Protein 2EJY (pdb70)

Sequence (91 aa):
VRLIQFEKVTEEPMGICLKLNEKQSCTVARILHGGMIHRQGSLHVGDEILEINGTNVTNHSVDQLQKAMKETKGMISLKVIPNQQRKEYCIVRLIQFEKVTEEPMGICLKLNEKQSCTVARILHGGMIHRQGSLHVGDEILEINGTNVTNHSVDQLQKAMKETKGMISLKVIPNQQRKEYCIVRLIQFEKVTEEPMGICLKLNEKQSCTVARILHGGMIHRQGSLHVGDEILEINGTNVTNHSVDQLQKAMKETKGMISLKVIPNQQRKEYCIVRLIQFEKVTEEPMGICLKLNEKQSCTVARILHGGMIHRQGSLHVGDEILEINGTNVTNHSVDQLQKAMKETKGMISLKVIPNQQRKEYCIVRLIQFEKVTEEPMGICLKLNEKQSCTVARILHGGMIHRQGSLHVGDEILEINGTNVTNHSVDQLQKAMKETKGMISLKVIPNQQRKEYCIVRLIQFEKVTEEPMGICLKLNEKQSCTVARILHGGMIHRQGSLHVGDEILEINGTNVTNHSVDQLQKAMKETKGMISLKVIPNQQRKEYCIVRLIQFEKVTEEPMGICLKLNEKQSCTVARILHGGMIHRQGSLHVGDEILEINGTNVTNHSVDQLQKAMKETKGMISLKVIPNQQRKEYCIVRLIQFEKVTEEPMGICLKLNEKQSCTVARILHGGMIHRQGSLHVGDEILEINGTNVTNHSVDQLQKAMKETKGMISLKVIPNQQRKEYCIVRLIQFEKVTEEPMGICLKLNEKQSCTVARILHGGMIHRQGSLHVGDEILEINGTNVTNHSVDQLQKAMKETKGMISLKVIPNQQRKEYCIVRLIQFEKVTEEPMGICLKLNEKQSCTVARILHGGMIHRQGSLHVGDEILEINGTNVTNHSVDQLQKAMKETKGMISLKVIPNQQRKEYCIVRLIQFEKVTEEPMGICLKLNEKQSCTVARILHGGMIHRQGSLHVGDEILEINGTNVTNHSVDQLQKAMKETKGMISLKVIPNQQRKEYCIVRLIQFEKVTEEPMGICLKLNEKQSCTVARILHGGMIHRQGSLHVGDEILEINGTNVTNHSVDQLQKAMKETKGMISLKVIPNQQRKEYCIVRLIQFEKVTEEPMGICLKLNEKQSCTVARILHGGMIHRQGSLHVGDEILEINGTNVTNHSVDQLQKAMKETKGMISLKVIPNQQRKEYCIVRLIQFEKVTEEPMGICLKLNEKQSCTVARILHGGMIHRQGSLHVGDEILEINGTNVTNHSVDQLQKAMKETKGMISLKVIPNQQRKEYCIVRLIQFEKVTEEPMGICLKLNEKQSCTVARILHGGMIHRQGSLHVGDEILEINGTNVTNHSVDQLQKAMKETKGMISLKVIPNQQRKEYCIVRLIQFEKVTEEPMGICLKLNEKQSCTVARILHGGMIHRQGSLHVGDEILEINGTNVTNHSVDQLQKAMKETKGMISLKVIPNQQRKEYCIVRLIQFEKVTEEPMGICLKLNEKQSCTVARILHGGMIHRQGSLHVGDEILEINGTNVTNHSVDQLQKAMKETKGMISLKVIPNQQRKEYCIVRLIQFEKVTEEPMGICLKLNEKQSCTVARILHGGMIHRQGSLHVGDEILEINGTNVTNHSVDQLQKAMKETKGMISLKVIPNQQRKEYCIVRLIQFEKVTEEPMGICLKLNEKQSCTVARILHGGMIHRQGSLHVGDEILEINGTNVTNHSVDQLQKAMKETKGMISLKVIPNQQRKEYCIVRLIQFEKVTEEPMGICLKLNEKQSCTVARILHGGMIHRQGSLHVGDEILEINGTNVTNHSVDQLQKAMKETKGMISLKVIPNQQRKEYCI

Organism: Homo sapiens (NCBI:txid9606)

Secondary structure (DSSP, 8-state):
-EEEEEEE-SSS--SEEEEE-TT--EEEEEEPSSSHIIIII---TT-EEEEETTB---SS-SHHHHHHHHH--EEEEEEEE----/---EE-

Foldseek 3Di:
DDKDKDFDADQDDQQFAFDQPVVQWTFGCQGHPPGNCNVVPDDHHGWTFCAWQNHGGGPPDNCVRVVCVRVPGTIGITHTDDHDD/DDDDDD

InterPro domains:
  IPR001452 SH3 domain [PF00018] (183-220)
  IPR001452 SH3 domain [PS50002] (158-228)
  IPR001452 SH3 domain [SM00326] (161-227)
  IPR001478 PDZ domain [PF00595] (72-148)
  IPR001478 PDZ domain [PS50106] (71-152)
  IPR001478 PDZ domain [SM00228] (80-152)
  IPR008144 Guanylate kinase-like domain [PS50052] (282-451)
  IPR008145 Guanylate kinase/L-type calcium channel beta subunit [PF00625] (281-452)
  IPR008145 Guanylate kinase/L-type calcium channel beta subunit [SM00072] (281-454)
  IPR020590 Guanylate kinase, conserved site [PS00856] (317-334)
  IPR027417 P-loop containing nucleoside triphosphate hydrolase [G3DSA:3.40.50.300] (272-466)
  IPR027417 P-loop containing nucleoside triphosphate hydrolase [SSF52540] (278-462)
  IPR035475 MPP1, SH3 domain [cd12080] (162-223)
  IPR036028 SH3-like domain superfamily [SSF50044] (137-269)
  IPR036034 PDZ superfamily [G3DSA:2.30.42.10] (66-157)
  IPR036034 PDZ superfamily [SSF50156] (66-154)
  IPR050716 Membrane-associated guanylate kinase [PTHR23122] (29-466)

CATH classification: 2.30.42.10

GO terms:
  GO:0005886 plasma membrane (C, TAS)
  GO:0005515 protein binding (F, IPI)
  GO:0016020 membrane (C, TAS)
  GO:0004385 GMP kinase activity (F, TAS)
  GO:0007165 signal transduction (P, TAS)
  GO:0005886 plasma membrane (C, IDA)
  GO:0005886 plasma membrane (C, EXP)
  GO:0016020 membrane (C, HDA)

Nearest PDB structures (foldseek):
  2ejy-assembly1_A  TM=9.882E-01  e=1.616E-15  Homo sapiens
  2ev8-assembly1_A  TM=7.500E-01  e=2.849E-11  Homo sapiens
  6nh9-assembly3_C  TM=8.465E-01  e=2.798E-09  Homo sapiens
  1kwa-assembly1_A  TM=8.287E-01  e=6.918E-09  Homo sapiens
  3o46-assembly1_A  TM=7.690E-01  e=2.723E-06  Homo sapiens

Radius of gyration: 11.83 Å; Cα contacts (8 Å, |Δi|>4): 198; chains: 2; bounding box: 27×29×31 Å

Solvent-accessible surface area: 6144 Å² total; per-residue (Å²): 118,155,84,30,100,8,116,15,109,101,145,114,62,6,5,8,4,6,54,28,70,172,145,88,12,5,18,1,40,142,20,51,158,57,15,48,1,92,206,129,49,26,7,76,86,27,13,59,6,70,64,10,67,57,52,93,3,54,110,155,69,5,69,112,14,49,107,48,4,58,128,36,171,22,122,0,42,7,68,1,63,80,104,168,181,257,134,99,39,53,9

Structure (mmCIF, N/CA/C/O backbone):
data_2EJY
#
_entry.id   2EJY
#
loop_
_entity.id
_entity.type
_entity.pdbx_description
1 polymer '55 kDa erythrocyte membrane protein'
2 polymer 'Glycophorin C'
#
loop_
_atom_site.group_PDB
_atom_site.id
_atom_site.type_symbol
_atom_site.label_atom_id
_atom_site.label_alt_id
_atom_site.label_comp_id
_atom_site.label_asym_id
_atom_site.label_entity_id
_atom_site.label_seq_id
_atom_site.pdbx_PDB_ins_code
_atom_site.Cartn_x
_atom_site.Cartn_y
_atom_site.Cartn_z
_atom_site.occupancy
_atom_site.B_iso_or_equiv
_atom_site.auth_seq_id
_atom_site.auth_comp_id
_atom_site.auth_asym_id
_atom_site.auth_atom_id
_atom_site.pdbx_PDB_model_num
ATOM 1 N N . VAL A 1 13 ? 7.478 13.466 3.290 1.00 0.00 69 VAL A N 1
ATOM 2 C CA . VAL A 1 13 ? 7.283 12.106 3.858 1.00 0.00 69 VAL A CA 1
ATOM 3 C C . VAL A 1 13 ? 6.204 12.110 4.937 1.00 0.00 69 VAL A C 1
ATOM 4 O O . VAL A 1 13 ? 6.253 12.905 5.876 1.00 0.00 69 VAL A O 1
ATOM 17 N N . ARG A 1 14 ? 5.232 11.215 4.796 1.00 0.00 70 ARG A N 1
ATOM 18 C CA . ARG A 1 14 ? 4.141 11.113 5.758 1.00 0.00 70 ARG A CA 1
ATOM 19 C C . ARG A 1 14 ? 4.019 9.688 6.288 1.00 0.00 70 ARG A C 1
ATOM 20 O O . ARG A 1 14 ? 3.974 8.729 5.518 1.00 0.00 70 ARG A O 1
ATOM 41 N N . LEU A 1 15 ? 3.968 9.557 7.609 1.00 0.00 71 LEU A N 1
ATOM 42 C CA . LEU A 1 15 ? 3.851 8.249 8.243 1.00 0.00 71 LEU A CA 1
ATOM 43 C C . LEU A 1 15 ? 2.418 7.986 8.693 1.00 0.00 71 LEU A C 1
ATOM 44 O O . LEU A 1 15 ? 1.992 8.454 9.748 1.00 0.00 71 LEU A O 1
ATOM 60 N N . ILE A 1 16 ? 1.681 7.225 7.890 1.00 0.00 72 ILE A N 1
ATOM 61 C CA . ILE A 1 16 ? 0.300 6.891 8.210 1.00 0.00 72 ILE A CA 1
ATOM 62 C C . ILE A 1 16 ? 0.239 5.613 9.038 1.00 0.00 72 ILE A C 1
ATOM 63 O O . ILE A 1 16 ? 1.062 4.714 8.865 1.00 0.00 72 ILE A O 1
ATOM 79 N N . GLN A 1 17 ? -0.730 5.537 9.943 1.00 0.00 73 GLN A N 1
ATOM 80 C CA . GLN A 1 17 ? -0.872 4.364 10.796 1.00 0.00 73 GLN A CA 1
ATOM 81 C C . GLN A 1 17 ? -2.334 3.960 10.960 1.00 0.00 73 GLN A C 1
ATOM 82 O O . GLN A 1 17 ? -3.162 4.750 11.411 1.00 0.00 73 GLN A O 1
ATOM 96 N N . PHE A 1 18 ? -2.634 2.716 10.603 1.00 0.00 74 PHE A N 1
ATOM 97 C CA . PHE A 1 18 ? -3.985 2.184 10.723 1.00 0.00 74 PHE A CA 1
ATOM 98 C C . PHE A 1 18 ? -3.940 0.755 11.248 1.00 0.00 74 PHE A C 1
ATOM 99 O O . PHE A 1 18 ? -3.163 -0.069 10.764 1.00 0.00 74 PHE A O 1
ATOM 116 N N . GLU A 1 19 ? -4.761 0.469 12.252 1.00 0.00 75 GLU A N 1
ATOM 117 C CA . GLU A 1 19 ? -4.794 -0.860 12.851 1.00 0.00 75 GLU A CA 1
ATOM 118 C C . GLU A 1 19 ? -5.620 -1.831 12.017 1.00 0.00 75 GLU A C 1
ATOM 119 O O . GLU A 1 19 ? -6.694 -1.488 11.521 1.00 0.00 75 GLU A O 1
ATOM 131 N N . LYS A 1 20 ? -5.108 -3.050 11.876 1.00 0.00 76 LYS A N 1
ATOM 132 C CA . LYS A 1 20 ? -5.787 -4.089 11.114 1.00 0.00 76 LYS A CA 1
ATOM 133 C C . LYS A 1 20 ? -5.888 -5.368 11.941 1.00 0.00 76 LYS A C 1
ATOM 134 O O . LYS A 1 20 ? -4.880 -6.018 12.221 1.00 0.00 76 LYS A O 1
ATOM 153 N N . VAL A 1 21 ? -7.107 -5.715 12.338 1.00 0.00 77 VAL A N 1
ATOM 154 C CA . VAL A 1 21 ? -7.336 -6.908 13.143 1.00 0.00 77 VAL A CA 1
ATOM 155 C C . VAL A 1 21 ? -7.920 -8.041 12.302 1.00 0.00 77 VAL A C 1
ATOM 156 O O . VAL A 1 21 ? -7.727 -9.218 12.607 1.00 0.00 77 VAL A O 1
ATOM 169 N N . THR A 1 22 ? -8.645 -7.676 11.251 1.00 0.00 78 THR A N 1
ATOM 170 C CA . THR A 1 22 ? -9.269 -8.660 10.377 1.00 0.00 78 THR A CA 1
ATOM 171 C C . THR A 1 22 ? -8.344 -9.044 9.228 1.00 0.00 78 THR A C 1
ATOM 172 O O . THR A 1 22 ? -7.552 -8.228 8.755 1.00 0.00 78 THR A O 1
ATOM 183 N N . GLU A 1 23 ? -8.459 -10.289 8.778 1.00 0.00 79 GLU A N 1
ATOM 184 C CA . GLU A 1 23 ? -7.639 -10.777 7.677 1.00 0.00 79 GLU A CA 1
ATOM 185 C C . GLU A 1 23 ? -8.301 -10.474 6.349 1.00 0.00 79 GLU A C 1
ATOM 186 O O . GLU A 1 23 ? -9.097 -11.261 5.837 1.00 0.00 79 GLU A O 1
ATOM 198 N N . GLU A 1 24 ? -7.976 -9.312 5.807 1.00 0.00 80 GLU A N 1
ATOM 199 C CA . GLU A 1 24 ? -8.545 -8.874 4.550 1.00 0.00 80 GLU A CA 1
ATOM 200 C C . GLU A 1 24 ? -7.746 -7.712 3.964 1.00 0.00 80 GLU A C 1
ATOM 201 O O . GLU A 1 24 ? -7.101 -6.962 4.697 1.00 0.00 80 GLU A O 1
ATOM 213 N N . PRO A 1 25 ? -7.780 -7.544 2.631 1.00 0.00 81 PRO A N 1
ATOM 214 C CA . PRO A 1 25 ? -7.054 -6.464 1.955 1.00 0.00 81 PRO A CA 1
ATOM 215 C C . PRO A 1 25 ? -7.315 -5.105 2.594 1.00 0.00 81 PRO A C 1
ATOM 216 O O . PRO A 1 25 ? -8.439 -4.800 2.991 1.00 0.00 81 PRO A O 1
ATOM 227 N N . MET A 1 26 ? -6.268 -4.290 2.691 1.00 0.00 82 MET A N 1
ATOM 228 C CA . MET A 1 26 ? -6.387 -2.961 3.283 1.00 0.00 82 MET A CA 1
ATOM 229 C C . MET A 1 26 ? -7.474 -2.150 2.585 1.00 0.00 82 MET A C 1
ATOM 230 O O . MET A 1 26 ? -8.414 -1.675 3.222 1.00 0.00 82 MET A O 1
ATOM 244 N N . GLY A 1 27 ? -7.338 -1.999 1.272 1.00 0.00 83 GLY A N 1
ATOM 245 C CA . GLY A 1 27 ? -8.316 -1.246 0.508 1.00 0.00 83 GLY A CA 1
ATOM 246 C C . GLY A 1 27 ? -7.675 -0.351 -0.534 1.00 0.00 83 GLY A C 1
ATOM 247 O O . GLY A 1 27 ? -8.122 0.775 -0.755 1.00 0.00 83 GLY A O 1
ATOM 251 N N . ILE A 1 28 ? -6.627 -0.852 -1.179 1.00 0.00 84 ILE A N 1
ATOM 252 C CA . ILE A 1 28 ? -5.923 -0.094 -2.205 1.00 0.00 84 ILE A CA 1
ATOM 253 C C . ILE A 1 28 ? -5.116 -1.020 -3.107 1.00 0.00 84 ILE A C 1
ATOM 254 O O . ILE A 1 28 ? -4.782 -2.140 -2.722 1.00 0.00 84 ILE A O 1
ATOM 270 N N . CYS A 1 29 ? -4.801 -0.543 -4.305 1.00 0.00 85 CYS A N 1
ATOM 271 C CA . CYS A 1 29 ? -4.025 -1.327 -5.257 1.00 0.00 85 CYS A CA 1
ATOM 272 C C . CYS A 1 29 ? -2.793 -0.546 -5.690 1.00 0.00 85 CYS A C 1
ATOM 273 O O . CYS A 1 29 ? -2.906 0.578 -6.163 1.00 0.00 85 CYS A O 1
ATOM 280 N N . LEU A 1 30 ? -1.620 -1.145 -5.510 1.00 0.00 86 LEU A N 1
ATOM 281 C CA . LEU A 1 30 ? -0.361 -0.501 -5.867 1.00 0.00 86 LEU A CA 1
ATOM 282 C C . LEU A 1 30 ? 0.489 -1.407 -6.753 1.00 0.00 86 LEU A C 1
ATOM 283 O O . LEU A 1 30 ? 0.312 -2.623 -6.764 1.00 0.00 86 LEU A O 1
ATOM 299 N N . LYS A 1 31 ? 1.416 -0.803 -7.491 1.00 0.00 87 LYS A N 1
ATOM 300 C CA . LYS A 1 31 ? 2.296 -1.555 -8.379 1.00 0.00 87 LYS A CA 1
ATOM 301 C C . LYS A 1 31 ? 3.727 -1.030 -8.305 1.00 0.00 87 LYS A C 1
ATOM 302 O O . LYS A 1 31 ? 3.974 0.050 -7.764 1.00 0.00 87 LYS A O 1
ATOM 321 N N . LEU A 1 32 ? 4.665 -1.802 -8.855 1.00 0.00 88 LEU A N 1
ATOM 322 C CA . LEU A 1 32 ? 6.071 -1.418 -8.858 1.00 0.00 88 LEU A CA 1
ATOM 323 C C . LEU A 1 32 ? 6.515 -0.998 -10.256 1.00 0.00 88 LEU A C 1
ATOM 324 O O . LEU A 1 32 ? 6.742 -1.838 -11.126 1.00 0.00 88 LEU A O 1
ATOM 340 N N . ASN A 1 33 ? 6.640 0.309 -10.461 1.00 0.00 89 ASN A N 1
ATOM 341 C CA . ASN A 1 33 ? 7.060 0.846 -11.750 1.00 0.00 89 ASN A CA 1
ATOM 342 C C . ASN A 1 33 ? 8.490 0.425 -12.072 1.00 0.00 89 ASN A C 1
ATOM 343 O O . ASN A 1 33 ? 9.152 -0.222 -11.262 1.00 0.00 89 ASN A O 1
ATOM 354 N N . GLU A 1 34 ? 8.962 0.794 -13.260 1.00 0.00 90 GLU A N 1
ATOM 355 C CA . GLU A 1 34 ? 10.316 0.453 -13.686 1.00 0.00 90 GLU A CA 1
ATOM 356 C C . GLU A 1 34 ? 11.339 0.843 -12.621 1.00 0.00 90 GLU A C 1
ATOM 357 O O . GLU A 1 34 ? 12.385 0.206 -12.486 1.00 0.00 90 GLU A O 1
ATOM 369 N N . LYS A 1 35 ? 11.027 1.892 -11.866 1.00 0.00 91 LYS A N 1
ATOM 370 C CA . LYS A 1 35 ? 11.913 2.368 -10.810 1.00 0.00 91 LYS A CA 1
ATOM 371 C C . LYS A 1 35 ? 11.845 1.459 -9.584 1.00 0.00 91 LYS A C 1
ATOM 372 O O . LYS A 1 35 ? 12.731 1.488 -8.729 1.00 0.00 91 LYS A O 1
ATOM 391 N N . GLN A 1 36 ? 10.786 0.657 -9.501 1.00 0.00 92 GLN A N 1
ATOM 392 C CA . GLN A 1 36 ? 10.593 -0.258 -8.379 1.00 0.00 92 GLN A CA 1
ATOM 393 C C . GLN A 1 36 ? 10.119 0.499 -7.144 1.00 0.00 92 GLN A C 1
ATOM 394 O O . GLN A 1 36 ? 10.925 0.927 -6.318 1.00 0.00 92 GLN A O 1
ATOM 408 N N . SER A 1 37 ? 8.805 0.662 -7.027 1.00 0.00 93 SER A N 1
ATOM 409 C CA . SER A 1 37 ? 8.217 1.369 -5.896 1.00 0.00 93 SER A CA 1
ATOM 410 C C . SER A 1 37 ? 6.722 1.094 -5.819 1.00 0.00 93 SER A C 1
ATOM 411 O O . SER A 1 37 ? 6.055 0.971 -6.842 1.00 0.00 93 SER A O 1
ATOM 419 N N . CYS A 1 38 ? 6.199 0.990 -4.605 1.00 0.00 94 CYS A N 1
ATOM 420 C CA . CYS A 1 38 ? 4.781 0.712 -4.417 1.00 0.00 94 CYS A CA 1
ATOM 421 C C . CYS A 1 38 ? 3.959 1.996 -4.394 1.00 0.00 94 CYS A C 1
ATOM 422 O O . CYS A 1 38 ? 4.047 2.789 -3.457 1.00 0.00 94 CYS A O 1
ATOM 430 N N . THR A 1 39 ? 3.147 2.185 -5.433 1.00 0.00 95 THR A N 1
ATOM 431 C CA . THR A 1 39 ? 2.290 3.359 -5.537 1.00 0.00 95 THR A CA 1
ATOM 432 C C . THR A 1 39 ? 0.871 2.921 -5.862 1.00 0.00 95 THR A C 1
ATOM 433 O O . THR A 1 39 ? 0.663 2.117 -6.770 1.00 0.00 95 THR A O 1
ATOM 444 N N . VAL A 1 40 ? -0.103 3.433 -5.120 1.00 0.00 96 VAL A N 1
ATOM 445 C CA . VAL A 1 40 ? -1.485 3.052 -5.354 1.00 0.00 96 VAL A CA 1
ATOM 446 C C . VAL A 1 40 ? -1.903 3.390 -6.777 1.00 0.00 96 VAL A C 1
ATOM 447 O O . VAL A 1 40 ? -2.115 4.552 -7.122 1.00 0.00 96 VAL A O 1
ATOM 460 N N . ALA A 1 41 ? -2.017 2.354 -7.595 1.00 0.00 97 ALA A N 1
ATOM 461 C CA . ALA A 1 41 ? -2.408 2.510 -8.984 1.00 0.00 97 ALA A CA 1
ATOM 462 C C . ALA A 1 41 ? -3.893 2.842 -9.100 1.00 0.00 97 ALA A C 1
ATOM 463 O O . ALA A 1 41 ? -4.337 3.408 -10.099 1.00 0.00 97 ALA A O 1
ATOM 470 N N . ARG A 1 42 ? -4.658 2.488 -8.068 1.00 0.00 98 ARG A N 1
ATOM 471 C CA . ARG A 1 42 ? -6.091 2.752 -8.051 1.00 0.00 98 ARG A CA 1
ATOM 472 C C . ARG A 1 42 ? -6.694 2.391 -6.696 1.00 0.00 98 ARG A C 1
ATOM 473 O O . ARG A 1 42 ? -6.385 1.343 -6.129 1.00 0.00 98 ARG A O 1
ATOM 494 N N . ILE A 1 43 ? -7.558 3.262 -6.182 1.00 0.00 99 ILE A N 1
ATOM 495 C CA . ILE A 1 43 ? -8.205 3.026 -4.898 1.00 0.00 99 ILE A CA 1
ATOM 496 C C . ILE A 1 43 ? -9.465 2.182 -5.082 1.00 0.00 99 ILE A C 1
ATOM 497 O O . ILE A 1 43 ? -10.291 2.469 -5.948 1.00 0.00 99 ILE A O 1
ATOM 513 N N . LEU A 1 44 ? -9.609 1.141 -4.267 1.00 0.00 100 LEU A N 1
ATOM 514 C CA . LEU A 1 44 ? -10.772 0.264 -4.352 1.00 0.00 100 LEU A CA 1
ATOM 515 C C . LEU A 1 44 ? -11.903 0.768 -3.462 1.00 0.00 100 LEU A C 1
ATOM 516 O O . LEU A 1 44 ? -11.662 1.356 -2.408 1.00 0.00 100 LEU A O 1
ATOM 532 N N . HIS A 1 45 ? -13.138 0.532 -3.895 1.00 0.00 101 HIS A N 1
ATOM 533 C CA . HIS A 1 45 ? -14.308 0.959 -3.139 1.00 0.00 101 HIS A CA 1
ATOM 534 C C . HIS A 1 45 ? -14.647 -0.053 -2.049 1.00 0.00 101 HIS A C 1
ATOM 535 O O . HIS A 1 45 ? -14.623 -1.261 -2.281 1.00 0.00 101 HIS A O 1
ATOM 550 N N . GLY A 1 46 ? -14.962 0.450 -0.860 1.00 0.00 102 GLY A N 1
ATOM 551 C CA . GLY A 1 46 ? -15.301 -0.425 0.247 1.00 0.00 102 GLY A CA 1
ATOM 552 C C . GLY A 1 46 ? -14.135 -0.636 1.193 1.00 0.00 102 GLY A C 1
ATOM 553 O O . GLY A 1 46 ? -14.330 -0.878 2.384 1.00 0.00 102 GLY A O 1
ATOM 557 N N . GLY A 1 47 ? -12.920 -0.545 0.662 1.00 0.00 103 GLY A N 1
ATOM 558 C CA . GLY A 1 47 ? -11.737 -0.730 1.482 1.00 0.00 103 GLY A CA 1
ATOM 559 C C . GLY A 1 47 ? -11.670 0.254 2.632 1.00 0.00 103 GLY A C 1
ATOM 560 O O . GLY A 1 47 ? -12.407 1.241 2.657 1.00 0.00 103 GLY A O 1
ATOM 564 N N . MET A 1 48 ? -10.788 -0.014 3.588 1.00 0.00 104 MET A N 1
ATOM 565 C CA . MET A 1 48 ? -10.632 0.856 4.748 1.00 0.00 104 MET A CA 1
ATOM 566 C C . MET A 1 48 ? -9.942 2.163 4.365 1.00 0.00 104 MET A C 1
ATOM 567 O O . MET A 1 48 ? -10.127 3.187 5.023 1.00 0.00 104 MET A O 1
ATOM 581 N N . ILE A 1 49 ? -9.148 2.123 3.299 1.00 0.00 105 ILE A N 1
ATOM 582 C CA . ILE A 1 49 ? -8.433 3.306 2.836 1.00 0.00 105 ILE A CA 1
ATOM 583 C C . ILE A 1 49 ? -9.367 4.257 2.094 1.00 0.00 105 ILE A C 1
ATOM 584 O O . ILE A 1 49 ? -9.240 5.476 2.202 1.00 0.00 105 ILE A O 1
ATOM 600 N N . HIS A 1 50 ? -10.306 3.690 1.345 1.00 0.00 106 HIS A N 1
ATOM 601 C CA . HIS A 1 50 ? -11.263 4.489 0.588 1.00 0.00 106 HIS A CA 1
ATOM 602 C C . HIS A 1 50 ? -12.386 4.987 1.491 1.00 0.00 106 HIS A C 1
ATOM 603 O O . HIS A 1 50 ? -12.943 6.062 1.272 1.00 0.00 106 HIS A O 1
ATOM 618 N N . ARG A 1 51 ? -12.712 4.196 2.509 1.00 0.00 107 ARG A N 1
ATOM 619 C CA . ARG A 1 51 ? -13.768 4.555 3.449 1.00 0.00 107 ARG A CA 1
ATOM 620 C C . ARG A 1 51 ? -13.235 5.486 4.534 1.00 0.00 107 ARG A C 1
ATOM 621 O O . ARG A 1 51 ? -13.807 6.544 4.794 1.00 0.00 107 ARG A O 1
ATOM 642 N N . GLN A 1 52 ? -12.135 5.084 5.163 1.00 0.00 108 GLN A N 1
ATOM 643 C CA . GLN A 1 52 ? -11.524 5.881 6.220 1.00 0.00 108 GLN A CA 1
ATOM 644 C C . GLN A 1 52 ? -10.813 7.099 5.639 1.00 0.00 108 GLN A C 1
ATOM 645 O O . GLN A 1 52 ? -10.917 8.203 6.172 1.00 0.00 108 GLN A O 1
ATOM 659 N N . GLY A 1 53 ? -10.091 6.888 4.543 1.00 0.00 109 GLY A N 1
ATOM 660 C CA . GLY A 1 53 ? -9.372 7.978 3.908 1.00 0.00 109 GLY A CA 1
ATOM 661 C C . GLY A 1 53 ? -7.964 8.135 4.447 1.00 0.00 109 GLY A C 1
ATOM 662 O O . GLY A 1 53 ? -7.662 9.111 5.135 1.00 0.00 109 GLY A O 1
ATOM 666 N N . SER A 1 54 ? -7.103 7.173 4.135 1.00 0.00 110 SER A N 1
ATOM 667 C CA . SER A 1 54 ? -5.718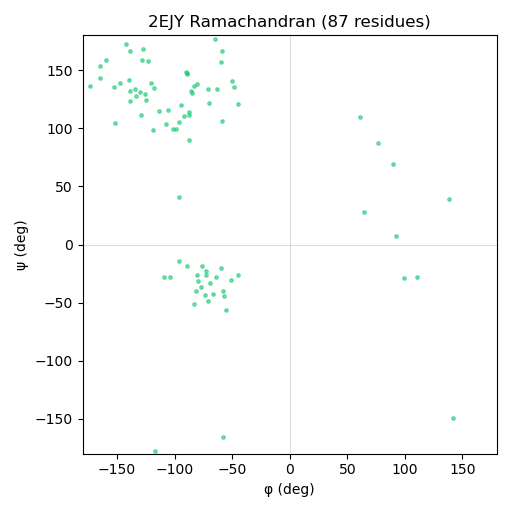 7.209 4.593 1.00 0.00 110 SER A CA 1
ATOM 668 C C . SER A 1 54 ? -4.764 7.481 3.433 1.00 0.00 110 SER A C 1
ATOM 669 O O . SER A 1 54 ? -3.685 8.040 3.624 1.00 0.00 110 SER A O 1
ATOM 677 N N . LEU A 1 55 ? -5.168 7.081 2.230 1.00 0.00 111 LEU A N 1
ATOM 678 C CA . LEU A 1 55 ? -4.346 7.284 1.044 1.00 0.00 111 LEU A CA 1
ATOM 679 C C . LEU A 1 55 ? -5.208 7.652 -0.162 1.00 0.00 111 LEU A C 1
ATOM 680 O O . LEU A 1 55 ? -6.436 7.613 -0.095 1.00 0.00 111 LEU A O 1
ATOM 696 N N . HIS A 1 56 ? -4.553 8.009 -1.262 1.00 0.00 112 HIS A N 1
ATOM 697 C CA . HIS A 1 56 ? -5.257 8.384 -2.484 1.00 0.00 112 HIS A CA 1
ATOM 698 C C . HIS A 1 56 ? -4.551 7.819 -3.712 1.00 0.00 112 HIS A C 1
ATOM 699 O O . HIS A 1 56 ? -3.322 7.783 -3.770 1.00 0.00 112 HIS A O 1
ATOM 714 N N . VAL A 1 57 ? -5.338 7.379 -4.692 1.00 0.00 113 VAL A N 1
ATOM 715 C CA . VAL A 1 57 ? -4.796 6.814 -5.926 1.00 0.00 113 VAL A CA 1
ATOM 716 C C . VAL A 1 57 ? -3.649 7.660 -6.472 1.00 0.00 113 VAL A C 1
ATOM 717 O O . VAL A 1 57 ? -3.825 8.840 -6.775 1.00 0.00 113 VAL A O 1
ATOM 730 N N . GLY A 1 58 ? -2.478 7.047 -6.599 1.00 0.00 114 GLY A N 1
ATOM 731 C CA . GLY A 1 58 ? -1.321 7.758 -7.112 1.00 0.00 114 GLY A CA 1
ATOM 732 C C . GLY A 1 58 ? -0.267 8.003 -6.051 1.00 0.00 114 GLY A C 1
ATOM 733 O O . GLY A 1 58 ? 0.920 8.103 -6.360 1.00 0.00 114 GLY A O 1
ATOM 737 N N . ASP A 1 59 ? -0.698 8.098 -4.797 1.00 0.00 115 ASP A N 1
ATOM 738 C CA . ASP A 1 59 ? 0.219 8.332 -3.684 1.00 0.00 115 ASP A CA 1
ATOM 739 C C . ASP A 1 59 ? 1.415 7.386 -3.755 1.00 0.00 115 ASP A C 1
ATOM 740 O O . ASP A 1 59 ? 1.260 6.193 -4.017 1.00 0.00 115 ASP A O 1
ATOM 749 N N . GLU A 1 60 ? 2.608 7.925 -3.528 1.00 0.00 116 GLU A N 1
ATOM 750 C CA . GLU A 1 60 ? 3.828 7.129 -3.577 1.00 0.00 116 GLU A CA 1
ATOM 751 C C . GLU A 1 60 ? 4.223 6.633 -2.190 1.00 0.00 116 GLU A C 1
ATOM 752 O O . GLU A 1 60 ? 4.465 7.427 -1.281 1.00 0.00 116 GLU A O 1
ATOM 764 N N . ILE A 1 61 ? 4.295 5.313 -2.040 1.00 0.00 117 ILE A N 1
ATOM 765 C CA . ILE A 1 61 ? 4.672 4.706 -0.768 1.00 0.00 117 ILE A CA 1
ATOM 766 C C . ILE A 1 61 ? 6.144 4.305 -0.779 1.00 0.00 117 ILE A C 1
ATOM 767 O O . ILE A 1 61 ? 6.510 3.260 -1.315 1.00 0.00 117 ILE A O 1
ATOM 783 N N . LEU A 1 62 ? 6.983 5.149 -0.188 1.00 0.00 118 LEU A N 1
ATOM 784 C CA . LEU A 1 62 ? 8.417 4.891 -0.134 1.00 0.00 118 LEU A CA 1
ATOM 785 C C . LEU A 1 62 ? 8.728 3.638 0.678 1.00 0.00 118 LEU A C 1
ATOM 786 O O . LEU A 1 62 ? 9.734 2.970 0.439 1.00 0.00 118 LEU A O 1
ATOM 802 N N . GLU A 1 63 ? 7.867 3.322 1.640 1.00 0.00 119 GLU A N 1
ATOM 803 C CA . GLU A 1 63 ? 8.067 2.147 2.481 1.00 0.00 119 GLU A CA 1
ATOM 804 C C . GLU A 1 63 ? 6.734 1.528 2.890 1.00 0.00 119 GLU A C 1
ATOM 805 O O . GLU A 1 63 ? 5.782 2.237 3.216 1.00 0.00 119 GLU A O 1
ATOM 817 N N . ILE A 1 64 ? 6.677 0.200 2.873 1.00 0.00 120 ILE A N 1
ATOM 818 C CA . ILE A 1 64 ? 5.465 -0.519 3.246 1.00 0.00 120 ILE A CA 1
ATOM 819 C C . ILE A 1 64 ? 5.711 -1.410 4.457 1.00 0.00 120 ILE A C 1
ATOM 820 O O . ILE A 1 64 ? 6.244 -2.512 4.330 1.00 0.00 120 ILE A O 1
ATOM 836 N N . ASN A 1 65 ? 5.328 -0.924 5.634 1.00 0.00 121 ASN A N 1
ATOM 837 C CA . ASN A 1 65 ? 5.513 -1.677 6.869 1.00 0.00 121 ASN A CA 1
ATOM 838 C C . ASN A 1 65 ? 6.997 -1.872 7.163 1.00 0.00 121 ASN A C 1
ATOM 839 O O . ASN A 1 65 ? 7.391 -2.849 7.800 1.00 0.00 121 ASN A O 1
ATOM 850 N N . GLY A 1 66 ? 7.815 -0.934 6.694 1.00 0.00 122 GLY A N 1
ATOM 851 C CA . GLY A 1 66 ? 9.248 -1.021 6.915 1.00 0.00 122 GLY A CA 1
ATOM 852 C C . GLY A 1 66 ? 9.975 -1.732 5.787 1.00 0.00 122 GLY A C 1
ATOM 853 O O . GLY A 1 66 ? 11.170 -2.010 5.892 1.00 0.00 122 GLY A O 1
ATOM 857 N N . THR A 1 67 ? 9.256 -2.031 4.708 1.00 0.00 123 THR A N 1
ATOM 858 C CA . THR A 1 67 ? 9.847 -2.716 3.564 1.00 0.00 123 THR A CA 1
ATOM 859 C C . THR A 1 67 ? 9.449 -2.037 2.256 1.00 0.00 123 THR A C 1
ATOM 860 O O . THR A 1 67 ? 8.267 -1.812 1.999 1.00 0.00 123 THR A O 1
ATOM 871 N N . ASN A 1 68 ? 10.443 -1.718 1.433 1.00 0.00 124 ASN A N 1
ATOM 872 C CA . ASN A 1 68 ? 10.196 -1.068 0.150 1.00 0.00 124 ASN A CA 1
ATOM 873 C C . ASN A 1 68 ? 10.040 -2.104 -0.957 1.00 0.00 124 ASN A C 1
ATOM 874 O O . ASN A 1 68 ? 11.001 -2.777 -1.333 1.00 0.00 124 ASN A O 1
ATOM 885 N N . VAL A 1 69 ? 8.823 -2.231 -1.475 1.00 0.00 125 VAL A N 1
ATOM 886 C CA . VAL A 1 69 ? 8.541 -3.188 -2.539 1.00 0.00 125 VAL A CA 1
ATOM 887 C C . VAL A 1 69 ? 9.320 -2.852 -3.804 1.00 0.00 125 VAL A C 1
ATOM 888 O O . VAL A 1 69 ? 9.358 -1.698 -4.234 1.00 0.00 125 VAL A O 1
ATOM 901 N N . THR A 1 70 ? 9.939 -3.866 -4.398 1.00 0.00 126 THR A N 1
ATOM 902 C CA . THR A 1 70 ? 10.716 -3.680 -5.617 1.00 0.00 126 THR A CA 1
ATOM 903 C C . THR A 1 70 ? 10.110 -4.469 -6.772 1.00 0.00 126 THR A C 1
ATOM 904 O O . THR A 1 70 ? 9.069 -5.110 -6.620 1.00 0.00 126 THR A O 1
ATOM 915 N N . ASN A 1 71 ? 10.765 -4.419 -7.926 1.00 0.00 127 ASN A N 1
ATOM 916 C CA . ASN A 1 71 ? 10.288 -5.131 -9.107 1.00 0.00 127 ASN A CA 1
ATOM 917 C C . ASN A 1 71 ? 10.204 -6.632 -8.845 1.00 0.00 127 ASN A C 1
ATOM 918 O O . ASN A 1 71 ? 9.491 -7.352 -9.544 1.00 0.00 127 ASN A O 1
ATOM 929 N N . HIS A 1 72 ? 10.933 -7.102 -7.834 1.00 0.00 128 HIS A N 1
ATOM 930 C CA . HIS A 1 72 ? 10.932 -8.519 -7.485 1.00 0.00 128 HIS A CA 1
ATOM 931 C C . HIS A 1 72 ? 9.516 -8.991 -7.159 1.00 0.00 128 HIS A C 1
ATOM 932 O O . HIS A 1 72 ? 8.540 -8.307 -7.466 1.00 0.00 128 HIS A O 1
ATOM 947 N N . SER A 1 73 ? 9.408 -10.161 -6.539 1.00 0.00 129 SER A N 1
ATOM 948 C CA . SER A 1 73 ? 8.105 -10.707 -6.183 1.00 0.00 129 SER A CA 1
ATOM 949 C C . SER A 1 73 ? 7.475 -9.915 -5.041 1.00 0.00 129 SER A C 1
ATOM 950 O O . SER A 1 73 ? 8.131 -9.611 -4.045 1.00 0.00 129 SER A O 1
ATOM 958 N N . VAL A 1 74 ? 6.197 -9.590 -5.196 1.00 0.00 130 VAL A N 1
ATOM 959 C CA . VAL A 1 74 ? 5.463 -8.837 -4.182 1.00 0.00 130 VAL A CA 1
ATOM 960 C C . VAL A 1 74 ? 4.816 -9.768 -3.168 1.00 0.00 130 VAL A C 1
ATOM 961 O O . VAL A 1 74 ? 4.445 -9.346 -2.072 1.00 0.00 130 VAL A O 1
ATOM 974 N N . ASP A 1 75 ? 4.673 -11.036 -3.543 1.00 0.00 131 ASP A N 1
ATOM 975 C CA . ASP A 1 75 ? 4.062 -12.033 -2.673 1.00 0.00 131 ASP A CA 1
ATOM 976 C C . ASP A 1 75 ? 4.591 -11.928 -1.245 1.00 0.00 131 ASP A C 1
ATOM 977 O O . ASP A 1 75 ? 3.905 -12.296 -0.293 1.00 0.00 131 ASP A O 1
ATOM 986 N N . GLN A 1 76 ? 5.810 -11.418 -1.102 1.00 0.00 132 GLN A N 1
ATOM 987 C CA . GLN A 1 76 ? 6.418 -11.263 0.215 1.00 0.00 132 GLN A CA 1
ATOM 988 C C . GLN A 1 76 ? 5.662 -10.225 1.037 1.00 0.00 132 GLN A C 1
ATOM 989 O O . GLN A 1 76 ? 5.416 -10.419 2.228 1.00 0.00 132 GLN A O 1
ATOM 1003 N N . LEU A 1 77 ? 5.289 -9.125 0.392 1.00 0.00 133 LEU A N 1
ATOM 1004 C CA . LEU A 1 77 ? 4.551 -8.059 1.062 1.00 0.00 133 LEU A CA 1
ATOM 1005 C C . LEU A 1 77 ? 3.068 -8.405 1.127 1.00 0.00 133 LEU A C 1
ATOM 1006 O O . LEU A 1 77 ? 2.404 -8.161 2.136 1.00 0.00 133 LEU A O 1
ATOM 1022 N N . GLN A 1 78 ? 2.559 -8.983 0.044 1.00 0.00 134 GLN A N 1
ATOM 1023 C CA . GLN A 1 78 ? 1.157 -9.379 -0.033 1.00 0.00 134 GLN A CA 1
ATOM 1024 C C . GLN A 1 78 ? 0.804 -10.333 1.105 1.00 0.00 134 GLN A C 1
ATOM 1025 O O . GLN A 1 78 ? -0.232 -10.190 1.753 1.00 0.00 134 GLN A O 1
ATOM 1039 N N . LYS A 1 79 ? 1.681 -11.305 1.341 1.00 0.00 135 LYS A N 1
ATOM 1040 C CA . LYS A 1 79 ? 1.473 -12.285 2.401 1.00 0.00 135 LYS A CA 1
ATOM 1041 C C . LYS A 1 79 ? 1.638 -11.641 3.773 1.00 0.00 135 LYS A C 1
ATOM 1042 O O . LYS A 1 79 ? 0.795 -11.809 4.655 1.00 0.00 135 LYS A O 1
ATOM 1061 N N . ALA A 1 80 ? 2.730 -10.903 3.946 1.00 0.00 136 ALA A N 1
ATOM 1062 C CA . ALA A 1 80 ? 3.009 -10.233 5.210 1.00 0.00 136 ALA A CA 1
ATOM 1063 C C . ALA A 1 80 ? 1.873 -9.289 5.593 1.00 0.00 136 ALA A C 1
ATOM 1064 O O . ALA A 1 80 ? 1.492 -9.205 6.761 1.00 0.00 136 ALA A O 1
ATOM 1071 N N . MET A 1 81 ? 1.336 -8.582 4.604 1.00 0.00 137 MET A N 1
ATOM 1072 C CA . MET A 1 81 ? 0.244 -7.646 4.839 1.00 0.00 137 MET A CA 1
ATOM 1073 C C . MET A 1 81 ? -1.040 -8.384 5.205 1.00 0.00 137 MET A C 1
ATOM 1074 O O . MET A 1 81 ? -1.851 -7.889 5.987 1.00 0.00 137 MET A O 1
ATOM 1088 N N . LYS A 1 82 ? -1.217 -9.570 4.635 1.00 0.00 138 LYS A N 1
ATOM 1089 C CA . LYS A 1 82 ? -2.403 -10.377 4.902 1.00 0.00 138 LYS A CA 1
ATOM 1090 C C . LYS A 1 82 ? -2.262 -11.132 6.222 1.00 0.00 138 LYS A C 1
ATOM 1091 O O . LYS A 1 82 ? -3.257 -11.466 6.865 1.00 0.00 138 LYS A O 1
ATOM 1110 N N . GLU A 1 83 ? -1.022 -11.403 6.617 1.00 0.00 139 GLU A N 1
ATOM 1111 C CA . GLU A 1 83 ? -0.754 -12.122 7.858 1.00 0.00 139 GLU A CA 1
ATOM 1112 C C . GLU A 1 83 ? -0.460 -11.160 9.009 1.00 0.00 139 GLU A C 1
ATOM 1113 O O . GLU A 1 83 ? -0.463 -11.559 10.174 1.00 0.00 139 GLU A O 1
ATOM 1125 N N . THR A 1 84 ? -0.204 -9.896 8.682 1.00 0.00 140 THR A N 1
ATOM 1126 C CA . THR A 1 84 ? 0.092 -8.892 9.699 1.00 0.00 140 THR A CA 1
ATOM 1127 C C . THR A 1 84 ? -1.064 -8.756 10.685 1.00 0.00 140 THR A C 1
ATOM 1128 O O . THR A 1 84 ? -2.206 -9.088 10.368 1.00 0.00 140 THR A O 1
ATOM 1139 N N . LYS A 1 85 ? -0.757 -8.266 11.881 1.00 0.00 141 LYS A N 1
ATOM 1140 C CA . LYS A 1 85 ? -1.768 -8.083 12.916 1.00 0.00 141 LYS A CA 1
ATOM 1141 C C . LYS A 1 85 ? -1.381 -6.949 13.859 1.00 0.00 141 LYS A C 1
ATOM 1142 O O . LYS A 1 85 ? -0.506 -7.107 14.709 1.00 0.00 141 LYS A O 1
ATOM 1161 N N . GLY A 1 86 ? -2.038 -5.804 13.701 1.00 0.00 142 GLY A N 1
ATOM 1162 C CA . GLY A 1 86 ? -1.745 -4.661 14.546 1.00 0.00 142 GLY A CA 1
ATOM 1163 C C . GLY A 1 86 ? -1.784 -3.350 13.788 1.00 0.00 142 GLY A C 1
ATOM 1164 O O . GLY A 1 86 ? -2.538 -3.203 12.826 1.00 0.00 142 GLY A O 1
ATOM 1168 N N . MET A 1 87 ? -0.972 -2.392 14.225 1.00 0.00 143 MET A N 1
ATOM 1169 C CA . MET A 1 87 ? -0.919 -1.083 13.583 1.00 0.00 143 MET A CA 1
ATOM 1170 C C . MET A 1 87 ? 0.086 -1.078 12.435 1.00 0.00 143 MET A C 1
ATOM 1171 O O . MET A 1 87 ? 1.290 -1.219 12.649 1.00 0.00 143 MET A O 1
ATOM 1185 N N . ILE A 1 88 ? -0.419 -0.909 11.217 1.00 0.00 144 ILE A N 1
ATOM 1186 C CA . ILE A 1 88 ? 0.436 -0.881 10.035 1.00 0.00 144 ILE A CA 1
ATOM 1187 C C . ILE A 1 88 ? 0.991 0.519 9.796 1.00 0.00 144 ILE A C 1
ATOM 1188 O O . ILE A 1 88 ? 0.247 1.499 9.787 1.00 0.00 144 ILE A O 1
ATOM 1204 N N . SER A 1 89 ? 2.302 0.601 9.594 1.00 0.00 145 SER A N 1
ATOM 1205 C CA . SER A 1 89 ? 2.963 1.879 9.346 1.00 0.00 145 SER A CA 1
ATOM 1206 C C . SER A 1 89 ? 3.518 1.925 7.927 1.00 0.00 145 SER A C 1
ATOM 1207 O O . SER A 1 89 ? 4.415 1.158 7.576 1.00 0.00 145 SER A O 1
ATOM 1215 N N . LEU A 1 90 ? 2.974 2.821 7.112 1.00 0.00 146 LEU A N 1
ATOM 1216 C CA . LEU A 1 90 ? 3.410 2.957 5.727 1.00 0.00 146 LEU A CA 1
ATOM 1217 C C . LEU A 1 90 ? 3.933 4.364 5.452 1.00 0.00 146 LEU A C 1
ATOM 1218 O O . LEU A 1 90 ? 3.349 5.353 5.896 1.00 0.00 146 LEU A O 1
ATOM 1234 N N . LYS A 1 91 ? 5.027 4.443 4.703 1.00 0.00 147 LYS A N 1
ATOM 1235 C CA . LYS A 1 91 ? 5.624 5.726 4.351 1.00 0.00 147 LYS A CA 1
ATOM 1236 C C . LYS A 1 91 ? 5.135 6.165 2.977 1.00 0.00 147 LYS A C 1
ATOM 1237 O O . LYS A 1 91 ? 5.550 5.613 1.957 1.00 0.00 147 LYS A O 1
ATOM 1256 N N . VAL A 1 92 ? 4.236 7.144 2.956 1.00 0.00 148 VAL A N 1
ATOM 1257 C CA . VAL A 1 92 ? 3.677 7.635 1.702 1.00 0.00 148 VAL A CA 1
ATOM 1258 C C . VAL A 1 92 ? 3.906 9.132 1.524 1.00 0.00 148 VAL A C 1
ATOM 1259 O O . VAL A 1 92 ? 4.120 9.861 2.492 1.00 0.00 148 VAL A O 1
ATOM 1272 N N . ILE A 1 93 ? 3.850 9.579 0.273 1.00 0.00 149 ILE A N 1
ATOM 1273 C CA . ILE A 1 93 ? 4.041 10.986 -0.052 1.00 0.00 149 ILE A CA 1
ATOM 1274 C C . ILE A 1 93 ? 2.970 11.462 -1.035 1.00 0.00 149 ILE A C 1
ATOM 1275 O O . ILE A 1 93 ? 2.684 10.786 -2.024 1.00 0.00 149 ILE A O 1
ATOM 1291 N N . PRO A 1 94 ? 2.358 12.632 -0.776 1.00 0.00 150 PRO A N 1
ATOM 1292 C CA . PRO A 1 94 ? 1.315 13.183 -1.647 1.00 0.00 150 PRO A CA 1
ATOM 1293 C C . PRO A 1 94 ? 1.866 13.656 -2.987 1.00 0.00 150 PRO A C 1
ATOM 1294 O O . PRO A 1 94 ? 2.753 14.508 -3.039 1.00 0.00 150 PRO A O 1
ATOM 1305 N N . ASN A 1 95 ? 1.335 13.097 -4.071 1.00 0.00 151 ASN A N 1
ATOM 1306 C CA . ASN A 1 95 ? 1.773 13.464 -5.412 1.00 0.00 151 ASN A CA 1
ATOM 1307 C C . ASN A 1 95 ? 0.847 14.513 -6.019 1.00 0.00 151 ASN A C 1
ATOM 1308 O O . ASN A 1 95 ? 0.509 14.450 -7.201 1.00 0.00 151 ASN A O 1
ATOM 1319 N N . GLN A 1 96 ? 0.440 15.480 -5.201 1.00 0.00 152 GLN A N 1
ATOM 1320 C CA . GLN A 1 96 ? -0.447 16.543 -5.657 1.00 0.00 152 GLN A CA 1
ATOM 1321 C C . GLN A 1 96 ? -1.779 15.973 -6.136 1.00 0.00 152 GLN A C 1
ATOM 1322 O O . GLN A 1 96 ? -1.847 15.322 -7.180 1.00 0.00 152 GLN A O 1
ATOM 1336 N N . GLN A 1 97 ? -2.834 16.222 -5.369 1.00 0.00 153 GLN A N 1
ATOM 1337 C CA . GLN A 1 97 ? -4.164 15.734 -5.714 1.00 0.00 153 GLN A CA 1
ATOM 1338 C C . GLN A 1 97 ? -4.928 16.770 -6.532 1.00 0.00 153 GLN A C 1
ATOM 1339 O O . GLN A 1 97 ? -5.634 17.600 -5.922 1.00 0.00 153 GLN A O 1
ATOM 1354 N N . ARG B 2 7 ? 2.611 -4.210 -17.567 1.00 0.00 123 ARG B N 1
ATOM 1355 C CA . ARG B 2 7 ? 2.519 -3.642 -16.198 1.00 0.00 123 ARG B CA 1
ATOM 1356 C C . ARG B 2 7 ? 1.671 -4.526 -15.289 1.00 0.00 123 ARG B C 1
ATOM 1357 O O . ARG B 2 7 ? 0.818 -5.279 -15.759 1.00 0.00 123 ARG B O 1
ATOM 1378 N N . LYS B 2 8 ? 1.913 -4.430 -13.985 1.00 0.00 124 LYS B N 1
ATOM 1379 C CA . LYS B 2 8 ? 1.174 -5.222 -13.009 1.00 0.00 124 LYS B CA 1
ATOM 1380 C C . LYS B 2 8 ? 0.590 -4.334 -11.915 1.00 0.00 124 LYS B C 1
ATOM 1381 O O . LYS B 2 8 ? 0.945 -3.162 -11.796 1.00 0.00 124 LYS B O 1
ATOM 1400 N N . GLU B 2 9 ? -0.306 -4.905 -11.115 1.00 0.00 125 GLU B N 1
ATOM 1401 C CA . GLU B 2 9 ? -0.939 -4.187 -10.032 1.00 0.00 125 GLU B CA 1
ATOM 1402 C C . GLU B 2 9 ? -1.338 -5.154 -8.930 1.00 0.00 125 GLU B C 1
ATOM 1403 O O . GLU B 2 9 ? -1.876 -6.230 -9.190 1.00 0.00 125 GLU B O 1
ATOM 1415 N N . TYR B 2 10 ? -1.052 -4.766 -7.704 1.00 0.00 126 TYR B N 1
ATOM 1416 C CA . TYR B 2 10 ? -1.355 -5.590 -6.550 1.00 0.00 126 TYR B CA 1
ATOM 1417 C C . TYR B 2 10 ? -2.345 -4.910 -5.624 1.00 0.00 126 TYR B C 1
ATOM 1418 O O . TYR B 2 10 ? -2.188 -3.738 -5.285 1.00 0.00 126 TYR B O 1
ATOM 1436 N N . CYS B 2 11 ? -3.342 -5.662 -5.184 1.00 0.00 127 CYS B N 1
ATOM 1437 C CA . CYS B 2 11 ? -4.325 -5.134 -4.259 1.00 0.00 127 CYS B CA 1
ATOM 1438 C C . CYS B 2 11 ? -4.056 -5.723 -2.887 1.00 0.00 127 CYS B C 1
ATOM 1439 O O . CYS B 2 11 ? -4.120 -6.937 -2.693 1.00 0.00 127 CYS B O 1
ATOM 1446 N N . ILE B 2 12 ? -3.707 -4.859 -1.951 1.00 0.00 128 ILE B N 1
ATOM 1447 C CA . ILE B 2 12 ? -3.371 -5.289 -0.607 1.00 0.00 128 ILE B CA 1
ATOM 1448 C C . ILE B 2 12 ? -3.773 -4.246 0.430 1.00 0.00 128 ILE B C 1
ATOM 1449 O O . ILE B 2 12 ? -3.254 -4.310 1.563 1.00 0.00 128 ILE B O 1
ATOM 1466 N N . VAL A 1 13 ? 7.232 13.316 3.407 1.00 0.00 69 VAL A N 2
ATOM 1467 C CA . VAL A 1 13 ? 7.269 12.027 4.146 1.00 0.00 69 VAL A CA 2
ATOM 1468 C C . VAL A 1 13 ? 6.170 11.971 5.204 1.00 0.00 69 VAL A C 2
ATOM 1469 O O . VAL A 1 13 ? 6.263 12.616 6.248 1.00 0.00 69 VAL A O 2
ATOM 1482 N N . ARG A 1 14 ? 5.129 11.193 4.923 1.00 0.00 70 ARG A N 2
ATOM 1483 C CA . ARG A 1 14 ? 4.011 11.048 5.848 1.00 0.00 70 ARG A CA 2
ATOM 1484 C C . ARG A 1 14 ? 3.936 9.623 6.386 1.00 0.00 70 ARG A C 2
ATOM 1485 O O . ARG A 1 14 ? 4.294 8.668 5.697 1.00 0.00 70 ARG A O 2
ATOM 1506 N N . LEU A 1 15 ? 3.469 9.485 7.623 1.00 0.00 71 LEU A N 2
ATOM 1507 C CA . LEU A 1 15 ? 3.348 8.176 8.252 1.00 0.00 71 LEU A CA 2
ATOM 1508 C C . LEU A 1 15 ? 1.888 7.831 8.523 1.00 0.00 71 LEU A C 2
ATOM 1509 O O . LEU A 1 15 ? 1.308 8.277 9.513 1.00 0.00 71 LEU A O 2
ATOM 1525 N N . ILE A 1 16 ? 1.303 7.026 7.642 1.00 0.00 72 ILE A N 2
ATOM 1526 C CA . ILE A 1 16 ? -0.087 6.611 7.791 1.00 0.00 72 ILE A CA 2
ATOM 1527 C C . ILE A 1 16 ? -0.174 5.331 8.611 1.00 0.00 72 ILE A C 2
ATOM 1528 O O . ILE A 1 16 ? 0.240 4.265 8.157 1.00 0.00 72 ILE A O 2
ATOM 1544 N N . GLN A 1 17 ? -0.700 5.443 9.825 1.00 0.00 73 GLN A N 2
ATOM 1545 C CA . GLN A 1 17 ? -0.821 4.290 10.709 1.00 0.00 73 GLN A CA 2
ATOM 1546 C C . GLN A 1 17 ? -2.279 3.914 10.952 1.00 0.00 73 GLN A C 2
ATOM 1547 O O . GLN A 1 17 ? -3.088 4.745 11.364 1.00 0.00 73 GLN A O 2
ATOM 1561 N N . PHE A 1 18 ? -2.599 2.648 10.705 1.00 0.00 74 PHE A N 2
ATOM 1562 C CA . PHE A 1 18 ? -3.950 2.140 10.908 1.00 0.00 74 PHE A CA 2
ATOM 1563 C C . PHE A 1 18 ? -3.902 0.711 11.439 1.00 0.00 74 PHE A C 2
ATOM 1564 O O . PHE A 1 18 ? -3.008 -0.060 11.087 1.00 0.00 74 PHE A O 2
ATOM 1581 N N . GLU A 1 19 ? -4.855 0.366 12.297 1.00 0.00 75 GLU A N 2
ATOM 1582 C CA . GLU A 1 19 ? -4.905 -0.969 12.883 1.00 0.00 75 GLU A CA 2
ATOM 1583 C C . GLU A 1 19 ? -5.526 -1.976 11.921 1.00 0.00 75 GLU A C 2
ATOM 1584 O O . GLU A 1 19 ? -6.506 -1.679 11.237 1.00 0.00 75 GLU A O 2
ATOM 1596 N N . LYS A 1 20 ? -4.950 -3.173 11.883 1.00 0.00 76 LYS A N 2
ATOM 1597 C CA . LYS A 1 20 ? -5.441 -4.238 11.017 1.00 0.00 76 LYS A CA 2
ATOM 1598 C C . LYS A 1 20 ? -5.636 -5.522 11.814 1.00 0.00 76 LYS A C 2
ATOM 1599 O O . LYS A 1 20 ? -4.668 -6.133 12.268 1.00 0.00 76 LYS A O 2
ATOM 1618 N N . VAL A 1 21 ? -6.889 -5.922 11.990 1.00 0.00 77 VAL A N 2
ATOM 1619 C CA . VAL A 1 21 ? -7.199 -7.131 12.742 1.00 0.00 77 VAL A CA 2
ATOM 1620 C C . VAL A 1 21 ? -8.046 -8.104 11.921 1.00 0.00 77 VAL A C 2
ATOM 1621 O O . VAL A 1 21 ? -8.602 -9.062 12.458 1.00 0.00 77 VAL A O 2
ATOM 1634 N N . THR A 1 22 ? -8.143 -7.855 10.618 1.00 0.00 78 THR A N 2
ATOM 1635 C CA . THR A 1 22 ? -8.928 -8.711 9.738 1.00 0.00 78 THR A CA 2
ATOM 1636 C C . THR A 1 22 ? -8.075 -9.269 8.607 1.00 0.00 78 THR A C 2
ATOM 1637 O O . THR A 1 22 ? -7.145 -8.615 8.136 1.00 0.00 78 THR A O 2
ATOM 1648 N N . GLU A 1 23 ? -8.403 -10.479 8.169 1.00 0.00 79 GLU A N 2
ATOM 1649 C CA . GLU A 1 23 ? -7.670 -11.118 7.086 1.00 0.00 79 GLU A CA 2
ATOM 1650 C C . GLU A 1 23 ? -8.256 -10.725 5.746 1.00 0.00 79 GLU A C 2
ATOM 1651 O O . GLU A 1 23 ? -9.098 -11.428 5.186 1.00 0.00 79 GLU A O 2
ATOM 1663 N N . GLU A 1 24 ? -7.813 -9.581 5.247 1.00 0.00 80 GLU A N 2
ATOM 1664 C CA . GLU A 1 24 ? -8.298 -9.067 3.984 1.00 0.00 80 GLU A CA 2
ATOM 1665 C C . GLU A 1 24 ? -7.526 -7.816 3.568 1.00 0.00 80 GLU A C 2
ATOM 1666 O O . GLU A 1 24 ? -6.945 -7.129 4.407 1.00 0.00 80 GLU A O 2
ATOM 1678 N N . PRO A 1 25 ? -7.511 -7.504 2.261 1.00 0.00 81 PRO A N 2
ATOM 1679 C CA . PRO A 1 25 ? -6.805 -6.330 1.737 1.00 0.00 81 PRO A CA 2
ATOM 1680 C C . PRO A 1 25 ? -7.179 -5.049 2.476 1.00 0.00 81 PRO A C 2
ATOM 1681 O O . PRO A 1 25 ? -8.357 -4.764 2.688 1.00 0.00 81 PRO A O 2
ATOM 1692 N N . MET A 1 26 ? -6.164 -4.280 2.865 1.00 0.00 82 MET A N 2
ATOM 1693 C CA . MET A 1 26 ? -6.378 -3.024 3.582 1.00 0.00 82 MET A CA 2
ATOM 1694 C C . MET A 1 26 ? -7.461 -2.184 2.910 1.00 0.00 82 MET A C 2
ATOM 1695 O O . MET A 1 26 ? -8.229 -1.491 3.580 1.00 0.00 82 MET A O 2
ATOM 1709 N N . GLY A 1 27 ? -7.518 -2.250 1.584 1.00 0.00 83 GLY A N 2
ATOM 1710 C CA . GLY A 1 27 ? -8.511 -1.490 0.844 1.00 0.00 83 GLY A CA 2
ATOM 1711 C C . GLY A 1 27 ? -7.889 -0.576 -0.192 1.00 0.00 83 GLY A C 2
ATOM 1712 O O . GLY A 1 27 ? -8.371 0.533 -0.422 1.00 0.00 83 GLY A O 2
ATOM 1716 N N . ILE A 1 28 ? -6.813 -1.042 -0.818 1.00 0.00 84 ILE A N 2
ATOM 1717 C CA . ILE A 1 28 ? -6.122 -0.262 -1.837 1.00 0.00 84 ILE A CA 2
ATOM 1718 C C . ILE A 1 28 ? -5.326 -1.168 -2.768 1.00 0.00 84 ILE A C 2
ATOM 1719 O O . ILE A 1 28 ? -5.095 -2.338 -2.463 1.00 0.00 84 ILE A O 2
ATOM 1735 N N . CYS A 1 29 ? -4.903 -0.620 -3.901 1.00 0.00 85 CYS A N 2
ATOM 1736 C CA . CYS A 1 29 ? -4.127 -1.379 -4.872 1.00 0.00 85 CYS A CA 2
ATOM 1737 C C . CYS A 1 29 ? -2.880 -0.599 -5.269 1.00 0.00 85 CYS A C 2
ATOM 1738 O O . CYS A 1 29 ? -2.975 0.535 -5.725 1.00 0.00 85 CYS A O 2
ATOM 1745 N N . LEU A 1 30 ? -1.716 -1.215 -5.079 1.00 0.00 86 LEU A N 2
ATOM 1746 C CA . LEU A 1 30 ? -0.440 -0.583 -5.402 1.00 0.00 86 LEU A CA 2
ATOM 1747 C C . LEU A 1 30 ? 0.334 -1.414 -6.422 1.00 0.00 86 LEU A C 2
ATOM 1748 O O . LEU A 1 30 ? 0.124 -2.620 -6.538 1.00 0.00 86 LEU A O 2
ATOM 1764 N N . LYS A 1 31 ? 1.232 -0.765 -7.159 1.00 0.00 87 LYS A N 2
ATOM 1765 C CA . LYS A 1 31 ? 2.033 -1.456 -8.165 1.00 0.00 87 LYS A CA 2
ATOM 1766 C C . LYS A 1 31 ? 3.474 -0.952 -8.167 1.00 0.00 87 LYS A C 2
ATOM 1767 O O . LYS A 1 31 ? 3.757 0.147 -7.686 1.00 0.00 87 LYS A O 2
ATOM 1786 N N . LEU A 1 32 ? 4.379 -1.761 -8.717 1.00 0.00 88 LEU A N 2
ATOM 1787 C CA . LEU A 1 32 ? 5.789 -1.397 -8.792 1.00 0.00 88 LEU A CA 2
ATOM 1788 C C . LEU A 1 32 ? 6.170 -1.016 -10.218 1.00 0.00 88 LEU A C 2
ATOM 1789 O O . LEU A 1 32 ? 6.346 -1.882 -11.077 1.00 0.00 88 LEU A O 2
ATOM 1805 N N . ASN A 1 33 ? 6.296 0.283 -10.463 1.00 0.00 89 ASN A N 2
ATOM 1806 C CA . ASN A 1 33 ? 6.656 0.781 -11.786 1.00 0.00 89 ASN A CA 2
ATOM 1807 C C . ASN A 1 33 ? 8.070 0.349 -12.160 1.00 0.00 89 ASN A C 2
ATOM 1808 O O . ASN A 1 33 ? 8.769 -0.273 -11.362 1.00 0.00 89 ASN A O 2
ATOM 1819 N N . GLU A 1 34 ? 8.486 0.680 -13.379 1.00 0.00 90 GLU A N 2
ATOM 1820 C CA . GLU A 1 34 ? 9.821 0.326 -13.855 1.00 0.00 90 GLU A CA 2
ATOM 1821 C C . GLU A 1 34 ? 10.890 0.775 -12.861 1.00 0.00 90 GLU A C 2
ATOM 1822 O O . GLU A 1 34 ? 11.970 0.188 -12.788 1.00 0.00 90 GLU A O 2
ATOM 1834 N N . LYS A 1 35 ? 10.580 1.819 -12.098 1.00 0.00 91 LYS A N 2
ATOM 1835 C CA . LYS A 1 35 ? 11.508 2.348 -11.106 1.00 0.00 91 LYS A CA 2
ATOM 1836 C C . LYS A 1 35 ? 11.506 1.497 -9.836 1.00 0.00 91 LYS A C 2
ATOM 1837 O O . LYS A 1 35 ? 12.384 1.638 -8.984 1.00 0.00 91 LYS A O 2
ATOM 1856 N N . GLN A 1 36 ? 10.514 0.618 -9.709 1.00 0.00 92 GLN A N 2
ATOM 1857 C CA . GLN A 1 36 ? 10.398 -0.249 -8.539 1.00 0.00 92 GLN A CA 2
ATOM 1858 C C . GLN A 1 36 ? 9.968 0.554 -7.317 1.00 0.00 92 GLN A C 2
ATOM 1859 O O . GLN A 1 36 ? 10.804 1.052 -6.564 1.00 0.00 92 GLN A O 2
ATOM 1873 N N . SER A 1 37 ? 8.659 0.677 -7.127 1.00 0.00 93 SER A N 2
ATOM 1874 C CA . SER A 1 37 ? 8.119 1.422 -5.996 1.00 0.00 93 SER A CA 2
ATOM 1875 C C . SER A 1 37 ? 6.636 1.128 -5.824 1.00 0.00 93 SER A C 2
ATOM 1876 O O . SER A 1 37 ? 5.907 0.989 -6.802 1.00 0.00 93 SER A O 2
ATOM 1884 N N . CYS A 1 38 ? 6.191 1.027 -4.578 1.00 0.00 94 CYS A N 2
ATOM 1885 C CA . CYS A 1 38 ? 4.792 0.733 -4.303 1.00 0.00 94 CYS A CA 2
ATOM 1886 C C . CYS A 1 38 ? 3.958 2.008 -4.243 1.00 0.00 94 CYS A C 2
ATOM 1887 O O . CYS A 1 38 ? 4.092 2.812 -3.322 1.00 0.00 94 CYS A O 2
ATOM 1895 N N . THR A 1 39 ? 3.086 2.173 -5.233 1.00 0.00 95 THR A N 2
ATOM 1896 C CA . THR A 1 39 ? 2.210 3.335 -5.304 1.00 0.00 95 THR A CA 2
ATOM 1897 C C . THR A 1 39 ? 0.789 2.877 -5.594 1.00 0.00 95 THR A C 2
ATOM 1898 O O . THR A 1 39 ? 0.576 2.037 -6.467 1.00 0.00 95 THR A O 2
ATOM 1909 N N . VAL A 1 40 ? -0.181 3.412 -4.862 1.00 0.00 96 VAL A N 2
ATOM 1910 C CA . VAL A 1 40 ? -1.564 3.015 -5.065 1.00 0.00 96 VAL A CA 2
ATOM 1911 C C . VAL A 1 40 ? -1.999 3.291 -6.497 1.00 0.00 96 VAL A C 2
ATOM 1912 O O . VAL A 1 40 ? -2.225 4.437 -6.885 1.00 0.00 96 VAL A O 2
ATOM 1925 N N . ALA A 1 41 ? -2.115 2.223 -7.274 1.00 0.00 97 ALA A N 2
ATOM 1926 C CA . ALA A 1 41 ? -2.524 2.325 -8.663 1.00 0.00 97 ALA A CA 2
ATOM 1927 C C . ALA A 1 41 ? -4.002 2.687 -8.769 1.00 0.00 97 ALA A C 2
ATOM 1928 O O . ALA A 1 41 ? -4.445 3.245 -9.773 1.00 0.00 97 ALA A O 2
ATOM 1935 N N . ARG A 1 42 ? -4.760 2.371 -7.721 1.00 0.00 98 ARG A N 2
ATOM 1936 C CA . ARG A 1 42 ? -6.186 2.666 -7.691 1.00 0.00 98 ARG A CA 2
ATOM 1937 C C . ARG A 1 42 ? -6.776 2.346 -6.322 1.00 0.00 98 ARG A C 2
ATOM 1938 O O . ARG A 1 42 ? -6.411 1.349 -5.698 1.00 0.00 98 ARG A O 2
ATOM 1959 N N . ILE A 1 43 ? -7.692 3.191 -5.861 1.00 0.00 99 ILE A N 2
ATOM 1960 C CA . ILE A 1 43 ? -8.332 2.988 -4.567 1.00 0.00 99 ILE A CA 2
ATOM 1961 C C . ILE A 1 43 ? -9.539 2.063 -4.707 1.00 0.00 99 ILE A C 2
ATOM 1962 O O . ILE A 1 43 ? -10.304 2.171 -5.666 1.00 0.00 99 ILE A O 2
ATOM 1978 N N . LEU A 1 44 ? -9.702 1.155 -3.753 1.00 0.00 100 LEU A N 2
ATOM 1979 C CA . LEU A 1 44 ? -10.817 0.213 -3.782 1.00 0.00 100 LEU A CA 2
ATOM 1980 C C . LEU A 1 44 ? -11.975 0.710 -2.923 1.00 0.00 100 LEU A C 2
ATOM 1981 O O . LEU A 1 44 ? -11.798 1.023 -1.746 1.00 0.00 100 LEU A O 2
ATOM 1997 N N . HIS A 1 45 ? -13.160 0.778 -3.521 1.00 0.00 101 HIS A N 2
ATOM 1998 C CA . HIS A 1 45 ? -14.349 1.238 -2.813 1.00 0.00 101 HIS A CA 2
ATOM 1999 C C . HIS A 1 45 ? -14.768 0.234 -1.743 1.00 0.00 101 HIS A C 2
ATOM 2000 O O . HIS A 1 45 ? -14.846 -0.967 -2.000 1.00 0.00 101 HIS A O 2
ATOM 2015 N N . GLY A 1 46 ? -15.038 0.737 -0.543 1.00 0.00 102 GLY A N 2
ATOM 2016 C CA . GLY A 1 46 ? -15.445 -0.129 0.548 1.00 0.00 102 GLY A CA 2
ATOM 2017 C C . GLY A 1 46 ? -14.316 -0.408 1.521 1.00 0.00 102 GLY A C 2
ATOM 2018 O O . GLY A 1 46 ? -14.554 -0.660 2.702 1.00 0.00 102 GLY A O 2
ATOM 2022 N N . GLY A 1 47 ? -13.085 -0.363 1.023 1.00 0.00 103 GLY A N 2
ATOM 2023 C CA . GLY A 1 47 ? -11.934 -0.615 1.869 1.00 0.00 103 GLY A CA 2
ATOM 2024 C C . GLY A 1 47 ? -11.809 0.392 2.995 1.00 0.00 103 GLY A C 2
ATOM 2025 O O . GLY A 1 47 ? -12.468 1.432 2.984 1.00 0.00 103 GLY A O 2
ATOM 2029 N N . MET A 1 48 ? -10.964 0.081 3.973 1.00 0.00 104 MET A N 2
ATOM 2030 C CA . MET A 1 48 ? -10.754 0.966 5.113 1.00 0.00 104 MET A CA 2
ATOM 2031 C C . MET A 1 48 ? -10.053 2.252 4.687 1.00 0.00 104 MET A C 2
ATOM 2032 O O . MET A 1 48 ? -10.191 3.290 5.335 1.00 0.00 104 MET A O 2
ATOM 2046 N N . ILE A 1 49 ? -9.299 2.179 3.594 1.00 0.00 105 ILE A N 2
ATOM 2047 C CA . ILE A 1 49 ? -8.579 3.338 3.084 1.00 0.00 105 ILE A CA 2
ATOM 2048 C C . ILE A 1 49 ? -9.510 4.258 2.302 1.00 0.00 105 ILE A C 2
ATOM 2049 O O . ILE A 1 49 ? -9.336 5.476 2.298 1.00 0.00 105 ILE A O 2
ATOM 2065 N N . HIS A 1 50 ? -10.503 3.666 1.646 1.00 0.00 106 HIS A N 2
ATOM 2066 C CA . HIS A 1 50 ? -11.467 4.434 0.865 1.00 0.00 106 HIS A CA 2
ATOM 2067 C C . HIS A 1 50 ? -12.549 5.013 1.770 1.00 0.00 106 HIS A C 2
ATOM 2068 O O . HIS A 1 50 ? -12.874 6.198 1.686 1.00 0.00 106 HIS A O 2
ATOM 2083 N N . ARG A 1 51 ? -13.099 4.170 2.640 1.00 0.00 107 ARG A N 2
ATOM 2084 C CA . ARG A 1 51 ? -14.141 4.601 3.564 1.00 0.00 107 ARG A CA 2
ATOM 2085 C C . ARG A 1 51 ? -13.618 5.697 4.488 1.00 0.00 107 ARG A C 2
ATOM 2086 O O . ARG A 1 51 ? -14.307 6.682 4.752 1.00 0.00 107 ARG A O 2
ATOM 2107 N N . GLN A 1 52 ? -12.392 5.519 4.970 1.00 0.00 108 GLN A N 2
ATOM 2108 C CA . GLN A 1 52 ? -11.771 6.493 5.858 1.00 0.00 108 GLN A CA 2
ATOM 2109 C C . GLN A 1 52 ? -11.053 7.571 5.055 1.00 0.00 108 GLN A C 2
ATOM 2110 O O . GLN A 1 52 ? -11.160 8.760 5.357 1.00 0.00 108 GLN A O 2
ATOM 2124 N N . GLY A 1 53 ? -10.323 7.148 4.028 1.00 0.00 109 GLY A N 2
ATOM 2125 C CA . GLY A 1 53 ? -9.600 8.092 3.194 1.00 0.00 109 GLY A CA 2
ATOM 2126 C C . GLY A 1 53 ? -8.193 8.351 3.693 1.00 0.00 109 GLY A C 2
ATOM 2127 O O . GLY A 1 53 ? -7.731 9.492 3.706 1.00 0.00 109 GLY A O 2
ATOM 2131 N N . SER A 1 54 ? -7.508 7.289 4.105 1.00 0.00 110 SER A N 2
ATOM 2132 C CA . SER A 1 54 ? -6.145 7.407 4.608 1.00 0.00 110 SER A CA 2
ATOM 2133 C C . SER A 1 54 ? -5.159 7.648 3.467 1.00 0.00 110 SER A C 2
ATOM 2134 O O . SER A 1 54 ? -4.094 8.230 3.667 1.00 0.00 110 SER A O 2
ATOM 2142 N N . LEU A 1 55 ? -5.521 7.194 2.269 1.00 0.00 111 LEU A N 2
ATOM 2143 C CA . LEU A 1 55 ? -4.666 7.361 1.099 1.00 0.00 111 LEU A CA 2
ATOM 2144 C C . LEU A 1 55 ? -5.491 7.698 -0.138 1.00 0.00 111 LEU A C 2
ATOM 2145 O O . LEU A 1 55 ? -6.722 7.664 -0.105 1.00 0.00 111 LEU A O 2
ATOM 2161 N N . HIS A 1 56 ? -4.805 8.020 -1.231 1.00 0.00 112 HIS A N 2
ATOM 2162 C CA . HIS A 1 56 ? -5.472 8.362 -2.482 1.00 0.00 112 HIS A CA 2
ATOM 2163 C C . HIS A 1 56 ? -4.721 7.778 -3.674 1.00 0.00 112 HIS A C 2
ATOM 2164 O O . HIS A 1 56 ? -3.491 7.770 -3.699 1.00 0.00 112 HIS A O 2
ATOM 2179 N N . VAL A 1 57 ? -5.470 7.292 -4.661 1.00 0.00 113 VAL A N 2
ATOM 2180 C CA . VAL A 1 57 ? -4.881 6.702 -5.862 1.00 0.00 113 VAL A CA 2
ATOM 2181 C C . VAL A 1 57 ? -3.737 7.554 -6.403 1.00 0.00 113 VAL A C 2
ATOM 2182 O O . VAL A 1 57 ? -3.929 8.720 -6.752 1.00 0.00 113 VAL A O 2
ATOM 2195 N N . GLY A 1 58 ? -2.549 6.964 -6.474 1.00 0.00 114 GLY A N 2
ATOM 2196 C CA . GLY A 1 58 ? -1.395 7.685 -6.980 1.00 0.00 114 GLY A CA 2
ATOM 2197 C C . GLY A 1 58 ? -0.366 7.974 -5.904 1.00 0.00 114 GLY A C 2
ATOM 2198 O O . GLY A 1 58 ? 0.822 8.107 -6.197 1.00 0.00 114 GLY A O 2
ATOM 2202 N N . ASP A 1 59 ? -0.821 8.073 -4.658 1.00 0.00 115 ASP A N 2
ATOM 2203 C CA . ASP A 1 59 ? 0.072 8.346 -3.534 1.00 0.00 115 ASP A CA 2
ATOM 2204 C C . ASP A 1 59 ? 1.308 7.452 -3.588 1.00 0.00 115 ASP A C 2
ATOM 2205 O O . ASP A 1 59 ? 1.203 6.245 -3.806 1.00 0.00 115 ASP A O 2
ATOM 2214 N N . GLU A 1 60 ? 2.479 8.051 -3.396 1.00 0.00 116 GLU A N 2
ATOM 2215 C CA . GLU A 1 60 ? 3.732 7.307 -3.434 1.00 0.00 116 GLU A CA 2
ATOM 2216 C C . GLU A 1 60 ? 4.109 6.791 -2.048 1.00 0.00 116 GLU A C 2
ATOM 2217 O O . GLU A 1 60 ? 4.396 7.571 -1.141 1.00 0.00 116 GLU A O 2
ATOM 2229 N N . ILE A 1 61 ? 4.115 5.468 -1.897 1.00 0.00 117 ILE A N 2
ATOM 2230 C CA . ILE A 1 61 ? 4.467 4.848 -0.626 1.00 0.00 117 ILE A CA 2
ATOM 2231 C C . ILE A 1 61 ? 5.947 4.488 -0.590 1.00 0.00 117 ILE A C 2
ATOM 2232 O O . ILE A 1 61 ? 6.368 3.486 -1.167 1.00 0.00 117 ILE A O 2
ATOM 2248 N N . LEU A 1 62 ? 6.733 5.314 0.090 1.00 0.00 118 LEU A N 2
ATOM 2249 C CA . LEU A 1 62 ? 8.167 5.084 0.200 1.00 0.00 118 LEU A CA 2
ATOM 2250 C C . LEU A 1 62 ? 8.455 3.747 0.876 1.00 0.00 118 LEU A C 2
ATOM 2251 O O . LEU A 1 62 ? 9.336 3.004 0.446 1.00 0.00 118 LEU A O 2
ATOM 2267 N N . GLU A 1 63 ? 7.706 3.445 1.934 1.00 0.00 119 GLU A N 2
ATOM 2268 C CA . GLU A 1 63 ? 7.891 2.194 2.663 1.00 0.00 119 GLU A CA 2
ATOM 2269 C C . GLU A 1 63 ? 6.556 1.626 3.132 1.00 0.00 119 GLU A C 2
ATOM 2270 O O . GLU A 1 63 ? 5.596 2.364 3.352 1.00 0.00 119 GLU A O 2
ATOM 2282 N N . ILE A 1 64 ? 6.507 0.306 3.291 1.00 0.00 120 ILE A N 2
ATOM 2283 C CA . ILE A 1 64 ? 5.296 -0.367 3.743 1.00 0.00 120 ILE A CA 2
ATOM 2284 C C . ILE A 1 64 ? 5.574 -1.197 4.992 1.00 0.00 120 ILE A C 2
ATOM 2285 O O . ILE A 1 64 ? 6.083 -2.315 4.904 1.00 0.00 120 ILE A O 2
ATOM 2301 N N . ASN A 1 65 ? 5.244 -0.642 6.153 1.00 0.00 121 ASN A N 2
ATOM 2302 C CA . ASN A 1 65 ? 5.466 -1.333 7.417 1.00 0.00 121 ASN A CA 2
ATOM 2303 C C . ASN A 1 65 ? 6.945 -1.661 7.600 1.00 0.00 121 ASN A C 2
ATOM 2304 O O . ASN A 1 65 ? 7.299 -2.629 8.273 1.00 0.00 121 ASN A O 2
ATOM 2315 N N . GLY A 1 66 ? 7.804 -0.848 6.991 1.00 0.00 122 GLY A N 2
ATOM 2316 C CA . GLY A 1 66 ? 9.234 -1.068 7.094 1.00 0.00 122 GLY A CA 2
ATOM 2317 C C . GLY A 1 66 ? 9.783 -1.890 5.941 1.00 0.00 122 GLY A C 2
ATOM 2318 O O . GLY A 1 66 ? 10.913 -2.373 6.001 1.00 0.00 122 GLY A O 2
ATOM 2322 N N . THR A 1 67 ? 8.982 -2.051 4.889 1.00 0.00 123 THR A N 2
ATOM 2323 C CA . THR A 1 67 ? 9.401 -2.821 3.723 1.00 0.00 123 THR A CA 2
ATOM 2324 C C . THR A 1 67 ? 9.080 -2.078 2.430 1.00 0.00 123 THR A C 2
ATOM 2325 O O . THR A 1 67 ? 7.946 -1.651 2.211 1.00 0.00 123 THR A O 2
ATOM 2336 N N . ASN A 1 68 ? 10.086 -1.931 1.574 1.00 0.00 124 ASN A N 2
ATOM 2337 C CA . ASN A 1 68 ? 9.914 -1.246 0.297 1.00 0.00 124 ASN A CA 2
ATOM 2338 C C . ASN A 1 68 ? 10.014 -2.232 -0.860 1.00 0.00 124 ASN A C 2
ATOM 2339 O O . ASN A 1 68 ? 11.091 -2.444 -1.418 1.00 0.00 124 ASN A O 2
ATOM 2350 N N . VAL A 1 69 ? 8.884 -2.837 -1.215 1.00 0.00 125 VAL A N 2
ATOM 2351 C CA . VAL A 1 69 ? 8.841 -3.806 -2.305 1.00 0.00 125 VAL A CA 2
ATOM 2352 C C . VAL A 1 69 ? 9.489 -3.248 -3.570 1.00 0.00 125 VAL A C 2
ATOM 2353 O O . VAL A 1 69 ? 9.606 -2.033 -3.735 1.00 0.00 125 VAL A O 2
ATOM 2366 N N . THR A 1 70 ? 9.908 -4.143 -4.457 1.00 0.00 126 THR A N 2
ATOM 2367 C CA . THR A 1 70 ? 10.544 -3.743 -5.705 1.00 0.00 126 THR A CA 2
ATOM 2368 C C . THR A 1 70 ? 9.931 -4.481 -6.891 1.00 0.00 126 THR A C 2
ATOM 2369 O O . THR A 1 70 ? 8.977 -5.244 -6.733 1.00 0.00 126 THR A O 2
ATOM 2380 N N . ASN A 1 71 ? 10.483 -4.250 -8.077 1.00 0.00 127 ASN A N 2
ATOM 2381 C CA . ASN A 1 71 ? 9.989 -4.893 -9.289 1.00 0.00 127 ASN A CA 2
ATOM 2382 C C . ASN A 1 71 ? 10.133 -6.411 -9.209 1.00 0.00 127 ASN A C 2
ATOM 2383 O O . ASN A 1 71 ? 9.484 -7.141 -9.957 1.00 0.00 127 ASN A O 2
ATOM 2394 N N . HIS A 1 72 ? 10.986 -6.882 -8.302 1.00 0.00 128 HIS A N 2
ATOM 2395 C CA . HIS A 1 72 ? 11.207 -8.314 -8.136 1.00 0.00 128 HIS A CA 2
ATOM 2396 C C . HIS A 1 72 ? 9.899 -9.025 -7.772 1.00 0.00 128 HIS A C 2
ATOM 2397 O O . HIS A 1 72 ? 9.006 -9.147 -8.610 1.00 0.00 128 HIS A O 2
ATOM 2412 N N . SER A 1 73 ? 9.778 -9.490 -6.527 1.00 0.00 129 SER A N 2
ATOM 2413 C CA . SER A 1 73 ? 8.565 -10.172 -6.096 1.00 0.00 129 SER A CA 2
ATOM 2414 C C . SER A 1 73 ? 7.770 -9.312 -5.120 1.00 0.00 129 SER A C 2
ATOM 2415 O O . SER A 1 73 ? 8.327 -8.741 -4.182 1.00 0.00 129 SER A O 2
ATOM 2423 N N . VAL A 1 74 ? 6.464 -9.230 -5.345 1.00 0.00 130 VAL A N 2
ATOM 2424 C CA . VAL A 1 74 ? 5.581 -8.450 -4.485 1.00 0.00 130 VAL A CA 2
ATOM 2425 C C . VAL A 1 74 ? 5.050 -9.292 -3.334 1.00 0.00 130 VAL A C 2
ATOM 2426 O O . VAL A 1 74 ? 4.662 -8.767 -2.293 1.00 0.00 130 VAL A O 2
ATOM 2439 N N . ASP A 1 75 ? 5.029 -10.608 -3.538 1.00 0.00 131 ASP A N 2
ATOM 2440 C CA . ASP A 1 75 ? 4.536 -11.537 -2.528 1.00 0.00 131 ASP A CA 2
ATOM 2441 C C . ASP A 1 75 ? 5.085 -11.202 -1.142 1.00 0.00 131 ASP A C 2
ATOM 2442 O O . ASP A 1 75 ? 4.463 -11.512 -0.127 1.00 0.00 131 ASP A O 2
ATOM 2451 N N . GLN A 1 76 ? 6.253 -10.566 -1.106 1.00 0.00 132 GLN A N 2
ATOM 2452 C CA . GLN A 1 76 ? 6.877 -10.189 0.158 1.00 0.00 132 GLN A CA 2
ATOM 2453 C C . GLN A 1 76 ? 5.939 -9.315 0.987 1.00 0.00 132 GLN A C 2
ATOM 2454 O O . GLN A 1 76 ? 5.603 -9.652 2.123 1.00 0.00 132 GLN A O 2
ATOM 2468 N N . LEU A 1 77 ? 5.518 -8.194 0.410 1.00 0.00 133 LEU A N 2
ATOM 2469 C CA . LEU A 1 77 ? 4.620 -7.273 1.095 1.00 0.00 133 LEU A CA 2
ATOM 2470 C C . LEU A 1 77 ? 3.193 -7.820 1.118 1.00 0.00 133 LEU A C 2
ATOM 2471 O O . LEU A 1 77 ? 2.480 -7.679 2.111 1.00 0.00 133 LEU A O 2
ATOM 2487 N N . GLN A 1 78 ? 2.784 -8.445 0.017 1.00 0.00 134 GLN A N 2
ATOM 2488 C CA . GLN A 1 78 ? 1.445 -9.014 -0.086 1.00 0.00 134 GLN A CA 2
ATOM 2489 C C . GLN A 1 78 ? 1.211 -10.055 1.003 1.00 0.00 134 GLN A C 2
ATOM 2490 O O . GLN A 1 78 ? 0.280 -9.937 1.801 1.00 0.00 134 GLN A O 2
ATOM 2504 N N . LYS A 1 79 ? 2.063 -11.075 1.032 1.00 0.00 135 LYS A N 2
ATOM 2505 C CA . LYS A 1 79 ? 1.952 -12.137 2.026 1.00 0.00 135 LYS A CA 2
ATOM 2506 C C . LYS A 1 79 ? 2.028 -11.569 3.440 1.00 0.00 135 LYS A C 2
ATOM 2507 O O . LYS A 1 79 ? 1.240 -11.939 4.310 1.00 0.00 135 LYS A O 2
ATOM 2526 N N . ALA A 1 80 ? 2.978 -10.667 3.660 1.00 0.00 136 ALA A N 2
ATOM 2527 C CA . ALA A 1 80 ? 3.153 -10.047 4.967 1.00 0.00 136 ALA A CA 2
ATOM 2528 C C . ALA A 1 80 ? 1.916 -9.250 5.366 1.00 0.00 136 ALA A C 2
ATOM 2529 O O . ALA A 1 80 ? 1.564 -9.178 6.542 1.00 0.00 136 ALA A O 2
ATOM 2536 N N . MET A 1 81 ? 1.261 -8.651 4.375 1.00 0.00 137 MET A N 2
ATOM 2537 C CA . MET A 1 81 ? 0.062 -7.859 4.622 1.00 0.00 137 MET A CA 2
ATOM 2538 C C . MET A 1 81 ? -1.094 -8.745 5.077 1.00 0.00 137 MET A C 2
ATOM 2539 O O . MET A 1 81 ? -1.951 -8.315 5.850 1.00 0.00 137 MET A O 2
ATOM 2553 N N . LYS A 1 82 ? -1.111 -9.982 4.593 1.00 0.00 138 LYS A N 2
ATOM 2554 C CA . LYS A 1 82 ? -2.162 -10.928 4.950 1.00 0.00 138 LYS A CA 2
ATOM 2555 C C . LYS A 1 82 ? -1.805 -11.693 6.222 1.00 0.00 138 LYS A C 2
ATOM 2556 O O . LYS A 1 82 ? -2.686 -12.178 6.932 1.00 0.00 138 LYS A O 2
ATOM 2575 N N . GLU A 1 83 ? -0.510 -11.802 6.503 1.00 0.00 139 GLU A N 2
ATOM 2576 C CA . GLU A 1 83 ? -0.042 -12.513 7.687 1.00 0.00 139 GLU A CA 2
ATOM 2577 C C . GLU A 1 83 ? 0.082 -11.570 8.882 1.00 0.00 139 GLU A C 2
ATOM 2578 O O . GLU A 1 83 ? -0.055 -11.990 10.031 1.00 0.00 139 GLU A O 2
ATOM 2590 N N . THR A 1 84 ? 0.344 -10.296 8.605 1.00 0.00 140 THR A N 2
ATOM 2591 C CA . THR A 1 84 ? 0.490 -9.301 9.661 1.00 0.00 140 THR A CA 2
ATOM 2592 C C . THR A 1 84 ? -0.780 -9.202 10.499 1.00 0.00 140 THR A C 2
ATOM 2593 O O . THR A 1 84 ? -1.869 -9.554 10.043 1.00 0.00 140 THR A O 2
ATOM 2604 N N . LYS A 1 85 ? -0.633 -8.721 11.730 1.00 0.00 141 LYS A N 2
ATOM 2605 C CA . LYS A 1 85 ? -1.766 -8.573 12.636 1.00 0.00 141 LYS A CA 2
ATOM 2606 C C . LYS A 1 85 ? -1.477 -7.516 13.696 1.00 0.00 141 LYS A C 2
ATOM 2607 O O . LYS A 1 85 ? -0.788 -7.783 14.681 1.00 0.00 141 LYS A O 2
ATOM 2626 N N . GLY A 1 86 ? -2.007 -6.315 13.488 1.00 0.00 142 GLY A N 2
ATOM 2627 C CA . GLY A 1 86 ? -1.793 -5.236 14.434 1.00 0.00 142 GLY A CA 2
ATOM 2628 C C . GLY A 1 86 ? -1.792 -3.874 13.770 1.00 0.00 142 GLY A C 2
ATOM 2629 O O . GLY A 1 86 ? -2.430 -3.680 12.735 1.00 0.00 142 GLY A O 2
ATOM 2633 N N . MET A 1 87 ? -1.075 -2.927 14.365 1.00 0.00 143 MET A N 2
ATOM 2634 C CA . MET A 1 87 ? -0.994 -1.575 13.824 1.00 0.00 143 MET A CA 2
ATOM 2635 C C . MET A 1 87 ? 0.022 -1.499 12.689 1.00 0.00 143 MET A C 2
ATOM 2636 O O . MET A 1 87 ? 1.209 -1.761 12.886 1.00 0.00 143 MET A O 2
ATOM 2650 N N . ILE A 1 88 ? -0.452 -1.140 11.500 1.00 0.00 144 ILE A N 2
ATOM 2651 C CA . ILE A 1 88 ? 0.417 -1.030 10.333 1.00 0.00 144 ILE A CA 2
ATOM 2652 C C . ILE A 1 88 ? 0.930 0.396 10.160 1.00 0.00 144 ILE A C 2
ATOM 2653 O O . ILE A 1 88 ? 0.222 1.360 10.447 1.00 0.00 144 ILE A O 2
ATOM 2669 N N . SER A 1 89 ? 2.162 0.519 9.677 1.00 0.00 145 SER A N 2
ATOM 2670 C CA . SER A 1 89 ? 2.769 1.824 9.448 1.00 0.00 145 SER A CA 2
ATOM 2671 C C . SER A 1 89 ? 3.252 1.936 8.007 1.00 0.00 145 SER A C 2
ATOM 2672 O O . SER A 1 89 ? 4.170 1.228 7.593 1.00 0.00 145 SER A O 2
ATOM 2680 N N . LEU A 1 90 ? 2.623 2.821 7.244 1.00 0.00 146 LEU A N 2
ATOM 2681 C CA . LEU A 1 90 ? 2.984 3.014 5.846 1.00 0.00 146 LEU A CA 2
ATOM 2682 C C . LEU A 1 90 ? 3.533 4.415 5.609 1.00 0.00 146 LEU A C 2
ATOM 2683 O O . LEU A 1 90 ? 2.965 5.405 6.071 1.00 0.00 146 LEU A O 2
ATOM 2699 N N . LYS A 1 91 ? 4.637 4.492 4.875 1.00 0.00 147 LYS A N 2
ATOM 2700 C CA . LYS A 1 91 ? 5.261 5.771 4.560 1.00 0.00 147 LYS A CA 2
ATOM 2701 C C . LYS A 1 91 ? 4.851 6.217 3.163 1.00 0.00 147 LYS A C 2
ATOM 2702 O O . LYS A 1 91 ? 5.292 5.644 2.167 1.00 0.00 147 LYS A O 2
ATOM 2721 N N . VAL A 1 92 ? 3.989 7.227 3.098 1.00 0.00 148 VAL A N 2
ATOM 2722 C CA . VAL A 1 92 ? 3.503 7.730 1.818 1.00 0.00 148 VAL A CA 2
ATOM 2723 C C . VAL A 1 92 ? 3.733 9.230 1.671 1.00 0.00 148 VAL A C 2
ATOM 2724 O O . VAL A 1 92 ? 3.889 9.948 2.658 1.00 0.00 148 VAL A O 2
ATOM 2737 N N . ILE A 1 93 ? 3.749 9.691 0.423 1.00 0.00 149 ILE A N 2
ATOM 2738 C CA . ILE A 1 93 ? 3.953 11.102 0.126 1.00 0.00 149 ILE A CA 2
ATOM 2739 C C . ILE A 1 93 ? 3.010 11.564 -0.986 1.00 0.00 149 ILE A C 2
ATOM 2740 O O . ILE A 1 93 ? 2.966 10.960 -2.059 1.00 0.00 149 ILE A O 2
ATOM 2756 N N . PRO A 1 94 ? 2.237 12.640 -0.749 1.00 0.00 150 PRO A N 2
ATOM 2757 C CA . PRO A 1 94 ? 1.294 13.168 -1.742 1.00 0.00 150 PRO A CA 2
ATOM 2758 C C . PRO A 1 94 ? 1.971 13.485 -3.072 1.00 0.00 150 PRO A C 2
ATOM 2759 O O . PRO A 1 94 ? 2.940 14.242 -3.122 1.00 0.00 150 PRO A O 2
ATOM 2770 N N . ASN A 1 95 ? 1.454 12.900 -4.148 1.00 0.00 151 ASN A N 2
ATOM 2771 C CA . ASN A 1 95 ? 2.009 13.122 -5.478 1.00 0.00 151 ASN A CA 2
ATOM 2772 C C . ASN A 1 95 ? 0.934 13.618 -6.441 1.00 0.00 151 ASN A C 2
ATOM 2773 O O . ASN A 1 95 ? -0.187 13.926 -6.033 1.00 0.00 151 ASN A O 2
ATOM 2784 N N . GLN A 1 96 ? 1.283 13.693 -7.723 1.00 0.00 152 GLN A N 2
ATOM 2785 C CA . GLN A 1 96 ? 0.349 14.151 -8.746 1.00 0.00 152 GLN A CA 2
ATOM 2786 C C . GLN A 1 96 ? -0.061 15.600 -8.501 1.00 0.00 152 GLN A C 2
ATOM 2787 O O . GLN A 1 96 ? -1.154 15.872 -8.004 1.00 0.00 152 GLN A O 2
ATOM 2801 N N . GLN A 1 97 ? 0.824 16.527 -8.854 1.00 0.00 153 GLN A N 2
ATOM 2802 C CA . GLN A 1 97 ? 0.556 17.949 -8.675 1.00 0.00 153 GLN A CA 2
ATOM 2803 C C . GLN A 1 97 ? 0.281 18.273 -7.209 1.00 0.00 153 GLN A C 2
ATOM 2804 O O . GLN A 1 97 ? -0.886 18.144 -6.785 1.00 0.00 153 GLN A O 2
ATOM 2819 N N . ARG B 2 7 ? 2.295 -3.953 -17.373 1.00 0.00 123 ARG B N 2
ATOM 2820 C CA . ARG B 2 7 ? 2.365 -3.438 -15.981 1.00 0.00 123 ARG B CA 2
ATOM 2821 C C . ARG B 2 7 ? 1.702 -4.402 -15.003 1.00 0.00 123 ARG B C 2
ATOM 2822 O O . ARG B 2 7 ? 1.032 -5.352 -15.410 1.00 0.00 123 ARG B O 2
ATOM 2843 N N . LYS B 2 8 ? 1.893 -4.151 -13.712 1.00 0.00 124 LYS B N 2
ATOM 2844 C CA . LYS B 2 8 ? 1.313 -4.996 -12.675 1.00 0.00 124 LYS B CA 2
ATOM 2845 C C . LYS B 2 8 ? 0.537 -4.160 -11.662 1.00 0.00 124 LYS B C 2
ATOM 2846 O O . LYS B 2 8 ? 0.646 -2.934 -11.640 1.00 0.00 124 LYS B O 2
ATOM 2865 N N . GLU B 2 9 ? -0.239 -4.834 -10.822 1.00 0.00 125 GLU B N 2
ATOM 2866 C CA . GLU B 2 9 ? -1.028 -4.172 -9.799 1.00 0.00 125 GLU B CA 2
ATOM 2867 C C . GLU B 2 9 ? -1.400 -5.166 -8.713 1.00 0.00 125 GLU B C 2
ATOM 2868 O O . GLU B 2 9 ? -1.830 -6.284 -8.996 1.00 0.00 125 GLU B O 2
ATOM 2880 N N . TYR B 2 10 ? -1.215 -4.757 -7.473 1.00 0.00 126 TYR B N 2
ATOM 2881 C CA . TYR B 2 10 ? -1.510 -5.609 -6.338 1.00 0.00 126 TYR B CA 2
ATOM 2882 C C . TYR B 2 10 ? -2.478 -4.942 -5.382 1.00 0.00 126 TYR B C 2
ATOM 2883 O O . TYR B 2 10 ? -2.311 -3.777 -5.026 1.00 0.00 126 TYR B O 2
ATOM 2901 N N . CYS B 2 11 ? -3.469 -5.697 -4.938 1.00 0.00 127 CYS B N 2
ATOM 2902 C CA . CYS B 2 11 ? -4.432 -5.181 -3.987 1.00 0.00 127 CYS B CA 2
ATOM 2903 C C . CYS B 2 11 ? -4.139 -5.795 -2.631 1.00 0.00 127 CYS B C 2
ATOM 2904 O O . CYS B 2 11 ? -4.202 -7.011 -2.457 1.00 0.00 127 CYS B O 2
ATOM 2911 N N . ILE B 2 12 ? -3.771 -4.946 -1.688 1.00 0.00 128 ILE B N 2
ATOM 2912 C CA . ILE B 2 12 ? -3.410 -5.398 -0.360 1.00 0.00 128 ILE B CA 2
ATOM 2913 C C . ILE B 2 12 ? -3.822 -4.385 0.703 1.00 0.00 128 ILE B C 2
ATOM 2914 O O . ILE B 2 12 ? -3.146 -4.318 1.750 1.00 0.00 128 ILE B O 2
ATOM 2931 N N . VAL A 1 13 ? 7.020 13.737 3.782 1.00 0.00 69 VAL A N 3
ATOM 2932 C CA . VAL A 1 13 ? 6.705 12.300 4.002 1.00 0.00 69 VAL A CA 3
ATOM 2933 C C . VAL A 1 13 ? 5.693 12.122 5.129 1.00 0.00 69 VAL A C 3
ATOM 2934 O O . VAL A 1 13 ? 5.972 12.438 6.286 1.00 0.00 69 VAL A O 3
ATOM 2947 N N . ARG A 1 14 ? 4.516 11.611 4.784 1.00 0.00 70 ARG A N 3
ATOM 2948 C CA . ARG A 1 14 ? 3.461 11.389 5.766 1.00 0.00 70 ARG A CA 3
ATOM 2949 C C . ARG A 1 14 ? 3.486 9.949 6.270 1.00 0.00 70 ARG A C 3
ATOM 2950 O O . ARG A 1 14 ? 3.816 9.026 5.524 1.00 0.00 70 ARG A O 3
ATOM 2971 N N . LEU A 1 15 ? 3.141 9.765 7.539 1.00 0.00 71 LEU A N 3
ATOM 2972 C CA . LEU A 1 15 ? 3.128 8.437 8.141 1.00 0.00 71 LEU A CA 3
ATOM 2973 C C . LEU A 1 15 ? 1.738 8.085 8.663 1.00 0.00 71 LEU A C 3
ATOM 2974 O O . LEU A 1 15 ? 1.352 8.497 9.757 1.00 0.00 71 LEU A O 3
ATOM 2990 N N . ILE A 1 16 ? 0.997 7.309 7.879 1.00 0.00 72 ILE A N 3
ATOM 2991 C CA . ILE A 1 16 ? -0.343 6.888 8.268 1.00 0.00 72 ILE A CA 3
ATOM 2992 C C . ILE A 1 16 ? -0.283 5.559 9.008 1.00 0.00 72 ILE A C 3
ATOM 2993 O O . ILE A 1 16 ? 0.504 4.680 8.655 1.00 0.00 72 ILE A O 3
ATOM 3009 N N . GLN A 1 17 ? -1.102 5.416 10.043 1.00 0.00 73 GLN A N 3
ATOM 3010 C CA . GLN A 1 17 ? -1.110 4.187 10.827 1.00 0.00 73 GLN A CA 3
ATOM 3011 C C . GLN A 1 17 ? -2.528 3.710 11.123 1.00 0.00 73 GLN A C 3
ATOM 3012 O O . GLN A 1 17 ? -3.380 4.482 11.563 1.00 0.00 73 GLN A O 3
ATOM 3026 N N . PHE A 1 18 ? -2.763 2.422 10.893 1.00 0.00 74 PHE A N 3
ATOM 3027 C CA . PHE A 1 18 ? -4.065 1.817 11.148 1.00 0.00 74 PHE A CA 3
ATOM 3028 C C . PHE A 1 18 ? -3.895 0.383 11.640 1.00 0.00 74 PHE A C 3
ATOM 3029 O O . PHE A 1 18 ? -3.223 -0.427 11.002 1.00 0.00 74 PHE A O 3
ATOM 3046 N N . GLU A 1 19 ? -4.494 0.083 12.787 1.00 0.00 75 GLU A N 3
ATOM 3047 C CA . GLU A 1 19 ? -4.396 -1.248 13.376 1.00 0.00 75 GLU A CA 3
ATOM 3048 C C . GLU A 1 19 ? -5.365 -2.224 12.718 1.00 0.00 75 GLU A C 3
ATOM 3049 O O . GLU A 1 19 ? -6.518 -1.889 12.449 1.00 0.00 75 GLU A O 3
ATOM 3061 N N . LYS A 1 20 ? -4.882 -3.438 12.467 1.00 0.00 76 LYS A N 3
ATOM 3062 C CA . LYS A 1 20 ? -5.696 -4.475 11.846 1.00 0.00 76 LYS A CA 3
ATOM 3063 C C . LYS A 1 20 ? -5.630 -5.764 12.659 1.00 0.00 76 LYS A C 3
ATOM 3064 O O . LYS A 1 20 ? -4.548 -6.295 12.912 1.00 0.00 76 LYS A O 3
ATOM 3083 N N . VAL A 1 21 ? -6.793 -6.260 13.068 1.00 0.00 77 VAL A N 3
ATOM 3084 C CA . VAL A 1 21 ? -6.868 -7.485 13.854 1.00 0.00 77 VAL A CA 3
ATOM 3085 C C . VAL A 1 21 ? -7.333 -8.657 12.997 1.00 0.00 77 VAL A C 3
ATOM 3086 O O . VAL A 1 21 ? -6.872 -9.786 13.165 1.00 0.00 77 VAL A O 3
ATOM 3099 N N . THR A 1 22 ? -8.256 -8.381 12.085 1.00 0.00 78 THR A N 3
ATOM 3100 C CA . THR A 1 22 ? -8.796 -9.410 11.208 1.00 0.00 78 THR A CA 3
ATOM 3101 C C . THR A 1 22 ? -7.990 -9.517 9.921 1.00 0.00 78 THR A C 3
ATOM 3102 O O . THR A 1 22 ? -7.323 -8.566 9.512 1.00 0.00 78 THR A O 3
ATOM 3113 N N . GLU A 1 23 ? -8.059 -10.681 9.284 1.00 0.00 79 GLU A N 3
ATOM 3114 C CA . GLU A 1 23 ? -7.337 -10.906 8.040 1.00 0.00 79 GLU A CA 3
ATOM 3115 C C . GLU A 1 23 ? -8.181 -10.488 6.851 1.00 0.00 79 GLU A C 3
ATOM 3116 O O . GLU A 1 23 ? -8.962 -11.269 6.310 1.00 0.00 79 GLU A O 3
ATOM 3128 N N . GLU A 1 24 ? -8.022 -9.232 6.466 1.00 0.00 80 GLU A N 3
ATOM 3129 C CA . GLU A 1 24 ? -8.768 -8.671 5.359 1.00 0.00 80 GLU A CA 3
ATOM 3130 C C . GLU A 1 24 ? -7.937 -7.628 4.613 1.00 0.00 80 GLU A C 3
ATOM 3131 O O . GLU A 1 24 ? -7.204 -6.854 5.229 1.00 0.00 80 GLU A O 3
ATOM 3143 N N . PRO A 1 25 ? -8.039 -7.590 3.273 1.00 0.00 81 PRO A N 3
ATOM 3144 C CA . PRO A 1 25 ? -7.290 -6.631 2.454 1.00 0.00 81 PRO A CA 3
ATOM 3145 C C . PRO A 1 25 ? -7.490 -5.195 2.926 1.00 0.00 81 PRO A C 3
ATOM 3146 O O . PRO A 1 25 ? -8.574 -4.826 3.379 1.00 0.00 81 PRO A O 3
ATOM 3157 N N . MET A 1 26 ? -6.439 -4.387 2.818 1.00 0.00 82 MET A N 3
ATOM 3158 C CA . MET A 1 26 ? -6.505 -2.991 3.237 1.00 0.00 82 MET A CA 3
ATOM 3159 C C . MET A 1 26 ? -7.614 -2.251 2.497 1.00 0.00 82 MET A C 3
ATOM 3160 O O . MET A 1 26 ? -8.410 -1.536 3.105 1.00 0.00 82 MET A O 3
ATOM 3174 N N . GLY A 1 27 ? -7.666 -2.431 1.181 1.00 0.00 83 GLY A N 3
ATOM 3175 C CA . GLY A 1 27 ? -8.686 -1.775 0.385 1.00 0.00 83 GLY A CA 3
ATOM 3176 C C . GLY A 1 27 ? -8.104 -0.871 -0.685 1.00 0.00 83 GLY A C 3
ATOM 3177 O O . GLY A 1 27 ? -8.726 0.117 -1.076 1.00 0.00 83 GLY A O 3
ATOM 3181 N N . ILE A 1 28 ? -6.910 -1.208 -1.157 1.00 0.00 84 ILE A N 3
ATOM 3182 C CA . ILE A 1 28 ? -6.248 -0.419 -2.187 1.00 0.00 84 ILE A CA 3
ATOM 3183 C C . ILE A 1 28 ? -5.413 -1.306 -3.101 1.00 0.00 84 ILE A C 3
ATOM 3184 O O . ILE A 1 28 ? -5.150 -2.467 -2.786 1.00 0.00 84 ILE A O 3
ATOM 3200 N N . CYS A 1 29 ? -4.995 -0.751 -4.232 1.00 0.00 85 CYS A N 3
ATOM 3201 C CA . CYS A 1 29 ? -4.184 -1.490 -5.189 1.00 0.00 85 CYS A CA 3
ATOM 3202 C C . CYS A 1 29 ? -2.972 -0.662 -5.599 1.00 0.00 85 CYS A C 3
ATOM 3203 O O . CYS A 1 29 ? -3.113 0.481 -6.019 1.00 0.00 85 CYS A O 3
ATOM 3210 N N . LEU A 1 30 ? -1.784 -1.246 -5.463 1.00 0.00 86 LEU A N 3
ATOM 3211 C CA . LEU A 1 30 ? -0.544 -0.560 -5.808 1.00 0.00 86 LEU A CA 3
ATOM 3212 C C . LEU A 1 30 ? 0.347 -1.443 -6.677 1.00 0.00 86 LEU A C 3
ATOM 3213 O O . LEU A 1 30 ? 0.226 -2.666 -6.663 1.00 0.00 86 LEU A O 3
ATOM 3229 N N . LYS A 1 31 ? 1.242 -0.813 -7.433 1.00 0.00 87 LYS A N 3
ATOM 3230 C CA . LYS A 1 31 ? 2.150 -1.544 -8.311 1.00 0.00 87 LYS A CA 3
ATOM 3231 C C . LYS A 1 31 ? 3.571 -0.996 -8.220 1.00 0.00 87 LYS A C 3
ATOM 3232 O O . LYS A 1 31 ? 3.796 0.087 -7.676 1.00 0.00 87 LYS A O 3
ATOM 3251 N N . LEU A 1 32 ? 4.525 -1.753 -8.763 1.00 0.00 88 LEU A N 3
ATOM 3252 C CA . LEU A 1 32 ? 5.927 -1.353 -8.758 1.00 0.00 88 LEU A CA 3
ATOM 3253 C C . LEU A 1 32 ? 6.391 -1.020 -10.174 1.00 0.00 88 LEU A C 3
ATOM 3254 O O . LEU A 1 32 ? 6.645 -1.915 -10.981 1.00 0.00 88 LEU A O 3
ATOM 3270 N N . ASN A 1 33 ? 6.503 0.272 -10.468 1.00 0.00 89 ASN A N 3
ATOM 3271 C CA . ASN A 1 33 ? 6.938 0.720 -11.786 1.00 0.00 89 ASN A CA 3
ATOM 3272 C C . ASN A 1 33 ? 8.396 0.339 -12.035 1.00 0.00 89 ASN A C 3
ATOM 3273 O O . ASN A 1 33 ? 9.058 -0.217 -11.160 1.00 0.00 89 ASN A O 3
ATOM 3284 N N . GLU A 1 34 ? 8.888 0.635 -13.235 1.00 0.00 90 GLU A N 3
ATOM 3285 C CA . GLU A 1 34 ? 10.268 0.320 -13.599 1.00 0.00 90 GLU A CA 3
ATOM 3286 C C . GLU A 1 34 ? 11.246 0.763 -12.510 1.00 0.00 90 GLU A C 3
ATOM 3287 O O . GLU A 1 34 ? 12.232 0.079 -12.234 1.00 0.00 90 GLU A O 3
ATOM 3299 N N . LYS A 1 35 ? 10.965 1.907 -11.894 1.00 0.00 91 LYS A N 3
ATOM 3300 C CA . LYS A 1 35 ? 11.821 2.437 -10.835 1.00 0.00 91 LYS A CA 3
ATOM 3301 C C . LYS A 1 35 ? 11.721 1.589 -9.568 1.00 0.00 91 LYS A C 3
ATOM 3302 O O . LYS A 1 35 ? 12.583 1.666 -8.692 1.00 0.00 91 LYS A O 3
ATOM 3321 N N . GLN A 1 36 ? 10.662 0.789 -9.473 1.00 0.00 92 GLN A N 3
ATOM 3322 C CA . GLN A 1 36 ? 10.442 -0.067 -8.310 1.00 0.00 92 GLN A CA 3
ATOM 3323 C C . GLN A 1 36 ? 9.927 0.752 -7.133 1.00 0.00 92 GLN A C 3
ATOM 3324 O O . GLN A 1 36 ? 10.707 1.245 -6.318 1.00 0.00 92 GLN A O 3
ATOM 3338 N N . SER A 1 37 ? 8.610 0.898 -7.053 1.00 0.00 93 SER A N 3
ATOM 3339 C CA . SER A 1 37 ? 7.990 1.663 -5.977 1.00 0.00 93 SER A CA 3
ATOM 3340 C C . SER A 1 37 ? 6.510 1.327 -5.870 1.00 0.00 93 SER A C 3
ATOM 3341 O O . SER A 1 37 ? 5.830 1.167 -6.881 1.00 0.00 93 SER A O 3
ATOM 3349 N N . CYS A 1 38 ? 6.016 1.211 -4.645 1.00 0.00 94 CYS A N 3
ATOM 3350 C CA . CYS A 1 38 ? 4.614 0.879 -4.428 1.00 0.00 94 CYS A CA 3
ATOM 3351 C C . CYS A 1 38 ? 3.744 2.129 -4.404 1.00 0.00 94 CYS A C 3
ATOM 3352 O O . CYS A 1 38 ? 3.819 2.935 -3.478 1.00 0.00 94 CYS A O 3
ATOM 3360 N N . THR A 1 39 ? 2.907 2.273 -5.429 1.00 0.00 95 THR A N 3
ATOM 3361 C CA . THR A 1 39 ? 2.004 3.411 -5.533 1.00 0.00 95 THR A CA 3
ATOM 3362 C C . THR A 1 39 ? 0.597 2.915 -5.815 1.00 0.00 95 THR A C 3
ATOM 3363 O O . THR A 1 39 ? 0.402 2.057 -6.674 1.00 0.00 95 THR A O 3
ATOM 3374 N N . VAL A 1 40 ? -0.386 3.440 -5.094 1.00 0.00 96 VAL A N 3
ATOM 3375 C CA . VAL A 1 40 ? -1.758 3.010 -5.296 1.00 0.00 96 VAL A CA 3
ATOM 3376 C C . VAL A 1 40 ? -2.204 3.307 -6.719 1.00 0.00 96 VAL A C 3
ATOM 3377 O O . VAL A 1 40 ? -2.454 4.455 -7.082 1.00 0.00 96 VAL A O 3
ATOM 3390 N N . ALA A 1 41 ? -2.292 2.253 -7.520 1.00 0.00 97 ALA A N 3
ATOM 3391 C CA . ALA A 1 41 ? -2.700 2.374 -8.909 1.00 0.00 97 ALA A CA 3
ATOM 3392 C C . ALA A 1 41 ? -4.194 2.661 -9.013 1.00 0.00 97 ALA A C 3
ATOM 3393 O O . ALA A 1 41 ? -4.661 3.242 -9.993 1.00 0.00 97 ALA A O 3
ATOM 3400 N N . ARG A 1 42 ? -4.936 2.251 -7.991 1.00 0.00 98 ARG A N 3
ATOM 3401 C CA . ARG A 1 42 ? -6.375 2.460 -7.950 1.00 0.00 98 ARG A CA 3
ATOM 3402 C C . ARG A 1 42 ? -6.935 2.032 -6.600 1.00 0.00 98 ARG A C 3
ATOM 3403 O O . ARG A 1 42 ? -6.671 0.923 -6.134 1.00 0.00 98 ARG A O 3
ATOM 3424 N N . ILE A 1 43 ? -7.704 2.913 -5.971 1.00 0.00 99 ILE A N 3
ATOM 3425 C CA . ILE A 1 43 ? -8.289 2.609 -4.673 1.00 0.00 99 ILE A CA 3
ATOM 3426 C C . ILE A 1 43 ? -9.607 1.862 -4.838 1.00 0.00 99 ILE A C 3
ATOM 3427 O O . ILE A 1 43 ? -10.511 2.321 -5.538 1.00 0.00 99 ILE A O 3
ATOM 3443 N N . LEU A 1 44 ? -9.707 0.704 -4.196 1.00 0.00 100 LEU A N 3
ATOM 3444 C CA . LEU A 1 44 ? -10.911 -0.112 -4.276 1.00 0.00 100 LEU A CA 3
ATOM 3445 C C . LEU A 1 44 ? -11.966 0.365 -3.283 1.00 0.00 100 LEU A C 3
ATOM 3446 O O . LEU A 1 44 ? -11.659 0.654 -2.128 1.00 0.00 100 LEU A O 3
ATOM 3462 N N . HIS A 1 45 ? -13.210 0.446 -3.744 1.00 0.00 101 HIS A N 3
ATOM 3463 C CA . HIS A 1 45 ? -14.312 0.888 -2.897 1.00 0.00 101 HIS A CA 3
ATOM 3464 C C . HIS A 1 45 ? -14.785 -0.241 -1.988 1.00 0.00 101 HIS A C 3
ATOM 3465 O O . HIS A 1 45 ? -14.919 -1.386 -2.419 1.00 0.00 101 HIS A O 3
ATOM 3480 N N . GLY A 1 46 ? -15.037 0.090 -0.725 1.00 0.00 102 GLY A N 3
ATOM 3481 C CA . GLY A 1 46 ? -15.493 -0.906 0.226 1.00 0.00 102 GLY A CA 3
ATOM 3482 C C . GLY A 1 46 ? -14.485 -1.154 1.330 1.00 0.00 102 GLY A C 3
ATOM 3483 O O . GLY A 1 46 ? -14.853 -1.290 2.497 1.00 0.00 102 GLY A O 3
ATOM 3487 N N . GLY A 1 47 ? -13.208 -1.215 0.962 1.00 0.00 103 GLY A N 3
ATOM 3488 C CA . GLY A 1 47 ? -12.164 -1.449 1.942 1.00 0.00 103 GLY A CA 3
ATOM 3489 C C . GLY A 1 47 ? -12.160 -0.415 3.051 1.00 0.00 103 GLY A C 3
ATOM 3490 O O . GLY A 1 47 ? -13.059 0.423 3.131 1.00 0.00 103 GLY A O 3
ATOM 3494 N N . MET A 1 48 ? -11.148 -0.475 3.909 1.00 0.00 104 MET A N 3
ATOM 3495 C CA . MET A 1 48 ? -11.031 0.462 5.022 1.00 0.00 104 MET A CA 3
ATOM 3496 C C . MET A 1 48 ? -10.352 1.757 4.583 1.00 0.00 104 MET A C 3
ATOM 3497 O O . MET A 1 48 ? -10.617 2.825 5.136 1.00 0.00 104 MET A O 3
ATOM 3511 N N . ILE A 1 49 ? -9.475 1.655 3.590 1.00 0.00 105 ILE A N 3
ATOM 3512 C CA . ILE A 1 49 ? -8.758 2.819 3.082 1.00 0.00 105 ILE A CA 3
ATOM 3513 C C . ILE A 1 49 ? -9.685 3.739 2.294 1.00 0.00 105 ILE A C 3
ATOM 3514 O O . ILE A 1 49 ? -9.624 4.961 2.430 1.00 0.00 105 ILE A O 3
ATOM 3530 N N . HIS A 1 50 ? -10.544 3.146 1.472 1.00 0.00 106 HIS A N 3
ATOM 3531 C CA . HIS A 1 50 ? -11.484 3.916 0.665 1.00 0.00 106 HIS A CA 3
ATOM 3532 C C . HIS A 1 50 ? -12.579 4.521 1.537 1.00 0.00 106 HIS A C 3
ATOM 3533 O O . HIS A 1 50 ? -13.038 5.636 1.289 1.00 0.00 106 HIS A O 3
ATOM 3548 N N . ARG A 1 51 ? -12.990 3.782 2.561 1.00 0.00 107 ARG A N 3
ATOM 3549 C CA . ARG A 1 51 ? -14.029 4.247 3.472 1.00 0.00 107 ARG A CA 3
ATOM 3550 C C . ARG A 1 51 ? -13.460 5.244 4.477 1.00 0.00 107 ARG A C 3
ATOM 3551 O O . ARG A 1 51 ? -13.998 6.336 4.657 1.00 0.00 107 ARG A O 3
ATOM 3572 N N . GLN A 1 52 ? -12.367 4.860 5.128 1.00 0.00 108 GLN A N 3
ATOM 3573 C CA . GLN A 1 52 ? -11.723 5.719 6.114 1.00 0.00 108 GLN A CA 3
ATOM 3574 C C . GLN A 1 52 ? -10.994 6.874 5.433 1.00 0.00 108 GLN A C 3
ATOM 3575 O O . GLN A 1 52 ? -11.116 8.027 5.847 1.00 0.00 108 GLN A O 3
ATOM 3589 N N . GLY A 1 53 ? -10.239 6.555 4.387 1.00 0.00 109 GLY A N 3
ATOM 3590 C CA . GLY A 1 53 ? -9.504 7.577 3.665 1.00 0.00 109 GLY A CA 3
ATOM 3591 C C . GLY A 1 53 ? -8.100 7.772 4.205 1.00 0.00 109 GLY A C 3
ATOM 3592 O O . GLY A 1 53 ? -7.834 8.733 4.927 1.00 0.00 109 GLY A O 3
ATOM 3596 N N . SER A 1 54 ? -7.201 6.859 3.854 1.00 0.00 110 SER A N 3
ATOM 3597 C CA . SER A 1 54 ? -5.816 6.934 4.308 1.00 0.00 110 SER A CA 3
ATOM 3598 C C . SER A 1 54 ? -4.873 7.220 3.144 1.00 0.00 110 SER A C 3
ATOM 3599 O O . SER A 1 54 ? -3.832 7.855 3.317 1.00 0.00 110 SER A O 3
ATOM 3607 N N . LEU A 1 55 ? -5.243 6.747 1.958 1.00 0.00 111 LEU A N 3
ATOM 3608 C CA . LEU A 1 55 ? -4.427 6.952 0.766 1.00 0.00 111 LEU A CA 3
ATOM 3609 C C . LEU A 1 55 ? -5.290 7.367 -0.421 1.00 0.00 111 LEU A C 3
ATOM 3610 O O . LEU A 1 55 ? -6.495 7.116 -0.444 1.00 0.00 111 LEU A O 3
ATOM 3626 N N . HIS A 1 56 ? -4.664 8.002 -1.407 1.00 0.00 112 HIS A N 3
ATOM 3627 C CA . HIS A 1 56 ? -5.369 8.450 -2.602 1.00 0.00 112 HIS A CA 3
ATOM 3628 C C . HIS A 1 56 ? -4.764 7.821 -3.853 1.00 0.00 112 HIS A C 3
ATOM 3629 O O . HIS A 1 56 ? -3.544 7.772 -4.004 1.00 0.00 112 HIS A O 3
ATOM 3644 N N . VAL A 1 57 ? -5.625 7.341 -4.748 1.00 0.00 113 VAL A N 3
ATOM 3645 C CA . VAL A 1 57 ? -5.179 6.710 -5.989 1.00 0.00 113 VAL A CA 3
ATOM 3646 C C . VAL A 1 57 ? -4.076 7.521 -6.663 1.00 0.00 113 VAL A C 3
ATOM 3647 O O . VAL A 1 57 ? -4.299 8.650 -7.101 1.00 0.00 113 VAL A O 3
ATOM 3660 N N . GLY A 1 58 ? -2.886 6.934 -6.742 1.00 0.00 114 GLY A N 3
ATOM 3661 C CA . GLY A 1 58 ? -1.766 7.614 -7.365 1.00 0.00 114 GLY A CA 3
ATOM 3662 C C . GLY A 1 58 ? -0.676 7.976 -6.374 1.00 0.00 114 GLY A C 3
ATOM 3663 O O . GLY A 1 58 ? 0.490 8.111 -6.746 1.00 0.00 114 GLY A O 3
ATOM 3667 N N . ASP A 1 59 ? -1.053 8.133 -5.108 1.00 0.00 115 ASP A N 3
ATOM 3668 C CA . ASP A 1 59 ? -0.097 8.479 -4.062 1.00 0.00 115 ASP A CA 3
ATOM 3669 C C . ASP A 1 59 ? 1.054 7.478 -4.027 1.00 0.00 115 ASP A C 3
ATOM 3670 O O . ASP A 1 59 ? 0.842 6.272 -4.153 1.00 0.00 115 ASP A O 3
ATOM 3679 N N . GLU A 1 60 ? 2.271 7.984 -3.866 1.00 0.00 116 GLU A N 3
ATOM 3680 C CA . GLU A 1 60 ? 3.453 7.130 -3.829 1.00 0.00 116 GLU A CA 3
ATOM 3681 C C . GLU A 1 60 ? 3.795 6.710 -2.402 1.00 0.00 116 GLU A C 3
ATOM 3682 O O . GLU A 1 60 ? 4.010 7.551 -1.530 1.00 0.00 116 GLU A O 3
ATOM 3694 N N . ILE A 1 61 ? 3.857 5.401 -2.179 1.00 0.00 117 ILE A N 3
ATOM 3695 C CA . ILE A 1 61 ? 4.188 4.860 -0.866 1.00 0.00 117 ILE A CA 3
ATOM 3696 C C . ILE A 1 61 ? 5.666 4.490 -0.802 1.00 0.00 117 ILE A C 3
ATOM 3697 O O . ILE A 1 61 ? 6.062 3.394 -1.199 1.00 0.00 117 ILE A O 3
ATOM 3713 N N . LEU A 1 62 ? 6.479 5.418 -0.307 1.00 0.00 118 LEU A N 3
ATOM 3714 C CA . LEU A 1 62 ? 7.916 5.199 -0.200 1.00 0.00 118 LEU A CA 3
ATOM 3715 C C . LEU A 1 62 ? 8.234 3.987 0.671 1.00 0.00 118 LEU A C 3
ATOM 3716 O O . LEU A 1 62 ? 9.284 3.363 0.516 1.00 0.00 118 LEU A O 3
ATOM 3732 N N . GLU A 1 63 ? 7.332 3.658 1.591 1.00 0.00 119 GLU A N 3
ATOM 3733 C CA . GLU A 1 63 ? 7.541 2.520 2.479 1.00 0.00 119 GLU A CA 3
ATOM 3734 C C . GLU A 1 63 ? 6.225 1.826 2.817 1.00 0.00 119 GLU A C 3
ATOM 3735 O O . GLU A 1 63 ? 5.212 2.479 3.067 1.00 0.00 119 GLU A O 3
ATOM 3747 N N . ILE A 1 64 ? 6.255 0.496 2.835 1.00 0.00 120 ILE A N 3
ATOM 3748 C CA . ILE A 1 64 ? 5.071 -0.293 3.156 1.00 0.00 120 ILE A CA 3
ATOM 3749 C C . ILE A 1 64 ? 5.321 -1.157 4.386 1.00 0.00 120 ILE A C 3
ATOM 3750 O O . ILE A 1 64 ? 5.929 -2.223 4.295 1.00 0.00 120 ILE A O 3
ATOM 3766 N N . ASN A 1 65 ? 4.858 -0.685 5.538 1.00 0.00 121 ASN A N 3
ATOM 3767 C CA . ASN A 1 65 ? 5.041 -1.411 6.789 1.00 0.00 121 ASN A CA 3
ATOM 3768 C C . ASN A 1 65 ? 6.526 -1.560 7.112 1.00 0.00 121 ASN A C 3
ATOM 3769 O O . ASN A 1 65 ? 6.932 -2.500 7.795 1.00 0.00 121 ASN A O 3
ATOM 3780 N N . GLY A 1 66 ? 7.331 -0.623 6.617 1.00 0.00 122 GLY A N 3
ATOM 3781 C CA . GLY A 1 66 ? 8.760 -0.666 6.862 1.00 0.00 122 GLY A CA 3
ATOM 3782 C C . GLY A 1 66 ? 9.521 -1.405 5.776 1.00 0.00 122 GLY A C 3
ATOM 3783 O O . GLY A 1 66 ? 10.691 -1.743 5.953 1.00 0.00 122 GLY A O 3
ATOM 3787 N N . THR A 1 67 ? 8.859 -1.660 4.650 1.00 0.00 123 THR A N 3
ATOM 3788 C CA . THR A 1 67 ? 9.490 -2.365 3.540 1.00 0.00 123 THR A CA 3
ATOM 3789 C C . THR A 1 67 ? 9.215 -1.662 2.213 1.00 0.00 123 THR A C 3
ATOM 3790 O O . THR A 1 67 ? 8.079 -1.289 1.920 1.00 0.00 123 THR A O 3
ATOM 3801 N N . ASN A 1 68 ? 10.262 -1.492 1.413 1.00 0.00 124 ASN A N 3
ATOM 3802 C CA . ASN A 1 68 ? 10.137 -0.840 0.113 1.00 0.00 124 ASN A CA 3
ATOM 3803 C C . ASN A 1 68 ? 10.085 -1.877 -1.004 1.00 0.00 124 ASN A C 3
ATOM 3804 O O . ASN A 1 68 ? 11.102 -2.195 -1.620 1.00 0.00 124 ASN A O 3
ATOM 3815 N N . VAL A 1 69 ? 8.891 -2.403 -1.261 1.00 0.00 125 VAL A N 3
ATOM 3816 C CA . VAL A 1 69 ? 8.705 -3.405 -2.301 1.00 0.00 125 VAL A CA 3
ATOM 3817 C C . VAL A 1 69 ? 9.208 -2.901 -3.649 1.00 0.00 125 VAL A C 3
ATOM 3818 O O . VAL A 1 69 ? 8.801 -1.837 -4.118 1.00 0.00 125 VAL A O 3
ATOM 3831 N N . THR A 1 70 ? 10.094 -3.673 -4.268 1.00 0.00 126 THR A N 3
ATOM 3832 C CA . THR A 1 70 ? 10.653 -3.308 -5.563 1.00 0.00 126 THR A CA 3
ATOM 3833 C C . THR A 1 70 ? 10.012 -4.128 -6.677 1.00 0.00 126 THR A C 3
ATOM 3834 O O . THR A 1 70 ? 9.009 -4.808 -6.461 1.00 0.00 126 THR A O 3
ATOM 3845 N N . ASN A 1 71 ? 10.596 -4.060 -7.869 1.00 0.00 127 ASN A N 3
ATOM 3846 C CA . ASN A 1 71 ? 10.078 -4.801 -9.014 1.00 0.00 127 ASN A CA 3
ATOM 3847 C C . ASN A 1 71 ? 10.057 -6.301 -8.729 1.00 0.00 127 ASN A C 3
ATOM 3848 O O . ASN A 1 71 ? 9.304 -7.048 -9.355 1.00 0.00 127 ASN A O 3
ATOM 3859 N N . HIS A 1 72 ? 10.881 -6.736 -7.778 1.00 0.00 128 HIS A N 3
ATOM 3860 C CA . HIS A 1 72 ? 10.948 -8.148 -7.411 1.00 0.00 128 HIS A CA 3
ATOM 3861 C C . HIS A 1 72 ? 9.564 -8.676 -7.045 1.00 0.00 128 HIS A C 3
ATOM 3862 O O . HIS A 1 72 ? 8.570 -7.958 -7.155 1.00 0.00 128 HIS A O 3
ATOM 3877 N N . SER A 1 73 ? 9.501 -9.932 -6.614 1.00 0.00 129 SER A N 3
ATOM 3878 C CA . SER A 1 73 ? 8.227 -10.537 -6.242 1.00 0.00 129 SER A CA 3
ATOM 3879 C C . SER A 1 73 ? 7.560 -9.753 -5.116 1.00 0.00 129 SER A C 3
ATOM 3880 O O . SER A 1 73 ? 8.201 -9.395 -4.129 1.00 0.00 129 SER A O 3
ATOM 3888 N N . VAL A 1 74 ? 6.267 -9.497 -5.274 1.00 0.00 130 VAL A N 3
ATOM 3889 C CA . VAL A 1 74 ? 5.499 -8.760 -4.274 1.00 0.00 130 VAL A CA 3
ATOM 3890 C C . VAL A 1 74 ? 4.904 -9.699 -3.235 1.00 0.00 130 VAL A C 3
ATOM 3891 O O . VAL A 1 74 ? 4.540 -9.277 -2.138 1.00 0.00 130 VAL A O 3
ATOM 3904 N N . ASP A 1 75 ? 4.801 -10.978 -3.590 1.00 0.00 131 ASP A N 3
ATOM 3905 C CA . ASP A 1 75 ? 4.240 -11.984 -2.696 1.00 0.00 131 ASP A CA 3
ATOM 3906 C C . ASP A 1 75 ? 4.803 -11.850 -1.282 1.00 0.00 131 ASP A C 3
ATOM 3907 O O . ASP A 1 75 ? 4.161 -12.249 -0.311 1.00 0.00 131 ASP A O 3
ATOM 3916 N N . GLN A 1 76 ? 6.003 -11.287 -1.171 1.00 0.00 132 GLN A N 3
ATOM 3917 C CA . GLN A 1 76 ? 6.639 -11.107 0.128 1.00 0.00 132 GLN A CA 3
ATOM 3918 C C . GLN A 1 76 ? 5.898 -10.060 0.954 1.00 0.00 132 GLN A C 3
ATOM 3919 O O . GLN A 1 76 ? 5.596 -10.282 2.127 1.00 0.00 132 GLN A O 3
ATOM 3933 N N . LEU A 1 77 ? 5.603 -8.919 0.336 1.00 0.00 133 LEU A N 3
ATOM 3934 C CA . LEU A 1 77 ? 4.891 -7.845 1.019 1.00 0.00 133 LEU A CA 3
ATOM 3935 C C . LEU A 1 77 ? 3.390 -8.112 1.026 1.00 0.00 133 LEU A C 3
ATOM 3936 O O . LEU A 1 77 ? 2.733 -7.986 2.058 1.00 0.00 133 LEU A O 3
ATOM 3952 N N . GLN A 1 78 ? 2.852 -8.491 -0.130 1.00 0.00 134 GLN A N 3
ATOM 3953 C CA . GLN A 1 78 ? 1.427 -8.785 -0.253 1.00 0.00 134 GLN A CA 3
ATOM 3954 C C . GLN A 1 78 ? 1.000 -9.832 0.773 1.00 0.00 134 GLN A C 3
ATOM 3955 O O . GLN A 1 78 ? -0.078 -9.741 1.359 1.00 0.00 134 GLN A O 3
ATOM 3969 N N . LYS A 1 79 ? 1.858 -10.826 0.984 1.00 0.00 135 LYS A N 3
ATOM 3970 C CA . LYS A 1 79 ? 1.577 -11.893 1.938 1.00 0.00 135 LYS A CA 3
ATOM 3971 C C . LYS A 1 79 ? 1.688 -11.386 3.372 1.00 0.00 135 LYS A C 3
ATOM 3972 O O . LYS A 1 79 ? 0.792 -11.597 4.189 1.00 0.00 135 LYS A O 3
ATOM 3991 N N . ALA A 1 80 ? 2.798 -10.718 3.672 1.00 0.00 136 ALA A N 3
ATOM 3992 C CA . ALA A 1 80 ? 3.032 -10.182 5.008 1.00 0.00 136 ALA A CA 3
ATOM 3993 C C . ALA A 1 80 ? 1.926 -9.216 5.419 1.00 0.00 136 ALA A C 3
ATOM 3994 O O . ALA A 1 80 ? 1.442 -9.257 6.551 1.00 0.00 136 ALA A O 3
ATOM 4001 N N . MET A 1 81 ? 1.530 -8.348 4.495 1.00 0.00 137 MET A N 3
ATOM 4002 C CA . MET A 1 81 ? 0.481 -7.370 4.762 1.00 0.00 137 MET A CA 3
ATOM 4003 C C . MET A 1 81 ? -0.857 -8.059 5.011 1.00 0.00 137 MET A C 3
ATOM 4004 O O . MET A 1 81 ? -1.639 -7.627 5.858 1.00 0.00 137 MET A O 3
ATOM 4018 N N . LYS A 1 82 ? -1.112 -9.131 4.271 1.00 0.00 138 LYS A N 3
ATOM 4019 C CA . LYS A 1 82 ? -2.356 -9.878 4.416 1.00 0.00 138 LYS A CA 3
ATOM 4020 C C . LYS A 1 82 ? -2.343 -10.713 5.694 1.00 0.00 138 LYS A C 3
ATOM 4021 O O . LYS A 1 82 ? -3.392 -11.003 6.269 1.00 0.00 138 LYS A O 3
ATOM 4040 N N . GLU A 1 83 ? -1.147 -11.099 6.132 1.00 0.00 139 GLU A N 3
ATOM 4041 C CA . GLU A 1 83 ? -1.001 -11.901 7.340 1.00 0.00 139 GLU A CA 3
ATOM 4042 C C . GLU A 1 83 ? -0.439 -11.073 8.497 1.00 0.00 139 GLU A C 3
ATOM 4043 O O . GLU A 1 83 ? -0.073 -11.620 9.538 1.00 0.00 139 GLU A O 3
ATOM 4055 N N . THR A 1 84 ? -0.370 -9.756 8.312 1.00 0.00 140 THR A N 3
ATOM 4056 C CA . THR A 1 84 ? 0.149 -8.869 9.347 1.00 0.00 140 THR A CA 3
ATOM 4057 C C . THR A 1 84 ? -0.808 -8.801 10.534 1.00 0.00 140 THR A C 3
ATOM 4058 O O . THR A 1 84 ? -2.001 -9.070 10.399 1.00 0.00 140 THR A O 3
ATOM 4069 N N . LYS A 1 85 ? -0.274 -8.441 11.696 1.00 0.00 141 LYS A N 3
ATOM 4070 C CA . LYS A 1 85 ? -1.079 -8.338 12.908 1.00 0.00 141 LYS A CA 3
ATOM 4071 C C . LYS A 1 85 ? -0.594 -7.187 13.785 1.00 0.00 141 LYS A C 3
ATOM 4072 O O . LYS A 1 85 ? 0.516 -7.225 14.315 1.00 0.00 141 LYS A O 3
ATOM 4091 N N . GLY A 1 86 ? -1.433 -6.167 13.934 1.00 0.00 142 GLY A N 3
ATOM 4092 C CA . GLY A 1 86 ? -1.068 -5.023 14.750 1.00 0.00 142 GLY A CA 3
ATOM 4093 C C . GLY A 1 86 ? -1.292 -3.703 14.038 1.00 0.00 142 GLY A C 3
ATOM 4094 O O . GLY A 1 86 ? -2.238 -3.560 13.262 1.00 0.00 142 GLY A O 3
ATOM 4098 N N . MET A 1 87 ? -0.421 -2.734 14.305 1.00 0.00 143 MET A N 3
ATOM 4099 C CA . MET A 1 87 ? -0.526 -1.417 13.688 1.00 0.00 143 MET A CA 3
ATOM 4100 C C . MET A 1 87 ? 0.395 -1.300 12.479 1.00 0.00 143 MET A C 3
ATOM 4101 O O . MET A 1 87 ? 1.612 -1.438 12.597 1.00 0.00 143 MET A O 3
ATOM 4115 N N . ILE A 1 88 ? -0.195 -1.042 11.315 1.00 0.00 144 ILE A N 3
ATOM 4116 C CA . ILE A 1 88 ? 0.575 -0.903 10.085 1.00 0.00 144 ILE A CA 3
ATOM 4117 C C . ILE A 1 88 ? 0.994 0.545 9.860 1.00 0.00 144 ILE A C 3
ATOM 4118 O O . ILE A 1 88 ? 0.175 1.459 9.948 1.00 0.00 144 ILE A O 3
ATOM 4134 N N . SER A 1 89 ? 2.273 0.743 9.554 1.00 0.00 145 SER A N 3
ATOM 4135 C CA . SER A 1 89 ? 2.805 2.076 9.298 1.00 0.00 145 SER A CA 3
ATOM 4136 C C . SER A 1 89 ? 3.214 2.205 7.835 1.00 0.00 145 SER A C 3
ATOM 4137 O O . SER A 1 89 ? 4.134 1.528 7.376 1.00 0.00 145 SER A O 3
ATOM 4145 N N . LEU A 1 90 ? 2.517 3.066 7.103 1.00 0.00 146 LEU A N 3
ATOM 4146 C CA . LEU A 1 90 ? 2.801 3.267 5.688 1.00 0.00 146 LEU A CA 3
ATOM 4147 C C . LEU A 1 90 ? 3.258 4.695 5.410 1.00 0.00 146 LEU A C 3
ATOM 4148 O O . LEU A 1 90 ? 2.623 5.657 5.842 1.00 0.00 146 LEU A O 3
ATOM 4164 N N . LYS A 1 91 ? 4.358 4.822 4.676 1.00 0.00 147 LYS A N 3
ATOM 4165 C CA . LYS A 1 91 ? 4.899 6.129 4.325 1.00 0.00 147 LYS A CA 3
ATOM 4166 C C . LYS A 1 91 ? 4.504 6.500 2.900 1.00 0.00 147 LYS A C 3
ATOM 4167 O O . LYS A 1 91 ? 4.975 5.894 1.937 1.00 0.00 147 LYS A O 3
ATOM 4186 N N . VAL A 1 92 ? 3.625 7.490 2.771 1.00 0.00 148 VAL A N 3
ATOM 4187 C CA . VAL A 1 92 ? 3.158 7.926 1.461 1.00 0.00 148 VAL A CA 3
ATOM 4188 C C . VAL A 1 92 ? 3.450 9.403 1.225 1.00 0.00 148 VAL A C 3
ATOM 4189 O O . VAL A 1 92 ? 3.634 10.170 2.170 1.00 0.00 148 VAL A O 3
ATOM 4202 N N . ILE A 1 93 ? 3.488 9.794 -0.044 1.00 0.00 149 ILE A N 3
ATOM 4203 C CA . ILE A 1 93 ? 3.754 11.177 -0.415 1.00 0.00 149 ILE A CA 3
ATOM 4204 C C . ILE A 1 93 ? 2.882 11.602 -1.597 1.00 0.00 149 ILE A C 3
ATOM 4205 O O . ILE A 1 93 ? 2.814 10.902 -2.608 1.00 0.00 149 ILE A O 3
ATOM 4221 N N . PRO A 1 94 ? 2.201 12.759 -1.489 1.00 0.00 150 PRO A N 3
ATOM 4222 C CA . PRO A 1 94 ? 1.333 13.264 -2.559 1.00 0.00 150 PRO A CA 3
ATOM 4223 C C . PRO A 1 94 ? 2.061 13.365 -3.896 1.00 0.00 150 PRO A C 3
ATOM 4224 O O . PRO A 1 94 ? 3.116 13.992 -3.995 1.00 0.00 150 PRO A O 3
ATOM 4235 N N . ASN A 1 95 ? 1.490 12.743 -4.922 1.00 0.00 151 ASN A N 3
ATOM 4236 C CA . ASN A 1 95 ? 2.084 12.762 -6.253 1.00 0.00 151 ASN A CA 3
ATOM 4237 C C . ASN A 1 95 ? 2.211 14.192 -6.771 1.00 0.00 151 ASN A C 3
ATOM 4238 O O . ASN A 1 95 ? 1.216 14.904 -6.906 1.00 0.00 151 ASN A O 3
ATOM 4249 N N . GLN A 1 96 ? 3.441 14.604 -7.059 1.00 0.00 152 GLN A N 3
ATOM 4250 C CA . GLN A 1 96 ? 3.699 15.948 -7.563 1.00 0.00 152 GLN A CA 3
ATOM 4251 C C . GLN A 1 96 ? 3.266 17.001 -6.548 1.00 0.00 152 GLN A C 3
ATOM 4252 O O . GLN A 1 96 ? 2.074 17.254 -6.371 1.00 0.00 152 GLN A O 3
ATOM 4266 N N . GLN A 1 97 ? 4.242 17.612 -5.883 1.00 0.00 153 GLN A N 3
ATOM 4267 C CA . GLN A 1 97 ? 3.961 18.638 -4.886 1.00 0.00 153 GLN A CA 3
ATOM 4268 C C . GLN A 1 97 ? 5.176 19.533 -4.667 1.00 0.00 153 GLN A C 3
ATOM 4269 O O . GLN A 1 97 ? 6.218 19.280 -5.308 1.00 0.00 153 GLN A O 3
ATOM 4284 N N . ARG B 2 7 ? 1.961 -3.840 -17.647 1.00 0.00 123 ARG B N 3
ATOM 4285 C CA . ARG B 2 7 ? 1.902 -3.287 -16.268 1.00 0.00 123 ARG B CA 3
ATOM 4286 C C . ARG B 2 7 ? 1.145 -4.222 -15.331 1.00 0.00 123 ARG B C 3
ATOM 4287 O O . ARG B 2 7 ? 0.292 -4.995 -15.765 1.00 0.00 123 ARG B O 3
ATOM 4308 N N . LYS B 2 8 ? 1.466 -4.149 -14.043 1.00 0.00 124 LYS B N 3
ATOM 4309 C CA . LYS B 2 8 ? 0.818 -4.990 -13.044 1.00 0.00 124 LYS B CA 3
ATOM 4310 C C . LYS B 2 8 ? 0.273 -4.150 -11.893 1.00 0.00 124 LYS B C 3
ATOM 4311 O O . LYS B 2 8 ? 0.595 -2.969 -11.766 1.00 0.00 124 LYS B O 3
ATOM 4330 N N . GLU B 2 9 ? -0.551 -4.770 -11.054 1.00 0.00 125 GLU B N 3
ATOM 4331 C CA . GLU B 2 9 ? -1.140 -4.099 -9.918 1.00 0.00 125 GLU B CA 3
ATOM 4332 C C . GLU B 2 9 ? -1.506 -5.111 -8.845 1.00 0.00 125 GLU B 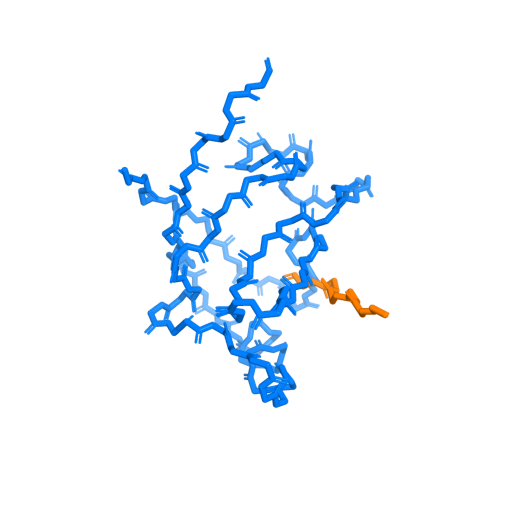C 3
ATOM 4333 O O . GLU B 2 9 ? -2.051 -6.176 -9.135 1.00 0.00 125 GLU B O 3
ATOM 4345 N N . TYR B 2 10 ? -1.187 -4.773 -7.613 1.00 0.00 126 TYR B N 3
ATOM 4346 C CA . TYR B 2 10 ? -1.458 -5.642 -6.484 1.00 0.00 126 TYR B CA 3
ATOM 4347 C C . TYR B 2 10 ? -2.458 -5.017 -5.532 1.00 0.00 126 TYR B C 3
ATOM 4348 O O . TYR B 2 10 ? -2.319 -3.857 -5.146 1.00 0.00 126 TYR B O 3
ATOM 4366 N N . CYS B 2 11 ? -3.444 -5.799 -5.125 1.00 0.00 127 CYS B N 3
ATOM 4367 C CA . CYS B 2 11 ? -4.437 -5.322 -4.182 1.00 0.00 127 CYS B CA 3
ATOM 4368 C C . CYS B 2 11 ? -4.162 -5.958 -2.832 1.00 0.00 127 CYS B C 3
ATOM 4369 O O . CYS B 2 11 ? -4.206 -7.179 -2.683 1.00 0.00 127 CYS B O 3
ATOM 4376 N N . ILE B 2 12 ? -3.830 -5.121 -1.864 1.00 0.00 128 ILE B N 3
ATOM 4377 C CA . ILE B 2 12 ? -3.490 -5.593 -0.536 1.00 0.00 128 ILE B CA 3
ATOM 4378 C C . ILE B 2 12 ? -3.976 -4.628 0.541 1.00 0.00 128 ILE B C 3
ATOM 4379 O O . ILE B 2 12 ? -3.432 -4.673 1.664 1.00 0.00 128 ILE B O 3
ATOM 4396 N N . VAL A 1 13 ? 7.353 13.425 3.577 1.00 0.00 69 VAL A N 4
ATOM 4397 C CA . VAL A 1 13 ? 7.091 12.031 4.019 1.00 0.00 69 VAL A CA 4
ATOM 4398 C C . VAL A 1 13 ? 5.998 11.989 5.084 1.00 0.00 69 VAL A C 4
ATOM 4399 O O . VAL A 1 13 ? 6.095 12.658 6.113 1.00 0.00 69 VAL A O 4
ATOM 4412 N N . ARG A 1 14 ? 4.961 11.199 4.830 1.00 0.00 70 ARG A N 4
ATOM 4413 C CA . ARG A 1 14 ? 3.850 11.069 5.766 1.00 0.00 70 ARG A CA 4
ATOM 4414 C C . ARG A 1 14 ? 3.756 9.644 6.303 1.00 0.00 70 ARG A C 4
ATOM 4415 O O . ARG A 1 14 ? 3.906 8.677 5.556 1.00 0.00 70 ARG A O 4
ATOM 4436 N N . LEU A 1 15 ? 3.507 9.522 7.602 1.00 0.00 71 LEU A N 4
ATOM 4437 C CA . LEU A 1 15 ? 3.392 8.216 8.240 1.00 0.00 71 LEU A CA 4
ATOM 4438 C C . LEU A 1 15 ? 1.947 7.926 8.630 1.00 0.00 71 LEU A C 4
ATOM 4439 O O . LEU A 1 15 ? 1.465 8.395 9.660 1.00 0.00 71 LEU A O 4
ATOM 4455 N N . ILE A 1 16 ? 1.262 7.145 7.801 1.00 0.00 72 ILE A N 4
ATOM 4456 C CA . ILE A 1 16 ? -0.127 6.787 8.061 1.00 0.00 72 ILE A CA 4
ATOM 4457 C C . ILE A 1 16 ? -0.206 5.500 8.874 1.00 0.00 72 ILE A C 4
ATOM 4458 O O . ILE A 1 16 ? 0.262 4.449 8.435 1.00 0.00 72 ILE A O 4
ATOM 4474 N N . GLN A 1 17 ? -0.789 5.589 10.064 1.00 0.00 73 GLN A N 4
ATOM 4475 C CA . GLN A 1 17 ? -0.912 4.428 10.940 1.00 0.00 73 GLN A CA 4
ATOM 4476 C C . GLN A 1 17 ? -2.368 4.012 11.118 1.00 0.00 73 GLN A C 4
ATOM 4477 O O . GLN A 1 17 ? -3.219 4.823 11.484 1.00 0.00 73 GLN A O 4
ATOM 4491 N N . PHE A 1 18 ? -2.643 2.735 10.867 1.00 0.00 74 PHE A N 4
ATOM 4492 C CA . PHE A 1 18 ? -3.989 2.194 11.010 1.00 0.00 74 PHE A CA 4
ATOM 4493 C C . PHE A 1 18 ? -3.932 0.750 11.500 1.00 0.00 74 PHE A C 4
ATOM 4494 O O . PHE A 1 18 ? -3.178 -0.066 10.969 1.00 0.00 74 PHE A O 4
ATOM 4511 N N . GLU A 1 19 ? -4.724 0.444 12.522 1.00 0.00 75 GLU A N 4
ATOM 4512 C CA . GLU A 1 19 ? -4.751 -0.899 13.090 1.00 0.00 75 GLU A CA 4
ATOM 4513 C C . GLU A 1 19 ? -5.614 -1.838 12.252 1.00 0.00 75 GLU A C 4
ATOM 4514 O O . GLU A 1 19 ? -6.664 -1.449 11.744 1.00 0.00 75 GLU A O 4
ATOM 4526 N N . LYS A 1 20 ? -5.160 -3.081 12.122 1.00 0.00 76 LYS A N 4
ATOM 4527 C CA . LYS A 1 20 ? -5.884 -4.088 11.357 1.00 0.00 76 LYS A CA 4
ATOM 4528 C C . LYS A 1 20 ? -6.059 -5.357 12.183 1.00 0.00 76 LYS A C 4
ATOM 4529 O O . LYS A 1 20 ? -5.091 -6.061 12.469 1.00 0.00 76 LYS A O 4
ATOM 4548 N N . VAL A 1 21 ? -7.297 -5.640 12.569 1.00 0.00 77 VAL A N 4
ATOM 4549 C CA . VAL A 1 21 ? -7.594 -6.821 13.370 1.00 0.00 77 VAL A CA 4
ATOM 4550 C C . VAL A 1 21 ? -8.270 -7.903 12.532 1.00 0.00 77 VAL A C 4
ATOM 4551 O O . VAL A 1 21 ? -8.239 -9.083 12.884 1.00 0.00 77 VAL A O 4
ATOM 4564 N N . THR A 1 22 ? -8.888 -7.495 11.431 1.00 0.00 78 THR A N 4
ATOM 4565 C CA . THR A 1 22 ? -9.581 -8.429 10.555 1.00 0.00 78 THR A CA 4
ATOM 4566 C C . THR A 1 22 ? -8.651 -8.963 9.474 1.00 0.00 78 THR A C 4
ATOM 4567 O O . THR A 1 22 ? -7.768 -8.253 8.992 1.00 0.00 78 THR A O 4
ATOM 4578 N N . GLU A 1 23 ? -8.860 -10.218 9.092 1.00 0.00 79 GLU A N 4
ATOM 4579 C CA . GLU A 1 23 ? -8.044 -10.843 8.061 1.00 0.00 79 GLU A CA 4
ATOM 4580 C C . GLU A 1 23 ? -8.631 -10.584 6.689 1.00 0.00 79 GLU A C 4
ATOM 4581 O O . GLU A 1 23 ? -9.462 -11.347 6.195 1.00 0.00 79 GLU A O 4
ATOM 4593 N N . GLU A 1 24 ? -8.201 -9.486 6.089 1.00 0.00 80 GLU A N 4
ATOM 4594 C CA . GLU A 1 24 ? -8.688 -9.096 4.782 1.00 0.00 80 GLU A CA 4
ATOM 4595 C C . GLU A 1 24 ? -7.830 -7.978 4.192 1.00 0.00 80 GLU A C 4
ATOM 4596 O O . GLU A 1 24 ? -7.137 -7.267 4.920 1.00 0.00 80 GLU A O 4
ATOM 4608 N N . PRO A 1 25 ? -7.862 -7.809 2.859 1.00 0.00 81 PRO A N 4
ATOM 4609 C CA . PRO A 1 25 ? -7.081 -6.773 2.176 1.00 0.00 81 PRO A CA 4
ATOM 4610 C C . PRO A 1 25 ? -7.276 -5.392 2.795 1.00 0.00 81 PRO A C 4
ATOM 4611 O O . PRO A 1 25 ? -8.364 -5.057 3.262 1.00 0.00 81 PRO A O 4
ATOM 4622 N N . MET A 1 26 ? -6.210 -4.597 2.795 1.00 0.00 82 MET A N 4
ATOM 4623 C CA . MET A 1 26 ? -6.254 -3.250 3.354 1.00 0.00 82 MET A CA 4
ATOM 4624 C C . MET A 1 26 ? -7.382 -2.434 2.731 1.00 0.00 82 MET A C 4
ATOM 4625 O O . MET A 1 26 ? -8.341 -2.063 3.407 1.00 0.00 82 MET A O 4
ATOM 4639 N N . GLY A 1 27 ? -7.260 -2.162 1.437 1.00 0.00 83 GLY A N 4
ATOM 4640 C CA . GLY A 1 27 ? -8.274 -1.395 0.738 1.00 0.00 83 GLY A CA 4
ATOM 4641 C C . GLY A 1 27 ? -7.691 -0.490 -0.329 1.00 0.00 83 GLY A C 4
ATOM 4642 O O . GLY A 1 27 ? -8.153 0.635 -0.519 1.00 0.00 83 GLY A O 4
ATOM 4646 N N . ILE A 1 28 ? -6.674 -0.981 -1.031 1.00 0.00 84 ILE A N 4
ATOM 4647 C CA . ILE A 1 28 ? -6.029 -0.209 -2.086 1.00 0.00 84 ILE A CA 4
ATOM 4648 C C . ILE A 1 28 ? -5.194 -1.111 -2.987 1.00 0.00 84 ILE A C 4
ATOM 4649 O O . ILE A 1 28 ? -4.896 -2.252 -2.634 1.00 0.00 84 ILE A O 4
ATOM 4665 N N . CYS A 1 29 ? -4.815 -0.592 -4.151 1.00 0.00 85 CYS A N 4
ATOM 4666 C CA . CYS A 1 29 ? -4.012 -1.355 -5.098 1.00 0.00 85 CYS A CA 4
ATOM 4667 C C . CYS A 1 29 ? -2.800 -0.542 -5.538 1.00 0.00 85 CYS A C 4
ATOM 4668 O O . CYS A 1 29 ? -2.937 0.603 -5.958 1.00 0.00 85 CYS A O 4
ATOM 4675 N N . LEU A 1 30 ? -1.618 -1.139 -5.429 1.00 0.00 86 LEU A N 4
ATOM 4676 C CA . LEU A 1 30 ? -0.377 -0.472 -5.809 1.00 0.00 86 LEU A CA 4
ATOM 4677 C C . LEU A 1 30 ? 0.442 -1.347 -6.752 1.00 0.00 86 LEU A C 4
ATOM 4678 O O . LEU A 1 30 ? 0.275 -2.565 -6.782 1.00 0.00 86 LEU A O 4
ATOM 4694 N N . LYS A 1 31 ? 1.323 -0.721 -7.523 1.00 0.00 87 LYS A N 4
ATOM 4695 C CA . LYS A 1 31 ? 2.160 -1.450 -8.470 1.00 0.00 87 LYS A CA 4
ATOM 4696 C C . LYS A 1 31 ? 3.588 -0.917 -8.475 1.00 0.00 87 LYS A C 4
ATOM 4697 O O . LYS A 1 31 ? 3.859 0.166 -7.952 1.00 0.00 87 LYS A O 4
ATOM 4716 N N . LEU A 1 32 ? 4.494 -1.682 -9.081 1.00 0.00 88 LEU A N 4
ATOM 4717 C CA . LEU A 1 32 ? 5.893 -1.289 -9.172 1.00 0.00 88 LEU A CA 4
ATOM 4718 C C . LEU A 1 32 ? 6.233 -0.852 -10.592 1.00 0.00 88 LEU A C 4
ATOM 4719 O O . LEU A 1 32 ? 6.410 -1.682 -11.485 1.00 0.00 88 LEU A O 4
ATOM 4735 N N . ASN A 1 33 ? 6.326 0.458 -10.794 1.00 0.00 89 ASN A N 4
ATOM 4736 C CA . ASN A 1 33 ? 6.647 1.013 -12.103 1.00 0.00 89 ASN A CA 4
ATOM 4737 C C . ASN A 1 33 ? 8.081 0.675 -12.492 1.00 0.00 89 ASN A C 4
ATOM 4738 O O . ASN A 1 33 ? 8.815 0.069 -11.715 1.00 0.00 89 ASN A O 4
ATOM 4749 N N . GLU A 1 34 ? 8.477 1.069 -13.700 1.00 0.00 90 GLU A N 4
ATOM 4750 C CA . GLU A 1 34 ? 9.830 0.808 -14.183 1.00 0.00 90 GLU A CA 4
ATOM 4751 C C . GLU A 1 34 ? 10.873 1.231 -13.148 1.00 0.00 90 GLU A C 4
ATOM 4752 O O . GLU A 1 34 ? 11.985 0.705 -13.120 1.00 0.00 90 GLU A O 4
ATOM 4764 N N . LYS A 1 35 ? 10.500 2.185 -12.297 1.00 0.00 91 LYS A N 4
ATOM 4765 C CA . LYS A 1 35 ? 11.393 2.683 -11.255 1.00 0.00 91 LYS A CA 4
ATOM 4766 C C . LYS A 1 35 ? 11.274 1.847 -9.974 1.00 0.00 91 LYS A C 4
ATOM 4767 O O . LYS A 1 35 ? 11.771 2.239 -8.920 1.00 0.00 91 LYS A O 4
ATOM 4786 N N . GLN A 1 36 ? 10.611 0.693 -10.074 1.00 0.00 92 GLN A N 4
ATOM 4787 C CA . GLN A 1 36 ? 10.423 -0.198 -8.928 1.00 0.00 92 GLN A CA 4
ATOM 4788 C C . GLN A 1 36 ? 10.026 0.584 -7.678 1.00 0.00 92 GLN A C 4
ATOM 4789 O O . GLN A 1 36 ? 10.878 0.973 -6.880 1.00 0.00 92 GLN A O 4
ATOM 4803 N N . SER A 1 37 ? 8.726 0.808 -7.517 1.00 0.00 93 SER A N 4
ATOM 4804 C CA . SER A 1 37 ? 8.210 1.542 -6.366 1.00 0.00 93 SER A CA 4
ATOM 4805 C C . SER A 1 37 ? 6.730 1.246 -6.167 1.00 0.00 93 SER A C 4
ATOM 4806 O O . SER A 1 37 ? 5.995 1.056 -7.132 1.00 0.00 93 SER A O 4
ATOM 4814 N N . CYS A 1 38 ? 6.295 1.200 -4.915 1.00 0.00 94 CYS A N 4
ATOM 4815 C CA . CYS A 1 38 ? 4.900 0.910 -4.613 1.00 0.00 94 CYS A CA 4
ATOM 4816 C C . CYS A 1 38 ? 4.056 2.179 -4.603 1.00 0.00 94 CYS A C 4
ATOM 4817 O O . CYS A 1 38 ? 4.196 3.025 -3.720 1.00 0.00 94 CYS A O 4
ATOM 4825 N N . THR A 1 39 ? 3.168 2.295 -5.587 1.00 0.00 95 THR A N 4
ATOM 4826 C CA . THR A 1 39 ? 2.284 3.447 -5.693 1.00 0.00 95 THR A CA 4
ATOM 4827 C C . THR A 1 39 ? 0.858 2.976 -5.930 1.00 0.00 95 THR A C 4
ATOM 4828 O O . THR A 1 39 ? 0.612 2.160 -6.817 1.00 0.00 95 THR A O 4
ATOM 4839 N N . VAL A 1 40 ? -0.080 3.477 -5.135 1.00 0.00 96 VAL A N 4
ATOM 4840 C CA . VAL A 1 40 ? -1.469 3.072 -5.283 1.00 0.00 96 VAL A CA 4
ATOM 4841 C C . VAL A 1 40 ? -1.973 3.389 -6.684 1.00 0.00 96 VAL A C 4
ATOM 4842 O O . VAL A 1 40 ? -2.211 4.544 -7.030 1.00 0.00 96 VAL A O 4
ATOM 4855 N N . ALA A 1 41 ? -2.123 2.344 -7.485 1.00 0.00 97 ALA A N 4
ATOM 4856 C CA . ALA A 1 41 ? -2.586 2.484 -8.854 1.00 0.00 97 ALA A CA 4
ATOM 4857 C C . ALA A 1 41 ? -4.082 2.776 -8.908 1.00 0.00 97 ALA A C 4
ATOM 4858 O O . ALA A 1 41 ? -4.584 3.309 -9.898 1.00 0.00 97 ALA A O 4
ATOM 4865 N N . ARG A 1 42 ? -4.792 2.429 -7.837 1.00 0.00 98 ARG A N 4
ATOM 4866 C CA . ARG A 1 42 ? -6.230 2.661 -7.767 1.00 0.00 98 ARG A CA 4
ATOM 4867 C C . ARG A 1 42 ? -6.773 2.322 -6.383 1.00 0.00 98 ARG A C 4
ATOM 4868 O O . ARG A 1 42 ? -6.447 1.277 -5.816 1.00 0.00 98 ARG A O 4
ATOM 4889 N N . ILE A 1 43 ? -7.608 3.205 -5.846 1.00 0.00 99 ILE A N 4
ATOM 4890 C CA . ILE A 1 43 ? -8.201 2.990 -4.532 1.00 0.00 99 ILE A CA 4
ATOM 4891 C C . ILE A 1 43 ? -9.472 2.156 -4.646 1.00 0.00 99 ILE A C 4
ATOM 4892 O O . ILE A 1 43 ? -10.519 2.657 -5.058 1.00 0.00 99 ILE A O 4
ATOM 4908 N N . LEU A 1 44 ? -9.374 0.880 -4.287 1.00 0.00 100 LEU A N 4
ATOM 4909 C CA . LEU A 1 44 ? -10.516 -0.025 -4.358 1.00 0.00 100 LEU A CA 4
ATOM 4910 C C . LEU A 1 44 ? -11.689 0.500 -3.534 1.00 0.00 100 LEU A C 4
ATOM 4911 O O . LEU A 1 44 ? -11.502 1.059 -2.453 1.00 0.00 100 LEU A O 4
ATOM 4927 N N . HIS A 1 45 ? -12.898 0.314 -4.055 1.00 0.00 101 HIS A N 4
ATOM 4928 C CA . HIS A 1 45 ? -14.105 0.765 -3.369 1.00 0.00 101 HIS A CA 4
ATOM 4929 C C . HIS A 1 45 ? -14.479 -0.193 -2.245 1.00 0.00 101 HIS A C 4
ATOM 4930 O O . HIS A 1 45 ? -14.436 -1.412 -2.415 1.00 0.00 101 HIS A O 4
ATOM 4945 N N . GLY A 1 46 ? -14.845 0.363 -1.096 1.00 0.00 102 GLY A N 4
ATOM 4946 C CA . GLY A 1 46 ? -15.220 -0.459 0.039 1.00 0.00 102 GLY A CA 4
ATOM 4947 C C . GLY A 1 46 ? -14.064 -0.696 0.992 1.00 0.00 102 GLY A C 4
ATOM 4948 O O . GLY A 1 46 ? -14.271 -0.954 2.177 1.00 0.00 102 GLY A O 4
ATOM 4952 N N . GLY A 1 47 ? -12.843 -0.610 0.472 1.00 0.00 103 GLY A N 4
ATOM 4953 C CA . GLY A 1 47 ? -11.668 -0.822 1.298 1.00 0.00 103 GLY A CA 4
ATOM 4954 C C . GLY A 1 47 ? -11.613 0.125 2.481 1.00 0.00 103 GLY A C 4
ATOM 4955 O O . GLY A 1 47 ? -12.201 1.206 2.448 1.00 0.00 103 GLY A O 4
ATOM 4959 N N . MET A 1 48 ? -10.905 -0.283 3.529 1.00 0.00 104 MET A N 4
ATOM 4960 C CA . MET A 1 48 ? -10.776 0.534 4.729 1.00 0.00 104 MET A CA 4
ATOM 4961 C C . MET A 1 48 ? -10.100 1.864 4.414 1.00 0.00 104 MET A C 4
ATOM 4962 O O . MET A 1 48 ? -10.457 2.900 4.974 1.00 0.00 104 MET A O 4
ATOM 4976 N N . ILE A 1 49 ? -9.121 1.829 3.515 1.00 0.00 105 ILE A N 4
ATOM 4977 C CA . ILE A 1 49 ? -8.395 3.032 3.129 1.00 0.00 105 ILE A CA 4
ATOM 4978 C C . ILE A 1 49 ? -9.289 3.988 2.347 1.00 0.00 105 ILE A C 4
ATOM 4979 O O . ILE A 1 49 ? -9.132 5.207 2.428 1.00 0.00 105 ILE A O 4
ATOM 4995 N N . HIS A 1 50 ? -10.230 3.431 1.591 1.00 0.00 106 HIS A N 4
ATOM 4996 C CA . HIS A 1 50 ? -11.148 4.239 0.797 1.00 0.00 106 HIS A CA 4
ATOM 4997 C C . HIS A 1 50 ? -12.194 4.901 1.687 1.00 0.00 106 HIS A C 4
ATOM 4998 O O . HIS A 1 50 ? -12.366 6.120 1.658 1.00 0.00 106 HIS A O 4
ATOM 5013 N N . ARG A 1 51 ? -12.890 4.091 2.479 1.00 0.00 107 ARG A N 4
ATOM 5014 C CA . ARG A 1 51 ? -13.917 4.600 3.379 1.00 0.00 107 ARG A CA 4
ATOM 5015 C C . ARG A 1 51 ? -13.302 5.500 4.447 1.00 0.00 107 ARG A C 4
ATOM 5016 O O . ARG A 1 51 ? -13.840 6.560 4.766 1.00 0.00 107 ARG A O 4
ATOM 5037 N N . GLN A 1 52 ? -12.169 5.069 4.993 1.00 0.00 108 GLN A N 4
ATOM 5038 C CA . GLN A 1 52 ? -11.477 5.836 6.023 1.00 0.00 108 GLN A CA 4
ATOM 5039 C C . GLN A 1 52 ? -10.718 7.006 5.407 1.00 0.00 108 GLN A C 4
ATOM 5040 O O . GLN A 1 52 ? -10.836 8.144 5.863 1.00 0.00 108 GLN A O 4
ATOM 5054 N N . GLY A 1 53 ? -9.940 6.718 4.368 1.00 0.00 109 GLY A N 4
ATOM 5055 C CA . GLY A 1 53 ? -9.174 7.757 3.705 1.00 0.00 109 GLY A CA 4
ATOM 5056 C C . GLY A 1 53 ? -7.759 7.864 4.237 1.00 0.00 109 GLY A C 4
ATOM 5057 O O . GLY A 1 53 ? -7.444 8.776 5.002 1.00 0.00 109 GLY A O 4
ATOM 5061 N N . SER A 1 54 ? -6.905 6.930 3.833 1.00 0.00 110 SER A N 4
ATOM 5062 C CA . SER A 1 54 ? -5.516 6.921 4.275 1.00 0.00 110 SER A CA 4
ATOM 5063 C C . SER A 1 54 ? -4.566 7.189 3.111 1.00 0.00 110 SER A C 4
ATOM 5064 O O . SER A 1 54 ? -3.476 7.730 3.300 1.00 0.00 110 SER A O 4
ATOM 5072 N N . LEU A 1 55 ? -4.983 6.808 1.906 1.00 0.00 111 LEU A N 4
ATOM 5073 C CA . LEU A 1 55 ? -4.165 7.008 0.716 1.00 0.00 111 LEU A CA 4
ATOM 5074 C C . LEU A 1 55 ? -5.012 7.497 -0.456 1.00 0.00 111 LEU A C 4
ATOM 5075 O O . LEU A 1 55 ? -6.239 7.544 -0.370 1.00 0.00 111 LEU A O 4
ATOM 5091 N N . HIS A 1 56 ? -4.346 7.858 -1.548 1.00 0.00 112 HIS A N 4
ATOM 5092 C CA . HIS A 1 56 ? -5.033 8.343 -2.740 1.00 0.00 112 HIS A CA 4
ATOM 5093 C C . HIS A 1 56 ? -4.388 7.781 -4.003 1.00 0.00 112 HIS A C 4
ATOM 5094 O O . HIS A 1 56 ? -3.166 7.802 -4.147 1.00 0.00 112 HIS A O 4
ATOM 5109 N N . VAL A 1 57 ? -5.220 7.279 -4.915 1.00 0.00 113 VAL A N 4
ATOM 5110 C CA . VAL A 1 57 ? -4.740 6.706 -6.172 1.00 0.00 113 VAL A CA 4
ATOM 5111 C C . VAL A 1 57 ? -3.630 7.551 -6.792 1.00 0.00 113 VAL A C 4
ATOM 5112 O O . VAL A 1 57 ? -3.878 8.642 -7.304 1.00 0.00 113 VAL A O 4
ATOM 5125 N N . GLY A 1 58 ? -2.406 7.034 -6.747 1.00 0.00 114 GLY A N 4
ATOM 5126 C CA . GLY A 1 58 ? -1.280 7.753 -7.314 1.00 0.00 114 GLY A CA 4
ATOM 5127 C C . GLY A 1 58 ? -0.215 8.089 -6.287 1.00 0.00 114 GLY A C 4
ATOM 5128 O O . GLY A 1 58 ? 0.960 8.223 -6.627 1.00 0.00 114 GLY A O 4
ATOM 5132 N N . ASP A 1 59 ? -0.624 8.228 -5.029 1.00 0.00 115 ASP A N 4
ATOM 5133 C CA . ASP A 1 59 ? 0.310 8.551 -3.953 1.00 0.00 115 ASP A CA 4
ATOM 5134 C C . ASP A 1 59 ? 1.512 7.609 -3.976 1.00 0.00 115 ASP A C 4
ATOM 5135 O O . ASP A 1 59 ? 1.369 6.412 -4.223 1.00 0.00 115 ASP A O 4
ATOM 5144 N N . GLU A 1 60 ? 2.696 8.160 -3.728 1.00 0.00 116 GLU A N 4
ATOM 5145 C CA . GLU A 1 60 ? 3.925 7.371 -3.733 1.00 0.00 116 GLU A CA 4
ATOM 5146 C C . GLU A 1 60 ? 4.239 6.818 -2.346 1.00 0.00 116 GLU A C 4
ATOM 5147 O O . GLU A 1 60 ? 4.488 7.573 -1.409 1.00 0.00 116 GLU A O 4
ATOM 5159 N N . ILE A 1 61 ? 4.239 5.492 -2.228 1.00 0.00 117 ILE A N 4
ATOM 5160 C CA . ILE A 1 61 ? 4.538 4.835 -0.962 1.00 0.00 117 ILE A CA 4
ATOM 5161 C C . ILE A 1 61 ? 6.004 4.415 -0.911 1.00 0.00 117 ILE A C 4
ATOM 5162 O O . ILE A 1 61 ? 6.395 3.415 -1.513 1.00 0.00 117 ILE A O 4
ATOM 5178 N N . LEU A 1 62 ? 6.810 5.191 -0.197 1.00 0.00 118 LEU A N 4
ATOM 5179 C CA . LEU A 1 62 ? 8.235 4.909 -0.076 1.00 0.00 118 LEU A CA 4
ATOM 5180 C C . LEU A 1 62 ? 8.487 3.644 0.739 1.00 0.00 118 LEU A C 4
ATOM 5181 O O . LEU A 1 62 ? 9.503 2.973 0.553 1.00 0.00 118 LEU A O 4
ATOM 5197 N N . GLU A 1 63 ? 7.567 3.319 1.643 1.00 0.00 119 GLU A N 4
ATOM 5198 C CA . GLU A 1 63 ? 7.715 2.132 2.475 1.00 0.00 119 GLU A CA 4
ATOM 5199 C C . GLU A 1 63 ? 6.359 1.528 2.824 1.00 0.00 119 GLU A C 4
ATOM 5200 O O . GLU A 1 63 ? 5.395 2.247 3.088 1.00 0.00 119 GLU A O 4
ATOM 5212 N N . ILE A 1 64 ? 6.296 0.200 2.829 1.00 0.00 120 ILE A N 4
ATOM 5213 C CA . ILE A 1 64 ? 5.064 -0.506 3.152 1.00 0.00 120 ILE A CA 4
ATOM 5214 C C . ILE A 1 64 ? 5.254 -1.395 4.374 1.00 0.00 120 ILE A C 4
ATOM 5215 O O . ILE A 1 64 ? 5.788 -2.500 4.274 1.00 0.00 120 ILE A O 4
ATOM 5231 N N . ASN A 1 65 ? 4.820 -0.904 5.530 1.00 0.00 121 ASN A N 4
ATOM 5232 C CA . ASN A 1 65 ? 4.948 -1.652 6.775 1.00 0.00 121 ASN A CA 4
ATOM 5233 C C . ASN A 1 65 ? 6.418 -1.896 7.110 1.00 0.00 121 ASN A C 4
ATOM 5234 O O . ASN A 1 65 ? 6.755 -2.851 7.809 1.00 0.00 121 ASN A O 4
ATOM 5245 N N . GLY A 1 66 ? 7.289 -1.025 6.607 1.00 0.00 122 GLY A N 4
ATOM 5246 C CA . GLY A 1 66 ? 8.710 -1.163 6.865 1.00 0.00 122 GLY A CA 4
ATOM 5247 C C . GLY A 1 66 ? 9.463 -1.802 5.711 1.00 0.00 122 GLY A C 4
ATOM 5248 O O . GLY A 1 66 ? 10.673 -2.012 5.797 1.00 0.00 122 GLY A O 4
ATOM 5252 N N . THR A 1 67 ? 8.753 -2.117 4.631 1.00 0.00 123 THR A N 4
ATOM 5253 C CA . THR A 1 67 ? 9.374 -2.739 3.467 1.00 0.00 123 THR A CA 4
ATOM 5254 C C . THR A 1 67 ? 8.928 -2.058 2.175 1.00 0.00 123 THR A C 4
ATOM 5255 O O . THR A 1 67 ? 7.736 -1.859 1.946 1.00 0.00 123 THR A O 4
ATOM 5266 N N . ASN A 1 68 ? 9.896 -1.709 1.332 1.00 0.00 124 ASN A N 4
ATOM 5267 C CA . ASN A 1 68 ? 9.608 -1.057 0.059 1.00 0.00 124 ASN A CA 4
ATOM 5268 C C . ASN A 1 68 ? 9.689 -2.058 -1.088 1.00 0.00 124 ASN A C 4
ATOM 5269 O O . ASN A 1 68 ? 10.773 -2.363 -1.584 1.00 0.00 124 ASN A O 4
ATOM 5280 N N . VAL A 1 69 ? 8.535 -2.569 -1.505 1.00 0.00 125 VAL A N 4
ATOM 5281 C CA . VAL A 1 69 ? 8.476 -3.538 -2.590 1.00 0.00 125 VAL A CA 4
ATOM 5282 C C . VAL A 1 69 ? 9.075 -2.967 -3.873 1.00 0.00 125 VAL A C 4
ATOM 5283 O O . VAL A 1 69 ? 8.850 -1.808 -4.216 1.00 0.00 125 VAL A O 4
ATOM 5296 N N . THR A 1 70 ? 9.842 -3.794 -4.574 1.00 0.00 126 THR A N 4
ATOM 5297 C CA . THR A 1 70 ? 10.478 -3.382 -5.818 1.00 0.00 126 THR A CA 4
ATOM 5298 C C . THR A 1 70 ? 10.072 -4.310 -6.959 1.00 0.00 126 THR A C 4
ATOM 5299 O O . THR A 1 70 ? 9.187 -5.151 -6.800 1.00 0.00 126 THR A O 4
ATOM 5310 N N . ASN A 1 71 ? 10.721 -4.157 -8.110 1.00 0.00 127 ASN A N 4
ATOM 5311 C CA . ASN A 1 71 ? 10.421 -4.986 -9.274 1.00 0.00 127 ASN A CA 4
ATOM 5312 C C . ASN A 1 71 ? 10.419 -6.470 -8.911 1.00 0.00 127 ASN A C 4
ATOM 5313 O O . ASN A 1 71 ? 9.770 -7.278 -9.575 1.00 0.00 127 ASN A O 4
ATOM 5324 N N . HIS A 1 72 ? 11.146 -6.824 -7.851 1.00 0.00 128 HIS A N 4
ATOM 5325 C CA . HIS A 1 72 ? 11.218 -8.211 -7.401 1.00 0.00 128 HIS A CA 4
ATOM 5326 C C . HIS A 1 72 ? 9.822 -8.752 -7.097 1.00 0.00 128 HIS A C 4
ATOM 5327 O O . HIS A 1 72 ? 8.819 -8.149 -7.476 1.00 0.00 128 HIS A O 4
ATOM 5342 N N . SER A 1 73 ? 9.760 -9.890 -6.414 1.00 0.00 129 SER A N 4
ATOM 5343 C CA . SER A 1 73 ? 8.479 -10.495 -6.073 1.00 0.00 129 SER A CA 4
ATOM 5344 C C . SER A 1 73 ? 7.767 -9.690 -4.989 1.00 0.00 129 SER A C 4
ATOM 5345 O O . SER A 1 73 ? 8.371 -9.306 -3.988 1.00 0.00 129 SER A O 4
ATOM 5353 N N . VAL A 1 74 ? 6.479 -9.444 -5.200 1.00 0.00 130 VAL A N 4
ATOM 5354 C CA . VAL A 1 74 ? 5.669 -8.691 -4.247 1.00 0.00 130 VAL A CA 4
ATOM 5355 C C . VAL A 1 74 ? 5.038 -9.610 -3.211 1.00 0.00 130 VAL A C 4
ATOM 5356 O O . VAL A 1 74 ? 4.633 -9.164 -2.136 1.00 0.00 130 VAL A O 4
ATOM 5369 N N . ASP A 1 75 ? 4.946 -10.895 -3.545 1.00 0.00 131 ASP A N 4
ATOM 5370 C CA . ASP A 1 75 ? 4.354 -11.884 -2.651 1.00 0.00 131 ASP A CA 4
ATOM 5371 C C . ASP A 1 75 ? 4.858 -11.714 -1.218 1.00 0.00 131 ASP A C 4
ATOM 5372 O O . ASP A 1 75 ? 4.173 -12.078 -0.263 1.00 0.00 131 ASP A O 4
ATOM 5381 N N . GLN A 1 76 ? 6.056 -11.155 -1.077 1.00 0.00 132 GLN A N 4
ATOM 5382 C CA . GLN A 1 76 ? 6.643 -10.935 0.240 1.00 0.00 132 GLN A CA 4
ATOM 5383 C C . GLN A 1 76 ? 5.752 -10.029 1.085 1.00 0.00 132 GLN A C 4
ATOM 5384 O O . GLN A 1 76 ? 5.421 -10.356 2.225 1.00 0.00 132 GLN A O 4
ATOM 5398 N N . LEU A 1 77 ? 5.362 -8.892 0.517 1.00 0.00 133 LEU A N 4
ATOM 5399 C CA . LEU A 1 77 ? 4.507 -7.941 1.217 1.00 0.00 133 LEU A CA 4
ATOM 5400 C C . LEU A 1 77 ? 3.083 -8.477 1.330 1.00 0.00 133 LEU A C 4
ATOM 5401 O O . LEU A 1 77 ? 2.443 -8.350 2.374 1.00 0.00 133 LEU A O 4
ATOM 5417 N N . GLN A 1 78 ? 2.594 -9.079 0.250 1.00 0.00 134 GLN A N 4
ATOM 5418 C CA . GLN A 1 78 ? 1.247 -9.640 0.230 1.00 0.00 134 GLN A CA 4
ATOM 5419 C C . GLN A 1 78 ? 1.064 -10.635 1.372 1.00 0.00 134 GLN A C 4
ATOM 5420 O O . GLN A 1 78 ? 0.121 -10.532 2.156 1.00 0.00 134 GLN A O 4
ATOM 5434 N N . LYS A 1 79 ? 1.980 -11.594 1.461 1.00 0.00 135 LYS A N 4
ATOM 5435 C CA . LYS A 1 79 ? 1.929 -12.606 2.509 1.00 0.00 135 LYS A CA 4
ATOM 5436 C C . LYS A 1 79 ? 2.065 -11.960 3.883 1.00 0.00 135 LYS A C 4
ATOM 5437 O O . LYS A 1 79 ? 1.457 -12.409 4.855 1.00 0.00 135 LYS A O 4
ATOM 5456 N N . ALA A 1 80 ? 2.865 -10.901 3.954 1.00 0.00 136 ALA A N 4
ATOM 5457 C CA . ALA A 1 80 ? 3.081 -10.187 5.205 1.00 0.00 136 ALA A CA 4
ATOM 5458 C C . ALA A 1 80 ? 1.859 -9.353 5.576 1.00 0.00 136 ALA A C 4
ATOM 5459 O O . ALA A 1 80 ? 1.579 -9.136 6.753 1.00 0.00 136 ALA A O 4
ATOM 5466 N N . MET A 1 81 ? 1.136 -8.890 4.561 1.00 0.00 137 MET A N 4
ATOM 5467 C CA . MET A 1 81 ? -0.058 -8.082 4.778 1.00 0.00 137 MET A CA 4
ATOM 5468 C C . MET A 1 81 ? -1.183 -8.925 5.370 1.00 0.00 137 MET A C 4
ATOM 5469 O O . MET A 1 81 ? -1.995 -8.432 6.152 1.00 0.00 137 MET A O 4
ATOM 5483 N N . LYS A 1 82 ? -1.223 -10.197 4.992 1.00 0.00 138 LYS A N 4
ATOM 5484 C CA . LYS A 1 82 ? -2.247 -11.110 5.486 1.00 0.00 138 LYS A CA 4
ATOM 5485 C C . LYS A 1 82 ? -1.838 -11.719 6.825 1.00 0.00 138 LYS A C 4
ATOM 5486 O O . LYS A 1 82 ? -2.689 -12.114 7.622 1.00 0.00 138 LYS A O 4
ATOM 5505 N N . GLU A 1 83 ? -0.533 -11.795 7.065 1.00 0.00 139 GLU A N 4
ATOM 5506 C CA . GLU A 1 83 ? -0.015 -12.360 8.307 1.00 0.00 139 GLU A CA 4
ATOM 5507 C C . GLU A 1 83 ? 0.120 -11.289 9.385 1.00 0.00 139 GLU A C 4
ATOM 5508 O O . GLU A 1 83 ? -0.043 -11.567 10.572 1.00 0.00 139 GLU A O 4
ATOM 5520 N N . THR A 1 84 ? 0.425 -10.065 8.965 1.00 0.00 140 THR A N 4
ATOM 5521 C CA . THR A 1 84 ? 0.585 -8.955 9.899 1.00 0.00 140 THR A CA 4
ATOM 5522 C C . THR A 1 84 ? -0.694 -8.723 10.697 1.00 0.00 140 THR A C 4
ATOM 5523 O O . THR A 1 84 ? -1.795 -8.989 10.216 1.00 0.00 140 THR A O 4
ATOM 5534 N N . LYS A 1 85 ? -0.538 -8.220 11.917 1.00 0.00 141 LYS A N 4
ATOM 5535 C CA . LYS A 1 85 ? -1.678 -7.947 12.785 1.00 0.00 141 LYS A CA 4
ATOM 5536 C C . LYS A 1 85 ? -1.361 -6.811 13.751 1.00 0.00 141 LYS A C 4
ATOM 5537 O O . LYS A 1 85 ? -0.382 -6.869 14.494 1.00 0.00 141 LYS A O 4
ATOM 5556 N N . GLY A 1 86 ? -2.196 -5.776 13.736 1.00 0.00 142 GLY A N 4
ATOM 5557 C CA . GLY A 1 86 ? -1.987 -4.641 14.616 1.00 0.00 142 GLY A CA 4
ATOM 5558 C C . GLY A 1 86 ? -1.895 -3.329 13.861 1.00 0.00 142 GLY A C 4
ATOM 5559 O O . GLY A 1 86 ? -2.550 -3.147 12.836 1.00 0.00 142 GLY A O 4
ATOM 5563 N N . MET A 1 87 ? -1.080 -2.411 14.372 1.00 0.00 143 MET A N 4
ATOM 5564 C CA . MET A 1 87 ? -0.905 -1.106 13.743 1.00 0.00 143 MET A CA 4
ATOM 5565 C C . MET A 1 87 ? 0.020 -1.199 12.534 1.00 0.00 143 MET A C 4
ATOM 5566 O O . MET A 1 87 ? 1.175 -1.607 12.652 1.00 0.00 143 MET A O 4
ATOM 5580 N N . ILE A 1 88 ? -0.496 -0.811 11.370 1.00 0.00 144 ILE A N 4
ATOM 5581 C CA . ILE A 1 88 ? 0.285 -0.845 10.138 1.00 0.00 144 ILE A CA 4
ATOM 5582 C C . ILE A 1 88 ? 0.890 0.523 9.835 1.00 0.00 144 ILE A C 4
ATOM 5583 O O . ILE A 1 88 ? 0.219 1.548 9.952 1.00 0.00 144 ILE A O 4
ATOM 5599 N N . SER A 1 89 ? 2.158 0.528 9.435 1.00 0.00 145 SER A N 4
ATOM 5600 C CA . SER A 1 89 ? 2.848 1.769 9.104 1.00 0.00 145 SER A CA 4
ATOM 5601 C C . SER A 1 89 ? 3.057 1.882 7.600 1.00 0.00 145 SER A C 4
ATOM 5602 O O . SER A 1 89 ? 3.579 0.965 6.965 1.00 0.00 145 SER A O 4
ATOM 5610 N N . LEU A 1 90 ? 2.638 3.006 7.034 1.00 0.00 146 LEU A N 4
ATOM 5611 C CA . LEU A 1 90 ? 2.770 3.235 5.601 1.00 0.00 146 LEU A CA 4
ATOM 5612 C C . LEU A 1 90 ? 3.406 4.591 5.316 1.00 0.00 146 LEU A C 4
ATOM 5613 O O . LEU A 1 90 ? 2.879 5.631 5.709 1.00 0.00 146 LEU A O 4
ATOM 5629 N N . LYS A 1 91 ? 4.535 4.570 4.617 1.00 0.00 147 LYS A N 4
ATOM 5630 C CA . LYS A 1 91 ? 5.237 5.797 4.263 1.00 0.00 147 LYS A CA 4
ATOM 5631 C C . LYS A 1 91 ? 4.841 6.232 2.859 1.00 0.00 147 LYS A C 4
ATOM 5632 O O . LYS A 1 91 ? 5.261 5.628 1.872 1.00 0.00 147 LYS A O 4
ATOM 5651 N N . VAL A 1 92 ? 4.016 7.269 2.776 1.00 0.00 148 VAL A N 4
ATOM 5652 C CA . VAL A 1 92 ? 3.549 7.762 1.487 1.00 0.00 148 VAL A CA 4
ATOM 5653 C C . VAL A 1 92 ? 3.786 9.261 1.335 1.00 0.00 148 VAL A C 4
ATOM 5654 O O . VAL A 1 92 ? 3.924 9.984 2.321 1.00 0.00 148 VAL A O 4
ATOM 5667 N N . ILE A 1 93 ? 3.829 9.716 0.086 1.00 0.00 149 ILE A N 4
ATOM 5668 C CA . ILE A 1 93 ? 4.043 11.125 -0.213 1.00 0.00 149 ILE A CA 4
ATOM 5669 C C . ILE A 1 93 ? 3.061 11.610 -1.279 1.00 0.00 149 ILE A C 4
ATOM 5670 O O . ILE A 1 93 ? 2.832 10.927 -2.276 1.00 0.00 149 ILE A O 4
ATOM 5686 N N . PRO A 1 94 ? 2.462 12.800 -1.085 1.00 0.00 150 PRO A N 4
ATOM 5687 C CA . PRO A 1 94 ? 1.503 13.363 -2.041 1.00 0.00 150 PRO A CA 4
ATOM 5688 C C . PRO A 1 94 ? 2.153 13.709 -3.376 1.00 0.00 150 PRO A C 4
ATOM 5689 O O . PRO A 1 94 ? 3.048 14.552 -3.441 1.00 0.00 150 PRO A O 4
ATOM 5700 N N . ASN A 1 95 ? 1.701 13.051 -4.439 1.00 0.00 151 ASN A N 4
ATOM 5701 C CA . ASN A 1 95 ? 2.242 13.290 -5.772 1.00 0.00 151 ASN A CA 4
ATOM 5702 C C . ASN A 1 95 ? 1.820 14.659 -6.296 1.00 0.00 151 ASN A C 4
ATOM 5703 O O . ASN A 1 95 ? 1.082 14.760 -7.277 1.00 0.00 151 ASN A O 4
ATOM 5714 N N . GLN A 1 96 ? 2.293 15.712 -5.636 1.00 0.00 152 GLN A N 4
ATOM 5715 C CA . GLN A 1 96 ? 1.969 17.078 -6.035 1.00 0.00 152 GLN A CA 4
ATOM 5716 C C . GLN A 1 96 ? 0.458 17.271 -6.155 1.00 0.00 152 GLN A C 4
ATOM 5717 O O . GLN A 1 96 ? -0.011 18.082 -6.954 1.00 0.00 152 GLN A O 4
ATOM 5731 N N . GLN A 1 97 ? -0.295 16.521 -5.359 1.00 0.00 153 GLN A N 4
ATOM 5732 C CA . GLN A 1 97 ? -1.750 16.611 -5.377 1.00 0.00 153 GLN A CA 4
ATOM 5733 C C . GLN A 1 97 ? -2.336 16.265 -4.012 1.00 0.00 153 GLN A C 4
ATOM 5734 O O . GLN A 1 97 ? -1.547 15.967 -3.090 1.00 0.00 153 GLN A O 4
ATOM 5749 N N . ARG B 2 7 ? 1.894 -2.561 -16.741 1.00 0.00 123 ARG B N 4
ATOM 5750 C CA . ARG B 2 7 ? 2.473 -3.152 -15.506 1.00 0.00 123 ARG B CA 4
ATOM 5751 C C . ARG B 2 7 ? 1.392 -3.808 -14.650 1.00 0.00 123 ARG B C 4
ATOM 5752 O O . ARG B 2 7 ? 0.207 -3.507 -14.792 1.00 0.00 123 ARG B O 4
ATOM 5773 N N . LYS B 2 8 ? 1.811 -4.702 -13.762 1.00 0.00 124 LYS B N 4
ATOM 5774 C CA . LYS B 2 8 ? 0.884 -5.401 -12.880 1.00 0.00 124 LYS B CA 4
ATOM 5775 C C . LYS B 2 8 ? 0.450 -4.503 -11.726 1.00 0.00 124 LYS B C 4
ATOM 5776 O O . LYS B 2 8 ? 1.036 -3.447 -11.496 1.00 0.00 124 LYS B O 4
ATOM 5795 N N . GLU B 2 9 ? -0.575 -4.935 -11.000 1.00 0.00 125 GLU B N 4
ATOM 5796 C CA . GLU B 2 9 ? -1.089 -4.192 -9.873 1.00 0.00 125 GLU B CA 4
ATOM 5797 C C . GLU B 2 9 ? -1.472 -5.148 -8.758 1.00 0.00 125 GLU B C 4
ATOM 5798 O O . GLU B 2 9 ? -2.121 -6.168 -8.987 1.00 0.00 125 GLU B O 4
ATOM 5810 N N . TYR B 2 10 ? -1.045 -4.815 -7.560 1.00 0.00 126 TYR B N 4
ATOM 5811 C CA . TYR B 2 10 ? -1.311 -5.635 -6.394 1.00 0.00 126 TYR B CA 4
ATOM 5812 C C . TYR B 2 10 ? -2.298 -4.968 -5.457 1.00 0.00 126 TYR B C 4
ATOM 5813 O O . TYR B 2 10 ? -2.140 -3.800 -5.100 1.00 0.00 126 TYR B O 4
ATOM 5831 N N . CYS B 2 11 ? -3.294 -5.727 -5.025 1.00 0.00 127 CYS B N 4
ATOM 5832 C CA . CYS B 2 11 ? -4.274 -5.213 -4.089 1.00 0.00 127 CYS B CA 4
ATOM 5833 C C . CYS B 2 11 ? -3.994 -5.825 -2.729 1.00 0.00 127 CYS B C 4
ATOM 5834 O O . CYS B 2 11 ? -4.052 -7.041 -2.555 1.00 0.00 127 CYS B O 4
ATOM 5841 N N . ILE B 2 12 ? -3.639 -4.974 -1.782 1.00 0.00 128 ILE B N 4
ATOM 5842 C CA . ILE B 2 12 ? -3.287 -5.424 -0.451 1.00 0.00 128 ILE B CA 4
ATOM 5843 C C . ILE B 2 12 ? -3.723 -4.423 0.613 1.00 0.00 128 ILE B C 4
ATOM 5844 O O . ILE B 2 12 ? -3.207 -4.503 1.747 1.00 0.00 128 ILE B O 4
ATOM 5861 N N . VAL A 1 13 ? 6.340 13.793 3.185 1.00 0.00 69 VAL A N 5
ATOM 5862 C CA . VAL A 1 13 ? 6.236 12.385 3.647 1.00 0.00 69 VAL A CA 5
ATOM 5863 C C . VAL A 1 13 ? 5.233 12.253 4.789 1.00 0.00 69 VAL A C 5
ATOM 5864 O O . VAL A 1 13 ? 5.462 12.750 5.892 1.00 0.00 69 VAL A O 5
ATOM 5877 N N . ARG A 1 14 ? 4.121 11.581 4.514 1.00 0.00 70 ARG A N 5
ATOM 5878 C CA . ARG A 1 14 ? 3.081 11.382 5.517 1.00 0.00 70 ARG A CA 5
ATOM 5879 C C . ARG A 1 14 ? 3.148 9.974 6.099 1.00 0.00 70 ARG A C 5
ATOM 5880 O O . ARG A 1 14 ? 3.130 8.986 5.363 1.00 0.00 70 ARG A O 5
ATOM 5901 N N . LEU A 1 15 ? 3.228 9.889 7.422 1.00 0.00 71 LEU A N 5
ATOM 5902 C CA . LEU A 1 15 ? 3.300 8.602 8.102 1.00 0.00 71 LEU A CA 5
ATOM 5903 C C . LEU A 1 15 ? 1.935 8.198 8.648 1.00 0.00 71 LEU A C 5
ATOM 5904 O O . LEU A 1 15 ? 1.516 8.661 9.710 1.00 0.00 71 LEU A O 5
ATOM 5920 N N . ILE A 1 16 ? 1.244 7.328 7.917 1.00 0.00 72 ILE A N 5
ATOM 5921 C CA . ILE A 1 16 ? -0.072 6.859 8.330 1.00 0.00 72 ILE A CA 5
ATOM 5922 C C . ILE A 1 16 ? 0.042 5.617 9.205 1.00 0.00 72 ILE A C 5
ATOM 5923 O O . ILE A 1 16 ? 0.926 4.784 9.005 1.00 0.00 72 ILE A O 5
ATOM 5939 N N . GLN A 1 17 ? -0.855 5.498 10.177 1.00 0.00 73 GLN A N 5
ATOM 5940 C CA . GLN A 1 17 ? -0.849 4.356 11.082 1.00 0.00 73 GLN A CA 5
ATOM 5941 C C . GLN A 1 17 ? -2.261 3.829 11.313 1.00 0.00 73 GLN A C 5
ATOM 5942 O O . GLN A 1 17 ? -3.145 4.565 11.753 1.00 0.00 73 GLN A O 5
ATOM 5956 N N . PHE A 1 18 ? -2.466 2.550 11.019 1.00 0.00 74 PHE A N 5
ATOM 5957 C CA . PHE A 1 18 ? -3.770 1.922 11.202 1.00 0.00 74 PHE A CA 5
ATOM 5958 C C . PHE A 1 18 ? -3.615 0.447 11.559 1.00 0.00 74 PHE A C 5
ATOM 5959 O O . PHE A 1 18 ? -2.898 -0.293 10.887 1.00 0.00 74 PHE A O 5
ATOM 5976 N N . GLU A 1 19 ? -4.288 0.030 12.626 1.00 0.00 75 GLU A N 5
ATOM 5977 C CA . GLU A 1 19 ? -4.221 -1.355 13.078 1.00 0.00 75 GLU A CA 5
ATOM 5978 C C . GLU A 1 19 ? -5.142 -2.250 12.254 1.00 0.00 75 GLU A C 5
ATOM 5979 O O . GLU A 1 19 ? -6.322 -1.951 12.075 1.00 0.00 75 GLU A O 5
ATOM 5991 N N . LYS A 1 20 ? -4.588 -3.354 11.764 1.00 0.00 76 LYS A N 5
ATOM 5992 C CA . LYS A 1 20 ? -5.348 -4.305 10.965 1.00 0.00 76 LYS A CA 5
ATOM 5993 C C . LYS A 1 20 ? -5.164 -5.717 11.510 1.00 0.00 76 LYS A C 5
ATOM 5994 O O . LYS A 1 20 ? -4.074 -6.283 11.432 1.00 0.00 76 LYS A O 5
ATOM 6013 N N . VAL A 1 21 ? -6.230 -6.276 12.070 1.00 0.00 77 VAL A N 5
ATOM 6014 C CA . VAL A 1 21 ? -6.172 -7.618 12.633 1.00 0.00 77 VAL A CA 5
ATOM 6015 C C . VAL A 1 21 ? -7.255 -8.524 12.041 1.00 0.00 77 VAL A C 5
ATOM 6016 O O . VAL A 1 21 ? -7.545 -9.592 12.579 1.00 0.00 77 VAL A O 5
ATOM 6029 N N . THR A 1 22 ? -7.842 -8.092 10.928 1.00 0.00 78 THR A N 5
ATOM 6030 C CA . THR A 1 22 ? -8.885 -8.867 10.263 1.00 0.00 78 THR A CA 5
ATOM 6031 C C . THR A 1 22 ? -8.360 -9.467 8.967 1.00 0.00 78 THR A C 5
ATOM 6032 O O . THR A 1 22 ? -7.428 -8.938 8.362 1.00 0.00 78 THR A O 5
ATOM 6043 N N . GLU A 1 23 ? -8.970 -10.563 8.533 1.00 0.00 79 GLU A N 5
ATOM 6044 C CA . GLU A 1 23 ? -8.560 -11.209 7.296 1.00 0.00 79 GLU A CA 5
ATOM 6045 C C . GLU A 1 23 ? -9.168 -10.491 6.111 1.00 0.00 79 GLU A C 5
ATOM 6046 O O . GLU A 1 23 ? -10.182 -10.917 5.557 1.00 0.00 79 GLU A O 5
ATOM 6058 N N . GLU A 1 24 ? -8.551 -9.378 5.747 1.00 0.00 80 GLU A N 5
ATOM 6059 C CA . GLU A 1 24 ? -9.041 -8.573 4.649 1.00 0.00 80 GLU A CA 5
ATOM 6060 C C . GLU A 1 24 ? -8.024 -7.502 4.254 1.00 0.00 80 GLU A C 5
ATOM 6061 O O . GLU A 1 24 ? -7.417 -6.867 5.116 1.00 0.00 80 GLU A O 5
ATOM 6073 N N . PRO A 1 25 ? -7.824 -7.284 2.941 1.00 0.00 81 PRO A N 5
ATOM 6074 C CA . PRO A 1 25 ? -6.874 -6.281 2.448 1.00 0.00 81 PRO A CA 5
ATOM 6075 C C . PRO A 1 25 ? -7.123 -4.904 3.052 1.00 0.00 81 PRO A C 5
ATOM 6076 O O . PRO A 1 25 ? -8.233 -4.601 3.491 1.00 0.00 81 PRO A O 5
ATOM 6087 N N . MET A 1 26 ? -6.086 -4.073 3.071 1.00 0.00 82 MET A N 5
ATOM 6088 C CA . MET A 1 26 ? -6.196 -2.727 3.622 1.00 0.00 82 MET A CA 5
ATOM 6089 C C . MET A 1 26 ? -7.261 -1.923 2.883 1.00 0.00 82 MET A C 5
ATOM 6090 O O . MET A 1 26 ? -8.019 -1.169 3.493 1.00 0.00 82 MET A O 5
ATOM 6104 N N . GLY A 1 27 ? -7.310 -2.089 1.565 1.00 0.00 83 GLY A N 5
ATOM 6105 C CA . GLY A 1 27 ? -8.284 -1.372 0.763 1.00 0.00 83 GLY A CA 5
ATOM 6106 C C . GLY A 1 27 ? -7.635 -0.480 -0.277 1.00 0.00 83 GLY A C 5
ATOM 6107 O O . GLY A 1 27 ? -8.142 0.600 -0.582 1.00 0.00 83 GLY A O 5
ATOM 6111 N N . ILE A 1 28 ? -6.512 -0.934 -0.822 1.00 0.00 84 ILE A N 5
ATOM 6112 C CA . ILE A 1 28 ? -5.791 -0.173 -1.834 1.00 0.00 84 ILE A CA 5
ATOM 6113 C C . ILE A 1 28 ? -5.002 -1.098 -2.753 1.00 0.00 84 ILE A C 5
ATOM 6114 O O . ILE A 1 28 ? -4.625 -2.202 -2.362 1.00 0.00 84 ILE A O 5
ATOM 6130 N N . CYS A 1 29 ? -4.749 -0.638 -3.974 1.00 0.00 85 CYS A N 5
ATOM 6131 C CA . CYS A 1 29 ? -3.997 -1.423 -4.943 1.00 0.00 85 CYS A CA 5
ATOM 6132 C C . CYS A 1 29 ? -2.815 -0.617 -5.465 1.00 0.00 85 CYS A C 5
ATOM 6133 O O . CYS A 1 29 ? -2.994 0.475 -5.993 1.00 0.00 85 CYS A O 5
ATOM 6140 N N . LEU A 1 30 ? -1.612 -1.161 -5.307 1.00 0.00 86 LEU A N 5
ATOM 6141 C CA . LEU A 1 30 ? -0.395 -0.494 -5.754 1.00 0.00 86 LEU A CA 5
ATOM 6142 C C . LEU A 1 30 ? 0.408 -1.396 -6.687 1.00 0.00 86 LEU A C 5
ATOM 6143 O O . LEU A 1 30 ? 0.238 -2.615 -6.682 1.00 0.00 86 LEU A O 5
ATOM 6159 N N . LYS A 1 31 ? 1.282 -0.793 -7.486 1.00 0.00 87 LYS A N 5
ATOM 6160 C CA . LYS A 1 31 ? 2.107 -1.547 -8.423 1.00 0.00 87 LYS A CA 5
ATOM 6161 C C . LYS A 1 31 ? 3.508 -0.952 -8.527 1.00 0.00 87 LYS A C 5
ATOM 6162 O O . LYS A 1 31 ? 3.730 0.204 -8.164 1.00 0.00 87 LYS A O 5
ATOM 6181 N N . LEU A 1 32 ? 4.448 -1.750 -9.035 1.00 0.00 88 LEU A N 5
ATOM 6182 C CA . LEU A 1 32 ? 5.823 -1.307 -9.203 1.00 0.00 88 LEU A CA 5
ATOM 6183 C C . LEU A 1 32 ? 6.094 -0.943 -10.658 1.00 0.00 88 LEU A C 5
ATOM 6184 O O . LEU A 1 32 ? 6.278 -1.817 -11.504 1.00 0.00 88 LEU A O 5
ATOM 6200 N N . ASN A 1 33 ? 6.122 0.355 -10.939 1.00 0.00 89 ASN A N 5
ATOM 6201 C CA . ASN A 1 33 ? 6.376 0.842 -12.290 1.00 0.00 89 ASN A CA 5
ATOM 6202 C C . ASN A 1 33 ? 7.790 0.483 -12.728 1.00 0.00 89 ASN A C 5
ATOM 6203 O O . ASN A 1 33 ? 8.560 -0.085 -11.957 1.00 0.00 89 ASN A O 5
ATOM 6214 N N . GLU A 1 34 ? 8.129 0.812 -13.970 1.00 0.00 90 GLU A N 5
ATOM 6215 C CA . GLU A 1 34 ? 9.459 0.522 -14.501 1.00 0.00 90 GLU A CA 5
ATOM 6216 C C . GLU A 1 34 ? 10.546 1.001 -13.539 1.00 0.00 90 GLU A C 5
ATOM 6217 O O . GLU A 1 34 ? 11.647 0.452 -13.508 1.00 0.00 90 GLU A O 5
ATOM 6229 N N . LYS A 1 35 ? 10.226 2.029 -12.757 1.00 0.00 91 LYS A N 5
ATOM 6230 C CA . LYS A 1 35 ? 11.170 2.586 -11.792 1.00 0.00 91 LYS A CA 5
ATOM 6231 C C . LYS A 1 35 ? 11.239 1.745 -10.519 1.00 0.00 91 LYS A C 5
ATOM 6232 O O . LYS A 1 35 ? 12.099 1.968 -9.666 1.00 0.00 91 LYS A O 5
ATOM 6251 N N . GLN A 1 36 ? 10.331 0.781 -10.391 1.00 0.00 92 GLN A N 5
ATOM 6252 C CA . GLN A 1 36 ? 10.292 -0.087 -9.220 1.00 0.00 92 GLN A CA 5
ATOM 6253 C C . GLN A 1 36 ? 9.887 0.695 -7.975 1.00 0.00 92 GLN A C 5
ATOM 6254 O O . GLN A 1 36 ? 10.724 1.021 -7.133 1.00 0.00 92 GLN A O 5
ATOM 6268 N N . SER A 1 37 ? 8.595 0.992 -7.862 1.00 0.00 93 SER A N 5
ATOM 6269 C CA . SER A 1 37 ? 8.079 1.734 -6.715 1.00 0.00 93 SER A CA 5
ATOM 6270 C C . SER A 1 37 ? 6.611 1.401 -6.480 1.00 0.00 93 SER A C 5
ATOM 6271 O O . SER A 1 37 ? 5.861 1.175 -7.426 1.00 0.00 93 SER A O 5
ATOM 6279 N N . CYS A 1 38 ? 6.204 1.368 -5.219 1.00 0.00 94 CYS A N 5
ATOM 6280 C CA . CYS A 1 38 ? 4.823 1.048 -4.882 1.00 0.00 94 CYS A CA 5
ATOM 6281 C C . CYS A 1 38 ? 3.950 2.297 -4.881 1.00 0.00 94 CYS A C 5
ATOM 6282 O O . CYS A 1 38 ? 4.099 3.176 -4.033 1.00 0.00 94 CYS A O 5
ATOM 6290 N N . THR A 1 39 ? 3.027 2.359 -5.838 1.00 0.00 95 THR A N 5
ATOM 6291 C CA . THR A 1 39 ? 2.111 3.485 -5.952 1.00 0.00 95 THR A CA 5
ATOM 6292 C C . THR A 1 39 ? 0.695 2.966 -6.142 1.00 0.00 95 THR A C 5
ATOM 6293 O O . THR A 1 39 ? 0.460 2.098 -6.981 1.00 0.00 95 THR A O 5
ATOM 6304 N N . VAL A 1 40 ? -0.248 3.481 -5.360 1.00 0.00 96 VAL A N 5
ATOM 6305 C CA . VAL A 1 40 ? -1.624 3.024 -5.467 1.00 0.00 96 VAL A CA 5
ATOM 6306 C C . VAL A 1 40 ? -2.154 3.244 -6.878 1.00 0.00 96 VAL A C 5
ATOM 6307 O O . VAL A 1 40 ? -2.443 4.368 -7.284 1.00 0.00 96 VAL A O 5
ATOM 6320 N N . ALA A 1 41 ? -2.272 2.149 -7.616 1.00 0.00 97 ALA A N 5
ATOM 6321 C CA . ALA A 1 41 ? -2.758 2.190 -8.984 1.00 0.00 97 ALA A CA 5
ATOM 6322 C C . ALA A 1 41 ? -4.255 2.484 -9.025 1.00 0.00 97 ALA A C 5
ATOM 6323 O O . ALA A 1 41 ? -4.775 2.971 -10.029 1.00 0.00 97 ALA A O 5
ATOM 6330 N N . ARG A 1 42 ? -4.942 2.184 -7.927 1.00 0.00 98 ARG A N 5
ATOM 6331 C CA . ARG A 1 42 ? -6.377 2.418 -7.832 1.00 0.00 98 ARG A CA 5
ATOM 6332 C C . ARG A 1 42 ? -6.874 2.136 -6.418 1.00 0.00 98 ARG A C 5
ATOM 6333 O O . ARG A 1 42 ? -6.367 1.241 -5.740 1.00 0.00 98 ARG A O 5
ATOM 6354 N N . ILE A 1 43 ? -7.868 2.899 -5.977 1.00 0.00 99 ILE A N 5
ATOM 6355 C CA . ILE A 1 43 ? -8.428 2.720 -4.644 1.00 0.00 99 ILE A CA 5
ATOM 6356 C C . ILE A 1 43 ? -9.516 1.650 -4.657 1.00 0.00 99 ILE A C 5
ATOM 6357 O O . ILE A 1 43 ? -10.363 1.624 -5.550 1.00 0.00 99 ILE A O 5
ATOM 6373 N N . LEU A 1 44 ? -9.487 0.766 -3.665 1.00 0.00 100 LEU A N 5
ATOM 6374 C CA . LEU A 1 44 ? -10.472 -0.306 -3.571 1.00 0.00 100 LEU A CA 5
ATOM 6375 C C . LEU A 1 44 ? -11.731 0.169 -2.853 1.00 0.00 100 LEU A C 5
ATOM 6376 O O . LEU A 1 44 ? -11.669 0.641 -1.717 1.00 0.00 100 LEU A O 5
ATOM 6392 N N . HIS A 1 45 ? -12.872 0.040 -3.521 1.00 0.00 101 HIS A N 5
ATOM 6393 C CA . HIS A 1 45 ? -14.147 0.453 -2.947 1.00 0.00 101 HIS A CA 5
ATOM 6394 C C . HIS A 1 45 ? -14.560 -0.478 -1.812 1.00 0.00 101 HIS A C 5
ATOM 6395 O O . HIS A 1 45 ? -14.522 -1.700 -1.955 1.00 0.00 101 HIS A O 5
ATOM 6410 N N . GLY A 1 46 ? -14.955 0.106 -0.687 1.00 0.00 102 GLY A N 5
ATOM 6411 C CA . GLY A 1 46 ? -15.371 -0.688 0.455 1.00 0.00 102 GLY A CA 5
ATOM 6412 C C . GLY A 1 46 ? -14.246 -0.915 1.446 1.00 0.00 102 GLY A C 5
ATOM 6413 O O . GLY A 1 46 ? -14.491 -1.152 2.629 1.00 0.00 102 GLY A O 5
ATOM 6417 N N . GLY A 1 47 ? -13.009 -0.842 0.965 1.00 0.00 103 GLY A N 5
ATOM 6418 C CA . GLY A 1 47 ? -11.862 -1.043 1.831 1.00 0.00 103 GLY A CA 5
ATOM 6419 C C . GLY A 1 47 ? -11.836 -0.076 2.999 1.00 0.00 103 GLY A C 5
ATOM 6420 O O . GLY A 1 47 ? -12.744 0.741 3.157 1.00 0.00 103 GLY A O 5
ATOM 6424 N N . MET A 1 48 ? -10.795 -0.168 3.818 1.00 0.00 104 MET A N 5
ATOM 6425 C CA . MET A 1 48 ? -10.654 0.704 4.978 1.00 0.00 104 MET A CA 5
ATOM 6426 C C . MET A 1 48 ? -10.014 2.034 4.590 1.00 0.00 104 MET A C 5
ATOM 6427 O O . MET A 1 48 ? -10.243 3.055 5.239 1.00 0.00 104 MET A O 5
ATOM 6441 N N . ILE A 1 49 ? -9.212 2.017 3.530 1.00 0.00 105 ILE A N 5
ATOM 6442 C CA . ILE A 1 49 ? -8.542 3.223 3.061 1.00 0.00 105 ILE A CA 5
ATOM 6443 C C . ILE A 1 49 ? -9.497 4.109 2.268 1.00 0.00 105 ILE A C 5
ATOM 6444 O O . ILE A 1 49 ? -9.409 5.336 2.319 1.00 0.00 105 ILE A O 5
ATOM 6460 N N . HIS A 1 50 ? -10.408 3.480 1.534 1.00 0.00 106 HIS A N 5
ATOM 6461 C CA . HIS A 1 50 ? -11.380 4.212 0.730 1.00 0.00 106 HIS A CA 5
ATOM 6462 C C . HIS A 1 50 ? -12.435 4.868 1.615 1.00 0.00 106 HIS A C 5
ATOM 6463 O O . HIS A 1 50 ? -12.773 6.037 1.432 1.00 0.00 106 HIS A O 5
ATOM 6478 N N . ARG A 1 51 ? -12.950 4.108 2.577 1.00 0.00 107 ARG A N 5
ATOM 6479 C CA . ARG A 1 51 ? -13.965 4.617 3.491 1.00 0.00 107 ARG A CA 5
ATOM 6480 C C . ARG A 1 51 ? -13.361 5.612 4.475 1.00 0.00 107 ARG A C 5
ATOM 6481 O O . ARG A 1 51 ? -13.914 6.688 4.702 1.00 0.00 107 ARG A O 5
ATOM 6502 N N . GLN A 1 52 ? -12.222 5.247 5.056 1.00 0.00 108 GLN A N 5
ATOM 6503 C CA . GLN A 1 52 ? -11.542 6.107 6.016 1.00 0.00 108 GLN A CA 5
ATOM 6504 C C . GLN A 1 52 ? -10.831 7.256 5.307 1.00 0.00 108 GLN A C 5
ATOM 6505 O O . GLN A 1 52 ? -10.940 8.412 5.714 1.00 0.00 108 GLN A O 5
ATOM 6519 N N . GLY A 1 53 ? -10.103 6.928 4.245 1.00 0.00 109 GLY A N 5
ATOM 6520 C CA . GLY A 1 53 ? -9.384 7.943 3.496 1.00 0.00 109 GLY A CA 5
ATOM 6521 C C . GLY A 1 53 ? -7.969 8.142 4.002 1.00 0.00 109 GLY A C 5
ATOM 6522 O O . GLY A 1 53 ? -7.678 9.126 4.681 1.00 0.00 109 GLY A O 5
ATOM 6526 N N . SER A 1 54 ? -7.087 7.204 3.673 1.00 0.00 110 SER A N 5
ATOM 6527 C CA . SER A 1 54 ? -5.695 7.280 4.099 1.00 0.00 110 SER A CA 5
ATOM 6528 C C . SER A 1 54 ? -4.771 7.534 2.913 1.00 0.00 110 SER A C 5
ATOM 6529 O O . SER A 1 54 ? -3.714 8.148 3.058 1.00 0.00 110 SER A O 5
ATOM 6537 N N . LEU A 1 55 ? -5.173 7.057 1.740 1.00 0.00 111 LEU A N 5
ATOM 6538 C CA . LEU A 1 55 ? -4.377 7.234 0.530 1.00 0.00 111 LEU A CA 5
ATOM 6539 C C . LEU A 1 55 ? -5.258 7.620 -0.653 1.00 0.00 111 LEU A C 5
ATOM 6540 O O . LEU A 1 55 ? -6.485 7.616 -0.556 1.00 0.00 111 LEU A O 5
ATOM 6556 N N . HIS A 1 56 ? -4.620 7.955 -1.771 1.00 0.00 112 HIS A N 5
ATOM 6557 C CA . HIS A 1 56 ? -5.341 8.345 -2.977 1.00 0.00 112 HIS A CA 5
ATOM 6558 C C . HIS A 1 56 ? -4.684 7.747 -4.216 1.00 0.00 112 HIS A C 5
ATOM 6559 O O . HIS A 1 56 ? -3.462 7.784 -4.359 1.00 0.00 112 HIS A O 5
ATOM 6574 N N . VAL A 1 57 ? -5.506 7.196 -5.110 1.00 0.00 113 VAL A N 5
ATOM 6575 C CA . VAL A 1 57 ? -5.016 6.583 -6.344 1.00 0.00 113 VAL A CA 5
ATOM 6576 C C . VAL A 1 57 ? -3.916 7.421 -6.993 1.00 0.00 113 VAL A C 5
ATOM 6577 O O . VAL A 1 57 ? -4.166 8.529 -7.470 1.00 0.00 113 VAL A O 5
ATOM 6590 N N . GLY A 1 58 ? -2.702 6.882 -7.014 1.00 0.00 114 GLY A N 5
ATOM 6591 C CA . GLY A 1 58 ? -1.588 7.594 -7.614 1.00 0.00 114 GLY A CA 5
ATOM 6592 C C . GLY A 1 58 ? -0.555 8.041 -6.598 1.00 0.00 114 GLY A C 5
ATOM 6593 O O . GLY A 1 58 ? 0.610 8.246 -6.940 1.00 0.00 114 GLY A O 5
ATOM 6597 N N . ASP A 1 59 ? -0.976 8.196 -5.345 1.00 0.00 115 ASP A N 5
ATOM 6598 C CA . ASP A 1 59 ? -0.071 8.624 -4.281 1.00 0.00 115 ASP A CA 5
ATOM 6599 C C . ASP A 1 59 ? 1.212 7.796 -4.293 1.00 0.00 115 ASP A C 5
ATOM 6600 O O . ASP A 1 59 ? 1.184 6.597 -4.569 1.00 0.00 115 ASP A O 5
ATOM 6609 N N . GLU A 1 60 ? 2.335 8.446 -4.004 1.00 0.00 116 GLU A N 5
ATOM 6610 C CA . GLU A 1 60 ? 3.627 7.767 -3.997 1.00 0.00 116 GLU A CA 5
ATOM 6611 C C . GLU A 1 60 ? 3.973 7.228 -2.613 1.00 0.00 116 GLU A C 5
ATOM 6612 O O . GLU A 1 60 ? 4.180 7.994 -1.671 1.00 0.00 116 GLU A O 5
ATOM 6624 N N . ILE A 1 61 ? 4.047 5.903 -2.500 1.00 0.00 117 ILE A N 5
ATOM 6625 C CA . ILE A 1 61 ? 4.382 5.261 -1.235 1.00 0.00 117 ILE A CA 5
ATOM 6626 C C . ILE A 1 61 ? 5.884 5.011 -1.143 1.00 0.00 117 ILE A C 5
ATOM 6627 O O . ILE A 1 61 ? 6.422 4.141 -1.829 1.00 0.00 117 ILE A O 5
ATOM 6643 N N . LEU A 1 62 ? 6.555 5.785 -0.298 1.00 0.00 118 LEU A N 5
ATOM 6644 C CA . LEU A 1 62 ? 7.996 5.656 -0.118 1.00 0.00 118 LEU A CA 5
ATOM 6645 C C . LEU A 1 62 ? 8.358 4.360 0.601 1.00 0.00 118 LEU A C 5
ATOM 6646 O O . LEU A 1 62 ? 9.449 3.825 0.413 1.00 0.00 118 LEU A O 5
ATOM 6662 N N . GLU A 1 63 ? 7.444 3.860 1.431 1.00 0.00 119 GLU A N 5
ATOM 6663 C CA . GLU A 1 63 ? 7.694 2.628 2.172 1.00 0.00 119 GLU A CA 5
ATOM 6664 C C . GLU A 1 63 ? 6.390 1.931 2.547 1.00 0.00 119 GLU A C 5
ATOM 6665 O O . GLU A 1 63 ? 5.322 2.543 2.553 1.00 0.00 119 GLU A O 5
ATOM 6677 N N . ILE A 1 64 ? 6.491 0.643 2.863 1.00 0.00 120 ILE A N 5
ATOM 6678 C CA . ILE A 1 64 ? 5.330 -0.150 3.246 1.00 0.00 120 ILE A CA 5
ATOM 6679 C C . ILE A 1 64 ? 5.685 -1.130 4.359 1.00 0.00 120 ILE A C 5
ATOM 6680 O O . ILE A 1 64 ? 6.241 -2.198 4.104 1.00 0.00 120 ILE A O 5
ATOM 6696 N N . ASN A 1 65 ? 5.362 -0.759 5.594 1.00 0.00 121 ASN A N 5
ATOM 6697 C CA . ASN A 1 65 ? 5.651 -1.604 6.746 1.00 0.00 121 ASN A CA 5
ATOM 6698 C C . ASN A 1 65 ? 7.153 -1.807 6.913 1.00 0.00 121 ASN A C 5
ATOM 6699 O O . ASN A 1 65 ? 7.598 -2.827 7.439 1.00 0.00 121 ASN A O 5
ATOM 6710 N N . GLY A 1 66 ? 7.933 -0.828 6.463 1.00 0.00 122 GLY A N 5
ATOM 6711 C CA . GLY A 1 66 ? 9.378 -0.919 6.576 1.00 0.00 122 GLY A CA 5
ATOM 6712 C C . GLY A 1 66 ? 10.053 -1.170 5.242 1.00 0.00 122 GLY A C 5
ATOM 6713 O O . GLY A 1 66 ? 11.223 -0.831 5.058 1.00 0.00 122 GLY A O 5
ATOM 6717 N N . THR A 1 67 ? 9.319 -1.767 4.308 1.00 0.00 123 THR A N 5
ATOM 6718 C CA . THR A 1 67 ? 9.860 -2.064 2.985 1.00 0.00 123 THR A CA 5
ATOM 6719 C C . THR A 1 67 ? 9.053 -1.366 1.896 1.00 0.00 123 THR A C 5
ATOM 6720 O O . THR A 1 67 ? 7.822 -1.349 1.936 1.00 0.00 123 THR A O 5
ATOM 6731 N N . ASN A 1 68 ? 9.753 -0.794 0.921 1.00 0.00 124 ASN A N 5
ATOM 6732 C CA . ASN A 1 68 ? 9.101 -0.096 -0.181 1.00 0.00 124 ASN A CA 5
ATOM 6733 C C . ASN A 1 68 ? 8.898 -1.021 -1.377 1.00 0.00 124 ASN A C 5
ATOM 6734 O O . ASN A 1 68 ? 8.737 -0.561 -2.507 1.00 0.00 124 ASN A O 5
ATOM 6745 N N . VAL A 1 69 ? 8.906 -2.325 -1.120 1.00 0.00 125 VAL A N 5
ATOM 6746 C CA . VAL A 1 69 ? 8.721 -3.314 -2.173 1.00 0.00 125 VAL A CA 5
ATOM 6747 C C . VAL A 1 69 ? 9.787 -3.176 -3.255 1.00 0.00 125 VAL A C 5
ATOM 6748 O O . VAL A 1 69 ? 10.383 -2.113 -3.424 1.00 0.00 125 VAL A O 5
ATOM 6761 N N . THR A 1 70 ? 10.021 -4.260 -3.986 1.00 0.00 126 THR A N 5
ATOM 6762 C CA . THR A 1 70 ? 11.012 -4.259 -5.053 1.00 0.00 126 THR A CA 5
ATOM 6763 C C . THR A 1 70 ? 10.486 -4.994 -6.280 1.00 0.00 126 THR A C 5
ATOM 6764 O O . THR A 1 70 ? 9.419 -5.604 -6.241 1.00 0.00 126 THR A O 5
ATOM 6775 N N . ASN A 1 71 ? 11.245 -4.932 -7.368 1.00 0.00 127 ASN A N 5
ATOM 6776 C CA . ASN A 1 71 ? 10.854 -5.594 -8.605 1.00 0.00 127 ASN A CA 5
ATOM 6777 C C . ASN A 1 71 ? 10.703 -7.098 -8.391 1.00 0.00 127 ASN A C 5
ATOM 6778 O O . ASN A 1 71 ? 9.956 -7.764 -9.108 1.00 0.00 127 ASN A O 5
ATOM 6789 N N . HIS A 1 72 ? 11.411 -7.625 -7.395 1.00 0.00 128 HIS A N 5
ATOM 6790 C CA . HIS A 1 72 ? 11.348 -9.048 -7.082 1.00 0.00 128 HIS A CA 5
ATOM 6791 C C . HIS A 1 72 ? 9.917 -9.457 -6.740 1.00 0.00 128 HIS A C 5
ATOM 6792 O O . HIS A 1 72 ? 8.970 -8.732 -7.044 1.00 0.00 128 HIS A O 5
ATOM 6807 N N . SER A 1 73 ? 9.761 -10.615 -6.108 1.00 0.00 129 SER A N 5
ATOM 6808 C CA . SER A 1 73 ? 8.437 -11.095 -5.737 1.00 0.00 129 SER A CA 5
ATOM 6809 C C . SER A 1 73 ? 7.822 -10.205 -4.661 1.00 0.00 129 SER A C 5
ATOM 6810 O O . SER A 1 73 ? 8.477 -9.853 -3.681 1.00 0.00 129 SER A O 5
ATOM 6818 N N . VAL A 1 74 ? 6.556 -9.849 -4.854 1.00 0.00 130 VAL A N 5
ATOM 6819 C CA . VAL A 1 74 ? 5.840 -9.003 -3.903 1.00 0.00 130 VAL A CA 5
ATOM 6820 C C . VAL A 1 74 ? 5.156 -9.837 -2.830 1.00 0.00 130 VAL A C 5
ATOM 6821 O O . VAL A 1 74 ? 4.756 -9.317 -1.789 1.00 0.00 130 VAL A O 5
ATOM 6834 N N . ASP A 1 75 ? 5.018 -11.135 -3.092 1.00 0.00 131 ASP A N 5
ATOM 6835 C CA . ASP A 1 75 ? 4.374 -12.049 -2.155 1.00 0.00 131 ASP A CA 5
ATOM 6836 C C . ASP A 1 75 ? 4.848 -11.806 -0.723 1.00 0.00 131 ASP A C 5
ATOM 6837 O O . ASP A 1 75 ? 4.130 -12.094 0.235 1.00 0.00 131 ASP A O 5
ATOM 6846 N N . GLN A 1 76 ? 6.057 -11.267 -0.583 1.00 0.00 132 GLN A N 5
ATOM 6847 C CA . GLN A 1 76 ? 6.613 -10.982 0.734 1.00 0.00 132 GLN A CA 5
ATOM 6848 C C . GLN A 1 76 ? 5.749 -9.961 1.470 1.00 0.00 132 GLN A C 5
ATOM 6849 O O . GLN A 1 76 ? 5.230 -10.237 2.551 1.00 0.00 132 GLN A O 5
ATOM 6863 N N . LEU A 1 77 ? 5.592 -8.784 0.871 1.00 0.00 133 LEU A N 5
ATOM 6864 C CA . LEU A 1 77 ? 4.783 -7.726 1.465 1.00 0.00 133 LEU A CA 5
ATOM 6865 C C . LEU A 1 77 ? 3.299 -8.048 1.319 1.00 0.00 133 LEU A C 5
ATOM 6866 O O . LEU A 1 77 ? 2.506 -7.808 2.230 1.00 0.00 133 LEU A O 5
ATOM 6882 N N . GLN A 1 78 ? 2.936 -8.600 0.166 1.00 0.00 134 GLN A N 5
ATOM 6883 C CA . GLN A 1 78 ? 1.552 -8.969 -0.109 1.00 0.00 134 GLN A CA 5
ATOM 6884 C C . GLN A 1 78 ? 1.035 -9.949 0.938 1.00 0.00 134 GLN A C 5
ATOM 6885 O O . GLN A 1 78 ? -0.024 -9.742 1.532 1.00 0.00 134 GLN A O 5
ATOM 6899 N N . LYS A 1 79 ? 1.793 -11.018 1.162 1.00 0.00 135 LYS A N 5
ATOM 6900 C CA . LYS A 1 79 ? 1.419 -12.032 2.139 1.00 0.00 135 LYS A CA 5
ATOM 6901 C C . LYS A 1 79 ? 1.404 -11.449 3.547 1.00 0.00 135 LYS A C 5
ATOM 6902 O O . LYS A 1 79 ? 0.554 -11.797 4.367 1.00 0.00 135 LYS A O 5
ATOM 6921 N N . ALA A 1 80 ? 2.352 -10.558 3.822 1.00 0.00 136 ALA A N 5
ATOM 6922 C CA . ALA A 1 80 ? 2.450 -9.924 5.130 1.00 0.00 136 ALA A CA 5
ATOM 6923 C C . ALA A 1 80 ? 1.265 -8.998 5.381 1.00 0.00 136 ALA A C 5
ATOM 6924 O O . ALA A 1 80 ? 0.726 -8.950 6.487 1.00 0.00 136 ALA A O 5
ATOM 6931 N N . MET A 1 81 ? 0.864 -8.267 4.347 1.00 0.00 137 MET A N 5
ATOM 6932 C CA . MET A 1 81 ? -0.259 -7.342 4.455 1.00 0.00 137 MET A CA 5
ATOM 6933 C C . MET A 1 81 ? -1.568 -8.097 4.670 1.00 0.00 137 MET A C 5
ATOM 6934 O O . MET A 1 81 ? -2.498 -7.581 5.290 1.00 0.00 137 MET A O 5
ATOM 6948 N N . LYS A 1 82 ? -1.633 -9.320 4.154 1.00 0.00 138 LYS A N 5
ATOM 6949 C CA . LYS A 1 82 ? -2.828 -10.144 4.291 1.00 0.00 138 LYS A CA 5
ATOM 6950 C C . LYS A 1 82 ? -2.830 -10.887 5.624 1.00 0.00 138 LYS A C 5
ATOM 6951 O O . LYS A 1 82 ? -3.888 -11.161 6.190 1.00 0.00 138 LYS A O 5
ATOM 6970 N N . GLU A 1 83 ? -1.640 -11.210 6.119 1.00 0.00 139 GLU A N 5
ATOM 6971 C CA . GLU A 1 83 ? -1.505 -11.922 7.385 1.00 0.00 139 GLU A CA 5
ATOM 6972 C C . GLU A 1 83 ? -1.040 -10.988 8.503 1.00 0.00 139 GLU A C 5
ATOM 6973 O O . GLU A 1 83 ? -0.693 -11.440 9.594 1.00 0.00 139 GLU A O 5
ATOM 6985 N N . THR A 1 84 ? -1.034 -9.685 8.228 1.00 0.00 140 THR A N 5
ATOM 6986 C CA . THR A 1 84 ? -0.609 -8.701 9.216 1.00 0.00 140 THR A CA 5
ATOM 6987 C C . THR A 1 84 ? -1.605 -8.621 10.368 1.00 0.00 140 THR A C 5
ATOM 6988 O O . THR A 1 84 ? -2.818 -8.651 10.158 1.00 0.00 140 THR A O 5
ATOM 6999 N N . LYS A 1 85 ? -1.084 -8.518 11.587 1.00 0.00 141 LYS A N 5
ATOM 7000 C CA . LYS A 1 85 ? -1.925 -8.431 12.773 1.00 0.00 141 LYS A CA 5
ATOM 7001 C C . LYS A 1 85 ? -1.388 -7.381 13.741 1.00 0.00 141 LYS A C 5
ATOM 7002 O O . LYS A 1 85 ? -0.775 -7.712 14.755 1.00 0.00 141 LYS A O 5
ATOM 7021 N N . GLY A 1 86 ? -1.622 -6.113 13.416 1.00 0.00 142 GLY A N 5
ATOM 7022 C CA . GLY A 1 86 ? -1.154 -5.033 14.265 1.00 0.00 142 GLY A CA 5
ATOM 7023 C C . GLY A 1 86 ? -1.242 -3.682 13.582 1.00 0.00 142 GLY A C 5
ATOM 7024 O O . GLY A 1 86 ? -1.967 -3.522 12.601 1.00 0.00 142 GLY A O 5
ATOM 7028 N N . MET A 1 87 ? -0.504 -2.706 14.102 1.00 0.00 143 MET A N 5
ATOM 7029 C CA . MET A 1 87 ? -0.506 -1.362 13.534 1.00 0.00 143 MET A CA 5
ATOM 7030 C C . MET A 1 87 ? 0.487 -1.254 12.383 1.00 0.00 143 MET A C 5
ATOM 7031 O O . MET A 1 87 ? 1.684 -1.481 12.557 1.00 0.00 143 MET A O 5
ATOM 7045 N N . ILE A 1 88 ? -0.023 -0.909 11.205 1.00 0.00 144 ILE A N 5
ATOM 7046 C CA . ILE A 1 88 ? 0.812 -0.772 10.019 1.00 0.00 144 ILE A CA 5
ATOM 7047 C C . ILE A 1 88 ? 1.229 0.678 9.798 1.00 0.00 144 ILE A C 5
ATOM 7048 O O . ILE A 1 88 ? 0.407 1.591 9.874 1.00 0.00 144 ILE A O 5
ATOM 7064 N N . SER A 1 89 ? 2.511 0.877 9.507 1.00 0.00 145 SER A N 5
ATOM 7065 C CA . SER A 1 89 ? 3.043 2.210 9.255 1.00 0.00 145 SER A CA 5
ATOM 7066 C C . SER A 1 89 ? 3.427 2.350 7.786 1.00 0.00 145 SER A C 5
ATOM 7067 O O . SER A 1 89 ? 4.343 1.680 7.309 1.00 0.00 145 SER A O 5
ATOM 7075 N N . LEU A 1 90 ? 2.713 3.210 7.070 1.00 0.00 146 LEU A N 5
ATOM 7076 C CA . LEU A 1 90 ? 2.972 3.419 5.652 1.00 0.00 146 LEU A CA 5
ATOM 7077 C C . LEU A 1 90 ? 3.493 4.825 5.384 1.00 0.00 146 LEU A C 5
ATOM 7078 O O . LEU A 1 90 ? 3.044 5.796 5.992 1.00 0.00 146 LEU A O 5
ATOM 7094 N N . LYS A 1 91 ? 4.434 4.921 4.453 1.00 0.00 147 LYS A N 5
ATOM 7095 C CA . LYS A 1 91 ? 5.014 6.202 4.075 1.00 0.00 147 LYS A CA 5
ATOM 7096 C C . LYS A 1 91 ? 4.569 6.569 2.668 1.00 0.00 147 LYS A C 5
ATOM 7097 O O . LYS A 1 91 ? 5.035 5.985 1.691 1.00 0.00 147 LYS A O 5
ATOM 7116 N N . VAL A 1 92 ? 3.652 7.520 2.567 1.00 0.00 148 VAL A N 5
ATOM 7117 C CA . VAL A 1 92 ? 3.135 7.936 1.272 1.00 0.00 148 VAL A CA 5
ATOM 7118 C C . VAL A 1 92 ? 2.910 9.444 1.213 1.00 0.00 148 VAL A C 5
ATOM 7119 O O . VAL A 1 92 ? 2.611 10.081 2.224 1.00 0.00 148 VAL A O 5
ATOM 7132 N N . ILE A 1 93 ? 3.055 10.006 0.016 1.00 0.00 149 ILE A N 5
ATOM 7133 C CA . ILE A 1 93 ? 2.867 11.435 -0.190 1.00 0.00 149 ILE A CA 5
ATOM 7134 C C . ILE A 1 93 ? 1.836 11.698 -1.288 1.00 0.00 149 ILE A C 5
ATOM 7135 O O . ILE A 1 93 ? 2.007 11.254 -2.425 1.00 0.00 149 ILE A O 5
ATOM 7151 N N . PRO A 1 94 ? 0.747 12.421 -0.966 1.00 0.00 150 PRO A N 5
ATOM 7152 C CA . PRO A 1 94 ? -0.307 12.733 -1.939 1.00 0.00 150 PRO A CA 5
ATOM 7153 C C . PRO A 1 94 ? 0.226 13.512 -3.138 1.00 0.00 150 PRO A C 5
ATOM 7154 O O . PRO A 1 94 ? 0.719 14.630 -2.991 1.00 0.00 150 PRO A O 5
ATOM 7165 N N . ASN A 1 95 ? 0.121 12.911 -4.321 1.00 0.00 151 ASN A N 5
ATOM 7166 C CA . ASN A 1 95 ? 0.589 13.540 -5.557 1.00 0.00 151 ASN A CA 5
ATOM 7167 C C . ASN A 1 95 ? 1.954 14.199 -5.367 1.00 0.00 151 ASN A C 5
ATOM 7168 O O . ASN A 1 95 ? 2.218 15.272 -5.908 1.00 0.00 151 ASN A O 5
ATOM 7179 N N . GLN A 1 96 ? 2.817 13.546 -4.595 1.00 0.00 152 GLN A N 5
ATOM 7180 C CA . GLN A 1 96 ? 4.154 14.068 -4.334 1.00 0.00 152 GLN A CA 5
ATOM 7181 C C . GLN A 1 96 ? 4.083 15.417 -3.624 1.00 0.00 152 GLN A C 5
ATOM 7182 O O . GLN A 1 96 ? 4.8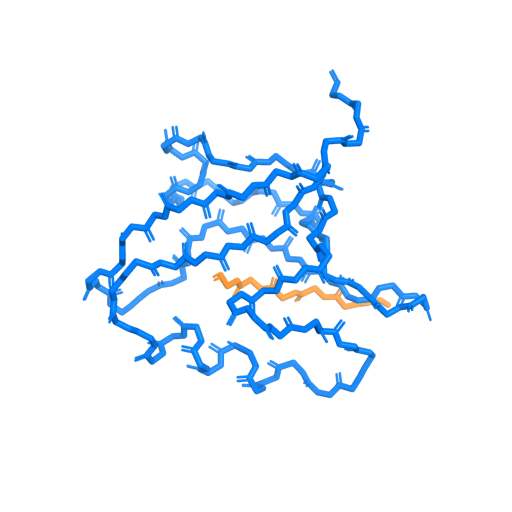55 16.328 -3.923 1.00 0.00 152 GLN A O 5
ATOM 7196 N N . GLN A 1 97 ? 3.154 15.535 -2.681 1.00 0.00 153 GLN A N 5
ATOM 7197 C CA . GLN A 1 97 ? 2.983 16.773 -1.929 1.00 0.00 153 GLN A CA 5
ATOM 7198 C C . GLN A 1 97 ? 2.344 16.500 -0.571 1.00 0.00 153 GLN A C 5
ATOM 7199 O O . GLN A 1 97 ? 1.264 15.872 -0.542 1.00 0.00 153 GLN A O 5
ATOM 7214 N N . ARG B 2 7 ? 3.034 -4.974 -17.124 1.00 0.00 123 ARG B N 5
ATOM 7215 C CA . ARG B 2 7 ? 2.260 -4.191 -16.125 1.00 0.00 123 ARG B CA 5
ATOM 7216 C C . ARG B 2 7 ? 1.750 -5.084 -14.999 1.00 0.00 123 ARG B C 5
ATOM 7217 O O . ARG B 2 7 ? 1.138 -6.124 -15.246 1.00 0.00 123 ARG B O 5
ATOM 7238 N N . LYS B 2 8 ? 2.006 -4.673 -13.762 1.00 0.00 124 LYS B N 5
ATOM 7239 C CA . LYS B 2 8 ? 1.573 -5.437 -12.597 1.00 0.00 124 LYS B CA 5
ATOM 7240 C C . LYS B 2 8 ? 0.710 -4.581 -11.674 1.00 0.00 124 LYS B C 5
ATOM 7241 O O . LYS B 2 8 ? 0.644 -3.362 -11.821 1.00 0.00 124 LYS B O 5
ATOM 7260 N N . GLU B 2 9 ? 0.056 -5.234 -10.719 1.00 0.00 125 GLU B N 5
ATOM 7261 C CA . GLU B 2 9 ? -0.796 -4.553 -9.763 1.00 0.00 125 GLU B CA 5
ATOM 7262 C C . GLU B 2 9 ? -1.075 -5.463 -8.581 1.00 0.00 125 GLU B C 5
ATOM 7263 O O . GLU B 2 9 ? -1.351 -6.651 -8.748 1.00 0.00 125 GLU B O 5
ATOM 7275 N N . TYR B 2 10 ? -0.981 -4.905 -7.388 1.00 0.00 126 TYR B N 5
ATOM 7276 C CA . TYR B 2 10 ? -1.202 -5.668 -6.176 1.00 0.00 126 TYR B CA 5
ATOM 7277 C C . TYR B 2 10 ? -2.205 -4.987 -5.263 1.00 0.00 126 TYR B C 5
ATOM 7278 O O . TYR B 2 10 ? -2.085 -3.798 -4.969 1.00 0.00 126 TYR B O 5
ATOM 7296 N N . CYS B 2 11 ? -3.173 -5.756 -4.789 1.00 0.00 127 CYS B N 5
ATOM 7297 C CA . CYS B 2 11 ? -4.170 -5.228 -3.877 1.00 0.00 127 CYS B CA 5
ATOM 7298 C C . CYS B 2 11 ? -3.875 -5.754 -2.485 1.00 0.00 127 CYS B C 5
ATOM 7299 O O . CYS B 2 11 ? -3.898 -6.961 -2.244 1.00 0.00 127 CYS B O 5
ATOM 7306 N N . ILE B 2 12 ? -3.551 -4.842 -1.584 1.00 0.00 128 ILE B N 5
ATOM 7307 C CA . ILE B 2 12 ? -3.196 -5.207 -0.229 1.00 0.00 128 ILE B CA 5
ATOM 7308 C C . ILE B 2 12 ? -3.655 -4.152 0.773 1.00 0.00 128 ILE B C 5
ATOM 7309 O O . ILE B 2 12 ? -3.087 -4.106 1.884 1.00 0.00 128 ILE B O 5
ATOM 7326 N N . VAL A 1 13 ? 7.578 13.090 3.173 1.00 0.00 69 VAL A N 6
ATOM 7327 C CA . VAL A 1 13 ? 6.909 11.776 3.354 1.00 0.00 69 VAL A CA 6
ATOM 7328 C C . VAL A 1 13 ? 5.974 11.798 4.559 1.00 0.00 69 VAL A C 6
ATOM 7329 O O . VAL A 1 13 ? 6.271 12.426 5.576 1.00 0.00 69 VAL A O 6
ATOM 7342 N N . ARG A 1 14 ? 4.845 11.109 4.438 1.00 0.00 70 ARG A N 6
ATOM 7343 C CA . ARG A 1 14 ? 3.866 11.049 5.517 1.00 0.00 70 ARG A CA 6
ATOM 7344 C C . ARG A 1 14 ? 3.871 9.677 6.180 1.00 0.00 70 ARG A C 6
ATOM 7345 O O . ARG A 1 14 ? 4.360 8.701 5.609 1.00 0.00 70 ARG A O 6
ATOM 7366 N N . LEU A 1 15 ? 3.326 9.607 7.390 1.00 0.00 71 LEU A N 6
ATOM 7367 C CA . LEU A 1 15 ? 3.267 8.354 8.132 1.00 0.00 71 LEU A CA 6
ATOM 7368 C C . LEU A 1 15 ? 1.822 7.956 8.416 1.00 0.00 71 LEU A C 6
ATOM 7369 O O . LEU A 1 15 ? 1.185 8.497 9.321 1.00 0.00 71 LEU A O 6
ATOM 7385 N N . ILE A 1 16 ? 1.311 7.008 7.639 1.00 0.00 72 ILE A N 6
ATOM 7386 C CA . ILE A 1 16 ? -0.057 6.536 7.809 1.00 0.00 72 ILE A CA 6
ATOM 7387 C C . ILE A 1 16 ? -0.114 5.378 8.798 1.00 0.00 72 ILE A C 6
ATOM 7388 O O . ILE A 1 16 ? 0.607 4.390 8.653 1.00 0.00 72 ILE A O 6
ATOM 7404 N N . GLN A 1 17 ? -0.966 5.507 9.808 1.00 0.00 73 GLN A N 6
ATOM 7405 C CA . GLN A 1 17 ? -1.107 4.469 10.823 1.00 0.00 73 GLN A CA 6
ATOM 7406 C C . GLN A 1 17 ? -2.546 3.972 10.910 1.00 0.00 73 GLN A C 6
ATOM 7407 O O . GLN A 1 17 ? -3.472 4.752 11.132 1.00 0.00 73 GLN A O 6
ATOM 7421 N N . PHE A 1 18 ? -2.724 2.666 10.740 1.00 0.00 74 PHE A N 6
ATOM 7422 C CA . PHE A 1 18 ? -4.047 2.058 10.805 1.00 0.00 74 PHE A CA 6
ATOM 7423 C C . PHE A 1 18 ? -3.954 0.628 11.331 1.00 0.00 74 PHE A C 6
ATOM 7424 O O . PHE A 1 18 ? -3.139 -0.164 10.860 1.00 0.00 74 PHE A O 6
ATOM 7441 N N . GLU A 1 19 ? -4.790 0.305 12.311 1.00 0.00 75 GLU A N 6
ATOM 7442 C CA . GLU A 1 19 ? -4.794 -1.028 12.899 1.00 0.00 75 GLU A CA 6
ATOM 7443 C C . GLU A 1 19 ? -5.611 -1.998 12.053 1.00 0.00 75 GLU A C 6
ATOM 7444 O O . GLU A 1 19 ? -6.695 -1.661 11.575 1.00 0.00 75 GLU A O 6
ATOM 7456 N N . LYS A 1 20 ? -5.086 -3.206 11.876 1.00 0.00 76 LYS A N 6
ATOM 7457 C CA . LYS A 1 20 ? -5.764 -4.231 11.094 1.00 0.00 76 LYS A CA 6
ATOM 7458 C C . LYS A 1 20 ? -5.844 -5.533 11.882 1.00 0.00 76 LYS A C 6
ATOM 7459 O O . LYS A 1 20 ? -4.829 -6.182 12.131 1.00 0.00 76 LYS A O 6
ATOM 7478 N N . VAL A 1 21 ? -7.054 -5.904 12.284 1.00 0.00 77 VAL A N 6
ATOM 7479 C CA . VAL A 1 21 ? -7.258 -7.123 13.055 1.00 0.00 77 VAL A CA 6
ATOM 7480 C C . VAL A 1 21 ? -8.290 -8.041 12.399 1.00 0.00 77 VAL A C 6
ATOM 7481 O O . VAL A 1 21 ? -8.756 -9.001 13.012 1.00 0.00 77 VAL A O 6
ATOM 7494 N N . THR A 1 22 ? -8.651 -7.740 11.156 1.00 0.00 78 THR A N 6
ATOM 7495 C CA . THR A 1 22 ? -9.633 -8.538 10.436 1.00 0.00 78 THR A CA 6
ATOM 7496 C C . THR A 1 22 ? -8.990 -9.313 9.295 1.00 0.00 78 THR A C 6
ATOM 7497 O O . THR A 1 22 ? -7.918 -8.950 8.811 1.00 0.00 78 THR A O 6
ATOM 7508 N N . GLU A 1 23 ? -9.658 -10.377 8.863 1.00 0.00 79 GLU A N 6
ATOM 7509 C CA . GLU A 1 23 ? -9.153 -11.194 7.770 1.00 0.00 79 GLU A CA 6
ATOM 7510 C C . GLU A 1 23 ? -9.608 -10.632 6.441 1.00 0.00 79 GLU A C 6
ATOM 7511 O O . GLU A 1 23 ? -10.566 -11.113 5.836 1.00 0.00 79 GLU A O 6
ATOM 7523 N N . GLU A 1 24 ? -8.920 -9.590 6.008 1.00 0.00 80 GLU A N 6
ATOM 7524 C CA . GLU A 1 24 ? -9.251 -8.928 4.767 1.00 0.00 80 GLU A CA 6
ATOM 7525 C C . GLU A 1 24 ? -8.141 -7.968 4.341 1.00 0.00 80 GLU A C 6
ATOM 7526 O O . GLU A 1 24 ? -7.440 -7.407 5.183 1.00 0.00 80 GLU A O 6
ATOM 7538 N N . PRO A 1 25 ? -7.967 -7.767 3.024 1.00 0.00 81 PRO A N 6
ATOM 7539 C CA . PRO A 1 25 ? -6.934 -6.871 2.493 1.00 0.00 81 PRO A CA 6
ATOM 7540 C C . PRO A 1 25 ? -7.174 -5.417 2.884 1.00 0.00 81 PRO A C 6
ATOM 7541 O O . PRO A 1 25 ? -8.286 -5.037 3.250 1.00 0.00 81 PRO A O 6
ATOM 7552 N N . MET A 1 26 ? -6.122 -4.607 2.803 1.00 0.00 82 MET A N 6
ATOM 7553 C CA . MET A 1 26 ? -6.214 -3.191 3.148 1.00 0.00 82 MET A CA 6
ATOM 7554 C C . MET A 1 26 ? -7.373 -2.523 2.415 1.00 0.00 82 MET A C 6
ATOM 7555 O O . MET A 1 26 ? -8.163 -1.795 3.015 1.00 0.00 82 MET A O 6
ATOM 7569 N N . GLY A 1 27 ? -7.463 -2.771 1.114 1.00 0.00 83 GLY A N 6
ATOM 7570 C CA . GLY A 1 27 ? -8.525 -2.184 0.319 1.00 0.00 83 GLY A CA 6
ATOM 7571 C C . GLY A 1 27 ? -7.998 -1.362 -0.842 1.00 0.00 83 GLY A C 6
ATOM 7572 O O . GLY A 1 27 ? -8.769 -0.898 -1.681 1.00 0.00 83 GLY A O 6
ATOM 7576 N N . ILE A 1 28 ? -6.681 -1.182 -0.893 1.00 0.00 84 ILE A N 6
ATOM 7577 C CA . ILE A 1 28 ? -6.055 -0.414 -1.960 1.00 0.00 84 ILE A CA 6
ATOM 7578 C C . ILE A 1 28 ? -5.195 -1.312 -2.839 1.00 0.00 84 ILE A C 6
ATOM 7579 O O . ILE A 1 28 ? -4.914 -2.458 -2.485 1.00 0.00 84 ILE A O 6
ATOM 7595 N N . CYS A 1 29 ? -4.775 -0.788 -3.982 1.00 0.00 85 CYS A N 6
ATOM 7596 C CA . CYS A 1 29 ? -3.941 -1.546 -4.904 1.00 0.00 85 CYS A CA 6
ATOM 7597 C C . CYS A 1 29 ? -2.778 -0.695 -5.394 1.00 0.00 85 CYS A C 6
ATOM 7598 O O . CYS A 1 29 ? -2.977 0.410 -5.893 1.00 0.00 85 CYS A O 6
ATOM 7605 N N . LEU A 1 30 ? -1.567 -1.219 -5.235 1.00 0.00 86 LEU A N 6
ATOM 7606 C CA . LEU A 1 30 ? -0.356 -0.517 -5.645 1.00 0.00 86 LEU A CA 6
ATOM 7607 C C . LEU A 1 30 ? 0.466 -1.365 -6.611 1.00 0.00 86 LEU A C 6
ATOM 7608 O O . LEU A 1 30 ? 0.317 -2.585 -6.662 1.00 0.00 86 LEU A O 6
ATOM 7624 N N . LYS A 1 31 ? 1.337 -0.710 -7.374 1.00 0.00 87 LYS A N 6
ATOM 7625 C CA . LYS A 1 31 ? 2.183 -1.406 -8.338 1.00 0.00 87 LYS A CA 6
ATOM 7626 C C . LYS A 1 31 ? 3.616 -0.885 -8.288 1.00 0.00 87 LYS A C 6
ATOM 7627 O O . LYS A 1 31 ? 3.878 0.180 -7.725 1.00 0.00 87 LYS A O 6
ATOM 7646 N N . LEU A 1 32 ? 4.539 -1.639 -8.883 1.00 0.00 88 LEU A N 6
ATOM 7647 C CA . LEU A 1 32 ? 5.944 -1.251 -8.912 1.00 0.00 88 LEU A CA 6
ATOM 7648 C C . LEU A 1 32 ? 6.349 -0.773 -10.302 1.00 0.00 88 LEU A C 6
ATOM 7649 O O . LEU A 1 32 ? 6.555 -1.578 -11.211 1.00 0.00 88 LEU A O 6
ATOM 7665 N N . ASN A 1 33 ? 6.464 0.541 -10.458 1.00 0.00 89 ASN A N 6
ATOM 7666 C CA . ASN A 1 33 ? 6.849 1.129 -11.736 1.00 0.00 89 ASN A CA 6
ATOM 7667 C C . ASN A 1 33 ? 8.271 0.724 -12.108 1.00 0.00 89 ASN A C 6
ATOM 7668 O O . ASN A 1 33 ? 8.953 0.047 -11.338 1.00 0.00 89 ASN A O 6
ATOM 7679 N N . GLU A 1 34 ? 8.715 1.139 -13.290 1.00 0.00 90 GLU A N 6
ATOM 7680 C CA . GLU A 1 34 ? 10.060 0.816 -13.759 1.00 0.00 90 GLU A CA 6
ATOM 7681 C C . GLU A 1 34 ? 11.110 1.198 -12.717 1.00 0.00 90 GLU A C 6
ATOM 7682 O O . GLU A 1 34 ? 12.192 0.613 -12.669 1.00 0.00 90 GLU A O 6
ATOM 7694 N N . LYS A 1 35 ? 10.781 2.181 -11.884 1.00 0.00 91 LYS A N 6
ATOM 7695 C CA . LYS A 1 35 ? 11.692 2.641 -10.841 1.00 0.00 91 LYS A CA 6
ATOM 7696 C C . LYS A 1 35 ? 11.632 1.734 -9.610 1.00 0.00 91 LYS A C 6
ATOM 7697 O O . LYS A 1 35 ? 12.437 1.873 -8.690 1.00 0.00 91 LYS A O 6
ATOM 7716 N N . GLN A 1 36 ? 10.675 0.808 -9.596 1.00 0.00 92 GLN A N 6
ATOM 7717 C CA . GLN A 1 36 ? 10.516 -0.111 -8.474 1.00 0.00 92 GLN A CA 6
ATOM 7718 C C . GLN A 1 36 ? 10.060 0.636 -7.226 1.00 0.00 92 GLN A C 6
ATOM 7719 O O . GLN A 1 36 ? 10.879 1.095 -6.431 1.00 0.00 92 GLN A O 6
ATOM 7733 N N . SER A 1 37 ? 8.746 0.758 -7.063 1.00 0.00 93 SER A N 6
ATOM 7734 C CA . SER A 1 37 ? 8.182 1.453 -5.912 1.00 0.00 93 SER A CA 6
ATOM 7735 C C . SER A 1 37 ? 6.693 1.160 -5.792 1.00 0.00 93 SER A C 6
ATOM 7736 O O . SER A 1 37 ? 6.006 0.990 -6.794 1.00 0.00 93 SER A O 6
ATOM 7744 N N . CYS A 1 38 ? 6.197 1.097 -4.563 1.00 0.00 94 CYS A N 6
ATOM 7745 C CA . CYS A 1 38 ? 4.788 0.809 -4.337 1.00 0.00 94 CYS A CA 6
ATOM 7746 C C . CYS A 1 38 ? 3.952 2.084 -4.349 1.00 0.00 94 CYS A C 6
ATOM 7747 O O . CYS A 1 38 ? 4.098 2.945 -3.482 1.00 0.00 94 CYS A O 6
ATOM 7755 N N . THR A 1 39 ? 3.068 2.188 -5.337 1.00 0.00 95 THR A N 6
ATOM 7756 C CA . THR A 1 39 ? 2.192 3.343 -5.466 1.00 0.00 95 THR A CA 6
ATOM 7757 C C . THR A 1 39 ? 0.774 2.870 -5.735 1.00 0.00 95 THR A C 6
ATOM 7758 O O . THR A 1 39 ? 0.547 2.069 -6.641 1.00 0.00 95 THR A O 6
ATOM 7769 N N . VAL A 1 40 ? -0.182 3.351 -4.948 1.00 0.00 96 VAL A N 6
ATOM 7770 C CA . VAL A 1 40 ? -1.564 2.938 -5.126 1.00 0.00 96 VAL A CA 6
ATOM 7771 C C . VAL A 1 40 ? -2.040 3.270 -6.533 1.00 0.00 96 VAL A C 6
ATOM 7772 O O . VAL A 1 40 ? -2.280 4.428 -6.872 1.00 0.00 96 VAL A O 6
ATOM 7785 N N . ALA A 1 41 ? -2.161 2.230 -7.347 1.00 0.00 97 ALA A N 6
ATOM 7786 C CA . ALA A 1 41 ? -2.594 2.377 -8.725 1.00 0.00 97 ALA A CA 6
ATOM 7787 C C . ALA A 1 41 ? -4.083 2.697 -8.807 1.00 0.00 97 ALA A C 6
ATOM 7788 O O . ALA A 1 41 ? -4.547 3.279 -9.787 1.00 0.00 97 ALA A O 6
ATOM 7795 N N . ARG A 1 42 ? -4.828 2.317 -7.773 1.00 0.00 98 ARG A N 6
ATOM 7796 C CA . ARG A 1 42 ? -6.264 2.573 -7.737 1.00 0.00 98 ARG A CA 6
ATOM 7797 C C . ARG A 1 42 ? -6.854 2.213 -6.377 1.00 0.00 98 ARG A C 6
ATOM 7798 O O . ARG A 1 42 ? -6.678 1.098 -5.888 1.00 0.00 98 ARG A O 6
ATOM 7819 N N . ILE A 1 43 ? -7.565 3.163 -5.774 1.00 0.00 99 ILE A N 6
ATOM 7820 C CA . ILE A 1 43 ? -8.190 2.941 -4.476 1.00 0.00 99 ILE A CA 6
ATOM 7821 C C . ILE A 1 43 ? -9.565 2.299 -4.647 1.00 0.00 99 ILE A C 6
ATOM 7822 O O . ILE A 1 43 ? -10.530 2.967 -5.019 1.00 0.00 99 ILE A O 6
ATOM 7838 N N . LEU A 1 44 ? -9.645 1.001 -4.380 1.00 0.00 100 LEU A N 6
ATOM 7839 C CA . LEU A 1 44 ? -10.902 0.272 -4.511 1.00 0.00 100 LEU A CA 6
ATOM 7840 C C . LEU A 1 44 ? -11.943 0.792 -3.526 1.00 0.00 100 LEU A C 6
ATOM 7841 O O . LEU A 1 44 ? -11.615 1.170 -2.401 1.00 0.00 100 LEU A O 6
ATOM 7857 N N . HIS A 1 45 ? -13.200 0.806 -3.956 1.00 0.00 101 HIS A N 6
ATOM 7858 C CA . HIS A 1 45 ? -14.294 1.277 -3.114 1.00 0.00 101 HIS A CA 6
ATOM 7859 C C . HIS A 1 45 ? -14.771 0.172 -2.177 1.00 0.00 101 HIS A C 6
ATOM 7860 O O . HIS A 1 45 ? -15.072 -0.938 -2.613 1.00 0.00 101 HIS A O 6
ATOM 7875 N N . GLY A 1 46 ? -14.837 0.485 -0.887 1.00 0.00 102 GLY A N 6
ATOM 7876 C CA . GLY A 1 46 ? -15.277 -0.492 0.091 1.00 0.00 102 GLY A CA 6
ATOM 7877 C C . GLY A 1 46 ? -14.224 -0.772 1.145 1.00 0.00 102 GLY A C 6
ATOM 7878 O O . GLY A 1 46 ? -14.548 -1.004 2.310 1.00 0.00 102 GLY A O 6
ATOM 7882 N N . GLY A 1 47 ? -12.960 -0.748 0.736 1.00 0.00 103 GLY A N 6
ATOM 7883 C CA . GLY A 1 47 ? -11.873 -1.001 1.664 1.00 0.00 103 GLY A CA 6
ATOM 7884 C C . GLY A 1 47 ? -11.891 -0.060 2.854 1.00 0.00 103 GLY A C 6
ATOM 7885 O O . GLY A 1 47 ? -12.755 0.811 2.951 1.00 0.00 103 GLY A O 6
ATOM 7889 N N . MET A 1 48 ? -10.933 -0.236 3.760 1.00 0.00 104 MET A N 6
ATOM 7890 C CA . MET A 1 48 ? -10.844 0.604 4.948 1.00 0.00 104 MET A CA 6
ATOM 7891 C C . MET A 1 48 ? -10.089 1.896 4.648 1.00 0.00 104 MET A C 6
ATOM 7892 O O . MET A 1 48 ? -10.352 2.934 5.254 1.00 0.00 104 MET A O 6
ATOM 7906 N N . ILE A 1 49 ? -9.152 1.827 3.707 1.00 0.00 105 ILE A N 6
ATOM 7907 C CA . ILE A 1 49 ? -8.365 2.994 3.329 1.00 0.00 105 ILE A CA 6
ATOM 7908 C C . ILE A 1 49 ? -9.233 4.028 2.620 1.00 0.00 105 ILE A C 6
ATOM 7909 O O . ILE A 1 49 ? -9.053 5.233 2.799 1.00 0.00 105 ILE A O 6
ATOM 7925 N N . HIS A 1 50 ? -10.179 3.548 1.819 1.00 0.00 106 HIS A N 6
ATOM 7926 C CA . HIS A 1 50 ? -11.079 4.429 1.086 1.00 0.00 106 HIS A CA 6
ATOM 7927 C C . HIS A 1 50 ? -12.118 5.036 2.023 1.00 0.00 106 HIS A C 6
ATOM 7928 O O . HIS A 1 50 ? -12.387 6.237 1.976 1.00 0.00 106 HIS A O 6
ATOM 7943 N N . ARG A 1 51 ? -12.695 4.198 2.878 1.00 0.00 107 ARG A N 6
ATOM 7944 C CA . ARG A 1 51 ? -13.702 4.651 3.831 1.00 0.00 107 ARG A CA 6
ATOM 7945 C C . ARG A 1 51 ? -13.071 5.544 4.895 1.00 0.00 107 ARG A C 6
ATOM 7946 O O . ARG A 1 51 ? -13.561 6.639 5.171 1.00 0.00 107 ARG A O 6
ATOM 7967 N N . GLN A 1 52 ? -11.980 5.069 5.486 1.00 0.00 108 GLN A N 6
ATOM 7968 C CA . GLN A 1 52 ? -11.279 5.825 6.516 1.00 0.00 108 GLN A CA 6
ATOM 7969 C C . GLN A 1 52 ? -10.509 6.987 5.901 1.00 0.00 108 GLN A C 6
ATOM 7970 O O . GLN A 1 52 ? -10.591 8.121 6.374 1.00 0.00 108 GLN A O 6
ATOM 7984 N N . GLY A 1 53 ? -9.761 6.699 4.841 1.00 0.00 109 GLY A N 6
ATOM 7985 C CA . GLY A 1 53 ? -8.988 7.732 4.176 1.00 0.00 109 GLY A CA 6
ATOM 7986 C C . GLY A 1 53 ? -7.553 7.788 4.660 1.00 0.00 109 GLY A C 6
ATOM 7987 O O . GLY A 1 53 ? -7.178 8.694 5.406 1.00 0.00 109 GLY A O 6
ATOM 7991 N N . SER A 1 54 ? -6.749 6.820 4.235 1.00 0.00 110 SER A N 6
ATOM 7992 C CA . SER A 1 54 ? -5.347 6.763 4.629 1.00 0.00 110 SER A CA 6
ATOM 7993 C C . SER A 1 54 ? -4.438 7.087 3.447 1.00 0.00 110 SER A C 6
ATOM 7994 O O . SER A 1 54 ? -3.345 7.626 3.621 1.00 0.00 110 SER A O 6
ATOM 8002 N N . LEU A 1 55 ? -4.897 6.755 2.244 1.00 0.00 111 LEU A N 6
ATOM 8003 C CA . LEU A 1 55 ? -4.125 7.012 1.034 1.00 0.00 111 LEU A CA 6
ATOM 8004 C C . LEU A 1 55 ? -5.045 7.306 -0.147 1.00 0.00 111 LEU A C 6
ATOM 8005 O O . LEU A 1 55 ? -6.245 7.036 -0.094 1.00 0.00 111 LEU A O 6
ATOM 8021 N N . HIS A 1 56 ? -4.474 7.862 -1.211 1.00 0.00 112 HIS A N 6
ATOM 8022 C CA . HIS A 1 56 ? -5.242 8.193 -2.406 1.00 0.00 112 HIS A CA 6
ATOM 8023 C C . HIS A 1 56 ? -4.557 7.652 -3.657 1.00 0.00 112 HIS A C 6
ATOM 8024 O O . HIS A 1 56 ? -3.330 7.647 -3.749 1.00 0.00 112 HIS A O 6
ATOM 8039 N N . VAL A 1 57 ? -5.362 7.199 -4.619 1.00 0.00 113 VAL A N 6
ATOM 8040 C CA . VAL A 1 57 ? -4.843 6.652 -5.871 1.00 0.00 113 VAL A CA 6
ATOM 8041 C C . VAL A 1 57 ? -3.703 7.502 -6.427 1.00 0.00 113 VAL A C 6
ATOM 8042 O O . VAL A 1 57 ? -3.909 8.645 -6.835 1.00 0.00 113 VAL A O 6
ATOM 8055 N N . GLY A 1 58 ? -2.502 6.934 -6.440 1.00 0.00 114 GLY A N 6
ATOM 8056 C CA . GLY A 1 58 ? -1.349 7.654 -6.950 1.00 0.00 114 GLY A CA 6
ATOM 8057 C C . GLY A 1 58 ? -0.300 7.909 -5.885 1.00 0.00 114 GLY A C 6
ATOM 8058 O O . GLY A 1 58 ? 0.878 8.086 -6.197 1.00 0.00 114 GLY A O 6
ATOM 8062 N N . ASP A 1 59 ? -0.723 7.925 -4.624 1.00 0.00 115 ASP A N 6
ATOM 8063 C CA . ASP A 1 59 ? 0.193 8.157 -3.509 1.00 0.00 115 ASP A CA 6
ATOM 8064 C C . ASP A 1 59 ? 1.434 7.276 -3.633 1.00 0.00 115 ASP A C 6
ATOM 8065 O O . ASP A 1 59 ? 1.333 6.086 -3.930 1.00 0.00 115 ASP A O 6
ATOM 8074 N N . GLU A 1 60 ? 2.605 7.869 -3.418 1.00 0.00 116 GLU A N 6
ATOM 8075 C CA . GLU A 1 60 ? 3.860 7.131 -3.521 1.00 0.00 116 GLU A CA 6
ATOM 8076 C C . GLU A 1 60 ? 4.302 6.589 -2.166 1.00 0.00 116 GLU A C 6
ATOM 8077 O O . GLU A 1 60 ? 4.746 7.343 -1.302 1.00 0.00 116 GLU A O 6
ATOM 8089 N N . ILE A 1 61 ? 4.189 5.274 -1.994 1.00 0.00 117 ILE A N 6
ATOM 8090 C CA . ILE A 1 61 ? 4.586 4.627 -0.748 1.00 0.00 117 ILE A CA 6
ATOM 8091 C C . ILE A 1 61 ? 6.071 4.271 -0.776 1.00 0.00 117 ILE A C 6
ATOM 8092 O O . ILE A 1 61 ? 6.463 3.250 -1.341 1.00 0.00 117 ILE A O 6
ATOM 8108 N N . LEU A 1 62 ? 6.889 5.118 -0.164 1.00 0.00 118 LEU A N 6
ATOM 8109 C CA . LEU A 1 62 ? 8.330 4.892 -0.120 1.00 0.00 118 LEU A CA 6
ATOM 8110 C C . LEU A 1 62 ? 8.660 3.611 0.640 1.00 0.00 118 LEU A C 6
ATOM 8111 O O . LEU A 1 62 ? 9.667 2.957 0.363 1.00 0.00 118 LEU A O 6
ATOM 8127 N N . GLU A 1 63 ? 7.811 3.256 1.599 1.00 0.00 119 GLU A N 6
ATOM 8128 C CA . GLU A 1 63 ? 8.021 2.053 2.394 1.00 0.00 119 GLU A CA 6
ATOM 8129 C C . GLU A 1 63 ? 6.710 1.550 2.988 1.00 0.00 119 GLU A C 6
ATOM 8130 O O . GLU A 1 63 ? 5.819 2.338 3.309 1.00 0.00 119 GLU A O 6
ATOM 8142 N N . ILE A 1 64 ? 6.601 0.234 3.135 1.00 0.00 120 ILE A N 6
ATOM 8143 C CA . ILE A 1 64 ? 5.404 -0.379 3.696 1.00 0.00 120 ILE A CA 6
ATOM 8144 C C . ILE A 1 64 ? 5.746 -1.206 4.929 1.00 0.00 120 ILE A C 6
ATOM 8145 O O . ILE A 1 64 ? 6.347 -2.276 4.825 1.00 0.00 120 ILE A O 6
ATOM 8161 N N . ASN A 1 65 ? 5.365 -0.703 6.098 1.00 0.00 121 ASN A N 6
ATOM 8162 C CA . ASN A 1 65 ? 5.639 -1.393 7.353 1.00 0.00 121 ASN A CA 6
ATOM 8163 C C . ASN A 1 65 ? 7.144 -1.509 7.589 1.00 0.00 121 ASN A C 6
ATOM 8164 O O . ASN A 1 65 ? 7.601 -2.399 8.306 1.00 0.00 121 ASN A O 6
ATOM 8175 N N . GLY A 1 66 ? 7.906 -0.603 6.982 1.00 0.00 122 GLY A N 6
ATOM 8176 C CA . GLY A 1 66 ? 9.350 -0.622 7.141 1.00 0.00 122 GLY A CA 6
ATOM 8177 C C . GLY A 1 66 ? 10.064 -1.308 5.988 1.00 0.00 122 GLY A C 6
ATOM 8178 O O . GLY A 1 66 ? 11.290 -1.409 5.988 1.00 0.00 122 GLY A O 6
ATOM 8182 N N . THR A 1 67 ? 9.301 -1.781 5.006 1.00 0.00 123 THR A N 6
ATOM 8183 C CA . THR A 1 67 ? 9.882 -2.459 3.852 1.00 0.00 123 THR A CA 6
ATOM 8184 C C . THR A 1 67 ? 9.279 -1.944 2.549 1.00 0.00 123 THR A C 6
ATOM 8185 O O . THR A 1 67 ? 8.059 -1.918 2.384 1.00 0.00 123 THR A O 6
ATOM 8196 N N . ASN A 1 68 ? 10.143 -1.539 1.621 1.00 0.00 124 ASN A N 6
ATOM 8197 C CA . ASN A 1 68 ? 9.699 -1.031 0.329 1.00 0.00 124 ASN A CA 6
ATOM 8198 C C . ASN A 1 68 ? 9.651 -2.152 -0.704 1.00 0.00 124 ASN A C 6
ATOM 8199 O O . ASN A 1 68 ? 10.510 -3.034 -0.715 1.00 0.00 124 ASN A O 6
ATOM 8210 N N . VAL A 1 69 ? 8.643 -2.114 -1.568 1.00 0.00 125 VAL A N 6
ATOM 8211 C CA . VAL A 1 69 ? 8.485 -3.132 -2.600 1.00 0.00 125 VAL A CA 6
ATOM 8212 C C . VAL A 1 69 ? 9.182 -2.719 -3.893 1.00 0.00 125 VAL A C 6
ATOM 8213 O O . VAL A 1 69 ? 9.096 -1.566 -4.315 1.00 0.00 125 VAL A O 6
ATOM 8226 N N . THR A 1 70 ? 9.871 -3.669 -4.515 1.00 0.00 126 THR A N 6
ATOM 8227 C CA . THR A 1 70 ? 10.581 -3.408 -5.761 1.00 0.00 126 THR A CA 6
ATOM 8228 C C . THR A 1 70 ? 9.992 -4.231 -6.902 1.00 0.00 126 THR A C 6
ATOM 8229 O O . THR A 1 70 ? 9.010 -4.950 -6.718 1.00 0.00 126 THR A O 6
ATOM 8240 N N . ASN A 1 71 ? 10.598 -4.124 -8.080 1.00 0.00 127 ASN A N 6
ATOM 8241 C CA . ASN A 1 71 ? 10.132 -4.860 -9.249 1.00 0.00 127 ASN A CA 6
ATOM 8242 C C . ASN A 1 71 ? 10.103 -6.363 -8.979 1.00 0.00 127 ASN A C 6
ATOM 8243 O O . ASN A 1 71 ? 9.383 -7.107 -9.646 1.00 0.00 127 ASN A O 6
ATOM 8254 N N . HIS A 1 72 ? 10.887 -6.805 -7.998 1.00 0.00 128 HIS A N 6
ATOM 8255 C CA . HIS A 1 72 ? 10.944 -8.220 -7.644 1.00 0.00 128 HIS A CA 6
ATOM 8256 C C . HIS A 1 72 ? 9.557 -8.741 -7.277 1.00 0.00 128 HIS A C 6
ATOM 8257 O O . HIS A 1 72 ? 8.551 -8.076 -7.524 1.00 0.00 128 HIS A O 6
ATOM 8272 N N . SER A 1 73 ? 9.506 -9.932 -6.690 1.00 0.00 129 SER A N 6
ATOM 8273 C CA . SER A 1 73 ? 8.233 -10.526 -6.299 1.00 0.00 129 SER A CA 6
ATOM 8274 C C . SER A 1 73 ? 7.599 -9.742 -5.154 1.00 0.00 129 SER A C 6
ATOM 8275 O O . SER A 1 73 ? 8.264 -9.399 -4.177 1.00 0.00 129 SER A O 6
ATOM 8283 N N . VAL A 1 74 ? 6.306 -9.468 -5.283 1.00 0.00 130 VAL A N 6
ATOM 8284 C CA . VAL A 1 74 ? 5.569 -8.730 -4.261 1.00 0.00 130 VAL A CA 6
ATOM 8285 C C . VAL A 1 74 ? 4.983 -9.670 -3.218 1.00 0.00 130 VAL A C 6
ATOM 8286 O O . VAL A 1 74 ? 4.648 -9.250 -2.111 1.00 0.00 130 VAL A O 6
ATOM 8299 N N . ASP A 1 75 ? 4.852 -10.944 -3.581 1.00 0.00 131 ASP A N 6
ATOM 8300 C CA . ASP A 1 75 ? 4.296 -11.948 -2.680 1.00 0.00 131 ASP A CA 6
ATOM 8301 C C . ASP A 1 75 ? 4.879 -11.820 -1.274 1.00 0.00 131 ASP A C 6
ATOM 8302 O O . ASP A 1 75 ? 4.242 -12.199 -0.290 1.00 0.00 131 ASP A O 6
ATOM 8311 N N . GLN A 1 76 ? 6.091 -11.281 -1.184 1.00 0.00 132 GLN A N 6
ATOM 8312 C CA . GLN A 1 76 ? 6.752 -11.102 0.102 1.00 0.00 132 GLN A CA 6
ATOM 8313 C C . GLN A 1 76 ? 5.953 -10.159 0.996 1.00 0.00 132 GLN A C 6
ATOM 8314 O O . GLN A 1 76 ? 5.559 -10.522 2.105 1.00 0.00 132 GLN A O 6
ATOM 8328 N N . LEU A 1 77 ? 5.719 -8.945 0.506 1.00 0.00 133 LEU A N 6
ATOM 8329 C CA . LEU A 1 77 ? 4.966 -7.949 1.260 1.00 0.00 133 LEU A CA 6
ATOM 8330 C C . LEU A 1 77 ? 3.469 -8.233 1.199 1.00 0.00 133 LEU A C 6
ATOM 8331 O O . LEU A 1 77 ? 2.741 -7.994 2.162 1.00 0.00 133 LEU A O 6
ATOM 8347 N N . GLN A 1 78 ? 3.015 -8.746 0.060 1.00 0.00 134 GLN A N 6
ATOM 8348 C CA . GLN A 1 78 ? 1.603 -9.067 -0.127 1.00 0.00 134 GLN A CA 6
ATOM 8349 C C . GLN A 1 78 ? 1.144 -10.094 0.903 1.00 0.00 134 GLN A C 6
ATOM 8350 O O . GLN A 1 78 ? 0.135 -9.902 1.581 1.00 0.00 134 GLN A O 6
ATOM 8364 N N . LYS A 1 79 ? 1.898 -11.183 1.018 1.00 0.00 135 LYS A N 6
ATOM 8365 C CA . LYS A 1 79 ? 1.575 -12.240 1.968 1.00 0.00 135 LYS A CA 6
ATOM 8366 C C . LYS A 1 79 ? 1.706 -11.735 3.401 1.00 0.00 135 LYS A C 6
ATOM 8367 O O . LYS A 1 79 ? 0.843 -11.988 4.242 1.00 0.00 135 LYS A O 6
ATOM 8386 N N . ALA A 1 80 ? 2.793 -11.019 3.673 1.00 0.00 136 ALA A N 6
ATOM 8387 C CA . ALA A 1 80 ? 3.039 -10.477 5.002 1.00 0.00 136 ALA A CA 6
ATOM 8388 C C . ALA A 1 80 ? 1.996 -9.425 5.366 1.00 0.00 136 ALA A C 6
ATOM 8389 O O . ALA A 1 80 ? 1.629 -9.277 6.531 1.00 0.00 136 ALA A O 6
ATOM 8396 N N . MET A 1 81 ? 1.523 -8.697 4.360 1.00 0.00 137 MET A N 6
ATOM 8397 C CA . MET A 1 81 ? 0.521 -7.657 4.572 1.00 0.00 137 MET A CA 6
ATOM 8398 C C . MET A 1 81 ? -0.851 -8.266 4.850 1.00 0.00 137 MET A C 6
ATOM 8399 O O . MET A 1 81 ? -1.692 -7.650 5.504 1.00 0.00 137 MET A O 6
ATOM 8413 N N . LYS A 1 82 ? -1.071 -9.476 4.348 1.00 0.00 138 LYS A N 6
ATOM 8414 C CA . LYS A 1 82 ? -2.342 -10.164 4.542 1.00 0.00 138 LYS A CA 6
ATOM 8415 C C . LYS A 1 82 ? -2.348 -10.961 5.845 1.00 0.00 138 LYS A C 6
ATOM 8416 O O . LYS A 1 82 ? -3.409 -11.312 6.361 1.00 0.00 138 LYS A O 6
ATOM 8435 N N . GLU A 1 83 ? -1.161 -11.251 6.372 1.00 0.00 139 GLU A N 6
ATOM 8436 C CA . GLU A 1 83 ? -1.041 -12.011 7.610 1.00 0.00 139 GLU A CA 6
ATOM 8437 C C . GLU A 1 83 ? -0.721 -11.101 8.795 1.00 0.00 139 GLU A C 6
ATOM 8438 O O . GLU A 1 83 ? -0.994 -11.448 9.944 1.00 0.00 139 GLU A O 6
ATOM 8450 N N . THR A 1 84 ? -0.139 -9.939 8.512 1.00 0.00 140 THR A N 6
ATOM 8451 C CA . THR A 1 84 ? 0.217 -8.989 9.562 1.00 0.00 140 THR A CA 6
ATOM 8452 C C . THR A 1 84 ? -1.015 -8.562 10.353 1.00 0.00 140 THR A C 6
ATOM 8453 O O . THR A 1 84 ? -2.115 -8.474 9.808 1.00 0.00 140 THR A O 6
ATOM 8464 N N . LYS A 1 85 ? -0.820 -8.297 11.641 1.00 0.00 141 LYS A N 6
ATOM 8465 C CA . LYS A 1 85 ? -1.914 -7.879 12.510 1.00 0.00 141 LYS A CA 6
ATOM 8466 C C . LYS A 1 85 ? -1.452 -6.796 13.480 1.00 0.00 141 LYS A C 6
ATOM 8467 O O . LYS A 1 85 ? -0.491 -6.986 14.227 1.00 0.00 141 LYS A O 6
ATOM 8486 N N . GLY A 1 86 ? -2.142 -5.660 13.463 1.00 0.00 142 GLY A N 6
ATOM 8487 C CA . GLY A 1 86 ? -1.787 -4.564 14.346 1.00 0.00 142 GLY A CA 6
ATOM 8488 C C . GLY A 1 86 ? -1.761 -3.227 13.630 1.00 0.00 142 GLY A C 6
ATOM 8489 O O . GLY A 1 86 ? -2.357 -3.074 12.563 1.00 0.00 142 GLY A O 6
ATOM 8493 N N . MET A 1 87 ? -1.070 -2.256 14.217 1.00 0.00 143 MET A N 6
ATOM 8494 C CA . MET A 1 87 ? -0.967 -0.925 13.630 1.00 0.00 143 MET A CA 6
ATOM 8495 C C . MET A 1 87 ? 0.033 -0.912 12.479 1.00 0.00 143 MET A C 6
ATOM 8496 O O . MET A 1 87 ? 1.239 -1.038 12.691 1.00 0.00 143 MET A O 6
ATOM 8510 N N . ILE A 1 88 ? -0.475 -0.759 11.261 1.00 0.00 144 ILE A N 6
ATOM 8511 C CA . ILE A 1 88 ? 0.373 -0.731 10.075 1.00 0.00 144 ILE A CA 6
ATOM 8512 C C . ILE A 1 88 ? 0.914 0.673 9.815 1.00 0.00 144 ILE A C 6
ATOM 8513 O O . ILE A 1 88 ? 0.159 1.642 9.765 1.00 0.00 144 ILE A O 6
ATOM 8529 N N . SER A 1 89 ? 2.229 0.768 9.638 1.00 0.00 145 SER A N 6
ATOM 8530 C CA . SER A 1 89 ? 2.877 2.046 9.367 1.00 0.00 145 SER A CA 6
ATOM 8531 C C . SER A 1 89 ? 3.367 2.096 7.925 1.00 0.00 145 SER A C 6
ATOM 8532 O O . SER A 1 89 ? 4.164 1.257 7.502 1.00 0.00 145 SER A O 6
ATOM 8540 N N . LEU A 1 90 ? 2.878 3.073 7.168 1.00 0.00 146 LEU A N 6
ATOM 8541 C CA . LEU A 1 90 ? 3.263 3.215 5.768 1.00 0.00 146 LEU A CA 6
ATOM 8542 C C . LEU A 1 90 ? 3.836 4.599 5.487 1.00 0.00 146 LEU A C 6
ATOM 8543 O O . LEU A 1 90 ? 3.252 5.615 5.863 1.00 0.00 146 LEU A O 6
ATOM 8559 N N . LYS A 1 91 ? 4.973 4.628 4.803 1.00 0.00 147 LYS A N 6
ATOM 8560 C CA . LYS A 1 91 ? 5.618 5.884 4.444 1.00 0.00 147 LYS A CA 6
ATOM 8561 C C . LYS A 1 91 ? 5.238 6.256 3.017 1.00 0.00 147 LYS A C 6
ATOM 8562 O O . LYS A 1 91 ? 5.717 5.646 2.062 1.00 0.00 147 LYS A O 6
ATOM 8581 N N . VAL A 1 92 ? 4.356 7.237 2.875 1.00 0.00 148 VAL A N 6
ATOM 8582 C CA . VAL A 1 92 ? 3.902 7.654 1.558 1.00 0.00 148 VAL A CA 6
ATOM 8583 C C . VAL A 1 92 ? 3.857 9.173 1.422 1.00 0.00 148 VAL A C 6
ATOM 8584 O O . VAL A 1 92 ? 3.485 9.883 2.356 1.00 0.00 148 VAL A O 6
ATOM 8597 N N . ILE A 1 93 ? 4.233 9.657 0.241 1.00 0.00 149 ILE A N 6
ATOM 8598 C CA . ILE A 1 93 ? 4.231 11.086 -0.040 1.00 0.00 149 ILE A CA 6
ATOM 8599 C C . ILE A 1 93 ? 3.058 11.455 -0.947 1.00 0.00 149 ILE A C 6
ATOM 8600 O O . ILE A 1 93 ? 2.828 10.804 -1.969 1.00 0.00 149 ILE A O 6
ATOM 8616 N N . PRO A 1 94 ? 2.294 12.504 -0.588 1.00 0.00 150 PRO A N 6
ATOM 8617 C CA . PRO A 1 94 ? 1.140 12.947 -1.379 1.00 0.00 150 PRO A CA 6
ATOM 8618 C C . PRO A 1 94 ? 1.518 13.280 -2.819 1.00 0.00 150 PRO A C 6
ATOM 8619 O O . PRO A 1 94 ? 2.575 13.856 -3.075 1.00 0.00 150 PRO A O 6
ATOM 8630 N N . ASN A 1 95 ? 0.648 12.914 -3.754 1.00 0.00 151 ASN A N 6
ATOM 8631 C CA . ASN A 1 95 ? 0.891 13.174 -5.169 1.00 0.00 151 ASN A CA 6
ATOM 8632 C C . ASN A 1 95 ? -0.312 13.863 -5.808 1.00 0.00 151 ASN A C 6
ATOM 8633 O O . ASN A 1 95 ? -1.288 13.210 -6.181 1.00 0.00 151 ASN A O 6
ATOM 8644 N N . GLN A 1 96 ? -0.237 15.184 -5.930 1.00 0.00 152 GLN A N 6
ATOM 8645 C CA . GLN A 1 96 ? -1.319 15.959 -6.524 1.00 0.00 152 GLN A CA 6
ATOM 8646 C C . GLN A 1 96 ? -0.770 17.140 -7.319 1.00 0.00 152 GLN A C 6
ATOM 8647 O O . GLN A 1 96 ? -1.347 18.228 -7.314 1.00 0.00 152 GLN A O 6
ATOM 8661 N N . GLN A 1 97 ? 0.348 16.919 -8.003 1.00 0.00 153 GLN A N 6
ATOM 8662 C CA . GLN A 1 97 ? 0.974 17.964 -8.803 1.00 0.00 153 GLN A CA 6
ATOM 8663 C C . GLN A 1 97 ? 2.099 17.395 -9.662 1.00 0.00 153 GLN A C 6
ATOM 8664 O O . GLN A 1 97 ? 2.594 18.123 -10.546 1.00 0.00 153 GLN A O 6
ATOM 8679 N N . ARG B 2 7 ? 2.436 -3.883 -17.508 1.00 0.00 123 ARG B N 6
ATOM 8680 C CA . ARG B 2 7 ? 2.180 -3.243 -16.191 1.00 0.00 123 ARG B CA 6
ATOM 8681 C C . ARG B 2 7 ? 1.481 -4.208 -15.237 1.00 0.00 123 ARG B C 6
ATOM 8682 O O . ARG B 2 7 ? 0.707 -5.064 -15.663 1.00 0.00 123 ARG B O 6
ATOM 8703 N N . LYS B 2 8 ? 1.759 -4.061 -13.946 1.00 0.00 124 LYS B N 6
ATOM 8704 C CA . LYS B 2 8 ? 1.157 -4.920 -12.933 1.00 0.00 124 LYS B CA 6
ATOM 8705 C C . LYS B 2 8 ? 0.510 -4.090 -11.829 1.00 0.00 124 LYS B C 6
ATOM 8706 O O . LYS B 2 8 ? 0.725 -2.883 -11.735 1.00 0.00 124 LYS B O 6
ATOM 8725 N N . GLU B 2 9 ? -0.282 -4.754 -10.994 1.00 0.00 125 GLU B N 6
ATOM 8726 C CA . GLU B 2 9 ? -0.962 -4.105 -9.896 1.00 0.00 125 GLU B CA 6
ATOM 8727 C C . GLU B 2 9 ? -1.293 -5.124 -8.820 1.00 0.00 125 GLU B C 6
ATOM 8728 O O . GLU B 2 9 ? -1.749 -6.229 -9.111 1.00 0.00 125 GLU B O 6
ATOM 8740 N N . TYR B 2 10 ? -1.047 -4.748 -7.582 1.00 0.00 126 TYR B N 6
ATOM 8741 C CA . TYR B 2 10 ? -1.299 -5.626 -6.457 1.00 0.00 126 TYR B CA 6
ATOM 8742 C C . TYR B 2 10 ? -2.272 -5.003 -5.475 1.00 0.00 126 TYR B C 6
ATOM 8743 O O . TYR B 2 10 ? -2.104 -3.856 -5.063 1.00 0.00 126 TYR B O 6
ATOM 8761 N N . CYS B 2 11 ? -3.268 -5.778 -5.074 1.00 0.00 127 CYS B N 6
ATOM 8762 C CA . CYS B 2 11 ? -4.240 -5.309 -4.107 1.00 0.00 127 CYS B CA 6
ATOM 8763 C C . CYS B 2 11 ? -3.955 -5.986 -2.780 1.00 0.00 127 CYS B C 6
ATOM 8764 O O . CYS B 2 11 ? -4.016 -7.211 -2.666 1.00 0.00 127 CYS B O 6
ATOM 8771 N N . ILE B 2 12 ? -3.595 -5.185 -1.791 1.00 0.00 128 ILE B N 6
ATOM 8772 C CA . ILE B 2 12 ? -3.243 -5.704 -0.486 1.00 0.00 128 ILE B CA 6
ATOM 8773 C C . ILE B 2 12 ? -3.667 -4.753 0.629 1.00 0.00 128 ILE B C 6
ATOM 8774 O O . ILE B 2 12 ? -3.090 -4.841 1.732 1.00 0.00 128 ILE B O 6
ATOM 8791 N N . VAL A 1 13 ? 7.276 13.575 3.843 1.00 0.00 69 VAL A N 7
ATOM 8792 C CA . VAL A 1 13 ? 6.872 12.167 4.091 1.00 0.00 69 VAL A CA 7
ATOM 8793 C C . VAL A 1 13 ? 5.702 12.095 5.068 1.00 0.00 69 VAL A C 7
ATOM 8794 O O . VAL A 1 13 ? 5.723 12.724 6.125 1.00 0.00 69 VAL A O 7
ATOM 8807 N N . ARG A 1 14 ? 4.684 11.321 4.705 1.00 0.00 70 ARG A N 7
ATOM 8808 C CA . ARG A 1 14 ? 3.503 11.162 5.547 1.00 0.00 70 ARG A CA 7
ATOM 8809 C C . ARG A 1 14 ? 3.451 9.763 6.149 1.00 0.00 70 ARG A C 7
ATOM 8810 O O . ARG A 1 14 ? 3.586 8.766 5.439 1.00 0.00 70 ARG A O 7
ATOM 8831 N N . LEU A 1 15 ? 3.255 9.695 7.461 1.00 0.00 71 LEU A N 7
ATOM 8832 C CA . LEU A 1 15 ? 3.185 8.415 8.157 1.00 0.00 71 LEU A CA 7
ATOM 8833 C C . LEU A 1 15 ? 1.736 7.988 8.370 1.00 0.00 71 LEU A C 7
ATOM 8834 O O . LEU A 1 15 ? 1.072 8.445 9.299 1.00 0.00 71 LEU A O 7
ATOM 8850 N N . ILE A 1 16 ? 1.257 7.100 7.505 1.00 0.00 72 ILE A N 7
ATOM 8851 C CA . ILE A 1 16 ? -0.109 6.599 7.601 1.00 0.00 72 ILE A CA 7
ATOM 8852 C C . ILE A 1 16 ? -0.131 5.246 8.299 1.00 0.00 72 ILE A C 7
ATOM 8853 O O . ILE A 1 16 ? 0.342 4.249 7.753 1.00 0.00 72 ILE A O 7
ATOM 8869 N N . GLN A 1 17 ? -0.670 5.217 9.513 1.00 0.00 73 GLN A N 7
ATOM 8870 C CA . GLN A 1 17 ? -0.731 3.983 10.285 1.00 0.00 73 GLN A CA 7
ATOM 8871 C C . GLN A 1 17 ? -2.164 3.627 10.669 1.00 0.00 73 GLN A C 7
ATOM 8872 O O . GLN A 1 17 ? -2.979 4.502 10.962 1.00 0.00 73 GLN A O 7
ATOM 8886 N N . PHE A 1 18 ? -2.451 2.330 10.678 1.00 0.00 74 PHE A N 7
ATOM 8887 C CA . PHE A 1 18 ? -3.772 1.831 11.042 1.00 0.00 74 PHE A CA 7
ATOM 8888 C C . PHE A 1 18 ? -3.667 0.416 11.599 1.00 0.00 74 PHE A C 7
ATOM 8889 O O . PHE A 1 18 ? -2.824 -0.370 11.166 1.00 0.00 74 PHE A O 7
ATOM 8906 N N . GLU A 1 19 ? -4.516 0.101 12.571 1.00 0.00 75 GLU A N 7
ATOM 8907 C CA . GLU A 1 19 ? -4.504 -1.215 13.198 1.00 0.00 75 GLU A CA 7
ATOM 8908 C C . GLU A 1 19 ? -5.234 -2.245 12.344 1.00 0.00 75 GLU A C 7
ATOM 8909 O O . GLU A 1 19 ? -6.290 -1.965 11.777 1.00 0.00 75 GLU A O 7
ATOM 8921 N N . LYS A 1 20 ? -4.663 -3.443 12.267 1.00 0.00 76 LYS A N 7
ATOM 8922 C CA . LYS A 1 20 ? -5.252 -4.529 11.494 1.00 0.00 76 LYS A CA 7
ATOM 8923 C C . LYS A 1 20 ? -5.349 -5.792 12.342 1.00 0.00 76 LYS A C 7
ATOM 8924 O O . LYS A 1 20 ? -4.335 -6.396 12.692 1.00 0.00 76 LYS A O 7
ATOM 8943 N N . VAL A 1 21 ? -6.574 -6.183 12.676 1.00 0.00 77 VAL A N 7
ATOM 8944 C CA . VAL A 1 21 ? -6.798 -7.370 13.490 1.00 0.00 77 VAL A CA 7
ATOM 8945 C C . VAL A 1 21 ? -7.463 -8.479 12.680 1.00 0.00 77 VAL A C 7
ATOM 8946 O O . VAL A 1 21 ? -7.286 -9.663 12.966 1.00 0.00 77 VAL A O 7
ATOM 8959 N N . THR A 1 22 ? -8.236 -8.085 11.676 1.00 0.00 78 THR A N 7
ATOM 8960 C CA . THR A 1 22 ? -8.937 -9.042 10.832 1.00 0.00 78 THR A CA 7
ATOM 8961 C C . THR A 1 22 ? -8.093 -9.441 9.629 1.00 0.00 78 THR A C 7
ATOM 8962 O O . THR A 1 22 ? -7.279 -8.658 9.140 1.00 0.00 78 THR A O 7
ATOM 8973 N N . GLU A 1 23 ? -8.299 -10.664 9.152 1.00 0.00 79 GLU A N 7
ATOM 8974 C CA . GLU A 1 23 ? -7.561 -11.164 8.001 1.00 0.00 79 GLU A CA 7
ATOM 8975 C C . GLU A 1 23 ? -8.290 -10.825 6.715 1.00 0.00 79 GLU A C 7
ATOM 8976 O O . GLU A 1 23 ? -9.152 -11.572 6.252 1.00 0.00 79 GLU A O 7
ATOM 8988 N N . GLU A 1 24 ? -7.943 -9.677 6.157 1.00 0.00 80 GLU A N 7
ATOM 8989 C CA . GLU A 1 24 ? -8.565 -9.205 4.938 1.00 0.00 80 GLU A CA 7
ATOM 8990 C C . GLU A 1 24 ? -7.684 -8.168 4.242 1.00 0.00 80 GLU A C 7
ATOM 8991 O O . GLU A 1 24 ? -6.816 -7.560 4.868 1.00 0.00 80 GLU A O 7
ATOM 9003 N N . PRO A 1 25 ? -7.898 -7.950 2.933 1.00 0.00 81 PRO A N 7
ATOM 9004 C CA . PRO A 1 25 ? -7.118 -6.979 2.159 1.00 0.00 81 PRO A CA 7
ATOM 9005 C C . PRO A 1 25 ? -7.416 -5.542 2.572 1.00 0.00 81 PRO A C 7
ATOM 9006 O O . PRO A 1 25 ? -8.549 -5.210 2.923 1.00 0.00 81 PRO A O 7
ATOM 9017 N N . MET A 1 26 ? -6.395 -4.692 2.530 1.00 0.00 82 MET A N 7
ATOM 9018 C CA . MET A 1 26 ? -6.551 -3.290 2.902 1.00 0.00 82 MET A CA 7
ATOM 9019 C C . MET A 1 26 ? -7.667 -2.634 2.094 1.00 0.00 82 MET A C 7
ATOM 9020 O O . MET A 1 26 ? -8.442 -1.835 2.621 1.00 0.00 82 MET A O 7
ATOM 9034 N N . GLY A 1 27 ? -7.744 -2.979 0.813 1.00 0.00 83 GLY A N 7
ATOM 9035 C CA . GLY A 1 27 ? -8.768 -2.417 -0.048 1.00 0.00 83 GLY A CA 7
ATOM 9036 C C . GLY A 1 27 ? -8.210 -1.424 -1.049 1.00 0.00 83 GLY A C 7
ATOM 9037 O O . GLY A 1 27 ? -8.949 -0.617 -1.611 1.00 0.00 83 GLY A O 7
ATOM 9041 N N . ILE A 1 28 ? -6.901 -1.487 -1.275 1.00 0.00 84 ILE A N 7
ATOM 9042 C CA . ILE A 1 28 ? -6.243 -0.591 -2.216 1.00 0.00 84 ILE A CA 7
ATOM 9043 C C . ILE A 1 28 ? -5.413 -1.380 -3.220 1.00 0.00 84 ILE A C 7
ATOM 9044 O O . ILE A 1 28 ? -5.146 -2.566 -3.022 1.00 0.00 84 ILE A O 7
ATOM 9060 N N . CYS A 1 29 ? -5.001 -0.720 -4.296 1.00 0.00 85 CYS A N 7
ATOM 9061 C CA . CYS A 1 29 ? -4.196 -1.368 -5.323 1.00 0.00 85 CYS A CA 7
ATOM 9062 C C . CYS A 1 29 ? -3.017 -0.481 -5.707 1.00 0.00 85 CYS A C 7
ATOM 9063 O O . CYS A 1 29 ? -3.203 0.679 -6.061 1.00 0.00 85 CYS A O 7
ATOM 9070 N N . LEU A 1 30 ? -1.809 -1.035 -5.616 1.00 0.00 86 LEU A N 7
ATOM 9071 C CA . LEU A 1 30 ? -0.589 -0.296 -5.934 1.00 0.00 86 LEU A CA 7
ATOM 9072 C C . LEU A 1 30 ? 0.349 -1.122 -6.812 1.00 0.00 86 LEU A C 7
ATOM 9073 O O . LEU A 1 30 ? 0.298 -2.351 -6.806 1.00 0.00 86 LEU A O 7
ATOM 9089 N N . LYS A 1 31 ? 1.210 -0.436 -7.560 1.00 0.00 87 LYS A N 7
ATOM 9090 C CA . LYS A 1 31 ? 2.166 -1.103 -8.441 1.00 0.00 87 LYS A CA 7
ATOM 9091 C C . LYS A 1 31 ? 3.572 -0.540 -8.251 1.00 0.00 87 LYS A C 7
ATOM 9092 O O . LYS A 1 31 ? 3.750 0.512 -7.636 1.00 0.00 87 LYS A O 7
ATOM 9111 N N . LEU A 1 32 ? 4.568 -1.243 -8.789 1.00 0.00 88 LEU A N 7
ATOM 9112 C CA . LEU A 1 32 ? 5.955 -0.809 -8.686 1.00 0.00 88 LEU A CA 7
ATOM 9113 C C . LEU A 1 32 ? 6.391 -0.095 -9.961 1.00 0.00 88 LEU A C 7
ATOM 9114 O O . LEU A 1 32 ? 6.667 -0.733 -10.978 1.00 0.00 88 LEU A O 7
ATOM 9130 N N . ASN A 1 33 ? 6.456 1.229 -9.898 1.00 0.00 89 ASN A N 7
ATOM 9131 C CA . ASN A 1 33 ? 6.863 2.029 -11.050 1.00 0.00 89 ASN A CA 7
ATOM 9132 C C . ASN A 1 33 ? 8.309 1.728 -11.428 1.00 0.00 89 ASN A C 7
ATOM 9133 O O . ASN A 1 33 ? 8.985 0.953 -10.753 1.00 0.00 89 ASN A O 7
ATOM 9144 N N . GLU A 1 34 ? 8.779 2.341 -12.511 1.00 0.00 90 GLU A N 7
ATOM 9145 C CA . GLU A 1 34 ? 10.149 2.135 -12.972 1.00 0.00 90 GLU A CA 7
ATOM 9146 C C . GLU A 1 34 ? 11.144 2.361 -11.836 1.00 0.00 90 GLU A C 7
ATOM 9147 O O . GLU A 1 34 ? 12.207 1.742 -11.790 1.00 0.00 90 GLU A O 7
ATOM 9159 N N . LYS A 1 35 ? 10.784 3.254 -10.919 1.00 0.00 91 LYS A N 7
ATOM 9160 C CA . LYS A 1 35 ? 11.633 3.571 -9.775 1.00 0.00 91 LYS A CA 7
ATOM 9161 C C . LYS A 1 35 ? 11.482 2.525 -8.666 1.00 0.00 91 LYS A C 7
ATOM 9162 O O . LYS A 1 35 ? 12.136 2.615 -7.627 1.00 0.00 91 LYS A O 7
ATOM 9181 N N . GLN A 1 36 ? 10.616 1.538 -8.888 1.00 0.00 92 GLN A N 7
ATOM 9182 C CA . GLN A 1 36 ? 10.383 0.488 -7.902 1.00 0.00 92 GLN A CA 7
ATOM 9183 C C . GLN A 1 36 ? 9.817 1.080 -6.617 1.00 0.00 92 GLN A C 7
ATOM 9184 O O . GLN A 1 36 ? 10.559 1.406 -5.690 1.00 0.00 92 GLN A O 7
ATOM 9198 N N . SER A 1 37 ? 8.496 1.219 -6.570 1.00 0.00 93 SER A N 7
ATOM 9199 C CA . SER A 1 37 ? 7.827 1.775 -5.400 1.00 0.00 93 SER A CA 7
ATOM 9200 C C . SER A 1 37 ? 6.333 1.495 -5.464 1.00 0.00 93 SER A C 7
ATOM 9201 O O . SER A 1 37 ? 5.761 1.394 -6.545 1.00 0.00 93 SER A O 7
ATOM 9209 N N . CYS A 1 38 ? 5.703 1.365 -4.304 1.00 0.00 94 CYS A N 7
ATOM 9210 C CA . CYS A 1 38 ? 4.276 1.079 -4.256 1.00 0.00 94 CYS A CA 7
ATOM 9211 C C . CYS A 1 38 ? 3.448 2.359 -4.286 1.00 0.00 94 CYS A C 7
ATOM 9212 O O . CYS A 1 38 ? 3.487 3.162 -3.354 1.00 0.00 94 CYS A O 7
ATOM 9220 N N . THR A 1 39 ? 2.683 2.526 -5.360 1.00 0.00 95 THR A N 7
ATOM 9221 C CA . THR A 1 39 ? 1.819 3.685 -5.523 1.00 0.00 95 THR A CA 7
ATOM 9222 C C . THR A 1 39 ? 0.411 3.205 -5.819 1.00 0.00 95 THR A C 7
ATOM 9223 O O . THR A 1 39 ? 0.207 2.428 -6.752 1.00 0.00 95 THR A O 7
ATOM 9234 N N . VAL A 1 40 ? -0.558 3.637 -5.026 1.00 0.00 96 VAL A N 7
ATOM 9235 C CA . VAL A 1 40 ? -1.924 3.195 -5.238 1.00 0.00 96 VAL A CA 7
ATOM 9236 C C . VAL A 1 40 ? -2.391 3.561 -6.638 1.00 0.00 96 VAL A C 7
ATOM 9237 O O . VAL A 1 40 ? -2.671 4.720 -6.938 1.00 0.00 96 VAL A O 7
ATOM 9250 N N . ALA A 1 41 ? -2.466 2.546 -7.487 1.00 0.00 97 ALA A N 7
ATOM 9251 C CA . ALA A 1 41 ? -2.890 2.722 -8.863 1.00 0.00 97 ALA A CA 7
ATOM 9252 C C . ALA A 1 41 ? -4.385 3.011 -8.935 1.00 0.00 97 ALA A C 7
ATOM 9253 O O . ALA A 1 41 ? -4.866 3.618 -9.893 1.00 0.00 97 ALA A O 7
ATOM 9260 N N . ARG A 1 42 ? -5.114 2.576 -7.911 1.00 0.00 98 ARG A N 7
ATOM 9261 C CA . ARG A 1 42 ? -6.554 2.793 -7.849 1.00 0.00 98 ARG A CA 7
ATOM 9262 C C . ARG A 1 42 ? -7.111 2.338 -6.505 1.00 0.00 98 ARG A C 7
ATOM 9263 O O . ARG A 1 42 ? -6.844 1.222 -6.058 1.00 0.00 98 ARG A O 7
ATOM 9284 N N . ILE A 1 43 ? -7.889 3.205 -5.865 1.00 0.00 99 ILE A N 7
ATOM 9285 C CA . ILE A 1 43 ? -8.482 2.881 -4.573 1.00 0.00 99 ILE A CA 7
ATOM 9286 C C . ILE A 1 43 ? -9.799 2.135 -4.760 1.00 0.00 99 ILE A C 7
ATOM 9287 O O . ILE A 1 43 ? -10.663 2.563 -5.526 1.00 0.00 99 ILE A O 7
ATOM 9303 N N . LEU A 1 44 ? -9.943 1.017 -4.060 1.00 0.00 100 LEU A N 7
ATOM 9304 C CA . LEU A 1 44 ? -11.155 0.210 -4.153 1.00 0.00 100 LEU A CA 7
ATOM 9305 C C . LEU A 1 44 ? -12.151 0.600 -3.066 1.00 0.00 100 LEU A C 7
ATOM 9306 O O . LEU A 1 44 ? -11.843 0.540 -1.876 1.00 0.00 100 LEU A O 7
ATOM 9322 N N . HIS A 1 45 ? -13.349 1.000 -3.485 1.00 0.00 101 HIS A N 7
ATOM 9323 C CA . HIS A 1 45 ? -14.393 1.401 -2.549 1.00 0.00 101 HIS A CA 7
ATOM 9324 C C . HIS A 1 45 ? -14.689 0.288 -1.548 1.00 0.00 101 HIS A C 7
ATOM 9325 O O . HIS A 1 45 ? -14.691 -0.892 -1.900 1.00 0.00 101 HIS A O 7
ATOM 9340 N N . GLY A 1 46 ? -14.938 0.672 -0.300 1.00 0.00 102 GLY A N 7
ATOM 9341 C CA . GLY A 1 46 ? -15.231 -0.305 0.732 1.00 0.00 102 GLY A CA 7
ATOM 9342 C C . GLY A 1 46 ? -14.056 -0.534 1.662 1.00 0.00 102 GLY A C 7
ATOM 9343 O O . GLY A 1 46 ? -14.236 -0.728 2.864 1.00 0.00 102 GLY A O 7
ATOM 9347 N N . GLY A 1 47 ? -12.850 -0.511 1.105 1.00 0.00 103 GLY A N 7
ATOM 9348 C CA . GLY A 1 47 ? -11.659 -0.720 1.906 1.00 0.00 103 GLY A CA 7
ATOM 9349 C C . GLY A 1 47 ? -11.515 0.303 3.015 1.00 0.00 103 GLY A C 7
ATOM 9350 O O . GLY A 1 47 ? -12.113 1.378 2.960 1.00 0.00 103 GLY A O 7
ATOM 9354 N N . MET A 1 48 ? -10.717 -0.031 4.024 1.00 0.00 104 MET A N 7
ATOM 9355 C CA . MET A 1 48 ? -10.491 0.865 5.152 1.00 0.00 104 MET A CA 7
ATOM 9356 C C . MET A 1 48 ? -9.742 2.121 4.713 1.00 0.00 104 MET A C 7
ATOM 9357 O O . MET A 1 48 ? -9.806 3.157 5.376 1.00 0.00 104 MET A O 7
ATOM 9371 N N . ILE A 1 49 ? -9.037 2.027 3.589 1.00 0.00 105 ILE A N 7
ATOM 9372 C CA . ILE A 1 49 ? -8.283 3.156 3.063 1.00 0.00 105 ILE A CA 7
ATOM 9373 C C . ILE A 1 49 ? -9.192 4.077 2.256 1.00 0.00 105 ILE A C 7
ATOM 9374 O O . ILE A 1 49 ? -8.984 5.290 2.214 1.00 0.00 105 ILE A O 7
ATOM 9390 N N . HIS A 1 50 ? -10.205 3.494 1.625 1.00 0.00 106 HIS A N 7
ATOM 9391 C CA . HIS A 1 50 ? -11.154 4.260 0.829 1.00 0.00 106 HIS A CA 7
ATOM 9392 C C . HIS A 1 50 ? -12.300 4.763 1.700 1.00 0.00 106 HIS A C 7
ATOM 9393 O O . HIS A 1 50 ? -12.763 5.893 1.545 1.00 0.00 106 HIS A O 7
ATOM 9408 N N . ARG A 1 51 ? -12.748 3.915 2.621 1.00 0.00 107 ARG A N 7
ATOM 9409 C CA . ARG A 1 51 ? -13.834 4.272 3.524 1.00 0.00 107 ARG A CA 7
ATOM 9410 C C . ARG A 1 51 ? -13.391 5.365 4.490 1.00 0.00 107 ARG A C 7
ATOM 9411 O O . ARG A 1 51 ? -14.092 6.358 4.685 1.00 0.00 107 ARG A O 7
ATOM 9432 N N . GLN A 1 52 ? -12.219 5.177 5.088 1.00 0.00 108 GLN A N 7
ATOM 9433 C CA . GLN A 1 52 ? -11.677 6.149 6.028 1.00 0.00 108 GLN A CA 7
ATOM 9434 C C . GLN A 1 52 ? -10.961 7.272 5.287 1.00 0.00 108 GLN A C 7
ATOM 9435 O O . GLN A 1 52 ? -11.030 8.436 5.684 1.00 0.00 108 GLN A O 7
ATOM 9449 N N . GLY A 1 53 ? -10.276 6.915 4.206 1.00 0.00 109 GLY A N 7
ATOM 9450 C CA . GLY A 1 53 ? -9.558 7.904 3.423 1.00 0.00 109 GLY A CA 7
ATOM 9451 C C . GLY A 1 53 ? -8.146 8.129 3.927 1.00 0.00 109 GLY A C 7
ATOM 9452 O O . GLY A 1 53 ? -7.712 9.270 4.087 1.00 0.00 109 GLY A O 7
ATOM 9456 N N . SER A 1 54 ? -7.431 7.039 4.181 1.00 0.00 110 SER A N 7
ATOM 9457 C CA . SER A 1 54 ? -6.061 7.122 4.671 1.00 0.00 110 SER A CA 7
ATOM 9458 C C . SER A 1 54 ? -5.092 7.445 3.537 1.00 0.00 110 SER A C 7
ATOM 9459 O O . SER A 1 54 ? -4.049 8.061 3.757 1.00 0.00 110 SER A O 7
ATOM 9467 N N . LEU A 1 55 ? -5.442 7.024 2.326 1.00 0.00 111 LEU A N 7
ATOM 9468 C CA . LEU A 1 55 ? -4.599 7.269 1.160 1.00 0.00 111 LEU A CA 7
ATOM 9469 C C . LEU A 1 55 ? -5.435 7.723 -0.033 1.00 0.00 111 LEU A C 7
ATOM 9470 O O . LEU A 1 55 ? -6.662 7.611 -0.025 1.00 0.00 111 LEU A O 7
ATOM 9486 N N . HIS A 1 56 ? -4.762 8.233 -1.059 1.00 0.00 112 HIS A N 7
ATOM 9487 C CA . HIS A 1 56 ? -5.436 8.702 -2.265 1.00 0.00 112 HIS A CA 7
ATOM 9488 C C . HIS A 1 56 ? -4.840 8.046 -3.506 1.00 0.00 112 HIS A C 7
ATOM 9489 O O . HIS A 1 56 ? -3.625 7.883 -3.609 1.00 0.00 112 HIS A O 7
ATOM 9504 N N . VAL A 1 57 ? -5.703 7.670 -4.448 1.00 0.00 113 VAL A N 7
ATOM 9505 C CA . VAL A 1 57 ? -5.260 7.030 -5.683 1.00 0.00 113 VAL A CA 7
ATOM 9506 C C . VAL A 1 57 ? -4.128 7.814 -6.340 1.00 0.00 113 VAL A C 7
ATOM 9507 O O . VAL A 1 57 ? -4.318 8.948 -6.778 1.00 0.00 113 VAL A O 7
ATOM 9520 N N . GLY A 1 58 ? -2.951 7.200 -6.406 1.00 0.00 114 GLY A N 7
ATOM 9521 C CA . GLY A 1 58 ? -1.808 7.857 -7.015 1.00 0.00 114 GLY A CA 7
ATOM 9522 C C . GLY A 1 58 ? -0.709 8.172 -6.017 1.00 0.00 114 GLY A C 7
ATOM 9523 O O . GLY A 1 58 ? 0.447 8.356 -6.399 1.00 0.00 114 GLY A O 7
ATOM 9527 N N . ASP A 1 59 ? -1.065 8.238 -4.736 1.00 0.00 115 ASP A N 7
ATOM 9528 C CA . ASP A 1 59 ? -0.093 8.533 -3.688 1.00 0.00 115 ASP A CA 7
ATOM 9529 C C . ASP A 1 59 ? 1.081 7.559 -3.747 1.00 0.00 115 ASP A C 7
ATOM 9530 O O . ASP A 1 59 ? 0.895 6.363 -3.971 1.00 0.00 115 ASP A O 7
ATOM 9539 N N . GLU A 1 60 ? 2.289 8.079 -3.558 1.00 0.00 116 GLU A N 7
ATOM 9540 C CA . GLU A 1 60 ? 3.492 7.253 -3.606 1.00 0.00 116 GLU A CA 7
ATOM 9541 C C . GLU A 1 60 ? 3.892 6.763 -2.218 1.00 0.00 116 GLU A C 7
ATOM 9542 O O . GLU A 1 60 ? 4.174 7.559 -1.324 1.00 0.00 116 GLU A O 7
ATOM 9554 N N . ILE A 1 61 ? 3.928 5.443 -2.053 1.00 0.00 117 ILE A N 7
ATOM 9555 C CA . ILE A 1 61 ? 4.310 4.837 -0.783 1.00 0.00 117 ILE A CA 7
ATOM 9556 C C . ILE A 1 61 ? 5.748 4.331 -0.843 1.00 0.00 117 ILE A C 7
ATOM 9557 O O . ILE A 1 61 ? 6.007 3.216 -1.294 1.00 0.00 117 ILE A O 7
ATOM 9573 N N . LEU A 1 62 ? 6.678 5.166 -0.394 1.00 0.00 118 LEU A N 7
ATOM 9574 C CA . LEU A 1 62 ? 8.093 4.815 -0.405 1.00 0.00 118 LEU A CA 7
ATOM 9575 C C . LEU A 1 62 ? 8.375 3.593 0.465 1.00 0.00 118 LEU A C 7
ATOM 9576 O O . LEU A 1 62 ? 9.289 2.820 0.182 1.00 0.00 118 LEU A O 7
ATOM 9592 N N . GLU A 1 63 ? 7.592 3.423 1.527 1.00 0.00 119 GLU A N 7
ATOM 9593 C CA . GLU A 1 63 ? 7.780 2.291 2.427 1.00 0.00 119 GLU A CA 7
ATOM 9594 C C . GLU A 1 63 ? 6.445 1.672 2.827 1.00 0.00 119 GLU A C 7
ATOM 9595 O O . GLU A 1 63 ? 5.463 2.378 3.052 1.00 0.00 119 GLU A O 7
ATOM 9607 N N . ILE A 1 64 ? 6.423 0.346 2.919 1.00 0.00 120 ILE A N 7
ATOM 9608 C CA . ILE A 1 64 ? 5.216 -0.376 3.299 1.00 0.00 120 ILE A CA 7
ATOM 9609 C C . ILE A 1 64 ? 5.460 -1.224 4.543 1.00 0.00 120 ILE A C 7
ATOM 9610 O O . ILE A 1 64 ? 6.006 -2.323 4.458 1.00 0.00 120 ILE A O 7
ATOM 9626 N N . ASN A 1 65 ? 5.055 -0.705 5.698 1.00 0.00 121 ASN A N 7
ATOM 9627 C CA . ASN A 1 65 ? 5.237 -1.414 6.960 1.00 0.00 121 ASN A CA 7
ATOM 9628 C C . ASN A 1 65 ? 6.721 -1.594 7.266 1.00 0.00 121 ASN A C 7
ATOM 9629 O O . ASN A 1 65 ? 7.119 -2.566 7.909 1.00 0.00 121 ASN A O 7
ATOM 9640 N N . GLY A 1 66 ? 7.533 -0.652 6.799 1.00 0.00 122 GLY A N 7
ATOM 9641 C CA . GLY A 1 66 ? 8.964 -0.723 7.030 1.00 0.00 122 GLY A CA 7
ATOM 9642 C C . GLY A 1 66 ? 9.703 -1.459 5.926 1.00 0.00 122 GLY A C 7
ATOM 9643 O O . GLY A 1 66 ? 10.921 -1.623 5.992 1.00 0.00 122 GLY A O 7
ATOM 9647 N N . THR A 1 67 ? 8.970 -1.905 4.907 1.00 0.00 123 THR A N 7
ATOM 9648 C CA . THR A 1 67 ? 9.574 -2.626 3.793 1.00 0.00 123 THR A CA 7
ATOM 9649 C C . THR A 1 67 ? 9.067 -2.096 2.455 1.00 0.00 123 THR A C 7
ATOM 9650 O O . THR A 1 67 ? 7.866 -2.110 2.184 1.00 0.00 123 THR A O 7
ATOM 9661 N N . ASN A 1 68 ? 9.992 -1.637 1.618 1.00 0.00 124 ASN A N 7
ATOM 9662 C CA . ASN A 1 68 ? 9.643 -1.110 0.303 1.00 0.00 124 ASN A CA 7
ATOM 9663 C C . ASN A 1 68 ? 9.622 -2.226 -0.735 1.00 0.00 124 ASN A C 7
ATOM 9664 O O . ASN A 1 68 ? 10.629 -2.900 -0.955 1.00 0.00 124 ASN A O 7
ATOM 9675 N N . VAL A 1 69 ? 8.470 -2.421 -1.367 1.00 0.00 125 VAL A N 7
ATOM 9676 C CA . VAL A 1 69 ? 8.322 -3.461 -2.378 1.00 0.00 125 VAL A CA 7
ATOM 9677 C C . VAL A 1 69 ? 9.230 -3.200 -3.575 1.00 0.00 125 VAL A C 7
ATOM 9678 O O . VAL A 1 69 ? 9.334 -2.072 -4.056 1.00 0.00 125 VAL A O 7
ATOM 9691 N N . THR A 1 70 ? 9.886 -4.253 -4.051 1.00 0.00 126 THR A N 7
ATOM 9692 C CA . THR A 1 70 ? 10.784 -4.143 -5.194 1.00 0.00 126 THR A CA 7
ATOM 9693 C C . THR A 1 70 ? 10.132 -4.709 -6.451 1.00 0.00 126 THR A C 7
ATOM 9694 O O . THR A 1 70 ? 8.972 -5.120 -6.428 1.00 0.00 126 THR A O 7
ATOM 9705 N N . ASN A 1 71 ? 10.885 -4.729 -7.546 1.00 0.00 127 ASN A N 7
ATOM 9706 C CA . ASN A 1 71 ? 10.377 -5.246 -8.811 1.00 0.00 127 ASN A CA 7
ATOM 9707 C C . ASN A 1 71 ? 10.369 -6.773 -8.821 1.00 0.00 127 ASN A C 7
ATOM 9708 O O . ASN A 1 71 ? 9.709 -7.390 -9.657 1.00 0.00 127 ASN A O 7
ATOM 9719 N N . HIS A 1 72 ? 11.105 -7.381 -7.892 1.00 0.00 128 HIS A N 7
ATOM 9720 C CA . HIS A 1 72 ? 11.172 -8.834 -7.806 1.00 0.00 128 HIS A CA 7
ATOM 9721 C C . HIS A 1 72 ? 9.782 -9.420 -7.532 1.00 0.00 128 HIS A C 7
ATOM 9722 O O . HIS A 1 72 ? 8.898 -9.341 -8.385 1.00 0.00 128 HIS A O 7
ATOM 9737 N N . SER A 1 73 ? 9.579 -10.003 -6.349 1.00 0.00 129 SER A N 7
ATOM 9738 C CA . SER A 1 73 ? 8.283 -10.580 -6.009 1.00 0.00 129 SER A CA 7
ATOM 9739 C C . SER A 1 73 ? 7.574 -9.742 -4.949 1.00 0.00 129 SER A C 7
ATOM 9740 O O . SER A 1 73 ? 8.173 -9.351 -3.947 1.00 0.00 129 SER A O 7
ATOM 9748 N N . VAL A 1 74 ? 6.292 -9.480 -5.177 1.00 0.00 130 VAL A N 7
ATOM 9749 C CA . VAL A 1 74 ? 5.487 -8.699 -4.242 1.00 0.00 130 VAL A CA 7
ATOM 9750 C C . VAL A 1 74 ? 4.833 -9.596 -3.201 1.00 0.00 130 VAL A C 7
ATOM 9751 O O . VAL A 1 74 ? 4.482 -9.147 -2.110 1.00 0.00 130 VAL A O 7
ATOM 9764 N N . ASP A 1 75 ? 4.664 -10.869 -3.551 1.00 0.00 131 ASP A N 7
ATOM 9765 C CA . ASP A 1 75 ? 4.042 -11.840 -2.658 1.00 0.00 131 ASP A CA 7
ATOM 9766 C C . ASP A 1 75 ? 4.599 -11.730 -1.240 1.00 0.00 131 ASP A C 7
ATOM 9767 O O . ASP A 1 75 ? 3.923 -12.070 -0.270 1.00 0.00 131 ASP A O 7
ATOM 9776 N N . GLN A 1 76 ? 5.836 -11.251 -1.127 1.00 0.00 132 GLN A N 7
ATOM 9777 C CA . GLN A 1 76 ? 6.474 -11.097 0.175 1.00 0.00 132 GLN A CA 7
ATOM 9778 C C . GLN A 1 76 ? 5.646 -10.187 1.078 1.00 0.00 132 GLN A C 7
ATOM 9779 O O . GLN A 1 76 ? 5.242 -10.583 2.172 1.00 0.00 132 GLN A O 7
ATOM 9793 N N . LEU A 1 77 ? 5.391 -8.969 0.610 1.00 0.00 133 LEU A N 7
ATOM 9794 C CA . LEU A 1 77 ? 4.604 -8.008 1.373 1.00 0.00 133 LEU A CA 7
ATOM 9795 C C . LEU A 1 77 ? 3.127 -8.386 1.358 1.00 0.00 133 LEU A C 7
ATOM 9796 O O . LEU A 1 77 ? 2.410 -8.164 2.333 1.00 0.00 133 LEU A O 7
ATOM 9812 N N . GLN A 1 78 ? 2.682 -8.966 0.248 1.00 0.00 134 GLN A N 7
ATOM 9813 C CA . GLN A 1 78 ? 1.292 -9.384 0.107 1.00 0.00 134 GLN A CA 7
ATOM 9814 C C . GLN A 1 78 ? 0.927 -10.403 1.181 1.00 0.00 134 GLN A C 7
ATOM 9815 O O . GLN A 1 78 ? -0.013 -10.201 1.951 1.00 0.00 134 GLN A O 7
ATOM 9829 N N . LYS A 1 79 ? 1.683 -11.495 1.230 1.00 0.00 135 LYS A N 7
ATOM 9830 C CA . LYS A 1 79 ? 1.446 -12.545 2.213 1.00 0.00 135 LYS A CA 7
ATOM 9831 C C . LYS A 1 79 ? 1.589 -11.996 3.628 1.00 0.00 135 LYS A C 7
ATOM 9832 O O . LYS A 1 79 ? 0.833 -12.363 4.528 1.00 0.00 135 LYS A O 7
ATOM 9851 N N . ALA A 1 80 ? 2.563 -11.111 3.817 1.00 0.00 136 ALA A N 7
ATOM 9852 C CA . ALA A 1 80 ? 2.805 -10.506 5.119 1.00 0.00 136 ALA A CA 7
ATOM 9853 C C . ALA A 1 80 ? 1.651 -9.592 5.516 1.00 0.00 136 ALA A C 7
ATOM 9854 O O . ALA A 1 80 ? 1.325 -9.464 6.697 1.00 0.00 136 ALA A O 7
ATOM 9861 N N . MET A 1 81 ? 1.034 -8.963 4.522 1.00 0.00 137 MET A N 7
ATOM 9862 C CA . MET A 1 81 ? -0.087 -8.062 4.765 1.00 0.00 137 MET A CA 7
ATOM 9863 C C . MET A 1 81 ? -1.323 -8.841 5.204 1.00 0.00 137 MET A C 7
ATOM 9864 O O . MET A 1 81 ? -2.153 -8.335 5.959 1.00 0.00 137 MET A O 7
ATOM 9878 N N . LYS A 1 82 ? -1.437 -10.077 4.727 1.00 0.00 138 LYS A N 7
ATOM 9879 C CA . LYS A 1 82 ? -2.571 -10.928 5.071 1.00 0.00 138 LYS A CA 7
ATOM 9880 C C . LYS A 1 82 ? -2.339 -11.631 6.405 1.00 0.00 138 LYS A C 7
ATOM 9881 O O . LYS A 1 82 ? -3.288 -11.950 7.122 1.00 0.00 138 LYS A O 7
ATOM 9900 N N . GLU A 1 83 ? -1.073 -11.873 6.732 1.00 0.00 139 GLU A N 7
ATOM 9901 C CA . GLU A 1 83 ? -0.719 -12.541 7.979 1.00 0.00 139 GLU A CA 7
ATOM 9902 C C . GLU A 1 83 ? -0.320 -11.538 9.060 1.00 0.00 139 GLU A C 7
ATOM 9903 O O . GLU A 1 83 ? -0.079 -11.916 10.207 1.00 0.00 139 GLU A O 7
ATOM 9915 N N . THR A 1 84 ? -0.251 -10.259 8.696 1.00 0.00 140 THR A N 7
ATOM 9916 C CA . THR A 1 84 ? 0.121 -9.216 9.646 1.00 0.00 140 THR A CA 7
ATOM 9917 C C . THR A 1 84 ? -0.853 -9.178 10.820 1.00 0.00 140 THR A C 7
ATOM 9918 O O . THR A 1 84 ? -2.011 -9.578 10.692 1.00 0.00 140 THR A O 7
ATOM 9929 N N . LYS A 1 85 ? -0.376 -8.695 11.961 1.00 0.00 141 LYS A N 7
ATOM 9930 C CA . LYS A 1 85 ? -1.203 -8.605 13.159 1.00 0.00 141 LYS A CA 7
ATOM 9931 C C . LYS A 1 85 ? -0.718 -7.484 14.071 1.00 0.00 141 LYS A C 7
ATOM 9932 O O . LYS A 1 85 ? 0.239 -7.656 14.826 1.00 0.00 141 LYS A O 7
ATOM 9951 N N . GLY A 1 86 ? -1.383 -6.336 13.996 1.00 0.00 142 GLY A N 7
ATOM 9952 C CA . GLY A 1 86 ? -1.004 -5.205 14.821 1.00 0.00 142 GLY A CA 7
ATOM 9953 C C . GLY A 1 86 ? -1.218 -3.877 14.123 1.00 0.00 142 GLY A C 7
ATOM 9954 O O . GLY A 1 86 ? -2.118 -3.743 13.294 1.00 0.00 142 GLY A O 7
ATOM 9958 N N . MET A 1 87 ? -0.393 -2.893 14.461 1.00 0.00 143 MET A N 7
ATOM 9959 C CA . MET A 1 87 ? -0.498 -1.567 13.862 1.00 0.00 143 MET A CA 7
ATOM 9960 C C . MET A 1 87 ? 0.423 -1.439 12.652 1.00 0.00 143 MET A C 7
ATOM 9961 O O . MET A 1 87 ? 1.635 -1.626 12.758 1.00 0.00 143 MET A O 7
ATOM 9975 N N . ILE A 1 88 ? -0.162 -1.116 11.503 1.00 0.00 144 ILE A N 7
ATOM 9976 C CA . ILE A 1 88 ? 0.605 -0.960 10.272 1.00 0.00 144 ILE A CA 7
ATOM 9977 C C . ILE A 1 88 ? 1.128 0.466 10.128 1.00 0.00 144 ILE A C 7
ATOM 9978 O O . ILE A 1 88 ? 0.530 1.411 10.640 1.00 0.00 144 ILE A O 7
ATOM 9994 N N . SER A 1 89 ? 2.240 0.611 9.417 1.00 0.00 145 SER A N 7
ATOM 9995 C CA . SER A 1 89 ? 2.841 1.920 9.188 1.00 0.00 145 SER A CA 7
ATOM 9996 C C . SER A 1 89 ? 3.340 2.027 7.752 1.00 0.00 145 SER A C 7
ATOM 9997 O O . SER A 1 89 ? 4.267 1.323 7.353 1.00 0.00 145 SER A O 7
ATOM 10005 N N . LEU A 1 90 ? 2.714 2.905 6.979 1.00 0.00 146 LEU A N 7
ATOM 10006 C CA . LEU A 1 90 ? 3.087 3.094 5.583 1.00 0.00 146 LEU A CA 7
ATOM 10007 C C . LEU A 1 90 ? 3.613 4.505 5.341 1.00 0.00 146 LEU A C 7
ATOM 10008 O O . LEU A 1 90 ? 3.008 5.487 5.771 1.00 0.00 146 LEU A O 7
ATOM 10024 N N . LYS A 1 91 ? 4.738 4.597 4.640 1.00 0.00 147 LYS A N 7
ATOM 10025 C CA . LYS A 1 91 ? 5.339 5.887 4.327 1.00 0.00 147 LYS A CA 7
ATOM 10026 C C . LYS A 1 91 ? 4.902 6.341 2.941 1.00 0.00 147 LYS A C 7
ATOM 10027 O O . LYS A 1 91 ? 5.359 5.807 1.929 1.00 0.00 147 LYS A O 7
ATOM 10046 N N . VAL A 1 92 ? 4.000 7.317 2.900 1.00 0.00 148 VAL A N 7
ATOM 10047 C CA . VAL A 1 92 ? 3.485 7.826 1.634 1.00 0.00 148 VAL A CA 7
ATOM 10048 C C . VAL A 1 92 ? 3.820 9.300 1.438 1.00 0.00 148 VAL A C 7
ATOM 10049 O O . VAL A 1 92 ? 4.078 10.025 2.399 1.00 0.00 148 VAL A O 7
ATOM 10062 N N . ILE A 1 93 ? 3.807 9.734 0.181 1.00 0.00 149 ILE A N 7
ATOM 10063 C CA . ILE A 1 93 ? 4.100 11.121 -0.156 1.00 0.00 149 ILE A CA 7
ATOM 10064 C C . ILE A 1 93 ? 3.116 11.645 -1.201 1.00 0.00 149 ILE A C 7
ATOM 10065 O O . ILE A 1 93 ? 2.852 10.977 -2.202 1.00 0.00 149 ILE A O 7
ATOM 10081 N N . PRO A 1 94 ? 2.555 12.849 -0.984 1.00 0.00 150 PRO A N 7
ATOM 10082 C CA . PRO A 1 94 ? 1.596 13.450 -1.917 1.00 0.00 150 PRO A CA 7
ATOM 10083 C C . PRO A 1 94 ? 2.132 13.504 -3.344 1.00 0.00 150 PRO A C 7
ATOM 10084 O O . PRO A 1 94 ? 3.130 14.170 -3.618 1.00 0.00 150 PRO A O 7
ATOM 10095 N N . ASN A 1 95 ? 1.462 12.798 -4.250 1.00 0.00 151 ASN A N 7
ATOM 10096 C CA . ASN A 1 95 ? 1.872 12.768 -5.649 1.00 0.00 151 ASN A CA 7
ATOM 10097 C C . ASN A 1 95 ? 1.718 14.142 -6.292 1.00 0.00 151 ASN A C 7
ATOM 10098 O O . ASN A 1 95 ? 0.778 14.878 -5.990 1.00 0.00 151 ASN A O 7
ATOM 10109 N N . GLN A 1 96 ? 2.647 14.484 -7.179 1.00 0.00 152 GLN A N 7
ATOM 10110 C CA . GLN A 1 96 ? 2.615 15.770 -7.865 1.00 0.00 152 GLN A CA 7
ATOM 10111 C C . GLN A 1 96 ? 3.125 15.636 -9.297 1.00 0.00 152 GLN A C 7
ATOM 10112 O O . GLN A 1 96 ? 4.262 15.999 -9.598 1.00 0.00 152 GLN A O 7
ATOM 10126 N N . GLN A 1 97 ? 2.276 15.112 -10.175 1.00 0.00 153 GLN A N 7
ATOM 10127 C CA . GLN A 1 97 ? 2.641 14.930 -11.575 1.00 0.00 153 GLN A CA 7
ATOM 10128 C C . GLN A 1 97 ? 1.475 15.288 -12.492 1.00 0.00 153 GLN A C 7
ATOM 10129 O O . GLN A 1 97 ? 1.598 15.071 -13.717 1.00 0.00 153 GLN A O 7
ATOM 10144 N N . ARG B 2 7 ? 2.523 -3.206 -17.642 1.00 0.00 123 ARG B N 7
ATOM 10145 C CA . ARG B 2 7 ? 1.628 -2.613 -16.614 1.00 0.00 123 ARG B CA 7
ATOM 10146 C C . ARG B 2 7 ? 1.319 -3.617 -15.509 1.00 0.00 123 ARG B C 7
ATOM 10147 O O . ARG B 2 7 ? 0.804 -4.703 -15.769 1.00 0.00 123 ARG B O 7
ATOM 10168 N N . LYS B 2 8 ? 1.635 -3.245 -14.272 1.00 0.00 124 LYS B N 7
ATOM 10169 C CA . LYS B 2 8 ? 1.391 -4.113 -13.126 1.00 0.00 124 LYS B CA 7
ATOM 10170 C C . LYS B 2 8 ? 0.529 -3.410 -12.083 1.00 0.00 124 LYS B C 7
ATOM 10171 O O . LYS B 2 8 ? 0.324 -2.199 -12.143 1.00 0.00 124 LYS B O 7
ATOM 10190 N N . GLU B 2 9 ? 0.036 -4.184 -11.122 1.00 0.00 125 GLU B N 7
ATOM 10191 C CA . GLU B 2 9 ? -0.796 -3.661 -10.053 1.00 0.00 125 GLU B CA 7
ATOM 10192 C C . GLU B 2 9 ? -1.097 -4.761 -9.051 1.00 0.00 125 GLU B C 7
ATOM 10193 O O . GLU B 2 9 ? -1.351 -5.906 -9.424 1.00 0.00 125 GLU B O 7
ATOM 10205 N N . TYR B 2 10 ? -1.057 -4.408 -7.781 1.00 0.00 126 TYR B N 7
ATOM 10206 C CA . TYR B 2 10 ? -1.313 -5.359 -6.721 1.00 0.00 126 TYR B CA 7
ATOM 10207 C C . TYR B 2 10 ? -2.343 -4.826 -5.746 1.00 0.00 126 TYR B C 7
ATOM 10208 O O . TYR B 2 10 ? -2.245 -3.689 -5.287 1.00 0.00 126 TYR B O 7
ATOM 10226 N N . CYS B 2 11 ? -3.313 -5.660 -5.405 1.00 0.00 127 CYS B N 7
ATOM 10227 C CA . CYS B 2 11 ? -4.333 -5.268 -4.452 1.00 0.00 127 CYS B CA 7
ATOM 10228 C C . CYS B 2 11 ? -4.059 -5.972 -3.138 1.00 0.00 127 CYS B C 7
ATOM 10229 O O . CYS B 2 11 ? -4.067 -7.201 -3.060 1.00 0.00 127 CYS B O 7
ATOM 10236 N N . ILE B 2 12 ? -3.768 -5.184 -2.117 1.00 0.00 128 ILE B N 7
ATOM 10237 C CA . ILE B 2 12 ? -3.434 -5.721 -0.813 1.00 0.00 128 ILE B CA 7
ATOM 10238 C C . ILE B 2 12 ? -3.923 -4.807 0.306 1.00 0.00 128 ILE B C 7
ATOM 10239 O O . ILE B 2 12 ? -3.366 -4.886 1.420 1.00 0.00 128 ILE B O 7
ATOM 10256 N N . VAL A 1 13 ? 7.550 13.285 3.742 1.00 0.00 69 VAL A N 8
ATOM 10257 C CA . VAL A 1 13 ? 6.856 11.969 3.748 1.00 0.00 69 VAL A CA 8
ATOM 10258 C C . VAL A 1 13 ? 6.017 11.793 5.011 1.00 0.00 69 VAL A C 8
ATOM 10259 O O . VAL A 1 13 ? 6.502 11.996 6.124 1.00 0.00 69 VAL A O 8
ATOM 10272 N N . ARG A 1 14 ? 4.757 11.414 4.829 1.00 0.00 70 ARG A N 8
ATOM 10273 C CA . ARG A 1 14 ? 3.851 11.211 5.953 1.00 0.00 70 ARG A CA 8
ATOM 10274 C C . ARG A 1 14 ? 3.691 9.725 6.259 1.00 0.00 70 ARG A C 8
ATOM 10275 O O . ARG A 1 14 ? 3.700 8.890 5.354 1.00 0.00 70 ARG A O 8
ATOM 10296 N N . LEU A 1 15 ? 3.545 9.402 7.540 1.00 0.00 71 LEU A N 8
ATOM 10297 C CA . LEU A 1 15 ? 3.384 8.017 7.966 1.00 0.00 71 LEU A CA 8
ATOM 10298 C C . LEU A 1 15 ? 1.947 7.740 8.397 1.00 0.00 71 LEU A C 8
ATOM 10299 O O . LEU A 1 15 ? 1.474 8.282 9.396 1.00 0.00 71 LEU A O 8
ATOM 10315 N N . ILE A 1 16 ? 1.260 6.892 7.639 1.00 0.00 72 ILE A N 8
ATOM 10316 C CA . ILE A 1 16 ? -0.121 6.539 7.946 1.00 0.00 72 ILE A CA 8
ATOM 10317 C C . ILE A 1 16 ? -0.179 5.333 8.875 1.00 0.00 72 ILE A C 8
ATOM 10318 O O . ILE A 1 16 ? 0.466 4.314 8.626 1.00 0.00 72 ILE A O 8
ATOM 10334 N N . GLN A 1 17 ? -0.950 5.455 9.951 1.00 0.00 73 GLN A N 8
ATOM 10335 C CA . GLN A 1 17 ? -1.081 4.372 10.920 1.00 0.00 73 GLN A CA 8
ATOM 10336 C C . GLN A 1 17 ? -2.526 3.895 11.024 1.00 0.00 73 GLN A C 8
ATOM 10337 O O . GLN A 1 17 ? -3.432 4.677 11.314 1.00 0.00 73 GLN A O 8
ATOM 10351 N N . PHE A 1 18 ? -2.732 2.601 10.793 1.00 0.00 74 PHE A N 8
ATOM 10352 C CA . PHE A 1 18 ? -4.062 2.011 10.870 1.00 0.00 74 PHE A CA 8
ATOM 10353 C C . PHE A 1 18 ? -3.977 0.547 11.293 1.00 0.00 74 PHE A C 8
ATOM 10354 O O . PHE A 1 18 ? -3.168 -0.217 10.767 1.00 0.00 74 PHE A O 8
ATOM 10371 N N . GLU A 1 19 ? -4.811 0.166 12.255 1.00 0.00 75 GLU A N 8
ATOM 10372 C CA . GLU A 1 19 ? -4.822 -1.203 12.757 1.00 0.00 75 GLU A CA 8
ATOM 10373 C C . GLU A 1 19 ? -5.668 -2.112 11.872 1.00 0.00 75 GLU A C 8
ATOM 10374 O O . GLU A 1 19 ? -6.754 -1.737 11.431 1.00 0.00 75 GLU A O 8
ATOM 10386 N N . LYS A 1 20 ? -5.160 -3.316 11.622 1.00 0.00 76 LYS A N 8
ATOM 10387 C CA . LYS A 1 20 ? -5.860 -4.292 10.798 1.00 0.00 76 LYS A CA 8
ATOM 10388 C C . LYS A 1 20 ? -5.937 -5.633 11.517 1.00 0.00 76 LYS A C 8
ATOM 10389 O O . LYS A 1 20 ? -4.916 -6.281 11.747 1.00 0.00 76 LYS A O 8
ATOM 10408 N N . VAL A 1 21 ? -7.147 -6.042 11.878 1.00 0.00 77 VAL A N 8
ATOM 10409 C CA . VAL A 1 21 ? -7.341 -7.304 12.580 1.00 0.00 77 VAL A CA 8
ATOM 10410 C C . VAL A 1 21 ? -8.263 -8.247 11.801 1.00 0.00 77 VAL A C 8
ATOM 10411 O O . VAL A 1 21 ? -8.740 -9.246 12.340 1.00 0.00 77 VAL A O 8
ATOM 10424 N N . THR A 1 22 ? -8.504 -7.928 10.532 1.00 0.00 78 THR A N 8
ATOM 10425 C CA . THR A 1 22 ? -9.364 -8.751 9.687 1.00 0.00 78 THR A CA 8
ATOM 10426 C C . THR A 1 22 ? -8.544 -9.464 8.621 1.00 0.00 78 THR A C 8
ATOM 10427 O O . THR A 1 22 ? -7.536 -8.940 8.147 1.00 0.00 78 THR A O 8
ATOM 10438 N N . GLU A 1 23 ? -8.988 -10.653 8.231 1.00 0.00 79 GLU A N 8
ATOM 10439 C CA . GLU A 1 23 ? -8.293 -11.414 7.206 1.00 0.00 79 GLU A CA 8
ATOM 10440 C C . GLU A 1 23 ? -8.726 -10.949 5.833 1.00 0.00 79 GLU A C 8
ATOM 10441 O O . GLU A 1 23 ? -9.584 -11.559 5.194 1.00 0.00 79 GLU A O 8
ATOM 10453 N N . GLU A 1 24 ? -8.143 -9.842 5.401 1.00 0.00 80 GLU A N 8
ATOM 10454 C CA . GLU A 1 24 ? -8.484 -9.264 4.120 1.00 0.00 80 GLU A CA 8
ATOM 10455 C C . GLU A 1 24 ? -7.525 -8.133 3.752 1.00 0.00 80 GLU A C 8
ATOM 10456 O O . GLU A 1 24 ? -6.812 -7.613 4.611 1.00 0.00 80 GLU A O 8
ATOM 10468 N N . PRO A 1 25 ? -7.494 -7.736 2.469 1.00 0.00 81 PRO A N 8
ATOM 10469 C CA . PRO A 1 25 ? -6.616 -6.660 1.998 1.00 0.00 81 PRO A CA 8
ATOM 10470 C C . PRO A 1 25 ? -6.939 -5.322 2.655 1.00 0.00 81 PRO A C 8
ATOM 10471 O O . PRO A 1 25 ? -8.089 -5.048 2.996 1.00 0.00 81 PRO A O 8
ATOM 10482 N N . MET A 1 26 ? -5.915 -4.492 2.831 1.00 0.00 82 MET A N 8
ATOM 10483 C CA . MET A 1 26 ? -6.083 -3.180 3.450 1.00 0.00 82 MET A CA 8
ATOM 10484 C C . MET A 1 26 ? -7.223 -2.402 2.796 1.00 0.00 82 MET A C 8
ATOM 10485 O O . MET A 1 26 ? -8.014 -1.750 3.479 1.00 0.00 82 MET A O 8
ATOM 10499 N N . GLY A 1 27 ? -7.302 -2.474 1.471 1.00 0.00 83 GLY A N 8
ATOM 10500 C CA . GLY A 1 27 ? -8.350 -1.772 0.753 1.00 0.00 83 GLY A CA 8
ATOM 10501 C C . GLY A 1 27 ? -7.819 -0.892 -0.367 1.00 0.00 83 GLY A C 8
ATOM 10502 O O . GLY A 1 27 ? -8.578 -0.154 -0.992 1.00 0.00 83 GLY A O 8
ATOM 10506 N N . ILE A 1 28 ? -6.516 -0.970 -0.625 1.00 0.00 84 ILE A N 8
ATOM 10507 C CA . ILE A 1 28 ? -5.899 -0.176 -1.681 1.00 0.00 84 ILE A CA 8
ATOM 10508 C C . ILE A 1 28 ? -5.102 -1.061 -2.632 1.00 0.00 84 ILE A C 8
ATOM 10509 O O . ILE A 1 28 ? -4.806 -2.214 -2.321 1.00 0.00 84 ILE A O 8
ATOM 10525 N N . CYS A 1 29 ? -4.753 -0.513 -3.790 1.00 0.00 85 CYS A N 8
ATOM 10526 C CA . CYS A 1 29 ? -3.987 -1.253 -4.784 1.00 0.00 85 CYS A CA 8
ATOM 10527 C C . CYS A 1 29 ? -2.754 -0.458 -5.193 1.00 0.00 85 CYS A C 8
ATOM 10528 O O . CYS A 1 29 ? -2.862 0.707 -5.555 1.00 0.00 85 CYS A O 8
ATOM 10535 N N . LEU A 1 30 ? -1.588 -1.094 -5.125 1.00 0.00 86 LEU A N 8
ATOM 10536 C CA . LEU A 1 30 ? -0.333 -0.441 -5.482 1.00 0.00 86 LEU A CA 8
ATOM 10537 C C . LEU A 1 30 ? 0.478 -1.307 -6.442 1.00 0.00 86 LEU A C 8
ATOM 10538 O O . LEU A 1 30 ? 0.281 -2.519 -6.517 1.00 0.00 86 LEU A O 8
ATOM 10554 N N . LYS A 1 31 ? 1.389 -0.675 -7.176 1.00 0.00 87 LYS A N 8
ATOM 10555 C CA . LYS A 1 31 ? 2.227 -1.388 -8.136 1.00 0.00 87 LYS A CA 8
ATOM 10556 C C . LYS A 1 31 ? 3.668 -0.887 -8.089 1.00 0.00 87 LYS A C 8
ATOM 10557 O O . LYS A 1 31 ? 3.941 0.195 -7.569 1.00 0.00 87 LYS A O 8
ATOM 10576 N N . LEU A 1 32 ? 4.584 -1.680 -8.646 1.00 0.00 88 LEU A N 8
ATOM 10577 C CA . LEU A 1 32 ? 5.995 -1.316 -8.681 1.00 0.00 88 LEU A CA 8
ATOM 10578 C C . LEU A 1 32 ? 6.394 -0.861 -10.081 1.00 0.00 88 LEU A C 8
ATOM 10579 O O . LEU A 1 32 ? 6.579 -1.680 -10.981 1.00 0.00 88 LEU A O 8
ATOM 10595 N N . ASN A 1 33 ? 6.526 0.450 -10.257 1.00 0.00 89 ASN A N 8
ATOM 10596 C CA . ASN A 1 33 ? 6.904 1.015 -11.546 1.00 0.00 89 ASN A CA 8
ATOM 10597 C C . ASN A 1 33 ? 8.312 0.577 -11.937 1.00 0.00 89 ASN A C 8
ATOM 10598 O O . ASN A 1 33 ? 8.994 -0.100 -11.170 1.00 0.00 89 ASN A O 8
ATOM 10609 N N . GLU A 1 34 ? 8.740 0.970 -13.133 1.00 0.00 90 GLU A N 8
ATOM 10610 C CA . GLU A 1 34 ? 10.071 0.619 -13.622 1.00 0.00 90 GLU A CA 8
ATOM 10611 C C . GLU A 1 34 ? 11.144 1.013 -12.609 1.00 0.00 90 GLU A C 8
ATOM 10612 O O . GLU A 1 34 ? 12.220 0.417 -12.564 1.00 0.00 90 GLU A O 8
ATOM 10624 N N . LYS A 1 35 ? 10.840 2.022 -11.797 1.00 0.00 91 LYS A N 8
ATOM 10625 C CA . LYS A 1 35 ? 11.773 2.499 -10.781 1.00 0.00 91 LYS A CA 8
ATOM 10626 C C . LYS A 1 35 ? 11.703 1.638 -9.518 1.00 0.00 91 LYS A C 8
ATOM 10627 O O . LYS A 1 35 ? 12.518 1.795 -8.609 1.00 0.00 91 LYS A O 8
ATOM 10646 N N . GLN A 1 36 ? 10.728 0.733 -9.463 1.00 0.00 92 GLN A N 8
ATOM 10647 C CA . GLN A 1 36 ? 10.559 -0.142 -8.307 1.00 0.00 92 GLN A CA 8
ATOM 10648 C C . GLN A 1 36 ? 10.107 0.657 -7.090 1.00 0.00 92 GLN A C 8
ATOM 10649 O O . GLN A 1 36 ? 10.930 1.148 -6.317 1.00 0.00 92 GLN A O 8
ATOM 10663 N N . SER A 1 37 ? 8.794 0.786 -6.927 1.00 0.00 93 SER A N 8
ATOM 10664 C CA . SER A 1 37 ? 8.235 1.529 -5.802 1.00 0.00 93 SER A CA 8
ATOM 10665 C C . SER A 1 37 ? 6.744 1.250 -5.666 1.00 0.00 93 SER A C 8
ATOM 10666 O O . SER A 1 37 ? 6.052 1.045 -6.659 1.00 0.00 93 SER A O 8
ATOM 10674 N N . CYS A 1 38 ? 6.253 1.237 -4.433 1.00 0.00 94 CYS A N 8
ATOM 10675 C CA . CYS A 1 38 ? 4.842 0.969 -4.188 1.00 0.00 94 CYS A CA 8
ATOM 10676 C C . CYS A 1 38 ? 4.014 2.248 -4.245 1.00 0.00 94 CYS A C 8
ATOM 10677 O O . CYS A 1 38 ? 4.131 3.117 -3.380 1.00 0.00 94 CYS A O 8
ATOM 10685 N N . THR A 1 39 ? 3.168 2.350 -5.266 1.00 0.00 95 THR A N 8
ATOM 10686 C CA . THR A 1 39 ? 2.304 3.510 -5.438 1.00 0.00 95 THR A CA 8
ATOM 10687 C C . THR A 1 39 ? 0.872 3.047 -5.645 1.00 0.00 95 THR A C 8
ATOM 10688 O O . THR A 1 39 ? 0.606 2.224 -6.521 1.00 0.00 95 THR A O 8
ATOM 10699 N N . VAL A 1 40 ? -0.052 3.557 -4.838 1.00 0.00 96 VAL A N 8
ATOM 10700 C CA . VAL A 1 40 ? -1.441 3.152 -4.959 1.00 0.00 96 VAL A CA 8
ATOM 10701 C C . VAL A 1 40 ? -1.967 3.457 -6.355 1.00 0.00 96 VAL A C 8
ATOM 10702 O O . VAL A 1 40 ? -2.215 4.609 -6.707 1.00 0.00 96 VAL A O 8
ATOM 10715 N N . ALA A 1 41 ? -2.123 2.405 -7.147 1.00 0.00 97 ALA A N 8
ATOM 10716 C CA . ALA A 1 41 ? -2.604 2.527 -8.511 1.00 0.00 97 ALA A CA 8
ATOM 10717 C C . ALA A 1 41 ? -4.105 2.799 -8.551 1.00 0.00 97 ALA A C 8
ATOM 10718 O O . ALA A 1 41 ? -4.623 3.324 -9.537 1.00 0.00 97 ALA A O 8
ATOM 10725 N N . ARG A 1 42 ? -4.800 2.443 -7.475 1.00 0.00 98 ARG A N 8
ATOM 10726 C CA . ARG A 1 42 ? -6.241 2.654 -7.394 1.00 0.00 98 ARG A CA 8
ATOM 10727 C C . ARG A 1 42 ? -6.760 2.363 -5.989 1.00 0.00 98 ARG A C 8
ATOM 10728 O O . ARG A 1 42 ? -6.450 1.325 -5.405 1.00 0.00 98 ARG A O 8
ATOM 10749 N N . ILE A 1 43 ? -7.557 3.283 -5.456 1.00 0.00 99 ILE A N 8
ATOM 10750 C CA . ILE A 1 43 ? -8.126 3.123 -4.124 1.00 0.00 99 ILE A CA 8
ATOM 10751 C C . ILE A 1 43 ? -9.425 2.326 -4.184 1.00 0.00 99 ILE A C 8
ATOM 10752 O O . ILE A 1 43 ? -10.467 2.847 -4.583 1.00 0.00 99 ILE A O 8
ATOM 10768 N N . LEU A 1 44 ? -9.356 1.059 -3.790 1.00 0.00 100 LEU A N 8
ATOM 10769 C CA . LEU A 1 44 ? -10.526 0.189 -3.803 1.00 0.00 100 LEU A CA 8
ATOM 10770 C C . LEU A 1 44 ? -11.624 0.735 -2.898 1.00 0.00 100 LEU A C 8
ATOM 10771 O O . LEU A 1 44 ? -11.375 1.093 -1.747 1.00 0.00 100 LEU A O 8
ATOM 10787 N N . HIS A 1 45 ? -12.843 0.795 -3.427 1.00 0.00 101 HIS A N 8
ATOM 10788 C CA . HIS A 1 45 ? -13.983 1.296 -2.668 1.00 0.00 101 HIS A CA 8
ATOM 10789 C C . HIS A 1 45 ? -14.456 0.263 -1.651 1.00 0.00 101 HIS A C 8
ATOM 10790 O O . HIS A 1 45 ? -14.387 -0.941 -1.896 1.00 0.00 101 HIS A O 8
ATOM 10805 N N . GLY A 1 46 ? -14.937 0.744 -0.509 1.00 0.00 102 GLY A N 8
ATOM 10806 C CA . GLY A 1 46 ? -15.416 -0.151 0.529 1.00 0.00 102 GLY A CA 8
ATOM 10807 C C . GLY A 1 46 ? -14.365 -0.430 1.586 1.00 0.00 102 GLY A C 8
ATOM 10808 O O . GLY A 1 46 ? -14.688 -0.607 2.760 1.00 0.00 102 GLY A O 8
ATOM 10812 N N . GLY A 1 47 ? -13.104 -0.468 1.169 1.00 0.00 103 GLY A N 8
ATOM 10813 C CA . GLY A 1 47 ? -12.022 -0.727 2.100 1.00 0.00 103 GLY A CA 8
ATOM 10814 C C . GLY A 1 47 ? -11.952 0.304 3.209 1.00 0.00 103 GLY A C 8
ATOM 10815 O O . GLY A 1 47 ? -12.759 1.233 3.254 1.00 0.00 103 GLY A O 8
ATOM 10819 N N . MET A 1 48 ? -10.985 0.140 4.106 1.00 0.00 104 MET A N 8
ATOM 10820 C CA . MET A 1 48 ? -10.813 1.065 5.221 1.00 0.00 104 MET A CA 8
ATOM 10821 C C . MET A 1 48 ? -10.088 2.330 4.771 1.00 0.00 104 MET A C 8
ATOM 10822 O O . MET A 1 48 ? -10.347 3.419 5.281 1.00 0.00 104 MET A O 8
ATOM 10836 N N . ILE A 1 49 ? -9.181 2.176 3.812 1.00 0.00 105 ILE A N 8
ATOM 10837 C CA . ILE A 1 49 ? -8.420 3.305 3.293 1.00 0.00 105 ILE A CA 8
ATOM 10838 C C . ILE A 1 49 ? -9.307 4.227 2.465 1.00 0.00 105 ILE A C 8
ATOM 10839 O O . ILE A 1 49 ? -9.118 5.444 2.455 1.00 0.00 105 ILE A O 8
ATOM 10855 N N . HIS A 1 50 ? -10.276 3.640 1.771 1.00 0.00 106 HIS A N 8
ATOM 10856 C CA . HIS A 1 50 ? -11.195 4.410 0.941 1.00 0.00 106 HIS A CA 8
ATOM 10857 C C . HIS A 1 50 ? -12.269 5.075 1.796 1.00 0.00 106 HIS A C 8
ATOM 10858 O O . HIS A 1 50 ? -12.491 6.282 1.704 1.00 0.00 106 HIS A O 8
ATOM 10873 N N . ARG A 1 51 ? -12.929 4.280 2.632 1.00 0.00 107 ARG A N 8
ATOM 10874 C CA . ARG A 1 51 ? -13.977 4.793 3.507 1.00 0.00 107 ARG A CA 8
ATOM 10875 C C . ARG A 1 51 ? -13.417 5.842 4.462 1.00 0.00 107 ARG A C 8
ATOM 10876 O O . ARG A 1 51 ? -14.031 6.885 4.684 1.00 0.00 107 ARG A O 8
ATOM 10897 N N . GLN A 1 52 ? -12.247 5.557 5.023 1.00 0.00 108 GLN A N 8
ATOM 10898 C CA . GLN A 1 52 ? -11.601 6.476 5.952 1.00 0.00 108 GLN A CA 8
ATOM 10899 C C . GLN A 1 52 ? -10.823 7.549 5.198 1.00 0.00 108 GLN A C 8
ATOM 10900 O O . GLN A 1 52 ? -10.924 8.737 5.508 1.00 0.00 108 GLN A O 8
ATOM 10914 N N . GLY A 1 53 ? -10.048 7.123 4.206 1.00 0.00 109 GLY A N 8
ATOM 10915 C CA . GLY A 1 53 ? -9.266 8.061 3.422 1.00 0.00 109 GLY A CA 8
ATOM 10916 C C . GLY A 1 53 ? -7.852 8.221 3.947 1.00 0.00 109 GLY A C 8
ATOM 10917 O O . GLY A 1 53 ? -7.388 9.339 4.170 1.00 0.00 109 GLY A O 8
ATOM 10921 N N . SER A 1 54 ? -7.167 7.100 4.143 1.00 0.00 110 SER A N 8
ATOM 10922 C CA . SER A 1 54 ? -5.797 7.120 4.644 1.00 0.00 110 SER A CA 8
ATOM 10923 C C . SER A 1 54 ? -4.807 7.374 3.510 1.00 0.00 110 SER A C 8
ATOM 10924 O O . SER A 1 54 ? -3.738 7.945 3.724 1.00 0.00 110 SER A O 8
ATOM 10932 N N . LEU A 1 55 ? -5.170 6.947 2.304 1.00 0.00 111 LEU A N 8
ATOM 10933 C CA . LEU A 1 55 ? -4.312 7.130 1.140 1.00 0.00 111 LEU A CA 8
ATOM 10934 C C . LEU A 1 55 ? -5.113 7.644 -0.053 1.00 0.00 111 LEU A C 8
ATOM 10935 O O . LEU A 1 55 ? -6.341 7.717 -0.005 1.00 0.00 111 LEU A O 8
ATOM 10951 N N . HIS A 1 56 ? -4.408 8.000 -1.122 1.00 0.00 112 HIS A N 8
ATOM 10952 C CA . HIS A 1 56 ? -5.050 8.507 -2.330 1.00 0.00 112 HIS A CA 8
ATOM 10953 C C . HIS A 1 56 ? -4.403 7.912 -3.575 1.00 0.00 112 HIS A C 8
ATOM 10954 O O . HIS A 1 56 ? -3.179 7.902 -3.704 1.00 0.00 112 HIS A O 8
ATOM 10969 N N . VAL A 1 57 ? -5.234 7.417 -4.491 1.00 0.00 113 VAL A N 8
ATOM 10970 C CA . VAL A 1 57 ? -4.751 6.815 -5.733 1.00 0.00 113 VAL A CA 8
ATOM 10971 C C . VAL A 1 57 ? -3.636 7.645 -6.363 1.00 0.00 113 VAL A C 8
ATOM 10972 O O . VAL A 1 57 ? -3.863 8.766 -6.819 1.00 0.00 113 VAL A O 8
ATOM 10985 N N . GLY A 1 58 ? -2.431 7.085 -6.382 1.00 0.00 114 GLY A N 8
ATOM 10986 C CA . GLY A 1 58 ? -1.297 7.785 -6.956 1.00 0.00 114 GLY A CA 8
ATOM 10987 C C . GLY A 1 58 ? -0.224 8.095 -5.931 1.00 0.00 114 GLY A C 8
ATOM 10988 O O . GLY A 1 58 ? 0.948 8.240 -6.276 1.00 0.00 114 GLY A O 8
ATOM 10992 N N . ASP A 1 59 ? -0.624 8.195 -4.664 1.00 0.00 115 ASP A N 8
ATOM 10993 C CA . ASP A 1 59 ? 0.313 8.490 -3.582 1.00 0.00 115 ASP A CA 8
ATOM 10994 C C . ASP A 1 59 ? 1.558 7.612 -3.685 1.00 0.00 115 ASP A C 8
ATOM 10995 O O . ASP A 1 59 ? 1.472 6.439 -4.050 1.00 0.00 115 ASP A O 8
ATOM 11004 N N . GLU A 1 60 ? 2.713 8.186 -3.369 1.00 0.00 116 GLU A N 8
ATOM 11005 C CA . GLU A 1 60 ? 3.972 7.452 -3.438 1.00 0.00 116 GLU A CA 8
ATOM 11006 C C . GLU A 1 60 ? 4.365 6.890 -2.075 1.00 0.00 116 GLU A C 8
ATOM 11007 O O . GLU A 1 60 ? 4.718 7.637 -1.162 1.00 0.00 116 GLU A O 8
ATOM 11019 N N . ILE A 1 61 ? 4.314 5.566 -1.949 1.00 0.00 117 ILE A N 8
ATOM 11020 C CA . ILE A 1 61 ? 4.675 4.901 -0.703 1.00 0.00 117 ILE A CA 8
ATOM 11021 C C . ILE A 1 61 ? 6.127 4.436 -0.742 1.00 0.00 117 ILE A C 8
ATOM 11022 O O . ILE A 1 61 ? 6.432 3.366 -1.271 1.00 0.00 117 ILE A O 8
ATOM 11038 N N . LEU A 1 62 ? 7.018 5.251 -0.191 1.00 0.00 118 LEU A N 8
ATOM 11039 C CA . LEU A 1 62 ? 8.440 4.931 -0.170 1.00 0.00 118 LEU A CA 8
ATOM 11040 C C . LEU A 1 62 ? 8.726 3.703 0.689 1.00 0.00 118 LEU A C 8
ATOM 11041 O O . LEU A 1 62 ? 9.717 3.006 0.473 1.00 0.00 118 LEU A O 8
ATOM 11057 N N . GLU A 1 63 ? 7.862 3.439 1.664 1.00 0.00 119 GLU A N 8
ATOM 11058 C CA . GLU A 1 63 ? 8.047 2.292 2.546 1.00 0.00 119 GLU A CA 8
ATOM 11059 C C . GLU A 1 63 ? 6.710 1.696 2.970 1.00 0.00 119 GLU A C 8
ATOM 11060 O O . GLU A 1 63 ? 5.728 2.414 3.156 1.00 0.00 119 GLU A O 8
ATOM 11072 N N . ILE A 1 64 ? 6.683 0.377 3.128 1.00 0.00 120 ILE A N 8
ATOM 11073 C CA . ILE A 1 64 ? 5.473 -0.321 3.542 1.00 0.00 120 ILE A CA 8
ATOM 11074 C C . ILE A 1 64 ? 5.744 -1.185 4.768 1.00 0.00 120 ILE A C 8
ATOM 11075 O O . ILE A 1 64 ? 6.269 -2.293 4.656 1.00 0.00 120 ILE A O 8
ATOM 11091 N N . ASN A 1 65 ? 5.392 -0.667 5.940 1.00 0.00 121 ASN A N 8
ATOM 11092 C CA . ASN A 1 65 ? 5.608 -1.389 7.188 1.00 0.00 121 ASN A CA 8
ATOM 11093 C C . ASN A 1 65 ? 7.094 -1.665 7.396 1.00 0.00 121 ASN A C 8
ATOM 11094 O O . ASN A 1 65 ? 7.471 -2.645 8.037 1.00 0.00 121 ASN A O 8
ATOM 11105 N N . GLY A 1 66 ? 7.933 -0.792 6.844 1.00 0.00 122 GLY A N 8
ATOM 11106 C CA . GLY A 1 66 ? 9.368 -0.955 6.975 1.00 0.00 122 GLY A CA 8
ATOM 11107 C C . GLY A 1 66 ? 9.971 -1.753 5.832 1.00 0.00 122 GLY A C 8
ATOM 11108 O O . GLY A 1 66 ? 11.096 -2.241 5.936 1.00 0.00 122 GLY A O 8
ATOM 11112 N N . THR A 1 67 ? 9.221 -1.891 4.741 1.00 0.00 123 THR A N 8
ATOM 11113 C CA . THR A 1 67 ? 9.693 -2.639 3.581 1.00 0.00 123 THR A CA 8
ATOM 11114 C C . THR A 1 67 ? 9.436 -1.872 2.287 1.00 0.00 123 THR A C 8
ATOM 11115 O O . THR A 1 67 ? 8.317 -1.434 2.024 1.00 0.00 123 THR A O 8
ATOM 11126 N N . ASN A 1 68 ? 10.480 -1.724 1.476 1.00 0.00 124 ASN A N 8
ATOM 11127 C CA . ASN A 1 68 ? 10.370 -1.021 0.203 1.00 0.00 124 ASN A CA 8
ATOM 11128 C C . ASN A 1 68 ? 10.358 -2.013 -0.955 1.00 0.00 124 ASN A C 8
ATOM 11129 O O . ASN A 1 68 ? 11.404 -2.344 -1.514 1.00 0.00 124 ASN A O 8
ATOM 11140 N N . VAL A 1 69 ? 9.168 -2.491 -1.303 1.00 0.00 125 VAL A N 8
ATOM 11141 C CA . VAL A 1 69 ? 9.015 -3.454 -2.387 1.00 0.00 125 VAL A CA 8
ATOM 11142 C C . VAL A 1 69 ? 9.664 -2.962 -3.673 1.00 0.00 125 VAL A C 8
ATOM 11143 O O . VAL A 1 69 ? 9.846 -1.762 -3.873 1.00 0.00 125 VAL A O 8
ATOM 11156 N N . THR A 1 70 ? 10.009 -3.905 -4.542 1.00 0.00 126 THR A N 8
ATOM 11157 C CA . THR A 1 70 ? 10.638 -3.582 -5.816 1.00 0.00 126 THR A CA 8
ATOM 11158 C C . THR A 1 70 ? 10.052 -4.434 -6.940 1.00 0.00 126 THR A C 8
ATOM 11159 O O . THR A 1 70 ? 9.073 -5.154 -6.738 1.00 0.00 126 THR A O 8
ATOM 11170 N N . ASN A 1 71 ? 10.655 -4.350 -8.122 1.00 0.00 127 ASN A N 8
ATOM 11171 C CA . ASN A 1 71 ? 10.190 -5.116 -9.275 1.00 0.00 127 ASN A CA 8
ATOM 11172 C C . ASN A 1 71 ? 10.127 -6.609 -8.956 1.00 0.00 127 ASN A C 8
ATOM 11173 O O . ASN A 1 71 ? 9.387 -7.356 -9.596 1.00 0.00 127 ASN A O 8
ATOM 11184 N N . HIS A 1 72 ? 10.904 -7.038 -7.964 1.00 0.00 128 HIS A N 8
ATOM 11185 C CA . HIS A 1 72 ? 10.930 -8.440 -7.564 1.00 0.00 128 HIS A CA 8
ATOM 11186 C C . HIS A 1 72 ? 9.531 -8.923 -7.189 1.00 0.00 128 HIS A C 8
ATOM 11187 O O . HIS A 1 72 ? 8.540 -8.246 -7.460 1.00 0.00 128 HIS A O 8
ATOM 11202 N N . SER A 1 73 ? 9.453 -10.097 -6.570 1.00 0.00 129 SER A N 8
ATOM 11203 C CA . SER A 1 73 ? 8.167 -10.654 -6.173 1.00 0.00 129 SER A CA 8
ATOM 11204 C C . SER A 1 73 ? 7.528 -9.820 -5.066 1.00 0.00 129 SER A C 8
ATOM 11205 O O . SER A 1 73 ? 8.182 -9.450 -4.092 1.00 0.00 129 SER A O 8
ATOM 11213 N N . VAL A 1 74 ? 6.241 -9.534 -5.227 1.00 0.00 130 VAL A N 8
ATOM 11214 C CA . VAL A 1 74 ? 5.493 -8.749 -4.248 1.00 0.00 130 VAL A CA 8
ATOM 11215 C C . VAL A 1 74 ? 4.870 -9.640 -3.183 1.00 0.00 130 VAL A C 8
ATOM 11216 O O . VAL A 1 74 ? 4.452 -9.162 -2.129 1.00 0.00 130 VAL A O 8
ATOM 11229 N N . ASP A 1 75 ? 4.800 -10.940 -3.468 1.00 0.00 131 ASP A N 8
ATOM 11230 C CA . ASP A 1 75 ? 4.217 -11.904 -2.540 1.00 0.00 131 ASP A CA 8
ATOM 11231 C C . ASP A 1 75 ? 4.681 -11.651 -1.106 1.00 0.00 131 ASP A C 8
ATOM 11232 O O . ASP A 1 75 ? 3.980 -11.982 -0.150 1.00 0.00 131 ASP A O 8
ATOM 11241 N N . GLN A 1 76 ? 5.862 -11.055 -0.964 1.00 0.00 132 GLN A N 8
ATOM 11242 C CA . GLN A 1 76 ? 6.407 -10.753 0.354 1.00 0.00 132 GLN A CA 8
ATOM 11243 C C . GLN A 1 76 ? 5.616 -9.625 1.012 1.00 0.00 132 GLN A C 8
ATOM 11244 O O . GLN A 1 76 ? 5.289 -9.688 2.197 1.00 0.00 132 GLN A O 8
ATOM 11258 N N . LEU A 1 77 ? 5.308 -8.598 0.227 1.00 0.00 133 LEU A N 8
ATOM 11259 C CA . LEU A 1 77 ? 4.550 -7.452 0.715 1.00 0.00 133 LEU A CA 8
ATOM 11260 C C . LEU A 1 77 ? 3.060 -7.786 0.788 1.00 0.00 133 LEU A C 8
ATOM 11261 O O . LEU A 1 77 ? 2.335 -7.258 1.630 1.00 0.00 133 LEU A O 8
ATOM 11277 N N . GLN A 1 78 ? 2.613 -8.667 -0.103 1.00 0.00 134 GLN A N 8
ATOM 11278 C CA . GLN A 1 78 ? 1.213 -9.072 -0.143 1.00 0.00 134 GLN A CA 8
ATOM 11279 C C . GLN A 1 78 ? 0.887 -10.027 1.002 1.00 0.00 134 GLN A C 8
ATOM 11280 O O . GLN A 1 78 ? -0.043 -9.792 1.774 1.00 0.00 134 GLN A O 8
ATOM 11294 N N . LYS A 1 79 ? 1.657 -11.105 1.102 1.00 0.00 135 LYS A N 8
ATOM 11295 C CA . LYS A 1 79 ? 1.451 -12.099 2.150 1.00 0.00 135 LYS A CA 8
ATOM 11296 C C . LYS A 1 79 ? 1.614 -11.477 3.533 1.00 0.00 135 LYS A C 8
ATOM 11297 O O . LYS A 1 79 ? 0.784 -11.681 4.419 1.00 0.00 135 LYS A O 8
ATOM 11316 N N . ALA A 1 80 ? 2.692 -10.722 3.712 1.00 0.00 136 ALA A N 8
ATOM 11317 C CA . ALA A 1 80 ? 2.968 -10.073 4.989 1.00 0.00 136 ALA A CA 8
ATOM 11318 C C . ALA A 1 80 ? 1.857 -9.097 5.364 1.00 0.00 136 ALA A C 8
ATOM 11319 O O . ALA A 1 80 ? 1.434 -9.037 6.518 1.00 0.00 136 ALA A O 8
ATOM 11326 N N . MET A 1 81 ? 1.390 -8.331 4.384 1.00 0.00 137 MET A N 8
ATOM 11327 C CA . MET A 1 81 ? 0.331 -7.355 4.614 1.00 0.00 137 MET A CA 8
ATOM 11328 C C . MET A 1 81 ? -1.001 -8.043 4.899 1.00 0.00 137 MET A C 8
ATOM 11329 O O . MET A 1 81 ? -1.862 -7.488 5.584 1.00 0.00 137 MET A O 8
ATOM 11343 N N . LYS A 1 82 ? -1.168 -9.249 4.369 1.00 0.00 138 LYS A N 8
ATOM 11344 C CA . LYS A 1 82 ? -2.399 -10.007 4.567 1.00 0.00 138 LYS A CA 8
ATOM 11345 C C . LYS A 1 82 ? -2.309 -10.896 5.805 1.00 0.00 138 LYS A C 8
ATOM 11346 O O . LYS A 1 82 ? -3.326 -11.236 6.409 1.00 0.00 138 LYS A O 8
ATOM 11365 N N . GLU A 1 83 ? -1.089 -11.273 6.175 1.00 0.00 139 GLU A N 8
ATOM 11366 C CA . GLU A 1 83 ? -0.873 -12.126 7.338 1.00 0.00 139 GLU A CA 8
ATOM 11367 C C . GLU A 1 83 ? -0.601 -11.297 8.589 1.00 0.00 139 GLU A C 8
ATOM 11368 O O . GLU A 1 83 ? -0.866 -11.739 9.707 1.00 0.00 139 GLU A O 8
ATOM 11380 N N . THR A 1 84 ? -0.069 -10.094 8.398 1.00 0.00 140 THR A N 8
ATOM 11381 C CA . THR A 1 84 ? 0.240 -9.208 9.515 1.00 0.00 140 THR A CA 8
ATOM 11382 C C . THR A 1 84 ? -1.014 -8.890 10.324 1.00 0.00 140 THR A C 8
ATOM 11383 O O . THR A 1 84 ? -2.128 -8.920 9.801 1.00 0.00 140 THR A O 8
ATOM 11394 N N . LYS A 1 85 ? -0.823 -8.585 11.603 1.00 0.00 141 LYS A N 8
ATOM 11395 C CA . LYS A 1 85 ? -1.935 -8.260 12.489 1.00 0.00 141 LYS A CA 8
ATOM 11396 C C . LYS A 1 85 ? -1.535 -7.174 13.483 1.00 0.00 141 LYS A C 8
ATOM 11397 O O . LYS A 1 85 ? -0.676 -7.387 14.338 1.00 0.00 141 LYS A O 8
ATOM 11416 N N . GLY A 1 86 ? -2.163 -6.009 13.364 1.00 0.00 142 GLY A N 8
ATOM 11417 C CA . GLY A 1 86 ? -1.857 -4.907 14.258 1.00 0.00 142 GLY A CA 8
ATOM 11418 C C . GLY A 1 86 ? -1.886 -3.565 13.553 1.00 0.00 142 GLY A C 8
ATOM 11419 O O . GLY A 1 86 ? -2.554 -3.410 12.531 1.00 0.00 142 GLY A O 8
ATOM 11423 N N . MET A 1 87 ? -1.161 -2.593 14.098 1.00 0.00 143 MET A N 8
ATOM 11424 C CA . MET A 1 87 ? -1.110 -1.259 13.510 1.00 0.00 143 MET A CA 8
ATOM 11425 C C . MET A 1 87 ? -0.023 -1.173 12.444 1.00 0.00 143 MET A C 8
ATOM 11426 O O . MET A 1 87 ? 1.165 -1.285 12.742 1.00 0.00 143 MET A O 8
ATOM 11440 N N . ILE A 1 88 ? -0.445 -0.976 11.199 1.00 0.00 144 ILE A N 8
ATOM 11441 C CA . ILE A 1 88 ? 0.487 -0.878 10.081 1.00 0.00 144 ILE A CA 8
ATOM 11442 C C . ILE A 1 88 ? 0.976 0.555 9.890 1.00 0.00 144 ILE A C 8
ATOM 11443 O O . ILE A 1 88 ? 0.209 1.507 10.027 1.00 0.00 144 ILE A O 8
ATOM 11459 N N . SER A 1 89 ? 2.256 0.695 9.561 1.00 0.00 145 SER A N 8
ATOM 11460 C CA . SER A 1 89 ? 2.851 2.008 9.336 1.00 0.00 145 SER A CA 8
ATOM 11461 C C . SER A 1 89 ? 3.496 2.067 7.957 1.00 0.00 145 SER A C 8
ATOM 11462 O O . SER A 1 89 ? 4.476 1.371 7.688 1.00 0.00 145 SER A O 8
ATOM 11470 N N . LEU A 1 90 ? 2.936 2.894 7.082 1.00 0.00 146 LEU A N 8
ATOM 11471 C CA . LEU A 1 90 ? 3.452 3.036 5.725 1.00 0.00 146 LEU A CA 8
ATOM 11472 C C . LEU A 1 90 ? 3.983 4.446 5.487 1.00 0.00 146 LEU A C 8
ATOM 11473 O O . LEU A 1 90 ? 3.419 5.424 5.977 1.00 0.00 146 LEU A O 8
ATOM 11489 N N . LYS A 1 91 ? 5.064 4.541 4.722 1.00 0.00 147 LYS A N 8
ATOM 11490 C CA . LYS A 1 91 ? 5.666 5.830 4.406 1.00 0.00 147 LYS A CA 8
ATOM 11491 C C . LYS A 1 91 ? 5.184 6.305 3.041 1.00 0.00 147 LYS A C 8
ATOM 11492 O O . LYS A 1 91 ? 5.606 5.782 2.010 1.00 0.00 147 LYS A O 8
ATOM 11511 N N . VAL A 1 92 ? 4.285 7.284 3.042 1.00 0.00 148 VAL A N 8
ATOM 11512 C CA . VAL A 1 92 ? 3.732 7.809 1.800 1.00 0.00 148 VAL A CA 8
ATOM 11513 C C . VAL A 1 92 ? 3.966 9.308 1.663 1.00 0.00 148 VAL A C 8
ATOM 11514 O O . VAL A 1 92 ? 4.178 10.011 2.651 1.00 0.00 148 VAL A O 8
ATOM 11527 N N . ILE A 1 93 ? 3.915 9.790 0.425 1.00 0.00 149 ILE A N 8
ATOM 11528 C CA . ILE A 1 93 ? 4.110 11.206 0.141 1.00 0.00 149 ILE A CA 8
ATOM 11529 C C . ILE A 1 93 ? 3.029 11.718 -0.811 1.00 0.00 149 ILE A C 8
ATOM 11530 O O . ILE A 1 93 ? 2.711 11.064 -1.806 1.00 0.00 149 ILE A O 8
ATOM 11546 N N . PRO A 1 94 ? 2.445 12.894 -0.517 1.00 0.00 150 PRO A N 8
ATOM 11547 C CA . PRO A 1 94 ? 1.394 13.481 -1.356 1.00 0.00 150 PRO A CA 8
ATOM 11548 C C . PRO A 1 94 ? 1.800 13.566 -2.823 1.00 0.00 150 PRO A C 8
ATOM 11549 O O . PRO A 1 94 ? 2.868 14.082 -3.152 1.00 0.00 150 PRO A O 8
ATOM 11560 N N . ASN A 1 95 ? 0.941 13.058 -3.701 1.00 0.00 151 ASN A N 8
ATOM 11561 C CA . ASN A 1 95 ? 1.210 13.077 -5.133 1.00 0.00 151 ASN A CA 8
ATOM 11562 C C . ASN A 1 95 ? 0.027 13.657 -5.902 1.00 0.00 151 ASN A C 8
ATOM 11563 O O . ASN A 1 95 ? -1.072 13.103 -5.881 1.00 0.00 151 ASN A O 8
ATOM 11574 N N . GLN A 1 96 ? 0.259 14.776 -6.580 1.00 0.00 152 GLN A N 8
ATOM 11575 C CA . GLN A 1 96 ? -0.788 15.432 -7.356 1.00 0.00 152 GLN A CA 8
ATOM 11576 C C . GLN A 1 96 ? -1.098 14.644 -8.625 1.00 0.00 152 GLN A C 8
ATOM 11577 O O . GLN A 1 96 ? -0.855 15.113 -9.738 1.00 0.00 152 GLN A O 8
ATOM 11591 N N . GLN A 1 97 ? -1.637 13.441 -8.452 1.00 0.00 153 GLN A N 8
ATOM 11592 C CA . GLN A 1 97 ? -1.982 12.585 -9.582 1.00 0.00 153 GLN A CA 8
ATOM 11593 C C . GLN A 1 97 ? -0.757 12.303 -10.445 1.00 0.00 153 GLN A C 8
ATOM 11594 O O . GLN A 1 97 ? 0.340 12.781 -10.088 1.00 0.00 153 GLN A O 8
ATOM 11609 N N . ARG B 2 7 ? 2.137 -3.338 -17.438 1.00 0.00 123 ARG B N 8
ATOM 11610 C CA . ARG B 2 7 ? 2.066 -2.798 -16.053 1.00 0.00 123 ARG B CA 8
ATOM 11611 C C . ARG B 2 7 ? 1.230 -3.700 -15.152 1.00 0.00 123 ARG B C 8
ATOM 11612 O O . ARG B 2 7 ? 0.157 -4.162 -15.542 1.00 0.00 123 ARG B O 8
ATOM 11633 N N . LYS B 2 8 ? 1.729 -3.949 -13.946 1.00 0.00 124 LYS B N 8
ATOM 11634 C CA . LYS B 2 8 ? 1.027 -4.796 -12.988 1.00 0.00 124 LYS B CA 8
ATOM 11635 C C . LYS B 2 8 ? 0.480 -3.970 -11.829 1.00 0.00 124 LYS B C 8
ATOM 11636 O O . LYS B 2 8 ? 0.837 -2.804 -11.661 1.00 0.00 124 LYS B O 8
ATOM 11655 N N . GLU B 2 9 ? -0.387 -4.583 -11.031 1.00 0.00 125 GLU B N 8
ATOM 11656 C CA . GLU B 2 9 ? -0.982 -3.922 -9.893 1.00 0.00 125 GLU B CA 8
ATOM 11657 C C . GLU B 2 9 ? -1.363 -4.942 -8.833 1.00 0.00 125 GLU B C 8
ATOM 11658 O O . GLU B 2 9 ? -1.933 -5.990 -9.134 1.00 0.00 125 GLU B O 8
ATOM 11670 N N . TYR B 2 10 ? -1.032 -4.626 -7.599 1.00 0.00 126 TYR B N 8
ATOM 11671 C CA . TYR B 2 10 ? -1.317 -5.505 -6.481 1.00 0.00 126 TYR B CA 8
ATOM 11672 C C . TYR B 2 10 ? -2.282 -4.860 -5.505 1.00 0.00 126 TYR B C 8
ATOM 11673 O O . TYR B 2 10 ? -2.117 -3.701 -5.127 1.00 0.00 126 TYR B O 8
ATOM 11691 N N . CYS B 2 11 ? -3.270 -5.626 -5.071 1.00 0.00 127 CYS B N 8
ATOM 11692 C CA . CYS B 2 11 ? -4.230 -5.128 -4.107 1.00 0.00 127 CYS B CA 8
ATOM 11693 C C . CYS B 2 11 ? -3.934 -5.763 -2.761 1.00 0.00 127 CYS B C 8
ATOM 11694 O O . CYS B 2 11 ? -4.003 -6.982 -2.605 1.00 0.00 127 CYS B O 8
ATOM 11701 N N . ILE B 2 12 ? -3.560 -4.930 -1.805 1.00 0.00 128 ILE B N 8
ATOM 11702 C CA . ILE B 2 12 ? -3.200 -5.404 -0.484 1.00 0.00 128 ILE B CA 8
ATOM 11703 C C . ILE B 2 12 ? -3.566 -4.385 0.590 1.00 0.00 128 ILE B C 8
ATOM 11704 O O . ILE B 2 12 ? -2.922 -4.397 1.660 1.00 0.00 128 ILE B O 8
ATOM 11721 N N . VAL A 1 13 ? 7.219 13.537 3.447 1.00 0.00 69 VAL A N 9
ATOM 11722 C CA . VAL A 1 13 ? 7.223 12.186 4.062 1.00 0.00 69 VAL A CA 9
ATOM 11723 C C . VAL A 1 13 ? 6.087 12.039 5.069 1.00 0.00 69 VAL A C 9
ATOM 11724 O O . VAL A 1 13 ? 6.125 12.617 6.155 1.00 0.00 69 VAL A O 9
ATOM 11737 N N . ARG A 1 14 ? 5.074 11.260 4.700 1.00 0.00 70 ARG A N 9
ATOM 11738 C CA . ARG A 1 14 ? 3.926 11.037 5.572 1.00 0.00 70 ARG A CA 9
ATOM 11739 C C . ARG A 1 14 ? 3.924 9.611 6.112 1.00 0.00 70 ARG A C 9
ATOM 11740 O O . ARG A 1 14 ? 4.320 8.674 5.419 1.00 0.00 70 ARG A O 9
ATOM 11761 N N . LEU A 1 15 ? 3.478 9.456 7.354 1.00 0.00 71 LEU A N 9
ATOM 11762 C CA . LEU A 1 15 ? 3.426 8.145 7.990 1.00 0.00 71 LEU A CA 9
ATOM 11763 C C . LEU A 1 15 ? 1.991 7.764 8.340 1.00 0.00 71 LEU A C 9
ATOM 11764 O O . LEU A 1 15 ? 1.453 8.200 9.358 1.00 0.00 71 LEU A O 9
ATOM 11780 N N . ILE A 1 16 ? 1.380 6.940 7.495 1.00 0.00 72 ILE A N 9
ATOM 11781 C CA . ILE A 1 16 ? 0.011 6.493 7.720 1.00 0.00 72 ILE A CA 9
ATOM 11782 C C . ILE A 1 16 ? 0.000 5.219 8.556 1.00 0.00 72 ILE A C 9
ATOM 11783 O O . ILE A 1 16 ? 0.581 4.206 8.165 1.00 0.00 72 ILE A O 9
ATOM 11799 N N . GLN A 1 17 ? -0.651 5.276 9.714 1.00 0.00 73 GLN A N 9
ATOM 11800 C CA . GLN A 1 17 ? -0.713 4.123 10.603 1.00 0.00 73 GLN A CA 9
ATOM 11801 C C . GLN A 1 17 ? -2.149 3.684 10.865 1.00 0.00 73 GLN A C 9
ATOM 11802 O O . GLN A 1 17 ? -2.984 4.473 11.310 1.00 0.00 73 GLN A O 9
ATOM 11816 N N . PHE A 1 18 ? -2.420 2.410 10.602 1.00 0.00 74 PHE A N 9
ATOM 11817 C CA . PHE A 1 18 ? -3.743 1.839 10.824 1.00 0.00 74 PHE A CA 9
ATOM 11818 C C . PHE A 1 18 ? -3.616 0.420 11.364 1.00 0.00 74 PHE A C 9
ATOM 11819 O O . PHE A 1 18 ? -2.838 -0.382 10.848 1.00 0.00 74 PHE A O 9
ATOM 11836 N N . GLU A 1 19 ? -4.367 0.119 12.418 1.00 0.00 75 GLU A N 9
ATOM 11837 C CA . GLU A 1 19 ? -4.318 -1.200 13.036 1.00 0.00 75 GLU A CA 9
ATOM 11838 C C . GLU A 1 19 ? -5.154 -2.212 12.261 1.00 0.00 75 GLU A C 9
ATOM 11839 O O . GLU A 1 19 ? -6.292 -1.939 11.883 1.00 0.00 75 GLU A O 9
ATOM 11851 N N . LYS A 1 20 ? -4.577 -3.389 12.037 1.00 0.00 76 LYS A N 9
ATOM 11852 C CA . LYS A 1 20 ? -5.256 -4.458 11.318 1.00 0.00 76 LYS A CA 9
ATOM 11853 C C . LYS A 1 20 ? -5.186 -5.755 12.112 1.00 0.00 76 LYS A C 9
ATOM 11854 O O . LYS A 1 20 ? -4.100 -6.218 12.466 1.00 0.00 76 LYS A O 9
ATOM 11873 N N . VAL A 1 21 ? -6.345 -6.336 12.399 1.00 0.00 77 VAL A N 9
ATOM 11874 C CA . VAL A 1 21 ? -6.401 -7.576 13.161 1.00 0.00 77 VAL A CA 9
ATOM 11875 C C . VAL A 1 21 ? -7.466 -8.529 12.609 1.00 0.00 77 VAL A C 9
ATOM 11876 O O . VAL A 1 21 ? -7.857 -9.488 13.274 1.00 0.00 77 VAL A O 9
ATOM 11889 N N . THR A 1 22 ? -7.927 -8.260 11.390 1.00 0.00 78 THR A N 9
ATOM 11890 C CA . THR A 1 22 ? -8.942 -9.096 10.755 1.00 0.00 78 THR A CA 9
ATOM 11891 C C . THR A 1 22 ? -8.400 -9.734 9.484 1.00 0.00 78 THR A C 9
ATOM 11892 O O . THR A 1 22 ? -7.301 -9.409 9.033 1.00 0.00 78 THR A O 9
ATOM 11903 N N . GLU A 1 23 ? -9.186 -10.629 8.898 1.00 0.00 79 GLU A N 9
ATOM 11904 C CA . GLU A 1 23 ? -8.789 -11.291 7.666 1.00 0.00 79 GLU A CA 9
ATOM 11905 C C . GLU A 1 23 ? -9.425 -10.602 6.480 1.00 0.00 79 GLU A C 9
ATOM 11906 O O . GLU A 1 23 ? -10.458 -11.033 5.968 1.00 0.00 79 GLU A O 9
ATOM 11918 N N . GLU A 1 24 ? -8.810 -9.505 6.068 1.00 0.00 80 GLU A N 9
ATOM 11919 C CA . GLU A 1 24 ? -9.323 -8.721 4.966 1.00 0.00 80 GLU A CA 9
ATOM 11920 C C . GLU A 1 24 ? -8.252 -7.792 4.398 1.00 0.00 80 GLU A C 9
ATOM 11921 O O . GLU A 1 24 ? -7.385 -7.312 5.128 1.00 0.00 80 GLU A O 9
ATOM 11933 N N . PRO A 1 25 ? -8.300 -7.523 3.081 1.00 0.00 81 PRO A N 9
ATOM 11934 C CA . PRO A 1 25 ? -7.330 -6.645 2.419 1.00 0.00 81 PRO A CA 9
ATOM 11935 C C . PRO A 1 25 ? -7.516 -5.181 2.804 1.00 0.00 81 PRO A C 9
ATOM 11936 O O . PRO A 1 25 ? -8.577 -4.787 3.287 1.00 0.00 81 PRO A O 9
ATOM 11947 N N . MET A 1 26 ? -6.478 -4.381 2.585 1.00 0.00 82 MET A N 9
ATOM 11948 C CA . MET A 1 26 ? -6.528 -2.960 2.908 1.00 0.00 82 MET A CA 9
ATOM 11949 C C . MET A 1 26 ? -7.612 -2.255 2.101 1.00 0.00 82 MET A C 9
ATOM 11950 O O . MET A 1 26 ? -8.427 -1.514 2.650 1.00 0.00 82 MET A O 9
ATOM 11964 N N . GLY A 1 27 ? -7.617 -2.493 0.792 1.00 0.00 83 GLY A N 9
ATOM 11965 C CA . GLY A 1 27 ? -8.606 -1.873 -0.070 1.00 0.00 83 GLY A CA 9
ATOM 11966 C C . GLY A 1 27 ? -7.990 -0.925 -1.083 1.00 0.00 83 GLY A C 9
ATOM 11967 O O . GLY A 1 27 ? -8.687 -0.103 -1.678 1.00 0.00 83 GLY A O 9
ATOM 11971 N N . ILE A 1 28 ? -6.679 -1.040 -1.282 1.00 0.00 84 ILE A N 9
ATOM 11972 C CA . ILE A 1 28 ? -5.974 -0.188 -2.231 1.00 0.00 84 ILE A CA 9
ATOM 11973 C C . ILE A 1 28 ? -5.132 -1.023 -3.188 1.00 0.00 84 ILE A C 9
ATOM 11974 O O . ILE A 1 28 ? -4.839 -2.187 -2.916 1.00 0.00 84 ILE A O 9
ATOM 11990 N N . CYS A 1 29 ? -4.744 -0.422 -4.307 1.00 0.00 85 CYS A N 9
ATOM 11991 C CA . CYS A 1 29 ? -3.931 -1.113 -5.300 1.00 0.00 85 CYS A CA 9
ATOM 11992 C C . CYS A 1 29 ? -2.668 -0.314 -5.596 1.00 0.00 85 CYS A C 9
ATOM 11993 O O . CYS A 1 29 ? -2.742 0.870 -5.902 1.00 0.00 85 CYS A O 9
ATOM 12000 N N . LEU A 1 30 ? -1.514 -0.969 -5.493 1.00 0.00 86 LEU A N 9
ATOM 12001 C CA . LEU A 1 30 ? -0.228 -0.320 -5.742 1.00 0.00 86 LEU A CA 9
ATOM 12002 C C . LEU A 1 30 ? 0.582 -1.100 -6.774 1.00 0.00 86 LEU A C 9
ATOM 12003 O O . LEU A 1 30 ? 0.354 -2.290 -6.979 1.00 0.00 86 LEU A O 9
ATOM 12019 N N . LYS A 1 31 ? 1.527 -0.426 -7.423 1.00 0.00 87 LYS A N 9
ATOM 12020 C CA . LYS A 1 31 ? 2.362 -1.069 -8.435 1.00 0.00 87 LYS A CA 9
ATOM 12021 C C . LYS A 1 31 ? 3.817 -0.623 -8.322 1.00 0.00 87 LYS A C 9
ATOM 12022 O O . LYS A 1 31 ? 4.109 0.438 -7.771 1.00 0.00 87 LYS A O 9
ATOM 12041 N N . LEU A 1 32 ? 4.725 -1.441 -8.857 1.00 0.00 88 LEU A N 9
ATOM 12042 C CA . LEU A 1 32 ? 6.151 -1.137 -8.830 1.00 0.00 88 LEU A CA 9
ATOM 12043 C C . LEU A 1 32 ? 6.636 -0.714 -10.214 1.00 0.00 88 LEU A C 9
ATOM 12044 O O . LEU A 1 32 ? 6.776 -1.543 -11.114 1.00 0.00 88 LEU A O 9
ATOM 12060 N N . ASN A 1 33 ? 6.891 0.580 -10.377 1.00 0.00 89 ASN A N 9
ATOM 12061 C CA . ASN A 1 33 ? 7.362 1.113 -11.650 1.00 0.00 89 ASN A CA 9
ATOM 12062 C C . ASN A 1 33 ? 8.735 0.550 -12.001 1.00 0.00 89 ASN A C 9
ATOM 12063 O O . ASN A 1 33 ? 9.329 -0.191 -11.219 1.00 0.00 89 ASN A O 9
ATOM 12074 N N . GLU A 1 34 ? 9.234 0.905 -13.181 1.00 0.00 90 GLU A N 9
ATOM 12075 C CA . GLU A 1 34 ? 10.540 0.434 -13.633 1.00 0.00 90 GLU A CA 9
ATOM 12076 C C . GLU A 1 34 ? 11.616 0.727 -12.590 1.00 0.00 90 GLU A C 9
ATOM 12077 O O . GLU A 1 34 ? 12.600 -0.004 -12.477 1.00 0.00 90 GLU A O 9
ATOM 12089 N N . LYS A 1 35 ? 11.417 1.797 -11.829 1.00 0.00 91 LYS A N 9
ATOM 12090 C CA . LYS A 1 35 ? 12.365 2.187 -10.790 1.00 0.00 91 LYS A CA 9
ATOM 12091 C C . LYS A 1 35 ? 12.132 1.393 -9.503 1.00 0.00 91 LYS A C 9
ATOM 12092 O O . LYS A 1 35 ? 12.888 1.522 -8.540 1.00 0.00 91 LYS A O 9
ATOM 12111 N N . GLN A 1 36 ? 11.081 0.574 -9.487 1.00 0.00 92 GLN A N 9
ATOM 12112 C CA . GLN A 1 36 ? 10.757 -0.229 -8.314 1.00 0.00 92 GLN A CA 9
ATOM 12113 C C . GLN A 1 36 ? 10.276 0.661 -7.173 1.00 0.00 92 GLN A C 9
ATOM 12114 O O . GLN A 1 36 ? 11.065 1.086 -6.329 1.00 0.00 92 GLN A O 9
ATOM 12128 N N . SER A 1 37 ? 8.976 0.941 -7.155 1.00 0.00 93 SER A N 9
ATOM 12129 C CA . SER A 1 37 ? 8.389 1.783 -6.120 1.00 0.00 93 SER A CA 9
ATOM 12130 C C . SER A 1 37 ? 6.899 1.503 -5.992 1.00 0.00 93 SER A C 9
ATOM 12131 O O . SER A 1 37 ? 6.200 1.365 -6.992 1.00 0.00 93 SER A O 9
ATOM 12139 N N . CYS A 1 38 ? 6.414 1.411 -4.760 1.00 0.00 94 CYS A N 9
ATOM 12140 C CA . CYS A 1 38 ? 5.004 1.127 -4.527 1.00 0.00 94 CYS A CA 9
ATOM 12141 C C . CYS A 1 38 ? 4.171 2.405 -4.498 1.00 0.00 94 CYS A C 9
ATOM 12142 O O . CYS A 1 38 ? 4.325 3.243 -3.611 1.00 0.00 94 CYS A O 9
ATOM 12150 N N . THR A 1 39 ? 3.276 2.530 -5.472 1.00 0.00 95 THR A N 9
ATOM 12151 C CA . THR A 1 39 ? 2.393 3.684 -5.566 1.00 0.00 95 THR A CA 9
ATOM 12152 C C . THR A 1 39 ? 0.976 3.207 -5.828 1.00 0.00 95 THR A C 9
ATOM 12153 O O . THR A 1 39 ? 0.751 2.386 -6.717 1.00 0.00 95 THR A O 9
ATOM 12164 N N . VAL A 1 40 ? 0.020 3.703 -5.053 1.00 0.00 96 VAL A N 9
ATOM 12165 C CA . VAL A 1 40 ? -1.360 3.286 -5.228 1.00 0.00 96 VAL A CA 9
ATOM 12166 C C . VAL A 1 40 ? -1.847 3.619 -6.630 1.00 0.00 96 VAL A C 9
ATOM 12167 O O . VAL A 1 40 ? -2.100 4.777 -6.960 1.00 0.00 96 VAL A O 9
ATOM 12180 N N . ALA A 1 41 ? -1.966 2.584 -7.452 1.00 0.00 97 ALA A N 9
ATOM 12181 C CA . ALA A 1 41 ? -2.412 2.738 -8.826 1.00 0.00 97 ALA A CA 9
ATOM 12182 C C . ALA A 1 41 ? -3.905 3.047 -8.890 1.00 0.00 97 ALA A C 9
ATOM 12183 O O . ALA A 1 41 ? -4.385 3.638 -9.858 1.00 0.00 97 ALA A O 9
ATOM 12190 N N . ARG A 1 42 ? -4.635 2.648 -7.853 1.00 0.00 98 ARG A N 9
ATOM 12191 C CA . ARG A 1 42 ? -6.072 2.891 -7.793 1.00 0.00 98 ARG A CA 9
ATOM 12192 C C . ARG A 1 42 ? -6.636 2.511 -6.429 1.00 0.00 98 ARG A C 9
ATOM 12193 O O . ARG A 1 42 ? -6.366 1.427 -5.913 1.00 0.00 98 ARG A O 9
ATOM 12214 N N . ILE A 1 43 ? -7.427 3.410 -5.853 1.00 0.00 99 ILE A N 9
ATOM 12215 C CA . ILE A 1 43 ? -8.037 3.170 -4.552 1.00 0.00 99 ILE A CA 9
ATOM 12216 C C . ILE A 1 43 ? -9.350 2.410 -4.705 1.00 0.00 99 ILE A C 9
ATOM 12217 O O . ILE A 1 43 ? -10.353 2.965 -5.155 1.00 0.00 99 ILE A O 9
ATOM 12233 N N . LEU A 1 44 ? -9.337 1.135 -4.333 1.00 0.00 100 LEU A N 9
ATOM 12234 C CA . LEU A 1 44 ? -10.528 0.298 -4.434 1.00 0.00 100 LEU A CA 9
ATOM 12235 C C . LEU A 1 44 ? -11.657 0.849 -3.569 1.00 0.00 100 LEU A C 9
ATOM 12236 O O . LEU A 1 44 ? -11.440 1.244 -2.423 1.00 0.00 100 LEU A O 9
ATOM 12252 N N . HIS A 1 45 ? -12.864 0.875 -4.127 1.00 0.00 101 HIS A N 9
ATOM 12253 C CA . HIS A 1 45 ? -14.030 1.380 -3.413 1.00 0.00 101 HIS A CA 9
ATOM 12254 C C . HIS A 1 45 ? -14.601 0.317 -2.477 1.00 0.00 101 HIS A C 9
ATOM 12255 O O . HIS A 1 45 ? -14.831 -0.822 -2.883 1.00 0.00 101 HIS A O 9
ATOM 12270 N N . GLY A 1 46 ? -14.832 0.700 -1.225 1.00 0.00 102 GLY A N 9
ATOM 12271 C CA . GLY A 1 46 ? -15.378 -0.230 -0.253 1.00 0.00 102 GLY A CA 9
ATOM 12272 C C . GLY A 1 46 ? -14.395 -0.563 0.852 1.00 0.00 102 GLY A C 9
ATOM 12273 O O . GLY A 1 46 ? -14.794 -0.895 1.967 1.00 0.00 102 GLY A O 9
ATOM 12277 N N . GLY A 1 47 ? -13.106 -0.474 0.541 1.00 0.00 103 GLY A N 9
ATOM 12278 C CA . GLY A 1 47 ? -12.084 -0.773 1.526 1.00 0.00 103 GLY A CA 9
ATOM 12279 C C . GLY A 1 47 ? -12.073 0.217 2.675 1.00 0.00 103 GLY A C 9
ATOM 12280 O O . GLY A 1 47 ? -12.872 1.153 2.704 1.00 0.00 103 GLY A O 9
ATOM 12284 N N . MET A 1 48 ? -11.165 0.009 3.624 1.00 0.00 104 MET A N 9
ATOM 12285 C CA . MET A 1 48 ? -11.053 0.890 4.780 1.00 0.00 104 MET A CA 9
ATOM 12286 C C . MET A 1 48 ? -10.263 2.148 4.433 1.00 0.00 104 MET A C 9
ATOM 12287 O O . MET A 1 48 ? -10.495 3.215 4.999 1.00 0.00 104 MET A O 9
ATOM 12301 N N . ILE A 1 49 ? -9.329 2.014 3.497 1.00 0.00 105 ILE A N 9
ATOM 12302 C CA . ILE A 1 49 ? -8.507 3.141 3.073 1.00 0.00 105 ILE A CA 9
ATOM 12303 C C . ILE A 1 49 ? -9.336 4.160 2.299 1.00 0.00 105 ILE A C 9
ATOM 12304 O O . ILE A 1 49 ? -9.107 5.366 2.398 1.00 0.00 105 ILE A O 9
ATOM 12320 N N . HIS A 1 50 ? -10.303 3.668 1.532 1.00 0.00 106 HIS A N 9
ATOM 12321 C CA . HIS A 1 50 ? -11.171 4.534 0.745 1.00 0.00 106 HIS A CA 9
ATOM 12322 C C . HIS A 1 50 ? -12.275 5.127 1.615 1.00 0.00 106 HIS A C 9
ATOM 12323 O O . HIS A 1 50 ? -12.609 6.306 1.495 1.00 0.00 106 HIS A O 9
ATOM 12338 N N . ARG A 1 51 ? -12.833 4.302 2.496 1.00 0.00 107 ARG A N 9
ATOM 12339 C CA . ARG A 1 51 ? -13.895 4.742 3.391 1.00 0.00 107 ARG A CA 9
ATOM 12340 C C . ARG A 1 51 ? -13.338 5.644 4.486 1.00 0.00 107 ARG A C 9
ATOM 12341 O O . ARG A 1 51 ? -13.849 6.739 4.726 1.00 0.00 107 ARG A O 9
ATOM 12362 N N . GLN A 1 52 ? -12.283 5.178 5.147 1.00 0.00 108 GLN A N 9
ATOM 12363 C CA . GLN A 1 52 ? -11.650 5.941 6.215 1.00 0.00 108 GLN A CA 9
ATOM 12364 C C . GLN A 1 52 ? -10.855 7.112 5.648 1.00 0.00 108 GLN A C 9
ATOM 12365 O O . GLN A 1 52 ? -10.924 8.229 6.159 1.00 0.00 108 GLN A O 9
ATOM 12379 N N . GLY A 1 53 ? -10.101 6.846 4.585 1.00 0.00 109 GLY A N 9
ATOM 12380 C CA . GLY A 1 53 ? -9.303 7.887 3.964 1.00 0.00 109 GLY A CA 9
ATOM 12381 C C . GLY A 1 53 ? -7.887 7.931 4.502 1.00 0.00 109 GLY A C 9
ATOM 12382 O O . GLY A 1 53 ? -7.543 8.807 5.294 1.00 0.00 109 GLY A O 9
ATOM 12386 N N . SER A 1 54 ? -7.063 6.981 4.070 1.00 0.00 110 SER A N 9
ATOM 12387 C CA . SER A 1 54 ? -5.676 6.913 4.513 1.00 0.00 110 SER A CA 9
ATOM 12388 C C . SER A 1 54 ? -4.719 7.232 3.370 1.00 0.00 110 SER A C 9
ATOM 12389 O O . SER A 1 54 ? -3.631 7.766 3.588 1.00 0.00 110 SER A O 9
ATOM 12397 N N . LEU A 1 55 ? -5.128 6.901 2.149 1.00 0.00 111 LEU A N 9
ATOM 12398 C CA . LEU A 1 55 ? -4.304 7.151 0.973 1.00 0.00 111 LEU A CA 9
ATOM 12399 C C . LEU A 1 55 ? -5.164 7.556 -0.221 1.00 0.00 111 LEU A C 9
ATOM 12400 O O . LEU A 1 55 ? -6.390 7.463 -0.176 1.00 0.00 111 LEU A O 9
ATOM 12416 N N . HIS A 1 56 ? -4.510 8.004 -1.288 1.00 0.00 112 HIS A N 9
ATOM 12417 C CA . HIS A 1 56 ? -5.213 8.421 -2.496 1.00 0.00 112 HIS A CA 9
ATOM 12418 C C . HIS A 1 56 ? -4.503 7.902 -3.742 1.00 0.00 112 HIS A C 9
ATOM 12419 O O . HIS A 1 56 ? -3.276 7.924 -3.822 1.00 0.00 112 HIS A O 9
ATOM 12434 N N . VAL A 1 57 ? -5.286 7.438 -4.713 1.00 0.00 113 VAL A N 9
ATOM 12435 C CA . VAL A 1 57 ? -4.741 6.908 -5.962 1.00 0.00 113 VAL A CA 9
ATOM 12436 C C . VAL A 1 57 ? -3.641 7.805 -6.521 1.00 0.00 113 VAL A C 9
ATOM 12437 O O . VAL A 1 57 ? -3.894 8.942 -6.920 1.00 0.00 113 VAL A O 9
ATOM 12450 N N . GLY A 1 58 ? -2.418 7.283 -6.552 1.00 0.00 114 GLY A N 9
ATOM 12451 C CA . GLY A 1 58 ? -1.301 8.052 -7.072 1.00 0.00 114 GLY A CA 9
ATOM 12452 C C . GLY A 1 58 ? -0.210 8.284 -6.043 1.00 0.00 114 GLY A C 9
ATOM 12453 O O . GLY A 1 58 ? 0.961 8.417 -6.397 1.00 0.00 114 GLY A O 9
ATOM 12457 N N . ASP A 1 59 ? -0.591 8.337 -4.770 1.00 0.00 115 ASP A N 9
ATOM 12458 C CA . ASP A 1 59 ? 0.374 8.557 -3.694 1.00 0.00 115 ASP A CA 9
ATOM 12459 C C . ASP A 1 59 ? 1.548 7.588 -3.816 1.00 0.00 115 ASP A C 9
ATOM 12460 O O . ASP A 1 59 ? 1.357 6.396 -4.059 1.00 0.00 115 ASP A O 9
ATOM 12469 N N . GLU A 1 60 ? 2.763 8.106 -3.658 1.00 0.00 116 GLU A N 9
ATOM 12470 C CA . GLU A 1 60 ? 3.963 7.281 -3.768 1.00 0.00 116 GLU A CA 9
ATOM 12471 C C . GLU A 1 60 ? 4.393 6.732 -2.410 1.00 0.00 116 GLU A C 9
ATOM 12472 O O . GLU A 1 60 ? 4.886 7.469 -1.557 1.00 0.00 116 GLU A O 9
ATOM 12484 N N . ILE A 1 61 ? 4.210 5.428 -2.225 1.00 0.00 117 ILE A N 9
ATOM 12485 C CA . ILE A 1 61 ? 4.587 4.773 -0.978 1.00 0.00 117 ILE A CA 9
ATOM 12486 C C . ILE A 1 61 ? 6.050 4.341 -1.016 1.00 0.00 117 ILE A C 9
ATOM 12487 O O . ILE A 1 61 ? 6.387 3.304 -1.588 1.00 0.00 117 ILE A O 9
ATOM 12503 N N . LEU A 1 62 ? 6.913 5.144 -0.402 1.00 0.00 118 LEU A N 9
ATOM 12504 C CA . LEU A 1 62 ? 8.341 4.850 -0.364 1.00 0.00 118 LEU A CA 9
ATOM 12505 C C . LEU A 1 62 ? 8.597 3.433 0.143 1.00 0.00 118 LEU A C 9
ATOM 12506 O O . LEU A 1 62 ? 9.491 2.743 -0.348 1.00 0.00 118 LEU A O 9
ATOM 12522 N N . GLU A 1 63 ? 7.812 3.001 1.126 1.00 0.00 119 GLU A N 9
ATOM 12523 C CA . GLU A 1 63 ? 7.970 1.663 1.685 1.00 0.00 119 GLU A CA 9
ATOM 12524 C C . GLU A 1 63 ? 6.748 1.254 2.503 1.00 0.00 119 GLU A C 9
ATOM 12525 O O . GLU A 1 63 ? 6.047 2.101 3.055 1.00 0.00 119 GLU A O 9
ATOM 12537 N N . ILE A 1 64 ? 6.508 -0.051 2.577 1.00 0.00 120 ILE A N 9
ATOM 12538 C CA . ILE A 1 64 ? 5.378 -0.579 3.330 1.00 0.00 120 ILE A CA 9
ATOM 12539 C C . ILE A 1 64 ? 5.854 -1.349 4.557 1.00 0.00 120 ILE A C 9
ATOM 12540 O O . ILE A 1 64 ? 6.501 -2.390 4.435 1.00 0.00 120 ILE A O 9
ATOM 12556 N N . ASN A 1 65 ? 5.538 -0.829 5.739 1.00 0.00 121 ASN A N 9
ATOM 12557 C CA . ASN A 1 65 ? 5.941 -1.467 6.987 1.00 0.00 121 ASN A CA 9
ATOM 12558 C C . ASN A 1 65 ? 7.461 -1.506 7.105 1.00 0.00 121 ASN A C 9
ATOM 12559 O O . ASN A 1 65 ? 8.026 -2.422 7.704 1.00 0.00 121 ASN A O 9
ATOM 12570 N N . GLY A 1 66 ? 8.118 -0.505 6.527 1.00 0.00 122 GLY A N 9
ATOM 12571 C CA . GLY A 1 66 ? 9.567 -0.442 6.576 1.00 0.00 122 GLY A CA 9
ATOM 12572 C C . GLY A 1 66 ? 10.224 -1.284 5.498 1.00 0.00 122 GLY A C 9
ATOM 12573 O O . GLY A 1 66 ? 11.400 -1.631 5.606 1.00 0.00 122 GLY A O 9
ATOM 12577 N N . THR A 1 67 ? 9.466 -1.613 4.456 1.00 0.00 123 THR A N 9
ATOM 12578 C CA . THR A 1 67 ? 9.990 -2.420 3.359 1.00 0.00 123 THR A CA 9
ATOM 12579 C C . THR A 1 67 ? 9.614 -1.819 2.008 1.00 0.00 123 THR A C 9
ATOM 12580 O O . THR A 1 67 ? 8.444 -1.812 1.624 1.00 0.00 123 THR A O 9
ATOM 12591 N N . ASN A 1 68 ? 10.615 -1.317 1.291 1.00 0.00 124 ASN A N 9
ATOM 12592 C CA . ASN A 1 68 ? 10.393 -0.718 -0.020 1.00 0.00 124 ASN A CA 9
ATOM 12593 C C . ASN A 1 68 ? 10.116 -1.791 -1.064 1.00 0.00 124 ASN A C 9
ATOM 12594 O O . ASN A 1 68 ? 11.027 -2.492 -1.505 1.00 0.00 124 ASN A O 9
ATOM 12605 N N . VAL A 1 69 ? 8.854 -1.916 -1.456 1.00 0.00 125 VAL A N 9
ATOM 12606 C CA . VAL A 1 69 ? 8.460 -2.907 -2.449 1.00 0.00 125 VAL A CA 9
ATOM 12607 C C . VAL A 1 69 ? 9.124 -2.628 -3.792 1.00 0.00 125 VAL A C 9
ATOM 12608 O O . VAL A 1 69 ? 9.053 -1.514 -4.310 1.00 0.00 125 VAL A O 9
ATOM 12621 N N . THR A 1 70 ? 9.768 -3.645 -4.350 1.00 0.00 126 THR A N 9
ATOM 12622 C CA . THR A 1 70 ? 10.445 -3.507 -5.633 1.00 0.00 126 THR A CA 9
ATOM 12623 C C . THR A 1 70 ? 9.857 -4.465 -6.663 1.00 0.00 126 THR A C 9
ATOM 12624 O O . THR A 1 70 ? 8.826 -5.095 -6.424 1.00 0.00 126 THR A O 9
ATOM 12635 N N . ASN A 1 71 ? 10.519 -4.569 -7.808 1.00 0.00 127 ASN A N 9
ATOM 12636 C CA . ASN A 1 71 ? 10.065 -5.448 -8.878 1.00 0.00 127 ASN A CA 9
ATOM 12637 C C . ASN A 1 71 ? 9.962 -6.895 -8.400 1.00 0.00 127 ASN A C 9
ATOM 12638 O O . ASN A 1 71 ? 9.245 -7.703 -8.989 1.00 0.00 127 ASN A O 9
ATOM 12649 N N . HIS A 1 72 ? 10.680 -7.218 -7.324 1.00 0.00 128 HIS A N 9
ATOM 12650 C CA . HIS A 1 72 ? 10.662 -8.570 -6.770 1.00 0.00 128 HIS A CA 9
ATOM 12651 C C . HIS A 1 72 ? 9.230 -9.035 -6.522 1.00 0.00 128 HIS A C 9
ATOM 12652 O O . HIS A 1 72 ? 8.278 -8.295 -6.773 1.00 0.00 128 HIS A O 9
ATOM 12667 N N . SER A 1 73 ? 9.078 -10.262 -6.033 1.00 0.00 129 SER A N 9
ATOM 12668 C CA . SER A 1 73 ? 7.753 -10.805 -5.765 1.00 0.00 129 SER A CA 9
ATOM 12669 C C . SER A 1 73 ? 7.048 -10.007 -4.674 1.00 0.00 129 SER A C 9
ATOM 12670 O O . SER A 1 73 ? 7.632 -9.701 -3.634 1.00 0.00 129 SER A O 9
ATOM 12678 N N . VAL A 1 74 ? 5.785 -9.678 -4.920 1.00 0.00 130 VAL A N 9
ATOM 12679 C CA . VAL A 1 74 ? 4.985 -8.919 -3.963 1.00 0.00 130 VAL A CA 9
ATOM 12680 C C . VAL A 1 74 ? 4.259 -9.846 -2.995 1.00 0.00 130 VAL A C 9
ATOM 12681 O O . VAL A 1 74 ? 3.914 -9.451 -1.881 1.00 0.00 130 VAL A O 9
ATOM 12694 N N . ASP A 1 75 ? 4.023 -11.082 -3.431 1.00 0.00 131 ASP A N 9
ATOM 12695 C CA . ASP A 1 75 ? 3.330 -12.073 -2.613 1.00 0.00 131 ASP A CA 9
ATOM 12696 C C . ASP A 1 75 ? 3.876 -12.106 -1.187 1.00 0.00 131 ASP A C 9
ATOM 12697 O O . ASP A 1 75 ? 3.172 -12.490 -0.253 1.00 0.00 131 ASP A O 9
ATOM 12706 N N . GLN A 1 76 ? 5.134 -11.708 -1.027 1.00 0.00 132 GLN A N 9
ATOM 12707 C CA . GLN A 1 76 ? 5.771 -11.699 0.286 1.00 0.00 132 GLN A CA 9
ATOM 12708 C C . GLN A 1 76 ? 5.185 -10.607 1.178 1.00 0.00 132 GLN A C 9
ATOM 12709 O O . GLN A 1 76 ? 4.954 -10.824 2.368 1.00 0.00 132 GLN A O 9
ATOM 12723 N N . LEU A 1 77 ? 4.953 -9.432 0.601 1.00 0.00 133 LEU A N 9
ATOM 12724 C CA . LEU A 1 77 ? 4.403 -8.307 1.351 1.00 0.00 133 LEU A CA 9
ATOM 12725 C C . LEU A 1 77 ? 2.917 -8.508 1.640 1.00 0.00 133 LEU A C 9
ATOM 12726 O O . LEU A 1 77 ? 2.487 -8.435 2.790 1.00 0.00 133 LEU A O 9
ATOM 12742 N N . GLN A 1 78 ? 2.136 -8.757 0.592 1.00 0.00 134 GLN A N 9
ATOM 12743 C CA . GLN A 1 78 ? 0.699 -8.964 0.743 1.00 0.00 134 GLN A CA 9
ATOM 12744 C C . GLN A 1 78 ? 0.408 -10.092 1.729 1.00 0.00 134 GLN A C 9
ATOM 12745 O O . GLN A 1 78 ? -0.480 -9.978 2.573 1.00 0.00 134 GLN A O 9
ATOM 12759 N N . LYS A 1 79 ? 1.165 -11.180 1.618 1.00 0.00 135 LYS A N 9
ATOM 12760 C CA . LYS A 1 79 ? 0.988 -12.325 2.503 1.00 0.00 135 LYS A CA 9
ATOM 12761 C C . LYS A 1 79 ? 1.302 -11.943 3.946 1.00 0.00 135 LYS A C 9
ATOM 12762 O O . LYS A 1 79 ? 0.605 -12.354 4.873 1.00 0.00 135 LYS A O 9
ATOM 12781 N N . ALA A 1 80 ? 2.354 -11.153 4.125 1.00 0.00 136 ALA A N 9
ATOM 12782 C CA . ALA A 1 80 ? 2.762 -10.712 5.453 1.00 0.00 136 ALA A CA 9
ATOM 12783 C C . ALA A 1 80 ? 1.843 -9.610 5.972 1.00 0.00 136 ALA A C 9
ATOM 12784 O O . ALA A 1 80 ? 1.678 -9.442 7.180 1.00 0.00 136 ALA A O 9
ATOM 12791 N N . MET A 1 81 ? 1.248 -8.858 5.049 1.00 0.00 137 MET A N 9
ATOM 12792 C CA . MET A 1 81 ? 0.348 -7.769 5.411 1.00 0.00 137 MET A CA 9
ATOM 12793 C C . MET A 1 81 ? -1.013 -8.303 5.849 1.00 0.00 137 MET A C 9
ATOM 12794 O O . MET A 1 81 ? -1.713 -7.669 6.640 1.00 0.00 137 MET A O 9
ATOM 12808 N N . LYS A 1 82 ? -1.386 -9.467 5.328 1.00 0.00 138 LYS A N 9
ATOM 12809 C CA . LYS A 1 82 ? -2.666 -10.081 5.668 1.00 0.00 138 LYS A CA 9
ATOM 12810 C C . LYS A 1 82 ? -2.576 -10.837 6.990 1.00 0.00 138 LYS A C 9
ATOM 12811 O O . LYS A 1 82 ? -3.508 -10.811 7.794 1.00 0.00 138 LYS A O 9
ATOM 12830 N N . GLU A 1 83 ? -1.452 -11.511 7.206 1.00 0.00 139 GLU A N 9
ATOM 12831 C CA . GLU A 1 83 ? -1.243 -12.277 8.429 1.00 0.00 139 GLU A CA 9
ATOM 12832 C C . GLU A 1 83 ? -0.766 -11.383 9.572 1.00 0.00 139 GLU A C 9
ATOM 12833 O O . GLU A 1 83 ? -0.815 -11.776 10.738 1.00 0.00 139 GLU A O 9
ATOM 12845 N N . THR A 1 84 ? -0.302 -10.181 9.237 1.00 0.00 140 THR A N 9
ATOM 12846 C CA . THR A 1 84 ? 0.182 -9.244 10.245 1.00 0.00 140 THR A CA 9
ATOM 12847 C C . THR A 1 84 ? -0.912 -8.911 11.253 1.00 0.00 140 THR A C 9
ATOM 12848 O O . THR A 1 84 ? -2.039 -8.584 10.878 1.00 0.00 140 THR A O 9
ATOM 12859 N N . LYS A 1 85 ? -0.570 -8.993 12.534 1.00 0.00 141 LYS A N 9
ATOM 12860 C CA . LYS A 1 85 ? -1.519 -8.698 13.601 1.00 0.00 141 LYS A CA 9
ATOM 12861 C C . LYS A 1 85 ? -1.029 -7.531 14.450 1.00 0.00 141 LYS A C 9
ATOM 12862 O O . LYS A 1 85 ? -0.358 -7.726 15.463 1.00 0.00 141 LYS A O 9
ATOM 12881 N N . GLY A 1 86 ? -1.368 -6.317 14.029 1.00 0.00 142 GLY A N 9
ATOM 12882 C CA . GLY A 1 86 ? -0.951 -5.136 14.763 1.00 0.00 142 GLY A CA 9
ATOM 12883 C C . GLY A 1 86 ? -1.161 -3.859 13.976 1.00 0.00 142 GLY A C 9
ATOM 12884 O O . GLY A 1 86 ? -2.071 -3.773 13.153 1.00 0.00 142 GLY A O 9
ATOM 12888 N N . MET A 1 87 ? -0.319 -2.861 14.232 1.00 0.00 143 MET A N 9
ATOM 12889 C CA . MET A 1 87 ? -0.422 -1.581 13.542 1.00 0.00 143 MET A CA 9
ATOM 12890 C C . MET A 1 87 ? 0.536 -1.515 12.357 1.00 0.00 143 MET A C 9
ATOM 12891 O O . MET A 1 87 ? 1.738 -1.739 12.502 1.00 0.00 143 MET A O 9
ATOM 12905 N N . ILE A 1 88 ? -0.007 -1.201 11.186 1.00 0.00 144 ILE A N 9
ATOM 12906 C CA . ILE A 1 88 ? 0.797 -1.099 9.971 1.00 0.00 144 ILE A CA 9
ATOM 12907 C C . ILE A 1 88 ? 1.271 0.333 9.745 1.00 0.00 144 ILE A C 9
ATOM 12908 O O . ILE A 1 88 ? 0.479 1.273 9.789 1.00 0.00 144 ILE A O 9
ATOM 12924 N N . SER A 1 89 ? 2.567 0.491 9.490 1.00 0.00 145 SER A N 9
ATOM 12925 C CA . SER A 1 89 ? 3.144 1.807 9.241 1.00 0.00 145 SER A CA 9
ATOM 12926 C C . SER A 1 89 ? 3.708 1.881 7.828 1.00 0.00 145 SER A C 9
ATOM 12927 O O . SER A 1 89 ? 4.634 1.148 7.478 1.00 0.00 145 SER A O 9
ATOM 12935 N N . LEU A 1 90 ? 3.137 2.762 7.014 1.00 0.00 146 LEU A N 9
ATOM 12936 C CA . LEU A 1 90 ? 3.575 2.923 5.634 1.00 0.00 146 LEU A CA 9
ATOM 12937 C C . LEU A 1 90 ? 4.112 4.327 5.385 1.00 0.00 146 LEU A C 9
ATOM 12938 O O . LEU A 1 90 ? 3.586 5.309 5.910 1.00 0.00 146 LEU A O 9
ATOM 12954 N N . LYS A 1 91 ? 5.153 4.412 4.565 1.00 0.00 147 LYS A N 9
ATOM 12955 C CA . LYS A 1 91 ? 5.758 5.691 4.221 1.00 0.00 147 LYS A CA 9
ATOM 12956 C C . LYS A 1 91 ? 5.352 6.081 2.810 1.00 0.00 147 LYS A C 9
ATOM 12957 O O . LYS A 1 91 ? 5.788 5.464 1.839 1.00 0.00 147 LYS A O 9
ATOM 12976 N N . VAL A 1 92 ? 4.495 7.089 2.700 1.00 0.00 148 VAL A N 9
ATOM 12977 C CA . VAL A 1 92 ? 4.013 7.531 1.401 1.00 0.00 148 VAL A CA 9
ATOM 12978 C C . VAL A 1 92 ? 3.961 9.052 1.302 1.00 0.00 148 VAL A C 9
ATOM 12979 O O . VAL A 1 92 ? 3.747 9.748 2.294 1.00 0.00 148 VAL A O 9
ATOM 12992 N N . ILE A 1 93 ? 4.154 9.555 0.085 1.00 0.00 149 ILE A N 9
ATOM 12993 C CA . ILE A 1 93 ? 4.124 10.989 -0.171 1.00 0.00 149 ILE A CA 9
ATOM 12994 C C . ILE A 1 93 ? 2.852 11.372 -0.927 1.00 0.00 149 ILE A C 9
ATOM 12995 O O . ILE A 1 93 ? 2.612 10.884 -2.033 1.00 0.00 149 ILE A O 9
ATOM 13011 N N . PRO A 1 94 ? 2.015 12.249 -0.342 1.00 0.00 150 PRO A N 9
ATOM 13012 C CA . PRO A 1 94 ? 0.765 12.685 -0.975 1.00 0.00 150 PRO A CA 9
ATOM 13013 C C . PRO A 1 94 ? 0.989 13.248 -2.374 1.00 0.00 150 PRO A C 9
ATOM 13014 O O . PRO A 1 94 ? 2.005 13.887 -2.642 1.00 0.00 150 PRO A O 9
ATOM 13025 N N . ASN A 1 95 ? 0.031 13.007 -3.263 1.00 0.00 151 ASN A N 9
ATOM 13026 C CA . ASN A 1 95 ? 0.121 13.491 -4.635 1.00 0.00 151 ASN A CA 9
ATOM 13027 C C . ASN A 1 95 ? -1.207 14.091 -5.087 1.00 0.00 151 ASN A C 9
ATOM 13028 O O . ASN A 1 95 ? -2.241 13.423 -5.067 1.00 0.00 151 ASN A O 9
ATOM 13039 N N . GLN A 1 96 ? -1.171 15.356 -5.494 1.00 0.00 152 GLN A N 9
ATOM 13040 C CA . GLN A 1 96 ? -2.371 16.047 -5.951 1.00 0.00 152 GLN A CA 9
ATOM 13041 C C . GLN A 1 96 ? -2.130 16.732 -7.292 1.00 0.00 152 GLN A C 9
ATOM 13042 O O . GLN A 1 96 ? -1.473 17.771 -7.360 1.00 0.00 152 GLN A O 9
ATOM 13056 N N . GLN A 1 97 ? -2.666 16.143 -8.356 1.00 0.00 153 GLN A N 9
ATOM 13057 C CA . GLN A 1 97 ? -2.511 16.696 -9.696 1.00 0.00 153 GLN A CA 9
ATOM 13058 C C . GLN A 1 97 ? -1.038 16.780 -10.083 1.00 0.00 153 GLN A C 9
ATOM 13059 O O . GLN A 1 97 ? -0.749 17.219 -11.216 1.00 0.00 153 GLN A O 9
ATOM 13074 N N . ARG B 2 7 ? 2.943 -2.814 -17.521 1.00 0.00 123 ARG B N 9
ATOM 13075 C CA . ARG B 2 7 ? 3.314 -2.634 -16.093 1.00 0.00 123 ARG B CA 9
ATOM 13076 C C . ARG B 2 7 ? 2.597 -3.646 -15.204 1.00 0.00 123 ARG B C 9
ATOM 13077 O O . ARG B 2 7 ? 1.917 -4.547 -15.697 1.00 0.00 123 ARG B O 9
ATOM 13098 N N . LYS B 2 8 ? 2.757 -3.493 -13.895 1.00 0.00 124 LYS B N 9
ATOM 13099 C CA . LYS B 2 8 ? 2.128 -4.394 -12.935 1.00 0.00 124 LYS B CA 9
ATOM 13100 C C . LYS B 2 8 ? 1.223 -3.625 -11.979 1.00 0.00 124 LYS B C 9
ATOM 13101 O O . LYS B 2 8 ? 1.268 -2.397 -11.919 1.00 0.00 124 LYS B O 9
ATOM 13120 N N . GLU B 2 9 ? 0.407 -4.359 -11.227 1.00 0.00 125 GLU B N 9
ATOM 13121 C CA . GLU B 2 9 ? -0.504 -3.762 -10.266 1.00 0.00 125 GLU B CA 9
ATOM 13122 C C . GLU B 2 9 ? -0.956 -4.806 -9.261 1.00 0.00 125 GLU B C 9
ATOM 13123 O O . GLU B 2 9 ? -1.318 -5.925 -9.626 1.00 0.00 125 GLU B O 9
ATOM 13135 N N . TYR B 2 10 ? -0.920 -4.438 -7.992 1.00 0.00 126 TYR B N 9
ATOM 13136 C CA . TYR B 2 10 ? -1.309 -5.342 -6.926 1.00 0.00 126 TYR B CA 9
ATOM 13137 C C . TYR B 2 10 ? -2.316 -4.701 -5.992 1.00 0.00 126 TYR B C 9
ATOM 13138 O O . TYR B 2 10 ? -2.144 -3.559 -5.566 1.00 0.00 126 TYR B O 9
ATOM 13156 N N . CYS B 2 11 ? -3.343 -5.456 -5.636 1.00 0.00 127 CYS B N 9
ATOM 13157 C CA . CYS B 2 11 ? -4.340 -4.969 -4.705 1.00 0.00 127 CYS B CA 9
ATOM 13158 C C . CYS B 2 11 ? -4.121 -5.663 -3.376 1.00 0.00 127 CYS B C 9
ATOM 13159 O O . CYS B 2 11 ? -4.213 -6.887 -3.277 1.00 0.00 127 CYS B O 9
ATOM 13166 N N . ILE B 2 12 ? -3.778 -4.879 -2.369 1.00 0.00 128 ILE B N 9
ATOM 13167 C CA . ILE B 2 12 ? -3.482 -5.422 -1.058 1.00 0.00 128 ILE B CA 9
ATOM 13168 C C . ILE B 2 12 ? -3.986 -4.506 0.053 1.00 0.00 128 ILE B C 9
ATOM 13169 O O . ILE B 2 12 ? -3.576 -4.705 1.215 1.00 0.00 128 ILE B O 9
ATOM 13186 N N . VAL A 1 13 ? 7.482 13.652 3.663 1.00 0.00 69 VAL A N 10
ATOM 13187 C CA . VAL A 1 13 ? 7.242 12.230 4.016 1.00 0.00 69 VAL A CA 10
ATOM 13188 C C . VAL A 1 13 ? 6.182 12.107 5.107 1.00 0.00 69 VAL A C 10
ATOM 13189 O O . VAL A 1 13 ? 6.386 12.551 6.237 1.00 0.00 69 VAL A O 10
ATOM 13202 N N . ARG A 1 14 ? 5.051 11.502 4.761 1.00 0.00 70 ARG A N 10
ATOM 13203 C CA . ARG A 1 14 ? 3.960 11.320 5.711 1.00 0.00 70 ARG A CA 10
ATOM 13204 C C . ARG A 1 14 ? 3.924 9.886 6.229 1.00 0.00 70 ARG A C 10
ATOM 13205 O O . ARG A 1 14 ? 4.099 8.936 5.466 1.00 0.00 70 ARG A O 10
ATOM 13226 N N . LEU A 1 15 ? 3.694 9.738 7.529 1.00 0.00 71 LEU A N 10
ATOM 13227 C CA . LEU A 1 15 ? 3.636 8.419 8.149 1.00 0.00 71 LEU A CA 10
ATOM 13228 C C . LEU A 1 15 ? 2.221 8.099 8.621 1.00 0.00 71 LEU A C 10
ATOM 13229 O O . LEU A 1 15 ? 1.799 8.539 9.690 1.00 0.00 71 LEU A O 10
ATOM 13245 N N . ILE A 1 16 ? 1.499 7.323 7.820 1.00 0.00 72 ILE A N 10
ATOM 13246 C CA . ILE A 1 16 ? 0.136 6.935 8.159 1.00 0.00 72 ILE A CA 10
ATOM 13247 C C . ILE A 1 16 ? 0.127 5.582 8.860 1.00 0.00 72 ILE A C 10
ATOM 13248 O O . ILE A 1 16 ? 0.985 4.739 8.603 1.00 0.00 72 ILE A O 10
ATOM 13264 N N . GLN A 1 17 ? -0.838 5.378 9.749 1.00 0.00 73 GLN A N 10
ATOM 13265 C CA . GLN A 1 17 ? -0.931 4.122 10.481 1.00 0.00 73 GLN A CA 10
ATOM 13266 C C . GLN A 1 17 ? -2.379 3.732 10.757 1.00 0.00 73 GLN A C 10
ATOM 13267 O O . GLN A 1 17 ? -3.190 4.558 11.173 1.00 0.00 73 GLN A O 10
ATOM 13281 N N . PHE A 1 18 ? -2.686 2.458 10.534 1.00 0.00 74 PHE A N 10
ATOM 13282 C CA . PHE A 1 18 ? -4.026 1.933 10.769 1.00 0.00 74 PHE A CA 10
ATOM 13283 C C . PHE A 1 18 ? -3.948 0.492 11.264 1.00 0.00 74 PHE A C 10
ATOM 13284 O O . PHE A 1 18 ? -3.242 -0.334 10.686 1.00 0.00 74 PHE A O 10
ATOM 13301 N N . GLU A 1 19 ? -4.662 0.202 12.346 1.00 0.00 75 GLU A N 10
ATOM 13302 C CA . GLU A 1 19 ? -4.655 -1.136 12.928 1.00 0.00 75 GLU A CA 10
ATOM 13303 C C . GLU A 1 19 ? -5.583 -2.082 12.173 1.00 0.00 75 GLU A C 10
ATOM 13304 O O . GLU A 1 19 ? -6.706 -1.722 11.819 1.00 0.00 75 GLU A O 10
ATOM 13316 N N . LYS A 1 20 ? -5.100 -3.298 11.939 1.00 0.00 76 LYS A N 10
ATOM 13317 C CA . LYS A 1 20 ? -5.874 -4.314 11.238 1.00 0.00 76 LYS A CA 10
ATOM 13318 C C . LYS A 1 20 ? -5.884 -5.615 12.035 1.00 0.00 76 LYS A C 10
ATOM 13319 O O . LYS A 1 20 ? -4.840 -6.232 12.248 1.00 0.00 76 LYS A O 10
ATOM 13338 N N . VAL A 1 21 ? -7.069 -6.022 12.477 1.00 0.00 77 VAL A N 10
ATOM 13339 C CA . VAL A 1 21 ? -7.214 -7.246 13.256 1.00 0.00 77 VAL A CA 10
ATOM 13340 C C . VAL A 1 21 ? -7.614 -8.418 12.365 1.00 0.00 77 VAL A C 10
ATOM 13341 O O . VAL A 1 21 ? -7.277 -9.568 12.645 1.00 0.00 77 VAL A O 10
ATOM 13354 N N . THR A 1 22 ? -8.345 -8.119 11.299 1.00 0.00 78 THR A N 10
ATOM 13355 C CA . THR A 1 22 ? -8.803 -9.146 10.376 1.00 0.00 78 THR A CA 10
ATOM 13356 C C . THR A 1 22 ? -7.798 -9.367 9.253 1.00 0.00 78 THR A C 10
ATOM 13357 O O . THR A 1 22 ? -7.082 -8.448 8.856 1.00 0.00 78 THR A O 10
ATOM 13368 N N . GLU A 1 23 ? -7.756 -10.591 8.739 1.00 0.00 79 GLU A N 10
ATOM 13369 C CA . GLU A 1 23 ? -6.845 -10.929 7.655 1.00 0.00 79 GLU A CA 10
ATOM 13370 C C . GLU A 1 23 ? -7.518 -10.731 6.311 1.00 0.00 79 GLU A C 10
ATOM 13371 O O . GLU A 1 23 ? -8.194 -11.623 5.798 1.00 0.00 79 GLU A O 10
ATOM 13383 N N . GLU A 1 24 ? -7.339 -9.543 5.758 1.00 0.00 80 GLU A N 10
ATOM 13384 C CA . GLU A 1 24 ? -7.937 -9.199 4.485 1.00 0.00 80 GLU A CA 10
ATOM 13385 C C . GLU A 1 24 ? -7.270 -7.965 3.882 1.00 0.00 80 GLU A C 10
ATOM 13386 O O . GLU A 1 24 ? -6.630 -7.187 4.590 1.00 0.00 80 GLU A O 10
ATOM 13398 N N . PRO A 1 25 ? -7.409 -7.767 2.559 1.00 0.00 81 PRO A N 10
ATOM 13399 C CA . PRO A 1 25 ? -6.815 -6.620 1.866 1.00 0.00 81 PRO A CA 10
ATOM 13400 C C . PRO A 1 25 ? -7.143 -5.298 2.550 1.00 0.00 81 PRO A C 10
ATOM 13401 O O . PRO A 1 25 ? -8.281 -5.063 2.958 1.00 0.00 81 PRO A O 10
ATOM 13412 N N . MET A 1 26 ? -6.138 -4.436 2.674 1.00 0.00 82 MET A N 10
ATOM 13413 C CA . MET A 1 26 ? -6.321 -3.136 3.312 1.00 0.00 82 MET A CA 10
ATOM 13414 C C . MET A 1 26 ? -7.395 -2.323 2.596 1.00 0.00 82 MET A C 10
ATOM 13415 O O . MET A 1 26 ? -8.148 -1.580 3.226 1.00 0.00 82 MET A O 10
ATOM 13429 N N . GLY A 1 27 ? -7.460 -2.468 1.277 1.00 0.00 83 GLY A N 10
ATOM 13430 C CA . GLY A 1 27 ? -8.446 -1.740 0.498 1.00 0.00 83 GLY A CA 10
ATOM 13431 C C . GLY A 1 27 ? -7.812 -0.782 -0.491 1.00 0.00 83 GLY A C 10
ATOM 13432 O O . GLY A 1 27 ? -8.366 0.279 -0.779 1.00 0.00 83 GLY A O 10
ATOM 13436 N N . ILE A 1 28 ? -6.649 -1.158 -1.009 1.00 0.00 84 ILE A N 10
ATOM 13437 C CA . ILE A 1 28 ? -5.936 -0.328 -1.972 1.00 0.00 84 ILE A CA 10
ATOM 13438 C C . ILE A 1 28 ? -5.091 -1.185 -2.907 1.00 0.00 84 ILE A C 10
ATOM 13439 O O . ILE A 1 28 ? -4.748 -2.321 -2.582 1.00 0.00 84 ILE A O 10
ATOM 13455 N N . CYS A 1 29 ? -4.752 -0.633 -4.066 1.00 0.00 85 CYS A N 10
ATOM 13456 C CA . CYS A 1 29 ? -3.939 -1.349 -5.040 1.00 0.00 85 CYS A CA 10
ATOM 13457 C C . CYS A 1 29 ? -2.768 -0.483 -5.486 1.00 0.00 85 CYS A C 10
ATOM 13458 O O . CYS A 1 29 ? -2.963 0.626 -5.975 1.00 0.00 85 CYS A O 10
ATOM 13465 N N . LEU A 1 30 ? -1.556 -0.999 -5.295 1.00 0.00 86 LEU A N 10
ATOM 13466 C CA . LEU A 1 30 ? -0.335 -0.286 -5.657 1.00 0.00 86 LEU A CA 10
ATOM 13467 C C . LEU A 1 30 ? 0.428 -1.030 -6.748 1.00 0.00 86 LEU A C 10
ATOM 13468 O O . LEU A 1 30 ? 0.227 -2.225 -6.947 1.00 0.00 86 LEU A O 10
ATOM 13484 N N . LYS A 1 31 ? 1.303 -0.319 -7.455 1.00 0.00 87 LYS A N 10
ATOM 13485 C CA . LYS A 1 31 ? 2.089 -0.925 -8.527 1.00 0.00 87 LYS A CA 10
ATOM 13486 C C . LYS A 1 31 ? 3.551 -0.490 -8.458 1.00 0.00 87 LYS A C 10
ATOM 13487 O O . LYS A 1 31 ? 3.853 0.629 -8.044 1.00 0.00 87 LYS A O 10
ATOM 13506 N N . LEU A 1 32 ? 4.452 -1.380 -8.879 1.00 0.00 88 LEU A N 10
ATOM 13507 C CA . LEU A 1 32 ? 5.879 -1.087 -8.881 1.00 0.00 88 LEU A CA 10
ATOM 13508 C C . LEU A 1 32 ? 6.254 -0.281 -10.118 1.00 0.00 88 LEU A C 10
ATOM 13509 O O . LEU A 1 32 ? 6.281 -0.807 -11.231 1.00 0.00 88 LEU A O 10
ATOM 13525 N N . ASN A 1 33 ? 6.537 1.000 -9.918 1.00 0.00 89 ASN A N 10
ATOM 13526 C CA . ASN A 1 33 ? 6.905 1.882 -11.020 1.00 0.00 89 ASN A CA 10
ATOM 13527 C C . ASN A 1 33 ? 8.218 1.439 -11.656 1.00 0.00 89 ASN A C 10
ATOM 13528 O O . ASN A 1 33 ? 8.860 0.498 -11.190 1.00 0.00 89 ASN A O 10
ATOM 13539 N N . GLU A 1 34 ? 8.612 2.124 -12.725 1.00 0.00 90 GLU A N 10
ATOM 13540 C CA . GLU A 1 34 ? 9.849 1.803 -13.430 1.00 0.00 90 GLU A CA 10
ATOM 13541 C C . GLU A 1 34 ? 11.041 1.798 -12.474 1.00 0.00 90 GLU A C 10
ATOM 13542 O O . GLU A 1 34 ? 12.060 1.160 -12.742 1.00 0.00 90 GLU A O 10
ATOM 13554 N N . LYS A 1 35 ? 10.906 2.510 -11.360 1.00 0.00 91 LYS A N 10
ATOM 13555 C CA . LYS A 1 35 ? 11.974 2.581 -10.365 1.00 0.00 91 LYS A CA 10
ATOM 13556 C C . LYS A 1 35 ? 11.689 1.649 -9.191 1.00 0.00 91 LYS A C 10
ATOM 13557 O O . LYS A 1 35 ? 12.271 1.799 -8.116 1.00 0.00 91 LYS A O 10
ATOM 13576 N N . GLN A 1 36 ? 10.789 0.690 -9.396 1.00 0.00 92 GLN A N 10
ATOM 13577 C CA . GLN A 1 36 ? 10.432 -0.256 -8.344 1.00 0.00 92 GLN A CA 10
ATOM 13578 C C . GLN A 1 36 ? 9.942 0.485 -7.104 1.00 0.00 92 GLN A C 10
ATOM 13579 O O . GLN A 1 36 ? 10.701 0.704 -6.160 1.00 0.00 92 GLN A O 10
ATOM 13593 N N . SER A 1 37 ? 8.670 0.871 -7.114 1.00 0.00 93 SER A N 10
ATOM 13594 C CA . SER A 1 37 ? 8.086 1.592 -5.989 1.00 0.00 93 SER A CA 10
ATOM 13595 C C . SER A 1 37 ? 6.596 1.304 -5.888 1.00 0.00 93 SER A C 10
ATOM 13596 O O . SER A 1 37 ? 5.913 1.182 -6.900 1.00 0.00 93 SER A O 10
ATOM 13604 N N . CYS A 1 38 ? 6.094 1.191 -4.665 1.00 0.00 94 CYS A N 10
ATOM 13605 C CA . CYS A 1 38 ? 4.683 0.904 -4.457 1.00 0.00 94 CYS A CA 10
ATOM 13606 C C . CYS A 1 38 ? 3.853 2.181 -4.421 1.00 0.00 94 CYS A C 10
ATOM 13607 O O . CYS A 1 38 ? 3.944 2.970 -3.481 1.00 0.00 94 CYS A O 10
ATOM 13615 N N . THR A 1 39 ? 3.029 2.366 -5.450 1.00 0.00 95 THR A N 10
ATOM 13616 C CA . THR A 1 39 ? 2.160 3.531 -5.544 1.00 0.00 95 THR A CA 10
ATOM 13617 C C . THR A 1 39 ? 0.742 3.067 -5.816 1.00 0.00 95 THR A C 10
ATOM 13618 O O . THR A 1 39 ? 0.518 2.259 -6.717 1.00 0.00 95 THR A O 10
ATOM 13629 N N . VAL A 1 40 ? -0.218 3.558 -5.041 1.00 0.00 96 VAL A N 10
ATOM 13630 C CA . VAL A 1 40 ? -1.596 3.146 -5.229 1.00 0.00 96 VAL A CA 10
ATOM 13631 C C . VAL A 1 40 ? -2.064 3.467 -6.639 1.00 0.00 96 VAL A C 10
ATOM 13632 O O . VAL A 1 40 ? -2.316 4.622 -6.983 1.00 0.00 96 VAL A O 10
ATOM 13645 N N . ALA A 1 41 ? -2.170 2.422 -7.448 1.00 0.00 97 ALA A N 10
ATOM 13646 C CA . ALA A 1 41 ? -2.597 2.554 -8.828 1.00 0.00 97 ALA A CA 10
ATOM 13647 C C . ALA A 1 41 ? -4.076 2.911 -8.909 1.00 0.00 97 ALA A C 10
ATOM 13648 O O . ALA A 1 41 ? -4.523 3.528 -9.875 1.00 0.00 97 ALA A O 10
ATOM 13655 N N . ARG A 1 42 ? -4.830 2.520 -7.887 1.00 0.00 98 ARG A N 10
ATOM 13656 C CA . ARG A 1 42 ? -6.260 2.803 -7.845 1.00 0.00 98 ARG A CA 10
ATOM 13657 C C . ARG A 1 42 ? -6.859 2.396 -6.505 1.00 0.00 98 ARG A C 10
ATOM 13658 O O . ARG A 1 42 ? -6.597 1.303 -6.003 1.00 0.00 98 ARG A O 10
ATOM 13679 N N . ILE A 1 43 ? -7.670 3.279 -5.931 1.00 0.00 99 ILE A N 10
ATOM 13680 C CA . ILE A 1 43 ? -8.311 3.005 -4.653 1.00 0.00 99 ILE A CA 10
ATOM 13681 C C . ILE A 1 43 ? -9.614 2.239 -4.860 1.00 0.00 99 ILE A C 10
ATOM 13682 O O . ILE A 1 43 ? -10.338 2.483 -5.825 1.00 0.00 99 ILE A O 10
ATOM 13698 N N . LEU A 1 44 ? -9.908 1.311 -3.956 1.00 0.00 100 LEU A N 10
ATOM 13699 C CA . LEU A 1 44 ? -11.126 0.515 -4.054 1.00 0.00 100 LEU A CA 10
ATOM 13700 C C . LEU A 1 44 ? -12.194 1.032 -3.096 1.00 0.00 100 LEU A C 10
ATOM 13701 O O . LEU A 1 44 ? -11.892 1.444 -1.976 1.00 0.00 100 LEU A O 10
ATOM 13717 N N . HIS A 1 45 ? -13.445 1.006 -3.546 1.00 0.00 101 HIS A N 10
ATOM 13718 C CA . HIS A 1 45 ? -14.561 1.470 -2.730 1.00 0.00 101 HIS A CA 10
ATOM 13719 C C . HIS A 1 45 ? -14.937 0.431 -1.679 1.00 0.00 101 HIS A C 10
ATOM 13720 O O . HIS A 1 45 ? -14.991 -0.764 -1.966 1.00 0.00 101 HIS A O 10
ATOM 13735 N N . GLY A 1 46 ? -15.196 0.896 -0.461 1.00 0.00 102 GLY A N 10
ATOM 13736 C CA . GLY A 1 46 ? -15.564 -0.007 0.613 1.00 0.00 102 GLY A CA 10
ATOM 13737 C C . GLY A 1 46 ? -14.375 -0.414 1.464 1.00 0.00 102 GLY A C 10
ATOM 13738 O O . GLY A 1 46 ? -14.534 -0.773 2.630 1.00 0.00 102 GLY A O 10
ATOM 13742 N N . GLY A 1 47 ? -13.183 -0.358 0.880 1.00 0.00 103 GLY A N 10
ATOM 13743 C CA . GLY A 1 47 ? -11.982 -0.728 1.607 1.00 0.00 103 GLY A CA 10
ATOM 13744 C C . GLY A 1 47 ? -11.784 0.102 2.861 1.00 0.00 103 GLY A C 10
ATOM 13745 O O . GLY A 1 47 ? -12.368 1.176 3.001 1.00 0.00 103 GLY A O 10
ATOM 13749 N N . MET A 1 48 ? -10.958 -0.399 3.773 1.00 0.00 104 MET A N 10
ATOM 13750 C CA . MET A 1 48 ? -10.681 0.303 5.022 1.00 0.00 104 MET A CA 10
ATOM 13751 C C . MET A 1 48 ? -9.903 1.591 4.769 1.00 0.00 104 MET A C 10
ATOM 13752 O O . MET A 1 48 ? -9.927 2.511 5.587 1.00 0.00 104 MET A O 10
ATOM 13766 N N . ILE A 1 49 ? -9.212 1.653 3.634 1.00 0.00 105 ILE A N 10
ATOM 13767 C CA . ILE A 1 49 ? -8.428 2.827 3.280 1.00 0.00 105 ILE A CA 10
ATOM 13768 C C . ILE A 1 49 ? -9.296 3.879 2.598 1.00 0.00 105 ILE A C 10
ATOM 13769 O O . ILE A 1 49 ? -9.133 5.077 2.830 1.00 0.00 105 ILE A O 10
ATOM 13785 N N . HIS A 1 50 ? -10.221 3.423 1.760 1.00 0.00 106 HIS A N 10
ATOM 13786 C CA . HIS A 1 50 ? -11.118 4.327 1.051 1.00 0.00 106 HIS A CA 10
ATOM 13787 C C . HIS A 1 50 ? -12.204 4.846 1.987 1.00 0.00 106 HIS A C 10
ATOM 13788 O O . HIS A 1 50 ? -12.573 6.019 1.939 1.00 0.00 106 HIS A O 10
ATOM 13803 N N . ARG A 1 51 ? -12.708 3.961 2.842 1.00 0.00 107 ARG A N 10
ATOM 13804 C CA . ARG A 1 51 ? -13.748 4.327 3.796 1.00 0.00 107 ARG A CA 10
ATOM 13805 C C . ARG A 1 51 ? -13.180 5.224 4.889 1.00 0.00 107 ARG A C 10
ATOM 13806 O O . ARG A 1 51 ? -13.772 6.245 5.241 1.00 0.00 107 ARG A O 10
ATOM 13827 N N . GLN A 1 52 ? -12.025 4.837 5.422 1.00 0.00 108 GLN A N 10
ATOM 13828 C CA . GLN A 1 52 ? -11.371 5.608 6.472 1.00 0.00 108 GLN A CA 10
ATOM 13829 C C . GLN A 1 52 ? -10.634 6.805 5.881 1.00 0.00 108 GLN A C 10
ATOM 13830 O O . GLN A 1 52 ? -10.692 7.910 6.420 1.00 0.00 108 GLN A O 10
ATOM 13844 N N . GLY A 1 53 ? -9.945 6.576 4.768 1.00 0.00 109 GLY A N 10
ATOM 13845 C CA . GLY A 1 53 ? -9.208 7.646 4.119 1.00 0.00 109 GLY A CA 10
ATOM 13846 C C . GLY A 1 53 ? -7.770 7.731 4.592 1.00 0.00 109 GLY A C 10
ATOM 13847 O O . GLY A 1 53 ? -7.402 8.654 5.318 1.00 0.00 109 GLY A O 10
ATOM 13851 N N . SER A 1 54 ? -6.957 6.765 4.179 1.00 0.00 110 SER A N 10
ATOM 13852 C CA . SER A 1 54 ? -5.550 6.734 4.565 1.00 0.00 110 SER A CA 10
ATOM 13853 C C . SER A 1 54 ? -4.643 6.953 3.358 1.00 0.00 110 SER A C 10
ATOM 13854 O O . SER A 1 54 ? -3.539 7.480 3.488 1.00 0.00 110 SER A O 10
ATOM 13862 N N . LEU A 1 55 ? -5.113 6.542 2.183 1.00 0.00 111 LEU A N 10
ATOM 13863 C CA . LEU A 1 55 ? -4.339 6.694 0.957 1.00 0.00 111 LEU A CA 10
ATOM 13864 C C . LEU A 1 55 ? -5.194 7.278 -0.164 1.00 0.00 111 LEU A C 10
ATOM 13865 O O . LEU A 1 55 ? -6.415 7.374 -0.045 1.00 0.00 111 LEU A O 10
ATOM 13881 N N . HIS A 1 56 ? -4.538 7.665 -1.255 1.00 0.00 112 HIS A N 10
ATOM 13882 C CA . HIS A 1 56 ? -5.230 8.237 -2.405 1.00 0.00 112 HIS A CA 10
ATOM 13883 C C . HIS A 1 56 ? -4.581 7.775 -3.705 1.00 0.00 112 HIS A C 10
ATOM 13884 O O . HIS A 1 56 ? -3.360 7.822 -3.849 1.00 0.00 112 HIS A O 10
ATOM 13899 N N . VAL A 1 57 ? -5.409 7.326 -4.648 1.00 0.00 113 VAL A N 10
ATOM 13900 C CA . VAL A 1 57 ? -4.927 6.847 -5.943 1.00 0.00 113 VAL A CA 10
ATOM 13901 C C . VAL A 1 57 ? -3.818 7.737 -6.499 1.00 0.00 113 VAL A C 10
ATOM 13902 O O . VAL A 1 57 ? -4.061 8.881 -6.884 1.00 0.00 113 VAL A O 10
ATOM 13915 N N . GLY A 1 58 ? -2.602 7.201 -6.541 1.00 0.00 114 GLY A N 10
ATOM 13916 C CA . GLY A 1 58 ? -1.479 7.963 -7.058 1.00 0.00 114 GLY A CA 10
ATOM 13917 C C . GLY A 1 58 ? -0.384 8.172 -6.030 1.00 0.00 114 GLY A C 10
ATOM 13918 O O . GLY A 1 58 ? 0.793 8.250 -6.380 1.00 0.00 114 GLY A O 10
ATOM 13922 N N . ASP A 1 59 ? -0.766 8.262 -4.759 1.00 0.00 115 ASP A N 10
ATOM 13923 C CA . ASP A 1 59 ? 0.202 8.461 -3.684 1.00 0.00 115 ASP A CA 10
ATOM 13924 C C . ASP A 1 59 ? 1.318 7.421 -3.768 1.00 0.00 115 ASP A C 10
ATOM 13925 O O . ASP A 1 59 ? 1.056 6.232 -3.954 1.00 0.00 115 ASP A O 10
ATOM 13934 N N . GLU A 1 60 ? 2.561 7.875 -3.645 1.00 0.00 116 GLU A N 10
ATOM 13935 C CA . GLU A 1 60 ? 3.710 6.979 -3.724 1.00 0.00 116 GLU A CA 10
ATOM 13936 C C . GLU A 1 60 ? 4.133 6.480 -2.346 1.00 0.00 116 GLU A C 10
ATOM 13937 O O . GLU A 1 60 ? 4.590 7.254 -1.506 1.00 0.00 116 GLU A O 10
ATOM 13949 N N . ILE A 1 61 ? 3.989 5.175 -2.129 1.00 0.00 117 ILE A N 10
ATOM 13950 C CA . ILE A 1 61 ? 4.369 4.562 -0.862 1.00 0.00 117 ILE A CA 10
ATOM 13951 C C . ILE A 1 61 ? 5.829 4.121 -0.897 1.00 0.00 117 ILE A C 10
ATOM 13952 O O . ILE A 1 61 ? 6.156 3.062 -1.433 1.00 0.00 117 ILE A O 10
ATOM 13968 N N . LEU A 1 62 ? 6.703 4.946 -0.332 1.00 0.00 118 LEU A N 10
ATOM 13969 C CA . LEU A 1 62 ? 8.130 4.648 -0.306 1.00 0.00 118 LEU A CA 10
ATOM 13970 C C . LEU A 1 62 ? 8.443 3.483 0.628 1.00 0.00 118 LEU A C 10
ATOM 13971 O O . LEU A 1 62 ? 9.459 2.807 0.469 1.00 0.00 118 LEU A O 10
ATOM 13987 N N . GLU A 1 63 ? 7.573 3.252 1.607 1.00 0.00 119 GLU A N 10
ATOM 13988 C CA . GLU A 1 63 ? 7.778 2.168 2.561 1.00 0.00 119 GLU A CA 10
ATOM 13989 C C . GLU A 1 63 ? 6.459 1.502 2.936 1.00 0.00 119 GLU A C 10
ATOM 13990 O O . GLU A 1 63 ? 5.446 2.172 3.141 1.00 0.00 119 GLU A O 10
ATOM 14002 N N . ILE A 1 64 ? 6.482 0.177 3.034 1.00 0.00 120 ILE A N 10
ATOM 14003 C CA . ILE A 1 64 ? 5.295 -0.586 3.395 1.00 0.00 120 ILE A CA 10
ATOM 14004 C C . ILE A 1 64 ? 5.566 -1.461 4.614 1.00 0.00 120 ILE A C 10
ATOM 14005 O O . ILE A 1 64 ? 6.141 -2.543 4.498 1.00 0.00 120 ILE A O 10
ATOM 14021 N N . ASN A 1 65 ? 5.153 -0.982 5.783 1.00 0.00 121 ASN A N 10
ATOM 14022 C CA . ASN A 1 65 ? 5.355 -1.719 7.024 1.00 0.00 121 ASN A CA 10
ATOM 14023 C C . ASN A 1 65 ? 6.843 -1.895 7.311 1.00 0.00 121 ASN A C 10
ATOM 14024 O O . ASN A 1 65 ? 7.253 -2.865 7.949 1.00 0.00 121 ASN A O 10
ATOM 14035 N N . GLY A 1 66 ? 7.648 -0.950 6.835 1.00 0.00 122 GLY A N 10
ATOM 14036 C CA . GLY A 1 66 ? 9.082 -1.018 7.050 1.00 0.00 122 GLY A CA 10
ATOM 14037 C C . GLY A 1 66 ? 9.830 -1.621 5.874 1.00 0.00 122 GLY A C 10
ATOM 14038 O O . GLY A 1 66 ? 11.057 -1.713 5.896 1.00 0.00 122 GLY A O 10
ATOM 14042 N N . THR A 1 67 ? 9.094 -2.035 4.843 1.00 0.00 123 THR A N 10
ATOM 14043 C CA . THR A 1 67 ? 9.707 -2.632 3.662 1.00 0.00 123 THR A CA 10
ATOM 14044 C C . THR A 1 67 ? 9.131 -2.035 2.381 1.00 0.00 123 THR A C 10
ATOM 14045 O O . THR A 1 67 ? 7.917 -1.880 2.247 1.00 0.00 123 THR A O 10
ATOM 14056 N N . ASN A 1 68 ? 10.012 -1.706 1.440 1.00 0.00 124 ASN A N 10
ATOM 14057 C CA . ASN A 1 68 ? 9.597 -1.131 0.165 1.00 0.00 124 ASN A CA 10
ATOM 14058 C C . ASN A 1 68 ? 9.665 -2.175 -0.944 1.00 0.00 124 ASN A C 10
ATOM 14059 O O . ASN A 1 68 ? 10.748 -2.535 -1.405 1.00 0.00 124 ASN A O 10
ATOM 14070 N N . VAL A 1 69 ? 8.502 -2.662 -1.367 1.00 0.00 125 VAL A N 10
ATOM 14071 C CA . VAL A 1 69 ? 8.430 -3.668 -2.419 1.00 0.00 125 VAL A CA 10
ATOM 14072 C C . VAL A 1 69 ? 9.125 -3.189 -3.689 1.00 0.00 125 VAL A C 10
ATOM 14073 O O . VAL A 1 69 ? 8.977 -2.035 -4.095 1.00 0.00 125 VAL A O 10
ATOM 14086 N N . THR A 1 70 ? 9.884 -4.084 -4.312 1.00 0.00 126 THR A N 10
ATOM 14087 C CA . THR A 1 70 ? 10.605 -3.758 -5.536 1.00 0.00 126 THR A CA 10
ATOM 14088 C C . THR A 1 70 ? 10.117 -4.621 -6.695 1.00 0.00 126 THR A C 10
ATOM 14089 O O . THR A 1 70 ? 9.146 -5.366 -6.559 1.00 0.00 126 THR A O 10
ATOM 14100 N N . ASN A 1 71 ? 10.793 -4.515 -7.836 1.00 0.00 127 ASN A N 10
ATOM 14101 C CA . ASN A 1 71 ? 10.424 -5.288 -9.019 1.00 0.00 127 ASN A CA 10
ATOM 14102 C C . ASN A 1 71 ? 10.316 -6.777 -8.697 1.00 0.00 127 ASN A C 10
ATOM 14103 O O . ASN A 1 71 ? 9.613 -7.519 -9.384 1.00 0.00 127 ASN A O 10
ATOM 14114 N N . HIS A 1 72 ? 11.013 -7.209 -7.649 1.00 0.00 128 HIS A N 10
ATOM 14115 C CA . HIS A 1 72 ? 10.990 -8.609 -7.238 1.00 0.00 128 HIS A CA 10
ATOM 14116 C C . HIS A 1 72 ? 9.562 -9.066 -6.948 1.00 0.00 128 HIS A C 10
ATOM 14117 O O . HIS A 1 72 ? 8.601 -8.381 -7.296 1.00 0.00 128 HIS A O 10
ATOM 14132 N N . SER A 1 73 ? 9.428 -10.225 -6.311 1.00 0.00 129 SER A N 10
ATOM 14133 C CA . SER A 1 73 ? 8.112 -10.760 -5.984 1.00 0.00 129 SER A CA 10
ATOM 14134 C C . SER A 1 73 ? 7.436 -9.922 -4.904 1.00 0.00 129 SER A C 10
ATOM 14135 O O . SER A 1 73 ? 8.053 -9.569 -3.899 1.00 0.00 129 SER A O 10
ATOM 14143 N N . VAL A 1 74 ? 6.163 -9.611 -5.120 1.00 0.00 130 VAL A N 10
ATOM 14144 C CA . VAL A 1 74 ? 5.393 -8.817 -4.166 1.00 0.00 130 VAL A CA 10
ATOM 14145 C C . VAL A 1 74 ? 4.717 -9.703 -3.129 1.00 0.00 130 VAL A C 10
ATOM 14146 O O . VAL A 1 74 ? 4.350 -9.239 -2.050 1.00 0.00 130 VAL A O 10
ATOM 14159 N N . ASP A 1 75 ? 4.548 -10.980 -3.465 1.00 0.00 131 ASP A N 10
ATOM 14160 C CA . ASP A 1 75 ? 3.909 -11.932 -2.564 1.00 0.00 131 ASP A CA 10
ATOM 14161 C C . ASP A 1 75 ? 4.459 -11.807 -1.145 1.00 0.00 131 ASP A C 10
ATOM 14162 O O . ASP A 1 75 ? 3.775 -12.126 -0.173 1.00 0.00 131 ASP A O 10
ATOM 14171 N N . GLN A 1 76 ? 5.698 -11.335 -1.034 1.00 0.00 132 GLN A N 10
ATOM 14172 C CA . GLN A 1 76 ? 6.335 -11.162 0.266 1.00 0.00 132 GLN A CA 10
ATOM 14173 C C . GLN A 1 76 ? 5.529 -10.201 1.136 1.00 0.00 132 GLN A C 10
ATOM 14174 O O . GLN A 1 76 ? 5.236 -10.493 2.295 1.00 0.00 132 GLN A O 10
ATOM 14188 N N . LEU A 1 77 ? 5.173 -9.054 0.566 1.00 0.00 133 LEU A N 10
ATOM 14189 C CA . LEU A 1 77 ? 4.397 -8.051 1.287 1.00 0.00 133 LEU A CA 10
ATOM 14190 C C . LEU A 1 77 ? 2.919 -8.425 1.313 1.00 0.00 133 LEU A C 10
ATOM 14191 O O . LEU A 1 77 ? 2.224 -8.179 2.298 1.00 0.00 133 LEU A O 10
ATOM 14207 N N . GLN A 1 78 ? 2.448 -9.028 0.225 1.00 0.00 134 GLN A N 10
ATOM 14208 C CA . GLN A 1 78 ? 1.053 -9.442 0.123 1.00 0.00 134 GLN A CA 10
ATOM 14209 C C . GLN A 1 78 ? 0.694 -10.409 1.246 1.00 0.00 134 GLN A C 10
ATOM 14210 O O . GLN A 1 78 ? -0.313 -10.234 1.933 1.00 0.00 134 GLN A O 10
ATOM 14224 N N . LYS A 1 79 ? 1.526 -11.429 1.429 1.00 0.00 135 LYS A N 10
ATOM 14225 C CA . LYS A 1 79 ? 1.301 -12.423 2.470 1.00 0.00 135 LYS A CA 10
ATOM 14226 C C . LYS A 1 79 ? 1.503 -11.812 3.852 1.00 0.00 135 LYS A C 10
ATOM 14227 O O . LYS A 1 79 ? 0.702 -12.030 4.762 1.00 0.00 135 LYS A O 10
ATOM 14246 N N . ALA A 1 80 ? 2.577 -11.044 4.003 1.00 0.00 136 ALA A N 10
ATOM 14247 C CA . ALA A 1 80 ? 2.883 -10.399 5.273 1.00 0.00 136 ALA A CA 10
ATOM 14248 C C . ALA A 1 80 ? 1.807 -9.384 5.644 1.00 0.00 136 ALA A C 10
ATOM 14249 O O . ALA A 1 80 ? 1.537 -9.155 6.822 1.00 0.00 136 ALA A O 10
ATOM 14256 N N . MET A 1 81 ? 1.197 -8.780 4.629 1.00 0.00 137 MET A N 10
ATOM 14257 C CA . MET A 1 81 ? 0.148 -7.791 4.847 1.00 0.00 137 MET A CA 10
ATOM 14258 C C . MET A 1 81 ? -1.150 -8.462 5.283 1.00 0.00 137 MET A C 10
ATOM 14259 O O . MET A 1 81 ? -1.932 -7.892 6.043 1.00 0.00 137 MET A O 10
ATOM 14273 N N . LYS A 1 82 ? -1.372 -9.679 4.796 1.00 0.00 138 LYS A N 10
ATOM 14274 C CA . LYS A 1 82 ? -2.576 -10.430 5.135 1.00 0.00 138 LYS A CA 10
ATOM 14275 C C . LYS A 1 82 ? -2.402 -11.159 6.463 1.00 0.00 138 LYS A C 10
ATOM 14276 O O . LYS A 1 82 ? -3.366 -11.371 7.198 1.00 0.00 138 LYS A O 10
ATOM 14295 N N . GLU A 1 83 ? -1.165 -11.542 6.764 1.00 0.00 139 GLU A N 10
ATOM 14296 C CA . GLU A 1 83 ? -0.863 -12.248 8.004 1.00 0.00 139 GLU A CA 10
ATOM 14297 C C . GLU A 1 83 ? -0.603 -11.270 9.148 1.00 0.00 139 GLU A C 10
ATOM 14298 O O . GLU A 1 83 ? -0.638 -11.650 10.319 1.00 0.00 139 GLU A O 10
ATOM 14310 N N . THR A 1 84 ? -0.340 -10.011 8.807 1.00 0.00 140 THR A N 10
ATOM 14311 C CA . THR A 1 84 ? -0.074 -8.987 9.811 1.00 0.00 140 THR A CA 10
ATOM 14312 C C . THR A 1 84 ? -1.256 -8.834 10.763 1.00 0.00 140 THR A C 10
ATOM 14313 O O . THR A 1 84 ? -2.413 -8.966 10.360 1.00 0.00 140 THR A O 10
ATOM 14324 N N . LYS A 1 85 ? -0.956 -8.552 12.025 1.00 0.00 141 LYS A N 10
ATOM 14325 C CA . LYS A 1 85 ? -1.988 -8.376 13.038 1.00 0.00 141 LYS A CA 10
ATOM 14326 C C . LYS A 1 85 ? -1.612 -7.255 14.000 1.00 0.00 141 LYS A C 10
ATOM 14327 O O . LYS A 1 85 ? -0.908 -7.479 14.984 1.00 0.00 141 LYS A O 10
ATOM 14346 N N . GLY A 1 86 ? -2.084 -6.047 13.708 1.00 0.00 142 GLY A N 10
ATOM 14347 C CA . GLY A 1 86 ? -1.783 -4.911 14.559 1.00 0.00 142 GLY A CA 10
ATOM 14348 C C . GLY A 1 86 ? -1.774 -3.599 13.799 1.00 0.00 142 GLY A C 10
ATOM 14349 O O . GLY A 1 86 ? -2.502 -3.436 12.820 1.00 0.00 142 GLY A O 10
ATOM 14353 N N . MET A 1 87 ? -0.951 -2.659 14.255 1.00 0.00 143 MET A N 10
ATOM 14354 C CA . MET A 1 87 ? -0.855 -1.350 13.617 1.00 0.00 143 MET A CA 10
ATOM 14355 C C . MET A 1 87 ? 0.173 -1.356 12.490 1.00 0.00 143 MET A C 10
ATOM 14356 O O . MET A 1 87 ? 1.355 -1.617 12.715 1.00 0.00 143 MET A O 10
ATOM 14370 N N . ILE A 1 88 ? -0.284 -1.059 11.278 1.00 0.00 144 ILE A N 10
ATOM 14371 C CA . ILE A 1 88 ? 0.596 -1.021 10.114 1.00 0.00 144 ILE A CA 10
ATOM 14372 C C . ILE A 1 88 ? 1.039 0.407 9.810 1.00 0.00 144 ILE A C 10
ATOM 14373 O O . ILE A 1 88 ? 0.214 1.318 9.739 1.00 0.00 144 ILE A O 10
ATOM 14389 N N . SER A 1 89 ? 2.341 0.593 9.621 1.00 0.00 145 SER A N 10
ATOM 14390 C CA . SER A 1 89 ? 2.889 1.910 9.314 1.00 0.00 145 SER A CA 10
ATOM 14391 C C . SER A 1 89 ? 3.360 1.968 7.865 1.00 0.00 145 SER A C 10
ATOM 14392 O O . SER A 1 89 ? 4.298 1.273 7.478 1.00 0.00 145 SER A O 10
ATOM 14400 N N . LEU A 1 90 ? 2.695 2.795 7.067 1.00 0.00 146 LEU A N 10
ATOM 14401 C CA . LEU A 1 90 ? 3.039 2.937 5.658 1.00 0.00 146 LEU A CA 10
ATOM 14402 C C . LEU A 1 90 ? 3.514 4.355 5.353 1.00 0.00 146 LEU A C 10
ATOM 14403 O O . LEU A 1 90 ? 2.861 5.332 5.719 1.00 0.00 146 LEU A O 10
ATOM 14419 N N . LYS A 1 91 ? 4.653 4.456 4.675 1.00 0.00 147 LYS A N 10
ATOM 14420 C CA . LYS A 1 91 ? 5.215 5.751 4.310 1.00 0.00 147 LYS A CA 10
ATOM 14421 C C . LYS A 1 91 ? 4.818 6.115 2.886 1.00 0.00 147 LYS A C 10
ATOM 14422 O O . LYS A 1 91 ? 5.140 5.397 1.941 1.00 0.00 147 LYS A O 10
ATOM 14441 N N . VAL A 1 92 ? 4.102 7.226 2.736 1.00 0.00 148 VAL A N 10
ATOM 14442 C CA . VAL A 1 92 ? 3.653 7.662 1.419 1.00 0.00 148 VAL A CA 10
ATOM 14443 C C . VAL A 1 92 ? 3.944 9.138 1.181 1.00 0.00 148 VAL A C 10
ATOM 14444 O O . VAL A 1 92 ? 4.051 9.925 2.123 1.00 0.00 148 VAL A O 10
ATOM 14457 N N . ILE A 1 93 ? 4.063 9.505 -0.092 1.00 0.00 149 ILE A N 10
ATOM 14458 C CA . ILE A 1 93 ? 4.332 10.885 -0.475 1.00 0.00 149 ILE A CA 10
ATOM 14459 C C . ILE A 1 93 ? 3.206 11.430 -1.354 1.00 0.00 149 ILE A C 10
ATOM 14460 O O . ILE A 1 93 ? 2.907 10.865 -2.407 1.00 0.00 149 ILE A O 10
ATOM 14476 N N . PRO A 1 94 ? 2.562 12.536 -0.936 1.00 0.00 150 PRO A N 10
ATOM 14477 C CA . PRO A 1 94 ? 1.465 13.143 -1.699 1.00 0.00 150 PRO A CA 10
ATOM 14478 C C . PRO A 1 94 ? 1.940 13.762 -3.009 1.00 0.00 150 PRO A C 10
ATOM 14479 O O . PRO A 1 94 ? 2.753 14.687 -3.011 1.00 0.00 150 PRO A O 10
ATOM 14490 N N . ASN A 1 95 ? 1.426 13.248 -4.122 1.00 0.00 151 ASN A N 10
ATOM 14491 C CA . ASN A 1 95 ? 1.797 13.752 -5.439 1.00 0.00 151 ASN A CA 10
ATOM 14492 C C . ASN A 1 95 ? 0.650 14.542 -6.061 1.00 0.00 151 ASN A C 10
ATOM 14493 O O . ASN A 1 95 ? -0.511 14.141 -5.975 1.00 0.00 151 ASN A O 10
ATOM 14504 N N . GLN A 1 96 ? 0.981 15.666 -6.689 1.00 0.00 152 GLN A N 10
ATOM 14505 C CA . GLN A 1 96 ? -0.022 16.511 -7.324 1.00 0.00 152 GLN A CA 10
ATOM 14506 C C . GLN A 1 96 ? 0.362 16.823 -8.768 1.00 0.00 152 GLN A C 10
ATOM 14507 O O . GLN A 1 96 ? 1.191 17.695 -9.025 1.00 0.00 152 GLN A O 10
ATOM 14521 N N . GLN A 1 97 ? -0.247 16.103 -9.705 1.00 0.00 153 GLN A N 10
ATOM 14522 C CA . GLN A 1 97 ? 0.031 16.304 -11.122 1.00 0.00 153 GLN A CA 10
ATOM 14523 C C . GLN A 1 97 ? -1.263 16.437 -11.917 1.00 0.00 153 GLN A C 10
ATOM 14524 O O . GLN A 1 97 ? -2.290 15.882 -11.473 1.00 0.00 153 GLN A O 10
ATOM 14539 N N . ARG B 2 7 ? 3.775 -3.322 -16.403 1.00 0.00 123 ARG B N 10
ATOM 14540 C CA . ARG B 2 7 ? 2.743 -2.396 -15.869 1.00 0.00 123 ARG B CA 10
ATOM 14541 C C . ARG B 2 7 ? 1.676 -3.157 -15.083 1.00 0.00 123 ARG B C 10
ATOM 14542 O O . ARG B 2 7 ? 0.517 -3.226 -15.492 1.00 0.00 123 ARG B O 10
ATOM 14563 N N . LYS B 2 8 ? 2.078 -3.727 -13.953 1.00 0.00 124 LYS B N 10
ATOM 14564 C CA . LYS B 2 8 ? 1.162 -4.482 -13.108 1.00 0.00 124 LYS B CA 10
ATOM 14565 C C . LYS B 2 8 ? 0.851 -3.722 -11.824 1.00 0.00 124 LYS B C 10
ATOM 14566 O O . LYS B 2 8 ? 1.577 -2.806 -11.441 1.00 0.00 124 LYS B O 10
ATOM 14585 N N . GLU B 2 9 ? -0.230 -4.116 -11.158 1.00 0.00 125 GLU B N 10
ATOM 14586 C CA . GLU B 2 9 ? -0.645 -3.494 -9.922 1.00 0.00 125 GLU B CA 10
ATOM 14587 C C . GLU B 2 9 ? -1.236 -4.537 -8.991 1.00 0.00 125 GLU B C 10
ATOM 14588 O O . GLU B 2 9 ? -2.071 -5.348 -9.388 1.00 0.00 125 GLU B O 10
ATOM 14600 N N . TYR B 2 10 ? -0.780 -4.513 -7.759 1.00 0.00 126 TYR B N 10
ATOM 14601 C CA . TYR B 2 10 ? -1.234 -5.454 -6.755 1.00 0.00 126 TYR B CA 10
ATOM 14602 C C . TYR B 2 10 ? -2.261 -4.833 -5.830 1.00 0.00 126 TYR B C 10
ATOM 14603 O O . TYR B 2 10 ? -2.126 -3.682 -5.417 1.00 0.00 126 TYR B O 10
ATOM 14621 N N . CYS B 2 11 ? -3.264 -5.619 -5.472 1.00 0.00 127 CYS B N 10
ATOM 14622 C CA . CYS B 2 11 ? -4.285 -5.158 -4.552 1.00 0.00 127 CYS B CA 10
ATOM 14623 C C . CYS B 2 11 ? -4.058 -5.837 -3.213 1.00 0.00 127 CYS B C 10
ATOM 14624 O O . CYS B 2 11 ? -4.121 -7.061 -3.106 1.00 0.00 127 CYS B O 10
ATOM 14631 N N . ILE B 2 12 ? -3.749 -5.039 -2.204 1.00 0.00 128 ILE B N 10
ATOM 14632 C CA . ILE B 2 12 ? -3.459 -5.569 -0.885 1.00 0.00 128 ILE B CA 10
ATOM 14633 C C . ILE B 2 12 ? -3.851 -4.582 0.212 1.00 0.00 128 ILE B C 10
ATOM 14634 O O . ILE B 2 12 ? -3.202 -4.597 1.279 1.00 0.00 128 ILE B O 10
ATOM 14651 N N . VAL A 1 13 ? 6.793 13.833 2.950 1.00 0.00 69 VAL A N 11
ATOM 14652 C CA . VAL A 1 13 ? 6.591 12.413 3.340 1.00 0.00 69 VAL A CA 11
ATOM 14653 C C . VAL A 1 13 ? 5.779 12.304 4.628 1.00 0.00 69 VAL A C 11
ATOM 14654 O O . VAL A 1 13 ? 6.171 12.832 5.668 1.00 0.00 69 VAL A O 11
ATOM 14667 N N . ARG A 1 14 ? 4.646 11.613 4.550 1.00 0.00 70 ARG A N 11
ATOM 14668 C C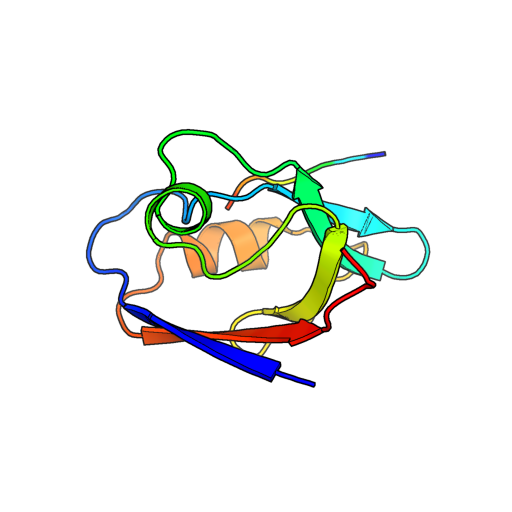A . ARG A 1 14 ? 3.780 11.434 5.709 1.00 0.00 70 ARG A CA 11
ATOM 14669 C C . ARG A 1 14 ? 3.761 9.974 6.152 1.00 0.00 70 ARG A C 11
ATOM 14670 O O . ARG A 1 14 ? 4.033 9.071 5.360 1.00 0.00 70 ARG A O 11
ATOM 14691 N N . LEU A 1 15 ? 3.439 9.751 7.422 1.00 0.00 71 LEU A N 11
ATOM 14692 C CA . LEU A 1 15 ? 3.385 8.402 7.972 1.00 0.00 71 LEU A CA 11
ATOM 14693 C C . LEU A 1 15 ? 1.998 8.092 8.524 1.00 0.00 71 LEU A C 11
ATOM 14694 O O . LEU A 1 15 ? 1.655 8.500 9.634 1.00 0.00 71 LEU A O 11
ATOM 14710 N N . ILE A 1 16 ? 1.206 7.362 7.746 1.00 0.00 72 ILE A N 11
ATOM 14711 C CA . ILE A 1 16 ? -0.141 6.991 8.163 1.00 0.00 72 ILE A CA 11
ATOM 14712 C C . ILE A 1 16 ? -0.119 5.675 8.929 1.00 0.00 72 ILE A C 11
ATOM 14713 O O . ILE A 1 16 ? 0.659 4.775 8.610 1.00 0.00 72 ILE A O 11
ATOM 14729 N N . GLN A 1 17 ? -0.964 5.568 9.948 1.00 0.00 73 GLN A N 11
ATOM 14730 C CA . GLN A 1 17 ? -1.018 4.358 10.758 1.00 0.00 73 GLN A CA 11
ATOM 14731 C C . GLN A 1 17 ? -2.451 3.887 10.979 1.00 0.00 73 GLN A C 11
ATOM 14732 O O . GLN A 1 17 ? -3.326 4.668 11.356 1.00 0.00 73 GLN A O 11
ATOM 14746 N N . PHE A 1 18 ? -2.676 2.596 10.754 1.00 0.00 74 PHE A N 11
ATOM 14747 C CA . PHE A 1 18 ? -3.992 1.997 10.940 1.00 0.00 74 PHE A CA 11
ATOM 14748 C C . PHE A 1 18 ? -3.849 0.557 11.421 1.00 0.00 74 PHE A C 11
ATOM 14749 O O . PHE A 1 18 ? -2.999 -0.188 10.933 1.00 0.00 74 PHE A O 11
ATOM 14766 N N . GLU A 1 19 ? -4.674 0.174 12.389 1.00 0.00 75 GLU A N 11
ATOM 14767 C CA . GLU A 1 19 ? -4.624 -1.173 12.942 1.00 0.00 75 GLU A CA 11
ATOM 14768 C C . GLU A 1 19 ? -5.353 -2.170 12.046 1.00 0.00 75 GLU A C 11
ATOM 14769 O O . GLU A 1 19 ? -6.419 -1.875 11.507 1.00 0.00 75 GLU A O 11
ATOM 14781 N N . LYS A 1 20 ? -4.768 -3.356 11.902 1.00 0.00 76 LYS A N 11
ATOM 14782 C CA . LYS A 1 20 ? -5.356 -4.409 11.083 1.00 0.00 76 LYS A CA 11
ATOM 14783 C C . LYS A 1 20 ? -5.428 -5.713 11.870 1.00 0.00 76 LYS A C 11
ATOM 14784 O O . LYS A 1 20 ? -4.403 -6.319 12.179 1.00 0.00 76 LYS A O 11
ATOM 14803 N N . VAL A 1 21 ? -6.644 -6.132 12.202 1.00 0.00 77 VAL A N 11
ATOM 14804 C CA . VAL A 1 21 ? -6.844 -7.358 12.966 1.00 0.00 77 VAL A CA 11
ATOM 14805 C C . VAL A 1 21 ? -7.607 -8.406 12.157 1.00 0.00 77 VAL A C 11
ATOM 14806 O O . VAL A 1 21 ? -7.527 -9.601 12.442 1.00 0.00 77 VAL A O 11
ATOM 14819 N N . THR A 1 22 ? -8.356 -7.950 11.161 1.00 0.00 78 THR A N 11
ATOM 14820 C CA . THR A 1 22 ? -9.142 -8.849 10.327 1.00 0.00 78 THR A CA 11
ATOM 14821 C C . THR A 1 22 ? -8.351 -9.320 9.115 1.00 0.00 78 THR A C 11
ATOM 14822 O O . THR A 1 22 ? -7.467 -8.617 8.623 1.00 0.00 78 THR A O 11
ATOM 14833 N N . GLU A 1 23 ? -8.679 -10.515 8.633 1.00 0.00 79 GLU A N 11
ATOM 14834 C CA . GLU A 1 23 ? -8.004 -11.076 7.473 1.00 0.00 79 GLU A CA 11
ATOM 14835 C C . GLU A 1 23 ? -8.677 -10.618 6.196 1.00 0.00 79 GLU A C 11
ATOM 14836 O O . GLU A 1 23 ? -9.589 -11.267 5.684 1.00 0.00 79 GLU A O 11
ATOM 14848 N N . GLU A 1 24 ? -8.228 -9.476 5.701 1.00 0.00 80 GLU A N 11
ATOM 14849 C CA . GLU A 1 24 ? -8.786 -8.897 4.499 1.00 0.00 80 GLU A CA 11
ATOM 14850 C C . GLU A 1 24 ? -7.902 -7.766 3.975 1.00 0.00 80 GLU A C 11
ATOM 14851 O O . GLU A 1 24 ? -7.188 -7.122 4.743 1.00 0.00 80 GLU A O 11
ATOM 14863 N N . PRO A 1 25 ? -7.939 -7.508 2.657 1.00 0.00 81 PRO A N 11
ATOM 14864 C CA . PRO A 1 25 ? -7.137 -6.446 2.038 1.00 0.00 81 PRO A CA 11
ATOM 14865 C C . PRO A 1 25 ? -7.404 -5.084 2.668 1.00 0.00 81 PRO A C 11
ATOM 14866 O O . PRO A 1 25 ? -8.539 -4.768 3.028 1.00 0.00 81 PRO A O 11
ATOM 14877 N N . MET A 1 26 ? -6.353 -4.281 2.804 1.00 0.00 82 MET A N 11
ATOM 14878 C CA . MET A 1 26 ? -6.475 -2.953 3.395 1.00 0.00 82 MET A CA 11
ATOM 14879 C C . MET A 1 26 ? -7.530 -2.125 2.666 1.00 0.00 82 MET A C 11
ATOM 14880 O O . MET A 1 26 ? -8.265 -1.356 3.284 1.00 0.00 82 MET A O 11
ATOM 14894 N N . GLY A 1 27 ? -7.599 -2.290 1.350 1.00 0.00 83 GLY A N 1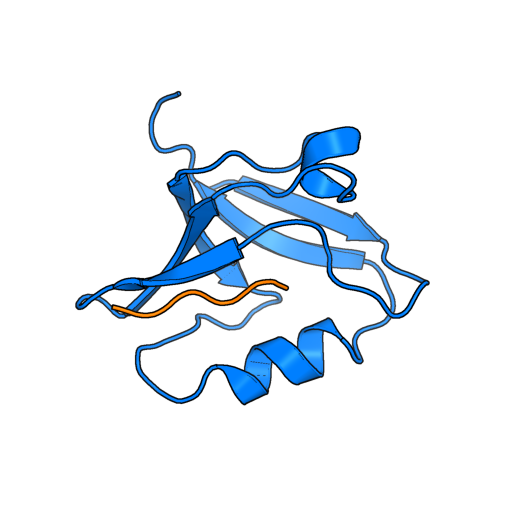1
ATOM 14895 C CA . GLY A 1 27 ? -8.568 -1.552 0.561 1.00 0.00 83 GLY A CA 11
ATOM 14896 C C . GLY A 1 27 ? -7.913 -0.631 -0.451 1.00 0.00 83 GLY A C 11
ATOM 14897 O O . GLY A 1 27 ? -8.470 0.409 -0.806 1.00 0.00 83 GLY A O 11
ATOM 14901 N N . ILE A 1 28 ? -6.730 -1.014 -0.917 1.00 0.00 84 ILE A N 11
ATOM 14902 C CA . ILE A 1 28 ? -5.996 -0.220 -1.893 1.00 0.00 84 ILE A CA 11
ATOM 14903 C C . ILE A 1 28 ? -5.226 -1.116 -2.854 1.00 0.00 84 ILE A C 11
ATOM 14904 O O . ILE A 1 28 ? -5.034 -2.304 -2.589 1.00 0.00 84 ILE A O 11
ATOM 14920 N N . CYS A 1 29 ? -4.781 -0.543 -3.965 1.00 0.00 85 CYS A N 11
ATOM 14921 C CA . CYS A 1 29 ? -4.024 -1.294 -4.958 1.00 0.00 85 CYS A CA 11
ATOM 14922 C C . CYS A 1 29 ? -2.778 -0.519 -5.357 1.00 0.00 85 CYS A C 11
ATOM 14923 O O . CYS A 1 29 ? -2.869 0.627 -5.786 1.00 0.00 85 CYS A O 11
ATOM 14930 N N . LEU A 1 30 ? -1.616 -1.149 -5.201 1.00 0.00 86 LEU A N 11
ATOM 14931 C CA . LEU A 1 30 ? -0.342 -0.519 -5.531 1.00 0.00 86 LEU A CA 11
ATOM 14932 C C . LEU A 1 30 ? 0.468 -1.393 -6.484 1.00 0.00 86 LEU A C 11
ATOM 14933 O O . LEU A 1 30 ? 0.257 -2.602 -6.562 1.00 0.00 86 LEU A O 11
ATOM 14949 N N . LYS A 1 31 ? 1.398 -0.773 -7.203 1.00 0.00 87 LYS A N 11
ATOM 14950 C CA . LYS A 1 31 ? 2.241 -1.499 -8.149 1.00 0.00 87 LYS A CA 11
ATOM 14951 C C . LYS A 1 31 ? 3.672 -0.967 -8.127 1.00 0.00 87 LYS A C 11
ATOM 14952 O O . LYS A 1 31 ? 3.929 0.128 -7.628 1.00 0.00 87 LYS A O 11
ATOM 14971 N N . LEU A 1 32 ? 4.598 -1.751 -8.676 1.00 0.00 88 LEU A N 11
ATOM 14972 C CA . LEU A 1 32 ? 5.999 -1.355 -8.724 1.00 0.00 88 LEU A CA 11
ATOM 14973 C C . LEU A 1 32 ? 6.380 -0.892 -10.126 1.00 0.00 88 LEU A C 11
ATOM 14974 O O . LEU A 1 32 ? 6.584 -1.704 -11.028 1.00 0.00 88 LEU A O 11
ATOM 14990 N N . ASN A 1 33 ? 6.479 0.422 -10.296 1.00 0.00 89 ASN A N 11
ATOM 14991 C CA . ASN A 1 33 ? 6.840 1.005 -11.583 1.00 0.00 89 ASN A CA 11
ATOM 14992 C C . ASN A 1 33 ? 8.286 0.679 -11.933 1.00 0.00 89 ASN A C 11
ATOM 14993 O O . ASN A 1 33 ? 8.998 0.057 -11.147 1.00 0.00 89 ASN A O 11
ATOM 15004 N N . GLU A 1 34 ? 8.717 1.100 -13.119 1.00 0.00 90 GLU A N 11
ATOM 15005 C CA . GLU A 1 34 ? 10.085 0.850 -13.567 1.00 0.00 90 GLU A CA 11
ATOM 15006 C C . GLU A 1 34 ? 11.095 1.276 -12.502 1.00 0.00 90 GLU A C 11
ATOM 15007 O O . GLU A 1 34 ? 12.198 0.733 -12.425 1.00 0.00 90 GLU A O 11
ATOM 15019 N N . LYS A 1 35 ? 10.707 2.248 -11.682 1.00 0.00 91 LYS A N 11
ATOM 15020 C CA . LYS A 1 35 ? 11.573 2.747 -10.618 1.00 0.00 91 LYS A CA 11
ATOM 15021 C C . LYS A 1 35 ? 11.603 1.784 -9.430 1.00 0.00 91 LYS A C 11
ATOM 15022 O O . LYS A 1 35 ? 12.473 1.883 -8.564 1.00 0.00 91 LYS A O 11
ATOM 15041 N N . GLN A 1 36 ? 10.649 0.856 -9.393 1.00 0.00 92 GLN A N 11
ATOM 15042 C CA . GLN A 1 36 ? 10.566 -0.120 -8.310 1.00 0.00 92 GLN A CA 11
ATOM 15043 C C . GLN A 1 36 ? 10.117 0.550 -7.016 1.00 0.00 92 GLN A C 11
ATOM 15044 O O . GLN A 1 36 ? 10.940 0.999 -6.218 1.00 0.00 92 GLN A O 11
ATOM 15058 N N . SER A 1 37 ? 8.805 0.616 -6.817 1.00 0.00 93 SER A N 11
ATOM 15059 C CA . SER A 1 37 ? 8.243 1.233 -5.621 1.00 0.00 93 SER A CA 11
ATOM 15060 C C . SER A 1 37 ? 6.744 0.976 -5.546 1.00 0.00 93 SER A C 11
ATOM 15061 O O . SER A 1 37 ? 6.075 0.862 -6.570 1.00 0.00 93 SER A O 11
ATOM 15069 N N . CYS A 1 38 ? 6.219 0.878 -4.333 1.00 0.00 94 CYS A N 11
ATOM 15070 C CA . CYS A 1 38 ? 4.797 0.621 -4.150 1.00 0.00 94 CYS A CA 11
ATOM 15071 C C . CYS A 1 38 ? 3.996 1.917 -4.131 1.00 0.00 94 CYS A C 11
ATOM 15072 O O . CYS A 1 38 ? 4.096 2.710 -3.194 1.00 0.00 94 CYS A O 11
ATOM 15080 N N . THR A 1 39 ? 3.192 2.117 -5.172 1.00 0.00 95 THR A N 11
ATOM 15081 C CA . THR A 1 39 ? 2.355 3.303 -5.283 1.00 0.00 95 THR A CA 11
ATOM 15082 C C . THR A 1 39 ? 0.931 2.885 -5.600 1.00 0.00 95 THR A C 11
ATOM 15083 O O . THR A 1 39 ? 0.710 2.059 -6.484 1.00 0.00 95 THR A O 11
ATOM 15094 N N . VAL A 1 40 ? -0.036 3.436 -4.876 1.00 0.00 96 VAL A N 11
ATOM 15095 C CA . VAL A 1 40 ? -1.424 3.076 -5.103 1.00 0.00 96 VAL A CA 11
ATOM 15096 C C . VAL A 1 40 ? -1.833 3.373 -6.538 1.00 0.00 96 VAL A C 11
ATOM 15097 O O . VAL A 1 40 ? -2.025 4.526 -6.923 1.00 0.00 96 VAL A O 11
ATOM 15110 N N . ALA A 1 41 ? -1.965 2.310 -7.320 1.00 0.00 97 ALA A N 11
ATOM 15111 C CA . ALA A 1 41 ? -2.352 2.418 -8.713 1.00 0.00 97 ALA A CA 11
ATOM 15112 C C . ALA A 1 41 ? -3.818 2.815 -8.843 1.00 0.00 97 ALA A C 11
ATOM 15113 O O . ALA A 1 41 ? -4.230 3.385 -9.853 1.00 0.00 97 ALA A O 11
ATOM 15120 N N . ARG A 1 42 ? -4.602 2.510 -7.811 1.00 0.00 98 ARG A N 11
ATOM 15121 C CA . ARG A 1 42 ? -6.022 2.839 -7.810 1.00 0.00 98 ARG A CA 11
ATOM 15122 C C . ARG A 1 42 ? -6.644 2.577 -6.441 1.00 0.00 98 ARG A C 11
ATOM 15123 O O . ARG A 1 42 ? -6.349 1.569 -5.798 1.00 0.00 98 ARG A O 11
ATOM 15144 N N . ILE A 1 43 ? -7.508 3.488 -6.003 1.00 0.00 99 ILE A N 11
ATOM 15145 C CA . ILE A 1 43 ? -8.174 3.350 -4.714 1.00 0.00 99 ILE A CA 11
ATOM 15146 C C . ILE A 1 43 ? -9.439 2.506 -4.849 1.00 0.00 99 ILE A C 11
ATOM 15147 O O . ILE A 1 43 ? -10.430 2.945 -5.432 1.00 0.00 99 ILE A O 11
ATOM 15163 N N . LEU A 1 44 ? -9.395 1.293 -4.309 1.00 0.00 100 LEU A N 11
ATOM 15164 C CA . LEU A 1 44 ? -10.536 0.389 -4.371 1.00 0.00 100 LEU A CA 11
ATOM 15165 C C . LEU A 1 44 ? -11.736 0.968 -3.630 1.00 0.00 100 LEU A C 11
ATOM 15166 O O . LEU A 1 44 ? -11.582 1.666 -2.627 1.00 0.00 100 LEU A O 11
ATOM 15182 N N . HIS A 1 45 ? -12.932 0.675 -4.130 1.00 0.00 101 HIS A N 11
ATOM 15183 C CA . HIS A 1 45 ? -14.161 1.167 -3.518 1.00 0.00 101 HIS A CA 11
ATOM 15184 C C . HIS A 1 45 ? -14.556 0.306 -2.322 1.00 0.00 101 HIS A C 11
ATOM 15185 O O . HIS A 1 45 ? -14.616 -0.920 -2.419 1.00 0.00 101 HIS A O 11
ATOM 15200 N N . GLY A 1 46 ? -14.825 0.957 -1.195 1.00 0.00 102 GLY A N 11
ATOM 15201 C CA . GLY A 1 46 ? -15.213 0.235 0.004 1.00 0.00 102 GLY A CA 11
ATOM 15202 C C . GLY A 1 46 ? -14.022 -0.214 0.832 1.00 0.00 102 GLY A C 11
ATOM 15203 O O . GLY A 1 46 ? -14.186 -0.907 1.837 1.00 0.00 102 GLY A O 11
ATOM 15207 N N . GLY A 1 47 ? -12.821 0.178 0.415 1.00 0.00 103 GLY A N 11
ATOM 15208 C CA . GLY A 1 47 ? -11.624 -0.204 1.143 1.00 0.00 103 GLY A CA 11
ATOM 15209 C C . GLY A 1 47 ? -11.437 0.600 2.414 1.00 0.00 103 GLY A C 11
ATOM 15210 O O . GLY A 1 47 ? -12.010 1.679 2.565 1.00 0.00 103 GLY A O 11
ATOM 15214 N N . MET A 1 48 ? -10.632 0.073 3.332 1.00 0.00 104 MET A N 11
ATOM 15215 C CA . MET A 1 48 ? -10.369 0.749 4.598 1.00 0.00 104 MET A CA 11
ATOM 15216 C C . MET A 1 48 ? -9.743 2.119 4.361 1.00 0.00 104 MET A C 11
ATOM 15217 O O . MET A 1 48 ? -9.961 3.055 5.131 1.00 0.00 104 MET A O 11
ATOM 15231 N N . ILE A 1 49 ? -8.966 2.231 3.289 1.00 0.00 105 ILE A N 11
ATOM 15232 C CA . ILE A 1 49 ? -8.309 3.485 2.946 1.00 0.00 105 ILE A CA 11
ATOM 15233 C C . ILE A 1 49 ? -9.274 4.425 2.232 1.00 0.00 105 ILE A C 11
ATOM 15234 O O . ILE A 1 49 ? -9.181 5.646 2.366 1.00 0.00 105 ILE A O 11
ATOM 15250 N N . HIS A 1 50 ? -10.204 3.847 1.478 1.00 0.00 106 HIS A N 11
ATOM 15251 C CA . HIS A 1 50 ? -11.191 4.631 0.747 1.00 0.00 106 HIS A CA 11
ATOM 15252 C C . HIS A 1 50 ? -12.292 5.117 1.684 1.00 0.00 106 HIS A C 11
ATOM 15253 O O . HIS A 1 50 ? -12.580 6.312 1.754 1.00 0.00 106 HIS A O 11
ATOM 15268 N N . ARG A 1 51 ? -12.901 4.181 2.406 1.00 0.00 107 ARG A N 11
ATOM 15269 C CA . ARG A 1 51 ? -13.966 4.513 3.344 1.00 0.00 107 ARG A CA 11
ATOM 15270 C C . ARG A 1 51 ? -13.454 5.461 4.424 1.00 0.00 107 ARG A C 11
ATOM 15271 O O . ARG A 1 51 ? -14.099 6.458 4.746 1.00 0.00 107 ARG A O 11
ATOM 15292 N N . GLN A 1 52 ? -12.288 5.142 4.977 1.00 0.00 108 GLN A N 11
ATOM 15293 C CA . GLN A 1 52 ? -11.685 5.966 6.017 1.00 0.00 108 GLN A CA 11
ATOM 15294 C C . GLN A 1 52 ? -11.029 7.202 5.412 1.00 0.00 108 GLN A C 11
ATOM 15295 O O . GLN A 1 52 ? -11.158 8.307 5.940 1.00 0.00 108 GLN A O 11
ATOM 15309 N N . GLY A 1 53 ? -10.328 7.008 4.299 1.00 0.00 109 GLY A N 11
ATOM 15310 C CA . GLY A 1 53 ? -9.664 8.118 3.639 1.00 0.00 109 GLY A CA 11
ATOM 15311 C C . GLY A 1 53 ? -8.303 8.416 4.233 1.00 0.00 109 GLY A C 11
ATOM 15312 O O . GLY A 1 53 ? -8.103 9.463 4.850 1.00 0.00 109 GLY A O 11
ATOM 15316 N N . SER A 1 54 ? -7.364 7.495 4.049 1.00 0.00 110 SER A N 11
ATOM 15317 C CA . SER A 1 54 ? -6.013 7.662 4.572 1.00 0.00 110 SER A CA 11
ATOM 15318 C C . SER A 1 54 ? -5.001 7.844 3.442 1.00 0.00 110 SER A C 11
ATOM 15319 O O . SER A 1 54 ? -3.905 8.359 3.659 1.00 0.00 110 SER A O 11
ATOM 15327 N N . LEU A 1 55 ? -5.373 7.417 2.238 1.00 0.00 111 LEU A N 11
ATOM 15328 C CA . LEU A 1 55 ? -4.490 7.534 1.083 1.00 0.00 111 LEU A CA 11
ATOM 15329 C C . LEU A 1 55 ? -5.276 7.906 -0.172 1.00 0.00 111 LEU A C 11
ATOM 15330 O O . LEU A 1 55 ? -6.507 7.908 -0.169 1.00 0.00 111 LEU A O 11
ATOM 15346 N N . HIS A 1 56 ? -4.553 8.219 -1.242 1.00 0.00 112 HIS A N 11
ATOM 15347 C CA . HIS A 1 56 ? -5.176 8.592 -2.508 1.00 0.00 112 HIS A CA 11
ATOM 15348 C C . HIS A 1 56 ? -4.429 7.970 -3.683 1.00 0.00 112 HIS A C 11
ATOM 15349 O O . HIS A 1 56 ? -3.202 7.881 -3.672 1.00 0.00 112 HIS A O 11
ATOM 15364 N N . VAL A 1 57 ? -5.179 7.540 -4.696 1.00 0.00 113 VAL A N 11
ATOM 15365 C CA . VAL A 1 57 ? -4.595 6.921 -5.884 1.00 0.00 113 VAL A CA 11
ATOM 15366 C C . VAL A 1 57 ? -3.396 7.714 -6.396 1.00 0.00 113 VAL A C 11
ATOM 15367 O O . VAL A 1 57 ? -3.512 8.897 -6.720 1.00 0.00 113 VAL A O 11
ATOM 15380 N N . GLY A 1 58 ? -2.244 7.053 -6.467 1.00 0.00 114 GLY A N 11
ATOM 15381 C CA . GLY A 1 58 ? -1.042 7.715 -6.942 1.00 0.00 114 GLY A CA 11
ATOM 15382 C C . GLY A 1 58 ? -0.024 7.933 -5.841 1.00 0.00 114 GLY A C 11
ATOM 15383 O O . GLY A 1 58 ? 1.166 8.099 -6.110 1.00 0.00 114 GLY A O 11
ATOM 15387 N N . ASP A 1 59 ? -0.488 7.931 -4.595 1.00 0.00 115 ASP A N 11
ATOM 15388 C CA . ASP A 1 59 ? 0.391 8.125 -3.447 1.00 0.00 115 ASP A CA 11
ATOM 15389 C C . ASP A 1 59 ? 1.563 7.147 -3.498 1.00 0.00 115 ASP A C 11
ATOM 15390 O O . ASP A 1 59 ? 1.366 5.933 -3.532 1.00 0.00 115 ASP A O 11
ATOM 15399 N N . GLU A 1 60 ? 2.783 7.681 -3.518 1.00 0.00 116 GLU A N 11
ATOM 15400 C CA . GLU A 1 60 ? 3.977 6.842 -3.582 1.00 0.00 116 GLU A CA 11
ATOM 15401 C C . GLU A 1 60 ? 4.408 6.380 -2.196 1.00 0.00 116 GLU A C 11
ATOM 15402 O O . GLU A 1 60 ? 4.934 7.163 -1.406 1.00 0.00 116 GLU A O 11
ATOM 15414 N N . ILE A 1 61 ? 4.195 5.098 -1.913 1.00 0.00 117 ILE A N 11
ATOM 15415 C CA . ILE A 1 61 ? 4.572 4.525 -0.626 1.00 0.00 117 ILE A CA 11
ATOM 15416 C C . ILE A 1 61 ? 6.035 4.099 -0.632 1.00 0.00 117 ILE A C 11
ATOM 15417 O O . ILE A 1 61 ? 6.375 3.012 -1.100 1.00 0.00 117 ILE A O 11
ATOM 15433 N N . LEU A 1 62 ? 6.899 4.965 -0.113 1.00 0.00 118 LEU A N 11
ATOM 15434 C CA . LEU A 1 62 ? 8.329 4.685 -0.061 1.00 0.00 118 LEU A CA 11
ATOM 15435 C C . LEU A 1 62 ? 8.611 3.399 0.710 1.00 0.00 118 LEU A C 11
ATOM 15436 O O . LEU A 1 62 ? 9.591 2.706 0.438 1.00 0.00 118 LEU A O 11
ATOM 15452 N N . GLU A 1 63 ? 7.751 3.085 1.675 1.00 0.00 119 GLU A N 11
ATOM 15453 C CA . GLU A 1 63 ? 7.922 1.880 2.479 1.00 0.00 119 GLU A CA 11
ATOM 15454 C C . GLU A 1 63 ? 6.589 1.394 3.036 1.00 0.00 119 GLU A C 11
ATOM 15455 O O . GLU A 1 63 ? 5.715 2.194 3.374 1.00 0.00 119 GLU A O 11
ATOM 15467 N N . ILE A 1 64 ? 6.443 0.076 3.137 1.00 0.00 120 ILE A N 11
ATOM 15468 C CA . ILE A 1 64 ? 5.222 -0.523 3.659 1.00 0.00 120 ILE A CA 11
ATOM 15469 C C . ILE A 1 64 ? 5.507 -1.293 4.943 1.00 0.00 120 ILE A C 11
ATOM 15470 O O . ILE A 1 64 ? 6.035 -2.404 4.908 1.00 0.00 120 ILE A O 11
ATOM 15486 N N . ASN A 1 65 ? 5.160 -0.693 6.076 1.00 0.00 121 ASN A N 11
ATOM 15487 C CA . ASN A 1 65 ? 5.386 -1.320 7.374 1.00 0.00 121 ASN A CA 11
ATOM 15488 C C . ASN A 1 65 ? 6.863 -1.661 7.560 1.00 0.00 121 ASN A C 11
ATOM 15489 O O . ASN A 1 65 ? 7.210 -2.570 8.315 1.00 0.00 121 ASN A O 11
ATOM 15500 N N . GLY A 1 66 ? 7.727 -0.927 6.865 1.00 0.00 122 GLY A N 11
ATOM 15501 C CA . GLY A 1 66 ? 9.154 -1.165 6.966 1.00 0.00 122 GLY A CA 11
ATOM 15502 C C . GLY A 1 66 ? 9.673 -2.065 5.861 1.00 0.00 122 GLY A C 11
ATOM 15503 O O . GLY A 1 66 ? 10.697 -2.729 6.024 1.00 0.00 122 GLY A O 11
ATOM 15507 N N . THR A 1 67 ? 8.966 -2.092 4.735 1.00 0.00 123 THR A N 11
ATOM 15508 C CA . THR A 1 67 ? 9.364 -2.921 3.604 1.00 0.00 123 THR A CA 11
ATOM 15509 C C . THR A 1 67 ? 9.302 -2.137 2.295 1.00 0.00 123 THR A C 11
ATOM 15510 O O . THR A 1 67 ? 8.255 -1.605 1.927 1.00 0.00 123 THR A O 11
ATOM 15521 N N . ASN A 1 68 ? 10.430 -2.078 1.593 1.00 0.00 124 ASN A N 11
ATOM 15522 C CA . ASN A 1 68 ? 10.505 -1.368 0.320 1.00 0.00 124 ASN A CA 11
ATOM 15523 C C . ASN A 1 68 ? 10.531 -2.353 -0.843 1.00 0.00 124 ASN A C 11
ATOM 15524 O O . ASN A 1 68 ? 11.595 -2.688 -1.363 1.00 0.00 124 ASN A O 11
ATOM 15535 N N . VAL A 1 69 ? 9.352 -2.816 -1.244 1.00 0.00 125 VAL A N 11
ATOM 15536 C CA . VAL A 1 69 ? 9.234 -3.767 -2.342 1.00 0.00 125 VAL A CA 11
ATOM 15537 C C . VAL A 1 69 ? 9.877 -3.227 -3.616 1.00 0.00 125 VAL A C 11
ATOM 15538 O O . VAL A 1 69 ? 10.051 -2.018 -3.773 1.00 0.00 125 VAL A O 11
ATOM 15551 N N . THR A 1 70 ? 10.228 -4.132 -4.522 1.00 0.00 126 THR A N 11
ATOM 15552 C CA . THR A 1 70 ? 10.853 -3.753 -5.783 1.00 0.00 126 THR A CA 11
ATOM 15553 C C . THR A 1 70 ? 10.252 -4.542 -6.943 1.00 0.00 126 THR A C 11
ATOM 15554 O O . THR A 1 70 ? 9.284 -5.282 -6.766 1.00 0.00 126 THR A O 11
ATOM 15565 N N . ASN A 1 71 ? 10.832 -4.382 -8.128 1.00 0.00 127 ASN A N 11
ATOM 15566 C CA . ASN A 1 71 ? 10.354 -5.080 -9.316 1.00 0.00 127 ASN A CA 11
ATOM 15567 C C . ASN A 1 71 ? 10.445 -6.597 -9.149 1.00 0.00 127 ASN A C 11
ATOM 15568 O O . ASN A 1 71 ? 9.841 -7.346 -9.915 1.00 0.00 127 ASN A O 11
ATOM 15579 N N . HIS A 1 72 ? 11.204 -7.045 -8.149 1.00 0.00 128 HIS A N 11
ATOM 15580 C CA . HIS A 1 72 ? 11.368 -8.474 -7.893 1.00 0.00 128 HIS A CA 11
ATOM 15581 C C . HIS A 1 72 ? 10.012 -9.139 -7.622 1.00 0.00 128 HIS A C 11
ATOM 15582 O O . HIS A 1 72 ? 9.146 -9.163 -8.497 1.00 0.00 128 HIS A O 11
ATOM 15597 N N . SER A 1 73 ? 9.819 -9.682 -6.417 1.00 0.00 129 SER A N 11
ATOM 15598 C CA . SER A 1 73 ? 8.559 -10.335 -6.079 1.00 0.00 129 SER A CA 11
ATOM 15599 C C . SER A 1 73 ? 7.760 -9.505 -5.078 1.00 0.00 129 SER A C 11
ATOM 15600 O O . SER A 1 73 ? 8.301 -9.023 -4.082 1.00 0.00 129 SER A O 11
ATOM 15608 N N . VAL A 1 74 ? 6.468 -9.354 -5.348 1.00 0.00 130 VAL A N 11
ATOM 15609 C CA . VAL A 1 74 ? 5.580 -8.593 -4.472 1.00 0.00 130 VAL A CA 11
ATOM 15610 C C . VAL A 1 74 ? 4.971 -9.489 -3.401 1.00 0.00 130 VAL A C 11
ATOM 15611 O O . VAL A 1 74 ? 4.506 -9.008 -2.367 1.00 0.00 130 VAL A O 11
ATOM 15624 N N . ASP A 1 75 ? 4.968 -10.795 -3.661 1.00 0.00 131 ASP A N 11
ATOM 15625 C CA . ASP A 1 75 ? 4.407 -11.764 -2.727 1.00 0.00 131 ASP A CA 11
ATOM 15626 C C . ASP A 1 75 ? 4.864 -11.486 -1.296 1.00 0.00 131 ASP A C 11
ATOM 15627 O O . ASP A 1 75 ? 4.175 -11.831 -0.336 1.00 0.00 131 ASP A O 11
ATOM 15636 N N . GLN A 1 76 ? 6.027 -10.855 -1.160 1.00 0.00 132 GLN A N 11
ATOM 15637 C CA . GLN A 1 76 ? 6.566 -10.528 0.153 1.00 0.00 132 GLN A CA 11
ATOM 15638 C C . GLN A 1 76 ? 5.600 -9.630 0.920 1.00 0.00 132 GLN A C 11
ATOM 15639 O O . GLN A 1 76 ? 5.400 -9.801 2.123 1.00 0.00 132 GLN A O 11
ATOM 15653 N N . LEU A 1 77 ? 4.997 -8.678 0.214 1.00 0.00 133 LEU A N 11
ATOM 15654 C CA . LEU A 1 77 ? 4.045 -7.760 0.828 1.00 0.00 133 LEU A CA 11
ATOM 15655 C C . LEU A 1 77 ? 2.684 -8.427 0.985 1.00 0.00 133 LEU A C 11
ATOM 15656 O O . LEU A 1 77 ? 2.103 -8.429 2.068 1.00 0.00 133 LEU A O 11
ATOM 15672 N N . GLN A 1 78 ? 2.179 -8.997 -0.106 1.00 0.00 134 GLN A N 11
ATOM 15673 C CA . GLN A 1 78 ? 0.884 -9.671 -0.089 1.00 0.00 134 GLN A CA 11
ATOM 15674 C C . GLN A 1 78 ? 0.798 -10.657 1.074 1.00 0.00 134 GLN A C 11
ATOM 15675 O O . GLN A 1 78 ? -0.191 -10.687 1.807 1.00 0.00 134 GLN A O 11
ATOM 15689 N N . LYS A 1 79 ? 1.844 -11.459 1.236 1.00 0.00 135 LYS A N 11
ATOM 15690 C CA . LYS A 1 79 ? 1.895 -12.447 2.307 1.00 0.00 135 LYS A CA 11
ATOM 15691 C C . LYS A 1 79 ? 1.934 -11.768 3.673 1.00 0.00 135 LYS A C 11
ATOM 15692 O O . LYS A 1 79 ? 1.123 -12.068 4.549 1.00 0.00 135 LYS A O 11
ATOM 15711 N N . ALA A 1 80 ? 2.886 -10.857 3.847 1.00 0.00 136 ALA A N 11
ATOM 15712 C CA . ALA A 1 80 ? 3.038 -10.137 5.106 1.00 0.00 136 ALA A CA 11
ATOM 15713 C C . ALA A 1 80 ? 1.790 -9.327 5.442 1.00 0.00 136 ALA A C 11
ATOM 15714 O O . ALA A 1 80 ? 1.119 -9.588 6.439 1.00 0.00 136 ALA A O 11
ATOM 15721 N N . MET A 1 81 ? 1.488 -8.338 4.604 1.00 0.00 137 MET A N 11
ATOM 15722 C CA . MET A 1 81 ? 0.323 -7.479 4.807 1.00 0.00 137 MET A CA 11
ATOM 15723 C C . MET A 1 81 ? -0.921 -8.295 5.150 1.00 0.00 137 MET A C 11
ATOM 15724 O O . MET A 1 81 ? -1.757 -7.864 5.945 1.00 0.00 137 MET A O 11
ATOM 15738 N N . LYS A 1 82 ? -1.041 -9.473 4.547 1.00 0.00 138 LYS A N 11
ATOM 15739 C CA . LYS A 1 82 ? -2.188 -10.340 4.791 1.00 0.00 138 LYS A CA 11
ATOM 15740 C C . LYS A 1 82 ? -2.023 -11.124 6.093 1.00 0.00 138 LYS A C 11
ATOM 15741 O O . LYS A 1 82 ? -3.008 -11.520 6.715 1.00 0.00 138 LYS A O 11
ATOM 15760 N N . GLU A 1 83 ? -0.776 -11.346 6.496 1.00 0.00 139 GLU A N 11
ATOM 15761 C CA . GLU A 1 83 ? -0.493 -12.086 7.724 1.00 0.00 139 GLU A CA 11
ATOM 15762 C C . GLU A 1 83 ? -0.181 -11.146 8.888 1.00 0.00 139 GLU A C 11
ATOM 15763 O O . GLU A 1 83 ? 0.136 -11.599 9.988 1.00 0.00 139 GLU A O 11
ATOM 15775 N N . THR A 1 84 ? -0.274 -9.840 8.648 1.00 0.00 140 THR A N 11
ATOM 15776 C CA . THR A 1 84 ? 0.002 -8.855 9.688 1.00 0.00 140 THR A CA 11
ATOM 15777 C C . THR A 1 84 ? -1.135 -8.805 10.703 1.00 0.00 140 THR A C 11
ATOM 15778 O O . THR A 1 84 ? -2.293 -9.050 10.367 1.00 0.00 140 THR A O 11
ATOM 15789 N N . LYS A 1 85 ? -0.795 -8.486 11.948 1.00 0.00 141 LYS A N 11
ATOM 15790 C CA . LYS A 1 85 ? -1.785 -8.402 13.015 1.00 0.00 141 LYS A CA 11
ATOM 15791 C C . LYS A 1 85 ? -1.367 -7.375 14.063 1.00 0.00 141 LYS A C 11
ATOM 15792 O O . LYS A 1 85 ? -0.689 -7.705 15.035 1.00 0.00 141 LYS A O 11
ATOM 15811 N N . GLY A 1 86 ? -1.776 -6.126 13.855 1.00 0.00 142 GLY A N 11
ATOM 15812 C CA . GLY A 1 86 ? -1.433 -5.070 14.788 1.00 0.00 142 GLY A CA 11
ATOM 15813 C C . GLY A 1 86 ? -1.583 -3.690 14.180 1.00 0.00 142 GLY A C 11
ATOM 15814 O O . GLY A 1 86 ? -2.612 -3.377 13.582 1.00 0.00 142 GLY A O 11
ATOM 15818 N N . MET A 1 87 ? -0.554 -2.862 14.332 1.00 0.00 143 MET A N 11
ATOM 15819 C CA . MET A 1 87 ? -0.576 -1.507 13.793 1.00 0.00 143 MET A CA 11
ATOM 15820 C C . MET A 1 87 ? 0.379 -1.376 12.611 1.00 0.00 143 MET A C 11
ATOM 15821 O O . MET A 1 87 ? 1.576 -1.638 12.735 1.00 0.00 143 MET A O 11
ATOM 15835 N N . ILE A 1 88 ? -0.157 -0.969 11.464 1.00 0.00 144 ILE A N 11
ATOM 15836 C CA . ILE A 1 88 ? 0.650 -0.806 10.260 1.00 0.00 144 ILE A CA 11
ATOM 15837 C C . ILE A 1 88 ? 1.081 0.646 10.074 1.00 0.00 144 ILE A C 11
ATOM 15838 O O . ILE A 1 88 ? 0.323 1.571 10.363 1.00 0.00 144 ILE A O 11
ATOM 15854 N N . SER A 1 89 ? 2.297 0.832 9.571 1.00 0.00 145 SER A N 11
ATOM 15855 C CA . SER A 1 89 ? 2.831 2.166 9.321 1.00 0.00 145 SER A CA 11
ATOM 15856 C C . SER A 1 89 ? 3.288 2.279 7.872 1.00 0.00 145 SER A C 11
ATOM 15857 O O . SER A 1 89 ? 4.231 1.606 7.454 1.00 0.00 145 SER A O 11
ATOM 15865 N N . LEU A 1 90 ? 2.605 3.119 7.103 1.00 0.00 146 LEU A N 11
ATOM 15866 C CA . LEU A 1 90 ? 2.934 3.301 5.695 1.00 0.00 146 LEU A CA 11
ATOM 15867 C C . LEU A 1 90 ? 3.534 4.676 5.433 1.00 0.00 146 LEU A C 11
ATOM 15868 O O . LEU A 1 90 ? 2.916 5.701 5.717 1.00 0.00 146 LEU A O 11
ATOM 15884 N N . LYS A 1 91 ? 4.736 4.687 4.864 1.00 0.00 147 LYS A N 11
ATOM 15885 C CA . LYS A 1 91 ? 5.416 5.931 4.534 1.00 0.00 147 LYS A CA 11
ATOM 15886 C C . LYS A 1 91 ? 5.201 6.252 3.062 1.00 0.00 147 LYS A C 11
ATOM 15887 O O . LYS A 1 91 ? 5.782 5.610 2.187 1.00 0.00 147 LYS A O 11
ATOM 15906 N N . VAL A 1 92 ? 4.341 7.225 2.790 1.00 0.00 148 VAL A N 11
ATOM 15907 C CA . VAL A 1 92 ? 4.032 7.598 1.418 1.00 0.00 148 VAL A CA 11
ATOM 15908 C C . VAL A 1 92 ? 4.025 9.113 1.225 1.00 0.00 148 VAL A C 11
ATOM 15909 O O . VAL A 1 92 ? 3.589 9.862 2.099 1.00 0.00 148 VAL A O 11
ATOM 15922 N N . ILE A 1 93 ? 4.503 9.549 0.063 1.00 0.00 149 ILE A N 11
ATOM 15923 C CA . ILE A 1 93 ? 4.549 10.965 -0.270 1.00 0.00 149 ILE A CA 11
ATOM 15924 C C . ILE A 1 93 ? 3.585 11.282 -1.415 1.00 0.00 149 ILE A C 11
ATOM 15925 O O . ILE A 1 93 ? 3.590 10.601 -2.443 1.00 0.00 149 ILE A O 11
ATOM 15941 N N . PRO A 1 94 ? 2.743 12.320 -1.260 1.00 0.00 150 PRO A N 11
ATOM 15942 C CA . PRO A 1 94 ? 1.778 12.712 -2.294 1.00 0.00 150 PRO A CA 11
ATOM 15943 C C . PRO A 1 94 ? 2.462 13.070 -3.611 1.00 0.00 150 PRO A C 11
ATOM 15944 O O . PRO A 1 94 ? 3.490 13.746 -3.624 1.00 0.00 150 PRO A O 11
ATOM 15955 N N . ASN A 1 95 ? 1.885 12.611 -4.718 1.00 0.00 151 ASN A N 11
ATOM 15956 C CA . ASN A 1 95 ? 2.441 12.887 -6.038 1.00 0.00 151 ASN A CA 11
ATOM 15957 C C . ASN A 1 95 ? 1.350 13.309 -7.018 1.00 0.00 151 ASN A C 11
ATOM 15958 O O . ASN A 1 95 ? 1.504 13.166 -8.231 1.00 0.00 151 ASN A O 11
ATOM 15969 N N . GLN A 1 96 ? 0.247 13.829 -6.485 1.00 0.00 152 GLN A N 11
ATOM 15970 C CA . GLN A 1 96 ? -0.871 14.274 -7.314 1.00 0.00 152 GLN A CA 11
ATOM 15971 C C . GLN A 1 96 ? -2.062 14.672 -6.450 1.00 0.00 152 GLN A C 11
ATOM 15972 O O . GLN A 1 96 ? -2.445 13.948 -5.532 1.00 0.00 152 GLN A O 11
ATOM 15986 N N . GLN A 1 97 ? -2.645 15.828 -6.750 1.00 0.00 153 GLN A N 11
ATOM 15987 C CA . GLN A 1 97 ? -3.795 16.322 -6.002 1.00 0.00 153 GLN A CA 11
ATOM 15988 C C . GLN A 1 97 ? -3.440 16.526 -4.532 1.00 0.00 153 GLN A C 11
ATOM 15989 O O . GLN A 1 97 ? -2.337 16.104 -4.126 1.00 0.00 153 GLN A O 11
ATOM 16004 N N . ARG B 2 7 ? 2.369 -3.769 -16.807 1.00 0.00 123 ARG B N 11
ATOM 16005 C CA . ARG B 2 7 ? 1.005 -3.291 -16.460 1.00 0.00 123 ARG B CA 11
ATOM 16006 C C . ARG B 2 7 ? 0.382 -4.156 -15.366 1.00 0.00 123 ARG B C 11
ATOM 16007 O O . ARG B 2 7 ? -0.704 -4.710 -15.538 1.00 0.00 123 ARG B O 11
ATOM 16028 N N . LYS B 2 8 ? 1.081 -4.265 -14.242 1.00 0.00 124 LYS B N 11
ATOM 16029 C CA . LYS B 2 8 ? 0.603 -5.060 -13.117 1.00 0.00 124 LYS B CA 11
ATOM 16030 C C . LYS B 2 8 ? 0.101 -4.163 -11.990 1.00 0.00 124 LYS B C 11
ATOM 16031 O O . LYS B 2 8 ? 0.333 -2.955 -11.993 1.00 0.00 124 LYS B O 11
ATOM 16050 N N . GLU B 2 9 ? -0.584 -4.769 -11.026 1.00 0.00 125 GLU B N 11
ATOM 16051 C CA . GLU B 2 9 ? -1.119 -4.047 -9.886 1.00 0.00 125 GLU B CA 11
ATOM 16052 C C . GLU B 2 9 ? -1.493 -5.027 -8.789 1.00 0.00 125 GLU B C 11
ATOM 16053 O O . GLU B 2 9 ? -2.079 -6.078 -9.049 1.00 0.00 125 GLU B O 11
ATOM 16065 N N . TYR B 2 10 ? -1.137 -4.682 -7.567 1.00 0.00 126 TYR B N 11
ATOM 16066 C CA . TYR B 2 10 ? -1.414 -5.529 -6.427 1.00 0.00 126 TYR B CA 11
ATOM 16067 C C . TYR B 2 10 ? -2.406 -4.876 -5.485 1.00 0.00 126 TYR B C 11
ATOM 16068 O O . TYR B 2 10 ? -2.240 -3.721 -5.098 1.00 0.00 126 TYR B O 11
ATOM 16086 N N . CYS B 2 11 ? -3.423 -5.629 -5.098 1.00 0.00 127 CYS B N 11
ATOM 16087 C CA . CYS B 2 11 ? -4.419 -5.122 -4.175 1.00 0.00 127 CYS B CA 11
ATOM 16088 C C . CYS B 2 11 ? -4.191 -5.761 -2.819 1.00 0.00 127 CYS B C 11
ATOM 16089 O O . CYS B 2 11 ? -4.274 -6.979 -2.668 1.00 0.00 127 CYS B O 11
ATOM 16096 N N . ILE B 2 12 ? -3.855 -4.930 -1.848 1.00 0.00 128 ILE B N 11
ATOM 16097 C CA . ILE B 2 12 ? -3.555 -5.405 -0.513 1.00 0.00 128 ILE B CA 11
ATOM 16098 C C . ILE B 2 12 ? -3.946 -4.378 0.546 1.00 0.00 128 ILE B C 11
ATOM 16099 O O . ILE B 2 12 ? -3.339 -4.395 1.637 1.00 0.00 128 ILE B O 11
ATOM 16116 N N . VAL A 1 13 ? 7.619 13.248 3.104 1.00 0.00 69 VAL A N 12
ATOM 16117 C CA . VAL A 1 13 ? 7.419 11.873 3.633 1.00 0.00 69 VAL A CA 12
ATOM 16118 C C . VAL A 1 13 ? 6.366 11.854 4.738 1.00 0.00 69 VAL A C 12
ATOM 16119 O O . VAL A 1 13 ? 6.569 12.416 5.814 1.00 0.00 69 VAL A O 12
ATOM 16132 N N . ARG A 1 14 ? 5.242 11.201 4.463 1.00 0.00 70 ARG A N 12
ATOM 16133 C CA . ARG A 1 14 ? 4.158 11.107 5.433 1.00 0.00 70 ARG A CA 12
ATOM 16134 C C . ARG A 1 14 ? 4.047 9.689 5.982 1.00 0.00 70 ARG A C 12
ATOM 16135 O O . ARG A 1 14 ? 4.333 8.717 5.282 1.00 0.00 70 ARG A O 12
ATOM 16156 N N . LEU A 1 15 ? 3.634 9.576 7.240 1.00 0.00 71 LEU A N 12
ATOM 16157 C CA . LEU A 1 15 ? 3.490 8.275 7.881 1.00 0.00 71 LEU A CA 12
ATOM 16158 C C . LEU A 1 15 ? 2.027 7.985 8.208 1.00 0.00 71 LEU A C 12
ATOM 16159 O O . LEU A 1 15 ? 1.502 8.455 9.218 1.00 0.00 71 LEU A O 12
ATOM 16175 N N . ILE A 1 16 ? 1.381 7.200 7.353 1.00 0.00 72 ILE A N 12
ATOM 16176 C CA . ILE A 1 16 ? -0.015 6.837 7.558 1.00 0.00 72 ILE A CA 12
ATOM 16177 C C . ILE A 1 16 ? -0.113 5.543 8.353 1.00 0.00 72 ILE A C 12
ATOM 16178 O O . ILE A 1 16 ? 0.240 4.473 7.858 1.00 0.00 72 ILE A O 12
ATOM 16194 N N . GLN A 1 17 ? -0.577 5.645 9.594 1.00 0.00 73 GLN A N 12
ATOM 16195 C CA . GLN A 1 17 ? -0.696 4.477 10.455 1.00 0.00 73 GLN A CA 12
ATOM 16196 C C . GLN A 1 17 ? -2.151 4.154 10.777 1.00 0.00 73 GLN A C 12
ATOM 16197 O O . GLN A 1 17 ? -2.916 5.024 11.195 1.00 0.00 73 GLN A O 12
ATOM 16211 N N . PHE A 1 18 ? -2.515 2.889 10.599 1.00 0.00 74 PHE A N 12
ATOM 16212 C CA . PHE A 1 18 ? -3.868 2.428 10.888 1.00 0.00 74 PHE A CA 12
ATOM 16213 C C . PHE A 1 18 ? -3.826 1.029 11.493 1.00 0.00 74 PHE A C 12
ATOM 16214 O O . PHE A 1 18 ? -2.958 0.224 11.157 1.00 0.00 74 PHE A O 12
ATOM 16231 N N . GLU A 1 19 ? -4.758 0.749 12.396 1.00 0.00 75 GLU A N 12
ATOM 16232 C CA . GLU A 1 19 ? -4.812 -0.550 13.056 1.00 0.00 75 GLU A CA 12
ATOM 16233 C C . GLU A 1 19 ? -5.478 -1.594 12.167 1.00 0.00 75 GLU A C 12
ATOM 16234 O O . GLU A 1 19 ? -6.424 -1.295 11.437 1.00 0.00 75 GLU A O 12
ATOM 16246 N N . LYS A 1 20 ? -4.973 -2.821 12.236 1.00 0.00 76 LYS A N 12
ATOM 16247 C CA . LYS A 1 20 ? -5.512 -3.919 11.443 1.00 0.00 76 LYS A CA 12
ATOM 16248 C C . LYS A 1 20 ? -5.811 -5.123 12.328 1.00 0.00 76 LYS A C 12
ATOM 16249 O O . LYS A 1 20 ? -4.900 -5.761 12.855 1.00 0.00 76 LYS A O 12
ATOM 16268 N N . VAL A 1 21 ? -7.094 -5.426 12.495 1.00 0.00 77 VAL A N 12
ATOM 16269 C CA . VAL A 1 21 ? -7.511 -6.549 13.323 1.00 0.00 77 VAL A CA 12
ATOM 16270 C C . VAL A 1 21 ? -7.990 -7.719 12.465 1.00 0.00 77 VAL A C 12
ATOM 16271 O O . VAL A 1 21 ? -7.871 -8.879 12.858 1.00 0.00 77 VAL A O 12
ATOM 16284 N N . THR A 1 22 ? -8.539 -7.402 11.299 1.00 0.00 78 THR A N 12
ATOM 16285 C CA . THR A 1 22 ? -9.045 -8.422 10.393 1.00 0.00 78 THR A CA 12
ATOM 16286 C C . THR A 1 22 ? -7.965 -8.877 9.419 1.00 0.00 78 THR A C 12
ATOM 16287 O O . THR A 1 22 ? -7.114 -8.090 9.007 1.00 0.00 78 THR A O 12
ATOM 16298 N N . GLU A 1 23 ? -8.012 -10.153 9.049 1.00 0.00 79 GLU A N 12
ATOM 16299 C CA . GLU A 1 23 ? -7.042 -10.710 8.117 1.00 0.00 79 GLU A CA 12
ATOM 16300 C C . GLU A 1 23 ? -7.623 -10.777 6.717 1.00 0.00 79 GLU A C 12
ATOM 16301 O O . GLU A 1 23 ? -8.343 -11.714 6.370 1.00 0.00 79 GLU A O 12
ATOM 16313 N N . GLU A 1 24 ? -7.317 -9.762 5.923 1.00 0.00 80 GLU A N 12
ATOM 16314 C CA . GLU A 1 24 ? -7.817 -9.683 4.564 1.00 0.00 80 GLU A CA 12
ATOM 16315 C C . GLU A 1 24 ? -7.211 -8.488 3.828 1.00 0.00 80 GLU A C 12
ATOM 16316 O O . GLU A 1 24 ? -6.437 -7.724 4.405 1.00 0.00 80 GLU A O 12
ATOM 16328 N N . PRO A 1 25 ? -7.554 -8.311 2.542 1.00 0.00 81 PRO A N 12
ATOM 16329 C CA . PRO A 1 25 ? -7.036 -7.201 1.735 1.00 0.00 81 PRO A CA 12
ATOM 16330 C C . PRO A 1 25 ? -7.288 -5.844 2.386 1.00 0.00 81 PRO A C 12
ATOM 16331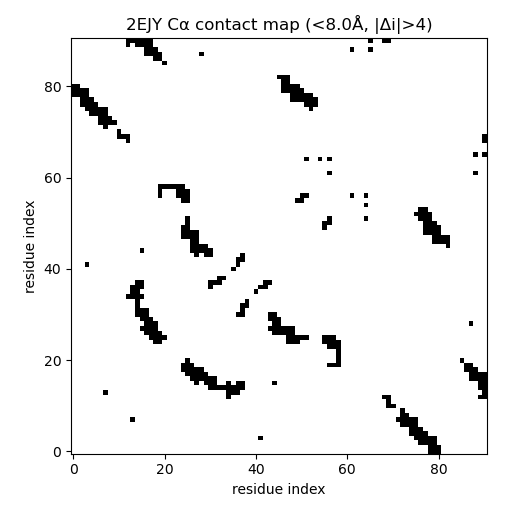 O O . PRO A 1 25 ? -8.425 -5.505 2.714 1.00 0.00 81 PRO A O 12
ATOM 16342 N N . MET A 1 26 ? -6.220 -5.071 2.568 1.00 0.00 82 MET A N 12
ATOM 16343 C CA . MET A 1 26 ? -6.319 -3.747 3.180 1.00 0.00 82 MET A CA 12
ATOM 16344 C C . MET A 1 26 ? -7.460 -2.942 2.564 1.00 0.00 82 MET A C 12
ATOM 16345 O O . MET A 1 26 ? -8.275 -2.358 3.278 1.00 0.00 82 MET A O 12
ATOM 16359 N N . GLY A 1 27 ? -7.515 -2.917 1.235 1.00 0.00 83 GLY A N 12
ATOM 16360 C CA . GLY A 1 27 ? -8.565 -2.181 0.555 1.00 0.00 83 GLY A CA 12
ATOM 16361 C C . GLY A 1 27 ? -8.052 -1.358 -0.616 1.00 0.00 83 GLY A C 12
ATOM 16362 O O . GLY A 1 27 ? -8.842 -0.796 -1.374 1.00 0.00 83 GLY A O 12
ATOM 16366 N N . ILE A 1 28 ? -6.733 -1.284 -0.765 1.00 0.00 84 ILE A N 12
ATOM 16367 C CA . ILE A 1 28 ? -6.133 -0.519 -1.852 1.00 0.00 84 ILE A CA 12
ATOM 16368 C C . ILE A 1 28 ? -5.327 -1.419 -2.782 1.00 0.00 84 ILE A C 12
ATOM 16369 O O . ILE A 1 28 ? -5.034 -2.568 -2.452 1.00 0.00 84 ILE A O 12
ATOM 16385 N N . CYS A 1 29 ? -4.965 -0.883 -3.942 1.00 0.00 85 CYS A N 12
ATOM 16386 C CA . CYS A 1 29 ? -4.185 -1.626 -4.922 1.00 0.00 85 CYS A CA 12
ATOM 16387 C C . CYS A 1 29 ? -2.984 -0.797 -5.358 1.00 0.00 85 CYS A C 12
ATOM 16388 O O . CYS A 1 29 ? -3.141 0.335 -5.801 1.00 0.00 85 CYS A O 12
ATOM 16395 N N . LEU A 1 30 ? -1.788 -1.361 -5.214 1.00 0.00 86 LEU A N 12
ATOM 16396 C CA . LEU A 1 30 ? -0.556 -0.666 -5.580 1.00 0.00 86 LEU A CA 12
ATOM 16397 C C . LEU A 1 30 ? 0.226 -1.448 -6.631 1.00 0.00 86 LEU A C 12
ATOM 16398 O O . LEU A 1 30 ? 0.059 -2.659 -6.766 1.00 0.00 86 LEU A O 12
ATOM 16414 N N . LYS A 1 31 ? 1.081 -0.749 -7.372 1.00 0.00 87 LYS A N 12
ATOM 16415 C CA . LYS A 1 31 ? 1.889 -1.384 -8.410 1.00 0.00 87 LYS A CA 12
ATOM 16416 C C . LYS A 1 31 ? 3.303 -0.817 -8.436 1.00 0.00 87 LYS A C 12
ATOM 16417 O O . LYS A 1 31 ? 3.554 0.278 -7.931 1.00 0.00 87 LYS A O 12
ATOM 16436 N N . LEU A 1 32 ? 4.221 -1.572 -9.040 1.00 0.00 88 LEU A N 12
ATOM 16437 C CA . LEU A 1 32 ? 5.611 -1.156 -9.153 1.00 0.00 88 LEU A CA 12
ATOM 16438 C C . LEU A 1 32 ? 5.830 -0.374 -10.442 1.00 0.00 88 LEU A C 12
ATOM 16439 O O . LEU A 1 32 ? 5.908 -0.952 -11.526 1.00 0.00 88 LEU A O 12
ATOM 16455 N N . ASN A 1 33 ? 5.925 0.944 -10.317 1.00 0.00 89 ASN A N 12
ATOM 16456 C CA . ASN A 1 33 ? 6.133 1.808 -11.471 1.00 0.00 89 ASN A CA 12
ATOM 16457 C C . ASN A 1 33 ? 7.484 1.528 -12.120 1.00 0.00 89 ASN A C 12
ATOM 16458 O O . ASN A 1 33 ? 8.263 0.715 -11.625 1.00 0.00 89 ASN A O 12
ATOM 16469 N N . GLU A 1 34 ? 7.757 2.208 -13.230 1.00 0.00 90 GLU A N 12
ATOM 16470 C CA . GLU A 1 34 ? 9.018 2.033 -13.945 1.00 0.00 90 GLU A CA 12
ATOM 16471 C C . GLU A 1 34 ? 10.210 2.177 -12.999 1.00 0.00 90 GLU A C 12
ATOM 16472 O O . GLU A 1 34 ? 11.292 1.656 -13.267 1.00 0.00 90 GLU A O 12
ATOM 16484 N N . LYS A 1 35 ? 10.002 2.884 -11.892 1.00 0.00 91 LYS A N 12
ATOM 16485 C CA . LYS A 1 35 ? 11.061 3.091 -10.906 1.00 0.00 91 LYS A CA 12
ATOM 16486 C C . LYS A 1 35 ? 10.965 2.077 -9.769 1.00 0.00 91 LYS A C 12
ATOM 16487 O O . LYS A 1 35 ? 11.575 2.258 -8.715 1.00 0.00 91 LYS A O 12
ATOM 16506 N N . GLN A 1 36 ? 10.197 1.010 -9.980 1.00 0.00 92 GLN A N 12
ATOM 16507 C CA . GLN A 1 36 ? 10.029 -0.022 -8.962 1.00 0.00 92 GLN A CA 12
ATOM 16508 C C . GLN A 1 36 ? 9.658 0.598 -7.618 1.00 0.00 92 GLN A C 12
ATOM 16509 O O . GLN A 1 36 ? 10.515 0.794 -6.757 1.00 0.00 92 GLN A O 12
ATOM 16523 N N . SER A 1 37 ? 8.377 0.910 -7.447 1.00 0.00 93 SER A N 12
ATOM 16524 C CA . SER A 1 37 ? 7.903 1.514 -6.205 1.00 0.00 93 SER A CA 12
ATOM 16525 C C . SER A 1 37 ? 6.433 1.191 -5.974 1.00 0.00 93 SER A C 12
ATOM 16526 O O . SER A 1 37 ? 5.695 0.918 -6.916 1.00 0.00 93 SER A O 12
ATOM 16534 N N . CYS A 1 38 ? 6.010 1.221 -4.717 1.00 0.00 94 CYS A N 12
ATOM 16535 C CA . CYS A 1 38 ? 4.624 0.920 -4.383 1.00 0.00 94 CYS A CA 12
ATOM 16536 C C . CYS A 1 38 ? 3.758 2.173 -4.454 1.00 0.00 94 CYS A C 12
ATOM 16537 O O . CYS A 1 38 ? 3.889 3.080 -3.633 1.00 0.00 94 CYS A O 12
ATOM 16545 N N . THR A 1 39 ? 2.863 2.208 -5.438 1.00 0.00 95 THR A N 12
ATOM 16546 C CA . THR A 1 39 ? 1.962 3.338 -5.617 1.00 0.00 95 THR A CA 12
ATOM 16547 C C . THR A 1 39 ? 0.548 2.828 -5.837 1.00 0.00 95 THR A C 12
ATOM 16548 O O . THR A 1 39 ? 0.323 1.975 -6.695 1.00 0.00 95 THR A O 12
ATOM 16559 N N . VAL A 1 40 ? -0.406 3.333 -5.061 1.00 0.00 96 VAL A N 12
ATOM 16560 C CA . VAL A 1 40 ? -1.782 2.884 -5.199 1.00 0.00 96 VAL A CA 12
ATOM 16561 C C . VAL A 1 40 ? -2.286 3.134 -6.611 1.00 0.00 96 VAL A C 12
ATOM 16562 O O . VAL A 1 40 ? -2.558 4.267 -7.003 1.00 0.00 96 VAL A O 12
ATOM 16575 N N . ALA A 1 41 ? -2.394 2.053 -7.371 1.00 0.00 97 ALA A N 12
ATOM 16576 C CA . ALA A 1 41 ? -2.848 2.120 -8.749 1.00 0.00 97 ALA A CA 12
ATOM 16577 C C . ALA A 1 41 ? -4.347 2.388 -8.831 1.00 0.00 97 ALA A C 12
ATOM 16578 O O . ALA A 1 41 ? -4.839 2.897 -9.839 1.00 0.00 97 ALA A O 12
ATOM 16585 N N . ARG A 1 42 ? -5.069 2.046 -7.769 1.00 0.00 98 ARG A N 12
ATOM 16586 C CA . ARG A 1 42 ? -6.512 2.257 -7.732 1.00 0.00 98 ARG A CA 12
ATOM 16587 C C . ARG A 1 42 ? -7.075 1.964 -6.345 1.00 0.00 98 ARG A C 12
ATOM 16588 O O . ARG A 1 42 ? -6.747 0.947 -5.734 1.00 0.00 98 ARG A O 12
ATOM 16609 N N . ILE A 1 43 ? -7.926 2.858 -5.856 1.00 0.00 99 ILE A N 12
ATOM 16610 C CA . ILE A 1 43 ? -8.538 2.693 -4.544 1.00 0.00 99 ILE A CA 12
ATOM 16611 C C . ILE A 1 43 ? -9.803 1.844 -4.637 1.00 0.00 99 ILE A C 12
ATOM 16612 O O . ILE A 1 43 ? -10.820 2.288 -5.171 1.00 0.00 99 ILE A O 12
ATOM 16628 N N . LEU A 1 44 ? -9.733 0.623 -4.120 1.00 0.00 100 LEU A N 12
ATOM 16629 C CA . LEU A 1 44 ? -10.875 -0.285 -4.152 1.00 0.00 100 LEU A CA 12
ATOM 16630 C C . LEU A 1 44 ? -12.019 0.244 -3.294 1.00 0.00 100 LEU A C 12
ATOM 16631 O O . LEU A 1 44 ? -11.795 0.837 -2.238 1.00 0.00 100 LEU A O 12
ATOM 16647 N N . HIS A 1 45 ? -13.247 0.026 -3.755 1.00 0.00 101 HIS A N 12
ATOM 16648 C CA . HIS A 1 45 ? -14.428 0.480 -3.031 1.00 0.00 101 HIS A CA 12
ATOM 16649 C C . HIS A 1 45 ? -14.745 -0.452 -1.867 1.00 0.00 101 HIS A C 12
ATOM 16650 O O . HIS A 1 45 ? -14.751 -1.673 -2.021 1.00 0.00 101 HIS A O 12
ATOM 16665 N N . GLY A 1 46 ? -15.007 0.133 -0.702 1.00 0.00 102 GLY A N 12
ATOM 16666 C CA . GLY A 1 46 ? -15.319 -0.662 0.472 1.00 0.00 102 GLY A CA 12
ATOM 16667 C C . GLY A 1 46 ? -14.094 -0.969 1.313 1.00 0.00 102 GLY A C 12
ATOM 16668 O O . GLY A 1 46 ? -14.213 -1.293 2.495 1.00 0.00 102 GLY A O 12
ATOM 16672 N N . GLY A 1 47 ? -12.916 -0.869 0.704 1.00 0.00 103 GLY A N 12
ATOM 16673 C CA . GLY A 1 47 ? -11.685 -1.143 1.421 1.00 0.00 103 GLY A CA 12
ATOM 16674 C C . GLY A 1 47 ? -11.523 -0.279 2.655 1.00 0.00 103 GLY A C 12
ATOM 16675 O O . GLY A 1 47 ? -12.211 0.731 2.810 1.00 0.00 103 GLY A O 12
ATOM 16679 N N . MET A 1 48 ? -10.612 -0.676 3.537 1.00 0.00 104 MET A N 12
ATOM 16680 C CA . MET A 1 48 ? -10.361 0.070 4.766 1.00 0.00 104 MET A CA 12
ATOM 16681 C C . MET A 1 48 ? -9.899 1.490 4.458 1.00 0.00 104 MET A C 12
ATOM 16682 O O . MET A 1 48 ? -10.346 2.449 5.087 1.00 0.00 104 MET A O 12
ATOM 16696 N N . ILE A 1 49 ? -9.002 1.618 3.486 1.00 0.00 105 ILE A N 12
ATOM 16697 C CA . ILE A 1 49 ? -8.481 2.922 3.094 1.00 0.00 105 ILE A CA 12
ATOM 16698 C C . ILE A 1 49 ? -9.564 3.769 2.436 1.00 0.00 105 ILE A C 12
ATOM 16699 O O . ILE A 1 49 ? -9.637 4.979 2.653 1.00 0.00 105 ILE A O 12
ATOM 16715 N N . HIS A 1 50 ? -10.407 3.127 1.635 1.00 0.00 106 HIS A N 12
ATOM 16716 C CA . HIS A 1 50 ? -11.489 3.824 0.950 1.00 0.00 106 HIS A CA 12
ATOM 16717 C C . HIS A 1 50 ? -12.576 4.233 1.938 1.00 0.00 106 HIS A C 12
ATOM 16718 O O . HIS A 1 50 ? -13.071 5.360 1.901 1.00 0.00 106 HIS A O 12
ATOM 16733 N N . ARG A 1 51 ? -12.939 3.310 2.823 1.00 0.00 107 ARG A N 12
ATOM 16734 C CA . ARG A 1 51 ? -13.964 3.575 3.825 1.00 0.00 107 ARG A CA 12
ATOM 16735 C C . ARG A 1 51 ? -13.460 4.575 4.861 1.00 0.00 107 ARG A C 12
ATOM 16736 O O . ARG A 1 51 ? -14.112 5.583 5.133 1.00 0.00 107 ARG A O 12
ATOM 16757 N N . GLN A 1 52 ? -12.295 4.290 5.431 1.00 0.00 108 GLN A N 12
ATOM 16758 C CA . GLN A 1 52 ? -11.699 5.165 6.435 1.00 0.00 108 GLN A CA 12
ATOM 16759 C C . GLN A 1 52 ? -11.187 6.450 5.792 1.00 0.00 108 GLN A C 12
ATOM 16760 O O . GLN A 1 52 ? -11.516 7.551 6.234 1.00 0.00 108 GLN A O 12
ATOM 16774 N N . GLY A 1 53 ? -10.380 6.302 4.748 1.00 0.00 109 GLY A N 12
ATOM 16775 C CA . GLY A 1 53 ? -9.835 7.458 4.062 1.00 0.00 109 GLY A CA 12
ATOM 16776 C C . GLY A 1 53 ? -8.466 7.850 4.580 1.00 0.00 109 GLY A C 12
ATOM 16777 O O . GLY A 1 53 ? -8.344 8.409 5.670 1.00 0.00 109 GLY A O 12
ATOM 16781 N N . SER A 1 54 ? -7.434 7.558 3.796 1.00 0.00 110 SER A N 12
ATOM 16782 C CA . SER A 1 54 ? -6.065 7.882 4.178 1.00 0.00 110 SER A CA 12
ATOM 16783 C C . SER A 1 54 ? -5.204 8.148 2.948 1.00 0.00 110 SER A C 12
ATOM 16784 O O . SER A 1 54 ? -4.444 9.116 2.906 1.00 0.00 110 SER A O 12
ATOM 16792 N N . LEU A 1 55 ? -5.327 7.281 1.948 1.00 0.00 111 LEU A N 12
ATOM 16793 C CA . LEU A 1 55 ? -4.560 7.421 0.715 1.00 0.00 111 LEU A CA 12
ATOM 16794 C C . LEU A 1 55 ? -5.483 7.636 -0.481 1.00 0.00 111 LEU A C 12
ATOM 16795 O O . LEU A 1 55 ? -6.704 7.538 -0.360 1.00 0.00 111 LEU A O 12
ATOM 16811 N N . HIS A 1 56 ? -4.890 7.928 -1.633 1.00 0.00 112 HIS A N 12
ATOM 16812 C CA . HIS A 1 56 ? -5.655 8.155 -2.853 1.00 0.00 112 HIS A CA 12
ATOM 16813 C C . HIS A 1 56 ? -4.939 7.561 -4.061 1.00 0.00 112 HIS A C 12
ATOM 16814 O O . HIS A 1 56 ? -3.712 7.592 -4.142 1.00 0.00 112 HIS A O 12
ATOM 16829 N N . VAL A 1 57 ? -5.716 7.019 -4.996 1.00 0.00 113 VAL A N 12
ATOM 16830 C CA . VAL A 1 57 ? -5.164 6.410 -6.207 1.00 0.00 113 VAL A CA 12
ATOM 16831 C C . VAL A 1 57 ? -4.066 7.273 -6.820 1.00 0.00 113 VAL A C 12
ATOM 16832 O O . VAL A 1 57 ? -4.331 8.363 -7.330 1.00 0.00 113 VAL A O 12
ATOM 16845 N N . GLY A 1 58 ? -2.834 6.776 -6.772 1.00 0.00 114 GLY A N 12
ATOM 16846 C CA . GLY A 1 58 ? -1.718 7.515 -7.333 1.00 0.00 114 GLY A CA 12
ATOM 16847 C C . GLY A 1 58 ? -0.702 7.931 -6.287 1.00 0.00 114 GLY A C 12
ATOM 16848 O O . GLY A 1 58 ? 0.463 8.171 -6.608 1.00 0.00 114 GLY A O 12
ATOM 16852 N N . ASP A 1 59 ? -1.138 8.018 -5.033 1.00 0.00 115 ASP A N 12
ATOM 16853 C CA . ASP A 1 59 ? -0.252 8.409 -3.938 1.00 0.00 115 ASP A CA 12
ATOM 16854 C C . ASP A 1 59 ? 1.056 7.623 -3.991 1.00 0.00 115 ASP A C 12
ATOM 16855 O O . ASP A 1 59 ? 1.060 6.432 -4.303 1.00 0.00 115 ASP A O 12
ATOM 16864 N N . GLU A 1 60 ? 2.164 8.297 -3.697 1.00 0.00 116 GLU A N 12
ATOM 16865 C CA . GLU A 1 60 ? 3.475 7.654 -3.730 1.00 0.00 116 GLU A CA 12
ATOM 16866 C C . GLU A 1 60 ? 3.874 7.113 -2.361 1.00 0.00 116 GLU A C 12
ATOM 16867 O O . GLU A 1 60 ? 4.141 7.878 -1.434 1.00 0.00 116 GLU A O 12
ATOM 16879 N N . ILE A 1 61 ? 3.925 5.788 -2.245 1.00 0.00 117 ILE A N 12
ATOM 16880 C CA . ILE A 1 61 ? 4.308 5.143 -0.995 1.00 0.00 117 ILE A CA 12
ATOM 16881 C C . ILE A 1 61 ? 5.772 4.717 -1.040 1.00 0.00 117 ILE A C 12
ATOM 16882 O O . ILE A 1 61 ? 6.138 3.788 -1.760 1.00 0.00 117 ILE A O 12
ATOM 16898 N N . LEU A 1 62 ? 6.606 5.411 -0.274 1.00 0.00 118 LEU A N 12
ATOM 16899 C CA . LEU A 1 62 ? 8.032 5.118 -0.232 1.00 0.00 118 LEU A CA 12
ATOM 16900 C C . LEU A 1 62 ? 8.317 3.804 0.490 1.00 0.00 118 LEU A C 12
ATOM 16901 O O . LEU A 1 62 ? 9.325 3.151 0.222 1.00 0.00 118 LEU A O 12
ATOM 16917 N N . GLU A 1 63 ? 7.434 3.417 1.408 1.00 0.00 119 GLU A N 12
ATOM 16918 C CA . GLU A 1 63 ? 7.626 2.178 2.154 1.00 0.00 119 GLU A CA 12
ATOM 16919 C C . GLU A 1 63 ? 6.299 1.604 2.642 1.00 0.00 119 GLU A C 12
ATOM 16920 O O . GLU A 1 63 ? 5.312 2.325 2.793 1.00 0.00 119 GLU A O 12
ATOM 16932 N N . ILE A 1 64 ? 6.294 0.299 2.893 1.00 0.00 120 ILE A N 12
ATOM 16933 C CA . ILE A 1 64 ? 5.104 -0.391 3.375 1.00 0.00 120 ILE A CA 12
ATOM 16934 C C . ILE A 1 64 ? 5.437 -1.228 4.605 1.00 0.00 120 ILE A C 12
ATOM 16935 O O . ILE A 1 64 ? 5.994 -2.320 4.492 1.00 0.00 120 ILE A O 12
ATOM 16951 N N . ASN A 1 65 ? 5.102 -0.706 5.780 1.00 0.00 121 ASN A N 12
ATOM 16952 C CA . ASN A 1 65 ? 5.375 -1.404 7.031 1.00 0.00 121 ASN A CA 12
ATOM 16953 C C . ASN A 1 65 ? 6.880 -1.493 7.280 1.00 0.00 121 ASN A C 12
ATOM 16954 O O . ASN A 1 65 ? 7.349 -2.381 7.992 1.00 0.00 121 ASN A O 12
ATOM 16965 N N . GLY A 1 66 ? 7.630 -0.569 6.687 1.00 0.00 122 GLY A N 12
ATOM 16966 C CA . GLY A 1 66 ? 9.071 -0.559 6.855 1.00 0.00 122 GLY A CA 12
ATOM 16967 C C . GLY A 1 66 ? 9.801 -1.264 5.725 1.00 0.00 122 GLY A C 12
ATOM 16968 O O . GLY A 1 66 ? 11.011 -1.476 5.801 1.00 0.00 122 GLY A O 12
ATOM 16972 N N . THR A 1 67 ? 9.071 -1.630 4.674 1.00 0.00 123 THR A N 12
ATOM 16973 C CA . THR A 1 67 ? 9.669 -2.315 3.534 1.00 0.00 123 THR A CA 12
ATOM 16974 C C . THR A 1 67 ? 9.204 -1.702 2.215 1.00 0.00 123 THR A C 12
ATOM 16975 O O . THR A 1 67 ? 8.005 -1.566 1.971 1.00 0.00 123 THR A O 12
ATOM 16986 N N . ASN A 1 68 ? 10.162 -1.341 1.366 1.00 0.00 124 ASN A N 12
ATOM 16987 C CA . ASN A 1 68 ? 9.854 -0.749 0.067 1.00 0.00 124 ASN A CA 12
ATOM 16988 C C . ASN A 1 68 ? 9.659 -1.838 -0.982 1.00 0.00 124 ASN A C 12
ATOM 16989 O O . ASN A 1 68 ? 10.558 -2.640 -1.234 1.00 0.00 124 ASN A O 12
ATOM 17000 N N . VAL A 1 69 ? 8.478 -1.863 -1.591 1.00 0.00 125 VAL A N 12
ATOM 17001 C CA . VAL A 1 69 ? 8.167 -2.857 -2.611 1.00 0.00 125 VAL A CA 12
ATOM 17002 C C . VAL A 1 69 ? 8.826 -2.505 -3.940 1.00 0.00 125 VAL A C 12
ATOM 17003 O O . VAL A 1 69 ? 8.556 -1.453 -4.520 1.00 0.00 125 VAL A O 12
ATOM 17016 N N . THR A 1 70 ? 9.694 -3.391 -4.415 1.00 0.00 126 THR A N 12
ATOM 17017 C CA . THR A 1 70 ? 10.396 -3.177 -5.676 1.00 0.00 126 THR A CA 12
ATOM 17018 C C . THR A 1 70 ? 9.872 -4.117 -6.757 1.00 0.00 126 THR A C 12
ATOM 17019 O O . THR A 1 70 ? 8.829 -4.749 -6.592 1.00 0.00 126 THR A O 12
ATOM 17030 N N . ASN A 1 71 ? 10.604 -4.205 -7.864 1.00 0.00 127 ASN A N 12
ATOM 17031 C CA . ASN A 1 71 ? 10.211 -5.068 -8.972 1.00 0.00 127 ASN A CA 12
ATOM 17032 C C . ASN A 1 71 ? 10.305 -6.543 -8.583 1.00 0.00 127 ASN A C 12
ATOM 17033 O O . ASN A 1 71 ? 9.733 -7.403 -9.252 1.00 0.00 127 ASN A O 12
ATOM 17044 N N . HIS A 1 72 ? 11.023 -6.832 -7.499 1.00 0.00 128 HIS A N 12
ATOM 17045 C CA . HIS A 1 72 ? 11.175 -8.208 -7.034 1.00 0.00 128 HIS A CA 12
ATOM 17046 C C . HIS A 1 72 ? 9.810 -8.831 -6.758 1.00 0.00 128 HIS A C 12
ATOM 17047 O O . HIS A 1 72 ? 8.780 -8.283 -7.151 1.00 0.00 128 HIS A O 12
ATOM 17062 N N . SER A 1 73 ? 9.798 -9.974 -6.082 1.00 0.00 129 SER A N 12
ATOM 17063 C CA . SER A 1 73 ? 8.542 -10.643 -5.772 1.00 0.00 129 SER A CA 12
ATOM 17064 C C . SER A 1 73 ? 7.740 -9.836 -4.757 1.00 0.00 129 SER A C 12
ATOM 17065 O O . SER A 1 73 ? 8.274 -9.381 -3.747 1.00 0.00 129 SER A O 12
ATOM 17073 N N . VAL A 1 74 ? 6.452 -9.669 -5.036 1.00 0.00 130 VAL A N 12
ATOM 17074 C CA . VAL A 1 74 ? 5.563 -8.923 -4.151 1.00 0.00 130 VAL A CA 12
ATOM 17075 C C . VAL A 1 74 ? 4.930 -9.838 -3.112 1.00 0.00 130 VAL A C 12
ATOM 17076 O O . VAL A 1 74 ? 4.548 -9.395 -2.029 1.00 0.00 130 VAL A O 12
ATOM 17089 N N . ASP A 1 75 ? 4.812 -11.118 -3.456 1.00 0.00 131 ASP A N 12
ATOM 17090 C CA . ASP A 1 75 ? 4.216 -12.107 -2.565 1.00 0.00 131 ASP A CA 12
ATOM 17091 C C . ASP A 1 75 ? 4.752 -11.966 -1.141 1.00 0.00 131 ASP A C 12
ATOM 17092 O O . ASP A 1 75 ? 4.067 -12.303 -0.175 1.00 0.00 131 ASP A O 12
ATOM 17101 N N . GLN A 1 76 ? 5.975 -11.461 -1.019 1.00 0.00 132 GLN A N 12
ATOM 17102 C CA . GLN A 1 76 ? 6.593 -11.275 0.287 1.00 0.00 132 GLN A CA 12
ATOM 17103 C C . GLN A 1 76 ? 5.783 -10.295 1.129 1.00 0.00 132 GLN A C 12
ATOM 17104 O O . GLN A 1 76 ? 5.427 -10.587 2.271 1.00 0.00 132 GLN A O 12
ATOM 17118 N N . LEU A 1 77 ? 5.492 -9.133 0.555 1.00 0.00 133 LEU A N 12
ATOM 17119 C CA . LEU A 1 77 ? 4.719 -8.110 1.248 1.00 0.00 133 LEU A CA 12
ATOM 17120 C C . LEU A 1 77 ? 3.227 -8.418 1.175 1.00 0.00 133 LEU A C 12
ATOM 17121 O O . LEU A 1 77 ? 2.464 -8.063 2.074 1.00 0.00 133 LEU A O 12
ATOM 17137 N N . GLN A 1 78 ? 2.816 -9.084 0.100 1.00 0.00 134 GLN A N 12
ATOM 17138 C CA . GLN A 1 78 ? 1.416 -9.444 -0.088 1.00 0.00 134 GLN A CA 12
ATOM 17139 C C . GLN A 1 78 ? 0.953 -10.401 1.006 1.00 0.00 134 GLN A C 12
ATOM 17140 O O . GLN A 1 78 ? -0.140 -10.256 1.550 1.00 0.00 134 GLN A O 12
ATOM 17154 N N . LYS A 1 79 ? 1.797 -11.378 1.321 1.00 0.00 135 LYS A N 12
ATOM 17155 C CA . LYS A 1 79 ? 1.480 -12.360 2.352 1.00 0.00 135 LYS A CA 12
ATOM 17156 C C . LYS A 1 79 ? 1.642 -11.757 3.743 1.00 0.00 135 LYS A C 12
ATOM 17157 O O . LYS A 1 79 ? 0.824 -11.992 4.633 1.00 0.00 135 LYS A O 12
ATOM 17176 N N . ALA A 1 80 ? 2.704 -10.977 3.922 1.00 0.00 136 ALA A N 12
ATOM 17177 C CA . ALA A 1 80 ? 2.975 -10.339 5.205 1.00 0.00 136 ALA A CA 12
ATOM 17178 C C . ALA A 1 80 ? 1.885 -9.332 5.560 1.00 0.00 136 ALA A C 12
ATOM 17179 O O . ALA A 1 80 ? 1.402 -9.299 6.692 1.00 0.00 136 ALA A O 12
ATOM 17186 N N . MET A 1 81 ? 1.504 -8.512 4.586 1.00 0.00 137 MET A N 12
ATOM 17187 C CA . MET A 1 81 ? 0.473 -7.502 4.796 1.00 0.00 137 MET A CA 12
ATOM 17188 C C . MET A 1 81 ? -0.900 -8.147 4.953 1.00 0.00 137 MET A C 12
ATOM 17189 O O . MET A 1 81 ? -1.769 -7.620 5.649 1.00 0.00 137 MET A O 12
ATOM 17203 N N . LYS A 1 82 ? -1.092 -9.290 4.301 1.00 0.00 138 LYS A N 12
ATOM 17204 C CA . LYS A 1 82 ? -2.361 -10.005 4.371 1.00 0.00 138 LYS A CA 12
ATOM 17205 C C . LYS A 1 82 ? -2.501 -10.743 5.699 1.00 0.00 138 LYS A C 12
ATOM 17206 O O . LYS A 1 82 ? -3.612 -10.955 6.186 1.00 0.00 138 LYS A O 12
ATOM 17225 N N . GLU A 1 83 ? -1.371 -11.132 6.280 1.00 0.00 139 GLU A N 12
ATOM 17226 C CA . GLU A 1 83 ? -1.373 -11.847 7.551 1.00 0.00 139 GLU A CA 12
ATOM 17227 C C . GLU A 1 83 ? -0.937 -10.940 8.703 1.00 0.00 139 GLU A C 12
ATOM 17228 O O . GLU A 1 83 ? -0.885 -11.374 9.855 1.00 0.00 139 GLU A O 12
ATOM 17240 N N . THR A 1 84 ? -0.626 -9.683 8.392 1.00 0.00 140 THR A N 12
ATOM 17241 C CA . THR A 1 84 ? -0.198 -8.731 9.411 1.00 0.00 140 THR A CA 12
ATOM 17242 C C . THR A 1 84 ? -1.289 -8.527 10.457 1.00 0.00 140 THR A C 12
ATOM 17243 O O . THR A 1 84 ? -2.474 -8.704 10.175 1.00 0.00 140 THR A O 12
ATOM 17254 N N . LYS A 1 85 ? -0.881 -8.153 11.665 1.00 0.00 141 LYS A N 12
ATOM 17255 C CA . LYS A 1 85 ? -1.824 -7.925 12.753 1.00 0.00 141 LYS A CA 12
ATOM 17256 C C . LYS A 1 85 ? -1.307 -6.850 13.703 1.00 0.00 141 LYS A C 12
ATOM 17257 O O . LYS A 1 85 ? -0.256 -7.011 14.324 1.00 0.00 141 LYS A O 12
ATOM 17276 N N . GLY A 1 86 ? -2.052 -5.755 13.813 1.00 0.00 142 GLY A N 12
ATOM 17277 C CA . GLY A 1 86 ? -1.652 -4.670 14.689 1.00 0.00 142 GLY A CA 12
ATOM 17278 C C . GLY A 1 86 ? -1.682 -3.322 13.997 1.00 0.00 142 GLY A C 12
ATOM 17279 O O . GLY A 1 86 ? -2.439 -3.121 13.046 1.00 0.00 142 GLY A O 12
ATOM 17283 N N . MET A 1 87 ? -0.856 -2.397 14.472 1.00 0.00 143 MET A N 12
ATOM 17284 C CA . MET A 1 87 ? -0.791 -1.060 13.893 1.00 0.00 143 MET A CA 12
ATOM 17285 C C . MET A 1 87 ? 0.160 -1.027 12.700 1.00 0.00 143 MET A C 12
ATOM 17286 O O . MET A 1 87 ? 1.369 -1.204 12.853 1.00 0.00 143 MET A O 12
ATOM 17300 N N . ILE A 1 88 ? -0.394 -0.800 11.514 1.00 0.00 144 ILE A N 12
ATOM 17301 C CA . ILE A 1 88 ? 0.406 -0.742 10.293 1.00 0.00 144 ILE A CA 12
ATOM 17302 C C . ILE A 1 88 ? 0.983 0.654 10.080 1.00 0.00 144 ILE A C 12
ATOM 17303 O O . ILE A 1 88 ? 0.367 1.651 10.449 1.00 0.00 144 ILE A O 12
ATOM 17319 N N . SER A 1 89 ? 2.164 0.714 9.472 1.00 0.00 145 SER A N 12
ATOM 17320 C CA . SER A 1 89 ? 2.821 1.987 9.197 1.00 0.00 145 SER A CA 12
ATOM 17321 C C . SER A 1 89 ? 3.224 2.071 7.728 1.00 0.00 145 SER A C 12
ATOM 17322 O O . SER A 1 89 ? 4.058 1.297 7.259 1.00 0.00 145 SER A O 12
ATOM 17330 N N . LEU A 1 90 ? 2.619 3.007 7.007 1.00 0.00 146 LEU A N 12
ATOM 17331 C CA . LEU A 1 90 ? 2.907 3.184 5.589 1.00 0.00 146 LEU A CA 12
ATOM 17332 C C . LEU A 1 90 ? 3.498 4.562 5.313 1.00 0.00 146 LEU A C 12
ATOM 17333 O O . LEU A 1 90 ? 2.965 5.578 5.760 1.00 0.00 146 LEU A O 12
ATOM 17349 N N . LYS A 1 91 ? 4.590 4.588 4.558 1.00 0.00 147 LYS A N 12
ATOM 17350 C CA . LYS A 1 91 ? 5.242 5.841 4.201 1.00 0.00 147 LYS A CA 12
ATOM 17351 C C . LYS A 1 91 ? 4.761 6.291 2.830 1.00 0.00 147 LYS A C 12
ATOM 17352 O O . LYS A 1 91 ? 5.140 5.715 1.811 1.00 0.00 147 LYS A O 12
ATOM 17371 N N . VAL A 1 92 ? 3.905 7.306 2.808 1.00 0.00 148 VAL A N 12
ATOM 17372 C CA . VAL A 1 92 ? 3.357 7.803 1.555 1.00 0.00 148 VAL A CA 12
ATOM 17373 C C . VAL A 1 92 ? 3.287 9.327 1.525 1.00 0.00 148 VAL A C 12
ATOM 17374 O O . VAL A 1 92 ? 3.266 9.983 2.566 1.00 0.00 148 VAL A O 12
ATOM 17387 N N . ILE A 1 93 ? 3.246 9.876 0.314 1.00 0.00 149 ILE A N 12
ATOM 17388 C CA . ILE A 1 93 ? 3.172 11.318 0.121 1.00 0.00 149 ILE A CA 12
ATOM 17389 C C . ILE A 1 93 ? 2.178 11.664 -0.988 1.00 0.00 149 ILE A C 12
ATOM 17390 O O . ILE A 1 93 ? 2.269 11.134 -2.098 1.00 0.00 149 ILE A O 12
ATOM 17406 N N . PRO A 1 94 ? 1.210 12.559 -0.709 1.00 0.00 150 PRO A N 12
ATOM 17407 C CA . PRO A 1 94 ? 0.205 12.964 -1.699 1.00 0.00 150 PRO A CA 12
ATOM 17408 C C . PRO A 1 94 ? 0.833 13.619 -2.924 1.00 0.00 150 PRO A C 12
ATOM 17409 O O . PRO A 1 94 ? 1.506 14.644 -2.813 1.00 0.00 150 PRO A O 12
ATOM 17420 N N . ASN A 1 95 ? 0.608 13.024 -4.090 1.00 0.00 151 ASN A N 12
ATOM 17421 C CA . ASN A 1 95 ? 1.151 13.552 -5.337 1.00 0.00 151 ASN A CA 12
ATOM 17422 C C . ASN A 1 95 ? 2.670 13.696 -5.254 1.00 0.00 151 ASN A C 12
ATOM 17423 O O . ASN A 1 95 ? 3.309 13.135 -4.363 1.00 0.00 151 ASN A O 12
ATOM 17434 N N . GLN A 1 96 ? 3.240 14.452 -6.187 1.00 0.00 152 GLN A N 12
ATOM 17435 C CA . GLN A 1 96 ? 4.675 14.674 -6.224 1.00 0.00 152 GLN A CA 12
ATOM 17436 C C . GLN A 1 96 ? 4.995 16.129 -5.874 1.00 0.00 152 GLN A C 12
ATOM 17437 O O . GLN A 1 96 ? 4.316 16.736 -5.045 1.00 0.00 152 GLN A O 12
ATOM 17451 N N . GLN A 1 97 ? 6.023 16.684 -6.503 1.00 0.00 153 GLN A N 12
ATOM 17452 C CA . GLN A 1 97 ? 6.420 18.065 -6.252 1.00 0.00 153 GLN A CA 12
ATOM 17453 C C . GLN A 1 97 ? 6.874 18.246 -4.806 1.00 0.00 153 GLN A C 12
ATOM 17454 O O . GLN A 1 97 ? 8.083 18.480 -4.592 1.00 0.00 153 GLN A O 12
ATOM 17469 N N . ARG B 2 7 ? 3.082 -2.952 -16.239 1.00 0.00 123 ARG B N 12
ATOM 17470 C CA . ARG B 2 7 ? 1.610 -3.153 -16.278 1.00 0.00 123 ARG B CA 12
ATOM 17471 C C . ARG B 2 7 ? 1.158 -4.124 -15.190 1.00 0.00 123 ARG B C 12
ATOM 17472 O O . ARG B 2 7 ? 0.301 -4.977 -15.421 1.00 0.00 123 ARG B O 12
ATOM 17493 N N . LYS B 2 8 ? 1.742 -3.987 -14.005 1.00 0.00 124 LYS B N 12
ATOM 17494 C CA . LYS B 2 8 ? 1.400 -4.851 -12.880 1.00 0.00 124 LYS B CA 12
ATOM 17495 C C . LYS B 2 8 ? 0.511 -4.119 -11.881 1.00 0.00 124 LYS B C 12
ATOM 17496 O O . LYS B 2 8 ? 0.362 -2.899 -11.944 1.00 0.00 124 LYS B O 12
ATOM 17515 N N . GLU B 2 9 ? -0.070 -4.875 -10.954 1.00 0.00 125 GLU B N 12
ATOM 17516 C CA . GLU B 2 9 ? -0.937 -4.312 -9.933 1.00 0.00 125 GLU B CA 12
ATOM 17517 C C . GLU B 2 9 ? -1.214 -5.343 -8.854 1.00 0.00 125 GLU B C 12
ATOM 17518 O O . GLU B 2 9 ? -1.481 -6.510 -9.144 1.00 0.00 125 GLU B O 12
ATOM 17530 N N . TYR B 2 10 ? -1.137 -4.906 -7.611 1.00 0.00 126 TYR B N 12
ATOM 17531 C CA . TYR B 2 10 ? -1.364 -5.781 -6.481 1.00 0.00 126 TYR B CA 12
ATOM 17532 C C . TYR B 2 10 ? -2.370 -5.182 -5.518 1.00 0.00 126 TYR B C 12
ATOM 17533 O O . TYR B 2 10 ? -2.256 -4.019 -5.130 1.00 0.00 126 TYR B O 12
ATOM 17551 N N . CYS B 2 11 ? -3.335 -5.987 -5.105 1.00 0.00 127 CYS B N 12
ATOM 17552 C CA . CYS B 2 11 ? -4.328 -5.531 -4.154 1.00 0.00 127 CYS B CA 12
ATOM 17553 C C . CYS B 2 11 ? -4.024 -6.160 -2.810 1.00 0.00 127 CYS B C 12
ATOM 17554 O O . CYS B 2 11 ? -4.040 -7.382 -2.661 1.00 0.00 127 CYS B O 12
ATOM 17561 N N . ILE B 2 12 ? -3.698 -5.316 -1.848 1.00 0.00 128 ILE B N 12
ATOM 17562 C CA . ILE B 2 12 ? -3.331 -5.778 -0.527 1.00 0.00 128 ILE B CA 12
ATOM 17563 C C . ILE B 2 12 ? -3.752 -4.779 0.544 1.00 0.00 128 ILE B C 12
ATOM 17564 O O . ILE B 2 12 ? -3.192 -4.835 1.658 1.00 0.00 128 ILE B O 12
ATOM 17581 N N . VAL A 1 13 ? 7.030 13.587 4.267 1.00 0.00 69 VAL A N 13
ATOM 17582 C CA . VAL A 1 13 ? 6.756 12.137 4.440 1.00 0.00 69 VAL A CA 13
ATOM 17583 C C . VAL A 1 13 ? 5.563 11.912 5.365 1.00 0.00 69 VAL A C 13
ATOM 17584 O O . VAL A 1 13 ? 5.569 12.344 6.517 1.00 0.00 69 VAL A O 13
ATOM 17597 N N . ARG A 1 14 ? 4.544 11.233 4.850 1.00 0.00 70 ARG A N 13
ATOM 17598 C CA . ARG A 1 14 ? 3.344 10.949 5.628 1.00 0.00 70 ARG A CA 13
ATOM 17599 C C . ARG A 1 14 ? 3.408 9.553 6.240 1.00 0.00 70 ARG A C 13
ATOM 17600 O O . ARG A 1 14 ? 3.740 8.581 5.561 1.00 0.00 70 ARG A O 13
ATOM 17621 N N . LEU A 1 15 ? 3.088 9.462 7.527 1.00 0.00 71 LEU A N 13
ATOM 17622 C CA . LEU A 1 15 ? 3.108 8.185 8.232 1.00 0.00 71 LEU A CA 13
ATOM 17623 C C . LEU A 1 15 ? 1.693 7.731 8.577 1.00 0.00 71 LEU A C 13
ATOM 17624 O O . LEU A 1 15 ? 1.083 8.232 9.521 1.00 0.00 71 LEU A O 13
ATOM 17640 N N . ILE A 1 16 ? 1.179 6.776 7.808 1.00 0.00 72 ILE A N 13
ATOM 17641 C CA . ILE A 1 16 ? -0.162 6.251 8.036 1.00 0.00 72 ILE A CA 13
ATOM 17642 C C . ILE A 1 16 ? -0.125 5.077 9.007 1.00 0.00 72 ILE A C 13
ATOM 17643 O O . ILE A 1 16 ? 0.536 4.070 8.752 1.00 0.00 72 ILE A O 13
ATOM 17659 N N . GLN A 1 17 ? -0.831 5.215 10.125 1.00 0.00 73 GLN A N 13
ATOM 17660 C CA . GLN A 1 17 ? -0.868 4.165 11.136 1.00 0.00 73 GLN A CA 13
ATOM 17661 C C . GLN A 1 17 ? -2.288 3.652 11.355 1.00 0.00 73 GLN A C 13
ATOM 17662 O O . GLN A 1 17 ? -3.193 4.418 11.685 1.00 0.00 73 GLN A O 13
ATOM 17676 N N . PHE A 1 18 ? -2.470 2.347 11.179 1.00 0.00 74 PHE A N 13
ATOM 17677 C CA . PHE A 1 18 ? -3.772 1.721 11.367 1.00 0.00 74 PHE A CA 13
ATOM 17678 C C . PHE A 1 18 ? -3.610 0.262 11.780 1.00 0.00 74 PHE A C 13
ATOM 17679 O O . PHE A 1 18 ? -2.791 -0.465 11.217 1.00 0.00 74 PHE A O 13
ATOM 17696 N N . GLU A 1 19 ? -4.387 -0.157 12.772 1.00 0.00 75 GLU A N 13
ATOM 17697 C CA . GLU A 1 19 ? -4.321 -1.526 13.267 1.00 0.00 75 GLU A CA 13
ATOM 17698 C C . GLU A 1 19 ? -5.103 -2.477 12.368 1.00 0.00 75 GLU A C 13
ATOM 17699 O O . GLU A 1 19 ? -6.192 -2.148 11.896 1.00 0.00 75 GLU A O 13
ATOM 17711 N N . LYS A 1 20 ? -4.544 -3.662 12.145 1.00 0.00 76 LYS A N 13
ATOM 17712 C CA . LYS A 1 20 ? -5.188 -4.670 11.314 1.00 0.00 76 LYS A CA 13
ATOM 17713 C C . LYS A 1 20 ? -5.238 -6.004 12.047 1.00 0.00 76 LYS A C 13
ATOM 17714 O O . LYS A 1 20 ? -4.208 -6.637 12.275 1.00 0.00 76 LYS A O 13
ATOM 17733 N N . VAL A 1 21 ? -6.441 -6.420 12.421 1.00 0.00 77 VAL A N 13
ATOM 17734 C CA . VAL A 1 21 ? -6.625 -7.674 13.137 1.00 0.00 77 VAL A CA 13
ATOM 17735 C C . VAL A 1 21 ? -7.735 -8.518 12.511 1.00 0.00 77 VAL A C 13
ATOM 17736 O O . VAL A 1 21 ? -8.202 -9.487 13.109 1.00 0.00 77 VAL A O 13
ATOM 17749 N N . THR A 1 22 ? -8.159 -8.140 11.310 1.00 0.00 78 THR A N 13
ATOM 17750 C CA . THR A 1 22 ? -9.220 -8.859 10.618 1.00 0.00 78 THR A CA 13
ATOM 17751 C C . THR A 1 22 ? -8.709 -9.501 9.337 1.00 0.00 78 THR A C 13
ATOM 17752 O O . THR A 1 22 ? -7.650 -9.139 8.825 1.00 0.00 78 THR A O 13
ATOM 17763 N N . GLU A 1 23 ? -9.478 -10.452 8.817 1.00 0.00 79 GLU A N 13
ATOM 17764 C CA . GLU A 1 23 ? -9.109 -11.137 7.589 1.00 0.00 79 GLU A CA 13
ATOM 17765 C C . GLU A 1 23 ? -9.673 -10.406 6.391 1.00 0.00 79 GLU A C 13
ATOM 17766 O O . GLU A 1 23 ? -10.706 -10.784 5.839 1.00 0.00 79 GLU A O 13
ATOM 17778 N N . GLU A 1 24 ? -8.992 -9.337 6.009 1.00 0.00 80 GLU A N 13
ATOM 17779 C CA . GLU A 1 24 ? -9.427 -8.524 4.896 1.00 0.00 80 GLU A CA 13
ATOM 17780 C C . GLU A 1 24 ? -8.340 -7.533 4.474 1.00 0.00 80 GLU A C 13
ATOM 17781 O O . GLU A 1 24 ? -7.827 -6.778 5.299 1.00 0.00 80 GLU A O 13
ATOM 17793 N N . PRO A 1 25 ? -7.974 -7.522 3.178 1.00 0.00 81 PRO A N 13
ATOM 17794 C CA . PRO A 1 25 ? -6.943 -6.618 2.656 1.00 0.00 81 PRO A CA 13
ATOM 17795 C C . PRO A 1 25 ? -7.182 -5.167 3.062 1.00 0.00 81 PRO A C 13
ATOM 17796 O O . PRO A 1 25 ? -8.261 -4.814 3.537 1.00 0.00 81 PRO A O 13
ATOM 17807 N N . MET A 1 26 ? -6.168 -4.329 2.870 1.00 0.00 82 MET A N 13
ATOM 17808 C CA . MET A 1 26 ? -6.267 -2.916 3.215 1.00 0.00 82 MET A CA 13
ATOM 17809 C C . MET A 1 26 ? -7.410 -2.250 2.456 1.00 0.00 82 MET A C 13
ATOM 17810 O O . MET A 1 26 ? -8.259 -1.586 3.050 1.00 0.00 82 MET A O 13
ATOM 17824 N N . GLY A 1 27 ? -7.426 -2.433 1.140 1.00 0.00 83 GLY A N 13
ATOM 17825 C CA . GLY A 1 27 ? -8.474 -1.844 0.322 1.00 0.00 83 GLY A CA 13
ATOM 17826 C C . GLY A 1 27 ? -7.932 -0.924 -0.755 1.00 0.00 83 GLY A C 13
ATOM 17827 O O . GLY A 1 27 ? -8.653 -0.065 -1.264 1.00 0.00 83 GLY A O 13
ATOM 17831 N N . ILE A 1 28 ? -6.664 -1.104 -1.109 1.00 0.00 84 ILE A N 13
ATOM 17832 C CA . ILE A 1 28 ? -6.032 -0.285 -2.135 1.00 0.00 84 ILE A CA 13
ATOM 17833 C C . ILE A 1 28 ? -5.179 -1.146 -3.060 1.00 0.00 84 ILE A C 13
ATOM 17834 O O . ILE A 1 28 ? -4.890 -2.301 -2.752 1.00 0.00 84 ILE A O 13
ATOM 17850 N N . CYS A 1 29 ? -4.776 -0.580 -4.192 1.00 0.00 85 CYS A N 13
ATOM 17851 C CA . CYS A 1 29 ? -3.953 -1.307 -5.149 1.00 0.00 85 CYS A CA 13
ATOM 17852 C C . CYS A 1 29 ? -2.746 -0.472 -5.561 1.00 0.00 85 CYS A C 13
ATOM 17853 O O . CYS A 1 29 ? -2.893 0.660 -6.010 1.00 0.00 85 CYS A O 13
ATOM 17860 N N . LEU A 1 30 ? -1.555 -1.041 -5.393 1.00 0.00 86 LEU A N 13
ATOM 17861 C CA . LEU A 1 30 ? -0.311 -0.356 -5.735 1.00 0.00 86 LEU A CA 13
ATOM 17862 C C . LEU A 1 30 ? 0.572 -1.233 -6.618 1.00 0.00 86 LEU A C 13
ATOM 17863 O O . LEU A 1 30 ? 0.459 -2.457 -6.604 1.00 0.00 86 LEU A O 13
ATOM 17879 N N . LYS A 1 31 ? 1.453 -0.598 -7.385 1.00 0.00 87 LYS A N 13
ATOM 17880 C CA . LYS A 1 31 ? 2.355 -1.322 -8.276 1.00 0.00 87 LYS A CA 13
ATOM 17881 C C . LYS A 1 31 ? 3.780 -0.785 -8.171 1.00 0.00 87 LYS A C 13
ATOM 17882 O O . LYS A 1 31 ? 4.008 0.285 -7.610 1.00 0.00 87 LYS A O 13
ATOM 17901 N N . LEU A 1 32 ? 4.732 -1.535 -8.725 1.00 0.00 88 LEU A N 13
ATOM 17902 C CA . LEU A 1 32 ? 6.134 -1.144 -8.709 1.00 0.00 88 LEU A CA 13
ATOM 17903 C C . LEU A 1 32 ? 6.539 -0.578 -10.066 1.00 0.00 88 LEU A C 13
ATOM 17904 O O . LEU A 1 32 ? 6.686 -1.320 -11.038 1.00 0.00 88 LEU A O 13
ATOM 17920 N N . ASN A 1 33 ? 6.711 0.737 -10.129 1.00 0.00 89 ASN A N 13
ATOM 17921 C CA . ASN A 1 33 ? 7.093 1.398 -11.373 1.00 0.00 89 ASN A CA 13
ATOM 17922 C C . ASN A 1 33 ? 8.478 0.948 -11.822 1.00 0.00 89 ASN A C 13
ATOM 17923 O O . ASN A 1 33 ? 9.147 0.180 -11.131 1.00 0.00 89 ASN A O 13
ATOM 17934 N N . GLU A 1 34 ? 8.903 1.429 -12.988 1.00 0.00 90 GLU A N 13
ATOM 17935 C CA . GLU A 1 34 ? 10.213 1.077 -13.532 1.00 0.00 90 GLU A CA 13
ATOM 17936 C C . GLU A 1 34 ? 11.319 1.300 -12.504 1.00 0.00 90 GLU A C 13
ATOM 17937 O O . GLU A 1 34 ? 12.387 0.692 -12.586 1.00 0.00 90 GLU A O 13
ATOM 17949 N N . LYS A 1 35 ? 11.059 2.172 -11.533 1.00 0.00 91 LYS A N 13
ATOM 17950 C CA . LYS A 1 35 ? 12.038 2.465 -10.490 1.00 0.00 91 LYS A CA 13
ATOM 17951 C C . LYS A 1 35 ? 11.767 1.651 -9.229 1.00 0.00 91 LYS A C 13
ATOM 17952 O O . LYS A 1 35 ? 12.294 1.959 -8.159 1.00 0.00 91 LYS A O 13
ATOM 17971 N N . GLN A 1 36 ? 10.947 0.612 -9.353 1.00 0.00 92 GLN A N 13
ATOM 17972 C CA . GLN A 1 36 ? 10.619 -0.236 -8.214 1.00 0.00 92 GLN A CA 13
ATOM 17973 C C . GLN A 1 36 ? 10.080 0.601 -7.056 1.00 0.00 92 GLN A C 13
ATOM 17974 O O . GLN A 1 36 ? 10.783 0.844 -6.075 1.00 0.00 92 GLN A O 13
ATOM 17988 N N . SER A 1 37 ? 8.831 1.041 -7.177 1.00 0.00 93 SER A N 13
ATOM 17989 C CA . SER A 1 37 ? 8.207 1.853 -6.135 1.00 0.00 93 SER A CA 13
ATOM 17990 C C . SER A 1 37 ? 6.730 1.513 -6.000 1.00 0.00 93 SER A C 13
ATOM 17991 O O . SER A 1 37 ? 6.016 1.420 -6.994 1.00 0.00 93 SER A O 13
ATOM 17999 N N . CYS A 1 38 ? 6.278 1.324 -4.765 1.00 0.00 94 CYS A N 13
ATOM 18000 C CA . CYS A 1 38 ? 4.883 0.982 -4.516 1.00 0.00 94 CYS A CA 13
ATOM 18001 C C . CYS A 1 38 ? 4.017 2.231 -4.385 1.00 0.00 94 CYS A C 13
ATOM 18002 O O . CYS A 1 38 ? 4.140 2.991 -3.425 1.00 0.00 94 CYS A O 13
ATOM 18010 N N . THR A 1 39 ? 3.135 2.424 -5.362 1.00 0.00 95 THR A N 13
ATOM 18011 C CA . THR A 1 39 ? 2.228 3.565 -5.374 1.00 0.00 95 THR A CA 13
ATOM 18012 C C . THR A 1 39 ? 0.823 3.090 -5.704 1.00 0.00 95 THR A C 13
ATOM 18013 O O . THR A 1 39 ? 0.637 2.290 -6.620 1.00 0.00 95 THR A O 13
ATOM 18024 N N . VAL A 1 40 ? -0.169 3.568 -4.959 1.00 0.00 96 VAL A N 13
ATOM 18025 C CA . VAL A 1 40 ? -1.540 3.151 -5.203 1.00 0.00 96 VAL A CA 13
ATOM 18026 C C . VAL A 1 40 ? -1.961 3.491 -6.626 1.00 0.00 96 VAL A C 13
ATOM 18027 O O . VAL A 1 40 ? -2.201 4.651 -6.959 1.00 0.00 96 VAL A O 13
ATOM 18040 N N . ALA A 1 41 ? -2.045 2.461 -7.457 1.00 0.00 97 ALA A N 13
ATOM 18041 C CA . ALA A 1 41 ? -2.434 2.625 -8.848 1.00 0.00 97 ALA A CA 13
ATOM 18042 C C . ALA A 1 41 ? -3.916 2.962 -8.961 1.00 0.00 97 ALA A C 13
ATOM 18043 O O . ALA A 1 41 ? -4.352 3.582 -9.932 1.00 0.00 97 ALA A O 13
ATOM 18050 N N . ARG A 1 42 ? -4.685 2.553 -7.956 1.00 0.00 98 ARG A N 13
ATOM 18051 C CA . ARG A 1 42 ? -6.119 2.809 -7.934 1.00 0.00 98 ARG A CA 13
ATOM 18052 C C . ARG A 1 42 ? -6.720 2.375 -6.602 1.00 0.00 98 ARG A C 13
ATOM 18053 O O . ARG A 1 42 ? -6.479 1.260 -6.137 1.00 0.00 98 ARG A O 13
ATOM 18074 N N . ILE A 1 43 ? -7.507 3.255 -5.994 1.00 0.00 99 ILE A N 13
ATOM 18075 C CA . ILE A 1 43 ? -8.141 2.950 -4.720 1.00 0.00 99 ILE A CA 13
ATOM 18076 C C . ILE A 1 43 ? -9.459 2.213 -4.943 1.00 0.00 99 ILE A C 13
ATOM 18077 O O . ILE A 1 43 ? -10.226 2.558 -5.842 1.00 0.00 99 ILE A O 13
ATOM 18093 N N . LEU A 1 44 ? -9.715 1.196 -4.128 1.00 0.00 100 LEU A N 13
ATOM 18094 C CA . LEU A 1 44 ? -10.939 0.414 -4.249 1.00 0.00 100 LEU A CA 13
ATOM 18095 C C . LEU A 1 44 ? -11.993 0.888 -3.254 1.00 0.00 100 LEU A C 13
ATOM 18096 O O . LEU A 1 44 ? -11.675 1.245 -2.120 1.00 0.00 100 LEU A O 13
ATOM 18112 N N . HIS A 1 45 ? -13.250 0.889 -3.687 1.00 0.00 101 HIS A N 13
ATOM 18113 C CA . HIS A 1 45 ? -14.352 1.319 -2.836 1.00 0.00 101 HIS A CA 13
ATOM 18114 C C . HIS A 1 45 ? -14.682 0.255 -1.796 1.00 0.00 101 HIS A C 13
ATOM 18115 O O . HIS A 1 45 ? -14.609 -0.942 -2.074 1.00 0.00 101 HIS A O 13
ATOM 18130 N N . GLY A 1 46 ? -15.044 0.699 -0.597 1.00 0.00 102 GLY A N 13
ATOM 18131 C CA . GLY A 1 46 ? -15.379 -0.229 0.467 1.00 0.00 102 GLY A CA 13
ATOM 18132 C C . GLY A 1 46 ? -14.209 -0.489 1.395 1.00 0.00 102 GLY A C 13
ATOM 18133 O O . GLY A 1 46 ? -14.398 -0.781 2.576 1.00 0.00 102 GLY A O 13
ATOM 18137 N N . GLY A 1 47 ? -12.997 -0.385 0.859 1.00 0.00 103 GLY A N 13
ATOM 18138 C CA . GLY A 1 47 ? -11.811 -0.614 1.661 1.00 0.00 103 GLY A CA 13
ATOM 18139 C C . GLY A 1 47 ? -11.693 0.366 2.812 1.00 0.00 103 GLY A C 13
ATOM 18140 O O . GLY A 1 47 ? -12.316 1.427 2.799 1.00 0.00 103 GLY A O 13
ATOM 18144 N N . MET A 1 48 ? -10.891 0.010 3.810 1.00 0.00 104 MET A N 13
ATOM 18145 C CA . MET A 1 48 ? -10.695 0.866 4.972 1.00 0.00 104 MET A CA 13
ATOM 18146 C C . MET A 1 48 ? -9.995 2.164 4.578 1.00 0.00 104 MET A C 13
ATOM 18147 O O . MET A 1 48 ? -10.223 3.211 5.183 1.00 0.00 104 MET A O 13
ATOM 18161 N N . ILE A 1 49 ? -9.144 2.087 3.559 1.00 0.00 105 ILE A N 13
ATOM 18162 C CA . ILE A 1 49 ? -8.414 3.256 3.085 1.00 0.00 105 ILE A CA 13
ATOM 18163 C C . ILE A 1 49 ? -9.343 4.220 2.356 1.00 0.00 105 ILE A C 13
ATOM 18164 O O . ILE A 1 49 ? -9.192 5.438 2.455 1.00 0.00 105 ILE A O 13
ATOM 18180 N N . HIS A 1 50 ? -10.310 3.669 1.628 1.00 0.00 106 HIS A N 13
ATOM 18181 C CA . HIS A 1 50 ? -11.267 4.484 0.889 1.00 0.00 106 HIS A CA 13
ATOM 18182 C C . HIS A 1 50 ? -12.365 4.995 1.815 1.00 0.00 106 HIS A C 13
ATOM 18183 O O . HIS A 1 50 ? -12.705 6.178 1.798 1.00 0.00 106 HIS A O 13
ATOM 18198 N N . ARG A 1 51 ? -12.914 4.095 2.625 1.00 0.00 107 ARG A N 13
ATOM 18199 C CA . ARG A 1 51 ? -13.970 4.455 3.562 1.00 0.00 107 ARG A CA 13
ATOM 18200 C C . ARG A 1 51 ? -13.451 5.439 4.606 1.00 0.00 107 ARG A C 13
ATOM 18201 O O . ARG A 1 51 ? -14.090 6.452 4.892 1.00 0.00 107 ARG A O 13
ATOM 18222 N N . GLN A 1 52 ? -12.285 5.135 5.167 1.00 0.00 108 GLN A N 13
ATOM 18223 C CA . GLN A 1 52 ? -11.673 5.993 6.174 1.00 0.00 108 GLN A CA 13
ATOM 18224 C C . GLN A 1 52 ? -10.972 7.178 5.518 1.00 0.00 108 GLN A C 13
ATOM 18225 O O . GLN A 1 52 ? -11.061 8.308 5.998 1.00 0.00 108 GLN A O 13
ATOM 18239 N N . GLY A 1 53 ? -10.277 6.910 4.418 1.00 0.00 109 GLY A N 13
ATOM 18240 C CA . GLY A 1 53 ? -9.571 7.963 3.712 1.00 0.00 109 GLY A CA 13
ATOM 18241 C C . GLY A 1 53 ? -8.193 8.220 4.286 1.00 0.00 109 GLY A C 13
ATOM 18242 O O . GLY A 1 53 ? -7.956 9.255 4.909 1.00 0.00 109 GLY A O 13
ATOM 18246 N N . SER A 1 54 ? -7.281 7.277 4.077 1.00 0.00 110 SER A N 13
ATOM 18247 C CA . SER A 1 54 ? -5.918 7.405 4.579 1.00 0.00 110 SER A CA 13
ATOM 18248 C C . SER A 1 54 ? -4.934 7.645 3.437 1.00 0.00 110 SER A C 13
ATOM 18249 O O . SER A 1 54 ? -3.877 8.245 3.632 1.00 0.00 110 SER A O 13
ATOM 18257 N N . LEU A 1 55 ? -5.286 7.172 2.245 1.00 0.00 111 LEU A N 13
ATOM 18258 C CA . LEU A 1 55 ? -4.429 7.337 1.077 1.00 0.00 111 LEU A CA 13
ATOM 18259 C C . LEU A 1 55 ? -5.235 7.796 -0.134 1.00 0.00 111 LEU A C 13
ATOM 18260 O O . LEU A 1 55 ? -6.466 7.774 -0.119 1.00 0.00 111 LEU A O 13
ATOM 18276 N N . HIS A 1 56 ? -4.529 8.211 -1.182 1.00 0.00 112 HIS A N 13
ATOM 18277 C CA . HIS A 1 56 ? -5.172 8.676 -2.406 1.00 0.00 112 HIS A CA 13
ATOM 18278 C C . HIS A 1 56 ? -4.521 8.040 -3.631 1.00 0.00 112 HIS A C 13
ATOM 18279 O O . HIS A 1 56 ? -3.297 7.949 -3.715 1.00 0.00 112 HIS A O 13
ATOM 18294 N N . VAL A 1 57 ? -5.346 7.604 -4.580 1.00 0.00 113 VAL A N 13
ATOM 18295 C CA . VAL A 1 57 ? -4.848 6.978 -5.803 1.00 0.00 113 VAL A CA 13
ATOM 18296 C C . VAL A 1 57 ? -3.695 7.775 -6.403 1.00 0.00 113 VAL A C 13
ATOM 18297 O O . VAL A 1 57 ? -3.870 8.920 -6.822 1.00 0.00 113 VAL A O 13
ATOM 18310 N N . GLY A 1 58 ? -2.516 7.163 -6.441 1.00 0.00 114 GLY A N 13
ATOM 18311 C CA . GLY A 1 58 ? -1.353 7.835 -6.991 1.00 0.00 114 GLY A CA 13
ATOM 18312 C C . GLY A 1 58 ? -0.306 8.150 -5.939 1.00 0.00 114 GLY A C 13
ATOM 18313 O O . GLY A 1 58 ? 0.856 8.392 -6.267 1.00 0.00 114 GLY A O 13
ATOM 18317 N N . ASP A 1 59 ? -0.712 8.147 -4.672 1.00 0.00 115 ASP A N 13
ATOM 18318 C CA . ASP A 1 59 ? 0.206 8.431 -3.574 1.00 0.00 115 ASP A CA 13
ATOM 18319 C C . ASP A 1 59 ? 1.405 7.488 -3.621 1.00 0.00 115 ASP A C 13
ATOM 18320 O O . ASP A 1 59 ? 1.244 6.278 -3.780 1.00 0.00 115 ASP A O 13
ATOM 18329 N N . GLU A 1 60 ? 2.605 8.046 -3.494 1.00 0.00 116 GLU A N 13
ATOM 18330 C CA . GLU A 1 60 ? 3.827 7.249 -3.536 1.00 0.00 116 GLU A CA 13
ATOM 18331 C C . GLU A 1 60 ? 4.225 6.763 -2.146 1.00 0.00 116 GLU A C 13
ATOM 18332 O O . GLU A 1 60 ? 4.597 7.557 -1.282 1.00 0.00 116 GLU A O 13
ATOM 18344 N N . ILE A 1 61 ? 4.154 5.451 -1.941 1.00 0.00 117 ILE A N 13
ATOM 18345 C CA . ILE A 1 61 ? 4.516 4.856 -0.660 1.00 0.00 117 ILE A CA 13
ATOM 18346 C C . ILE A 1 61 ? 6.011 4.556 -0.607 1.00 0.00 117 ILE A C 13
ATOM 18347 O O . ILE A 1 61 ? 6.471 3.549 -1.144 1.00 0.00 117 ILE A O 13
ATOM 18363 N N . LEU A 1 62 ? 6.763 5.438 0.042 1.00 0.00 118 LEU A N 13
ATOM 18364 C CA . LEU A 1 62 ? 8.206 5.270 0.165 1.00 0.00 118 LEU A CA 13
ATOM 18365 C C . LEU A 1 62 ? 8.550 3.939 0.824 1.00 0.00 118 LEU A C 13
ATOM 18366 O O . LEU A 1 62 ? 9.602 3.358 0.559 1.00 0.00 118 LEU A O 13
ATOM 18382 N N . GLU A 1 63 ? 7.658 3.458 1.685 1.00 0.00 119 GLU A N 13
ATOM 18383 C CA . GLU A 1 63 ? 7.877 2.192 2.377 1.00 0.00 119 GLU A CA 13
ATOM 18384 C C . GLU A 1 63 ? 6.567 1.624 2.915 1.00 0.00 119 GLU A C 13
ATOM 18385 O O . GLU A 1 63 ? 5.697 2.366 3.370 1.00 0.00 119 GLU A O 13
ATOM 18397 N N . ILE A 1 64 ? 6.439 0.302 2.861 1.00 0.00 120 ILE A N 13
ATOM 18398 C CA . ILE A 1 64 ? 5.241 -0.373 3.345 1.00 0.00 120 ILE A CA 13
ATOM 18399 C C . ILE A 1 64 ? 5.550 -1.208 4.582 1.00 0.00 120 ILE A C 13
ATOM 18400 O O . ILE A 1 64 ? 6.150 -2.279 4.484 1.00 0.00 120 ILE A O 13
ATOM 18416 N N . ASN A 1 65 ? 5.143 -0.712 5.746 1.00 0.00 121 ASN A N 13
ATOM 18417 C CA . ASN A 1 65 ? 5.387 -1.417 7.000 1.00 0.00 121 ASN A CA 13
ATOM 18418 C C . ASN A 1 65 ? 6.882 -1.627 7.214 1.00 0.00 121 ASN A C 13
ATOM 18419 O O . ASN A 1 65 ? 7.301 -2.609 7.827 1.00 0.00 121 ASN A O 13
ATOM 18430 N N . GLY A 1 66 ? 7.682 -0.698 6.698 1.00 0.00 122 GLY A N 13
ATOM 18431 C CA . GLY A 1 66 ? 9.122 -0.797 6.835 1.00 0.00 122 GLY A CA 13
ATOM 18432 C C . GLY A 1 66 ? 9.759 -1.607 5.721 1.00 0.00 122 GLY A C 13
ATOM 18433 O O . GLY A 1 66 ? 10.926 -1.989 5.815 1.00 0.00 122 GLY A O 13
ATOM 18437 N N . THR A 1 67 ? 8.994 -1.872 4.663 1.00 0.00 123 THR A N 13
ATOM 18438 C CA . THR A 1 67 ? 9.498 -2.643 3.533 1.00 0.00 123 THR A CA 13
ATOM 18439 C C . THR A 1 67 ? 9.140 -1.975 2.207 1.00 0.00 123 THR A C 13
ATOM 18440 O O . THR A 1 67 ? 7.964 -1.836 1.869 1.00 0.00 123 THR A O 13
ATOM 18451 N N . ASN A 1 68 ? 10.161 -1.571 1.460 1.00 0.00 124 ASN A N 13
ATOM 18452 C CA . ASN A 1 68 ? 9.959 -0.925 0.167 1.00 0.00 124 ASN A CA 13
ATOM 18453 C C . ASN A 1 68 ? 10.042 -1.948 -0.961 1.00 0.00 124 ASN A C 13
ATOM 18454 O O . ASN A 1 68 ? 11.097 -2.131 -1.570 1.00 0.00 124 ASN A O 13
ATOM 18465 N N . VAL A 1 69 ? 8.924 -2.617 -1.231 1.00 0.00 125 VAL A N 13
ATOM 18466 C CA . VAL A 1 69 ? 8.868 -3.629 -2.283 1.00 0.00 125 VAL A CA 13
ATOM 18467 C C . VAL A 1 69 ? 9.509 -3.123 -3.572 1.00 0.00 125 VAL A C 13
ATOM 18468 O O . VAL A 1 69 ? 9.386 -1.950 -3.922 1.00 0.00 125 VAL A O 13
ATOM 18481 N N . THR A 1 70 ? 10.197 -4.019 -4.273 1.00 0.00 126 THR A N 13
ATOM 18482 C CA . THR A 1 70 ? 10.861 -3.664 -5.521 1.00 0.00 126 THR A CA 13
ATOM 18483 C C . THR A 1 70 ? 10.303 -4.478 -6.684 1.00 0.00 126 THR A C 13
ATOM 18484 O O . THR A 1 70 ? 9.331 -5.216 -6.527 1.00 0.00 126 THR A O 13
ATOM 18495 N N . ASN A 1 71 ? 10.925 -4.339 -7.853 1.00 0.00 127 ASN A N 13
ATOM 18496 C CA . ASN A 1 71 ? 10.492 -5.062 -9.045 1.00 0.00 127 ASN A CA 13
ATOM 18497 C C . ASN A 1 71 ? 10.366 -6.558 -8.768 1.00 0.00 127 ASN A C 13
ATOM 18498 O O . ASN A 1 71 ? 9.603 -7.259 -9.433 1.00 0.00 127 ASN A O 13
ATOM 18509 N N . HIS A 1 72 ? 11.119 -7.042 -7.784 1.00 0.00 128 HIS A N 13
ATOM 18510 C CA . HIS A 1 72 ? 11.088 -8.456 -7.421 1.00 0.00 128 HIS A CA 13
ATOM 18511 C C . HIS A 1 72 ? 9.666 -8.897 -7.083 1.00 0.00 128 HIS A C 13
ATOM 18512 O O . HIS A 1 72 ? 8.710 -8.149 -7.287 1.00 0.00 128 HIS A O 13
ATOM 18527 N N . SER A 1 73 ? 9.532 -10.115 -6.572 1.00 0.00 129 SER A N 13
ATOM 18528 C CA . SER A 1 73 ? 8.223 -10.648 -6.215 1.00 0.00 129 SER A CA 13
ATOM 18529 C C . SER A 1 73 ? 7.602 -9.858 -5.066 1.00 0.00 129 SER A C 13
ATOM 18530 O O . SER A 1 73 ? 8.264 -9.563 -4.071 1.00 0.00 129 SER A O 13
ATOM 18538 N N . VAL A 1 74 ? 6.325 -9.526 -5.214 1.00 0.00 130 VAL A N 13
ATOM 18539 C CA . VAL A 1 74 ? 5.597 -8.777 -4.192 1.00 0.00 130 VAL A CA 13
ATOM 18540 C C . VAL A 1 74 ? 4.960 -9.712 -3.176 1.00 0.00 130 VAL A C 13
ATOM 18541 O O . VAL A 1 74 ? 4.558 -9.285 -2.093 1.00 0.00 130 VAL A O 13
ATOM 18554 N N . ASP A 1 75 ? 4.861 -10.992 -3.534 1.00 0.00 131 ASP A N 13
ATOM 18555 C CA . ASP A 1 75 ? 4.264 -11.989 -2.655 1.00 0.00 131 ASP A CA 13
ATOM 18556 C C . ASP A 1 75 ? 4.775 -11.845 -1.223 1.00 0.00 131 ASP A C 13
ATOM 18557 O O . ASP A 1 75 ? 4.093 -12.222 -0.270 1.00 0.00 131 ASP A O 13
ATOM 18566 N N . GLN A 1 76 ? 5.975 -11.290 -1.078 1.00 0.00 132 GLN A N 13
ATOM 18567 C CA . GLN A 1 76 ? 6.570 -11.091 0.238 1.00 0.00 132 GLN A CA 13
ATOM 18568 C C . GLN A 1 76 ? 5.726 -10.126 1.066 1.00 0.00 132 GLN A C 13
ATOM 18569 O O . GLN A 1 76 ? 5.345 -10.430 2.196 1.00 0.00 132 GLN A O 13
ATOM 18583 N N . LEU A 1 77 ? 5.435 -8.963 0.492 1.00 0.00 133 LEU A N 13
ATOM 18584 C CA . LEU A 1 77 ? 4.631 -7.954 1.174 1.00 0.00 133 LEU A CA 13
ATOM 18585 C C . LEU A 1 77 ? 3.154 -8.333 1.143 1.00 0.00 133 LEU A C 13
ATOM 18586 O O . LEU A 1 77 ? 2.410 -8.050 2.081 1.00 0.00 133 LEU A O 13
ATOM 18602 N N . GLN A 1 78 ? 2.740 -8.983 0.060 1.00 0.00 134 GLN A N 13
ATOM 18603 C CA . GLN A 1 78 ? 1.354 -9.409 -0.096 1.00 0.00 134 GLN A CA 13
ATOM 18604 C C . GLN A 1 78 ? 0.986 -10.438 0.970 1.00 0.00 134 GLN A C 13
ATOM 18605 O O . GLN A 1 78 ? -0.021 -10.297 1.663 1.00 0.00 134 GLN A O 13
ATOM 18619 N N . LYS A 1 79 ? 1.813 -11.472 1.095 1.00 0.00 135 LYS A N 13
ATOM 18620 C CA . LYS A 1 79 ? 1.577 -12.524 2.077 1.00 0.00 135 LYS A CA 13
ATOM 18621 C C . LYS A 1 79 ? 1.653 -11.967 3.494 1.00 0.00 135 LYS A C 13
ATOM 18622 O O . LYS A 1 79 ? 0.857 -12.330 4.359 1.00 0.00 135 LYS A O 13
ATOM 18641 N N . ALA A 1 80 ? 2.618 -11.082 3.724 1.00 0.00 136 ALA A N 13
ATOM 18642 C CA . ALA A 1 80 ? 2.801 -10.473 5.036 1.00 0.00 136 ALA A CA 13
ATOM 18643 C C . ALA A 1 80 ? 1.649 -9.530 5.368 1.00 0.00 136 ALA A C 13
ATOM 18644 O O . ALA A 1 80 ? 1.168 -9.496 6.501 1.00 0.00 136 ALA A O 13
ATOM 18651 N N . MET A 1 81 ? 1.209 -8.767 4.372 1.00 0.00 137 MET A N 13
ATOM 18652 C CA . MET A 1 81 ? 0.112 -7.824 4.559 1.00 0.00 137 MET A CA 13
ATOM 18653 C C . MET A 1 81 ? -1.190 -8.559 4.856 1.00 0.00 137 MET A C 13
ATOM 18654 O O . MET A 1 81 ? -2.037 -8.066 5.601 1.00 0.00 137 MET A O 13
ATOM 18668 N N . LYS A 1 82 ? -1.344 -9.740 4.267 1.00 0.00 138 LYS A N 13
ATOM 18669 C CA . LYS A 1 82 ? -2.542 -10.546 4.468 1.00 0.00 138 LYS A CA 13
ATOM 18670 C C . LYS A 1 82 ? -2.518 -11.225 5.833 1.00 0.00 138 LYS A C 13
ATOM 18671 O O . LYS A 1 82 ? -3.551 -11.359 6.490 1.00 0.00 138 LYS A O 13
ATOM 18690 N N . GLU A 1 83 ? -1.332 -11.651 6.254 1.00 0.00 139 GLU A N 13
ATOM 18691 C CA . GLU A 1 83 ? -1.173 -12.318 7.541 1.00 0.00 139 GLU A CA 13
ATOM 18692 C C . GLU A 1 83 ? -0.651 -11.353 8.605 1.00 0.00 139 GLU A C 13
ATOM 18693 O O . GLU A 1 83 ? -0.279 -11.770 9.702 1.00 0.00 139 GLU A O 13
ATOM 18705 N N . THR A 1 84 ? -0.625 -10.062 8.279 1.00 0.00 140 THR A N 13
ATOM 18706 C CA . THR A 1 84 ? -0.148 -9.050 9.213 1.00 0.00 140 THR A CA 13
ATOM 18707 C C . THR A 1 84 ? -1.007 -9.021 10.473 1.00 0.00 140 THR A C 13
ATOM 18708 O O . THR A 1 84 ? -2.162 -9.447 10.458 1.00 0.00 140 THR A O 13
ATOM 18719 N N . LYS A 1 85 ? -0.435 -8.518 11.562 1.00 0.00 141 LYS A N 13
ATOM 18720 C CA . LYS A 1 85 ? -1.148 -8.433 12.830 1.00 0.00 141 LYS A CA 13
ATOM 18721 C C . LYS A 1 85 ? -0.588 -7.312 13.698 1.00 0.00 141 LYS A C 13
ATOM 18722 O O . LYS A 1 85 ? 0.532 -7.404 14.201 1.00 0.00 141 LYS A O 13
ATOM 18741 N N . GLY A 1 86 ? -1.374 -6.254 13.871 1.00 0.00 142 GLY A N 13
ATOM 18742 C CA . GLY A 1 86 ? -0.938 -5.132 14.681 1.00 0.00 142 GLY A CA 13
ATOM 18743 C C . GLY A 1 86 ? -1.095 -3.802 13.970 1.00 0.00 142 GLY A C 13
ATOM 18744 O O . GLY A 1 86 ? -1.880 -3.682 13.029 1.00 0.00 142 GLY A O 13
ATOM 18748 N N . MET A 1 87 ? -0.348 -2.801 14.423 1.00 0.00 143 MET A N 13
ATOM 18749 C CA . MET A 1 87 ? -0.408 -1.470 13.828 1.00 0.00 143 MET A CA 13
ATOM 18750 C C . MET A 1 87 ? 0.520 -1.370 12.621 1.00 0.00 143 MET A C 13
ATOM 18751 O O . MET A 1 87 ? 1.738 -1.485 12.749 1.00 0.00 143 MET A O 13
ATOM 18765 N N . ILE A 1 88 ? -0.067 -1.152 11.447 1.00 0.00 144 ILE A N 13
ATOM 18766 C CA . ILE A 1 88 ? 0.707 -1.033 10.218 1.00 0.00 144 ILE A CA 13
ATOM 18767 C C . ILE A 1 88 ? 1.171 0.401 9.994 1.00 0.00 144 ILE A C 13
ATOM 18768 O O . ILE A 1 88 ? 0.377 1.339 10.057 1.00 0.00 144 ILE A O 13
ATOM 18784 N N . SER A 1 89 ? 2.461 0.563 9.721 1.00 0.00 145 SER A N 13
ATOM 18785 C CA . SER A 1 89 ? 3.033 1.882 9.474 1.00 0.00 145 SER A CA 13
ATOM 18786 C C . SER A 1 89 ? 3.474 2.002 8.020 1.00 0.00 145 SER A C 13
ATOM 18787 O O . SER A 1 89 ? 4.394 1.313 7.582 1.00 0.00 145 SER A O 13
ATOM 18795 N N . LEU A 1 90 ? 2.805 2.873 7.274 1.00 0.00 146 LEU A N 13
ATOM 18796 C CA . LEU A 1 90 ? 3.123 3.070 5.866 1.00 0.00 146 LEU A CA 13
ATOM 18797 C C . LEU A 1 90 ? 3.616 4.488 5.600 1.00 0.00 146 LEU A C 13
ATOM 18798 O O . LEU A 1 90 ? 2.980 5.463 5.999 1.00 0.00 146 LEU A O 13
ATOM 18814 N N . LYS A 1 91 ? 4.749 4.592 4.913 1.00 0.00 147 LYS A N 13
ATOM 18815 C CA . LYS A 1 91 ? 5.325 5.887 4.576 1.00 0.00 147 LYS A CA 13
ATOM 18816 C C . LYS A 1 91 ? 4.902 6.296 3.171 1.00 0.00 147 LYS A C 13
ATOM 18817 O O . LYS A 1 91 ? 5.363 5.721 2.184 1.00 0.00 147 LYS A O 13
ATOM 18836 N N . VAL A 1 92 ? 4.008 7.275 3.086 1.00 0.00 148 VAL A N 13
ATOM 18837 C CA . VAL A 1 92 ? 3.509 7.738 1.795 1.00 0.00 148 VAL A CA 13
ATOM 18838 C C . VAL A 1 92 ? 3.704 9.239 1.618 1.00 0.00 148 VAL A C 13
ATOM 18839 O O . VAL A 1 92 ? 3.835 9.981 2.592 1.00 0.00 148 VAL A O 13
ATOM 18852 N N . ILE A 1 93 ? 3.718 9.677 0.362 1.00 0.00 149 ILE A N 13
ATOM 18853 C CA . ILE A 1 93 ? 3.890 11.087 0.038 1.00 0.00 149 ILE A CA 13
ATOM 18854 C C . ILE A 1 93 ? 2.927 11.509 -1.072 1.00 0.00 149 ILE A C 13
ATOM 18855 O O . ILE A 1 93 ? 2.980 10.979 -2.183 1.00 0.00 149 ILE A O 13
ATOM 18871 N N . PRO A 1 94 ? 2.024 12.470 -0.789 1.00 0.00 150 PRO A N 13
ATOM 18872 C CA . PRO A 1 94 ? 1.048 12.951 -1.776 1.00 0.00 150 PRO A CA 13
ATOM 18873 C C . PRO A 1 94 ? 1.711 13.484 -3.041 1.00 0.00 150 PRO A C 13
ATOM 18874 O O . PRO A 1 94 ? 2.692 14.225 -2.975 1.00 0.00 150 PRO A O 13
ATOM 18885 N N . ASN A 1 95 ? 1.166 13.105 -4.193 1.00 0.00 151 ASN A N 13
ATOM 18886 C CA . ASN A 1 95 ? 1.703 13.549 -5.475 1.00 0.00 151 ASN A CA 13
ATOM 18887 C C . ASN A 1 95 ? 0.626 13.522 -6.556 1.00 0.00 151 ASN A C 13
ATOM 18888 O O . ASN A 1 95 ? 0.177 12.454 -6.973 1.00 0.00 151 ASN A O 13
ATOM 18899 N N . GLN A 1 96 ? 0.216 14.703 -7.006 1.00 0.00 152 GLN A N 13
ATOM 18900 C CA . GLN A 1 96 ? -0.809 14.815 -8.038 1.00 0.00 152 GLN A CA 13
ATOM 18901 C C . GLN A 1 96 ? -0.549 16.023 -8.933 1.00 0.00 152 GLN A C 13
ATOM 18902 O O . GLN A 1 96 ? -0.920 17.148 -8.598 1.00 0.00 152 GLN A O 13
ATOM 18916 N N . GLN A 1 97 ? 0.092 15.782 -10.072 1.00 0.00 153 GLN A N 13
ATOM 18917 C CA . GLN A 1 97 ? 0.401 16.849 -11.017 1.00 0.00 153 GLN A CA 13
ATOM 18918 C C . GLN A 1 97 ? 0.550 16.299 -12.432 1.00 0.00 153 GLN A C 13
ATOM 18919 O O . GLN A 1 97 ? 1.052 17.039 -13.304 1.00 0.00 153 GLN A O 13
ATOM 18934 N N . ARG B 2 7 ? 2.678 -3.497 -16.832 1.00 0.00 123 ARG B N 13
ATOM 18935 C CA . ARG B 2 7 ? 1.310 -3.120 -16.387 1.00 0.00 123 ARG B CA 13
ATOM 18936 C C . ARG B 2 7 ? 0.801 -4.069 -15.305 1.00 0.00 123 ARG B C 13
ATOM 18937 O O . ARG B 2 7 ? -0.038 -4.930 -15.566 1.00 0.00 123 ARG B O 13
ATOM 18958 N N . LYS B 2 8 ? 1.316 -3.905 -14.091 1.00 0.00 124 LYS B N 13
ATOM 18959 C CA . LYS B 2 8 ? 0.912 -4.748 -12.972 1.00 0.00 124 LYS B CA 13
ATOM 18960 C C . LYS B 2 8 ? 0.356 -3.906 -11.827 1.00 0.00 124 LYS B C 13
ATOM 18961 O O . LYS B 2 8 ? 0.603 -2.703 -11.749 1.00 0.00 124 LYS B O 13
ATOM 18980 N N . GLU B 2 9 ? -0.394 -4.551 -10.941 1.00 0.00 125 GLU B N 13
ATOM 18981 C CA . GLU B 2 9 ? -0.987 -3.886 -9.803 1.00 0.00 125 GLU B CA 13
ATOM 18982 C C . GLU B 2 9 ? -1.321 -4.901 -8.724 1.00 0.00 125 GLU B C 13
ATOM 18983 O O . GLU B 2 9 ? -1.836 -5.984 -9.007 1.00 0.00 125 GLU B O 13
ATOM 18995 N N . TYR B 2 10 ? -1.013 -4.549 -7.493 1.00 0.00 126 TYR B N 13
ATOM 18996 C CA . TYR B 2 10 ? -1.263 -5.422 -6.364 1.00 0.00 126 TYR B CA 13
ATOM 18997 C C . TYR B 2 10 ? -2.248 -4.798 -5.398 1.00 0.00 126 TYR B C 13
ATOM 18998 O O . TYR B 2 10 ? -2.097 -3.643 -5.005 1.00 0.00 126 TYR B O 13
ATOM 19016 N N . CYS B 2 11 ? -3.237 -5.578 -4.988 1.00 0.00 127 CYS B N 13
ATOM 19017 C CA . CYS B 2 11 ? -4.219 -5.098 -4.037 1.00 0.00 127 CYS B CA 13
ATOM 19018 C C . CYS B 2 11 ? -3.935 -5.738 -2.690 1.00 0.00 127 CYS B C 13
ATOM 19019 O O . CYS B 2 11 ? -3.985 -6.959 -2.543 1.00 0.00 127 CYS B O 13
ATOM 19026 N N . ILE B 2 12 ? -3.592 -4.905 -1.723 1.00 0.00 128 ILE B N 13
ATOM 19027 C CA . ILE B 2 12 ? -3.244 -5.380 -0.399 1.00 0.00 128 ILE B CA 13
ATOM 19028 C C . ILE B 2 12 ? -3.655 -4.380 0.678 1.00 0.00 128 ILE B C 13
ATOM 19029 O O . ILE B 2 12 ? -3.133 -4.481 1.808 1.00 0.00 128 ILE B O 13
ATOM 19046 N N . VAL A 1 13 ? 6.996 13.364 2.633 1.00 0.00 69 VAL A N 14
ATOM 19047 C CA . VAL A 1 13 ? 7.065 12.163 3.505 1.00 0.00 69 VAL A CA 14
ATOM 19048 C C . VAL A 1 13 ? 6.033 12.239 4.626 1.00 0.00 69 VAL A C 14
ATOM 19049 O O . VAL A 1 13 ? 6.148 13.061 5.535 1.00 0.00 69 VAL A O 14
ATOM 19062 N N . ARG A 1 14 ? 5.027 11.375 4.554 1.00 0.00 70 ARG A N 14
ATOM 19063 C CA . ARG A 1 14 ? 3.973 11.341 5.562 1.00 0.00 70 ARG A CA 14
ATOM 19064 C C . ARG A 1 14 ? 3.854 9.950 6.175 1.00 0.00 70 ARG A C 14
ATOM 19065 O O . ARG A 1 14 ? 3.589 8.973 5.475 1.00 0.00 70 ARG A O 14
ATOM 19086 N N . LEU A 1 15 ? 4.055 9.868 7.487 1.00 0.00 71 LEU A N 14
ATOM 19087 C CA . LEU A 1 15 ? 3.971 8.595 8.193 1.00 0.00 71 LEU A CA 14
ATOM 19088 C C . LEU A 1 15 ? 2.540 8.305 8.629 1.00 0.00 71 LEU A C 14
ATOM 19089 O O . LEU A 1 15 ? 2.075 8.813 9.650 1.00 0.00 71 LEU A O 14
ATOM 19105 N N . ILE A 1 16 ? 1.850 7.475 7.855 1.00 0.00 72 ILE A N 14
ATOM 19106 C CA . ILE A 1 16 ? 0.476 7.103 8.163 1.00 0.00 72 ILE A CA 14
ATOM 19107 C C . ILE A 1 16 ? 0.410 5.652 8.618 1.00 0.00 72 ILE A C 14
ATOM 19108 O O . ILE A 1 16 ? 1.009 4.773 8.000 1.00 0.00 72 ILE A O 14
ATOM 19124 N N . GLN A 1 17 ? -0.310 5.403 9.705 1.00 0.00 73 GLN A N 14
ATOM 19125 C CA . GLN A 1 17 ? -0.431 4.052 10.235 1.00 0.00 73 GLN A CA 14
ATOM 19126 C C . GLN A 1 17 ? -1.880 3.697 10.547 1.00 0.00 73 GLN A C 14
ATOM 19127 O O . GLN A 1 17 ? -2.563 4.412 11.279 1.00 0.00 73 GLN A O 14
ATOM 19141 N N . PHE A 1 18 ? -2.337 2.577 9.995 1.00 0.00 74 PHE A N 14
ATOM 19142 C CA . PHE A 1 18 ? -3.698 2.109 10.223 1.00 0.00 74 PHE A CA 14
ATOM 19143 C C . PHE A 1 18 ? -3.682 0.755 10.923 1.00 0.00 74 PHE A C 14
ATOM 19144 O O . PHE A 1 18 ? -2.807 -0.073 10.668 1.00 0.00 74 PHE A O 14
ATOM 19161 N N . GLU A 1 19 ? -4.644 0.537 11.811 1.00 0.00 75 GLU A N 14
ATOM 19162 C CA . GLU A 1 19 ? -4.726 -0.717 12.551 1.00 0.00 75 GLU A CA 14
ATOM 19163 C C . GLU A 1 19 ? -5.369 -1.816 11.711 1.00 0.00 75 GLU A C 14
ATOM 19164 O O . GLU A 1 19 ? -6.365 -1.586 11.025 1.00 0.00 75 GLU A O 14
ATOM 19176 N N . LYS A 1 20 ? -4.793 -3.012 11.778 1.00 0.00 76 LYS A N 14
ATOM 19177 C CA . LYS A 1 20 ? -5.305 -4.155 11.034 1.00 0.00 76 LYS A CA 14
ATOM 19178 C C . LYS A 1 20 ? -5.484 -5.353 11.959 1.00 0.00 76 LYS A C 14
ATOM 19179 O O . LYS A 1 20 ? -4.509 -5.921 12.450 1.00 0.00 76 LYS A O 14
ATOM 19198 N N . VAL A 1 21 ? -6.735 -5.726 12.201 1.00 0.00 77 VAL A N 14
ATOM 19199 C CA . VAL A 1 21 ? -7.037 -6.851 13.077 1.00 0.00 77 VAL A CA 14
ATOM 19200 C C . VAL A 1 21 ? -7.907 -7.894 12.373 1.00 0.00 77 VAL A C 14
ATOM 19201 O O . VAL A 1 21 ? -8.431 -8.807 13.011 1.00 0.00 77 VAL A O 14
ATOM 19214 N N . THR A 1 22 ? -8.064 -7.751 11.061 1.00 0.00 78 THR A N 14
ATOM 19215 C CA . THR A 1 22 ? -8.880 -8.678 10.288 1.00 0.00 78 THR A CA 14
ATOM 19216 C C . THR A 1 22 ? -8.068 -9.341 9.184 1.00 0.00 78 THR A C 14
ATOM 19217 O O . THR A 1 22 ? -7.098 -8.772 8.685 1.00 0.00 78 THR A O 14
ATOM 19228 N N . GLU A 1 23 ? -8.480 -10.544 8.800 1.00 0.00 79 GLU A N 14
ATOM 19229 C CA . GLU A 1 23 ? -7.797 -11.276 7.744 1.00 0.00 79 GLU A CA 14
ATOM 19230 C C . GLU A 1 23 ? -8.456 -11.010 6.407 1.00 0.00 79 GLU A C 14
ATOM 19231 O O . GLU A 1 23 ? -9.359 -11.730 5.982 1.00 0.00 79 GLU A O 14
ATOM 19243 N N . GLU A 1 24 ? -8.005 -9.946 5.760 1.00 0.00 80 GLU A N 14
ATOM 19244 C CA . GLU A 1 24 ? -8.553 -9.547 4.481 1.00 0.00 80 GLU A CA 14
ATOM 19245 C C . GLU A 1 24 ? -7.715 -8.429 3.860 1.00 0.00 80 GLU A C 14
ATOM 19246 O O . GLU A 1 24 ? -6.918 -7.790 4.545 1.00 0.00 80 GLU A O 14
ATOM 19258 N N . PRO A 1 25 ? -7.886 -8.174 2.552 1.00 0.00 81 PRO A N 14
ATOM 19259 C CA . PRO A 1 25 ? -7.138 -7.124 1.851 1.00 0.00 81 PRO A CA 14
ATOM 19260 C C . PRO A 1 25 ? -7.424 -5.739 2.421 1.00 0.00 81 PRO A C 14
ATOM 19261 O O . PRO A 1 25 ? -8.557 -5.431 2.789 1.00 0.00 81 PRO A O 14
ATOM 19272 N N . MET A 1 26 ? -6.390 -4.906 2.491 1.00 0.00 82 MET A N 14
ATOM 19273 C CA . MET A 1 26 ? -6.532 -3.552 3.018 1.00 0.00 82 MET A CA 14
ATOM 19274 C C . MET A 1 26 ? -7.638 -2.796 2.289 1.00 0.00 82 MET A C 14
ATOM 19275 O O . MET A 1 26 ? -8.419 -2.071 2.906 1.00 0.00 82 MET A O 14
ATOM 19289 N N . GLY A 1 27 ? -7.703 -2.975 0.974 1.00 0.00 83 GLY A N 14
ATOM 19290 C CA . GLY A 1 27 ? -8.719 -2.305 0.184 1.00 0.00 83 GLY A CA 14
ATOM 19291 C C . GLY A 1 27 ? -8.136 -1.345 -0.835 1.00 0.00 83 GLY A C 14
ATOM 19292 O O . GLY A 1 27 ? -8.849 -0.506 -1.386 1.00 0.00 83 GLY A O 14
ATOM 19296 N N . ILE A 1 28 ? -6.836 -1.466 -1.089 1.00 0.00 84 ILE A N 14
ATOM 19297 C CA . ILE A 1 28 ? -6.160 -0.604 -2.050 1.00 0.00 84 ILE A CA 14
ATOM 19298 C C . ILE A 1 28 ? -5.367 -1.432 -3.053 1.00 0.00 84 ILE A C 14
ATOM 19299 O O . ILE A 1 28 ? -5.104 -2.613 -2.827 1.00 0.00 84 ILE A O 14
ATOM 19315 N N . CYS A 1 29 ? -4.981 -0.807 -4.159 1.00 0.00 85 CYS A N 14
ATOM 19316 C CA . CYS A 1 29 ? -4.211 -1.490 -5.188 1.00 0.00 85 CYS A CA 14
ATOM 19317 C C . CYS A 1 29 ? -2.989 -0.662 -5.562 1.00 0.00 85 CYS A C 14
ATOM 19318 O O . CYS A 1 29 ? -3.116 0.505 -5.912 1.00 0.00 85 CYS A O 14
ATOM 19325 N N . LEU A 1 30 ? -1.811 -1.273 -5.469 1.00 0.00 86 LEU A N 14
ATOM 19326 C CA . LEU A 1 30 ? -0.558 -0.593 -5.782 1.00 0.00 86 LEU A CA 14
ATOM 19327 C C . LEU A 1 30 ? 0.356 -1.482 -6.622 1.00 0.00 86 LEU A C 14
ATOM 19328 O O . LEU A 1 30 ? 0.203 -2.703 -6.639 1.00 0.00 86 LEU A O 14
ATOM 19344 N N . LYS A 1 31 ? 1.305 -0.861 -7.316 1.00 0.00 87 LYS A N 14
ATOM 19345 C CA . LYS A 1 31 ? 2.245 -1.597 -8.158 1.00 0.00 87 LYS A CA 14
ATOM 19346 C C . LYS A 1 31 ? 3.650 -1.014 -8.059 1.00 0.00 87 LYS A C 14
ATOM 19347 O O . LYS A 1 31 ? 3.844 0.087 -7.546 1.00 0.00 87 LYS A O 14
ATOM 19366 N N . LEU A 1 32 ? 4.624 -1.765 -8.567 1.00 0.00 88 LEU A N 14
ATOM 19367 C CA . LEU A 1 32 ? 6.013 -1.343 -8.555 1.00 0.00 88 LEU A CA 14
ATOM 19368 C C . LEU A 1 32 ? 6.404 -0.791 -9.922 1.00 0.00 88 LEU A C 14
ATOM 19369 O O . LEU A 1 32 ? 6.629 -1.548 -10.867 1.00 0.00 88 LEU A O 14
ATOM 19385 N N . ASN A 1 33 ? 6.476 0.531 -10.023 1.00 0.00 89 ASN A N 14
ATOM 19386 C CA . ASN A 1 33 ? 6.832 1.186 -11.276 1.00 0.00 89 ASN A CA 14
ATOM 19387 C C . ASN A 1 33 ? 8.255 0.834 -11.687 1.00 0.00 89 ASN A C 14
ATOM 19388 O O . ASN A 1 33 ? 8.966 0.141 -10.959 1.00 0.00 89 ASN A O 14
ATOM 19399 N N . GLU A 1 34 ? 8.669 1.314 -12.855 1.00 0.00 90 GLU A N 14
ATOM 19400 C CA . GLU A 1 34 ? 10.014 1.051 -13.358 1.00 0.00 90 GLU A CA 14
ATOM 19401 C C . GLU A 1 34 ? 11.064 1.405 -12.307 1.00 0.00 90 GLU A C 14
ATOM 19402 O O . GLU A 1 34 ? 12.162 0.848 -12.298 1.00 0.00 90 GLU A O 14
ATOM 19414 N N . LYS A 1 35 ? 10.714 2.333 -11.422 1.00 0.00 91 LYS A N 14
ATOM 19415 C CA . LYS A 1 35 ? 11.618 2.765 -10.360 1.00 0.00 91 LYS A CA 14
ATOM 19416 C C . LYS A 1 35 ? 11.514 1.859 -9.135 1.00 0.00 91 LYS A C 14
ATOM 19417 O O . LYS A 1 35 ? 12.140 2.123 -8.108 1.00 0.00 91 LYS A O 14
ATOM 19436 N N . GLN A 1 36 ? 10.718 0.797 -9.238 1.00 0.00 92 GLN A N 14
ATOM 19437 C CA . GLN A 1 36 ? 10.539 -0.128 -8.127 1.00 0.00 92 GLN A CA 14
ATOM 19438 C C . GLN A 1 36 ? 9.979 0.604 -6.912 1.00 0.00 92 GLN A C 14
ATOM 19439 O O . GLN A 1 36 ? 10.709 0.911 -5.969 1.00 0.00 92 GLN A O 14
ATOM 19453 N N . SER A 1 37 ? 8.680 0.890 -6.943 1.00 0.00 93 SER A N 14
ATOM 19454 C CA . SER A 1 37 ? 8.030 1.595 -5.843 1.00 0.00 93 SER A CA 14
ATOM 19455 C C . SER A 1 37 ? 6.539 1.290 -5.816 1.00 0.00 93 SER A C 14
ATOM 19456 O O . SER A 1 37 ? 5.891 1.234 -6.858 1.00 0.00 93 SER A O 14
ATOM 19464 N N . CYS A 1 38 ? 5.999 1.088 -4.620 1.00 0.00 94 CYS A N 14
ATOM 19465 C CA . CYS A 1 38 ? 4.582 0.772 -4.474 1.00 0.00 94 CYS A CA 14
ATOM 19466 C C . CYS A 1 38 ? 3.731 2.034 -4.370 1.00 0.00 94 CYS A C 14
ATOM 19467 O O . CYS A 1 38 ? 3.829 2.790 -3.404 1.00 0.00 94 CYS A O 14
ATOM 19475 N N . THR A 1 39 ? 2.878 2.238 -5.372 1.00 0.00 95 THR A N 14
ATOM 19476 C CA . THR A 1 39 ? 1.982 3.387 -5.408 1.00 0.00 95 THR A CA 14
ATOM 19477 C C . THR A 1 39 ? 0.570 2.912 -5.705 1.00 0.00 95 THR A C 14
ATOM 19478 O O . THR A 1 39 ? 0.369 2.075 -6.584 1.00 0.00 95 THR A O 14
ATOM 19489 N N . VAL A 1 40 ? -0.407 3.428 -4.972 1.00 0.00 96 VAL A N 14
ATOM 19490 C CA . VAL A 1 40 ? -1.785 3.016 -5.178 1.00 0.00 96 VAL A CA 14
ATOM 19491 C C . VAL A 1 40 ? -2.243 3.336 -6.594 1.00 0.00 96 VAL A C 14
ATOM 19492 O O . VAL A 1 40 ? -2.487 4.491 -6.940 1.00 0.00 96 VAL A O 14
ATOM 19505 N N . ALA A 1 41 ? -2.353 2.294 -7.409 1.00 0.00 97 ALA A N 14
ATOM 19506 C CA . ALA A 1 41 ? -2.777 2.440 -8.791 1.00 0.00 97 ALA A CA 14
ATOM 19507 C C . ALA A 1 41 ? -4.275 2.714 -8.883 1.00 0.00 97 ALA A C 14
ATOM 19508 O O . ALA A 1 41 ? -4.750 3.296 -9.859 1.00 0.00 97 ALA A O 14
ATOM 19515 N N . ARG A 1 42 ? -5.016 2.295 -7.861 1.00 0.00 98 ARG A N 14
ATOM 19516 C CA . ARG A 1 42 ? -6.460 2.500 -7.832 1.00 0.00 98 ARG A CA 14
ATOM 19517 C C . ARG A 1 42 ? -7.033 2.162 -6.458 1.00 0.00 98 ARG A C 14
ATOM 19518 O O . ARG A 1 42 ? -6.725 1.116 -5.886 1.00 0.00 98 ARG A O 14
ATOM 19539 N N . ILE A 1 43 ? -7.870 3.053 -5.936 1.00 0.00 99 ILE A N 14
ATOM 19540 C CA . ILE A 1 43 ? -8.489 2.849 -4.632 1.00 0.00 99 ILE A CA 14
ATOM 19541 C C . ILE A 1 43 ? -9.768 2.029 -4.761 1.00 0.00 99 ILE A C 14
ATOM 19542 O O . ILE A 1 43 ? -10.771 2.503 -5.296 1.00 0.00 99 ILE A O 14
ATOM 19558 N N . LEU A 1 44 ? -9.729 0.794 -4.270 1.00 0.00 100 LEU A N 14
ATOM 19559 C CA . LEU A 1 44 ? -10.886 -0.090 -4.333 1.00 0.00 100 LEU A CA 14
ATOM 19560 C C . LEU A 1 44 ? -11.986 0.385 -3.390 1.00 0.00 100 LEU A C 14
ATOM 19561 O O . LEU A 1 44 ? -11.728 0.707 -2.229 1.00 0.00 100 LEU A O 14
ATOM 19577 N N . HIS A 1 45 ? -13.215 0.426 -3.895 1.00 0.00 101 HIS A N 14
ATOM 19578 C CA . HIS A 1 45 ? -14.357 0.863 -3.099 1.00 0.00 101 HIS A CA 14
ATOM 19579 C C . HIS A 1 45 ? -14.690 -0.162 -2.019 1.00 0.00 101 HIS A C 14
ATOM 19580 O O . HIS A 1 45 ? -14.600 -1.369 -2.243 1.00 0.00 101 HIS A O 14
ATOM 19595 N N . GLY A 1 46 ? -15.076 0.329 -0.845 1.00 0.00 102 GLY A N 14
ATOM 19596 C CA . GLY A 1 46 ? -15.417 -0.557 0.253 1.00 0.00 102 GLY A CA 14
ATOM 19597 C C . GLY A 1 46 ? -14.249 -0.801 1.189 1.00 0.00 102 GLY A C 14
ATOM 19598 O O . GLY A 1 46 ? -14.441 -1.133 2.358 1.00 0.00 102 GLY A O 14
ATOM 19602 N N . GLY A 1 47 ? -13.035 -0.637 0.674 1.00 0.00 103 GLY A N 14
ATOM 19603 C CA . GLY A 1 47 ? -11.850 -0.847 1.485 1.00 0.00 103 GLY A CA 14
ATOM 19604 C C . GLY A 1 47 ? -11.754 0.128 2.641 1.00 0.00 103 GLY A C 14
ATOM 19605 O O . GLY A 1 47 ? -12.412 1.170 2.639 1.00 0.00 103 GLY A O 14
ATOM 19609 N N . MET A 1 48 ? -10.932 -0.207 3.630 1.00 0.00 104 MET A N 14
ATOM 19610 C CA . MET A 1 48 ? -10.751 0.649 4.797 1.00 0.00 104 MET A CA 14
ATOM 19611 C C . MET A 1 48 ? -10.107 1.973 4.398 1.00 0.00 104 MET A C 14
ATOM 19612 O O . MET A 1 48 ? -10.446 3.027 4.938 1.00 0.00 104 MET A O 14
ATOM 19626 N N . ILE A 1 49 ? -9.180 1.913 3.448 1.00 0.00 105 ILE A N 14
ATOM 19627 C CA . ILE A 1 49 ? -8.493 3.105 2.973 1.00 0.00 105 ILE A CA 14
ATOM 19628 C C . ILE A 1 49 ? -9.454 4.023 2.226 1.00 0.00 105 ILE A C 14
ATOM 19629 O O . ILE A 1 49 ? -9.290 5.243 2.223 1.00 0.00 105 ILE A O 14
ATOM 19645 N N . HIS A 1 50 ? -10.464 3.427 1.599 1.00 0.00 106 HIS A N 14
ATOM 19646 C CA . HIS A 1 50 ? -11.460 4.189 0.855 1.00 0.00 106 HIS A CA 14
ATOM 19647 C C . HIS A 1 50 ? -12.572 4.667 1.781 1.00 0.00 106 HIS A C 14
ATOM 19648 O O . HIS A 1 50 ? -13.013 5.813 1.700 1.00 0.00 106 HIS A O 14
ATOM 19663 N N . ARG A 1 51 ? -13.017 3.779 2.666 1.00 0.00 107 ARG A N 14
ATOM 19664 C CA . ARG A 1 51 ? -14.075 4.109 3.613 1.00 0.00 107 ARG A CA 14
ATOM 19665 C C . ARG A 1 51 ? -13.583 5.132 4.633 1.00 0.00 107 ARG A C 14
ATOM 19666 O O . ARG A 1 51 ? -14.259 6.124 4.910 1.00 0.00 107 ARG A O 14
ATOM 19687 N N . GLN A 1 52 ? -12.399 4.886 5.185 1.00 0.00 108 GLN A N 14
ATOM 19688 C CA . GLN A 1 52 ? -11.812 5.786 6.169 1.00 0.00 108 GLN A CA 14
ATOM 19689 C C . GLN A 1 52 ? -11.142 6.971 5.484 1.00 0.00 108 GLN A C 14
ATOM 19690 O O . GLN A 1 52 ? -11.315 8.118 5.896 1.00 0.00 108 GLN A O 14
ATOM 19704 N N . GLY A 1 53 ? -10.378 6.685 4.435 1.00 0.00 109 GLY A N 14
ATOM 19705 C CA . GLY A 1 53 ? -9.695 7.740 3.707 1.00 0.00 109 GLY A CA 14
ATOM 19706 C C . GLY A 1 53 ? -8.300 8.006 4.237 1.00 0.00 109 GLY A C 14
ATOM 19707 O O . GLY A 1 53 ? -8.061 9.018 4.895 1.00 0.00 109 GLY A O 14
ATOM 19711 N N . SER A 1 54 ? -7.376 7.095 3.950 1.00 0.00 110 SER A N 14
ATOM 19712 C CA . SER A 1 54 ? -5.996 7.237 4.401 1.00 0.00 110 SER A CA 14
ATOM 19713 C C . SER A 1 54 ? -5.061 7.495 3.224 1.00 0.00 110 SER A C 14
ATOM 19714 O O . SER A 1 54 ? -4.027 8.148 3.371 1.00 0.00 110 SER A O 14
ATOM 19722 N N . LEU A 1 55 ? -5.428 6.977 2.055 1.00 0.00 111 LEU A N 14
ATOM 19723 C CA . LEU A 1 55 ? -4.618 7.152 0.854 1.00 0.00 111 LEU A CA 14
ATOM 19724 C C . LEU A 1 55 ? -5.494 7.495 -0.347 1.00 0.00 111 LEU A C 14
ATOM 19725 O O . LEU A 1 55 ? -6.720 7.394 -0.284 1.00 0.00 111 LEU A O 14
ATOM 19741 N N . HIS A 1 56 ? -4.857 7.898 -1.441 1.00 0.00 112 HIS A N 14
ATOM 19742 C CA . HIS A 1 56 ? -5.577 8.255 -2.660 1.00 0.00 112 HIS A CA 14
ATOM 19743 C C . HIS A 1 56 ? -4.874 7.693 -3.891 1.00 0.00 112 HIS A C 14
ATOM 19744 O O . HIS A 1 56 ? -3.646 7.708 -3.976 1.00 0.00 112 HIS A O 14
ATOM 19759 N N . VAL A 1 57 ? -5.664 7.199 -4.843 1.00 0.00 113 VAL A N 14
ATOM 19760 C CA . VAL A 1 57 ? -5.127 6.628 -6.077 1.00 0.00 113 VAL A CA 14
ATOM 19761 C C . VAL A 1 57 ? -4.013 7.493 -6.659 1.00 0.00 113 VAL A C 14
ATOM 19762 O O . VAL A 1 57 ? -4.256 8.604 -7.132 1.00 0.00 113 VAL A O 14
ATOM 19775 N N . GLY A 1 58 ? -2.790 6.974 -6.621 1.00 0.00 114 GLY A N 14
ATOM 19776 C CA . GLY A 1 58 ? -1.658 7.713 -7.150 1.00 0.00 114 GLY A CA 14
ATOM 19777 C C . GLY A 1 58 ? -0.609 8.005 -6.096 1.00 0.00 114 GLY A C 14
ATOM 19778 O O . GLY A 1 58 ? 0.565 8.194 -6.414 1.00 0.00 114 GLY A O 14
ATOM 19782 N N . ASP A 1 59 ? -1.031 8.043 -4.835 1.00 0.00 115 ASP A N 14
ATOM 19783 C CA . ASP A 1 59 ? -0.117 8.311 -3.730 1.00 0.00 115 ASP A CA 14
ATOM 19784 C C . ASP A 1 59 ? 1.055 7.334 -3.751 1.00 0.00 115 ASP A C 14
ATOM 19785 O O . ASP A 1 59 ? 0.864 6.126 -3.887 1.00 0.00 115 ASP A O 14
ATOM 19794 N N . GLU A 1 60 ? 2.269 7.865 -3.632 1.00 0.00 116 GLU A N 14
ATOM 19795 C CA . GLU A 1 60 ? 3.470 7.035 -3.654 1.00 0.00 116 GLU A CA 14
ATOM 19796 C C . GLU A 1 60 ? 3.861 6.573 -2.254 1.00 0.00 116 GLU A C 14
ATOM 19797 O O . GLU A 1 60 ? 4.114 7.390 -1.369 1.00 0.00 116 GLU A O 14
ATOM 19809 N N . ILE A 1 61 ? 3.922 5.257 -2.069 1.00 0.00 117 ILE A N 14
ATOM 19810 C CA . ILE A 1 61 ? 4.298 4.681 -0.783 1.00 0.00 117 ILE A CA 14
ATOM 19811 C C . ILE A 1 61 ? 5.773 4.291 -0.784 1.00 0.00 117 ILE A C 14
ATOM 19812 O O . ILE A 1 61 ? 6.140 3.209 -1.240 1.00 0.00 117 ILE A O 14
ATOM 19828 N N . LEU A 1 62 ? 6.614 5.187 -0.278 1.00 0.00 118 LEU A N 14
ATOM 19829 C CA . LEU A 1 62 ? 8.052 4.943 -0.229 1.00 0.00 118 LEU A CA 14
ATOM 19830 C C . LEU A 1 62 ? 8.376 3.663 0.535 1.00 0.00 118 LEU A C 14
ATOM 19831 O O . LEU A 1 62 ? 9.395 3.022 0.279 1.00 0.00 118 LEU A O 14
ATOM 19847 N N . GLU A 1 63 ? 7.510 3.292 1.475 1.00 0.00 119 GLU A N 14
ATOM 19848 C CA . GLU A 1 63 ? 7.730 2.087 2.266 1.00 0.00 119 GLU A CA 14
ATOM 19849 C C . GLU A 1 63 ? 6.421 1.546 2.835 1.00 0.00 119 GLU A C 14
ATOM 19850 O O . GLU A 1 63 ? 5.467 2.292 3.052 1.00 0.00 119 GLU A O 14
ATOM 19862 N N . ILE A 1 64 ? 6.392 0.239 3.080 1.00 0.00 120 ILE A N 14
ATOM 19863 C CA . ILE A 1 64 ? 5.212 -0.417 3.631 1.00 0.00 120 ILE A CA 14
ATOM 19864 C C . ILE A 1 64 ? 5.566 -1.182 4.901 1.00 0.00 120 ILE A C 14
ATOM 19865 O O . ILE A 1 64 ? 6.122 -2.279 4.841 1.00 0.00 120 ILE A O 14
ATOM 19881 N N . ASN A 1 65 ? 5.250 -0.595 6.050 1.00 0.00 121 ASN A N 14
ATOM 19882 C CA . ASN A 1 65 ? 5.544 -1.222 7.334 1.00 0.00 121 ASN A CA 14
ATOM 19883 C C . ASN A 1 65 ? 7.052 -1.341 7.552 1.00 0.00 121 ASN A C 14
ATOM 19884 O O . ASN A 1 65 ? 7.505 -2.093 8.413 1.00 0.00 121 ASN A O 14
ATOM 19895 N N . GLY A 1 66 ? 7.825 -0.591 6.769 1.00 0.00 122 GLY A N 14
ATOM 19896 C CA . GLY A 1 66 ? 9.269 -0.627 6.899 1.00 0.00 122 GLY A CA 14
ATOM 19897 C C . GLY A 1 66 ? 9.952 -1.348 5.750 1.00 0.00 122 GLY A C 14
ATOM 19898 O O . GLY A 1 66 ? 11.148 -1.632 5.817 1.00 0.00 122 GLY A O 14
ATOM 19902 N N . THR A 1 67 ? 9.200 -1.647 4.692 1.00 0.00 123 THR A N 14
ATOM 19903 C CA . THR A 1 67 ? 9.760 -2.339 3.537 1.00 0.00 123 THR A CA 14
ATOM 19904 C C . THR A 1 67 ? 9.418 -1.616 2.235 1.00 0.00 123 THR A C 14
ATOM 19905 O O . THR A 1 67 ? 8.249 -1.386 1.927 1.00 0.00 123 THR A O 14
ATOM 19916 N N . ASN A 1 68 ? 10.448 -1.272 1.468 1.00 0.00 124 ASN A N 14
ATOM 19917 C CA . ASN A 1 68 ? 10.262 -0.588 0.194 1.00 0.00 124 ASN A CA 14
ATOM 19918 C C . ASN A 1 68 ? 10.287 -1.592 -0.952 1.00 0.00 124 ASN A C 14
ATOM 19919 O O . ASN A 1 68 ? 11.277 -1.701 -1.678 1.00 0.00 124 ASN A O 14
ATOM 19930 N N . VAL A 1 69 ? 9.190 -2.331 -1.103 1.00 0.00 125 VAL A N 14
ATOM 19931 C CA . VAL A 1 69 ? 9.075 -3.339 -2.154 1.00 0.00 125 VAL A CA 14
ATOM 19932 C C . VAL A 1 69 ? 9.582 -2.817 -3.495 1.00 0.00 125 VAL A C 14
ATOM 19933 O O . VAL A 1 69 ? 9.402 -1.645 -3.827 1.00 0.00 125 VAL A O 14
ATOM 19946 N N . THR A 1 70 ? 10.219 -3.697 -4.259 1.00 0.00 126 THR A N 14
ATOM 19947 C CA . THR A 1 70 ? 10.757 -3.331 -5.562 1.00 0.00 126 THR A CA 14
ATOM 19948 C C . THR A 1 70 ? 10.127 -4.176 -6.666 1.00 0.00 126 THR A C 14
ATOM 19949 O O . THR A 1 70 ? 9.171 -4.914 -6.425 1.00 0.00 126 THR A O 14
ATOM 19960 N N . ASN A 1 71 ? 10.666 -4.065 -7.877 1.00 0.00 127 ASN A N 14
ATOM 19961 C CA . ASN A 1 71 ? 10.158 -4.818 -9.020 1.00 0.00 127 ASN A CA 14
ATOM 19962 C C . ASN A 1 71 ? 9.985 -6.298 -8.681 1.00 0.00 127 ASN A C 14
ATOM 19963 O O . ASN A 1 71 ? 9.162 -6.989 -9.283 1.00 0.00 127 ASN A O 14
ATOM 19974 N N . HIS A 1 72 ? 10.765 -6.780 -7.716 1.00 0.00 128 HIS A N 14
ATOM 19975 C CA . HIS A 1 72 ? 10.697 -8.178 -7.300 1.00 0.00 128 HIS A CA 14
ATOM 19976 C C . HIS A 1 72 ? 9.262 -8.583 -6.968 1.00 0.00 128 HIS A C 14
ATOM 19977 O O . HIS A 1 72 ? 8.335 -7.782 -7.087 1.00 0.00 128 HIS A O 14
ATOM 19992 N N . SER A 1 73 ? 9.086 -9.834 -6.557 1.00 0.00 129 SER A N 14
ATOM 19993 C CA . SER A 1 73 ? 7.765 -10.347 -6.214 1.00 0.00 129 SER A CA 14
ATOM 19994 C C . SER A 1 73 ? 7.130 -9.531 -5.092 1.00 0.00 129 SER A C 14
ATOM 19995 O O . SER A 1 73 ? 7.775 -9.221 -4.091 1.00 0.00 129 SER A O 14
ATOM 20003 N N . VAL A 1 74 ? 5.855 -9.195 -5.267 1.00 0.00 130 VAL A N 14
ATOM 20004 C CA . VAL A 1 74 ? 5.117 -8.422 -4.270 1.00 0.00 130 VAL A CA 14
ATOM 20005 C C . VAL A 1 74 ? 4.461 -9.337 -3.243 1.00 0.00 130 VAL A C 14
ATOM 20006 O O . VAL A 1 74 ? 4.051 -8.892 -2.170 1.00 0.00 130 VAL A O 14
ATOM 20019 N N . ASP A 1 75 ? 4.361 -10.622 -3.580 1.00 0.00 131 ASP A N 14
ATOM 20020 C CA . ASP A 1 75 ? 3.751 -11.600 -2.688 1.00 0.00 131 ASP A CA 14
ATOM 20021 C C . ASP A 1 75 ? 4.306 -11.471 -1.272 1.00 0.00 131 ASP A C 14
ATOM 20022 O O . ASP A 1 75 ? 3.644 -11.837 -0.301 1.00 0.00 131 ASP A O 14
ATOM 20031 N N . GLN A 1 76 ? 5.522 -10.942 -1.163 1.00 0.00 132 GLN A N 14
ATOM 20032 C CA . GLN A 1 76 ? 6.161 -10.759 0.135 1.00 0.00 132 GLN A CA 14
ATOM 20033 C C . GLN A 1 76 ? 5.309 -9.867 1.032 1.00 0.00 132 GLN A C 14
ATOM 20034 O O . GLN A 1 76 ? 5.090 -10.175 2.203 1.00 0.00 132 GLN A O 14
ATOM 20048 N N . LEU A 1 77 ? 4.824 -8.763 0.471 1.00 0.00 133 LEU A N 14
ATOM 20049 C CA . LEU A 1 77 ? 3.988 -7.832 1.220 1.00 0.00 133 LEU A CA 14
ATOM 20050 C C . LEU A 1 77 ? 2.602 -8.426 1.440 1.00 0.00 133 LEU A C 14
ATOM 20051 O O . LEU A 1 77 ? 1.982 -8.213 2.482 1.00 0.00 133 LEU A O 14
ATOM 20067 N N . GLN A 1 78 ? 2.126 -9.174 0.452 1.00 0.00 134 GLN A N 14
ATOM 20068 C CA . GLN A 1 78 ? 0.815 -9.806 0.534 1.00 0.00 134 GLN A CA 14
ATOM 20069 C C . GLN A 1 78 ? 0.777 -10.827 1.667 1.00 0.00 134 GLN A C 14
ATOM 20070 O O . GLN A 1 78 ? -0.170 -10.863 2.452 1.00 0.00 134 GLN A O 14
ATOM 20084 N N . LYS A 1 79 ? 1.813 -11.655 1.744 1.00 0.00 135 LYS A N 14
ATOM 20085 C CA . LYS A 1 79 ? 1.900 -12.677 2.781 1.00 0.00 135 LYS A CA 14
ATOM 20086 C C . LYS A 1 79 ? 2.146 -12.048 4.149 1.00 0.00 135 LYS A C 14
ATOM 20087 O O . LYS A 1 79 ? 1.727 -12.585 5.175 1.00 0.00 135 LYS A O 14
ATOM 20106 N N . ALA A 1 80 ? 2.830 -10.909 4.157 1.00 0.00 136 ALA A N 14
ATOM 20107 C CA . ALA A 1 80 ? 3.133 -10.207 5.397 1.00 0.00 136 ALA A CA 14
ATOM 20108 C C . ALA A 1 80 ? 1.932 -9.406 5.885 1.00 0.00 136 ALA A C 14
ATOM 20109 O O . ALA A 1 80 ? 1.697 -9.291 7.088 1.00 0.00 136 ALA A O 14
ATOM 20116 N N . MET A 1 81 ? 1.175 -8.853 4.944 1.00 0.00 137 MET A N 14
ATOM 20117 C CA . MET A 1 81 ? -0.003 -8.060 5.279 1.00 0.00 137 MET A CA 14
ATOM 20118 C C . MET A 1 81 ? -1.121 -8.946 5.822 1.00 0.00 137 MET A C 14
ATOM 20119 O O . MET A 1 81 ? -1.928 -8.510 6.642 1.00 0.00 137 MET A O 14
ATOM 20133 N N . LYS A 1 82 ? -1.164 -10.191 5.357 1.00 0.00 138 LYS A N 14
ATOM 20134 C CA . LYS A 1 82 ? -2.184 -11.136 5.796 1.00 0.00 138 LYS A CA 14
ATOM 20135 C C . LYS A 1 82 ? -1.769 -11.830 7.090 1.00 0.00 138 LYS A C 14
ATOM 20136 O O . LYS A 1 82 ? -2.614 -12.211 7.898 1.00 0.00 138 LYS A O 14
ATOM 20155 N N . GLU A 1 83 ? -0.463 -11.994 7.278 1.00 0.00 139 GLU A N 14
ATOM 20156 C CA . GLU A 1 83 ? 0.059 -12.646 8.474 1.00 0.00 139 GLU A CA 14
ATOM 20157 C C . GLU A 1 83 ? 0.245 -11.644 9.609 1.00 0.00 139 GLU A C 14
ATOM 20158 O O . GLU A 1 83 ? 0.053 -11.975 10.779 1.00 0.00 139 GLU A O 14
ATOM 20170 N N . THR A 1 84 ? 0.620 -10.420 9.257 1.00 0.00 140 THR A N 14
ATOM 20171 C CA . THR A 1 84 ? 0.834 -9.371 10.248 1.00 0.00 140 THR A CA 14
ATOM 20172 C C . THR A 1 84 ? -0.439 -9.106 11.046 1.00 0.00 140 THR A C 14
ATOM 20173 O O . THR A 1 84 ? -1.547 -9.213 10.521 1.00 0.00 140 THR A O 14
ATOM 20184 N N . LYS A 1 85 ? -0.270 -8.757 12.317 1.00 0.00 141 LYS A N 14
ATOM 20185 C CA . LYS A 1 85 ? -1.403 -8.473 13.189 1.00 0.00 141 LYS A CA 14
ATOM 20186 C C . LYS A 1 85 ? -1.086 -7.311 14.125 1.00 0.00 141 LYS A C 14
ATOM 20187 O O . LYS A 1 85 ? -0.311 -7.456 15.070 1.00 0.00 141 LYS A O 14
ATOM 20206 N N . GLY A 1 86 ? -1.690 -6.159 13.854 1.00 0.00 142 GLY A N 14
ATOM 20207 C CA . GLY A 1 86 ? -1.457 -4.990 14.681 1.00 0.00 142 GLY A CA 14
ATOM 20208 C C . GLY A 1 86 ? -1.589 -3.694 13.906 1.00 0.00 142 GLY A C 14
ATOM 20209 O O . GLY A 1 86 ? -2.395 -3.597 12.981 1.00 0.00 142 GLY A O 14
ATOM 20213 N N . MET A 1 87 ? -0.796 -2.696 14.283 1.00 0.00 143 MET A N 14
ATOM 20214 C CA . MET A 1 87 ? -0.832 -1.400 13.616 1.00 0.00 143 MET A CA 14
ATOM 20215 C C . MET A 1 87 ? 0.222 -1.321 12.517 1.00 0.00 143 MET A C 14
ATOM 20216 O O . MET A 1 87 ? 1.420 -1.419 12.783 1.00 0.00 143 MET A O 14
ATOM 20230 N N . ILE A 1 88 ? -0.232 -1.139 11.281 1.00 0.00 144 ILE A N 14
ATOM 20231 C CA . ILE A 1 88 ? 0.674 -1.041 10.141 1.00 0.00 144 ILE A CA 14
ATOM 20232 C C . ILE A 1 88 ? 1.090 0.404 9.895 1.00 0.00 144 ILE A C 14
ATOM 20233 O O . ILE A 1 88 ? 0.270 1.316 9.976 1.00 0.00 144 ILE A O 14
ATOM 20249 N N . SER A 1 89 ? 2.367 0.605 9.580 1.00 0.00 145 SER A N 14
ATOM 20250 C CA . SER A 1 89 ? 2.887 1.941 9.305 1.00 0.00 145 SER A CA 14
ATOM 20251 C C . SER A 1 89 ? 3.371 2.033 7.864 1.00 0.00 145 SER A C 14
ATOM 20252 O O . SER A 1 89 ? 4.339 1.375 7.481 1.00 0.00 145 SER A O 14
ATOM 20260 N N . LEU A 1 90 ? 2.691 2.844 7.065 1.00 0.00 146 LEU A N 14
ATOM 20261 C CA . LEU A 1 90 ? 3.051 3.011 5.664 1.00 0.00 146 LEU A CA 14
ATOM 20262 C C . LEU A 1 90 ? 3.585 4.411 5.390 1.00 0.00 146 LEU A C 14
ATOM 20263 O O . LEU A 1 90 ? 2.999 5.407 5.816 1.00 0.00 146 LEU A O 14
ATOM 20279 N N . LYS A 1 91 ? 4.690 4.475 4.659 1.00 0.00 147 LYS A N 14
ATOM 20280 C CA . LYS A 1 91 ? 5.300 5.750 4.304 1.00 0.00 147 LYS A CA 14
ATOM 20281 C C . LYS A 1 91 ? 4.830 6.171 2.920 1.00 0.00 147 LYS A C 14
ATOM 20282 O O . LYS A 1 91 ? 5.248 5.601 1.912 1.00 0.00 147 LYS A O 14
ATOM 20301 N N . VAL A 1 92 ? 3.935 7.153 2.877 1.00 0.00 148 VAL A N 14
ATOM 20302 C CA . VAL A 1 92 ? 3.388 7.621 1.610 1.00 0.00 148 VAL A CA 14
ATOM 20303 C C . VAL A 1 92 ? 3.580 9.120 1.422 1.00 0.00 148 VAL A C 14
ATOM 20304 O O . VAL A 1 92 ? 3.758 9.865 2.384 1.00 0.00 148 VAL A O 14
ATOM 20317 N N . ILE A 1 93 ? 3.534 9.551 0.164 1.00 0.00 149 ILE A N 14
ATOM 20318 C CA . ILE A 1 93 ? 3.693 10.958 -0.177 1.00 0.00 149 ILE A CA 14
ATOM 20319 C C . ILE A 1 93 ? 2.618 11.398 -1.169 1.00 0.00 149 ILE A C 14
ATOM 20320 O O . ILE A 1 93 ? 2.330 10.690 -2.135 1.00 0.00 149 ILE A O 14
ATOM 20336 N N . PRO A 1 94 ? 2.006 12.575 -0.944 1.00 0.00 150 PRO A N 14
ATOM 20337 C CA . PRO A 1 94 ? 0.958 13.098 -1.828 1.00 0.00 150 PRO A CA 14
ATOM 20338 C C . PRO A 1 94 ? 1.504 13.523 -3.186 1.00 0.00 150 PRO A C 14
ATOM 20339 O O . PRO A 1 94 ? 2.442 14.315 -3.269 1.00 0.00 150 PRO A O 14
ATOM 20350 N N . ASN A 1 95 ? 0.909 12.991 -4.248 1.00 0.00 151 ASN A N 14
ATOM 20351 C CA . ASN A 1 95 ? 1.335 13.314 -5.605 1.00 0.00 151 ASN A CA 14
ATOM 20352 C C . ASN A 1 95 ? 1.168 14.804 -5.886 1.00 0.00 151 ASN A C 14
ATOM 20353 O O . ASN A 1 95 ? 0.067 15.271 -6.179 1.00 0.00 151 ASN A O 14
ATOM 20364 N N . GLN A 1 96 ? 2.267 15.545 -5.793 1.00 0.00 152 GLN A N 14
ATOM 20365 C CA . GLN A 1 96 ? 2.249 16.976 -6.035 1.00 0.00 152 GLN A CA 14
ATOM 20366 C C . GLN A 1 96 ? 2.911 17.295 -7.376 1.00 0.00 152 GLN A C 14
ATOM 20367 O O . GLN A 1 96 ? 2.818 16.515 -8.323 1.00 0.00 152 GLN A O 14
ATOM 20381 N N . GLN A 1 97 ? 3.578 18.440 -7.453 1.00 0.00 153 GLN A N 14
ATOM 20382 C CA . GLN A 1 97 ? 4.252 18.852 -8.678 1.00 0.00 153 GLN A CA 14
ATOM 20383 C C . GLN A 1 97 ? 3.258 18.976 -9.830 1.00 0.00 153 GLN A C 14
ATOM 20384 O O . GLN A 1 97 ? 3.672 19.417 -10.923 1.00 0.00 153 GLN A O 14
ATOM 20399 N N . ARG B 2 7 ? 1.740 -2.776 -17.594 1.00 0.00 123 ARG B N 14
ATOM 20400 C CA . ARG B 2 7 ? 1.587 -2.216 -16.226 1.00 0.00 123 ARG B CA 14
ATOM 20401 C C . ARG B 2 7 ? 0.801 -3.165 -15.326 1.00 0.00 123 ARG B C 14
ATOM 20402 O O . ARG B 2 7 ? -0.353 -3.490 -15.608 1.00 0.00 123 ARG B O 14
ATOM 20423 N N . LYS B 2 8 ? 1.435 -3.607 -14.245 1.00 0.00 124 LYS B N 14
ATOM 20424 C CA . LYS B 2 8 ? 0.797 -4.519 -13.303 1.00 0.00 124 LYS B CA 14
ATOM 20425 C C . LYS B 2 8 ? 0.248 -3.761 -12.097 1.00 0.00 124 LYS B C 14
ATOM 20426 O O . LYS B 2 8 ? 0.556 -2.586 -11.899 1.00 0.00 124 LYS B O 14
ATOM 20445 N N . GLU B 2 9 ? -0.566 -4.442 -11.297 1.00 0.00 125 GLU B N 14
ATOM 20446 C CA . GLU B 2 9 ? -1.158 -3.848 -10.119 1.00 0.00 125 GLU B CA 14
ATOM 20447 C C . GLU B 2 9 ? -1.527 -4.925 -9.113 1.00 0.00 125 GLU B C 14
ATOM 20448 O O . GLU B 2 9 ? -2.078 -5.966 -9.468 1.00 0.00 125 GLU B O 14
ATOM 20460 N N . TYR B 2 10 ? -1.207 -4.663 -7.861 1.00 0.00 126 TYR B N 14
ATOM 20461 C CA . TYR B 2 10 ? -1.484 -5.598 -6.789 1.00 0.00 126 TYR B CA 14
ATOM 20462 C C . TYR B 2 10 ? -2.488 -5.021 -5.809 1.00 0.00 126 TYR B C 14
ATOM 20463 O O . TYR B 2 10 ? -2.347 -3.885 -5.360 1.00 0.00 126 TYR B O 14
ATOM 20481 N N . CYS B 2 11 ? -3.483 -5.818 -5.453 1.00 0.00 127 CYS B N 14
ATOM 20482 C CA . CYS B 2 11 ? -4.481 -5.381 -4.495 1.00 0.00 127 CYS B CA 14
ATOM 20483 C C . CYS B 2 11 ? -4.224 -6.083 -3.176 1.00 0.00 127 CYS B C 14
ATOM 20484 O O . CYS B 2 11 ? -4.282 -7.309 -3.086 1.00 0.00 127 CYS B O 14
ATOM 20491 N N . ILE B 2 12 ? -3.896 -5.297 -2.165 1.00 0.00 128 ILE B N 14
ATOM 20492 C CA . ILE B 2 12 ? -3.575 -5.835 -0.859 1.00 0.00 128 ILE B CA 14
ATOM 20493 C C . ILE B 2 12 ? -3.963 -4.866 0.253 1.00 0.00 128 ILE B C 14
ATOM 20494 O O . ILE B 2 12 ? -3.374 -4.958 1.350 1.00 0.00 128 ILE B O 14
ATOM 20511 N N . VAL A 1 13 ? 7.347 13.666 3.102 1.00 0.00 69 VAL A N 15
ATOM 20512 C CA . VAL A 1 13 ? 7.246 12.250 3.546 1.00 0.00 69 VAL A CA 15
ATOM 20513 C C . VAL A 1 13 ? 6.613 12.148 4.931 1.00 0.00 69 VAL A C 15
ATOM 20514 O O . VAL A 1 13 ? 7.180 12.611 5.921 1.00 0.00 69 VAL A O 15
ATOM 20527 N N . ARG A 1 14 ? 5.435 11.539 4.992 1.00 0.00 70 ARG A N 15
ATOM 20528 C CA . ARG A 1 14 ? 4.724 11.374 6.254 1.00 0.00 70 ARG A CA 15
ATOM 20529 C C . ARG A 1 14 ? 4.495 9.897 6.557 1.00 0.00 70 ARG A C 15
ATOM 20530 O O . ARG A 1 14 ? 4.271 9.094 5.650 1.00 0.00 70 ARG A O 15
ATOM 20551 N N . LEU A 1 15 ? 4.553 9.545 7.837 1.00 0.00 71 LEU A N 15
ATOM 20552 C CA . LEU A 1 15 ? 4.352 8.165 8.258 1.00 0.00 71 LEU A CA 15
ATOM 20553 C C . LEU A 1 15 ? 2.893 7.911 8.614 1.00 0.00 71 LEU A C 15
ATOM 20554 O O . LEU A 1 15 ? 2.447 8.229 9.717 1.00 0.00 71 LEU A O 15
ATOM 20570 N N . ILE A 1 16 ? 2.155 7.326 7.677 1.00 0.00 72 ILE A N 15
ATOM 20571 C CA . ILE A 1 16 ? 0.749 7.016 7.895 1.00 0.00 72 ILE A CA 15
ATOM 20572 C C . ILE A 1 16 ? 0.601 5.607 8.451 1.00 0.00 72 ILE A C 15
ATOM 20573 O O . ILE A 1 16 ? 1.378 4.717 8.113 1.00 0.00 72 ILE A O 15
ATOM 20589 N N . GLN A 1 17 ? -0.389 5.406 9.311 1.00 0.00 73 GLN A N 15
ATOM 20590 C CA . GLN A 1 17 ? -0.608 4.096 9.908 1.00 0.00 73 GLN A CA 15
ATOM 20591 C C . GLN A 1 17 ? -2.092 3.800 10.083 1.00 0.00 73 GLN A C 15
ATOM 20592 O O . GLN A 1 17 ? -2.825 4.575 10.696 1.00 0.00 73 GLN A O 15
ATOM 20606 N N . PHE A 1 18 ? -2.521 2.660 9.552 1.00 0.00 74 PHE A N 15
ATOM 20607 C CA . PHE A 1 18 ? -3.913 2.241 9.658 1.00 0.00 74 PHE A CA 15
ATOM 20608 C C . PHE A 1 18 ? -4.005 0.934 10.436 1.00 0.00 74 PHE A C 15
ATOM 20609 O O . PHE A 1 18 ? -3.243 -0.001 10.189 1.00 0.00 74 PHE A O 15
ATOM 20626 N N . GLU A 1 19 ? -4.930 0.878 11.387 1.00 0.00 75 GLU A N 15
ATOM 20627 C CA . GLU A 1 19 ? -5.102 -0.314 12.208 1.00 0.00 75 GLU A CA 15
ATOM 20628 C C . GLU A 1 19 ? -5.907 -1.382 11.476 1.00 0.00 75 GLU A C 15
ATOM 20629 O O . GLU A 1 19 ? -6.943 -1.094 10.877 1.00 0.00 75 GLU A O 15
ATOM 20641 N N . LYS A 1 20 ? -5.421 -2.618 11.536 1.00 0.00 76 LYS A N 15
ATOM 20642 C CA . LYS A 1 20 ? -6.086 -3.740 10.887 1.00 0.00 76 LYS A CA 15
ATOM 20643 C C . LYS A 1 20 ? -6.273 -4.893 11.868 1.00 0.00 76 LYS A C 15
ATOM 20644 O O . LYS A 1 20 ? -5.305 -5.527 12.287 1.00 0.00 76 LYS A O 15
ATOM 20663 N N . VAL A 1 21 ? -7.523 -5.156 12.231 1.00 0.00 77 VAL A N 15
ATOM 20664 C CA . VAL A 1 21 ? -7.836 -6.230 13.165 1.00 0.00 77 VAL A CA 15
ATOM 20665 C C . VAL A 1 21 ? -8.246 -7.499 12.424 1.00 0.00 77 VAL A C 15
ATOM 20666 O O . VAL A 1 21 ? -7.969 -8.611 12.875 1.00 0.00 77 VAL A O 15
ATOM 20679 N N . THR A 1 22 ? -8.916 -7.323 11.292 1.00 0.00 78 THR A N 15
ATOM 20680 C CA . THR A 1 22 ? -9.375 -8.450 10.493 1.00 0.00 78 THR A CA 15
ATOM 20681 C C . THR A 1 22 ? -8.331 -8.854 9.461 1.00 0.00 78 THR A C 15
ATOM 20682 O O . THR A 1 22 ? -7.500 -8.043 9.050 1.00 0.00 78 THR A O 15
ATOM 20693 N N . GLU A 1 23 ? -8.385 -10.112 9.037 1.00 0.00 79 GLU A N 15
ATOM 20694 C CA . GLU A 1 23 ? -7.449 -10.619 8.045 1.00 0.00 79 GLU A CA 15
ATOM 20695 C C . GLU A 1 23 ? -8.047 -10.533 6.655 1.00 0.00 79 GLU A C 15
ATOM 20696 O O . GLU A 1 23 ? -8.765 -11.429 6.212 1.00 0.00 79 GLU A O 15
ATOM 20708 N N . GLU A 1 24 ? -7.759 -9.430 5.980 1.00 0.00 80 GLU A N 15
ATOM 20709 C CA . GLU A 1 24 ? -8.276 -9.197 4.647 1.00 0.00 80 GLU A CA 15
ATOM 20710 C C . GLU A 1 24 ? -7.559 -8.026 3.978 1.00 0.00 80 GLU A C 15
ATOM 20711 O O . GLU A 1 24 ? -6.879 -7.244 4.643 1.00 0.00 80 GLU A O 15
ATOM 20723 N N . PRO A 1 25 ? -7.702 -7.889 2.649 1.00 0.00 81 PRO A N 15
ATOM 20724 C CA . PRO A 1 25 ? -7.063 -6.806 1.893 1.00 0.00 81 PRO A CA 15
ATOM 20725 C C . PRO A 1 25 ? -7.354 -5.433 2.491 1.00 0.00 81 PRO A C 15
ATOM 20726 O O . PRO A 1 25 ? -8.466 -5.167 2.947 1.00 0.00 81 PRO A O 15
ATOM 20737 N N . MET A 1 26 ? -6.347 -4.565 2.485 1.00 0.00 82 MET A N 15
ATOM 20738 C CA . MET A 1 26 ? -6.494 -3.217 3.026 1.00 0.00 82 MET A CA 15
ATOM 20739 C C . MET A 1 26 ? -7.650 -2.484 2.352 1.00 0.00 82 MET A C 15
ATOM 20740 O O . MET A 1 26 ? -8.571 -2.013 3.020 1.00 0.00 82 MET A O 15
ATOM 20754 N N . GLY A 1 27 ? -7.598 -2.390 1.027 1.00 0.00 83 GLY A N 15
ATOM 20755 C CA . GLY A 1 27 ? -8.651 -1.713 0.293 1.00 0.00 83 GLY A CA 15
ATOM 20756 C C . GLY A 1 27 ? -8.148 -1.019 -0.961 1.00 0.00 83 GLY A C 15
ATOM 20757 O O . GLY A 1 27 ? -8.937 -0.678 -1.842 1.00 0.00 83 GLY A O 15
ATOM 20761 N N . ILE A 1 28 ? -6.838 -0.806 -1.044 1.00 0.00 84 ILE A N 15
ATOM 20762 C CA . ILE A 1 28 ? -6.248 -0.145 -2.202 1.00 0.00 84 ILE A CA 15
ATOM 20763 C C . ILE A 1 28 ? -5.312 -1.084 -2.955 1.00 0.00 84 ILE A C 15
ATOM 20764 O O . ILE A 1 28 ? -4.994 -2.173 -2.477 1.00 0.00 84 ILE A O 15
ATOM 20780 N N . CYS A 1 29 ? -4.870 -0.653 -4.132 1.00 0.00 85 CYS A N 15
ATOM 20781 C CA . CYS A 1 29 ? -3.964 -1.455 -4.946 1.00 0.00 85 CYS A CA 15
ATOM 20782 C C . CYS A 1 29 ? -2.791 -0.608 -5.425 1.00 0.00 85 CYS A C 15
ATOM 20783 O O . CYS A 1 29 ? -2.982 0.515 -5.889 1.00 0.00 85 CYS A O 15
ATOM 20790 N N . LEU A 1 30 ? -1.582 -1.151 -5.295 1.00 0.00 86 LEU A N 15
ATOM 20791 C CA . LEU A 1 30 ? -0.365 -0.451 -5.695 1.00 0.00 86 LEU A CA 15
ATOM 20792 C C . LEU A 1 30 ? 0.490 -1.310 -6.623 1.00 0.00 86 LEU A C 15
ATOM 20793 O O . LEU A 1 30 ? 0.355 -2.533 -6.654 1.00 0.00 86 LEU A O 15
ATOM 20809 N N . LYS A 1 31 ? 1.375 -0.659 -7.375 1.00 0.00 87 LYS A N 15
ATOM 20810 C CA . LYS A 1 31 ? 2.258 -1.360 -8.304 1.00 0.00 87 LYS A CA 15
ATOM 20811 C C . LYS A 1 31 ? 3.699 -0.873 -8.161 1.00 0.00 87 LYS A C 15
ATOM 20812 O O . LYS A 1 31 ? 3.947 0.210 -7.633 1.00 0.00 87 LYS A O 15
ATOM 20831 N N . LEU A 1 32 ? 4.645 -1.678 -8.644 1.00 0.00 88 LEU A N 15
ATOM 20832 C CA . LEU A 1 32 ? 6.059 -1.328 -8.580 1.00 0.00 88 LEU A CA 15
ATOM 20833 C C . LEU A 1 32 ? 6.530 -0.772 -9.920 1.00 0.00 88 LEU A C 15
ATOM 20834 O O . LEU A 1 32 ? 6.723 -1.518 -10.879 1.00 0.00 88 LEU A O 15
ATOM 20850 N N . ASN A 1 33 ? 6.711 0.543 -9.980 1.00 0.00 89 ASN A N 15
ATOM 20851 C CA . ASN A 1 33 ? 7.155 1.196 -11.205 1.00 0.00 89 ASN A CA 15
ATOM 20852 C C . ASN A 1 33 ? 8.560 0.741 -11.587 1.00 0.00 89 ASN A C 15
ATOM 20853 O O . ASN A 1 33 ? 9.196 -0.022 -10.860 1.00 0.00 89 ASN A O 15
ATOM 20864 N N . GLU A 1 34 ? 9.037 1.215 -12.735 1.00 0.00 90 GLU A N 15
ATOM 20865 C CA . GLU A 1 34 ? 10.367 0.859 -13.219 1.00 0.00 90 GLU A CA 15
ATOM 20866 C C . GLU A 1 34 ? 11.434 1.144 -12.164 1.00 0.00 90 GLU A C 15
ATOM 20867 O O . GLU A 1 34 ? 12.515 0.555 -12.188 1.00 0.00 90 GLU A O 15
ATOM 20879 N N . LYS A 1 35 ? 11.124 2.047 -11.238 1.00 0.00 91 LYS A N 15
ATOM 20880 C CA . LYS A 1 35 ? 12.061 2.401 -10.175 1.00 0.00 91 LYS A CA 15
ATOM 20881 C C . LYS A 1 35 ? 11.777 1.598 -8.907 1.00 0.00 91 LYS A C 15
ATOM 20882 O O . LYS A 1 35 ? 12.242 1.952 -7.824 1.00 0.00 91 LYS A O 15
ATOM 20901 N N . GLN A 1 36 ? 11.009 0.519 -9.043 1.00 0.00 92 GLN A N 15
ATOM 20902 C CA . GLN A 1 36 ? 10.666 -0.322 -7.900 1.00 0.00 92 GLN A CA 15
ATOM 20903 C C . GLN A 1 36 ? 10.095 0.520 -6.763 1.00 0.00 92 GLN A C 15
ATOM 20904 O O . GLN A 1 36 ? 10.824 0.943 -5.866 1.00 0.00 92 GLN A O 15
ATOM 20918 N N . SER A 1 37 ? 8.790 0.764 -6.809 1.00 0.00 93 SER A N 15
ATOM 20919 C CA . SER A 1 37 ? 8.130 1.561 -5.782 1.00 0.00 93 SER A CA 15
ATOM 20920 C C . SER A 1 37 ? 6.636 1.276 -5.767 1.00 0.00 93 SER A C 15
ATOM 20921 O O . SER A 1 37 ? 5.998 1.229 -6.817 1.00 0.00 93 SER A O 15
ATOM 20929 N N . CYS A 1 38 ? 6.083 1.080 -4.579 1.00 0.00 94 CYS A N 15
ATOM 20930 C CA . CYS A 1 38 ? 4.663 0.784 -4.449 1.00 0.00 94 CYS A CA 15
ATOM 20931 C C . CYS A 1 38 ? 3.834 2.060 -4.357 1.00 0.00 94 CYS A C 15
ATOM 20932 O O . CYS A 1 38 ? 3.946 2.823 -3.400 1.00 0.00 94 CYS A O 15
ATOM 20940 N N . THR A 1 39 ? 2.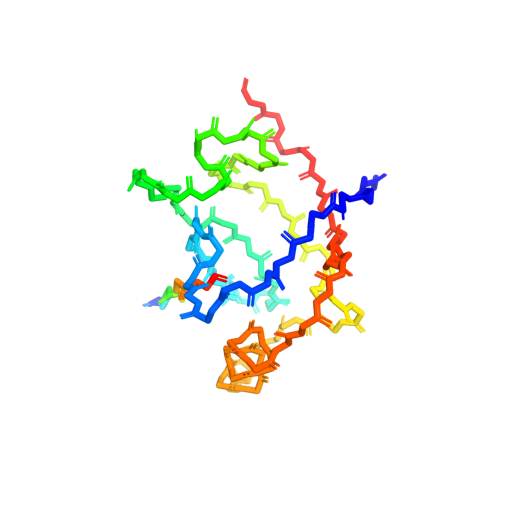991 2.268 -5.363 1.00 0.00 95 THR A N 15
ATOM 20941 C CA . THR A 1 39 ? 2.117 3.431 -5.415 1.00 0.00 95 THR A CA 15
ATOM 20942 C C . THR A 1 39 ? 0.699 2.969 -5.702 1.00 0.00 95 THR A C 15
ATOM 20943 O O . THR A 1 39 ? 0.483 2.174 -6.615 1.00 0.00 95 THR A O 15
ATOM 20954 N N . VAL A 1 40 ? -0.268 3.440 -4.922 1.00 0.00 96 VAL A N 15
ATOM 20955 C CA . VAL A 1 40 ? -1.642 3.019 -5.129 1.00 0.00 96 VAL A CA 15
ATOM 20956 C C . VAL A 1 40 ? -2.100 3.359 -6.539 1.00 0.00 96 VAL A C 15
ATOM 20957 O O . VAL A 1 40 ? -2.356 4.517 -6.868 1.00 0.00 96 VAL A O 15
ATOM 20970 N N . ALA A 1 41 ? -2.195 2.326 -7.367 1.00 0.00 97 ALA A N 15
ATOM 20971 C CA . ALA A 1 41 ? -2.618 2.484 -8.746 1.00 0.00 97 ALA A CA 15
ATOM 20972 C C . ALA A 1 41 ? -4.098 2.829 -8.821 1.00 0.00 97 ALA A C 15
ATOM 20973 O O . ALA A 1 41 ? -4.557 3.444 -9.784 1.00 0.00 97 ALA A O 15
ATOM 20980 N N . ARG A 1 42 ? -4.843 2.430 -7.794 1.00 0.00 98 ARG A N 15
ATOM 20981 C CA . ARG A 1 42 ? -6.273 2.700 -7.741 1.00 0.00 98 ARG A CA 15
ATOM 20982 C C . ARG A 1 42 ? -6.857 2.284 -6.397 1.00 0.00 98 ARG A C 15
ATOM 20983 O O . ARG A 1 42 ? -6.626 1.170 -5.929 1.00 0.00 98 ARG A O 15
ATOM 21004 N N . ILE A 1 43 ? -7.628 3.179 -5.787 1.00 0.00 99 ILE A N 15
ATOM 21005 C CA . ILE A 1 43 ? -8.253 2.888 -4.506 1.00 0.00 99 ILE A CA 15
ATOM 21006 C C . ILE A 1 43 ? -9.580 2.168 -4.720 1.00 0.00 99 ILE A C 15
ATOM 21007 O O . ILE A 1 43 ? -10.423 2.623 -5.493 1.00 0.00 99 ILE A O 15
ATOM 21023 N N . LEU A 1 44 ? -9.756 1.041 -4.044 1.00 0.00 100 LEU A N 15
ATOM 21024 C CA . LEU A 1 44 ? -10.981 0.259 -4.176 1.00 0.00 100 LEU A CA 15
ATOM 21025 C C . LEU A 1 44 ? -12.031 0.703 -3.164 1.00 0.00 100 LEU A C 15
ATOM 21026 O O . LEU A 1 44 ? -11.703 1.104 -2.047 1.00 0.00 100 LEU A O 15
ATOM 21042 N N . HIS A 1 45 ? -13.296 0.629 -3.565 1.00 0.00 101 HIS A N 15
ATOM 21043 C CA . HIS A 1 45 ? -14.400 1.022 -2.697 1.00 0.00 101 HIS A CA 15
ATOM 21044 C C . HIS A 1 45 ? -14.724 -0.084 -1.698 1.00 0.00 101 HIS A C 15
ATOM 21045 O O . HIS A 1 45 ? -14.593 -1.269 -2.004 1.00 0.00 101 HIS A O 15
ATOM 21060 N N . GLY A 1 46 ? -15.149 0.311 -0.502 1.00 0.00 102 GLY A N 15
ATOM 21061 C CA . GLY A 1 46 ? -15.486 -0.658 0.523 1.00 0.00 102 GLY A CA 15
ATOM 21062 C C . GLY A 1 46 ? -14.338 -0.908 1.481 1.00 0.00 102 GLY A C 15
ATOM 21063 O O . GLY A 1 46 ? -14.553 -1.156 2.667 1.00 0.00 102 GLY A O 15
ATOM 21067 N N . GLY A 1 47 ? -13.114 -0.843 0.966 1.00 0.00 103 GLY A N 15
ATOM 21068 C CA . GLY A 1 47 ? -11.946 -1.065 1.797 1.00 0.00 103 GLY A CA 15
ATOM 21069 C C . GLY A 1 47 ? -11.866 -0.094 2.959 1.00 0.00 103 GLY A C 15
ATOM 21070 O O . GLY A 1 47 ? -12.646 0.854 3.039 1.00 0.00 103 GLY A O 15
ATOM 21074 N N . MET A 1 48 ? -10.921 -0.333 3.862 1.00 0.00 104 MET A N 15
ATOM 21075 C CA . MET A 1 48 ? -10.742 0.527 5.027 1.00 0.00 104 MET A CA 15
ATOM 21076 C C . MET A 1 48 ? -10.109 1.858 4.633 1.00 0.00 104 MET A C 15
ATOM 21077 O O . MET A 1 48 ? -10.333 2.878 5.283 1.00 0.00 104 MET A O 15
ATOM 21091 N N . ILE A 1 49 ? -9.316 1.841 3.564 1.00 0.00 105 ILE A N 15
ATOM 21092 C CA . ILE A 1 49 ? -8.651 3.047 3.086 1.00 0.00 105 ILE A CA 15
ATOM 21093 C C . ILE A 1 49 ? -9.635 3.975 2.383 1.00 0.00 105 ILE A C 15
ATOM 21094 O O . ILE A 1 49 ? -9.544 5.196 2.505 1.00 0.00 105 ILE A O 15
ATOM 21110 N N . HIS A 1 50 ? -10.576 3.390 1.650 1.00 0.00 106 HIS A N 15
ATOM 21111 C CA . HIS A 1 50 ? -11.579 4.171 0.933 1.00 0.00 106 HIS A CA 15
ATOM 21112 C C . HIS A 1 50 ? -12.669 4.648 1.885 1.00 0.00 106 HIS A C 15
ATOM 21113 O O . HIS A 1 50 ? -13.016 5.829 1.907 1.00 0.00 106 HIS A O 15
ATOM 21128 N N . ARG A 1 51 ? -13.204 3.722 2.675 1.00 0.00 107 ARG A N 15
ATOM 21129 C CA . ARG A 1 51 ? -14.252 4.049 3.633 1.00 0.00 107 ARG A CA 15
ATOM 21130 C C . ARG A 1 51 ? -13.751 5.071 4.648 1.00 0.00 107 ARG A C 15
ATOM 21131 O O . ARG A 1 51 ? -14.447 6.034 4.970 1.00 0.00 107 ARG A O 15
ATOM 21152 N N . GLN A 1 52 ? -12.537 4.856 5.144 1.00 0.00 108 GLN A N 15
ATOM 21153 C CA . GLN A 1 52 ? -11.937 5.760 6.119 1.00 0.00 108 GLN A CA 15
ATOM 21154 C C . GLN A 1 52 ? -11.310 6.962 5.420 1.00 0.00 108 GLN A C 15
ATOM 21155 O O . GLN A 1 52 ? -11.514 8.105 5.826 1.00 0.00 108 GLN A O 15
ATOM 21169 N N . GLY A 1 53 ? -10.545 6.693 4.368 1.00 0.00 109 GLY A N 15
ATOM 21170 C CA . GLY A 1 53 ? -9.899 7.761 3.628 1.00 0.00 109 GLY A CA 15
ATOM 21171 C C . GLY A 1 53 ? -8.578 8.177 4.245 1.00 0.00 109 GLY A C 15
ATOM 21172 O O . GLY A 1 53 ? -8.461 9.271 4.797 1.00 0.00 109 GLY A O 15
ATOM 21176 N N . SER A 1 54 ? -7.583 7.303 4.151 1.00 0.00 110 SER A N 15
ATOM 21177 C CA . SER A 1 54 ? -6.263 7.584 4.704 1.00 0.00 110 SER A CA 15
ATOM 21178 C C . SER A 1 54 ? -5.248 7.832 3.592 1.00 0.00 110 SER A C 15
ATOM 21179 O O . SER A 1 54 ? -4.281 8.571 3.774 1.00 0.00 110 SER A O 15
ATOM 21187 N N . LEU A 1 55 ? -5.475 7.209 2.439 1.00 0.00 111 LEU A N 15
ATOM 21188 C CA . LEU A 1 55 ? -4.579 7.361 1.300 1.00 0.00 111 LEU A CA 15
ATOM 21189 C C . LEU A 1 55 ? -5.337 7.854 0.072 1.00 0.00 111 LEU A C 15
ATOM 21190 O O . LEU A 1 55 ? -6.565 7.939 0.079 1.00 0.00 111 LEU A O 15
ATOM 21206 N N . HIS A 1 56 ? -4.595 8.175 -0.983 1.00 0.00 112 HIS A N 15
ATOM 21207 C CA . HIS A 1 56 ? -5.194 8.658 -2.223 1.00 0.00 112 HIS A CA 15
ATOM 21208 C C . HIS A 1 56 ? -4.566 7.971 -3.431 1.00 0.00 112 HIS A C 15
ATOM 21209 O O . HIS A 1 56 ? -3.350 7.789 -3.488 1.00 0.00 112 HIS A O 15
ATOM 21224 N N . VAL A 1 57 ? -5.400 7.592 -4.395 1.00 0.00 113 VAL A N 15
ATOM 21225 C CA . VAL A 1 57 ? -4.925 6.926 -5.604 1.00 0.00 113 VAL A CA 15
ATOM 21226 C C . VAL A 1 57 ? -3.761 7.689 -6.231 1.00 0.00 113 VAL A C 15
ATOM 21227 O O . VAL A 1 57 ? -3.904 8.846 -6.624 1.00 0.00 113 VAL A O 15
ATOM 21240 N N . GLY A 1 58 ? -2.611 7.031 -6.322 1.00 0.00 114 GLY A N 15
ATOM 21241 C CA . GLY A 1 58 ? -1.443 7.666 -6.903 1.00 0.00 114 GLY A CA 15
ATOM 21242 C C . GLY A 1 58 ? -0.389 8.019 -5.869 1.00 0.00 114 GLY A C 15
ATOM 21243 O O . GLY A 1 58 ? 0.778 8.211 -6.208 1.00 0.00 114 GLY A O 15
ATOM 21247 N N . ASP A 1 59 ? -0.797 8.104 -4.604 1.00 0.00 115 ASP A N 15
ATOM 21248 C CA . ASP A 1 59 ? 0.128 8.433 -3.522 1.00 0.00 115 ASP A CA 15
ATOM 21249 C C . ASP A 1 59 ? 1.367 7.544 -3.583 1.00 0.00 115 ASP A C 15
ATOM 21250 O O . ASP A 1 59 ? 1.267 6.344 -3.839 1.00 0.00 115 ASP A O 15
ATOM 21259 N N . GLU A 1 60 ? 2.534 8.139 -3.360 1.00 0.00 116 GLU A N 15
ATOM 21260 C CA . GLU A 1 60 ? 3.789 7.396 -3.408 1.00 0.00 116 GLU A CA 15
ATOM 21261 C C . GLU A 1 60 ? 4.157 6.821 -2.044 1.00 0.00 116 GLU A C 15
ATOM 21262 O O . GLU A 1 60 ? 4.516 7.557 -1.126 1.00 0.00 116 GLU A O 15
ATOM 21274 N N . ILE A 1 61 ? 4.082 5.497 -1.925 1.00 0.00 117 ILE A N 15
ATOM 21275 C CA . ILE A 1 61 ? 4.423 4.818 -0.679 1.00 0.00 117 ILE A CA 15
ATOM 21276 C C . ILE A 1 61 ? 5.876 4.352 -0.710 1.00 0.00 117 ILE A C 15
ATOM 21277 O O . ILE A 1 61 ? 6.185 3.278 -1.227 1.00 0.00 117 ILE A O 15
ATOM 21293 N N . LEU A 1 62 ? 6.762 5.178 -0.166 1.00 0.00 118 LEU A N 15
ATOM 21294 C CA . LEU A 1 62 ? 8.187 4.870 -0.138 1.00 0.00 118 LEU A CA 15
ATOM 21295 C C . LEU A 1 62 ? 8.463 3.511 0.500 1.00 0.00 118 LEU A C 15
ATOM 21296 O O . LEU A 1 62 ? 9.323 2.765 0.032 1.00 0.00 118 LEU A O 15
ATOM 21312 N N . GLU A 1 63 ? 7.744 3.192 1.573 1.00 0.00 119 GLU A N 15
ATOM 21313 C CA . GLU A 1 63 ? 7.945 1.920 2.257 1.00 0.00 119 GLU A CA 15
ATOM 21314 C C . GLU A 1 63 ? 6.627 1.330 2.747 1.00 0.00 119 GLU A C 15
ATOM 21315 O O . GLU A 1 63 ? 5.611 2.021 2.825 1.00 0.00 119 GLU A O 15
ATOM 21327 N N . ILE A 1 64 ? 6.660 0.045 3.083 1.00 0.00 120 ILE A N 15
ATOM 21328 C CA . ILE A 1 64 ? 5.481 -0.657 3.577 1.00 0.00 120 ILE A CA 15
ATOM 21329 C C . ILE A 1 64 ? 5.820 -1.438 4.841 1.00 0.00 120 ILE A C 15
ATOM 21330 O O . ILE A 1 64 ? 6.379 -2.533 4.773 1.00 0.00 120 ILE A O 15
ATOM 21346 N N . ASN A 1 65 ? 5.489 -0.864 5.993 1.00 0.00 121 ASN A N 15
ATOM 21347 C CA . ASN A 1 65 ? 5.770 -1.502 7.274 1.00 0.00 121 ASN A CA 15
ATOM 21348 C C . ASN A 1 65 ? 7.272 -1.531 7.551 1.00 0.00 121 ASN A C 15
ATOM 21349 O O . ASN A 1 65 ? 7.741 -2.289 8.400 1.00 0.00 121 ASN A O 15
ATOM 21360 N N . GLY A 1 66 ? 8.023 -0.697 6.832 1.00 0.00 122 GLY A N 15
ATOM 21361 C CA . GLY A 1 66 ? 9.460 -0.643 7.021 1.00 0.00 122 GLY A CA 15
ATOM 21362 C C . GLY A 1 66 ? 10.236 -1.265 5.873 1.00 0.00 122 GLY A C 15
ATOM 21363 O O . GLY A 1 66 ? 11.466 -1.290 5.896 1.00 0.00 122 GLY A O 15
ATOM 21367 N N . THR A 1 67 ? 9.525 -1.774 4.868 1.00 0.00 123 THR A N 15
ATOM 21368 C CA . THR A 1 67 ? 10.175 -2.400 3.722 1.00 0.00 123 THR A CA 15
ATOM 21369 C C . THR A 1 67 ? 9.592 -1.894 2.404 1.00 0.00 123 THR A C 15
ATOM 21370 O O . THR A 1 67 ? 8.376 -1.809 2.242 1.00 0.00 123 THR A O 15
ATOM 21381 N N . ASN A 1 68 ? 10.473 -1.570 1.461 1.00 0.00 124 ASN A N 15
ATOM 21382 C CA . ASN A 1 68 ? 10.052 -1.083 0.151 1.00 0.00 124 ASN A CA 15
ATOM 21383 C C . ASN A 1 68 ? 10.012 -2.227 -0.857 1.00 0.00 124 ASN A C 15
ATOM 21384 O O . ASN A 1 68 ? 11.014 -2.907 -1.078 1.00 0.00 124 ASN A O 15
ATOM 21395 N N . VAL A 1 69 ? 8.848 -2.437 -1.462 1.00 0.00 125 VAL A N 15
ATOM 21396 C CA . VAL A 1 69 ? 8.678 -3.503 -2.442 1.00 0.00 125 VAL A CA 15
ATOM 21397 C C . VAL A 1 69 ? 9.645 -3.344 -3.609 1.00 0.00 125 VAL A C 15
ATOM 21398 O O . VAL A 1 69 ? 10.100 -2.239 -3.907 1.00 0.00 125 VAL A O 15
ATOM 21411 N N . THR A 1 70 ? 9.951 -4.457 -4.267 1.00 0.00 126 THR A N 15
ATOM 21412 C CA . THR A 1 70 ? 10.861 -4.447 -5.406 1.00 0.00 126 THR A CA 15
ATOM 21413 C C . THR A 1 70 ? 10.155 -4.940 -6.664 1.00 0.00 126 THR A C 15
ATOM 21414 O O . THR A 1 70 ? 9.029 -5.433 -6.602 1.00 0.00 126 THR A O 15
ATOM 21425 N N . ASN A 1 71 ? 10.822 -4.804 -7.804 1.00 0.00 127 ASN A N 15
ATOM 21426 C CA . ASN A 1 71 ? 10.256 -5.239 -9.075 1.00 0.00 127 ASN A CA 15
ATOM 21427 C C . ASN A 1 71 ? 10.189 -6.762 -9.157 1.00 0.00 127 ASN A C 15
ATOM 21428 O O . ASN A 1 71 ? 9.419 -7.316 -9.941 1.00 0.00 127 ASN A O 15
ATOM 21439 N N . HIS A 1 72 ? 11.000 -7.436 -8.345 1.00 0.00 128 HIS A N 15
ATOM 21440 C CA . HIS A 1 72 ? 11.027 -8.894 -8.334 1.00 0.00 128 HIS A CA 15
ATOM 21441 C C . HIS A 1 72 ? 9.648 -9.460 -7.981 1.00 0.00 128 HIS A C 15
ATOM 21442 O O . HIS A 1 72 ? 8.729 -9.407 -8.799 1.00 0.00 128 HIS A O 15
ATOM 21457 N N . SER A 1 73 ? 9.495 -10.000 -6.770 1.00 0.00 129 SER A N 15
ATOM 21458 C CA . SER A 1 73 ? 8.216 -10.559 -6.350 1.00 0.00 129 SER A CA 15
ATOM 21459 C C . SER A 1 73 ? 7.552 -9.685 -5.291 1.00 0.00 129 SER A C 15
ATOM 21460 O O . SER A 1 73 ? 8.195 -9.254 -4.333 1.00 0.00 129 SER A O 15
ATOM 21468 N N . VAL A 1 74 ? 6.259 -9.437 -5.468 1.00 0.00 130 VAL A N 15
ATOM 21469 C CA . VAL A 1 74 ? 5.494 -8.623 -4.526 1.00 0.00 130 VAL A CA 15
ATOM 21470 C C . VAL A 1 74 ? 4.899 -9.482 -3.418 1.00 0.00 130 VAL A C 15
ATOM 21471 O O . VAL A 1 74 ? 4.522 -8.977 -2.361 1.00 0.00 130 VAL A O 15
ATOM 21484 N N . ASP A 1 75 ? 4.809 -10.786 -3.673 1.00 0.00 131 ASP A N 15
ATOM 21485 C CA . ASP A 1 75 ? 4.251 -11.724 -2.705 1.00 0.00 131 ASP A CA 15
ATOM 21486 C C . ASP A 1 75 ? 4.814 -11.483 -1.305 1.00 0.00 131 ASP A C 15
ATOM 21487 O O . ASP A 1 75 ? 4.177 -11.816 -0.305 1.00 0.00 131 ASP A O 15
ATOM 21496 N N . GLN A 1 76 ? 6.010 -10.904 -1.240 1.00 0.00 132 GLN A N 15
ATOM 21497 C CA . GLN A 1 76 ? 6.653 -10.620 0.040 1.00 0.00 132 GLN A CA 15
ATOM 21498 C C . GLN A 1 76 ? 5.735 -9.799 0.943 1.00 0.00 132 GLN A C 15
ATOM 21499 O O . GLN A 1 76 ? 5.437 -10.200 2.068 1.00 0.00 132 GLN A O 15
ATOM 21513 N N . LEU A 1 77 ? 5.289 -8.652 0.442 1.00 0.00 133 LEU A N 15
ATOM 21514 C CA . LEU A 1 77 ? 4.403 -7.781 1.206 1.00 0.00 133 LEU A CA 15
ATOM 21515 C C . LEU A 1 77 ? 3.016 -8.401 1.338 1.00 0.00 133 LEU A C 15
ATOM 21516 O O . LEU A 1 77 ? 2.404 -8.355 2.403 1.00 0.00 133 LEU A O 15
ATOM 21532 N N . GLN A 1 78 ? 2.528 -8.983 0.246 1.00 0.00 134 GLN A N 15
ATOM 21533 C CA . GLN A 1 78 ? 1.212 -9.618 0.238 1.00 0.00 134 GLN A CA 15
ATOM 21534 C C . GLN A 1 78 ? 1.065 -10.581 1.413 1.00 0.00 134 GLN A C 15
ATOM 21535 O O . GLN A 1 78 ? 0.114 -10.491 2.189 1.00 0.00 134 GLN A O 15
ATOM 21549 N N . LYS A 1 79 ? 2.018 -11.500 1.536 1.00 0.00 135 LYS A N 15
ATOM 21550 C CA . LYS A 1 79 ? 2.002 -12.480 2.615 1.00 0.00 135 LYS A CA 15
ATOM 21551 C C . LYS A 1 79 ? 2.221 -11.801 3.964 1.00 0.00 135 LYS A C 15
ATOM 21552 O O . LYS A 1 79 ? 1.691 -12.241 4.984 1.00 0.00 135 LYS A O 15
ATOM 21571 N N . ALA A 1 80 ? 3.006 -10.729 3.959 1.00 0.00 136 ALA A N 15
ATOM 21572 C CA . ALA A 1 80 ? 3.296 -9.988 5.181 1.00 0.00 136 ALA A CA 15
ATOM 21573 C C . ALA A 1 80 ? 2.087 -9.176 5.634 1.00 0.00 136 ALA A C 15
ATOM 21574 O O . ALA A 1 80 ? 1.921 -8.906 6.824 1.00 0.00 136 ALA A O 15
ATOM 21581 N N . MET A 1 81 ? 1.247 -8.788 4.681 1.00 0.00 137 MET A N 15
ATOM 21582 C CA . MET A 1 81 ? 0.053 -8.006 4.983 1.00 0.00 137 MET A CA 15
ATOM 21583 C C . MET A 1 81 ? -1.053 -8.895 5.542 1.00 0.00 137 MET A C 15
ATOM 21584 O O . MET A 1 81 ? -1.854 -8.461 6.370 1.00 0.00 137 MET A O 15
ATOM 21598 N N . LYS A 1 82 ? -1.090 -10.142 5.085 1.00 0.00 138 LYS A N 15
ATOM 21599 C CA . LYS A 1 82 ? -2.097 -11.093 5.538 1.00 0.00 138 LYS A CA 15
ATOM 21600 C C . LYS A 1 82 ? -1.635 -11.819 6.798 1.00 0.00 138 LYS A C 15
ATOM 21601 O O . LYS A 1 82 ? -2.451 -12.227 7.626 1.00 0.00 138 LYS A O 15
ATOM 21620 N N . GLU A 1 83 ? -0.323 -11.977 6.938 1.00 0.00 139 GLU A N 15
ATOM 21621 C CA . GLU A 1 83 ? 0.246 -12.654 8.098 1.00 0.00 139 GLU A CA 15
ATOM 21622 C C . GLU A 1 83 ? 0.346 -11.706 9.288 1.00 0.00 139 GLU A C 15
ATOM 21623 O O . GLU A 1 83 ? 0.254 -12.129 10.440 1.00 0.00 139 GLU A O 15
ATOM 21635 N N . THR A 1 84 ? 0.538 -10.422 9.002 1.00 0.00 140 THR A N 15
ATOM 21636 C CA . THR A 1 84 ? 0.653 -9.416 10.051 1.00 0.00 140 THR A CA 15
ATOM 21637 C C . THR A 1 84 ? -0.696 -9.167 10.720 1.00 0.00 140 THR A C 15
ATOM 21638 O O . THR A 1 84 ? -1.745 -9.286 10.088 1.00 0.00 140 THR A O 15
ATOM 21649 N N . LYS A 1 85 ? -0.658 -8.820 12.002 1.00 0.00 141 LYS A N 15
ATOM 21650 C CA . LYS A 1 85 ? -1.875 -8.552 12.759 1.00 0.00 141 LYS A CA 15
ATOM 21651 C C . LYS A 1 85 ? -1.677 -7.365 13.696 1.00 0.00 141 LYS A C 15
ATOM 21652 O O . LYS A 1 85 ? -0.750 -7.349 14.505 1.00 0.00 141 LYS A O 15
ATOM 21671 N N . GLY A 1 86 ? -2.552 -6.372 13.580 1.00 0.00 142 GLY A N 15
ATOM 21672 C CA . GLY A 1 86 ? -2.453 -5.194 14.423 1.00 0.00 142 GLY A CA 15
ATOM 21673 C C . GLY A 1 86 ? -2.460 -3.909 13.620 1.00 0.00 142 GLY A C 15
ATOM 21674 O O . GLY A 1 86 ? -3.246 -3.759 12.686 1.00 0.00 142 GLY A O 15
ATOM 21678 N N . MET A 1 87 ? -1.583 -2.979 13.985 1.00 0.00 143 MET A N 15
ATOM 21679 C CA . MET A 1 87 ? -1.498 -1.700 13.289 1.00 0.00 143 MET A CA 15
ATOM 21680 C C . MET A 1 87 ? -0.339 -1.692 12.296 1.00 0.00 143 MET A C 15
ATOM 21681 O O . MET A 1 87 ? 0.757 -2.162 12.601 1.00 0.00 143 MET A O 15
ATOM 21695 N N . ILE A 1 88 ? -0.592 -1.152 11.108 1.00 0.00 144 ILE A N 15
ATOM 21696 C CA . ILE A 1 88 ? 0.431 -1.078 10.070 1.00 0.00 144 ILE A CA 15
ATOM 21697 C C . ILE A 1 88 ? 0.896 0.359 9.856 1.00 0.00 144 ILE A C 15
ATOM 21698 O O . ILE A 1 88 ? 0.097 1.293 9.914 1.00 0.00 144 ILE A O 15
ATOM 21714 N N . SER A 1 89 ? 2.189 0.526 9.596 1.00 0.00 145 SER A N 15
ATOM 21715 C CA . SER A 1 89 ? 2.756 1.849 9.359 1.00 0.00 145 SER A CA 15
ATOM 21716 C C . SER A 1 89 ? 3.403 1.912 7.981 1.00 0.00 145 SER A C 15
ATOM 21717 O O . SER A 1 89 ? 4.397 1.236 7.719 1.00 0.00 145 SER A O 15
ATOM 21725 N N . LEU A 1 90 ? 2.826 2.722 7.101 1.00 0.00 146 LEU A N 15
ATOM 21726 C CA . LEU A 1 90 ? 3.341 2.866 5.745 1.00 0.00 146 LEU A CA 15
ATOM 21727 C C . LEU A 1 90 ? 3.909 4.260 5.513 1.00 0.00 146 LEU A C 15
ATOM 21728 O O . LEU A 1 90 ? 3.366 5.254 5.995 1.00 0.00 146 LEU A O 15
ATOM 21744 N N . LYS A 1 91 ? 4.996 4.321 4.756 1.00 0.00 147 LYS A N 15
ATOM 21745 C CA . LYS A 1 91 ? 5.637 5.590 4.433 1.00 0.00 147 LYS A CA 15
ATOM 21746 C C . LYS A 1 91 ? 5.141 6.079 3.079 1.00 0.00 147 LYS A C 15
ATOM 21747 O O . LYS A 1 91 ? 5.472 5.496 2.044 1.00 0.00 147 LYS A O 15
ATOM 21766 N N . VAL A 1 92 ? 4.326 7.130 3.088 1.00 0.00 148 VAL A N 15
ATOM 21767 C CA . VAL A 1 92 ? 3.767 7.662 1.851 1.00 0.00 148 VAL A CA 15
ATOM 21768 C C . VAL A 1 92 ? 4.061 9.146 1.676 1.00 0.00 148 VAL A C 15
ATOM 21769 O O . VAL A 1 92 ? 4.328 9.862 2.640 1.00 0.00 148 VAL A O 15
ATOM 21782 N N . ILE A 1 93 ? 3.996 9.595 0.426 1.00 0.00 149 ILE A N 15
ATOM 21783 C CA . ILE A 1 93 ? 4.240 10.992 0.090 1.00 0.00 149 ILE A CA 15
ATOM 21784 C C . ILE A 1 93 ? 3.142 11.518 -0.835 1.00 0.00 149 ILE A C 15
ATOM 21785 O O . ILE A 1 93 ? 2.990 11.039 -1.960 1.00 0.00 149 ILE A O 15
ATOM 21801 N N . PRO A 1 94 ? 2.352 12.506 -0.373 1.00 0.00 150 PRO A N 15
ATOM 21802 C CA . PRO A 1 94 ? 1.263 13.081 -1.171 1.00 0.00 150 PRO A CA 15
ATOM 21803 C C . PRO A 1 94 ? 1.741 13.585 -2.528 1.00 0.00 150 PRO A C 15
ATOM 21804 O O . PRO A 1 94 ? 2.601 14.462 -2.609 1.00 0.00 150 PRO A O 15
ATOM 21815 N N . ASN A 1 95 ? 1.175 13.026 -3.595 1.00 0.00 151 ASN A N 15
ATOM 21816 C CA . ASN A 1 95 ? 1.543 13.420 -4.949 1.00 0.00 151 ASN A CA 15
ATOM 21817 C C . ASN A 1 95 ? 0.846 14.718 -5.345 1.00 0.00 151 ASN A C 15
ATOM 21818 O O . ASN A 1 95 ? 0.079 15.285 -4.566 1.00 0.00 151 ASN A O 15
ATOM 21829 N N . GLN A 1 96 ? 1.117 15.185 -6.560 1.00 0.00 152 GLN A N 15
ATOM 21830 C CA . GLN A 1 96 ? 0.514 16.416 -7.058 1.00 0.00 152 GLN A CA 15
ATOM 21831 C C . GLN A 1 96 ? 0.366 16.378 -8.575 1.00 0.00 152 GLN A C 15
ATOM 21832 O O . GLN A 1 96 ? 1.337 16.566 -9.307 1.00 0.00 152 GLN A O 15
ATOM 21846 N N . GLN A 1 97 ? -0.854 16.131 -9.040 1.00 0.00 153 GLN A N 15
ATOM 21847 C CA . GLN A 1 97 ? -1.129 16.069 -10.471 1.00 0.00 153 GLN A CA 15
ATOM 21848 C C . GLN A 1 97 ? -1.003 17.449 -11.109 1.00 0.00 153 GLN A C 15
ATOM 21849 O O . GLN A 1 97 ? -0.132 17.617 -11.988 1.00 0.00 153 GLN A O 15
ATOM 21864 N N . ARG B 2 7 ? 0.675 -2.392 -17.807 1.00 0.00 123 ARG B N 15
ATOM 21865 C CA . ARG B 2 7 ? 1.337 -2.273 -16.481 1.00 0.00 123 ARG B CA 15
ATOM 21866 C C . ARG B 2 7 ? 0.738 -3.251 -15.477 1.00 0.00 123 ARG B C 15
ATOM 21867 O O . ARG B 2 7 ? -0.315 -3.839 -15.720 1.00 0.00 123 ARG B O 15
ATOM 21888 N N . LYS B 2 8 ? 1.418 -3.421 -14.347 1.00 0.00 124 LYS B N 15
ATOM 21889 C CA . LYS B 2 8 ? 0.953 -4.329 -13.306 1.00 0.00 124 LYS B CA 15
ATOM 21890 C C . LYS B 2 8 ? 0.395 -3.554 -12.116 1.00 0.00 124 LYS B C 15
ATOM 21891 O O . LYS B 2 8 ? 0.687 -2.372 -11.940 1.00 0.00 124 LYS B O 15
ATOM 21910 N N . GLU B 2 9 ? -0.407 -4.232 -11.304 1.00 0.00 125 GLU B N 15
ATOM 21911 C CA . GLU B 2 9 ? -1.008 -3.627 -10.136 1.00 0.00 125 GLU B CA 15
ATOM 21912 C C . GLU B 2 9 ? -1.404 -4.698 -9.136 1.00 0.00 125 GLU B C 15
ATOM 21913 O O . GLU B 2 9 ? -1.958 -5.736 -9.499 1.00 0.00 125 GLU B O 15
ATOM 21925 N N . TYR B 2 10 ? -1.104 -4.440 -7.880 1.00 0.00 126 TYR B N 15
ATOM 21926 C CA . TYR B 2 10 ? -1.408 -5.375 -6.814 1.00 0.00 126 TYR B CA 15
ATOM 21927 C C . TYR B 2 10 ? -2.416 -4.795 -5.842 1.00 0.00 126 TYR B C 15
ATOM 21928 O O . TYR B 2 10 ? -2.319 -3.633 -5.452 1.00 0.00 126 TYR B O 15
ATOM 21946 N N . CYS B 2 11 ? -3.362 -5.621 -5.426 1.00 0.00 127 CYS B N 15
ATOM 21947 C CA . CYS B 2 11 ? -4.360 -5.193 -4.466 1.00 0.00 127 CYS B CA 15
ATOM 21948 C C . CYS B 2 11 ? -4.049 -5.832 -3.125 1.00 0.00 127 CYS B C 15
ATOM 21949 O O . CYS B 2 11 ? -4.053 -7.055 -2.988 1.00 0.00 127 CYS B O 15
ATOM 21956 N N . ILE B 2 12 ? -3.739 -4.996 -2.148 1.00 0.00 128 ILE B N 15
ATOM 21957 C CA . ILE B 2 12 ? -3.376 -5.472 -0.827 1.00 0.00 128 ILE B CA 15
ATOM 21958 C C . ILE B 2 12 ? -3.878 -4.531 0.262 1.00 0.00 128 ILE B C 15
ATOM 21959 O O . ILE B 2 12 ? -3.318 -4.567 1.377 1.00 0.00 128 ILE B O 15
ATOM 21976 N N . VAL A 1 13 ? 6.430 13.529 2.972 1.00 0.00 69 VAL A N 16
ATOM 21977 C CA . VAL A 1 13 ? 6.689 12.256 3.695 1.00 0.00 69 VAL A CA 16
ATOM 21978 C C . VAL A 1 13 ? 5.710 12.076 4.854 1.00 0.00 69 VAL A C 16
ATOM 21979 O O . VAL A 1 13 ? 6.017 12.408 5.998 1.00 0.00 69 VAL A O 16
ATOM 21992 N N . ARG A 1 14 ? 4.531 11.546 4.547 1.00 0.00 70 ARG A N 16
ATOM 21993 C CA . ARG A 1 14 ? 3.508 11.320 5.562 1.00 0.00 70 ARG A CA 16
ATOM 21994 C C . ARG A 1 14 ? 3.565 9.887 6.081 1.00 0.00 70 ARG A C 16
ATOM 21995 O O . ARG A 1 14 ? 3.994 8.976 5.373 1.00 0.00 70 ARG A O 16
ATOM 22016 N N . LEU A 1 15 ? 3.130 9.695 7.322 1.00 0.00 71 LEU A N 16
ATOM 22017 C CA . LEU A 1 15 ? 3.134 8.373 7.938 1.00 0.00 71 LEU A CA 16
ATOM 22018 C C . LEU A 1 15 ? 1.786 8.067 8.585 1.00 0.00 71 LEU A C 16
ATOM 22019 O O . LEU A 1 15 ? 1.506 8.511 9.697 1.00 0.00 71 LEU A O 16
ATOM 22035 N N . ILE A 1 16 ? 0.960 7.297 7.883 1.00 0.00 72 ILE A N 16
ATOM 22036 C CA . ILE A 1 16 ? -0.353 6.924 8.393 1.00 0.00 72 ILE A CA 16
ATOM 22037 C C . ILE A 1 16 ? -0.269 5.636 9.202 1.00 0.00 72 ILE A C 16
ATOM 22038 O O . ILE A 1 16 ? 0.680 4.864 9.053 1.00 0.00 72 ILE A O 16
ATOM 22054 N N . GLN A 1 17 ? -1.255 5.405 10.062 1.00 0.00 73 GLN A N 16
ATOM 22055 C CA . GLN A 1 17 ? -1.267 4.206 10.890 1.00 0.00 73 GLN A CA 16
ATOM 22056 C C . GLN A 1 17 ? -2.687 3.706 11.135 1.00 0.00 73 GLN A C 16
ATOM 22057 O O . GLN A 1 17 ? -3.540 4.439 11.636 1.00 0.00 73 GLN A O 16
ATOM 22071 N N . PHE A 1 18 ? -2.924 2.443 10.793 1.00 0.00 74 PHE A N 16
ATOM 22072 C CA . PHE A 1 18 ? -4.232 1.824 10.989 1.00 0.00 74 PHE A CA 16
ATOM 22073 C C . PHE A 1 18 ? -4.071 0.370 11.417 1.00 0.00 74 PHE A C 16
ATOM 22074 O O . PHE A 1 18 ? -3.319 -0.389 10.805 1.00 0.00 74 PHE A O 16
ATOM 22091 N N . GLU A 1 19 ? -4.770 -0.008 12.481 1.00 0.00 75 GLU A N 16
ATOM 22092 C CA . GLU A 1 19 ? -4.692 -1.368 13.004 1.00 0.00 75 GLU A CA 16
ATOM 22093 C C . GLU A 1 19 ? -5.562 -2.329 12.203 1.00 0.00 75 GLU A C 16
ATOM 22094 O O . GLU A 1 19 ? -6.674 -1.990 11.795 1.00 0.00 75 GLU A O 16
ATOM 22106 N N . LYS A 1 20 ? -5.046 -3.535 11.991 1.00 0.00 76 LYS A N 16
ATOM 22107 C CA . LYS A 1 20 ? -5.764 -4.564 11.250 1.00 0.00 76 LYS A CA 16
ATOM 22108 C C . LYS A 1 20 ? -5.788 -5.867 12.042 1.00 0.00 76 LYS A C 16
ATOM 22109 O O . LYS A 1 20 ? -4.744 -6.465 12.301 1.00 0.00 76 LYS A O 16
ATOM 22128 N N . VAL A 1 21 ? -6.984 -6.294 12.434 1.00 0.00 77 VAL A N 16
ATOM 22129 C CA . VAL A 1 21 ? -7.140 -7.520 13.206 1.00 0.00 77 VAL A CA 16
ATOM 22130 C C . VAL A 1 21 ? -7.706 -8.648 12.348 1.00 0.00 77 VAL A C 16
ATOM 22131 O O . VAL A 1 21 ? -7.485 -9.827 12.629 1.00 0.00 77 VAL A O 16
ATOM 22144 N N . THR A 1 22 ? -8.449 -8.280 11.312 1.00 0.00 78 THR A N 16
ATOM 22145 C CA . THR A 1 22 ? -9.060 -9.261 10.426 1.00 0.00 78 THR A CA 16
ATOM 22146 C C . THR A 1 22 ? -8.140 -9.602 9.260 1.00 0.00 78 THR A C 16
ATOM 22147 O O . THR A 1 22 ? -7.363 -8.766 8.802 1.00 0.00 78 THR A O 16
ATOM 22158 N N . GLU A 1 23 ? -8.243 -10.838 8.782 1.00 0.00 79 GLU A N 16
ATOM 22159 C CA . GLU A 1 23 ? -7.425 -11.286 7.664 1.00 0.00 79 GLU A CA 16
ATOM 22160 C C . GLU A 1 23 ? -8.101 -10.963 6.347 1.00 0.00 79 GLU A C 16
ATOM 22161 O O . GLU A 1 23 ? -8.893 -11.746 5.823 1.00 0.00 79 GLU A O 16
ATOM 22173 N N . GLU A 1 24 ? -7.793 -9.784 5.832 1.00 0.00 80 GLU A N 16
ATOM 22174 C CA . GLU A 1 24 ? -8.375 -9.320 4.590 1.00 0.00 80 GLU A CA 16
ATOM 22175 C C . GLU A 1 24 ? -7.551 -8.176 3.997 1.00 0.00 80 GLU A C 16
ATOM 22176 O O . GLU A 1 24 ? -6.822 -7.491 4.715 1.00 0.00 80 GLU A O 16
ATOM 22188 N N . PRO A 1 25 ? -7.657 -7.953 2.676 1.00 0.00 81 PRO A N 16
ATOM 22189 C CA . PRO A 1 25 ? -6.918 -6.884 1.997 1.00 0.00 81 PRO A CA 16
ATOM 22190 C C . PRO A 1 25 ? -7.246 -5.508 2.565 1.00 0.00 81 PRO A C 16
ATOM 22191 O O . PRO A 1 25 ? -8.391 -5.230 2.923 1.00 0.00 81 PRO A O 16
ATOM 22202 N N . MET A 1 26 ? -6.234 -4.648 2.645 1.00 0.00 82 MET A N 16
ATOM 22203 C CA . MET A 1 26 ? -6.414 -3.299 3.172 1.00 0.00 82 MET A CA 16
ATOM 22204 C C . MET A 1 26 ? -7.549 -2.577 2.453 1.00 0.00 82 MET A C 16
ATOM 22205 O O . MET A 1 26 ? -8.362 -1.897 3.079 1.00 0.00 82 MET A O 16
ATOM 22219 N N . GLY A 1 27 ? -7.600 -2.728 1.133 1.00 0.00 83 GLY A N 16
ATOM 22220 C CA . GLY A 1 27 ? -8.641 -2.084 0.352 1.00 0.00 83 GLY A CA 16
ATOM 22221 C C . GLY A 1 27 ? -8.090 -1.270 -0.803 1.00 0.00 83 GLY A C 16
ATOM 22222 O O . GLY A 1 27 ? -8.848 -0.790 -1.646 1.00 0.00 83 GLY A O 16
ATOM 22226 N N . ILE A 1 28 ? -6.771 -1.112 -0.847 1.00 0.00 84 ILE A N 16
ATOM 22227 C CA . ILE A 1 28 ? -6.129 -0.349 -1.910 1.00 0.00 84 ILE A CA 16
ATOM 22228 C C . ILE A 1 28 ? -5.275 -1.251 -2.792 1.00 0.00 84 ILE A C 16
ATOM 22229 O O . ILE A 1 28 ? -5.021 -2.408 -2.454 1.00 0.00 84 ILE A O 16
ATOM 22245 N N . CYS A 1 29 ? -4.829 -0.713 -3.921 1.00 0.00 85 CYS A N 16
ATOM 22246 C CA . CYS A 1 29 ? -3.996 -1.466 -4.850 1.00 0.00 85 CYS A CA 16
ATOM 22247 C C . CYS A 1 29 ? -2.836 -0.605 -5.334 1.00 0.00 85 CYS A C 16
ATOM 22248 O O . CYS A 1 29 ? -3.030 0.548 -5.711 1.00 0.00 85 CYS A O 16
ATOM 22255 N N . LEU A 1 30 ? -1.632 -1.173 -5.302 1.00 0.00 86 LEU A N 16
ATOM 22256 C CA . LEU A 1 30 ? -0.426 -0.463 -5.716 1.00 0.00 86 LEU A CA 16
ATOM 22257 C C . LEU A 1 30 ? 0.439 -1.327 -6.631 1.00 0.00 86 LEU A C 16
ATOM 22258 O O . LEU A 1 30 ? 0.317 -2.551 -6.645 1.00 0.00 86 LEU A O 16
ATOM 22274 N N . LYS A 1 31 ? 1.315 -0.675 -7.392 1.00 0.00 87 LYS A N 16
ATOM 22275 C CA . LYS A 1 31 ? 2.207 -1.377 -8.310 1.00 0.00 87 LYS A CA 16
ATOM 22276 C C . LYS A 1 31 ? 3.627 -0.819 -8.227 1.00 0.00 87 LYS A C 16
ATOM 22277 O O . LYS A 1 31 ? 3.839 0.284 -7.723 1.00 0.00 87 LYS A O 16
ATOM 22296 N N . LEU A 1 32 ? 4.593 -1.588 -8.726 1.00 0.00 88 LEU A N 16
ATOM 22297 C CA . LEU A 1 32 ? 5.990 -1.174 -8.717 1.00 0.00 88 LEU A CA 16
ATOM 22298 C C . LEU A 1 32 ? 6.436 -0.769 -10.117 1.00 0.00 88 LEU A C 16
ATOM 22299 O O . LEU A 1 32 ? 6.687 -1.620 -10.970 1.00 0.00 88 LEU A O 16
ATOM 22315 N N . ASN A 1 33 ? 6.532 0.535 -10.347 1.00 0.00 89 ASN A N 16
ATOM 22316 C CA . ASN A 1 33 ? 6.949 1.053 -11.644 1.00 0.00 89 ASN A CA 16
ATOM 22317 C C . ASN A 1 33 ? 8.383 0.641 -11.953 1.00 0.00 89 ASN A C 16
ATOM 22318 O O . ASN A 1 33 ? 9.050 0.017 -11.128 1.00 0.00 89 ASN A O 16
ATOM 22329 N N . GLU A 1 34 ? 8.854 0.993 -13.146 1.00 0.00 90 GLU A N 16
ATOM 22330 C CA . GLU A 1 34 ? 10.212 0.660 -13.564 1.00 0.00 90 GLU A CA 16
ATOM 22331 C C . GLU A 1 34 ? 11.233 1.093 -12.513 1.00 0.00 90 GLU A C 16
ATOM 22332 O O . GLU A 1 34 ? 12.331 0.540 -12.436 1.00 0.00 90 GLU A O 16
ATOM 22344 N N . LYS A 1 35 ? 10.864 2.083 -11.704 1.00 0.00 91 LYS A N 16
ATOM 22345 C CA . LYS A 1 35 ? 11.748 2.586 -10.656 1.00 0.00 91 LYS A CA 16
ATOM 22346 C C . LYS A 1 35 ? 11.561 1.818 -9.349 1.00 0.00 91 LYS A C 16
ATOM 22347 O O . LYS A 1 35 ? 12.092 2.212 -8.310 1.00 0.00 91 LYS A O 16
ATOM 22366 N N . GLN A 1 36 ? 10.804 0.725 -9.399 1.00 0.00 92 GLN A N 16
ATOM 22367 C CA . GLN A 1 36 ? 10.555 -0.084 -8.209 1.00 0.00 92 GLN A CA 16
ATOM 22368 C C . GLN A 1 36 ? 9.993 0.776 -7.082 1.00 0.00 92 GLN A C 16
ATOM 22369 O O . GLN A 1 36 ? 10.719 1.173 -6.171 1.00 0.00 92 GLN A O 16
ATOM 22383 N N . SER A 1 37 ? 8.697 1.065 -7.149 1.00 0.00 93 SER A N 16
ATOM 22384 C CA . SER A 1 37 ? 8.048 1.882 -6.129 1.00 0.00 93 SER A CA 16
ATOM 22385 C C . SER A 1 37 ? 6.572 1.529 -6.021 1.00 0.00 93 SER A C 16
ATOM 22386 O O . SER A 1 37 ? 5.873 1.440 -7.027 1.00 0.00 93 SER A O 16
ATOM 22394 N N . CYS A 1 38 ? 6.103 1.325 -4.797 1.00 0.00 94 CYS A N 16
ATOM 22395 C CA . CYS A 1 38 ? 4.709 0.968 -4.575 1.00 0.00 94 CYS A CA 16
ATOM 22396 C C . CYS A 1 38 ? 3.834 2.210 -4.447 1.00 0.00 94 CYS A C 16
ATOM 22397 O O . CYS A 1 38 ? 3.925 2.953 -3.471 1.00 0.00 94 CYS A O 16
ATOM 22405 N N . THR A 1 39 ? 2.977 2.417 -5.442 1.00 0.00 95 THR A N 16
ATOM 22406 C CA . THR A 1 39 ? 2.066 3.553 -5.455 1.00 0.00 95 THR A CA 16
ATOM 22407 C C . THR A 1 39 ? 0.647 3.061 -5.683 1.00 0.00 95 THR A C 16
ATOM 22408 O O . THR A 1 39 ? 0.407 2.248 -6.576 1.00 0.00 95 THR A O 16
ATOM 22419 N N . VAL A 1 40 ? -0.294 3.535 -4.876 1.00 0.00 96 VAL A N 16
ATOM 22420 C CA . VAL A 1 40 ? -1.674 3.103 -5.016 1.00 0.00 96 VAL A CA 16
ATOM 22421 C C . VAL A 1 40 ? -2.195 3.421 -6.411 1.00 0.00 96 VAL A C 16
ATOM 22422 O O . VAL A 1 40 ? -2.458 4.575 -6.745 1.00 0.00 96 VAL A O 16
ATOM 22435 N N . ALA A 1 41 ? -2.327 2.379 -7.221 1.00 0.00 97 ALA A N 16
ATOM 22436 C CA . ALA A 1 41 ? -2.800 2.526 -8.588 1.00 0.00 97 ALA A CA 16
ATOM 22437 C C . ALA A 1 41 ? -4.297 2.805 -8.630 1.00 0.00 97 ALA A C 16
ATOM 22438 O O . ALA A 1 41 ? -4.793 3.428 -9.570 1.00 0.00 97 ALA A O 16
ATOM 22445 N N . ARG A 1 42 ? -5.018 2.343 -7.613 1.00 0.00 98 ARG A N 16
ATOM 22446 C CA . ARG A 1 42 ? -6.460 2.553 -7.555 1.00 0.00 98 ARG A CA 16
ATOM 22447 C C . ARG A 1 42 ? -7.012 2.255 -6.165 1.00 0.00 98 ARG A C 16
ATOM 22448 O O . ARG A 1 42 ? -6.753 1.194 -5.597 1.00 0.00 98 ARG A O 16
ATOM 22469 N N . ILE A 1 43 ? -7.782 3.196 -5.628 1.00 0.00 99 ILE A N 16
ATOM 22470 C CA . ILE A 1 43 ? -8.383 3.033 -4.310 1.00 0.00 99 ILE A CA 16
ATOM 22471 C C . ILE A 1 43 ? -9.728 2.321 -4.422 1.00 0.00 99 ILE A C 16
ATOM 22472 O O . ILE A 1 43 ? -10.725 2.921 -4.825 1.00 0.00 99 ILE A O 16
ATOM 22488 N N . LEU A 1 44 ? -9.750 1.041 -4.069 1.00 0.00 100 LEU A N 16
ATOM 22489 C CA . LEU A 1 44 ? -10.975 0.252 -4.140 1.00 0.00 100 LEU A CA 16
ATOM 22490 C C . LEU A 1 44 ? -12.015 0.765 -3.150 1.00 0.00 100 LEU A C 16
ATOM 22491 O O . LEU A 1 44 ? -11.702 1.049 -1.994 1.00 0.00 100 LEU A O 16
ATOM 22507 N N . HIS A 1 45 ? -13.256 0.878 -3.614 1.00 0.00 101 HIS A N 16
ATOM 22508 C CA . HIS A 1 45 ? -14.347 1.353 -2.773 1.00 0.00 101 HIS A CA 16
ATOM 22509 C C . HIS A 1 45 ? -14.750 0.290 -1.757 1.00 0.00 101 HIS A C 16
ATOM 22510 O O . HIS A 1 45 ? -14.793 -0.899 -2.073 1.00 0.00 101 HIS A O 16
ATOM 22525 N N . GLY A 1 46 ? -15.042 0.725 -0.536 1.00 0.00 102 GLY A N 16
ATOM 22526 C CA . GLY A 1 46 ? -15.436 -0.204 0.505 1.00 0.00 102 GLY A CA 16
ATOM 22527 C C . GLY A 1 46 ? -14.323 -0.463 1.501 1.00 0.00 102 GLY A C 16
ATOM 22528 O O . GLY A 1 46 ? -14.574 -0.618 2.696 1.00 0.00 102 GLY A O 16
ATOM 22532 N N . GLY A 1 47 ? -13.088 -0.509 1.008 1.00 0.00 103 GLY A N 16
ATOM 22533 C CA . GLY A 1 47 ? -11.950 -0.751 1.877 1.00 0.00 103 GLY A CA 16
ATOM 22534 C C . GLY A 1 47 ? -11.870 0.243 3.019 1.00 0.00 103 GLY A C 16
ATOM 22535 O O . GLY A 1 47 ? -12.654 1.190 3.083 1.00 0.00 103 GLY A O 16
ATOM 22539 N N . MET A 1 48 ? -10.922 0.026 3.925 1.00 0.00 104 MET A N 16
ATOM 22540 C CA . MET A 1 48 ? -10.742 0.910 5.071 1.00 0.00 104 MET A CA 16
ATOM 22541 C C . MET A 1 48 ? -10.024 2.194 4.664 1.00 0.00 104 MET A C 16
ATOM 22542 O O . MET A 1 48 ? -10.229 3.248 5.265 1.00 0.00 104 MET A O 16
ATOM 22556 N N . ILE A 1 49 ? -9.182 2.096 3.641 1.00 0.00 105 ILE A N 16
ATOM 22557 C CA . ILE A 1 49 ? -8.434 3.248 3.152 1.00 0.00 105 ILE A CA 16
ATOM 22558 C C . ILE A 1 49 ? -9.359 4.258 2.483 1.00 0.00 105 ILE A C 16
ATOM 22559 O O . ILE A 1 49 ? -9.147 5.466 2.579 1.00 0.00 105 ILE A O 16
ATOM 22575 N N . HIS A 1 50 ? -10.386 3.755 1.807 1.00 0.00 106 HIS A N 16
ATOM 22576 C CA . HIS A 1 50 ? -11.344 4.616 1.123 1.00 0.00 106 HIS A CA 16
ATOM 22577 C C . HIS A 1 50 ? -12.371 5.169 2.107 1.00 0.00 106 HIS A C 16
ATOM 22578 O O . HIS A 1 50 ? -12.612 6.375 2.155 1.00 0.00 106 HIS A O 16
ATOM 22593 N N . ARG A 1 51 ? -12.970 4.280 2.892 1.00 0.00 107 ARG A N 16
ATOM 22594 C CA . ARG A 1 51 ? -13.967 4.680 3.877 1.00 0.00 107 ARG A CA 16
ATOM 22595 C C . ARG A 1 51 ? -13.364 5.649 4.889 1.00 0.00 107 ARG A C 16
ATOM 22596 O O . ARG A 1 51 ? -13.993 6.635 5.271 1.00 0.00 107 ARG A O 16
ATOM 22617 N N . GLN A 1 52 ? -12.139 5.360 5.317 1.00 0.00 108 GLN A N 16
ATOM 22618 C CA . GLN A 1 52 ? -11.447 6.207 6.281 1.00 0.00 108 GLN A CA 16
ATOM 22619 C C . GLN A 1 52 ? -10.703 7.332 5.572 1.00 0.00 108 GLN A C 16
ATOM 22620 O O . GLN A 1 52 ? -10.742 8.485 6.003 1.00 0.00 108 GLN A O 16
ATOM 22634 N N . GLY A 1 53 ? -10.025 6.991 4.481 1.00 0.00 109 GLY A N 16
ATOM 22635 C CA . GLY A 1 53 ? -9.282 7.984 3.728 1.00 0.00 109 GLY A CA 16
ATOM 22636 C C . GLY A 1 53 ? -7.848 8.115 4.198 1.00 0.00 109 GLY A C 16
ATOM 22637 O O . GLY A 1 53 ? -7.377 9.218 4.477 1.00 0.00 109 GLY A O 16
ATOM 22641 N N . SER A 1 54 ? -7.151 6.987 4.285 1.00 0.00 110 SER A N 16
ATOM 22642 C CA . SER A 1 54 ? -5.761 6.979 4.724 1.00 0.00 110 SER A CA 16
ATOM 22643 C C . SER A 1 54 ? -4.813 7.194 3.547 1.00 0.00 110 SER A C 16
ATOM 22644 O O . SER A 1 54 ? -3.676 7.632 3.729 1.00 0.00 110 SER A O 16
ATOM 22652 N N . LEU A 1 55 ? -5.283 6.885 2.342 1.00 0.00 111 LEU A N 16
ATOM 22653 C CA . LEU A 1 55 ? -4.472 7.044 1.140 1.00 0.00 111 LEU A CA 16
ATOM 22654 C C . LEU A 1 55 ? -5.337 7.450 -0.051 1.00 0.00 111 LEU A C 16
ATOM 22655 O O . LEU A 1 55 ? -6.563 7.342 -0.006 1.00 0.00 111 LEU A O 16
ATOM 22671 N N . HIS A 1 56 ? -4.690 7.918 -1.116 1.00 0.00 112 HIS A N 16
ATOM 22672 C CA . HIS A 1 56 ? -5.400 8.340 -2.319 1.00 0.00 112 HIS A CA 16
ATOM 22673 C C . HIS A 1 56 ? -4.739 7.768 -3.570 1.00 0.00 112 HIS A C 16
ATOM 22674 O O . HIS A 1 56 ? -3.514 7.751 -3.683 1.00 0.00 112 HIS A O 16
ATOM 22689 N N . VAL A 1 57 ? -5.559 7.301 -4.509 1.00 0.00 113 VAL A N 16
ATOM 22690 C CA . VAL A 1 57 ? -5.062 6.724 -5.755 1.00 0.00 113 VAL A CA 16
ATOM 22691 C C . VAL A 1 57 ? -3.982 7.595 -6.389 1.00 0.00 113 VAL A C 16
ATOM 22692 O O . VAL A 1 57 ? -4.258 8.694 -6.869 1.00 0.00 113 VAL A O 16
ATOM 22705 N N . GLY A 1 58 ? -2.749 7.092 -6.397 1.00 0.00 114 GLY A N 16
ATOM 22706 C CA . GLY A 1 58 ? -1.653 7.840 -6.988 1.00 0.00 114 GLY A CA 16
ATOM 22707 C C . GLY A 1 58 ? -0.572 8.207 -5.989 1.00 0.00 114 GLY A C 16
ATOM 22708 O O . GLY A 1 58 ? 0.585 8.397 -6.365 1.00 0.00 114 GLY A O 16
ATOM 22712 N N . ASP A 1 59 ? -0.940 8.311 -4.715 1.00 0.00 115 ASP A N 16
ATOM 22713 C CA . ASP A 1 59 ? 0.021 8.662 -3.672 1.00 0.00 115 ASP A CA 16
ATOM 22714 C C . ASP A 1 59 ? 1.218 7.716 -3.702 1.00 0.00 115 ASP A C 16
ATOM 22715 O O . ASP A 1 59 ? 1.061 6.509 -3.890 1.00 0.00 115 ASP A O 16
ATOM 22724 N N . GLU A 1 60 ? 2.414 8.270 -3.527 1.00 0.00 116 GLU A N 16
ATOM 22725 C CA . GLU A 1 60 ? 3.635 7.470 -3.552 1.00 0.00 116 GLU A CA 16
ATOM 22726 C C . GLU A 1 60 ? 4.004 6.964 -2.161 1.00 0.00 116 GLU A C 16
ATOM 22727 O O . GLU A 1 60 ? 4.259 7.753 -1.250 1.00 0.00 116 GLU A O 16
ATOM 22739 N N . ILE A 1 61 ? 4.040 5.642 -2.009 1.00 0.00 117 ILE A N 16
ATOM 22740 C CA . ILE A 1 61 ? 4.390 5.027 -0.732 1.00 0.00 117 ILE A CA 16
ATOM 22741 C C . ILE A 1 61 ? 5.882 4.717 -0.676 1.00 0.00 117 ILE A C 16
ATOM 22742 O O . ILE A 1 61 ? 6.339 3.710 -1.215 1.00 0.00 117 ILE A O 16
ATOM 22758 N N . LEU A 1 62 ? 6.636 5.593 -0.022 1.00 0.00 118 LEU A N 16
ATOM 22759 C CA . LEU A 1 62 ? 8.078 5.418 0.104 1.00 0.00 118 LEU A CA 16
ATOM 22760 C C . LEU A 1 62 ? 8.418 4.079 0.754 1.00 0.00 118 LEU A C 16
ATOM 22761 O O . LEU A 1 62 ? 9.452 3.483 0.455 1.00 0.00 118 LEU A O 16
ATOM 22777 N N . GLU A 1 63 ? 7.547 3.610 1.643 1.00 0.00 119 GLU A N 16
ATOM 22778 C CA . GLU A 1 63 ? 7.776 2.341 2.325 1.00 0.00 119 GLU A CA 16
ATOM 22779 C C . GLU A 1 63 ? 6.484 1.790 2.922 1.00 0.00 119 GLU A C 16
ATOM 22780 O O . GLU A 1 63 ? 5.659 2.540 3.444 1.00 0.00 119 GLU A O 16
ATOM 22792 N N . ILE A 1 64 ? 6.322 0.472 2.847 1.00 0.00 120 ILE A N 16
ATOM 22793 C CA . ILE A 1 64 ? 5.139 -0.186 3.385 1.00 0.00 120 ILE A CA 16
ATOM 22794 C C . ILE A 1 64 ? 5.483 -0.959 4.654 1.00 0.00 120 ILE A C 16
ATOM 22795 O O . ILE A 1 64 ? 6.072 -2.039 4.593 1.00 0.00 120 ILE A O 16
ATOM 22811 N N . ASN A 1 65 ? 5.121 -0.396 5.801 1.00 0.00 121 ASN A N 16
ATOM 22812 C CA . ASN A 1 65 ? 5.400 -1.031 7.084 1.00 0.00 121 ASN A CA 16
ATOM 22813 C C . ASN A 1 65 ? 6.904 -1.108 7.332 1.00 0.00 121 ASN A C 16
ATOM 22814 O O . ASN A 1 65 ? 7.382 -1.993 8.042 1.00 0.00 121 ASN A O 16
ATOM 22825 N N . GLY A 1 66 ? 7.644 -0.174 6.739 1.00 0.00 122 GLY A N 16
ATOM 22826 C CA . GLY A 1 66 ? 9.085 -0.153 6.906 1.00 0.00 122 GLY A CA 16
ATOM 22827 C C . GLY A 1 66 ? 9.817 -0.919 5.817 1.00 0.00 122 GLY A C 16
ATOM 22828 O O . GLY A 1 66 ? 11.034 -1.086 5.884 1.00 0.00 122 GLY A O 16
ATOM 22832 N N . THR A 1 67 ? 9.078 -1.389 4.814 1.00 0.00 123 THR A N 16
ATOM 22833 C CA . THR A 1 67 ? 9.677 -2.142 3.717 1.00 0.00 123 THR A CA 16
ATOM 22834 C C . THR A 1 67 ? 9.167 -1.649 2.365 1.00 0.00 123 THR A C 16
ATOM 22835 O O . THR A 1 67 ? 7.960 -1.575 2.134 1.00 0.00 123 THR A O 16
ATOM 22846 N N . ASN A 1 68 ? 10.097 -1.319 1.473 1.00 0.00 124 ASN A N 16
ATOM 22847 C CA . ASN A 1 68 ? 9.747 -0.841 0.140 1.00 0.00 124 ASN A CA 16
ATOM 22848 C C . ASN A 1 68 ? 9.748 -1.992 -0.860 1.00 0.00 124 ASN A C 16
ATOM 22849 O O . ASN A 1 68 ? 10.764 -2.662 -1.049 1.00 0.00 124 ASN A O 16
ATOM 22860 N N . VAL A 1 69 ? 8.602 -2.221 -1.493 1.00 0.00 125 VAL A N 16
ATOM 22861 C CA . VAL A 1 69 ? 8.469 -3.297 -2.471 1.00 0.00 125 VAL A CA 16
ATOM 22862 C C . VAL A 1 69 ? 9.527 -3.188 -3.564 1.00 0.00 125 VAL A C 16
ATOM 22863 O O . VAL A 1 69 ? 9.966 -2.092 -3.913 1.00 0.00 125 VAL A O 16
ATOM 22876 N N . THR A 1 70 ? 9.927 -4.334 -4.105 1.00 0.00 126 THR A N 16
ATOM 22877 C CA . THR A 1 70 ? 10.930 -4.372 -5.162 1.00 0.00 126 THR A CA 16
ATOM 22878 C C . THR A 1 70 ? 10.354 -4.988 -6.432 1.00 0.00 126 THR A C 16
ATOM 22879 O O . THR A 1 70 ? 9.331 -5.672 -6.393 1.00 0.00 126 THR A O 16
ATOM 22890 N N . ASN A 1 71 ? 11.016 -4.741 -7.557 1.00 0.00 127 ASN A N 16
ATOM 22891 C CA . ASN A 1 71 ? 10.568 -5.272 -8.840 1.00 0.00 127 ASN A CA 16
ATOM 22892 C C . ASN A 1 71 ? 10.568 -6.799 -8.835 1.00 0.00 127 ASN A C 16
ATOM 22893 O O . ASN A 1 71 ? 9.916 -7.427 -9.669 1.00 0.00 127 ASN A O 16
ATOM 22904 N N . HIS A 1 72 ? 11.302 -7.392 -7.896 1.00 0.00 128 HIS A N 16
ATOM 22905 C CA . HIS A 1 72 ? 11.380 -8.844 -7.793 1.00 0.00 128 HIS A CA 16
ATOM 22906 C C . HIS A 1 72 ? 9.991 -9.446 -7.546 1.00 0.00 128 HIS A C 16
ATOM 22907 O O . HIS A 1 72 ? 9.130 -9.399 -8.425 1.00 0.00 128 HIS A O 16
ATOM 22922 N N . SER A 1 73 ? 9.765 -10.009 -6.357 1.00 0.00 129 SER A N 16
ATOM 22923 C CA . SER A 1 73 ? 8.472 -10.602 -6.038 1.00 0.00 129 SER A CA 16
ATOM 22924 C C . SER A 1 73 ? 7.720 -9.755 -5.015 1.00 0.00 129 SER A C 16
ATOM 22925 O O . SER A 1 73 ? 8.288 -9.322 -4.012 1.00 0.00 129 SER A O 16
ATOM 22933 N N . VAL A 1 74 ? 6.439 -9.527 -5.277 1.00 0.00 130 VAL A N 16
ATOM 22934 C CA . VAL A 1 74 ? 5.598 -8.738 -4.379 1.00 0.00 130 VAL A CA 16
ATOM 22935 C C . VAL A 1 74 ? 4.947 -9.621 -3.323 1.00 0.00 130 VAL A C 16
ATOM 22936 O O . VAL A 1 74 ? 4.606 -9.158 -2.236 1.00 0.00 130 VAL A O 16
ATOM 22949 N N . ASP A 1 75 ? 4.771 -10.897 -3.657 1.00 0.00 131 ASP A N 16
ATOM 22950 C CA . ASP A 1 75 ? 4.154 -11.854 -2.746 1.00 0.00 131 ASP A CA 16
ATOM 22951 C C . ASP A 1 75 ? 4.732 -11.737 -1.338 1.00 0.00 131 ASP A C 16
ATOM 22952 O O . ASP A 1 75 ? 4.061 -12.050 -0.355 1.00 0.00 131 ASP A O 16
ATOM 22961 N N . GLN A 1 76 ? 5.979 -11.284 -1.248 1.00 0.00 132 GLN A N 16
ATOM 22962 C CA . GLN A 1 76 ? 6.638 -11.127 0.042 1.00 0.00 132 GLN A CA 16
ATOM 22963 C C . GLN A 1 76 ? 5.899 -10.107 0.904 1.00 0.00 132 GLN A C 16
ATOM 22964 O O . GLN A 1 76 ? 5.603 -10.363 2.071 1.00 0.00 132 GLN A O 16
ATOM 22978 N N . LEU A 1 77 ? 5.599 -8.951 0.318 1.00 0.00 133 LEU A N 16
ATOM 22979 C CA . LEU A 1 77 ? 4.891 -7.895 1.030 1.00 0.00 133 LEU A CA 16
ATOM 22980 C C . LEU A 1 77 ? 3.389 -8.160 1.038 1.00 0.00 133 LEU A C 16
ATOM 22981 O O . LEU A 1 77 ? 2.702 -7.872 2.017 1.00 0.00 133 LEU A O 16
ATOM 22997 N N . GLN A 1 78 ? 2.887 -8.717 -0.060 1.00 0.00 134 GLN A N 16
ATOM 22998 C CA . GLN A 1 78 ? 1.467 -9.027 -0.179 1.00 0.00 134 GLN A CA 16
ATOM 22999 C C . GLN A 1 78 ? 1.061 -10.078 0.849 1.00 0.00 134 GLN A C 16
ATOM 23000 O O . GLN A 1 78 ? 0.044 -9.938 1.528 1.00 0.00 134 GLN A O 16
ATOM 23014 N N . LYS A 1 79 ? 1.867 -11.128 0.959 1.00 0.00 135 LYS A N 16
ATOM 23015 C CA . LYS A 1 79 ? 1.597 -12.204 1.905 1.00 0.00 135 LYS A CA 16
ATOM 23016 C C . LYS A 1 79 ? 1.759 -11.711 3.339 1.00 0.00 135 LYS A C 16
ATOM 23017 O O . LYS A 1 79 ? 0.919 -11.980 4.198 1.00 0.00 135 LYS A O 16
ATOM 23036 N N . ALA A 1 80 ? 2.844 -10.985 3.590 1.00 0.00 136 ALA A N 16
ATOM 23037 C CA . ALA A 1 80 ? 3.116 -10.451 4.920 1.00 0.00 136 ALA A CA 16
ATOM 23038 C C . ALA A 1 80 ? 2.068 -9.417 5.316 1.00 0.00 136 ALA A C 16
ATOM 23039 O O . ALA A 1 80 ? 1.653 -9.352 6.473 1.00 0.00 136 ALA A O 16
ATOM 23046 N N . MET A 1 81 ? 1.644 -8.611 4.348 1.00 0.00 137 MET A N 16
ATOM 23047 C CA . MET A 1 81 ? 0.644 -7.578 4.595 1.00 0.00 137 MET A CA 16
ATOM 23048 C C . MET A 1 81 ? -0.699 -8.198 4.964 1.00 0.00 137 MET A C 16
ATOM 23049 O O . MET A 1 81 ? -1.465 -7.628 5.740 1.00 0.00 137 MET A O 16
ATOM 23063 N N . LYS A 1 82 ? -0.977 -9.371 4.405 1.00 0.00 138 LYS A N 16
ATOM 23064 C CA . LYS A 1 82 ? -2.228 -10.071 4.677 1.00 0.00 138 LYS A CA 16
ATOM 23065 C C . LYS A 1 82 ? -2.118 -10.912 5.944 1.00 0.00 138 LYS A C 16
ATOM 23066 O O . LYS A 1 82 ? -3.112 -11.156 6.628 1.00 0.00 138 LYS A O 16
ATOM 23085 N N . GLU A 1 83 ? -0.902 -11.356 6.251 1.00 0.00 139 GLU A N 16
ATOM 23086 C CA . GLU A 1 83 ? -0.663 -12.173 7.436 1.00 0.00 139 GLU A CA 16
ATOM 23087 C C . GLU A 1 83 ? -0.300 -11.309 8.643 1.00 0.00 139 GLU A C 16
ATOM 23088 O O . GLU A 1 83 ? -0.336 -11.776 9.781 1.00 0.00 139 GLU A O 16
ATOM 23100 N N . THR A 1 84 ? 0.052 -10.050 8.391 1.00 0.00 140 THR A N 16
ATOM 23101 C CA . THR A 1 84 ? 0.421 -9.132 9.463 1.00 0.00 140 THR A CA 16
ATOM 23102 C C . THR A 1 84 ? -0.734 -8.937 10.439 1.00 0.00 140 THR A C 16
ATOM 23103 O O . THR A 1 84 ? -1.897 -9.142 10.092 1.00 0.00 140 THR A O 16
ATOM 23114 N N . LYS A 1 85 ? -0.403 -8.536 11.662 1.00 0.00 141 LYS A N 16
ATOM 23115 C CA . LYS A 1 85 ? -1.410 -8.308 12.694 1.00 0.00 141 LYS A CA 16
ATOM 23116 C C . LYS A 1 85 ? -0.992 -7.162 13.609 1.00 0.00 141 LYS A C 16
ATOM 23117 O O . LYS A 1 85 ? 0.027 -7.243 14.294 1.00 0.00 141 LYS A O 16
ATOM 23136 N N . GLY A 1 86 ? -1.785 -6.094 13.616 1.00 0.00 142 GLY A N 16
ATOM 23137 C CA . GLY A 1 86 ? -1.474 -4.950 14.454 1.00 0.00 142 GLY A CA 16
ATOM 23138 C C . GLY A 1 86 ? -1.627 -3.631 13.721 1.00 0.00 142 GLY A C 16
ATOM 23139 O O . GLY A 1 86 ? -2.416 -3.524 12.783 1.00 0.00 142 GLY A O 16
ATOM 23143 N N . MET A 1 87 ? -0.871 -2.625 14.153 1.00 0.00 143 MET A N 16
ATOM 23144 C CA . MET A 1 87 ? -0.927 -1.306 13.534 1.00 0.00 143 MET A CA 16
ATOM 23145 C C . MET A 1 87 ? 0.085 -1.183 12.401 1.00 0.00 143 MET A C 16
ATOM 23146 O O . MET A 1 87 ? 1.294 -1.236 12.626 1.00 0.00 143 MET A O 16
ATOM 23160 N N . ILE A 1 88 ? -0.420 -1.016 11.183 1.00 0.00 144 ILE A N 16
ATOM 23161 C CA . ILE A 1 88 ? 0.439 -0.882 10.011 1.00 0.00 144 ILE A CA 16
ATOM 23162 C C . ILE A 1 88 ? 0.833 0.573 9.784 1.00 0.00 144 ILE A C 16
ATOM 23163 O O . ILE A 1 88 ? -0.021 1.461 9.762 1.00 0.00 144 ILE A O 16
ATOM 23179 N N . SER A 1 89 ? 2.128 0.808 9.605 1.00 0.00 145 SER A N 16
ATOM 23180 C CA . SER A 1 89 ? 2.637 2.154 9.365 1.00 0.00 145 SER A CA 16
ATOM 23181 C C . SER A 1 89 ? 3.169 2.271 7.941 1.00 0.00 145 SER A C 16
ATOM 23182 O O . SER A 1 89 ? 4.157 1.630 7.583 1.00 0.00 145 SER A O 16
ATOM 23190 N N . LEU A 1 90 ? 2.504 3.084 7.131 1.00 0.00 146 LEU A N 16
ATOM 23191 C CA . LEU A 1 90 ? 2.906 3.273 5.744 1.00 0.00 146 LEU A CA 16
ATOM 23192 C C . LEU A 1 90 ? 3.422 4.686 5.508 1.00 0.00 146 LEU A C 16
ATOM 23193 O O . LEU A 1 90 ? 2.804 5.666 5.925 1.00 0.00 146 LEU A O 16
ATOM 23209 N N . LYS A 1 91 ? 4.552 4.783 4.817 1.00 0.00 147 LYS A N 16
ATOM 23210 C CA . LYS A 1 91 ? 5.147 6.072 4.501 1.00 0.00 147 LYS A CA 16
ATOM 23211 C C . LYS A 1 91 ? 4.765 6.467 3.083 1.00 0.00 147 LYS A C 16
ATOM 23212 O O . LYS A 1 91 ? 5.273 5.901 2.115 1.00 0.00 147 LYS A O 16
ATOM 23231 N N . VAL A 1 92 ? 3.845 7.416 2.963 1.00 0.00 148 VAL A N 16
ATOM 23232 C CA . VAL A 1 92 ? 3.376 7.851 1.657 1.00 0.00 148 VAL A CA 16
ATOM 23233 C C . VAL A 1 92 ? 3.334 9.371 1.541 1.00 0.00 148 VAL A C 16
ATOM 23234 O O . VAL A 1 92 ? 3.237 10.084 2.541 1.00 0.00 148 VAL A O 16
ATOM 23247 N N . ILE A 1 93 ? 3.399 9.853 0.303 1.00 0.00 149 ILE A N 16
ATOM 23248 C CA . ILE A 1 93 ? 3.361 11.282 0.027 1.00 0.00 149 ILE A CA 16
ATOM 23249 C C . ILE A 1 93 ? 2.204 11.618 -0.914 1.00 0.00 149 ILE A C 16
ATOM 23250 O O . ILE A 1 93 ? 2.152 11.122 -2.042 1.00 0.00 149 ILE A O 16
ATOM 23266 N N . PRO A 1 94 ? 1.251 12.457 -0.463 1.00 0.00 150 PRO A N 16
ATOM 23267 C CA . PRO A 1 94 ? 0.091 12.844 -1.275 1.00 0.00 150 PRO A CA 16
ATOM 23268 C C . PRO A 1 94 ? 0.492 13.483 -2.599 1.00 0.00 150 PRO A C 16
ATOM 23269 O O . PRO A 1 94 ? 1.515 14.163 -2.689 1.00 0.00 150 PRO A O 16
ATOM 23280 N N . ASN A 1 95 ? -0.323 13.263 -3.626 1.00 0.00 151 ASN A N 16
ATOM 23281 C CA . ASN A 1 95 ? -0.061 13.818 -4.949 1.00 0.00 151 ASN A CA 16
ATOM 23282 C C . ASN A 1 95 ? 1.313 13.395 -5.459 1.00 0.00 151 ASN A C 16
ATOM 23283 O O . ASN A 1 95 ? 2.068 12.720 -4.759 1.00 0.00 151 ASN A O 16
ATOM 23294 N N . GLN A 1 96 ? 1.632 13.800 -6.685 1.00 0.00 152 GLN A N 16
ATOM 23295 C CA . GLN A 1 96 ? 2.915 13.467 -7.293 1.00 0.00 152 GLN A CA 16
ATOM 23296 C C . GLN A 1 96 ? 3.237 14.422 -8.436 1.00 0.00 152 GLN A C 16
ATOM 23297 O O . GLN A 1 96 ? 2.619 14.367 -9.499 1.00 0.00 152 GLN A O 16
ATOM 23311 N N . GLN A 1 97 ? 4.210 15.301 -8.211 1.00 0.00 153 GLN A N 16
ATOM 23312 C CA . GLN A 1 97 ? 4.614 16.270 -9.222 1.00 0.00 153 GLN A CA 16
ATOM 23313 C C . GLN A 1 97 ? 5.088 15.567 -10.490 1.00 0.00 153 GLN A C 16
ATOM 23314 O O . GLN A 1 97 ? 4.274 15.422 -11.426 1.00 0.00 153 GLN A O 16
ATOM 23329 N N . ARG B 2 7 ? 1.707 -3.827 -17.616 1.00 0.00 123 ARG B N 16
ATOM 23330 C CA . ARG B 2 7 ? 0.842 -3.068 -16.677 1.00 0.00 123 ARG B CA 16
ATOM 23331 C C . ARG B 2 7 ? 0.294 -3.973 -15.577 1.00 0.00 123 ARG B C 16
ATOM 23332 O O . ARG B 2 7 ? -0.759 -4.591 -15.737 1.00 0.00 123 ARG B O 16
ATOM 23353 N N . LYS B 2 8 ? 1.013 -4.044 -14.461 1.00 0.00 124 LYS B N 16
ATOM 23354 C CA . LYS B 2 8 ? 0.598 -4.871 -13.335 1.00 0.00 124 LYS B CA 16
ATOM 23355 C C . LYS B 2 8 ? 0.086 -4.009 -12.184 1.00 0.00 124 LYS B C 16
ATOM 23356 O O . LYS B 2 8 ? 0.266 -2.792 -12.177 1.00 0.00 124 LYS B O 16
ATOM 23375 N N . GLU B 2 9 ? -0.546 -4.657 -11.212 1.00 0.00 125 GLU B N 16
ATOM 23376 C CA . GLU B 2 9 ? -1.084 -3.976 -10.052 1.00 0.00 125 GLU B CA 16
ATOM 23377 C C . GLU B 2 9 ? -1.398 -4.992 -8.969 1.00 0.00 125 GLU B C 16
ATOM 23378 O O . GLU B 2 9 ? -1.886 -6.087 -9.249 1.00 0.00 125 GLU B O 16
ATOM 23390 N N . TYR B 2 10 ? -1.103 -4.627 -7.739 1.00 0.00 126 TYR B N 16
ATOM 23391 C CA . TYR B 2 10 ? -1.337 -5.505 -6.610 1.00 0.00 126 TYR B CA 16
ATOM 23392 C C . TYR B 2 10 ? -2.334 -4.902 -5.640 1.00 0.00 126 TYR B C 16
ATOM 23393 O O . TYR B 2 10 ? -2.206 -3.745 -5.243 1.00 0.00 126 TYR B O 16
ATOM 23411 N N . CYS B 2 11 ? -3.309 -5.702 -5.234 1.00 0.00 127 CYS B N 16
ATOM 23412 C CA . CYS B 2 11 ? -4.299 -5.247 -4.279 1.00 0.00 127 CYS B CA 16
ATOM 23413 C C . CYS B 2 11 ? -4.010 -5.894 -2.937 1.00 0.00 127 CYS B C 16
ATOM 23414 O O . CYS B 2 11 ? -4.044 -7.117 -2.802 1.00 0.00 127 CYS B O 16
ATOM 23421 N N . ILE B 2 12 ? -3.680 -5.065 -1.962 1.00 0.00 128 ILE B N 16
ATOM 23422 C CA . ILE B 2 12 ? -3.329 -5.547 -0.642 1.00 0.00 128 ILE B CA 16
ATOM 23423 C C . ILE B 2 12 ? -3.787 -4.581 0.445 1.00 0.00 128 ILE B C 16
ATOM 23424 O O . ILE B 2 12 ? -3.204 -4.613 1.549 1.00 0.00 128 ILE B O 16
ATOM 23441 N N . VAL A 1 13 ? 8.045 13.100 3.925 1.00 0.00 69 VAL A N 17
ATOM 23442 C CA . VAL A 1 13 ? 7.309 11.812 3.844 1.00 0.00 69 VAL A CA 17
ATOM 23443 C C . VAL A 1 13 ? 6.211 11.743 4.899 1.00 0.00 69 VAL A C 17
ATOM 23444 O O . VAL A 1 13 ? 6.425 12.102 6.058 1.00 0.00 69 VAL A O 17
ATOM 23457 N N . ARG A 1 14 ? 5.035 11.277 4.492 1.00 0.00 70 ARG A N 17
ATOM 23458 C CA . ARG A 1 14 ? 3.902 11.160 5.401 1.00 0.00 70 ARG A CA 17
ATOM 23459 C C . ARG A 1 14 ? 3.815 9.750 5.972 1.00 0.00 70 ARG A C 17
ATOM 23460 O O . ARG A 1 14 ? 3.577 8.787 5.244 1.00 0.00 70 ARG A O 17
ATOM 23481 N N . LEU A 1 15 ? 4.014 9.637 7.280 1.00 0.00 71 LEU A N 17
ATOM 23482 C CA . LEU A 1 15 ? 3.962 8.345 7.952 1.00 0.00 71 LEU A CA 17
ATOM 23483 C C . LEU A 1 15 ? 2.561 8.056 8.479 1.00 0.00 71 LEU A C 17
ATOM 23484 O O . LEU A 1 15 ? 2.153 8.590 9.510 1.00 0.00 71 LEU A O 17
ATOM 23500 N N . ILE A 1 16 ? 1.831 7.205 7.766 1.00 0.00 72 ILE A N 17
ATOM 23501 C CA . ILE A 1 16 ? 0.478 6.839 8.165 1.00 0.00 72 ILE A CA 17
ATOM 23502 C C . ILE A 1 16 ? 0.500 5.630 9.092 1.00 0.00 72 ILE A C 17
ATOM 23503 O O . ILE A 1 16 ? 1.412 4.806 9.027 1.00 0.00 72 ILE A O 17
ATOM 23519 N N . GLN A 1 17 ? -0.501 5.529 9.959 1.00 0.00 73 GLN A N 17
ATOM 23520 C CA . GLN A 1 17 ? -0.577 4.417 10.898 1.00 0.00 73 GLN A CA 17
ATOM 23521 C C . GLN A 1 17 ? -2.011 3.927 11.070 1.00 0.00 73 GLN A C 17
ATOM 23522 O O . GLN A 1 17 ? -2.901 4.690 11.444 1.00 0.00 73 GLN A O 17
ATOM 23536 N N . PHE A 1 18 ? -2.220 2.641 10.806 1.00 0.00 74 PHE A N 17
ATOM 23537 C CA . PHE A 1 18 ? -3.536 2.030 10.942 1.00 0.00 74 PHE A CA 17
ATOM 23538 C C . PHE A 1 18 ? -3.397 0.577 11.383 1.00 0.00 74 PHE A C 17
ATOM 23539 O O . PHE A 1 18 ? -2.564 -0.163 10.859 1.00 0.00 74 PHE A O 17
ATOM 23556 N N . GLU A 1 19 ? -4.204 0.179 12.360 1.00 0.00 75 GLU A N 17
ATOM 23557 C CA . GLU A 1 19 ? -4.153 -1.181 12.882 1.00 0.00 75 GLU A CA 17
ATOM 23558 C C . GLU A 1 19 ? -4.906 -2.155 11.983 1.00 0.00 75 GLU A C 17
ATOM 23559 O O . GLU A 1 19 ? -5.947 -1.822 11.417 1.00 0.00 75 GLU A O 17
ATOM 23571 N N . LYS A 1 20 ? -4.370 -3.366 11.867 1.00 0.00 76 LYS A N 17
ATOM 23572 C CA . LYS A 1 20 ? -4.981 -4.405 11.049 1.00 0.00 76 LYS A CA 17
ATOM 23573 C C . LYS A 1 20 ? -5.124 -5.691 11.854 1.00 0.00 76 LYS A C 17
ATOM 23574 O O . LYS A 1 20 ? -4.131 -6.334 12.197 1.00 0.00 76 LYS A O 17
ATOM 23593 N N . VAL A 1 21 ? -6.362 -6.058 12.163 1.00 0.00 77 VAL A N 17
ATOM 23594 C CA . VAL A 1 21 ? -6.630 -7.261 12.938 1.00 0.00 77 VAL A CA 17
ATOM 23595 C C . VAL A 1 21 ? -7.274 -8.346 12.080 1.00 0.00 77 VAL A C 17
ATOM 23596 O O . VAL A 1 21 ? -7.163 -9.536 12.378 1.00 0.00 77 VAL A O 17
ATOM 23609 N N . THR A 1 22 ? -7.958 -7.927 11.021 1.00 0.00 78 THR A N 17
ATOM 23610 C CA . THR A 1 22 ? -8.632 -8.864 10.132 1.00 0.00 78 THR A CA 17
ATOM 23611 C C . THR A 1 22 ? -7.720 -9.300 8.993 1.00 0.00 78 THR A C 17
ATOM 23612 O O . THR A 1 22 ? -6.898 -8.521 8.508 1.00 0.00 78 THR A O 17
ATOM 23623 N N . GLU A 1 23 ? -7.877 -10.548 8.565 1.00 0.00 79 GLU A N 17
ATOM 23624 C CA . GLU A 1 23 ? -7.071 -11.082 7.477 1.00 0.00 79 GLU A CA 17
ATOM 23625 C C . GLU A 1 23 ? -7.712 -10.767 6.140 1.00 0.00 79 GLU A C 17
ATOM 23626 O O . GLU A 1 23 ? -8.541 -11.522 5.633 1.00 0.00 79 GLU A O 17
ATOM 23638 N N . GLU A 1 24 ? -7.330 -9.627 5.586 1.00 0.00 80 GLU A N 17
ATOM 23639 C CA . GLU A 1 24 ? -7.872 -9.179 4.318 1.00 0.00 80 GLU A CA 17
ATOM 23640 C C . GLU A 1 24 ? -7.066 -7.999 3.773 1.00 0.00 80 GLU A C 17
ATOM 23641 O O . GLU A 1 24 ? -6.165 -7.495 4.441 1.00 0.00 80 GLU A O 17
ATOM 23653 N N . PRO A 1 25 ? -7.377 -7.544 2.547 1.00 0.00 81 PRO A N 17
ATOM 23654 C CA . PRO A 1 25 ? -6.669 -6.422 1.924 1.00 0.00 81 PRO A CA 17
ATOM 23655 C C . PRO A 1 25 ? -7.069 -5.077 2.523 1.00 0.00 81 PRO A C 17
ATOM 23656 O O . PRO A 1 25 ? -8.232 -4.857 2.861 1.00 0.00 81 PRO A O 17
ATOM 23667 N N . MET A 1 26 ? -6.095 -4.180 2.652 1.00 0.00 82 MET A N 17
ATOM 23668 C CA . MET A 1 26 ? -6.340 -2.855 3.210 1.00 0.00 82 MET A CA 17
ATOM 23669 C C . MET A 1 26 ? -7.495 -2.162 2.490 1.00 0.00 82 MET A C 17
ATOM 23670 O O . MET A 1 26 ? -8.489 -1.784 3.111 1.00 0.00 82 MET A O 17
ATOM 23684 N N . GLY A 1 27 ? -7.357 -2.000 1.179 1.00 0.00 83 GLY A N 17
ATOM 23685 C CA . GLY A 1 27 ? -8.396 -1.355 0.398 1.00 0.00 83 GLY A CA 17
ATOM 23686 C C . GLY A 1 27 ? -7.838 -0.490 -0.715 1.00 0.00 83 GLY A C 17
ATOM 23687 O O . GLY A 1 27 ? -8.359 0.591 -0.989 1.00 0.00 83 GLY A O 17
ATOM 23691 N N . ILE A 1 28 ? -6.776 -0.965 -1.358 1.00 0.00 84 ILE A N 17
ATOM 23692 C CA . ILE A 1 28 ? -6.148 -0.228 -2.446 1.00 0.00 84 ILE A CA 17
ATOM 23693 C C . ILE A 1 28 ? -5.349 -1.163 -3.345 1.00 0.00 84 ILE A C 17
ATOM 23694 O O . ILE A 1 28 ? -5.139 -2.330 -3.011 1.00 0.00 84 ILE A O 17
ATOM 23710 N N . CYS A 1 29 ? -4.899 -0.646 -4.483 1.00 0.00 85 CYS A N 17
ATOM 23711 C CA . CYS A 1 29 ? -4.117 -1.442 -5.421 1.00 0.00 85 CYS A CA 17
ATOM 23712 C C . CYS A 1 29 ? -2.919 -0.648 -5.924 1.00 0.00 85 CYS A C 17
ATOM 23713 O O . CYS A 1 29 ? -3.082 0.351 -6.613 1.00 0.00 85 CYS A O 17
ATOM 23720 N N . LEU A 1 30 ? -1.725 -1.098 -5.558 1.00 0.00 86 LEU A N 17
ATOM 23721 C CA . LEU A 1 30 ? -0.487 -0.439 -5.943 1.00 0.00 86 LEU A CA 17
ATOM 23722 C C . LEU A 1 30 ? 0.428 -1.393 -6.710 1.00 0.00 86 LEU A C 17
ATOM 23723 O O . LEU A 1 30 ? 0.287 -2.611 -6.614 1.00 0.00 86 LEU A O 17
ATOM 23739 N N . LYS A 1 31 ? 1.362 -0.830 -7.473 1.00 0.00 87 LYS A N 17
ATOM 23740 C CA . LYS A 1 31 ? 2.293 -1.635 -8.260 1.00 0.00 87 LYS A CA 17
ATOM 23741 C C . LYS A 1 31 ? 3.721 -1.100 -8.150 1.00 0.00 87 LYS A C 17
ATOM 23742 O O . LYS A 1 31 ? 3.938 0.016 -7.682 1.00 0.00 87 LYS A O 17
ATOM 23761 N N . LEU A 1 32 ? 4.684 -1.905 -8.598 1.00 0.00 88 LEU A N 17
ATOM 23762 C CA . LEU A 1 32 ? 6.087 -1.521 -8.569 1.00 0.00 88 LEU A CA 17
ATOM 23763 C C . LEU A 1 32 ? 6.463 -0.803 -9.860 1.00 0.00 88 LEU A C 17
ATOM 23764 O O . LEU A 1 32 ? 6.644 -1.433 -10.901 1.00 0.00 88 LEU A O 17
ATOM 23780 N N . ASN A 1 33 ? 6.573 0.517 -9.787 1.00 0.00 89 ASN A N 17
ATOM 23781 C CA . ASN A 1 33 ? 6.923 1.320 -10.953 1.00 0.00 89 ASN A CA 17
ATOM 23782 C C . ASN A 1 33 ? 8.327 0.980 -11.440 1.00 0.00 89 ASN A C 17
ATOM 23783 O O . ASN A 1 33 ? 9.028 0.179 -10.824 1.00 0.00 89 ASN A O 17
ATOM 23794 N N . GLU A 1 34 ? 8.735 1.595 -12.547 1.00 0.00 90 GLU A N 17
ATOM 23795 C CA . GLU A 1 34 ? 10.062 1.357 -13.109 1.00 0.00 90 GLU A CA 17
ATOM 23796 C C . GLU A 1 34 ? 11.136 1.470 -12.030 1.00 0.00 90 GLU A C 17
ATOM 23797 O O . GLU A 1 34 ? 12.196 0.852 -12.125 1.00 0.00 90 GLU A O 17
ATOM 23809 N N . LYS A 1 35 ? 10.849 2.265 -11.004 1.00 0.00 91 LYS A N 17
ATOM 23810 C CA . LYS A 1 35 ? 11.782 2.464 -9.901 1.00 0.00 91 LYS A CA 17
ATOM 23811 C C . LYS A 1 35 ? 11.502 1.498 -8.753 1.00 0.00 91 LYS A C 17
ATOM 23812 O O . LYS A 1 35 ? 11.898 1.748 -7.615 1.00 0.00 91 LYS A O 17
ATOM 23831 N N . GLN A 1 36 ? 10.817 0.396 -9.054 1.00 0.00 92 GLN A N 17
ATOM 23832 C CA . GLN A 1 36 ? 10.486 -0.602 -8.041 1.00 0.00 92 GLN A CA 17
ATOM 23833 C C . GLN A 1 36 ? 9.955 0.069 -6.777 1.00 0.00 92 GLN A C 17
ATOM 23834 O O . GLN A 1 36 ? 10.651 0.151 -5.765 1.00 0.00 92 GLN A O 17
ATOM 23848 N N . SER A 1 37 ? 8.719 0.554 -6.845 1.00 0.00 93 SER A N 17
ATOM 23849 C CA . SER A 1 37 ? 8.103 1.226 -5.707 1.00 0.00 93 SER A CA 17
ATOM 23850 C C . SER A 1 37 ? 6.599 0.995 -5.697 1.00 0.00 93 SER A C 17
ATOM 23851 O O . SER A 1 37 ? 5.979 0.867 -6.748 1.00 0.00 93 SER A O 17
ATOM 23859 N N . CYS A 1 38 ? 6.018 0.938 -4.507 1.00 0.00 94 CYS A N 17
ATOM 23860 C CA . CYS A 1 38 ? 4.587 0.706 -4.377 1.00 0.00 94 CYS A CA 17
ATOM 23861 C C . CYS A 1 38 ? 3.801 2.012 -4.427 1.00 0.00 94 CYS A C 17
ATOM 23862 O O . CYS A 1 38 ? 3.906 2.852 -3.534 1.00 0.00 94 CYS A O 17
ATOM 23870 N N . THR A 1 39 ? 3.000 2.165 -5.479 1.00 0.00 95 THR A N 17
ATOM 23871 C CA . THR A 1 39 ? 2.174 3.352 -5.657 1.00 0.00 95 THR A CA 17
ATOM 23872 C C . THR A 1 39 ? 0.746 2.930 -5.959 1.00 0.00 95 THR A C 17
ATOM 23873 O O . THR A 1 39 ? 0.513 2.137 -6.869 1.00 0.00 95 THR A O 17
ATOM 23884 N N . VAL A 1 40 ? -0.209 3.443 -5.192 1.00 0.00 96 VAL A N 17
ATOM 23885 C CA . VAL A 1 40 ? -1.600 3.076 -5.404 1.00 0.00 96 VAL A CA 17
ATOM 23886 C C . VAL A 1 40 ? -2.037 3.429 -6.817 1.00 0.00 96 VAL A C 17
ATOM 23887 O O . VAL A 1 40 ? -2.246 4.594 -7.151 1.00 0.00 96 VAL A O 17
ATOM 23900 N N . ALA A 1 41 ? -2.167 2.400 -7.640 1.00 0.00 97 ALA A N 17
ATOM 23901 C CA . ALA A 1 41 ? -2.574 2.563 -9.025 1.00 0.00 97 ALA A CA 17
ATOM 23902 C C . ALA A 1 41 ? -4.065 2.873 -9.128 1.00 0.00 97 ALA A C 17
ATOM 23903 O O . ALA A 1 41 ? -4.523 3.446 -10.117 1.00 0.00 97 ALA A O 17
ATOM 23910 N N . ARG A 1 42 ? -4.816 2.496 -8.097 1.00 0.00 98 ARG A N 17
ATOM 23911 C CA . ARG A 1 42 ? -6.254 2.734 -8.066 1.00 0.00 98 ARG A CA 17
ATOM 23912 C C . ARG A 1 42 ? -6.827 2.393 -6.694 1.00 0.00 98 ARG A C 17
ATOM 23913 O O . ARG A 1 42 ? -6.446 1.394 -6.084 1.00 0.00 98 ARG A O 17
ATOM 23934 N N . ILE A 1 43 ? -7.743 3.227 -6.212 1.00 0.00 99 ILE A N 17
ATOM 23935 C CA . ILE A 1 43 ? -8.362 3.007 -4.911 1.00 0.00 99 ILE A CA 17
ATOM 23936 C C . ILE A 1 43 ? -9.565 2.076 -5.031 1.00 0.00 99 ILE A C 17
ATOM 23937 O O . ILE A 1 43 ? -10.516 2.366 -5.757 1.00 0.00 99 ILE A O 17
ATOM 23953 N N . LEU A 1 44 ? -9.513 0.956 -4.319 1.00 0.00 100 LEU A N 17
ATOM 23954 C CA . LEU A 1 44 ? -10.598 -0.020 -4.351 1.00 0.00 100 LEU A CA 17
ATOM 23955 C C . LEU A 1 44 ? -11.805 0.477 -3.562 1.00 0.00 100 LEU A C 17
ATOM 23956 O O . LEU A 1 44 ? -11.658 1.126 -2.525 1.00 0.00 100 LEU A O 17
ATOM 23972 N N . HIS A 1 45 ? -12.997 0.169 -4.061 1.00 0.00 101 HIS A N 17
ATOM 23973 C CA . HIS A 1 45 ? -14.232 0.584 -3.405 1.00 0.00 101 HIS A CA 17
ATOM 23974 C C . HIS A 1 45 ? -14.639 -0.415 -2.327 1.00 0.00 101 HIS A C 17
ATOM 23975 O O . HIS A 1 45 ? -14.667 -1.623 -2.563 1.00 0.00 101 HIS A O 17
ATOM 23990 N N . GLY A 1 46 ? -14.954 0.097 -1.141 1.00 0.00 102 GLY A N 17
ATOM 23991 C CA . GLY A 1 46 ? -15.356 -0.764 -0.045 1.00 0.00 102 GLY A CA 17
ATOM 23992 C C . GLY A 1 46 ? -14.270 -0.914 1.003 1.00 0.00 102 GLY A C 17
ATOM 23993 O O . GLY A 1 46 ? -14.558 -1.148 2.176 1.00 0.00 102 GLY A O 17
ATOM 23997 N N . GLY A 1 47 ? -13.018 -0.781 0.577 1.00 0.00 103 GLY A N 17
ATOM 23998 C CA . GLY A 1 47 ? -11.905 -0.906 1.499 1.00 0.00 103 GLY A CA 17
ATOM 23999 C C . GLY A 1 47 ? -11.915 0.167 2.570 1.00 0.00 103 GLY A C 17
ATOM 24000 O O . GLY A 1 47 ? -12.761 1.062 2.553 1.00 0.00 103 GLY A O 17
ATOM 24004 N N . MET A 1 48 ? -10.975 0.077 3.504 1.00 0.00 104 MET A N 17
ATOM 24005 C CA . MET A 1 48 ? -10.880 1.047 4.589 1.00 0.00 104 MET A CA 17
ATOM 24006 C C . MET A 1 48 ? -10.176 2.318 4.124 1.00 0.00 104 MET A C 17
ATOM 24007 O O . MET A 1 48 ? -10.451 3.409 4.624 1.00 0.00 104 MET A O 17
ATOM 24021 N N . ILE A 1 49 ? -9.269 2.171 3.164 1.00 0.00 105 ILE A N 17
ATOM 24022 C CA . ILE A 1 49 ? -8.528 3.307 2.631 1.00 0.00 105 ILE A CA 17
ATOM 24023 C C . ILE A 1 49 ? -9.459 4.277 1.910 1.00 0.00 105 ILE A C 17
ATOM 24024 O O . ILE A 1 49 ? -9.276 5.492 1.976 1.00 0.00 105 ILE A O 17
ATOM 24040 N N . HIS A 1 50 ? -10.458 3.733 1.223 1.00 0.00 106 HIS A N 17
ATOM 24041 C CA . HIS A 1 50 ? -11.417 4.552 0.493 1.00 0.00 106 HIS A CA 17
ATOM 24042 C C . HIS A 1 50 ? -12.492 5.091 1.431 1.00 0.00 106 HIS A C 17
ATOM 24043 O O . HIS A 1 50 ? -12.831 6.274 1.389 1.00 0.00 106 HIS A O 17
ATOM 24058 N N . ARG A 1 51 ? -13.023 4.215 2.278 1.00 0.00 107 ARG A N 17
ATOM 24059 C CA . ARG A 1 51 ? -14.058 4.605 3.229 1.00 0.00 107 ARG A CA 17
ATOM 24060 C C . ARG A 1 51 ? -13.512 5.609 4.239 1.00 0.00 107 ARG A C 17
ATOM 24061 O O . ARG A 1 51 ? -14.148 6.622 4.530 1.00 0.00 107 ARG A O 17
ATOM 24082 N N . GLN A 1 52 ? -12.327 5.321 4.767 1.00 0.00 108 GLN A N 17
ATOM 24083 C CA . GLN A 1 52 ? -11.689 6.199 5.740 1.00 0.00 108 GLN A CA 17
ATOM 24084 C C . GLN A 1 52 ? -10.971 7.347 5.042 1.00 0.00 108 GLN A C 17
ATOM 24085 O O . GLN A 1 52 ? -11.064 8.500 5.462 1.00 0.00 108 GLN A O 17
ATOM 24099 N N . GLY A 1 53 ? -10.255 7.023 3.968 1.00 0.00 109 GLY A N 17
ATOM 24100 C CA . GLY A 1 53 ? -9.533 8.038 3.225 1.00 0.00 109 GLY A CA 17
ATOM 24101 C C . GLY A 1 53 ? -8.126 8.249 3.748 1.00 0.00 109 GLY A C 17
ATOM 24102 O O . GLY A 1 53 ? -7.788 9.331 4.226 1.00 0.00 109 GLY A O 17
ATOM 24106 N N . SER A 1 54 ? -7.303 7.209 3.659 1.00 0.00 110 SER A N 17
ATOM 24107 C CA . SER A 1 54 ? -5.925 7.283 4.126 1.00 0.00 110 SER A CA 17
ATOM 24108 C C . SER A 1 54 ? -4.960 7.480 2.961 1.00 0.00 110 SER A C 17
ATOM 24109 O O . SER A 1 54 ? -3.879 8.044 3.125 1.00 0.00 110 SER A O 17
ATOM 24117 N N . LEU A 1 55 ? -5.356 7.008 1.782 1.00 0.00 111 LEU A N 17
ATOM 24118 C CA . LEU A 1 55 ? -4.524 7.132 0.591 1.00 0.00 111 LEU A CA 17
ATOM 24119 C C . LEU A 1 55 ? -5.374 7.416 -0.644 1.00 0.00 111 LEU A C 17
ATOM 24120 O O . LEU A 1 55 ? -6.569 7.120 -0.669 1.00 0.00 111 LEU A O 17
ATOM 24136 N N . HIS A 1 56 ? -4.747 7.990 -1.667 1.00 0.00 112 HIS A N 17
ATOM 24137 C CA . HIS A 1 56 ? -5.442 8.312 -2.907 1.00 0.00 112 HIS A CA 17
ATOM 24138 C C . HIS A 1 56 ? -4.676 7.776 -4.111 1.00 0.00 112 HIS A C 17
ATOM 24139 O O . HIS A 1 56 ? -3.446 7.801 -4.135 1.00 0.00 112 HIS A O 17
ATOM 24154 N N . VAL A 1 57 ? -5.413 7.295 -5.111 1.00 0.00 113 VAL A N 17
ATOM 24155 C CA . VAL A 1 57 ? -4.813 6.747 -6.326 1.00 0.00 113 VAL A CA 17
ATOM 24156 C C . VAL A 1 57 ? -3.671 7.622 -6.834 1.00 0.00 113 VAL A C 17
ATOM 24157 O O . VAL A 1 57 ? -3.885 8.757 -7.260 1.00 0.00 113 VAL A O 17
ATOM 24170 N N . GLY A 1 58 ? -2.457 7.082 -6.788 1.00 0.00 114 GLY A N 17
ATOM 24171 C CA . GLY A 1 58 ? -1.299 7.826 -7.251 1.00 0.00 114 GLY A CA 17
ATOM 24172 C C . GLY A 1 58 ? -0.276 8.050 -6.156 1.00 0.00 114 GLY A C 17
ATOM 24173 O O . GLY A 1 58 ? 0.919 8.162 -6.428 1.00 0.00 114 GLY A O 17
ATOM 24177 N N . ASP A 1 59 ? -0.744 8.114 -4.912 1.00 0.00 115 ASP A N 17
ATOM 24178 C CA . ASP A 1 59 ? 0.139 8.323 -3.768 1.00 0.00 115 ASP A CA 17
ATOM 24179 C C . ASP A 1 59 ? 1.352 7.397 -3.844 1.00 0.00 115 ASP A C 17
ATOM 24180 O O . ASP A 1 59 ? 1.207 6.182 -3.985 1.00 0.00 115 ASP A O 17
ATOM 24189 N N . GLU A 1 60 ? 2.546 7.978 -3.766 1.00 0.00 116 GLU A N 17
ATOM 24190 C CA . GLU A 1 60 ? 3.779 7.199 -3.844 1.00 0.00 116 GLU A CA 17
ATOM 24191 C C . GLU A 1 60 ? 4.228 6.716 -2.469 1.00 0.00 116 GLU A C 17
ATOM 24192 O O . GLU A 1 60 ? 4.645 7.509 -1.627 1.00 0.00 116 GLU A O 17
ATOM 24204 N N . ILE A 1 61 ? 4.149 5.405 -2.253 1.00 0.00 117 ILE A N 17
ATOM 24205 C CA . ILE A 1 61 ? 4.560 4.816 -0.983 1.00 0.00 117 ILE A CA 17
ATOM 24206 C C . ILE A 1 61 ? 6.028 4.409 -1.029 1.00 0.00 117 ILE A C 17
ATOM 24207 O O . ILE A 1 61 ? 6.374 3.347 -1.546 1.00 0.00 117 ILE A O 17
ATOM 24223 N N . LEU A 1 62 ? 6.886 5.268 -0.492 1.00 0.00 118 LEU A N 17
ATOM 24224 C CA . LEU A 1 62 ? 8.322 5.014 -0.476 1.00 0.00 118 LEU A CA 17
ATOM 24225 C C . LEU A 1 62 ? 8.658 3.746 0.302 1.00 0.00 118 LEU A C 17
ATOM 24226 O O . LEU A 1 62 ? 9.618 3.048 -0.022 1.00 0.00 118 LEU A O 17
ATOM 24242 N N . GLU A 1 63 ? 7.874 3.454 1.337 1.00 0.00 119 GLU A N 17
ATOM 24243 C CA . GLU A 1 63 ? 8.116 2.268 2.153 1.00 0.00 119 GLU A CA 17
ATOM 24244 C C . GLU A 1 63 ? 6.812 1.590 2.563 1.00 0.00 119 GLU A C 17
ATOM 24245 O O . GLU A 1 63 ? 5.797 2.251 2.783 1.00 0.00 119 GLU A O 17
ATOM 24257 N N . ILE A 1 64 ? 6.855 0.266 2.673 1.00 0.00 120 ILE A N 17
ATOM 24258 C CA . ILE A 1 64 ? 5.687 -0.514 3.066 1.00 0.00 120 ILE A CA 17
ATOM 24259 C C . ILE A 1 64 ? 5.946 -1.254 4.373 1.00 0.00 120 ILE A C 17
ATOM 24260 O O . ILE A 1 64 ? 6.587 -2.305 4.385 1.00 0.00 120 ILE A O 17
ATOM 24276 N N . ASN A 1 65 ? 5.449 -0.699 5.474 1.00 0.00 121 ASN A N 17
ATOM 24277 C CA . ASN A 1 65 ? 5.636 -1.311 6.786 1.00 0.00 121 ASN A CA 17
ATOM 24278 C C . ASN A 1 65 ? 7.118 -1.380 7.144 1.00 0.00 121 ASN A C 17
ATOM 24279 O O . ASN A 1 65 ? 7.544 -2.256 7.895 1.00 0.00 121 ASN A O 17
ATOM 24290 N N . GLY A 1 66 ? 7.897 -0.449 6.601 1.00 0.00 122 GLY A N 17
ATOM 24291 C CA . GLY A 1 66 ? 9.321 -0.421 6.873 1.00 0.00 122 GLY A CA 17
ATOM 24292 C C . GLY A 1 66 ? 10.138 -1.141 5.815 1.00 0.00 122 GLY A C 17
ATOM 24293 O O . GLY A 1 66 ? 11.359 -1.244 5.932 1.00 0.00 122 GLY A O 17
ATOM 24297 N N . THR A 1 67 ? 9.469 -1.642 4.779 1.00 0.00 123 THR A N 17
ATOM 24298 C CA . THR A 1 67 ? 10.149 -2.355 3.703 1.00 0.00 123 THR A CA 17
ATOM 24299 C C . THR A 1 67 ? 9.669 -1.873 2.337 1.00 0.00 123 THR A C 17
ATOM 24300 O O . THR A 1 67 ? 8.468 -1.777 2.089 1.00 0.00 123 THR A O 17
ATOM 24311 N N . ASN A 1 68 ? 10.617 -1.577 1.454 1.00 0.00 124 ASN A N 17
ATOM 24312 C CA . ASN A 1 68 ? 10.295 -1.110 0.111 1.00 0.00 124 ASN A CA 17
ATOM 24313 C C . ASN A 1 68 ? 10.244 -2.278 -0.869 1.00 0.00 124 ASN A C 17
ATOM 24314 O O . ASN A 1 68 ? 11.251 -2.945 -1.106 1.00 0.00 124 ASN A O 17
ATOM 24325 N N . VAL A 1 69 ? 9.066 -2.522 -1.432 1.00 0.00 125 VAL A N 17
ATOM 24326 C CA . VAL A 1 69 ? 8.882 -3.612 -2.383 1.00 0.00 125 VAL A CA 17
ATOM 24327 C C . VAL A 1 69 ? 9.848 -3.493 -3.556 1.00 0.00 125 VAL A C 17
ATOM 24328 O O . VAL A 1 69 ? 10.367 -2.414 -3.840 1.00 0.00 125 VAL A O 17
ATOM 24341 N N . THR A 1 70 ? 10.083 -4.611 -4.235 1.00 0.00 126 THR A N 17
ATOM 24342 C CA . THR A 1 70 ? 10.984 -4.637 -5.379 1.00 0.00 126 THR A CA 17
ATOM 24343 C C . THR A 1 70 ? 10.401 -5.472 -6.511 1.00 0.00 126 THR A C 17
ATOM 24344 O O . THR A 1 70 ? 9.296 -6.004 -6.397 1.00 0.00 126 THR A O 17
ATOM 24355 N N . ASN A 1 71 ? 11.148 -5.586 -7.603 1.00 0.00 127 ASN A N 17
ATOM 24356 C CA . ASN A 1 71 ? 10.703 -6.360 -8.755 1.00 0.00 127 ASN A CA 17
ATOM 24357 C C . ASN A 1 71 ? 10.458 -7.817 -8.372 1.00 0.00 127 ASN A C 17
ATOM 24358 O O . ASN A 1 71 ? 9.669 -8.511 -9.013 1.00 0.00 127 ASN A O 17
ATOM 24369 N N . HIS A 1 72 ? 11.136 -8.274 -7.321 1.00 0.00 128 HIS A N 17
ATOM 24370 C CA . HIS A 1 72 ? 10.986 -9.647 -6.852 1.00 0.00 128 HIS A CA 17
ATOM 24371 C C . HIS A 1 72 ? 9.520 -9.965 -6.569 1.00 0.00 128 HIS A C 17
ATOM 24372 O O . HIS A 1 72 ? 8.638 -9.145 -6.828 1.00 0.00 128 HIS A O 17
ATOM 24387 N N . SER A 1 73 ? 9.263 -11.155 -6.038 1.00 0.00 129 SER A N 17
ATOM 24388 C CA . SER A 1 73 ? 7.899 -11.564 -5.729 1.00 0.00 129 SER A CA 17
ATOM 24389 C C . SER A 1 73 ? 7.297 -10.675 -4.646 1.00 0.00 129 SER A C 17
ATOM 24390 O O . SER A 1 73 ? 7.935 -10.394 -3.632 1.00 0.00 129 SER A O 17
ATOM 24398 N N . VAL A 1 74 ? 6.063 -10.239 -4.870 1.00 0.00 130 VAL A N 17
ATOM 24399 C CA . VAL A 1 74 ? 5.361 -9.386 -3.915 1.00 0.00 130 VAL A CA 17
ATOM 24400 C C . VAL A 1 74 ? 4.593 -10.217 -2.895 1.00 0.00 130 VAL A C 17
ATOM 24401 O O . VAL A 1 74 ? 4.198 -9.714 -1.843 1.00 0.00 130 VAL A O 17
ATOM 24414 N N . ASP A 1 75 ? 4.379 -11.492 -3.217 1.00 0.00 131 ASP A N 17
ATOM 24415 C CA . ASP A 1 75 ? 3.653 -12.396 -2.333 1.00 0.00 131 ASP A CA 17
ATOM 24416 C C . ASP A 1 75 ? 4.142 -12.273 -0.891 1.00 0.00 131 ASP A C 17
ATOM 24417 O O . ASP A 1 75 ? 3.400 -12.552 0.051 1.00 0.00 131 ASP A O 17
ATOM 24426 N N . GLN A 1 76 ? 5.393 -11.850 -0.726 1.00 0.00 132 GLN A N 17
ATOM 24427 C CA . GLN A 1 76 ? 5.972 -11.688 0.603 1.00 0.00 132 GLN A CA 17
ATOM 24428 C C . GLN A 1 76 ? 5.250 -10.584 1.369 1.00 0.00 132 GLN A C 17
ATOM 24429 O O . GLN A 1 76 ? 4.784 -10.794 2.489 1.00 0.00 132 GLN A O 17
ATOM 24443 N N . LEU A 1 77 ? 5.152 -9.411 0.753 1.00 0.00 133 LEU A N 17
ATOM 24444 C CA . LEU A 1 77 ? 4.478 -8.277 1.372 1.00 0.00 133 LEU A CA 17
ATOM 24445 C C . LEU A 1 77 ? 2.965 -8.467 1.321 1.00 0.00 133 LEU A C 17
ATOM 24446 O O . LEU A 1 77 ? 2.239 -7.993 2.195 1.00 0.00 133 LEU A O 17
ATOM 24462 N N . GLN A 1 78 ? 2.501 -9.170 0.293 1.00 0.00 134 GLN A N 17
ATOM 24463 C CA . GLN A 1 78 ? 1.078 -9.434 0.125 1.00 0.00 134 GLN A CA 17
ATOM 24464 C C . GLN A 1 78 ? 0.574 -10.365 1.223 1.00 0.00 134 GLN A C 17
ATOM 24465 O O . GLN A 1 78 ? -0.475 -10.123 1.823 1.00 0.00 134 GLN A O 17
ATOM 24479 N N . LYS A 1 79 ? 1.330 -11.426 1.485 1.00 0.00 135 LYS A N 17
ATOM 24480 C CA . LYS A 1 79 ? 0.963 -12.391 2.514 1.00 0.00 135 LYS A CA 17
ATOM 24481 C C . LYS A 1 79 ? 1.084 -11.769 3.902 1.00 0.00 135 LYS A C 17
ATOM 24482 O O . LYS A 1 79 ? 0.267 -12.029 4.786 1.00 0.00 135 LYS A O 17
ATOM 24501 N N . ALA A 1 80 ? 2.112 -10.945 4.084 1.00 0.00 136 ALA A N 17
ATOM 24502 C CA . ALA A 1 80 ? 2.347 -10.282 5.360 1.00 0.00 136 ALA A CA 17
ATOM 24503 C C . ALA A 1 80 ? 1.330 -9.170 5.594 1.00 0.00 136 ALA A C 17
ATOM 24504 O O . ALA A 1 80 ? 0.865 -8.966 6.714 1.00 0.00 136 ALA A O 17
ATOM 24511 N N . MET A 1 81 ? 0.991 -8.453 4.528 1.00 0.00 137 MET A N 17
ATOM 24512 C CA . MET A 1 81 ? 0.029 -7.360 4.616 1.00 0.00 137 MET A CA 17
ATOM 24513 C C . MET A 1 81 ? -1.369 -7.886 4.929 1.00 0.00 137 MET A C 17
ATOM 24514 O O . MET A 1 81 ? -2.179 -7.194 5.544 1.00 0.00 137 MET A O 17
ATOM 24528 N N . LYS A 1 82 ? -1.644 -9.113 4.501 1.00 0.00 138 LYS A N 17
ATOM 24529 C CA . LYS A 1 82 ? -2.944 -9.731 4.735 1.00 0.00 138 LYS A CA 17
ATOM 24530 C C . LYS A 1 82 ? -2.977 -10.433 6.090 1.00 0.00 138 LYS A C 17
ATOM 24531 O O . LYS A 1 82 ? -4.006 -10.454 6.764 1.00 0.00 138 LYS A O 17
ATOM 24550 N N . GLU A 1 83 ? -1.844 -11.006 6.482 1.00 0.00 139 GLU A N 17
ATOM 24551 C CA . GLU A 1 83 ? -1.745 -11.710 7.756 1.00 0.00 139 GLU A CA 17
ATOM 24552 C C . GLU A 1 83 ? -1.105 -10.829 8.830 1.00 0.00 139 GLU A C 17
ATOM 24553 O O . GLU A 1 83 ? -0.769 -11.306 9.914 1.00 0.00 139 GLU A O 17
ATOM 24565 N N . THR A 1 84 ? -0.936 -9.543 8.527 1.00 0.00 140 THR A N 17
ATOM 24566 C CA . THR A 1 84 ? -0.336 -8.610 9.473 1.00 0.00 140 THR A CA 17
ATOM 24567 C C . THR A 1 84 ? -1.247 -8.396 10.679 1.00 0.00 140 THR A C 17
ATOM 24568 O O . THR A 1 84 ? -2.437 -8.117 10.529 1.00 0.00 140 THR A O 17
ATOM 24579 N N . LYS A 1 85 ? -0.680 -8.527 11.873 1.00 0.00 141 LYS A N 17
ATOM 24580 C CA . LYS A 1 85 ? -1.439 -8.347 13.105 1.00 0.00 141 LYS A CA 17
ATOM 24581 C C . LYS A 1 85 ? -0.836 -7.235 13.955 1.00 0.00 141 LYS A C 17
ATOM 24582 O O . LYS A 1 85 ? 0.075 -7.471 14.749 1.00 0.00 141 LYS A O 17
ATOM 24601 N N . GLY A 1 86 ? -1.350 -6.021 13.785 1.00 0.00 142 GLY A N 17
ATOM 24602 C CA . GLY A 1 86 ? -0.848 -4.891 14.545 1.00 0.00 142 GLY A CA 17
ATOM 24603 C C . GLY A 1 86 ? -0.998 -3.577 13.803 1.00 0.00 142 GLY A C 17
ATOM 24604 O O . GLY A 1 86 ? -1.841 -3.451 12.914 1.00 0.00 142 GLY A O 17
ATOM 24608 N N . MET A 1 87 ? -0.182 -2.596 14.172 1.00 0.00 143 MET A N 17
ATOM 24609 C CA . MET A 1 87 ? -0.229 -1.282 13.537 1.00 0.00 143 MET A CA 17
ATOM 24610 C C . MET A 1 87 ? 0.711 -1.221 12.338 1.00 0.00 143 MET A C 17
ATOM 24611 O O . MET A 1 87 ? 1.911 -1.463 12.464 1.00 0.00 143 MET A O 17
ATOM 24625 N N . ILE A 1 88 ? 0.157 -0.893 11.175 1.00 0.00 144 ILE A N 17
ATOM 24626 C CA . ILE A 1 88 ? 0.947 -0.798 9.953 1.00 0.00 144 ILE A CA 17
ATOM 24627 C C . ILE A 1 88 ? 1.439 0.628 9.723 1.00 0.00 144 ILE A C 17
ATOM 24628 O O . ILE A 1 88 ? 0.663 1.582 9.791 1.00 0.00 144 ILE A O 17
ATOM 24644 N N . SER A 1 89 ? 2.730 0.760 9.436 1.00 0.00 145 SER A N 17
ATOM 24645 C CA . SER A 1 89 ? 3.329 2.063 9.178 1.00 0.00 145 SER A CA 17
ATOM 24646 C C . SER A 1 89 ? 3.764 2.159 7.720 1.00 0.00 145 SER A C 17
ATOM 24647 O O . SER A 1 89 ? 4.664 1.441 7.284 1.00 0.00 145 SER A O 17
ATOM 24655 N N . LEU A 1 90 ? 3.112 3.034 6.966 1.00 0.00 146 LEU A N 17
ATOM 24656 C CA . LEU A 1 90 ? 3.428 3.201 5.554 1.00 0.00 146 LEU A CA 17
ATOM 24657 C C . LEU A 1 90 ? 3.943 4.606 5.260 1.00 0.00 146 LEU A C 17
ATOM 24658 O O . LEU A 1 90 ? 3.386 5.596 5.733 1.00 0.00 146 LEU A O 17
ATOM 24674 N N . LYS A 1 91 ? 5.002 4.680 4.460 1.00 0.00 147 LYS A N 17
ATOM 24675 C CA . LYS A 1 91 ? 5.590 5.958 4.077 1.00 0.00 147 LYS A CA 17
ATOM 24676 C C . LYS A 1 91 ? 5.121 6.339 2.680 1.00 0.00 147 LYS A C 17
ATOM 24677 O O . LYS A 1 91 ? 5.551 5.746 1.691 1.00 0.00 147 LYS A O 17
ATOM 24696 N N . VAL A 1 92 ? 4.217 7.311 2.606 1.00 0.00 148 VAL A N 17
ATOM 24697 C CA . VAL A 1 92 ? 3.669 7.740 1.324 1.00 0.00 148 VAL A CA 17
ATOM 24698 C C . VAL A 1 92 ? 3.864 9.233 1.086 1.00 0.00 148 VAL A C 17
ATOM 24699 O O . VAL A 1 92 ? 3.954 10.021 2.026 1.00 0.00 148 VAL A O 17
ATOM 24712 N N . ILE A 1 93 ? 3.915 9.607 -0.189 1.00 0.00 149 ILE A N 17
ATOM 24713 C CA . ILE A 1 93 ? 4.086 10.999 -0.581 1.00 0.00 149 ILE A CA 17
ATOM 24714 C C . ILE A 1 93 ? 2.867 11.487 -1.362 1.00 0.00 149 ILE A C 17
ATOM 24715 O O . ILE A 1 93 ? 2.509 10.906 -2.388 1.00 0.00 149 ILE A O 17
ATOM 24731 N N . PRO A 1 94 ? 2.204 12.558 -0.886 1.00 0.00 150 PRO A N 17
ATOM 24732 C CA . PRO A 1 94 ? 1.019 13.112 -1.551 1.00 0.00 150 PRO A CA 17
ATOM 24733 C C . PRO A 1 94 ? 1.351 13.761 -2.889 1.00 0.00 150 PRO A C 17
ATOM 24734 O O . PRO A 1 94 ? 2.215 14.634 -2.970 1.00 0.00 150 PRO A O 17
ATOM 24745 N N . ASN A 1 95 ? 0.658 13.330 -3.939 1.00 0.00 151 ASN A N 17
ATOM 24746 C CA . ASN A 1 95 ? 0.878 13.872 -5.275 1.00 0.00 151 ASN A CA 17
ATOM 24747 C C . ASN A 1 95 ? -0.244 14.829 -5.664 1.00 0.00 151 ASN A C 17
ATOM 24748 O O . ASN A 1 95 ? -1.391 14.418 -5.839 1.00 0.00 151 ASN A O 17
ATOM 24759 N N . GLN A 1 96 ? 0.094 16.107 -5.796 1.00 0.00 152 GLN A N 17
ATOM 24760 C CA . GLN A 1 96 ? -0.886 17.124 -6.163 1.00 0.00 152 GLN A CA 17
ATOM 24761 C C . GLN A 1 96 ? -1.980 17.231 -5.104 1.00 0.00 152 GLN A C 17
ATOM 24762 O O . GLN A 1 96 ? -2.832 16.350 -4.988 1.00 0.00 152 GLN A O 17
ATOM 24776 N N . GLN A 1 97 ? -1.950 18.315 -4.337 1.00 0.00 153 GLN A N 17
ATOM 24777 C CA . GLN A 1 97 ? -2.939 18.537 -3.289 1.00 0.00 153 GLN A CA 17
ATOM 24778 C C . GLN A 1 97 ? -4.340 18.660 -3.880 1.00 0.00 153 GLN A C 17
ATOM 24779 O O . GLN A 1 97 ? -5.087 17.661 -3.842 1.00 0.00 153 GLN A O 17
ATOM 24794 N N . ARG B 2 7 ? 2.935 -3.477 -16.360 1.00 0.00 123 ARG B N 17
ATOM 24795 C CA . ARG B 2 7 ? 1.727 -2.709 -15.960 1.00 0.00 123 ARG B CA 17
ATOM 24796 C C . ARG B 2 7 ? 0.873 -3.500 -14.974 1.00 0.00 123 ARG B C 17
ATOM 24797 O O . ARG B 2 7 ? -0.356 -3.443 -15.015 1.00 0.00 123 ARG B O 17
ATOM 24818 N N . LYS B 2 8 ? 1.533 -4.239 -14.088 1.00 0.00 124 LYS B N 17
ATOM 24819 C CA . LYS B 2 8 ? 0.835 -5.042 -13.091 1.00 0.00 124 LYS B CA 17
ATOM 24820 C C . LYS B 2 8 ? 0.332 -4.173 -11.943 1.00 0.00 124 LYS B C 17
ATOM 24821 O O . LYS B 2 8 ? 0.718 -3.010 -11.815 1.00 0.00 124 LYS B O 17
ATOM 24840 N N . GLU B 2 9 ? -0.530 -4.746 -11.111 1.00 0.00 125 GLU B N 17
ATOM 24841 C CA . GLU B 2 9 ? -1.087 -4.045 -9.977 1.00 0.00 125 GLU B CA 17
ATOM 24842 C C . GLU B 2 9 ? -1.453 -5.027 -8.881 1.00 0.00 125 GLU B C 17
ATOM 24843 O O . GLU B 2 9 ? -2.052 -6.073 -9.133 1.00 0.00 125 GLU B O 17
ATOM 24855 N N . TYR B 2 10 ? -1.077 -4.683 -7.667 1.00 0.00 126 TYR B N 17
ATOM 24856 C CA . TYR B 2 10 ? -1.342 -5.523 -6.516 1.00 0.00 126 TYR B CA 17
ATOM 24857 C C . TYR B 2 10 ? -2.330 -4.865 -5.574 1.00 0.00 126 TYR B C 17
ATOM 24858 O O . TYR B 2 10 ? -2.219 -3.676 -5.278 1.00 0.00 126 TYR B O 17
ATOM 24876 N N . CYS B 2 11 ? -3.275 -5.647 -5.078 1.00 0.00 127 CYS B N 17
ATOM 24877 C CA . CYS B 2 11 ? -4.255 -5.134 -4.141 1.00 0.00 127 CYS B CA 17
ATOM 24878 C C . CYS B 2 11 ? -3.920 -5.653 -2.756 1.00 0.00 127 CYS B C 17
ATOM 24879 O O . CYS B 2 11 ? -3.918 -6.859 -2.511 1.00 0.00 127 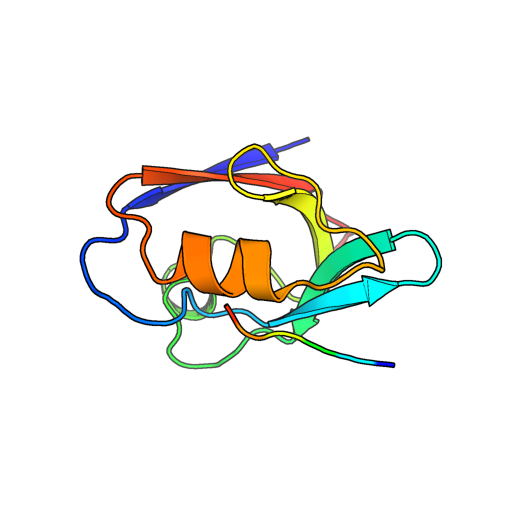CYS B O 17
ATOM 24886 N N . ILE B 2 12 ? -3.593 -4.733 -1.864 1.00 0.00 128 ILE B N 17
ATOM 24887 C CA . ILE B 2 12 ? -3.205 -5.088 -0.513 1.00 0.00 128 ILE B CA 17
ATOM 24888 C C . ILE B 2 12 ? -3.632 -4.020 0.487 1.00 0.00 128 ILE B C 17
ATOM 24889 O O . ILE B 2 12 ? -3.061 -3.988 1.596 1.00 0.00 128 ILE B O 17
ATOM 24906 N N . VAL A 1 13 ? 7.627 13.062 2.563 1.00 0.00 69 VAL A N 18
ATOM 24907 C CA . VAL A 1 13 ? 7.443 11.734 3.204 1.00 0.00 69 VAL A CA 18
ATOM 24908 C C . VAL A 1 13 ? 6.493 11.823 4.393 1.00 0.00 69 VAL A C 18
ATOM 24909 O O . VAL A 1 13 ? 6.755 12.543 5.357 1.00 0.00 69 VAL A O 18
ATOM 24922 N N . ARG A 1 14 ? 5.387 11.089 4.317 1.00 0.00 70 ARG A N 18
ATOM 24923 C CA . ARG A 1 14 ? 4.397 11.085 5.388 1.00 0.00 70 ARG A CA 18
ATOM 24924 C C . ARG A 1 14 ? 4.299 9.706 6.034 1.00 0.00 70 ARG A C 18
ATOM 24925 O O . ARG A 1 14 ? 4.020 8.713 5.362 1.00 0.00 70 ARG A O 18
ATOM 24946 N N . LEU A 1 15 ? 4.531 9.653 7.342 1.00 0.00 71 LEU A N 18
ATOM 24947 C CA . LEU A 1 15 ? 4.468 8.396 8.078 1.00 0.00 71 LEU A CA 18
ATOM 24948 C C . LEU A 1 15 ? 3.066 8.155 8.628 1.00 0.00 71 LEU A C 18
ATOM 24949 O O . LEU A 1 15 ? 2.694 8.701 9.667 1.00 0.00 71 LEU A O 18
ATOM 24965 N N . ILE A 1 16 ? 2.295 7.331 7.927 1.00 0.00 72 ILE A N 18
ATOM 24966 C CA . ILE A 1 16 ? 0.937 7.011 8.347 1.00 0.00 72 ILE A CA 18
ATOM 24967 C C . ILE A 1 16 ? 0.909 5.706 9.132 1.00 0.00 72 ILE A C 18
ATOM 24968 O O . ILE A 1 16 ? 1.784 4.857 8.970 1.00 0.00 72 ILE A O 18
ATOM 24984 N N . GLN A 1 17 ? -0.096 5.551 9.988 1.00 0.00 73 GLN A N 18
ATOM 24985 C CA . GLN A 1 17 ? -0.219 4.345 10.795 1.00 0.00 73 GLN A CA 18
ATOM 24986 C C . GLN A 1 17 ? -1.681 3.972 11.022 1.00 0.00 73 GLN A C 18
ATOM 24987 O O . GLN A 1 17 ? -2.483 4.795 11.465 1.00 0.00 73 GLN A O 18
ATOM 25001 N N . PHE A 1 18 ? -2.016 2.720 10.723 1.00 0.00 74 PHE A N 18
ATOM 25002 C CA . PHE A 1 18 ? -3.375 2.225 10.902 1.00 0.00 74 PHE A CA 18
ATOM 25003 C C . PHE A 1 18 ? -3.356 0.791 11.427 1.00 0.00 74 PHE A C 18
ATOM 25004 O O . PHE A 1 18 ? -2.586 -0.043 10.949 1.00 0.00 74 PHE A O 18
ATOM 25021 N N . GLU A 1 19 ? -4.201 0.512 12.412 1.00 0.00 75 GLU A N 18
ATOM 25022 C CA . GLU A 1 19 ? -4.270 -0.822 12.998 1.00 0.00 75 GLU A CA 18
ATOM 25023 C C . GLU A 1 19 ? -5.101 -1.759 12.129 1.00 0.00 75 GLU A C 18
ATOM 25024 O O . GLU A 1 19 ? -6.154 -1.379 11.617 1.00 0.00 75 GLU A O 18
ATOM 25036 N N . LYS A 1 20 ? -4.622 -2.989 11.972 1.00 0.00 76 LYS A N 18
ATOM 25037 C CA . LYS A 1 20 ? -5.318 -3.987 11.173 1.00 0.00 76 LYS A CA 18
ATOM 25038 C C . LYS A 1 20 ? -5.478 -5.281 11.961 1.00 0.00 76 LYS A C 18
ATOM 25039 O O . LYS A 1 20 ? -4.499 -5.972 12.243 1.00 0.00 76 LYS A O 18
ATOM 25058 N N . VAL A 1 21 ? -6.714 -5.600 12.325 1.00 0.00 77 VAL A N 18
ATOM 25059 C CA . VAL A 1 21 ? -6.992 -6.806 13.092 1.00 0.00 77 VAL A CA 18
ATOM 25060 C C . VAL A 1 21 ? -8.127 -7.621 12.471 1.00 0.00 77 VAL A C 18
ATOM 25061 O O . VAL A 1 21 ? -8.680 -8.517 13.109 1.00 0.00 77 VAL A O 18
ATOM 25074 N N . THR A 1 22 ? -8.477 -7.303 11.230 1.00 0.00 78 THR A N 18
ATOM 25075 C CA . THR A 1 22 ? -9.551 -8.004 10.539 1.00 0.00 78 THR A CA 18
ATOM 25076 C C . THR A 1 22 ? -9.005 -8.921 9.453 1.00 0.00 78 THR A C 18
ATOM 25077 O O . THR A 1 22 ? -7.919 -8.693 8.920 1.00 0.00 78 THR A O 18
ATOM 25088 N N . GLU A 1 23 ? -9.771 -9.955 9.121 1.00 0.00 79 GLU A N 18
ATOM 25089 C CA . GLU A 1 23 ? -9.368 -10.897 8.089 1.00 0.00 79 GLU A CA 18
ATOM 25090 C C . GLU A 1 23 ? -9.865 -10.443 6.735 1.00 0.00 79 GLU A C 18
ATOM 25091 O O . GLU A 1 23 ? -10.879 -10.926 6.230 1.00 0.00 79 GLU A O 18
ATOM 25103 N N . GLU A 1 24 ? -9.150 -9.487 6.163 1.00 0.00 80 GLU A N 18
ATOM 25104 C CA . GLU A 1 24 ? -9.519 -8.934 4.879 1.00 0.00 80 GLU A CA 18
ATOM 25105 C C . GLU A 1 24 ? -8.440 -7.984 4.361 1.00 0.00 80 GLU A C 18
ATOM 25106 O O . GLU A 1 24 ? -7.697 -7.391 5.143 1.00 0.00 80 GLU A O 18
ATOM 25118 N N . PRO A 1 25 ? -8.338 -7.826 3.029 1.00 0.00 81 PRO A N 18
ATOM 25119 C CA . PRO A 1 25 ? -7.341 -6.943 2.414 1.00 0.00 81 PRO A CA 18
ATOM 25120 C C . PRO A 1 25 ? -7.506 -5.492 2.851 1.00 0.00 81 PRO A C 18
ATOM 25121 O O . PRO A 1 25 ? -8.579 -5.087 3.298 1.00 0.00 81 PRO A O 18
ATOM 25132 N N . MET A 1 26 ? -6.435 -4.714 2.723 1.00 0.00 82 MET A N 18
ATOM 25133 C CA . MET A 1 26 ? -6.462 -3.307 3.107 1.00 0.00 82 MET A CA 18
ATOM 25134 C C . MET A 1 26 ? -7.576 -2.563 2.376 1.00 0.00 82 MET A C 18
ATOM 25135 O O . MET A 1 26 ? -8.417 -1.917 3.001 1.00 0.00 82 MET A O 18
ATOM 25149 N N . GLY A 1 27 ? -7.575 -2.658 1.051 1.00 0.00 83 GLY A N 18
ATOM 25150 C CA . GLY A 1 27 ? -8.592 -1.990 0.261 1.00 0.00 83 GLY A CA 18
ATOM 25151 C C . GLY A 1 27 ? -8.016 -1.210 -0.908 1.00 0.00 83 GLY A C 18
ATOM 25152 O O . GLY A 1 27 ? -8.759 -0.730 -1.764 1.00 0.00 83 GLY A O 18
ATOM 25156 N N . ILE A 1 28 ? -6.693 -1.083 -0.947 1.00 0.00 84 ILE A N 18
ATOM 25157 C CA . ILE A 1 28 ? -6.029 -0.355 -2.022 1.00 0.00 84 ILE A CA 18
ATOM 25158 C C . ILE A 1 28 ? -5.162 -1.286 -2.863 1.00 0.00 84 ILE A C 18
ATOM 25159 O O . ILE A 1 28 ? -4.908 -2.428 -2.480 1.00 0.00 84 ILE A O 18
ATOM 25175 N N . CYS A 1 29 ? -4.708 -0.787 -4.008 1.00 0.00 85 CYS A N 18
ATOM 25176 C CA . CYS A 1 29 ? -3.864 -1.570 -4.902 1.00 0.00 85 CYS A CA 18
ATOM 25177 C C . CYS A 1 29 ? -2.691 -0.730 -5.391 1.00 0.00 85 CYS A C 18
ATOM 25178 O O . CYS A 1 29 ? -2.880 0.378 -5.888 1.00 0.00 85 CYS A O 18
ATOM 25185 N N . LEU A 1 30 ? -1.480 -1.261 -5.232 1.00 0.00 86 LEU A N 18
ATOM 25186 C CA . LEU A 1 30 ? -0.266 -0.561 -5.638 1.00 0.00 86 LEU A CA 18
ATOM 25187 C C . LEU A 1 30 ? 0.581 -1.420 -6.574 1.00 0.00 86 LEU A C 18
ATOM 25188 O O . LEU A 1 30 ? 0.443 -2.642 -6.609 1.00 0.00 86 LEU A O 18
ATOM 25204 N N . LYS A 1 31 ? 1.462 -0.768 -7.329 1.00 0.00 87 LYS A N 18
ATOM 25205 C CA . LYS A 1 31 ? 2.336 -1.465 -8.266 1.00 0.00 87 LYS A CA 18
ATOM 25206 C C . LYS A 1 31 ? 3.758 -0.917 -8.205 1.00 0.00 87 LYS A C 18
ATOM 25207 O O . LYS A 1 31 ? 3.987 0.185 -7.704 1.00 0.00 87 LYS A O 18
ATOM 25226 N N . LEU A 1 32 ? 4.710 -1.690 -8.726 1.00 0.00 88 LEU A N 18
ATOM 25227 C CA . LEU A 1 32 ? 6.108 -1.283 -8.743 1.00 0.00 88 LEU A CA 18
ATOM 25228 C C . LEU A 1 32 ? 6.513 -0.813 -10.136 1.00 0.00 88 LEU A C 18
ATOM 25229 O O . LEU A 1 32 ? 6.741 -1.622 -11.035 1.00 0.00 88 LEU A O 18
ATOM 25245 N N . ASN A 1 33 ? 6.603 0.501 -10.305 1.00 0.00 89 ASN A N 18
ATOM 25246 C CA . ASN A 1 33 ? 6.985 1.085 -11.585 1.00 0.00 89 ASN A CA 18
ATOM 25247 C C . ASN A 1 33 ? 8.412 0.696 -11.948 1.00 0.00 89 ASN A C 18
ATOM 25248 O O . ASN A 1 33 ? 9.099 0.033 -11.172 1.00 0.00 89 ASN A O 18
ATOM 25259 N N . GLU A 1 34 ? 8.858 1.111 -13.130 1.00 0.00 90 GLU A N 18
ATOM 25260 C CA . GLU A 1 34 ? 10.211 0.804 -13.587 1.00 0.00 90 GLU A CA 18
ATOM 25261 C C . GLU A 1 34 ? 11.241 1.164 -12.517 1.00 0.00 90 GLU A C 18
ATOM 25262 O O . GLU A 1 34 ? 12.315 0.568 -12.447 1.00 0.00 90 GLU A O 18
ATOM 25274 N N . LYS A 1 35 ? 10.899 2.144 -11.684 1.00 0.00 91 LYS A N 18
ATOM 25275 C CA . LYS A 1 35 ? 11.786 2.589 -10.612 1.00 0.00 91 LYS A CA 18
ATOM 25276 C C . LYS A 1 35 ? 11.751 1.627 -9.426 1.00 0.00 91 LYS A C 18
ATOM 25277 O O . LYS A 1 35 ? 12.632 1.659 -8.567 1.00 0.00 91 LYS A O 18
ATOM 25296 N N . GLN A 1 36 ? 10.726 0.782 -9.377 1.00 0.00 92 GLN A N 18
ATOM 25297 C CA . GLN A 1 36 ? 10.571 -0.179 -8.289 1.00 0.00 92 GLN A CA 18
ATOM 25298 C C . GLN A 1 36 ? 10.101 0.528 -7.024 1.00 0.00 92 GLN A C 18
ATOM 25299 O O . GLN A 1 36 ? 10.893 0.798 -6.121 1.00 0.00 92 GLN A O 18
ATOM 25313 N N . SER A 1 37 ? 8.808 0.829 -6.967 1.00 0.00 93 SER A N 18
ATOM 25314 C CA . SER A 1 37 ? 8.236 1.512 -5.812 1.00 0.00 93 SER A CA 18
ATOM 25315 C C . SER A 1 37 ? 6.751 1.204 -5.687 1.00 0.00 93 SER A C 18
ATOM 25316 O O . SER A 1 37 ? 6.077 0.955 -6.683 1.00 0.00 93 SER A O 18
ATOM 25324 N N . CYS A 1 38 ? 6.241 1.219 -4.464 1.00 0.00 94 CYS A N 18
ATOM 25325 C CA . CYS A 1 38 ? 4.833 0.929 -4.233 1.00 0.00 94 CYS A CA 18
ATOM 25326 C C . CYS A 1 38 ? 3.985 2.190 -4.343 1.00 0.00 94 CYS A C 18
ATOM 25327 O O . CYS A 1 38 ? 4.092 3.101 -3.522 1.00 0.00 94 CYS A O 18
ATOM 25335 N N . THR A 1 39 ? 3.132 2.227 -5.362 1.00 0.00 95 THR A N 18
ATOM 25336 C CA . THR A 1 39 ? 2.248 3.361 -5.589 1.00 0.00 95 THR A CA 18
ATOM 25337 C C . THR A 1 39 ? 0.837 2.857 -5.833 1.00 0.00 95 THR A C 18
ATOM 25338 O O . THR A 1 39 ? 0.624 2.007 -6.696 1.00 0.00 95 THR A O 18
ATOM 25349 N N . VAL A 1 40 ? -0.129 3.369 -5.079 1.00 0.00 96 VAL A N 18
ATOM 25350 C CA . VAL A 1 40 ? -1.504 2.930 -5.248 1.00 0.00 96 VAL A CA 18
ATOM 25351 C C . VAL A 1 40 ? -1.962 3.190 -6.675 1.00 0.00 96 VAL A C 18
ATOM 25352 O O . VAL A 1 40 ? -2.207 4.330 -7.070 1.00 0.00 96 VAL A O 18
ATOM 25365 N N . ALA A 1 41 ? -2.055 2.114 -7.444 1.00 0.00 97 ALA A N 18
ATOM 25366 C CA . ALA A 1 41 ? -2.460 2.191 -8.837 1.00 0.00 97 ALA A CA 18
ATOM 25367 C C . ALA A 1 41 ? -3.945 2.504 -8.964 1.00 0.00 97 ALA A C 18
ATOM 25368 O O . ALA A 1 41 ? -4.389 3.053 -9.974 1.00 0.00 97 ALA A O 18
ATOM 25375 N N . ARG A 1 42 ? -4.709 2.157 -7.935 1.00 0.00 98 ARG A N 18
ATOM 25376 C CA . ARG A 1 42 ? -6.144 2.408 -7.937 1.00 0.00 98 ARG A CA 18
ATOM 25377 C C . ARG A 1 42 ? -6.755 2.071 -6.584 1.00 0.00 98 ARG A C 18
ATOM 25378 O O . ARG A 1 42 ? -6.640 0.945 -6.102 1.00 0.00 98 ARG A O 18
ATOM 25399 N N . ILE A 1 43 ? -7.413 3.053 -5.976 1.00 0.00 99 ILE A N 18
ATOM 25400 C CA . ILE A 1 43 ? -8.048 2.850 -4.682 1.00 0.00 99 ILE A CA 18
ATOM 25401 C C . ILE A 1 43 ? -9.451 2.279 -4.863 1.00 0.00 99 ILE A C 18
ATOM 25402 O O . ILE A 1 43 ? -10.300 2.887 -5.516 1.00 0.00 99 ILE A O 18
ATOM 25418 N N . LEU A 1 44 ? -9.682 1.106 -4.290 1.00 0.00 100 LEU A N 18
ATOM 25419 C CA . LEU A 1 44 ? -10.978 0.447 -4.398 1.00 0.00 100 LEU A CA 18
ATOM 25420 C C . LEU A 1 44 ? -11.951 0.971 -3.347 1.00 0.00 100 LEU A C 18
ATOM 25421 O O . LEU A 1 44 ? -11.593 1.135 -2.180 1.00 0.00 100 LEU A O 18
ATOM 25437 N N . HIS A 1 45 ? -13.183 1.232 -3.770 1.00 0.00 101 HIS A N 18
ATOM 25438 C CA . HIS A 1 45 ? -14.211 1.736 -2.868 1.00 0.00 101 HIS A CA 18
ATOM 25439 C C . HIS A 1 45 ? -14.702 0.634 -1.936 1.00 0.00 101 HIS A C 18
ATOM 25440 O O . HIS A 1 45 ? -14.895 -0.507 -2.356 1.00 0.00 101 HIS A O 18
ATOM 25455 N N . GLY A 1 46 ? -14.901 0.982 -0.670 1.00 0.00 102 GLY A N 18
ATOM 25456 C CA . GLY A 1 46 ? -15.366 0.010 0.301 1.00 0.00 102 GLY A CA 18
ATOM 25457 C C . GLY A 1 46 ? -14.287 -0.378 1.291 1.00 0.00 102 GLY A C 18
ATOM 25458 O O . GLY A 1 46 ? -14.567 -0.597 2.470 1.00 0.00 102 GLY A O 18
ATOM 25462 N N . GLY A 1 47 ? -13.049 -0.463 0.813 1.00 0.00 103 GLY A N 18
ATOM 25463 C CA . GLY A 1 47 ? -11.942 -0.826 1.679 1.00 0.00 103 GLY A CA 18
ATOM 25464 C C . GLY A 1 47 ? -11.817 0.094 2.878 1.00 0.00 103 GLY A C 18
ATOM 25465 O O . GLY A 1 47 ? -12.694 0.920 3.129 1.00 0.00 103 GLY A O 18
ATOM 25469 N N . MET A 1 48 ? -10.725 -0.051 3.621 1.00 0.00 104 MET A N 18
ATOM 25470 C CA . MET A 1 48 ? -10.489 0.772 4.802 1.00 0.00 104 MET A CA 18
ATOM 25471 C C . MET A 1 48 ? -9.848 2.103 4.419 1.00 0.00 104 MET A C 18
ATOM 25472 O O . MET A 1 48 ? -10.194 3.150 4.964 1.00 0.00 104 MET A O 18
ATOM 25486 N N . ILE A 1 49 ? -8.909 2.053 3.480 1.00 0.00 105 ILE A N 18
ATOM 25487 C CA . ILE A 1 49 ? -8.217 3.253 3.025 1.00 0.00 105 ILE A CA 18
ATOM 25488 C C . ILE A 1 49 ? -9.176 4.205 2.317 1.00 0.00 105 ILE A C 18
ATOM 25489 O O . ILE A 1 49 ? -9.065 5.424 2.448 1.00 0.00 105 ILE A O 18
ATOM 25505 N N . HIS A 1 50 ? -10.119 3.642 1.568 1.00 0.00 106 HIS A N 18
ATOM 25506 C CA . HIS A 1 50 ? -11.097 4.444 0.844 1.00 0.00 106 HIS A CA 18
ATOM 25507 C C . HIS A 1 50 ? -12.146 5.005 1.796 1.00 0.00 106 HIS A C 18
ATOM 25508 O O . HIS A 1 50 ? -12.369 6.215 1.849 1.00 0.00 106 HIS A O 18
ATOM 25523 N N . ARG A 1 51 ? -12.788 4.119 2.551 1.00 0.00 107 ARG A N 18
ATOM 25524 C CA . ARG A 1 51 ? -13.812 4.527 3.505 1.00 0.00 107 ARG A CA 18
ATOM 25525 C C . ARG A 1 51 ? -13.231 5.478 4.545 1.00 0.00 107 ARG A C 18
ATOM 25526 O O . ARG A 1 51 ? -13.813 6.524 4.838 1.00 0.00 107 ARG A O 18
ATOM 25547 N N . GLN A 1 52 ? -12.079 5.111 5.096 1.00 0.00 108 GLN A N 18
ATOM 25548 C CA . GLN A 1 52 ? -11.417 5.935 6.100 1.00 0.00 108 GLN A CA 18
ATOM 25549 C C . GLN A 1 52 ? -10.738 7.135 5.448 1.00 0.00 108 GLN A C 18
ATOM 25550 O O . GLN A 1 52 ? -10.879 8.268 5.910 1.00 0.00 108 GLN A O 18
ATOM 25564 N N . GLY A 1 53 ? -10.004 6.879 4.370 1.00 0.00 109 GLY A N 18
ATOM 25565 C CA . GLY A 1 53 ? -9.318 7.948 3.670 1.00 0.00 109 GLY A CA 18
ATOM 25566 C C . GLY A 1 53 ? -7.929 8.207 4.221 1.00 0.00 109 GLY A C 18
ATOM 25567 O O . GLY A 1 53 ? -7.700 9.208 4.897 1.00 0.00 109 GLY A O 18
ATOM 25571 N N . SER A 1 54 ? -7.002 7.300 3.929 1.00 0.00 110 SER A N 18
ATOM 25572 C CA . SER A 1 54 ? -5.629 7.434 4.400 1.00 0.00 110 SER A CA 18
ATOM 25573 C C . SER A 1 54 ? -4.676 7.699 3.238 1.00 0.00 110 SER A C 18
ATOM 25574 O O . SER A 1 54 ? -3.640 8.343 3.407 1.00 0.00 110 SER A O 18
ATOM 25582 N N . LEU A 1 55 ? -5.029 7.195 2.060 1.00 0.00 111 LEU A N 18
ATOM 25583 C CA . LEU A 1 55 ? -4.201 7.377 0.873 1.00 0.00 111 LEU A CA 18
ATOM 25584 C C . LEU A 1 55 ? -5.047 7.788 -0.329 1.00 0.00 111 LEU A C 18
ATOM 25585 O O . LEU A 1 55 ? -6.276 7.795 -0.264 1.00 0.00 111 LEU A O 18
ATOM 25601 N N . HIS A 1 56 ? -4.376 8.130 -1.425 1.00 0.00 112 HIS A N 18
ATOM 25602 C CA . HIS A 1 56 ? -5.060 8.541 -2.646 1.00 0.00 112 HIS A CA 18
ATOM 25603 C C . HIS A 1 56 ? -4.451 7.853 -3.863 1.00 0.00 112 HIS A C 18
ATOM 25604 O O . HIS A 1 56 ? -3.230 7.744 -3.979 1.00 0.00 112 HIS A O 18
ATOM 25619 N N . VAL A 1 57 ? -5.307 7.389 -4.771 1.00 0.00 113 VAL A N 18
ATOM 25620 C CA . VAL A 1 57 ? -4.852 6.709 -5.982 1.00 0.00 113 VAL A CA 18
ATOM 25621 C C . VAL A 1 57 ? -3.725 7.479 -6.661 1.00 0.00 113 VAL A C 18
ATOM 25622 O O . VAL A 1 57 ? -3.917 8.604 -7.124 1.00 0.00 113 VAL A O 18
ATOM 25635 N N . GLY A 1 58 ? -2.548 6.865 -6.719 1.00 0.00 114 GLY A N 18
ATOM 25636 C CA . GLY A 1 58 ? -1.408 7.508 -7.347 1.00 0.00 114 GLY A CA 18
ATOM 25637 C C . GLY A 1 58 ? -0.317 7.871 -6.357 1.00 0.00 114 GLY A C 18
ATOM 25638 O O . GLY A 1 58 ? 0.851 7.985 -6.729 1.00 0.00 114 GLY A O 18
ATOM 25642 N N . ASP A 1 59 ? -0.692 8.053 -5.092 1.00 0.00 115 ASP A N 18
ATOM 25643 C CA . ASP A 1 59 ? 0.273 8.404 -4.052 1.00 0.00 115 ASP A CA 18
ATOM 25644 C C . ASP A 1 59 ? 1.468 7.456 -4.083 1.00 0.00 115 ASP A C 18
ATOM 25645 O O . ASP A 1 59 ? 1.316 6.266 -4.358 1.00 0.00 115 ASP A O 18
ATOM 25654 N N . GLU A 1 60 ? 2.659 7.987 -3.816 1.00 0.00 116 GLU A N 18
ATOM 25655 C CA . GLU A 1 60 ? 3.871 7.174 -3.836 1.00 0.00 116 GLU A CA 18
ATOM 25656 C C . GLU A 1 60 ? 4.236 6.670 -2.443 1.00 0.00 116 GLU A C 18
ATOM 25657 O O . GLU A 1 60 ? 4.701 7.434 -1.598 1.00 0.00 116 GLU A O 18
ATOM 25669 N N . ILE A 1 61 ? 4.038 5.374 -2.218 1.00 0.00 117 ILE A N 18
ATOM 25670 C CA . ILE A 1 61 ? 4.360 4.763 -0.934 1.00 0.00 117 ILE A CA 18
ATOM 25671 C C . ILE A 1 61 ? 5.822 4.329 -0.896 1.00 0.00 117 ILE A C 18
ATOM 25672 O O . ILE A 1 61 ? 6.182 3.280 -1.429 1.00 0.00 117 ILE A O 18
ATOM 25688 N N . LEU A 1 62 ? 6.658 5.147 -0.266 1.00 0.00 118 LEU A N 18
ATOM 25689 C CA . LEU A 1 62 ? 8.083 4.854 -0.159 1.00 0.00 118 LEU A CA 18
ATOM 25690 C C . LEU A 1 62 ? 8.321 3.445 0.380 1.00 0.00 118 LEU A C 18
ATOM 25691 O O . LEU A 1 62 ? 9.271 2.773 -0.019 1.00 0.00 118 LEU A O 18
ATOM 25707 N N . GLU A 1 63 ? 7.454 3.001 1.287 1.00 0.00 119 GLU A N 18
ATOM 25708 C CA . GLU A 1 63 ? 7.586 1.670 1.869 1.00 0.00 119 GLU A CA 18
ATOM 25709 C C . GLU A 1 63 ? 6.350 1.296 2.681 1.00 0.00 119 GLU A C 18
ATOM 25710 O O . GLU A 1 63 ? 5.727 2.148 3.315 1.00 0.00 119 GLU A O 18
ATOM 25722 N N . ILE A 1 64 ? 6.004 0.013 2.658 1.00 0.00 120 ILE A N 18
ATOM 25723 C CA . ILE A 1 64 ? 4.849 -0.485 3.394 1.00 0.00 120 ILE A CA 18
ATOM 25724 C C . ILE A 1 64 ? 5.287 -1.237 4.646 1.00 0.00 120 ILE A C 18
ATOM 25725 O O . ILE A 1 64 ? 6.084 -2.171 4.574 1.00 0.00 120 ILE A O 18
ATOM 25741 N N . ASN A 1 65 ? 4.763 -0.820 5.794 1.00 0.00 121 ASN A N 18
ATOM 25742 C CA . ASN A 1 65 ? 5.105 -1.453 7.061 1.00 0.00 121 ASN A CA 18
ATOM 25743 C C . ASN A 1 65 ? 6.601 -1.331 7.341 1.00 0.00 121 ASN A C 18
ATOM 25744 O O . ASN A 1 65 ? 7.184 -2.171 8.028 1.00 0.00 121 ASN A O 18
ATOM 25755 N N . GLY A 1 66 ? 7.215 -0.281 6.804 1.00 0.00 122 GLY A N 18
ATOM 25756 C CA . GLY A 1 66 ? 8.637 -0.068 7.005 1.00 0.00 122 GLY A CA 18
ATOM 25757 C C . GLY A 1 66 ? 9.492 -0.861 6.034 1.00 0.00 122 GLY A C 18
ATOM 25758 O O . GLY A 1 66 ? 10.685 -1.058 6.270 1.00 0.00 122 GLY A O 18
ATOM 25762 N N . THR A 1 67 ? 8.887 -1.317 4.942 1.00 0.00 123 THR A N 18
ATOM 25763 C CA . THR A 1 67 ? 9.608 -2.091 3.937 1.00 0.00 123 THR A CA 18
ATOM 25764 C C . THR A 1 67 ? 9.298 -1.586 2.531 1.00 0.00 123 THR A C 18
ATOM 25765 O O . THR A 1 67 ? 8.135 -1.455 2.150 1.00 0.00 123 THR A O 18
ATOM 25776 N N . ASN A 1 68 ? 10.346 -1.305 1.763 1.00 0.00 124 ASN A N 18
ATOM 25777 C CA . ASN A 1 68 ? 10.188 -0.818 0.398 1.00 0.00 124 ASN A CA 18
ATOM 25778 C C . ASN A 1 68 ? 10.201 -1.976 -0.595 1.00 0.00 124 ASN A C 18
ATOM 25779 O O . ASN A 1 68 ? 11.211 -2.663 -0.750 1.00 0.00 124 ASN A O 18
ATOM 25790 N N . VAL A 1 69 ? 9.073 -2.188 -1.265 1.00 0.00 125 VAL A N 18
ATOM 25791 C CA . VAL A 1 69 ? 8.955 -3.263 -2.241 1.00 0.00 125 VAL A CA 18
ATOM 25792 C C . VAL A 1 69 ? 9.535 -2.850 -3.592 1.00 0.00 125 VAL A C 18
ATOM 25793 O O . VAL A 1 69 ? 9.166 -1.816 -4.147 1.00 0.00 125 VAL A O 18
ATOM 25806 N N . THR A 1 70 ? 10.441 -3.670 -4.115 1.00 0.00 126 THR A N 18
ATOM 25807 C CA . THR A 1 70 ? 11.070 -3.395 -5.402 1.00 0.00 126 THR A CA 18
ATOM 25808 C C . THR A 1 70 ? 10.382 -4.177 -6.517 1.00 0.00 126 THR A C 18
ATOM 25809 O O . THR A 1 70 ? 9.296 -4.725 -6.324 1.00 0.00 126 THR A O 18
ATOM 25820 N N . ASN A 1 71 ? 11.017 -4.223 -7.683 1.00 0.00 127 ASN A N 18
ATOM 25821 C CA . ASN A 1 71 ? 10.462 -4.939 -8.826 1.00 0.00 127 ASN A CA 18
ATOM 25822 C C . ASN A 1 71 ? 10.431 -6.446 -8.575 1.00 0.00 127 ASN A C 18
ATOM 25823 O O . ASN A 1 71 ? 9.750 -7.185 -9.285 1.00 0.00 127 ASN A O 18
ATOM 25834 N N . HIS A 1 72 ? 11.170 -6.900 -7.563 1.00 0.00 128 HIS A N 18
ATOM 25835 C CA . HIS A 1 72 ? 11.214 -8.321 -7.229 1.00 0.00 128 HIS A CA 18
ATOM 25836 C C . HIS A 1 72 ? 9.813 -8.844 -6.925 1.00 0.00 128 HIS A C 18
ATOM 25837 O O . HIS A 1 72 ? 8.819 -8.177 -7.208 1.00 0.00 128 HIS A O 18
ATOM 25852 N N . SER A 1 73 ? 9.735 -10.041 -6.350 1.00 0.00 129 SER A N 18
ATOM 25853 C CA . SER A 1 73 ? 8.445 -10.631 -6.020 1.00 0.00 129 SER A CA 18
ATOM 25854 C C . SER A 1 73 ? 7.761 -9.843 -4.907 1.00 0.00 129 SER A C 18
ATOM 25855 O O . SER A 1 73 ? 8.381 -9.502 -3.900 1.00 0.00 129 SER A O 18
ATOM 25863 N N . VAL A 1 74 ? 6.476 -9.564 -5.097 1.00 0.00 130 VAL A N 18
ATOM 25864 C CA . VAL A 1 74 ? 5.695 -8.821 -4.112 1.00 0.00 130 VAL A CA 18
ATOM 25865 C C . VAL A 1 74 ? 5.053 -9.754 -3.097 1.00 0.00 130 VAL A C 18
ATOM 25866 O O . VAL A 1 74 ? 4.607 -9.318 -2.036 1.00 0.00 130 VAL A O 18
ATOM 25879 N N . ASP A 1 75 ? 5.001 -11.043 -3.429 1.00 0.00 131 ASP A N 18
ATOM 25880 C CA . ASP A 1 75 ? 4.405 -12.041 -2.549 1.00 0.00 131 ASP A CA 18
ATOM 25881 C C . ASP A 1 75 ? 4.863 -11.852 -1.104 1.00 0.00 131 ASP A C 18
ATOM 25882 O O . ASP A 1 75 ? 4.159 -12.231 -0.167 1.00 0.00 131 ASP A O 18
ATOM 25891 N N . GLN A 1 76 ? 6.040 -11.259 -0.930 1.00 0.00 132 GLN A N 18
ATOM 25892 C CA . GLN A 1 76 ? 6.580 -11.019 0.402 1.00 0.00 132 GLN A CA 18
ATOM 25893 C C . GLN A 1 76 ? 5.688 -10.055 1.178 1.00 0.00 132 GLN A C 18
ATOM 25894 O O . GLN A 1 76 ? 5.245 -10.357 2.286 1.00 0.00 132 GLN A O 18
ATOM 25908 N N . LEU A 1 77 ? 5.425 -8.896 0.584 1.00 0.00 133 LEU A N 18
ATOM 25909 C CA . LEU A 1 77 ? 4.581 -7.887 1.215 1.00 0.00 133 LEU A CA 18
ATOM 25910 C C . LEU A 1 77 ? 3.108 -8.264 1.099 1.00 0.00 133 LEU A C 18
ATOM 25911 O O . LEU A 1 77 ? 2.325 -8.044 2.022 1.00 0.00 133 LEU A O 18
ATOM 25927 N N . GLN A 1 78 ? 2.738 -8.837 -0.043 1.00 0.00 134 GLN A N 18
ATOM 25928 C CA . GLN A 1 78 ? 1.360 -9.249 -0.281 1.00 0.00 134 GLN A CA 18
ATOM 25929 C C . GLN A 1 78 ? 0.920 -10.282 0.751 1.00 0.00 134 GLN A C 18
ATOM 25930 O O . GLN A 1 78 ? -0.140 -10.150 1.364 1.00 0.00 134 GLN A O 18
ATOM 25944 N N . LYS A 1 79 ? 1.742 -11.309 0.937 1.00 0.00 135 LYS A N 18
ATOM 25945 C CA . LYS A 1 79 ? 1.440 -12.364 1.897 1.00 0.00 135 LYS A CA 18
ATOM 25946 C C . LYS A 1 79 ? 1.415 -11.810 3.318 1.00 0.00 135 LYS A C 18
ATOM 25947 O O . LYS A 1 79 ? 0.522 -12.128 4.103 1.00 0.00 135 LYS A O 18
ATOM 25966 N N . ALA A 1 80 ? 2.400 -10.978 3.639 1.00 0.00 136 ALA A N 18
ATOM 25967 C CA . ALA A 1 80 ? 2.491 -10.377 4.963 1.00 0.00 136 ALA A CA 18
ATOM 25968 C C . ALA A 1 80 ? 1.328 -9.421 5.210 1.00 0.00 136 ALA A C 18
ATOM 25969 O O . ALA A 1 80 ? 0.822 -9.317 6.329 1.00 0.00 136 ALA A O 18
ATOM 25976 N N . MET A 1 81 ? 0.906 -8.728 4.158 1.00 0.00 137 MET A N 18
ATOM 25977 C CA . MET A 1 81 ? -0.199 -7.782 4.257 1.00 0.00 137 MET A CA 18
ATOM 25978 C C . MET A 1 81 ? -1.517 -8.509 4.506 1.00 0.00 137 MET A C 18
ATOM 25979 O O . MET A 1 81 ? -2.434 -7.958 5.116 1.00 0.00 137 MET A O 18
ATOM 25993 N N . LYS A 1 82 ? -1.604 -9.747 4.033 1.00 0.00 138 LYS A N 18
ATOM 25994 C CA . LYS A 1 82 ? -2.810 -10.548 4.206 1.00 0.00 138 LYS A CA 18
ATOM 25995 C C . LYS A 1 82 ? -2.804 -11.256 5.558 1.00 0.00 138 LYS A C 18
ATOM 25996 O O . LYS A 1 82 ? -3.859 -11.521 6.135 1.00 0.00 138 LYS A O 18
ATOM 26015 N N . GLU A 1 83 ? -1.610 -11.561 6.057 1.00 0.00 139 GLU A N 18
ATOM 26016 C CA . GLU A 1 83 ? -1.470 -12.240 7.341 1.00 0.00 139 GLU A CA 18
ATOM 26017 C C . GLU A 1 83 ? -0.988 -11.282 8.430 1.00 0.00 139 GLU A C 18
ATOM 26018 O O . GLU A 1 83 ? -0.638 -11.710 9.530 1.00 0.00 139 GLU A O 18
ATOM 26030 N N . THR A 1 84 ? -0.972 -9.987 8.123 1.00 0.00 140 THR A N 18
ATOM 26031 C CA . THR A 1 84 ? -0.533 -8.982 9.086 1.00 0.00 140 THR A CA 18
ATOM 26032 C C . THR A 1 84 ? -1.502 -8.899 10.262 1.00 0.00 140 THR A C 18
ATOM 26033 O O . THR A 1 84 ? -2.704 -9.113 10.104 1.00 0.00 140 THR A O 18
ATOM 26044 N N . LYS A 1 85 ? -0.970 -8.585 11.439 1.00 0.00 141 LYS A N 18
ATOM 26045 C CA . LYS A 1 85 ? -1.789 -8.473 12.640 1.00 0.00 141 LYS A CA 18
ATOM 26046 C C . LYS A 1 85 ? -1.181 -7.471 13.619 1.00 0.00 141 LYS A C 18
ATOM 26047 O O . LYS A 1 85 ? -0.307 -7.815 14.414 1.00 0.00 141 LYS A O 18
ATOM 26066 N N . GLY A 1 86 ? -1.651 -6.229 13.552 1.00 0.00 142 GLY A N 18
ATOM 26067 C CA . GLY A 1 86 ? -1.143 -5.197 14.436 1.00 0.00 142 GLY A CA 18
ATOM 26068 C C . GLY A 1 86 ? -1.180 -3.821 13.801 1.00 0.00 142 GLY A C 18
ATOM 26069 O O . GLY A 1 86 ? -1.985 -3.564 12.905 1.00 0.00 142 GLY A O 18
ATOM 26073 N N . MET A 1 87 ? -0.307 -2.933 14.266 1.00 0.00 143 MET A N 18
ATOM 26074 C CA . MET A 1 87 ? -0.243 -1.575 13.739 1.00 0.00 143 MET A CA 18
ATOM 26075 C C . MET A 1 87 ? 0.694 -1.503 12.537 1.00 0.00 143 MET A C 18
ATOM 26076 O O . MET A 1 87 ? 1.878 -1.824 12.639 1.00 0.00 143 MET A O 18
ATOM 26090 N N . ILE A 1 88 ? 0.156 -1.078 11.398 1.00 0.00 144 ILE A N 18
ATOM 26091 C CA . ILE A 1 88 ? 0.943 -0.964 10.175 1.00 0.00 144 ILE A CA 18
ATOM 26092 C C . ILE A 1 88 ? 1.459 0.459 9.981 1.00 0.00 144 ILE A C 18
ATOM 26093 O O . ILE A 1 88 ? 0.770 1.427 10.296 1.00 0.00 144 ILE A O 18
ATOM 26109 N N . SER A 1 89 ? 2.670 0.575 9.444 1.00 0.00 145 SER A N 18
ATOM 26110 C CA . SER A 1 89 ? 3.275 1.877 9.188 1.00 0.00 145 SER A CA 18
ATOM 26111 C C . SER A 1 89 ? 3.487 2.073 7.692 1.00 0.00 145 SER A C 18
ATOM 26112 O O . SER A 1 89 ? 4.283 1.368 7.072 1.00 0.00 145 SER A O 18
ATOM 26120 N N . LEU A 1 90 ? 2.763 3.023 7.115 1.00 0.00 146 LEU A N 18
ATOM 26121 C CA . LEU A 1 90 ? 2.865 3.296 5.686 1.00 0.00 146 LEU A CA 18
ATOM 26122 C C . LEU A 1 90 ? 3.553 4.629 5.421 1.00 0.00 146 LEU A C 18
ATOM 26123 O O . LEU A 1 90 ? 3.121 5.674 5.910 1.00 0.00 146 LEU A O 18
ATOM 26139 N N . LYS A 1 91 ? 4.609 4.585 4.619 1.00 0.00 147 LYS A N 18
ATOM 26140 C CA . LYS A 1 91 ? 5.347 5.783 4.255 1.00 0.00 147 LYS A CA 18
ATOM 26141 C C . LYS A 1 91 ? 5.013 6.156 2.820 1.00 0.00 147 LYS A C 18
ATOM 26142 O O . LYS A 1 91 ? 5.349 5.423 1.890 1.00 0.00 147 LYS A O 18
ATOM 26161 N N . VAL A 1 92 ? 4.321 7.274 2.642 1.00 0.00 148 VAL A N 18
ATOM 26162 C CA . VAL A 1 92 ? 3.916 7.700 1.310 1.00 0.00 148 VAL A CA 18
ATOM 26163 C C . VAL A 1 92 ? 3.889 9.219 1.176 1.00 0.00 148 VAL A C 18
ATOM 26164 O O . VAL A 1 92 ? 3.522 9.934 2.108 1.00 0.00 148 VAL A O 18
ATOM 26177 N N . ILE A 1 93 ? 4.268 9.700 -0.006 1.00 0.00 149 ILE A N 18
ATOM 26178 C CA . ILE A 1 93 ? 4.276 11.127 -0.291 1.00 0.00 149 ILE A CA 18
ATOM 26179 C C . ILE A 1 93 ? 3.103 11.495 -1.198 1.00 0.00 149 ILE A C 18
ATOM 26180 O O . ILE A 1 93 ? 2.817 10.791 -2.170 1.00 0.00 149 ILE A O 18
ATOM 26196 N N . PRO A 1 94 ? 2.402 12.604 -0.893 1.00 0.00 150 PRO A N 18
ATOM 26197 C CA . PRO A 1 94 ? 1.252 13.052 -1.687 1.00 0.00 150 PRO A CA 18
ATOM 26198 C C . PRO A 1 94 ? 1.660 13.575 -3.060 1.00 0.00 150 PRO A C 18
ATOM 26199 O O . PRO A 1 94 ? 2.598 14.362 -3.184 1.00 0.00 150 PRO A O 18
ATOM 26210 N N . ASN A 1 95 ? 0.944 13.132 -4.090 1.00 0.00 151 ASN A N 18
ATOM 26211 C CA . ASN A 1 95 ? 1.228 13.555 -5.456 1.00 0.00 151 ASN A CA 18
ATOM 26212 C C . ASN A 1 95 ? -0.064 13.893 -6.197 1.00 0.00 151 ASN A C 18
ATOM 26213 O O . ASN A 1 95 ? -0.941 13.044 -6.351 1.00 0.00 151 ASN A O 18
ATOM 26224 N N . GLN A 1 96 ? -0.171 15.137 -6.652 1.00 0.00 152 GLN A N 18
ATOM 26225 C CA . GLN A 1 96 ? -1.355 15.587 -7.375 1.00 0.00 152 GLN A CA 18
ATOM 26226 C C . GLN A 1 96 ? -2.599 15.487 -6.498 1.00 0.00 152 GLN A C 18
ATOM 26227 O O . GLN A 1 96 ? -3.677 15.122 -6.971 1.00 0.00 152 GLN A O 18
ATOM 26241 N N . GLN A 1 97 ? -2.444 15.814 -5.220 1.00 0.00 153 GLN A N 18
ATOM 26242 C CA . GLN A 1 97 ? -3.555 15.761 -4.277 1.00 0.00 153 GLN A CA 18
ATOM 26243 C C . GLN A 1 97 ? -4.102 14.343 -4.157 1.00 0.00 153 GLN A C 18
ATOM 26244 O O . GLN A 1 97 ? -3.552 13.440 -4.823 1.00 0.00 153 GLN A O 18
ATOM 26259 N N . ARG B 2 7 ? 3.885 -3.289 -16.226 1.00 0.00 123 ARG B N 18
ATOM 26260 C CA . ARG B 2 7 ? 2.413 -3.088 -16.167 1.00 0.00 123 ARG B CA 18
ATOM 26261 C C . ARG B 2 7 ? 1.760 -4.077 -15.206 1.00 0.00 123 ARG B C 18
ATOM 26262 O O . ARG B 2 7 ? 0.939 -4.902 -15.607 1.00 0.00 123 ARG B O 18
ATOM 26283 N N . LYS B 2 8 ? 2.130 -3.986 -13.933 1.00 0.00 124 LYS B N 18
ATOM 26284 C CA . LYS B 2 8 ? 1.585 -4.870 -12.910 1.00 0.00 124 LYS B CA 18
ATOM 26285 C C . LYS B 2 8 ? 0.850 -4.071 -11.839 1.00 0.00 124 LYS B C 18
ATOM 26286 O O . LYS B 2 8 ? 0.956 -2.846 -11.781 1.00 0.00 124 LYS B O 18
ATOM 26305 N N . GLU B 2 9 ? 0.101 -4.772 -10.995 1.00 0.00 125 GLU B N 18
ATOM 26306 C CA . GLU B 2 9 ? -0.650 -4.147 -9.929 1.00 0.00 125 GLU B CA 18
ATOM 26307 C C . GLU B 2 9 ? -1.027 -5.175 -8.875 1.00 0.00 125 GLU B C 18
ATOM 26308 O O . GLU B 2 9 ? -1.435 -6.291 -9.195 1.00 0.00 125 GLU B O 18
ATOM 26320 N N . TYR B 2 10 ? -0.875 -4.790 -7.624 1.00 0.00 126 TYR B N 18
ATOM 26321 C CA . TYR B 2 10 ? -1.182 -5.672 -6.514 1.00 0.00 126 TYR B CA 18
ATOM 26322 C C . TYR B 2 10 ? -2.219 -5.059 -5.593 1.00 0.00 126 TYR B C 18
ATOM 26323 O O . TYR B 2 10 ? -2.101 -3.901 -5.194 1.00 0.00 126 TYR B O 18
ATOM 26341 N N . CYS B 2 11 ? -3.215 -5.851 -5.229 1.00 0.00 127 CYS B N 18
ATOM 26342 C CA . CYS B 2 11 ? -4.247 -5.388 -4.320 1.00 0.00 127 CYS B CA 18
ATOM 26343 C C . CYS B 2 11 ? -4.020 -6.034 -2.966 1.00 0.00 127 CYS B C 18
ATOM 26344 O O . CYS B 2 11 ? -4.065 -7.257 -2.831 1.00 0.00 127 CYS B O 18
ATOM 26351 N N . ILE B 2 12 ? -3.729 -5.208 -1.976 1.00 0.00 128 ILE B N 18
ATOM 26352 C CA . ILE B 2 12 ? -3.441 -5.694 -0.642 1.00 0.00 128 ILE B CA 18
ATOM 26353 C C . ILE B 2 12 ? -3.904 -4.707 0.425 1.00 0.00 128 ILE B C 18
ATOM 26354 O O . ILE B 2 12 ? -3.452 -4.832 1.582 1.00 0.00 128 ILE B O 18
ATOM 26371 N N . VAL A 1 13 ? 7.927 12.741 3.258 1.00 0.00 69 VAL A N 19
ATOM 26372 C CA . VAL A 1 13 ? 7.472 11.355 3.545 1.00 0.00 69 VAL A CA 19
ATOM 26373 C C . VAL A 1 13 ? 6.418 11.342 4.648 1.00 0.00 69 VAL A C 19
ATOM 26374 O O . VAL A 1 13 ? 6.695 11.710 5.789 1.00 0.00 69 VAL A O 19
ATOM 26387 N N . ARG A 1 14 ? 5.210 10.914 4.298 1.00 0.00 70 ARG A N 19
ATOM 26388 C CA . ARG A 1 14 ? 4.114 10.851 5.259 1.00 0.00 70 ARG A CA 19
ATOM 26389 C C . ARG A 1 14 ? 3.998 9.452 5.856 1.00 0.00 70 ARG A C 19
ATOM 26390 O O . ARG A 1 14 ? 3.786 8.475 5.138 1.00 0.00 70 ARG A O 19
ATOM 26411 N N . LEU A 1 15 ? 4.141 9.363 7.174 1.00 0.00 71 LEU A N 19
ATOM 26412 C CA . LEU A 1 15 ? 4.057 8.084 7.867 1.00 0.00 71 LEU A CA 19
ATOM 26413 C C . LEU A 1 15 ? 2.676 7.884 8.482 1.00 0.00 71 LEU A C 19
ATOM 26414 O O . LEU A 1 15 ? 2.384 8.403 9.560 1.00 0.00 71 LEU A O 19
ATOM 26430 N N . ILE A 1 16 ? 1.833 7.121 7.795 1.00 0.00 72 ILE A N 19
ATOM 26431 C CA . ILE A 1 16 ? 0.487 6.842 8.277 1.00 0.00 72 ILE A CA 19
ATOM 26432 C C . ILE A 1 16 ? 0.438 5.482 8.961 1.00 0.00 72 ILE A C 19
ATOM 26433 O O . ILE A 1 16 ? 1.174 4.567 8.592 1.00 0.00 72 ILE A O 19
ATOM 26449 N N . GLN A 1 17 ? -0.425 5.350 9.962 1.00 0.00 73 GLN A N 19
ATOM 26450 C CA . GLN A 1 17 ? -0.547 4.093 10.691 1.00 0.00 73 GLN A CA 19
ATOM 26451 C C . GLN A 1 17 ? -2.006 3.710 10.905 1.00 0.00 73 GLN A C 19
ATOM 26452 O O . GLN A 1 17 ? -2.781 4.468 11.491 1.00 0.00 73 GLN A O 19
ATOM 26466 N N . PHE A 1 18 ? -2.369 2.521 10.436 1.00 0.00 74 PHE A N 19
ATOM 26467 C CA . PHE A 1 18 ? -3.731 2.019 10.582 1.00 0.00 74 PHE A CA 19
ATOM 26468 C C . PHE A 1 18 ? -3.719 0.638 11.229 1.00 0.00 74 PHE A C 19
ATOM 26469 O O . PHE A 1 18 ? -2.937 -0.231 10.842 1.00 0.00 74 PHE A O 19
ATOM 26486 N N . GLU A 1 19 ? -4.579 0.445 12.222 1.00 0.00 75 GLU A N 19
ATOM 26487 C CA . GLU A 1 19 ? -4.653 -0.828 12.928 1.00 0.00 75 GLU A CA 19
ATOM 26488 C C . GLU A 1 19 ? -5.467 -1.852 12.142 1.00 0.00 75 GLU A C 19
ATOM 26489 O O . GLU A 1 19 ? -6.539 -1.545 11.623 1.00 0.00 75 GLU A O 19
ATOM 26501 N N . LYS A 1 20 ? -4.947 -3.073 12.067 1.00 0.00 76 LYS A N 19
ATOM 26502 C CA . LYS A 1 20 ? -5.618 -4.153 11.355 1.00 0.00 76 LYS A CA 19
ATOM 26503 C C . LYS A 1 20 ? -5.722 -5.392 12.240 1.00 0.00 76 LYS A C 19
ATOM 26504 O O . LYS A 1 20 ? -4.710 -6.005 12.587 1.00 0.00 76 LYS A O 19
ATOM 26523 N N . VAL A 1 21 ? -6.947 -5.751 12.605 1.00 0.00 77 VAL A N 19
ATOM 26524 C CA . VAL A 1 21 ? -7.183 -6.912 13.454 1.00 0.00 77 VAL A CA 19
ATOM 26525 C C . VAL A 1 21 ? -7.863 -8.037 12.677 1.00 0.00 77 VAL A C 19
ATOM 26526 O O . VAL A 1 21 ? -7.711 -9.213 13.008 1.00 0.00 77 VAL A O 19
ATOM 26539 N N . THR A 1 22 ? -8.621 -7.666 11.653 1.00 0.00 78 THR A N 19
ATOM 26540 C CA . THR A 1 22 ? -9.336 -8.641 10.840 1.00 0.00 78 THR A CA 19
ATOM 26541 C C . THR A 1 22 ? -8.494 -9.102 9.658 1.00 0.00 78 THR A C 19
ATOM 26542 O O . THR A 1 22 ? -7.579 -8.403 9.221 1.00 0.00 78 THR A O 19
ATOM 26553 N N . GLU A 1 23 ? -8.817 -10.283 9.139 1.00 0.00 79 GLU A N 19
ATOM 26554 C CA . GLU A 1 23 ? -8.096 -10.835 8.002 1.00 0.00 79 GLU A CA 19
ATOM 26555 C C . GLU A 1 23 ? -8.777 -10.450 6.703 1.00 0.00 79 GLU A C 19
ATOM 26556 O O . GLU A 1 23 ? -9.665 -11.149 6.215 1.00 0.00 79 GLU A O 19
ATOM 26568 N N . GLU A 1 24 ? -8.362 -9.316 6.166 1.00 0.00 80 GLU A N 19
ATOM 26569 C CA . GLU A 1 24 ? -8.930 -8.800 4.938 1.00 0.00 80 GLU A CA 19
ATOM 26570 C C . GLU A 1 24 ? -7.989 -7.792 4.282 1.00 0.00 80 GLU A C 19
ATOM 26571 O O . GLU A 1 24 ? -7.196 -7.140 4.961 1.00 0.00 80 GLU A O 19
ATOM 26583 N N . PRO A 1 25 ? -8.063 -7.649 2.948 1.00 0.00 81 PRO A N 19
ATOM 26584 C CA . PRO A 1 25 ? -7.210 -6.714 2.207 1.00 0.00 81 PRO A CA 19
ATOM 26585 C C . PRO A 1 25 ? -7.409 -5.271 2.658 1.00 0.00 81 PRO A C 19
ATOM 26586 O O . PRO A 1 25 ? -8.507 -4.879 3.052 1.00 0.00 81 PRO A O 19
ATOM 26597 N N . MET A 1 26 ? -6.338 -4.486 2.598 1.00 0.00 82 MET A N 19
ATOM 26598 C CA . MET A 1 26 ? -6.392 -3.084 3.000 1.00 0.00 82 MET A CA 19
ATOM 26599 C C . MET A 1 26 ? -7.479 -2.337 2.236 1.00 0.00 82 MET A C 19
ATOM 26600 O O . MET A 1 26 ? -8.207 -1.524 2.805 1.00 0.00 82 MET A O 19
ATOM 26614 N N . GLY A 1 27 ? -7.579 -2.614 0.940 1.00 0.00 83 GLY A N 19
ATOM 26615 C CA . GLY A 1 27 ? -8.574 -1.958 0.115 1.00 0.00 83 GLY A CA 19
ATOM 26616 C C . GLY A 1 27 ? -7.955 -1.112 -0.983 1.00 0.00 83 GLY A C 19
ATOM 26617 O O . GLY A 1 27 ? -8.666 -0.464 -1.751 1.00 0.00 83 GLY A O 19
ATOM 26621 N N . ILE A 1 28 ? -6.627 -1.120 -1.057 1.00 0.00 84 ILE A N 19
ATOM 26622 C CA . ILE A 1 28 ? -5.911 -0.353 -2.068 1.00 0.00 84 ILE A CA 19
ATOM 26623 C C . ILE A 1 28 ? -5.033 -1.262 -2.917 1.00 0.00 84 ILE A C 19
ATOM 26624 O O . ILE A 1 28 ? -4.775 -2.409 -2.549 1.00 0.00 84 ILE A O 19
ATOM 26640 N N . CYS A 1 29 ? -4.571 -0.747 -4.051 1.00 0.00 85 CYS A N 19
ATOM 26641 C CA . CYS A 1 29 ? -3.716 -1.522 -4.941 1.00 0.00 85 CYS A CA 19
ATOM 26642 C C . CYS A 1 29 ? -2.536 -0.677 -5.413 1.00 0.00 85 CYS A C 19
ATOM 26643 O O . CYS A 1 29 ? -2.717 0.453 -5.860 1.00 0.00 85 CYS A O 19
ATOM 26650 N N . LEU A 1 30 ? -1.333 -1.236 -5.288 1.00 0.00 86 LEU A N 19
ATOM 26651 C CA . LEU A 1 30 ? -0.103 -0.547 -5.673 1.00 0.00 86 LEU A CA 19
ATOM 26652 C C . LEU A 1 30 ? 0.667 -1.339 -6.729 1.00 0.00 86 LEU A C 19
ATOM 26653 O O . LEU A 1 30 ? 0.470 -2.543 -6.877 1.00 0.00 86 LEU A O 19
ATOM 26669 N N . LYS A 1 31 ? 1.548 -0.656 -7.456 1.00 0.00 87 LYS A N 19
ATOM 26670 C CA . LYS A 1 31 ? 2.349 -1.301 -8.495 1.00 0.00 87 LYS A CA 19
ATOM 26671 C C . LYS A 1 31 ? 3.798 -0.823 -8.453 1.00 0.00 87 LYS A C 19
ATOM 26672 O O . LYS A 1 31 ? 4.080 0.294 -8.016 1.00 0.00 87 LYS A O 19
ATOM 26691 N N . LEU A 1 32 ? 4.715 -1.677 -8.914 1.00 0.00 88 LEU A N 19
ATOM 26692 C CA . LEU A 1 32 ? 6.135 -1.345 -8.935 1.00 0.00 88 LEU A CA 19
ATOM 26693 C C . LEU A 1 32 ? 6.580 -0.956 -10.341 1.00 0.00 88 LEU A C 19
ATOM 26694 O O . LEU A 1 32 ? 6.765 -1.814 -11.204 1.00 0.00 88 LEU A O 19
ATOM 26710 N N . ASN A 1 33 ? 6.752 0.343 -10.563 1.00 0.00 89 ASN A N 19
ATOM 26711 C CA . ASN A 1 33 ? 7.178 0.847 -11.863 1.00 0.00 89 ASN A CA 19
ATOM 26712 C C . ASN A 1 33 ? 8.582 0.355 -12.200 1.00 0.00 89 ASN A C 19
ATOM 26713 O O . ASN A 1 33 ? 9.224 -0.315 -11.392 1.00 0.00 89 ASN A O 19
ATOM 26724 N N . GLU A 1 34 ? 9.054 0.690 -13.398 1.00 0.00 90 GLU A N 19
ATOM 26725 C CA . GLU A 1 34 ? 10.384 0.281 -13.839 1.00 0.00 90 GLU A CA 19
ATOM 26726 C C . GLU A 1 34 ? 11.444 0.668 -12.810 1.00 0.00 90 GLU A C 19
ATOM 26727 O O . GLU A 1 34 ? 12.474 0.005 -12.685 1.00 0.00 90 GLU A O 19
ATOM 26739 N N . LYS A 1 35 ? 11.180 1.743 -12.075 1.00 0.00 91 LYS A N 19
ATOM 26740 C CA . LYS A 1 35 ? 12.105 2.220 -11.052 1.00 0.00 91 LYS A CA 19
ATOM 26741 C C . LYS A 1 35 ? 11.955 1.423 -9.754 1.00 0.00 91 LYS A C 19
ATOM 26742 O O . LYS A 1 35 ? 12.679 1.657 -8.788 1.00 0.00 91 LYS A O 19
ATOM 26761 N N . GLN A 1 36 ? 11.009 0.487 -9.735 1.00 0.00 92 GLN A N 19
ATOM 26762 C CA . GLN A 1 36 ? 10.770 -0.333 -8.554 1.00 0.00 92 GLN A CA 19
ATOM 26763 C C . GLN A 1 36 ? 10.295 0.531 -7.390 1.00 0.00 92 GLN A C 19
ATOM 26764 O O . GLN A 1 36 ? 11.097 0.988 -6.575 1.00 0.00 92 GLN A O 19
ATOM 26778 N N . SER A 1 37 ? 8.986 0.752 -7.321 1.00 0.00 93 SER A N 19
ATOM 26779 C CA . SER A 1 37 ? 8.403 1.563 -6.258 1.00 0.00 93 SER A CA 19
ATOM 26780 C C . SER A 1 37 ? 6.915 1.272 -6.128 1.00 0.00 93 SER A C 19
ATOM 26781 O O . SER A 1 37 ? 6.215 1.136 -7.127 1.00 0.00 93 SER A O 19
ATOM 26789 N N . CYS A 1 38 ? 6.436 1.168 -4.897 1.00 0.00 94 CYS A N 19
ATOM 26790 C CA . CYS A 1 38 ? 5.029 0.873 -4.662 1.00 0.00 94 CYS A CA 19
ATOM 26791 C C . CYS A 1 38 ? 4.191 2.144 -4.626 1.00 0.00 94 CYS A C 19
ATOM 26792 O O . CYS A 1 38 ? 4.341 2.982 -3.738 1.00 0.00 94 CYS A O 19
ATOM 26800 N N . THR A 1 39 ? 3.294 2.266 -5.598 1.00 0.00 95 THR A N 19
ATOM 26801 C CA . THR A 1 39 ? 2.403 3.413 -5.694 1.00 0.00 95 THR A CA 19
ATOM 26802 C C . THR A 1 39 ? 0.985 2.919 -5.920 1.00 0.00 95 THR A C 19
ATOM 26803 O O . THR A 1 39 ? 0.756 2.067 -6.776 1.00 0.00 95 THR A O 19
ATOM 26814 N N . VAL A 1 40 ? 0.034 3.434 -5.151 1.00 0.00 96 VAL A N 19
ATOM 26815 C CA . VAL A 1 40 ? -1.344 2.997 -5.292 1.00 0.00 96 VAL A CA 19
ATOM 26816 C C . VAL A 1 40 ? -1.845 3.248 -6.707 1.00 0.00 96 VAL A C 19
ATOM 26817 O O . VAL A 1 40 ? -2.105 4.385 -7.099 1.00 0.00 96 VAL A O 19
ATOM 26830 N N . ALA A 1 41 ? -1.965 2.168 -7.468 1.00 0.00 97 ALA A N 19
ATOM 26831 C CA . ALA A 1 41 ? -2.422 2.248 -8.844 1.00 0.00 97 ALA A CA 19
ATOM 26832 C C . ALA A 1 41 ? -3.915 2.549 -8.916 1.00 0.00 97 ALA A C 19
ATOM 26833 O O . ALA A 1 41 ? -4.402 3.068 -9.921 1.00 0.00 97 ALA A O 19
ATOM 26840 N N . ARG A 1 42 ? -4.641 2.224 -7.848 1.00 0.00 98 ARG A N 19
ATOM 26841 C CA . ARG A 1 42 ? -6.079 2.472 -7.811 1.00 0.00 98 ARG A CA 19
ATOM 26842 C C . ARG A 1 42 ? -6.661 2.185 -6.430 1.00 0.00 98 ARG A C 19
ATOM 26843 O O . ARG A 1 42 ? -6.409 1.131 -5.846 1.00 0.00 98 ARG A O 19
ATOM 26864 N N . ILE A 1 43 ? -7.452 3.126 -5.920 1.00 0.00 99 ILE A N 19
ATOM 26865 C CA . ILE A 1 43 ? -8.082 2.967 -4.615 1.00 0.00 99 ILE A CA 19
ATOM 26866 C C . ILE A 1 43 ? -9.446 2.296 -4.758 1.00 0.00 99 ILE A C 19
ATOM 26867 O O . ILE A 1 43 ? -10.417 2.930 -5.172 1.00 0.00 99 ILE A O 19
ATOM 26883 N N . LEU A 1 44 ? -9.513 1.013 -4.422 1.00 0.00 100 LEU A N 19
ATOM 26884 C CA . LEU A 1 44 ? -10.759 0.263 -4.523 1.00 0.00 100 LEU A CA 19
ATOM 26885 C C . LEU A 1 44 ? -11.801 0.786 -3.542 1.00 0.00 100 LEU A C 19
ATOM 26886 O O . LEU A 1 44 ? -11.467 1.252 -2.452 1.00 0.00 100 LEU A O 19
ATOM 26902 N N . HIS A 1 45 ? -13.067 0.701 -3.938 1.00 0.00 101 HIS A N 19
ATOM 26903 C CA . HIS A 1 45 ? -14.166 1.160 -3.097 1.00 0.00 101 HIS A CA 19
ATOM 26904 C C . HIS A 1 45 ? -14.596 0.066 -2.126 1.00 0.00 101 HIS A C 19
ATOM 26905 O O . HIS A 1 45 ? -14.610 -1.115 -2.473 1.00 0.00 101 HIS A O 19
ATOM 26920 N N . GLY A 1 46 ? -14.945 0.466 -0.908 1.00 0.00 102 GLY A N 19
ATOM 26921 C CA . GLY A 1 46 ? -15.369 -0.494 0.093 1.00 0.00 102 GLY A CA 19
ATOM 26922 C C . GLY A 1 46 ? -14.307 -0.739 1.147 1.00 0.00 102 GLY A C 19
ATOM 26923 O O . GLY A 1 46 ? -14.615 -0.871 2.331 1.00 0.00 102 GLY A O 19
ATOM 26927 N N . GLY A 1 47 ? -13.050 -0.798 0.714 1.00 0.00 103 GLY A N 19
ATOM 26928 C CA . GLY A 1 47 ? -11.956 -1.028 1.640 1.00 0.00 103 GLY A CA 19
ATOM 26929 C C . GLY A 1 47 ? -11.946 -0.038 2.790 1.00 0.00 103 GLY A C 19
ATOM 26930 O O . GLY A 1 47 ? -12.819 0.824 2.882 1.00 0.00 103 GLY A O 19
ATOM 26934 N N . MET A 1 48 ? -10.959 -0.167 3.671 1.00 0.00 104 MET A N 19
ATOM 26935 C CA . MET A 1 48 ? -10.842 0.723 4.822 1.00 0.00 104 MET A CA 19
ATOM 26936 C C . MET A 1 48 ? -10.113 2.010 4.451 1.00 0.00 104 MET A C 19
ATOM 26937 O O . MET A 1 48 ? -10.358 3.064 5.038 1.00 0.00 104 MET A O 19
ATOM 26951 N N . ILE A 1 49 ? -9.216 1.921 3.473 1.00 0.00 105 ILE A N 19
ATOM 26952 C CA . ILE A 1 49 ? -8.456 3.081 3.027 1.00 0.00 105 ILE A CA 19
ATOM 26953 C C . ILE A 1 49 ? -9.352 4.070 2.290 1.00 0.00 105 ILE A C 19
ATOM 26954 O O . ILE A 1 49 ? -9.201 5.283 2.430 1.00 0.00 105 ILE A O 19
ATOM 26970 N N . HIS A 1 50 ? -10.288 3.542 1.508 1.00 0.00 106 HIS A N 19
ATOM 26971 C CA . HIS A 1 50 ? -11.212 4.381 0.756 1.00 0.00 106 HIS A CA 19
ATOM 26972 C C . HIS A 1 50 ? -12.309 4.918 1.668 1.00 0.00 106 HIS A C 19
ATOM 26973 O O . HIS A 1 50 ? -12.655 6.098 1.613 1.00 0.00 106 HIS A O 19
ATOM 26988 N N . ARG A 1 51 ? -12.846 4.044 2.513 1.00 0.00 107 ARG A N 19
ATOM 26989 C CA . ARG A 1 51 ? -13.897 4.429 3.445 1.00 0.00 107 ARG A CA 19
ATOM 26990 C C . ARG A 1 51 ? -13.374 5.452 4.447 1.00 0.00 107 ARG A C 19
ATOM 26991 O O . ARG A 1 51 ? -13.987 6.498 4.661 1.00 0.00 107 ARG A O 19
ATOM 27012 N N . GLN A 1 52 ? -12.234 5.142 5.056 1.00 0.00 108 GLN A N 19
ATOM 27013 C CA . GLN A 1 52 ? -11.622 6.034 6.032 1.00 0.00 108 GLN A CA 19
ATOM 27014 C C . GLN A 1 52 ? -10.880 7.168 5.334 1.00 0.00 108 GLN A C 19
ATOM 27015 O O . GLN A 1 52 ? -10.991 8.330 5.726 1.00 0.00 108 GLN A O 19
ATOM 27029 N N . GLY A 1 53 ? -10.127 6.823 4.293 1.00 0.00 109 GLY A N 19
ATOM 27030 C CA . GLY A 1 53 ? -9.382 7.825 3.555 1.00 0.00 109 GLY A CA 19
ATOM 27031 C C . GLY A 1 53 ? -7.979 8.023 4.094 1.00 0.00 109 GLY A C 19
ATOM 27032 O O . GLY A 1 53 ? -7.710 8.996 4.800 1.00 0.00 109 GLY A O 19
ATOM 27036 N N . SER A 1 54 ? -7.084 7.099 3.763 1.00 0.00 110 SER A N 19
ATOM 27037 C CA . SER A 1 54 ? -5.701 7.176 4.220 1.00 0.00 110 SER A CA 19
ATOM 27038 C C . SER A 1 54 ? -4.743 7.367 3.047 1.00 0.00 110 SER A C 19
ATOM 27039 O O . SER A 1 54 ? -3.668 7.948 3.202 1.00 0.00 110 SER A O 19
ATOM 27047 N N . LEU A 1 55 ? -5.136 6.874 1.875 1.00 0.00 111 LEU A N 19
ATOM 27048 C CA . LEU A 1 55 ? -4.306 6.991 0.682 1.00 0.00 111 LEU A CA 19
ATOM 27049 C C . LEU A 1 55 ? -5.122 7.486 -0.509 1.00 0.00 111 LEU A C 19
ATOM 27050 O O . LEU A 1 55 ? -6.346 7.595 -0.434 1.00 0.00 111 LEU A O 19
ATOM 27066 N N . HIS A 1 56 ? -4.434 7.782 -1.607 1.00 0.00 112 HIS A N 19
ATOM 27067 C CA . HIS A 1 56 ? -5.088 8.263 -2.818 1.00 0.00 112 HIS A CA 19
ATOM 27068 C C . HIS A 1 56 ? -4.417 7.686 -4.061 1.00 0.00 112 HIS A C 19
ATOM 27069 O O . HIS A 1 56 ? -3.192 7.705 -4.178 1.00 0.00 112 HIS A O 19
ATOM 27084 N N . VAL A 1 57 ? -5.229 7.172 -4.983 1.00 0.00 113 VAL A N 19
ATOM 27085 C CA . VAL A 1 57 ? -4.722 6.582 -6.221 1.00 0.00 113 VAL A CA 19
ATOM 27086 C C . VAL A 1 57 ? -3.628 7.440 -6.849 1.00 0.00 113 VAL A C 19
ATOM 27087 O O . VAL A 1 57 ? -3.889 8.541 -7.334 1.00 0.00 113 VAL A O 19
ATOM 27100 N N . GLY A 1 58 ? -2.401 6.926 -6.840 1.00 0.00 114 GLY A N 19
ATOM 27101 C CA . GLY A 1 58 ? -1.289 7.660 -7.418 1.00 0.00 114 GLY A CA 19
ATOM 27102 C C . GLY A 1 58 ? -0.224 8.015 -6.400 1.00 0.00 114 GLY A C 19
ATOM 27103 O O . GLY A 1 58 ? 0.952 8.136 -6.742 1.00 0.00 114 GLY A O 19
ATOM 27107 N N . ASP A 1 59 ? -0.631 8.184 -5.144 1.00 0.00 115 ASP A N 19
ATOM 27108 C CA . ASP A 1 59 ? 0.305 8.528 -4.076 1.00 0.00 115 ASP A CA 19
ATOM 27109 C C . ASP A 1 59 ? 1.521 7.604 -4.103 1.00 0.00 115 ASP A C 19
ATOM 27110 O O . ASP A 1 59 ? 1.387 6.397 -4.302 1.00 0.00 115 ASP A O 19
ATOM 27119 N N . GLU A 1 60 ? 2.705 8.178 -3.914 1.00 0.00 116 GLU A N 19
ATOM 27120 C CA . GLU A 1 60 ? 3.940 7.400 -3.933 1.00 0.00 116 GLU A CA 19
ATOM 27121 C C . GLU A 1 60 ? 4.292 6.872 -2.547 1.00 0.00 116 GLU A C 19
ATOM 27122 O O . GLU A 1 60 ? 4.648 7.638 -1.652 1.00 0.00 116 GLU A O 19
ATOM 27134 N N . ILE A 1 61 ? 4.198 5.556 -2.378 1.00 0.00 117 ILE A N 19
ATOM 27135 C CA . ILE A 1 61 ? 4.517 4.924 -1.104 1.00 0.00 117 ILE A CA 19
ATOM 27136 C C . ILE A 1 61 ? 5.996 4.557 -1.040 1.00 0.00 117 ILE A C 19
ATOM 27137 O O . ILE A 1 61 ? 6.454 3.658 -1.745 1.00 0.00 117 ILE A O 19
ATOM 27153 N N . LEU A 1 62 ? 6.739 5.261 -0.195 1.00 0.00 118 LEU A N 19
ATOM 27154 C CA . LEU A 1 62 ? 8.166 5.014 -0.042 1.00 0.00 118 LEU A CA 19
ATOM 27155 C C . LEU A 1 62 ? 8.422 3.655 0.601 1.00 0.00 118 LEU A C 19
ATOM 27156 O O . LEU A 1 62 ? 9.444 3.019 0.340 1.00 0.00 118 LEU A O 19
ATOM 27172 N N . GLU A 1 63 ? 7.494 3.210 1.444 1.00 0.00 119 GLU A N 19
ATOM 27173 C CA . GLU A 1 63 ? 7.639 1.923 2.116 1.00 0.00 119 GLU A CA 19
ATOM 27174 C C . GLU A 1 63 ? 6.308 1.429 2.676 1.00 0.00 119 GLU A C 19
ATOM 27175 O O . GLU A 1 63 ? 5.459 2.223 3.081 1.00 0.00 119 GLU A O 19
ATOM 27187 N N . ILE A 1 64 ? 6.141 0.110 2.701 1.00 0.00 120 ILE A N 19
ATOM 27188 C CA . ILE A 1 64 ? 4.922 -0.502 3.218 1.00 0.00 120 ILE A CA 19
ATOM 27189 C C . ILE A 1 64 ? 5.234 -1.407 4.405 1.00 0.00 120 ILE A C 19
ATOM 27190 O O . ILE A 1 64 ? 5.786 -2.496 4.240 1.00 0.00 120 ILE A O 19
ATOM 27206 N N . ASN A 1 65 ? 4.881 -0.949 5.602 1.00 0.00 121 ASN A N 19
ATOM 27207 C CA . ASN A 1 65 ? 5.127 -1.716 6.818 1.00 0.00 121 ASN A CA 19
ATOM 27208 C C . ASN A 1 65 ? 6.624 -1.832 7.093 1.00 0.00 121 ASN A C 19
ATOM 27209 O O . ASN A 1 65 ? 7.082 -2.805 7.690 1.00 0.00 121 ASN A O 19
ATOM 27220 N N . GLY A 1 66 ? 7.380 -0.830 6.654 1.00 0.00 122 GLY A N 19
ATOM 27221 C CA . GLY A 1 66 ? 8.817 -0.837 6.861 1.00 0.00 122 GLY A CA 19
ATOM 27222 C C . GLY A 1 66 ? 9.569 -1.560 5.758 1.00 0.00 122 GLY A C 19
ATOM 27223 O O . GLY A 1 66 ? 10.772 -1.794 5.875 1.00 0.00 122 GLY A O 19
ATOM 27227 N N . THR A 1 67 ? 8.865 -1.917 4.686 1.00 0.00 123 THR A N 19
ATOM 27228 C CA . THR A 1 67 ? 9.485 -2.616 3.567 1.00 0.00 123 THR A CA 19
ATOM 27229 C C . THR A 1 67 ? 9.072 -1.995 2.236 1.00 0.00 123 THR A C 19
ATOM 27230 O O . THR A 1 67 ? 7.884 -1.882 1.934 1.00 0.00 123 THR A O 19
ATOM 27241 N N . ASN A 1 68 ? 10.062 -1.597 1.442 1.00 0.00 124 ASN A N 19
ATOM 27242 C CA . ASN A 1 68 ? 9.802 -0.990 0.141 1.00 0.00 124 ASN A CA 19
ATOM 27243 C C . ASN A 1 68 ? 9.691 -2.059 -0.941 1.00 0.00 124 ASN A C 19
ATOM 27244 O O . ASN A 1 68 ? 10.686 -2.667 -1.333 1.00 0.00 124 ASN A O 19
ATOM 27255 N N . VAL A 1 69 ? 8.471 -2.286 -1.417 1.00 0.00 125 VAL A N 19
ATOM 27256 C CA . VAL A 1 69 ? 8.226 -3.284 -2.450 1.00 0.00 125 VAL A CA 19
ATOM 27257 C C . VAL A 1 69 ? 9.020 -2.972 -3.715 1.00 0.00 125 VAL A C 19
ATOM 27258 O O . VAL A 1 69 ? 8.938 -1.870 -4.255 1.00 0.00 125 VAL A O 19
ATOM 27271 N N . THR A 1 70 ? 9.788 -3.952 -4.181 1.00 0.00 126 THR A N 19
ATOM 27272 C CA . THR A 1 70 ? 10.596 -3.784 -5.382 1.00 0.00 126 THR A CA 19
ATOM 27273 C C . THR A 1 70 ? 10.092 -4.684 -6.505 1.00 0.00 126 THR A C 19
ATOM 27274 O O . THR A 1 70 ? 9.039 -5.311 -6.387 1.00 0.00 126 THR A O 19
ATOM 27285 N N . ASN A 1 71 ? 10.850 -4.745 -7.595 1.00 0.00 127 ASN A N 19
ATOM 27286 C CA . ASN A 1 71 ? 10.479 -5.569 -8.739 1.00 0.00 127 ASN A CA 19
ATOM 27287 C C . ASN A 1 71 ? 10.378 -7.040 -8.345 1.00 0.00 127 ASN A C 19
ATOM 27288 O O . ASN A 1 71 ? 9.682 -7.819 -8.998 1.00 0.00 127 ASN A O 19
ATOM 27299 N N . HIS A 1 72 ? 11.071 -7.416 -7.273 1.00 0.00 128 HIS A N 19
ATOM 27300 C CA . HIS A 1 72 ? 11.051 -8.796 -6.796 1.00 0.00 128 HIS A CA 19
ATOM 27301 C C . HIS A 1 72 ? 9.620 -9.259 -6.542 1.00 0.00 128 HIS A C 19
ATOM 27302 O O . HIS A 1 72 ? 8.667 -8.526 -6.810 1.00 0.00 128 HIS A O 19
ATOM 27317 N N . SER A 1 73 ? 9.469 -10.475 -6.029 1.00 0.00 129 SER A N 19
ATOM 27318 C CA . SER A 1 73 ? 8.146 -11.019 -5.751 1.00 0.00 129 SER A CA 19
ATOM 27319 C C . SER A 1 73 ? 7.440 -10.206 -4.671 1.00 0.00 129 SER A C 19
ATOM 27320 O O . SER A 1 73 ? 8.027 -9.881 -3.638 1.00 0.00 129 SER A O 19
ATOM 27328 N N . VAL A 1 74 ? 6.175 -9.888 -4.917 1.00 0.00 130 VAL A N 19
ATOM 27329 C CA . VAL A 1 74 ? 5.374 -9.118 -3.969 1.00 0.00 130 VAL A CA 19
ATOM 27330 C C . VAL A 1 74 ? 4.664 -10.033 -2.980 1.00 0.00 130 VAL A C 19
ATOM 27331 O O . VAL A 1 74 ? 4.273 -9.606 -1.893 1.00 0.00 130 VAL A O 19
ATOM 27344 N N . ASP A 1 75 ? 4.492 -11.296 -3.368 1.00 0.00 131 ASP A N 19
ATOM 27345 C CA . ASP A 1 75 ? 3.821 -12.277 -2.522 1.00 0.00 131 ASP A CA 19
ATOM 27346 C C . ASP A 1 75 ? 4.344 -12.230 -1.088 1.00 0.00 131 ASP A C 19
ATOM 27347 O O . ASP A 1 75 ? 3.642 -12.605 -0.150 1.00 0.00 131 ASP A O 19
ATOM 27356 N N . GLN A 1 76 ? 5.582 -11.771 -0.926 1.00 0.00 132 GLN A N 19
ATOM 27357 C CA . GLN A 1 76 ? 6.193 -11.680 0.394 1.00 0.00 132 GLN A CA 19
ATOM 27358 C C . GLN A 1 76 ? 5.645 -10.487 1.175 1.00 0.00 132 GLN A C 19
ATOM 27359 O O . GLN A 1 76 ? 5.375 -10.588 2.372 1.00 0.00 132 GLN A O 19
ATOM 27373 N N . LEU A 1 77 ? 5.490 -9.358 0.492 1.00 0.00 133 LEU A N 19
ATOM 27374 C CA . LEU A 1 77 ? 4.981 -8.145 1.124 1.00 0.00 133 LEU A CA 19
ATOM 27375 C C . LEU A 1 77 ? 3.482 -8.247 1.394 1.00 0.00 133 LEU A C 19
ATOM 27376 O O . LEU A 1 77 ? 3.014 -7.883 2.471 1.00 0.00 133 LEU A O 19
ATOM 27392 N N . GLN A 1 78 ? 2.736 -8.736 0.411 1.00 0.00 134 GLN A N 19
ATOM 27393 C CA . GLN A 1 78 ? 1.289 -8.875 0.546 1.00 0.00 134 GLN A CA 19
ATOM 27394 C C . GLN A 1 78 ? 0.924 -9.950 1.566 1.00 0.00 134 GLN A C 19
ATOM 27395 O O . GLN A 1 78 ? 0.076 -9.735 2.431 1.00 0.00 134 GLN A O 19
ATOM 27409 N N . LYS A 1 79 ? 1.563 -11.108 1.454 1.00 0.00 135 LYS A N 19
ATOM 27410 C CA . LYS A 1 79 ? 1.297 -12.219 2.362 1.00 0.00 135 LYS A CA 19
ATOM 27411 C C . LYS A 1 79 ? 1.664 -11.864 3.801 1.00 0.00 135 LYS A C 19
ATOM 27412 O O . LYS A 1 79 ? 0.999 -12.295 4.743 1.00 0.00 135 LYS A O 19
ATOM 27431 N N . ALA A 1 80 ? 2.728 -11.086 3.966 1.00 0.00 136 ALA A N 19
ATOM 27432 C CA . ALA A 1 80 ? 3.183 -10.690 5.294 1.00 0.00 136 ALA A CA 19
ATOM 27433 C C . ALA A 1 80 ? 2.402 -9.491 5.826 1.00 0.00 136 ALA A C 19
ATOM 27434 O O . ALA A 1 80 ? 1.996 -9.471 6.988 1.00 0.00 136 ALA A O 19
ATOM 27441 N N . MET A 1 81 ? 2.206 -8.487 4.976 1.00 0.00 137 MET A N 19
ATOM 27442 C CA . MET A 1 81 ? 1.485 -7.282 5.374 1.00 0.00 137 MET A CA 19
ATOM 27443 C C . MET A 1 81 ? 0.006 -7.573 5.632 1.00 0.00 137 MET A C 19
ATOM 27444 O O . MET A 1 81 ? -0.654 -6.858 6.384 1.00 0.00 137 MET A O 19
ATOM 27458 N N . LYS A 1 82 ? -0.511 -8.624 5.001 1.00 0.00 138 LYS A N 19
ATOM 27459 C CA . LYS A 1 82 ? -1.912 -8.995 5.168 1.00 0.00 138 LYS A CA 19
ATOM 27460 C C . LYS A 1 82 ? -2.107 -9.873 6.401 1.00 0.00 138 LYS A C 19
ATOM 27461 O O . LYS A 1 82 ? -3.005 -9.635 7.209 1.00 0.00 138 LYS A O 19
ATOM 27480 N N . GLU A 1 83 ? -1.263 -10.891 6.539 1.00 0.00 139 GLU A N 19
ATOM 27481 C CA . GLU A 1 83 ? -1.350 -11.805 7.675 1.00 0.00 139 GLU A CA 19
ATOM 27482 C C . GLU A 1 83 ? -0.897 -11.133 8.970 1.00 0.00 139 GLU A C 19
ATOM 27483 O O . GLU A 1 83 ? -1.128 -11.656 10.060 1.00 0.00 139 GLU A O 19
ATOM 27495 N N . THR A 1 84 ? -0.248 -9.977 8.851 1.00 0.00 140 THR A N 19
ATOM 27496 C CA . THR A 1 84 ? 0.232 -9.253 10.023 1.00 0.00 140 THR A CA 19
ATOM 27497 C C . THR A 1 84 ? -0.923 -8.894 10.954 1.00 0.00 140 THR A C 19
ATOM 27498 O O . THR A 1 84 ? -2.056 -8.706 10.512 1.00 0.00 140 THR A O 19
ATOM 27509 N N . LYS A 1 85 ? -0.626 -8.800 12.246 1.00 0.00 141 LYS A N 19
ATOM 27510 C CA . LYS A 1 85 ? -1.635 -8.463 13.242 1.00 0.00 141 LYS A CA 19
ATOM 27511 C C . LYS A 1 85 ? -1.147 -7.333 14.143 1.00 0.00 141 LYS A C 19
ATOM 27512 O O . LYS A 1 85 ? -0.197 -7.501 14.907 1.00 0.00 141 LYS A O 19
ATOM 27531 N N . GLY A 1 86 ? -1.803 -6.180 14.047 1.00 0.00 142 GLY A N 19
ATOM 27532 C CA . GLY A 1 86 ? -1.417 -5.040 14.860 1.00 0.00 142 GLY A CA 19
ATOM 27533 C C . GLY A 1 86 ? -1.612 -3.722 14.139 1.00 0.00 142 GLY A C 19
ATOM 27534 O O . GLY A 1 86 ? -2.667 -3.474 13.558 1.00 0.00 142 GLY A O 19
ATOM 27538 N N . MET A 1 87 ? -0.592 -2.870 14.179 1.00 0.00 143 MET A N 19
ATOM 27539 C CA . MET A 1 87 ? -0.659 -1.567 13.525 1.00 0.00 143 MET A CA 19
ATOM 27540 C C . MET A 1 87 ? 0.245 -1.521 12.297 1.00 0.00 143 MET A C 19
ATOM 27541 O O . MET A 1 87 ? 1.460 -1.695 12.402 1.00 0.00 143 MET A O 19
ATOM 27555 N N . ILE A 1 88 ? -0.353 -1.281 11.134 1.00 0.00 144 ILE A N 19
ATOM 27556 C CA . ILE A 1 88 ? 0.401 -1.206 9.888 1.00 0.00 144 ILE A CA 19
ATOM 27557 C C . ILE A 1 88 ? 0.906 0.212 9.640 1.00 0.00 144 ILE A C 19
ATOM 27558 O O . ILE A 1 88 ? 0.145 1.175 9.722 1.00 0.00 144 ILE A O 19
ATOM 27574 N N . SER A 1 89 ? 2.193 0.332 9.329 1.00 0.00 145 SER A N 19
ATOM 27575 C CA . SER A 1 89 ? 2.795 1.634 9.061 1.00 0.00 145 SER A CA 19
ATOM 27576 C C . SER A 1 89 ? 3.117 1.781 7.579 1.00 0.00 145 SER A C 19
ATOM 27577 O O . SER A 1 89 ? 3.837 0.965 7.006 1.00 0.00 145 SER A O 19
ATOM 27585 N N . LEU A 1 90 ? 2.573 2.824 6.963 1.00 0.00 146 LEU A N 19
ATOM 27586 C CA . LEU A 1 90 ? 2.796 3.073 5.543 1.00 0.00 146 LEU A CA 19
ATOM 27587 C C . LEU A 1 90 ? 3.407 4.450 5.312 1.00 0.00 146 LEU A C 19
ATOM 27588 O O . LEU A 1 90 ? 2.906 5.457 5.815 1.00 0.00 146 LEU A O 19
ATOM 27604 N N . LYS A 1 91 ? 4.481 4.488 4.532 1.00 0.00 147 LYS A N 19
ATOM 27605 C CA . LYS A 1 91 ? 5.153 5.740 4.211 1.00 0.00 147 LYS A CA 19
ATOM 27606 C C . LYS A 1 91 ? 4.788 6.166 2.796 1.00 0.00 147 LYS A C 19
ATOM 27607 O O . LYS A 1 91 ? 5.214 5.543 1.825 1.00 0.00 147 LYS A O 19
ATOM 27626 N N . VAL A 1 92 ? 3.974 7.212 2.685 1.00 0.00 148 VAL A N 19
ATOM 27627 C CA . VAL A 1 92 ? 3.533 7.689 1.380 1.00 0.00 148 VAL A CA 19
ATOM 27628 C C . VAL A 1 92 ? 3.662 9.202 1.244 1.00 0.00 148 VAL A C 19
ATOM 27629 O O . VAL A 1 92 ? 3.699 9.930 2.236 1.00 0.00 148 VAL A O 19
ATOM 27642 N N . ILE A 1 93 ? 3.718 9.662 -0.003 1.00 0.00 149 ILE A N 19
ATOM 27643 C CA . ILE A 1 93 ? 3.829 11.083 -0.299 1.00 0.00 149 ILE A CA 19
ATOM 27644 C C . ILE A 1 93 ? 2.707 11.522 -1.240 1.00 0.00 149 ILE A C 19
ATOM 27645 O O . ILE A 1 93 ? 2.540 10.955 -2.322 1.00 0.00 149 ILE A O 19
ATOM 27661 N N . PRO A 1 94 ? 1.915 12.535 -0.841 1.00 0.00 150 PRO A N 19
ATOM 27662 C CA . PRO A 1 94 ? 0.804 13.036 -1.658 1.00 0.00 150 PRO A CA 19
ATOM 27663 C C . PRO A 1 94 ? 1.282 13.767 -2.909 1.00 0.00 150 PRO A C 19
ATOM 27664 O O . PRO A 1 94 ? 2.171 14.616 -2.843 1.00 0.00 150 PRO A O 19
ATOM 27675 N N . ASN A 1 95 ? 0.683 13.432 -4.047 1.00 0.00 151 ASN A N 19
ATOM 27676 C CA . ASN A 1 95 ? 1.044 14.058 -5.313 1.00 0.00 151 ASN A CA 19
ATOM 27677 C C . ASN A 1 95 ? -0.011 15.079 -5.730 1.00 0.00 151 ASN A C 19
ATOM 27678 O O . ASN A 1 95 ? -1.203 14.773 -5.774 1.00 0.00 151 ASN A O 19
ATOM 27689 N N . GLN A 1 96 ? 0.434 16.295 -6.033 1.00 0.00 152 GLN A N 19
ATOM 27690 C CA . GLN A 1 96 ? -0.473 17.362 -6.444 1.00 0.00 152 GLN A CA 19
ATOM 27691 C C . GLN A 1 96 ? -1.429 17.728 -5.313 1.00 0.00 152 GLN A C 19
ATOM 27692 O O . GLN A 1 96 ? -2.075 16.858 -4.728 1.00 0.00 152 GLN A O 19
ATOM 27706 N N . GLN A 1 97 ? -1.513 19.020 -5.010 1.00 0.00 153 GLN A N 19
ATOM 27707 C CA . GLN A 1 97 ? -2.390 19.500 -3.948 1.00 0.00 153 GLN A CA 19
ATOM 27708 C C . GLN A 1 97 ? -3.337 20.576 -4.469 1.00 0.00 153 GLN A C 19
ATOM 27709 O O . GLN A 1 97 ? -4.391 20.793 -3.835 1.00 0.00 153 GLN A O 19
ATOM 27724 N N . ARG B 2 7 ? 2.238 -3.669 -17.766 1.00 0.00 123 ARG B N 19
ATOM 27725 C CA . ARG B 2 7 ? 1.752 -2.954 -16.557 1.00 0.00 123 ARG B CA 19
ATOM 27726 C C . ARG B 2 7 ? 1.186 -3.929 -15.529 1.00 0.00 123 ARG B C 19
ATOM 27727 O O . ARG B 2 7 ? 0.311 -4.737 -15.841 1.00 0.00 123 ARG B O 19
ATOM 27748 N N . LYS B 2 8 ? 1.692 -3.848 -14.302 1.00 0.00 124 LYS B N 19
ATOM 27749 C CA . LYS B 2 8 ? 1.237 -4.724 -13.229 1.00 0.00 124 LYS B CA 19
ATOM 27750 C C . LYS B 2 8 ? 0.572 -3.919 -12.117 1.00 0.00 124 LYS B C 19
ATOM 27751 O O . LYS B 2 8 ? 0.668 -2.692 -12.082 1.00 0.00 124 LYS B O 19
ATOM 27770 N N . GLU B 2 9 ? -0.103 -4.619 -11.211 1.00 0.00 125 GLU B N 19
ATOM 27771 C CA . GLU B 2 9 ? -0.785 -3.989 -10.102 1.00 0.00 125 GLU B CA 19
ATOM 27772 C C . GLU B 2 9 ? -1.140 -5.021 -9.045 1.00 0.00 125 GLU B C 19
ATOM 27773 O O . GLU B 2 9 ? -1.582 -6.127 -9.359 1.00 0.00 125 GLU B O 19
ATOM 27785 N N . TYR B 2 10 ? -0.933 -4.651 -7.798 1.00 0.00 126 TYR B N 19
ATOM 27786 C CA . TYR B 2 10 ? -1.215 -5.534 -6.682 1.00 0.00 126 TYR B CA 19
ATOM 27787 C C . TYR B 2 10 ? -2.222 -4.915 -5.737 1.00 0.00 126 TYR B C 19
ATOM 27788 O O . TYR B 2 10 ? -2.098 -3.750 -5.361 1.00 0.00 126 TYR B O 19
ATOM 27806 N N . CYS B 2 11 ? -3.197 -5.707 -5.324 1.00 0.00 127 CYS B N 19
ATOM 27807 C CA . CYS B 2 11 ? -4.195 -5.235 -4.387 1.00 0.00 127 CYS B CA 19
ATOM 27808 C C . CYS B 2 11 ? -3.917 -5.858 -3.032 1.00 0.00 127 CYS B C 19
ATOM 27809 O O . CYS B 2 11 ? -3.953 -7.079 -2.876 1.00 0.00 127 CYS B O 19
ATOM 27816 N N . ILE B 2 12 ? -3.593 -5.013 -2.069 1.00 0.00 128 ILE B N 19
ATOM 27817 C CA . ILE B 2 12 ? -3.253 -5.474 -0.738 1.00 0.00 128 ILE B CA 19
ATOM 27818 C C . ILE B 2 12 ? -3.835 -4.561 0.336 1.00 0.00 128 ILE B C 19
ATOM 27819 O O . ILE B 2 12 ? -3.340 -4.606 1.481 1.00 0.00 128 ILE B O 19
ATOM 27836 N N . VAL A 1 13 ? 6.922 13.427 2.904 1.00 0.00 69 VAL A N 20
ATOM 27837 C CA . VAL A 1 13 ? 6.797 12.084 3.529 1.00 0.00 69 VAL A CA 20
ATOM 27838 C C . VAL A 1 13 ? 5.715 12.078 4.604 1.00 0.00 69 VAL A C 20
ATOM 27839 O O . VAL A 1 13 ? 5.745 12.884 5.535 1.00 0.00 69 VAL A O 20
ATOM 27852 N N . ARG A 1 14 ? 4.759 11.164 4.470 1.00 0.00 70 ARG A N 20
ATOM 27853 C CA . ARG A 1 14 ? 3.667 11.052 5.429 1.00 0.00 70 ARG A CA 20
ATOM 27854 C C . ARG A 1 14 ? 3.675 9.685 6.105 1.00 0.00 70 ARG A C 20
ATOM 27855 O O . ARG A 1 14 ? 3.656 8.651 5.438 1.00 0.00 70 ARG A O 20
ATOM 27876 N N . LEU A 1 15 ? 3.701 9.688 7.434 1.00 0.00 71 LEU A N 20
ATOM 27877 C CA . LEU A 1 15 ? 3.709 8.447 8.200 1.00 0.00 71 LEU A CA 20
ATOM 27878 C C . LEU A 1 15 ? 2.309 8.110 8.702 1.00 0.00 71 LEU A C 20
ATOM 27879 O O . LEU A 1 15 ? 1.852 8.650 9.709 1.00 0.00 71 LEU A O 20
ATOM 27895 N N . ILE A 1 16 ? 1.634 7.209 7.995 1.00 0.00 72 ILE A N 20
ATOM 27896 C CA . ILE A 1 16 ? 0.288 6.797 8.369 1.00 0.00 72 ILE A CA 20
ATOM 27897 C C . ILE A 1 16 ? 0.326 5.545 9.237 1.00 0.00 72 ILE A C 20
ATOM 27898 O O . ILE A 1 16 ? 1.157 4.660 9.030 1.00 0.00 72 ILE A O 20
ATOM 27914 N N . GLN A 1 17 ? -0.573 5.475 10.212 1.00 0.00 73 GLN A N 20
ATOM 27915 C CA . GLN A 1 17 ? -0.633 4.329 11.110 1.00 0.00 73 GLN A CA 20
ATOM 27916 C C . GLN A 1 17 ? -2.062 3.819 11.258 1.00 0.00 73 GLN A C 20
ATOM 27917 O O . GLN A 1 17 ? -2.962 4.563 11.651 1.00 0.00 73 GLN A O 20
ATOM 27931 N N . PHE A 1 18 ? -2.262 2.543 10.947 1.00 0.00 74 PHE A N 20
ATOM 27932 C CA . PHE A 1 18 ? -3.579 1.926 11.050 1.00 0.00 74 PHE A CA 20
ATOM 27933 C C . PHE A 1 18 ? -3.457 0.481 11.524 1.00 0.00 74 PHE A C 20
ATOM 27934 O O . PHE A 1 18 ? -2.661 -0.292 10.992 1.00 0.00 74 PHE A O 20
ATOM 27951 N N . GLU A 1 19 ? -4.244 0.128 12.535 1.00 0.00 75 GLU A N 20
ATOM 27952 C CA . GLU A 1 19 ? -4.216 -1.221 13.088 1.00 0.00 75 GLU A CA 20
ATOM 27953 C C . GLU A 1 19 ? -5.027 -2.189 12.233 1.00 0.00 75 GLU A C 20
ATOM 27954 O O . GLU A 1 19 ? -6.095 -1.844 11.728 1.00 0.00 75 GLU A O 20
ATOM 27966 N N . LYS A 1 20 ? -4.511 -3.404 12.084 1.00 0.00 76 LYS A N 20
ATOM 27967 C CA . LYS A 1 20 ? -5.182 -4.433 11.300 1.00 0.00 76 LYS A CA 20
ATOM 27968 C C . LYS A 1 20 ? -5.297 -5.724 12.103 1.00 0.00 76 LYS A C 20
ATOM 27969 O O . LYS A 1 20 ? -4.296 -6.384 12.380 1.00 0.00 76 LYS A O 20
ATOM 27988 N N . VAL A 1 21 ? -6.521 -6.074 12.481 1.00 0.00 77 VAL A N 20
ATOM 27989 C CA . VAL A 1 21 ? -6.760 -7.283 13.259 1.00 0.00 77 VAL A CA 20
ATOM 27990 C C . VAL A 1 21 ? -7.521 -8.328 12.446 1.00 0.00 77 VAL A C 20
ATOM 27991 O O . VAL A 1 21 ? -7.434 -9.525 12.720 1.00 0.00 77 VAL A O 20
ATOM 28004 N N . THR A 1 22 ? -8.275 -7.866 11.456 1.00 0.00 78 THR A N 20
ATOM 28005 C CA . THR A 1 22 ? -9.060 -8.759 10.616 1.00 0.00 78 THR A CA 20
ATOM 28006 C C . THR A 1 22 ? -8.266 -9.213 9.399 1.00 0.00 78 THR A C 20
ATOM 28007 O O . THR A 1 22 ? -7.354 -8.521 8.947 1.00 0.00 78 THR A O 20
ATOM 28018 N N . GLU A 1 23 ? -8.624 -10.377 8.869 1.00 0.00 79 GLU A N 20
ATOM 28019 C CA . GLU A 1 23 ? -7.949 -10.918 7.700 1.00 0.00 79 GLU A CA 20
ATOM 28020 C C . GLU A 1 23 ? -8.639 -10.466 6.429 1.00 0.00 79 GLU A C 20
ATOM 28021 O O . GLU A 1 23 ? -9.551 -11.125 5.928 1.00 0.00 79 GLU A O 20
ATOM 28033 N N . GLU A 1 24 ? -8.206 -9.321 5.928 1.00 0.00 80 GLU A N 20
ATOM 28034 C CA . GLU A 1 24 ? -8.783 -8.751 4.730 1.00 0.00 80 GLU A CA 20
ATOM 28035 C C . GLU A 1 24 ? -7.901 -7.631 4.177 1.00 0.00 80 GLU A C 20
ATOM 28036 O O . GLU A 1 24 ? -7.264 -6.902 4.938 1.00 0.00 80 GLU A O 20
ATOM 28048 N N . PRO A 1 25 ? -7.854 -7.478 2.843 1.00 0.00 81 PRO A N 20
ATOM 28049 C CA . PRO A 1 25 ? -7.045 -6.439 2.197 1.00 0.00 81 PRO A CA 20
ATOM 28050 C C . PRO A 1 25 ? -7.310 -5.055 2.779 1.00 0.00 81 PRO A C 20
ATOM 28051 O O . PRO A 1 25 ? -8.405 -4.775 3.265 1.00 0.00 81 PRO A O 20
ATOM 28062 N N . MET A 1 26 ? -6.299 -4.192 2.725 1.00 0.00 82 MET A N 20
ATOM 28063 C CA . MET A 1 26 ? -6.425 -2.836 3.247 1.00 0.00 82 MET A CA 20
ATOM 28064 C C . MET A 1 26 ? -7.586 -2.103 2.581 1.00 0.00 82 MET A C 20
ATOM 28065 O O . MET A 1 26 ? -8.343 -1.390 3.240 1.00 0.00 82 MET A O 20
ATOM 28079 N N . GLY A 1 27 ? -7.719 -2.285 1.272 1.00 0.00 83 GLY A N 20
ATOM 28080 C CA . GLY A 1 27 ? -8.790 -1.636 0.538 1.00 0.00 83 GLY A CA 20
ATOM 28081 C C . GLY A 1 27 ? -8.276 -0.721 -0.556 1.00 0.00 83 GLY A C 20
ATOM 28082 O O . GLY A 1 27 ? -8.933 0.257 -0.916 1.00 0.00 83 GLY A O 20
ATOM 28086 N N . ILE A 1 28 ? -7.101 -1.037 -1.087 1.00 0.00 84 ILE A N 20
ATOM 28087 C CA . ILE A 1 28 ? -6.499 -0.238 -2.147 1.00 0.00 84 ILE A CA 20
ATOM 28088 C C . ILE A 1 28 ? -5.678 -1.110 -3.089 1.00 0.00 84 ILE A C 20
ATOM 28089 O O . ILE A 1 28 ? -5.402 -2.272 -2.794 1.00 0.00 84 ILE A O 20
ATOM 28105 N N . CYS A 1 29 ? -5.283 -0.536 -4.220 1.00 0.00 85 CYS A N 20
ATOM 28106 C CA . CYS A 1 29 ? -4.484 -1.255 -5.202 1.00 0.00 85 CYS A CA 20
ATOM 28107 C C . CYS A 1 29 ? -3.294 -0.403 -5.620 1.00 0.00 85 CYS A C 20
ATOM 28108 O O . CYS A 1 29 ? -3.460 0.746 -6.011 1.00 0.00 85 CYS A O 20
ATOM 28115 N N . LEU A 1 30 ? -2.096 -0.972 -5.520 1.00 0.00 86 LEU A N 20
ATOM 28116 C CA . LEU A 1 30 ? -0.871 -0.262 -5.874 1.00 0.00 86 LEU A CA 20
ATOM 28117 C C . LEU A 1 30 ? -0.034 -1.080 -6.853 1.00 0.00 86 LEU A C 20
ATOM 28118 O O . LEU A 1 30 ? -0.204 -2.291 -6.960 1.00 0.00 86 LEU A O 20
ATOM 28134 N N . LYS A 1 31 ? 0.862 -0.410 -7.570 1.00 0.00 87 LYS A N 20
ATOM 28135 C CA . LYS A 1 31 ? 1.714 -1.083 -8.547 1.00 0.00 87 LYS A CA 20
ATOM 28136 C C . LYS A 1 31 ? 3.160 -0.603 -8.454 1.00 0.00 87 LYS A C 20
ATOM 28137 O O . LYS A 1 31 ? 3.419 0.534 -8.059 1.00 0.00 87 LYS A O 20
ATOM 28156 N N . LEU A 1 32 ? 4.098 -1.473 -8.836 1.00 0.00 88 LEU A N 20
ATOM 28157 C CA . LEU A 1 32 ? 5.512 -1.127 -8.811 1.00 0.00 88 LEU A CA 20
ATOM 28158 C C . LEU A 1 32 ? 5.962 -0.641 -10.184 1.00 0.00 88 LEU A C 20
ATOM 28159 O O . LEU A 1 32 ? 6.171 -1.438 -11.099 1.00 0.00 88 LEU A O 20
ATOM 28175 N N . ASN A 1 33 ? 6.110 0.671 -10.320 1.00 0.00 89 ASN A N 20
ATOM 28176 C CA . ASN A 1 33 ? 6.536 1.266 -11.582 1.00 0.00 89 ASN A CA 20
ATOM 28177 C C . ASN A 1 33 ? 7.963 0.852 -11.916 1.00 0.00 89 ASN A C 20
ATOM 28178 O O . ASN A 1 33 ? 8.620 0.168 -11.133 1.00 0.00 89 ASN A O 20
ATOM 28189 N N . GLU A 1 34 ? 8.443 1.274 -13.083 1.00 0.00 90 GLU A N 20
ATOM 28190 C CA . GLU A 1 34 ? 9.800 0.949 -13.513 1.00 0.00 90 GLU A CA 20
ATOM 28191 C C . GLU A 1 34 ? 10.817 1.319 -12.433 1.00 0.00 90 GLU A C 20
ATOM 28192 O O . GLU A 1 34 ? 11.907 0.753 -12.373 1.00 0.00 90 GLU A O 20
ATOM 28204 N N . LYS A 1 35 ? 10.446 2.274 -11.583 1.00 0.00 91 LYS A N 20
ATOM 28205 C CA . LYS A 1 35 ? 11.321 2.721 -10.501 1.00 0.00 91 LYS A CA 20
ATOM 28206 C C . LYS A 1 35 ? 11.177 1.839 -9.261 1.00 0.00 91 LYS A C 20
ATOM 28207 O O . LYS A 1 35 ? 11.810 2.092 -8.237 1.00 0.00 91 LYS A O 20
ATOM 28226 N N . GLN A 1 36 ? 10.343 0.806 -9.352 1.00 0.00 92 GLN A N 20
ATOM 28227 C CA . GLN A 1 36 ? 10.128 -0.096 -8.227 1.00 0.00 92 GLN A CA 20
ATOM 28228 C C . GLN A 1 36 ? 9.581 0.668 -7.026 1.00 0.00 92 GLN A C 20
ATOM 28229 O O . GLN A 1 36 ? 10.326 1.018 -6.110 1.00 0.00 92 GLN A O 20
ATOM 28243 N N . SER A 1 37 ? 8.278 0.928 -7.034 1.00 0.00 93 SER A N 20
ATOM 28244 C CA . SER A 1 37 ? 7.639 1.654 -5.941 1.00 0.00 93 SER A CA 20
ATOM 28245 C C . SER A 1 37 ? 6.146 1.362 -5.903 1.00 0.00 93 SER A C 20
ATOM 28246 O O . SER A 1 37 ? 5.494 1.291 -6.941 1.00 0.00 93 SER A O 20
ATOM 28254 N N . CYS A 1 38 ? 5.606 1.188 -4.702 1.00 0.00 94 CYS A N 20
ATOM 28255 C CA . CYS A 1 38 ? 4.187 0.890 -4.553 1.00 0.00 94 CYS A CA 20
ATOM 28256 C C . CYS A 1 38 ? 3.355 2.166 -4.483 1.00 0.00 94 CYS A C 20
ATOM 28257 O O . CYS A 1 38 ? 3.418 2.912 -3.507 1.00 0.00 94 CYS A O 20
ATOM 28265 N N . THR A 1 39 ? 2.561 2.397 -5.527 1.00 0.00 95 THR A N 20
ATOM 28266 C CA . THR A 1 39 ? 1.696 3.567 -5.594 1.00 0.00 95 THR A CA 20
ATOM 28267 C C . THR A 1 39 ? 0.268 3.123 -5.862 1.00 0.00 95 THR A C 20
ATOM 28268 O O . THR A 1 39 ? 0.024 2.343 -6.781 1.00 0.00 95 THR A O 20
ATOM 28279 N N . VAL A 1 40 ? -0.673 3.603 -5.060 1.00 0.00 96 VAL A N 20
ATOM 28280 C CA . VAL A 1 40 ? -2.063 3.217 -5.236 1.00 0.00 96 VAL A CA 20
ATOM 28281 C C . VAL A 1 40 ? -2.555 3.588 -6.628 1.00 0.00 96 VAL A C 20
ATOM 28282 O O . VAL A 1 40 ? -2.790 4.757 -6.931 1.00 0.00 96 VAL A O 20
ATOM 28295 N N . ALA A 1 41 ? -2.702 2.573 -7.468 1.00 0.00 97 ALA A N 20
ATOM 28296 C CA . ALA A 1 41 ? -3.159 2.763 -8.835 1.00 0.00 97 ALA A CA 20
ATOM 28297 C C . ALA A 1 41 ? -4.662 3.027 -8.886 1.00 0.00 97 ALA A C 20
ATOM 28298 O O . ALA A 1 41 ? -5.169 3.597 -9.852 1.00 0.00 97 ALA A O 20
ATOM 28305 N N . ARG A 1 42 ? -5.367 2.612 -7.837 1.00 0.00 98 ARG A N 20
ATOM 28306 C CA . ARG A 1 42 ? -6.810 2.808 -7.761 1.00 0.00 98 ARG A CA 20
ATOM 28307 C C . ARG A 1 42 ? -7.335 2.430 -6.380 1.00 0.00 98 ARG A C 20
ATOM 28308 O O . ARG A 1 42 ? -6.984 1.382 -5.837 1.00 0.00 98 ARG A O 20
ATOM 28329 N N . ILE A 1 43 ? -8.180 3.288 -5.816 1.00 0.00 99 ILE A N 20
ATOM 28330 C CA . ILE A 1 43 ? -8.753 3.039 -4.499 1.00 0.00 99 ILE A CA 20
ATOM 28331 C C . ILE A 1 43 ? -10.011 2.184 -4.607 1.00 0.00 99 ILE A C 20
ATOM 28332 O O . ILE A 1 43 ? -11.074 2.672 -4.993 1.00 0.00 99 ILE A O 20
ATOM 28348 N N . LEU A 1 44 ? -9.885 0.905 -4.266 1.00 0.00 100 LEU A N 20
ATOM 28349 C CA . LEU A 1 44 ? -11.014 -0.016 -4.328 1.00 0.00 100 LEU A CA 20
ATOM 28350 C C . LEU A 1 44 ? -12.161 0.464 -3.443 1.00 0.00 100 LEU A C 20
ATOM 28351 O O . LEU A 1 44 ? -11.942 0.938 -2.328 1.00 0.00 100 LEU A O 20
ATOM 28367 N N . HIS A 1 45 ? -13.383 0.340 -3.950 1.00 0.00 101 HIS A N 20
ATOM 28368 C CA . HIS A 1 45 ? -14.566 0.762 -3.209 1.00 0.00 101 HIS A CA 20
ATOM 28369 C C . HIS A 1 45 ? -14.965 -0.287 -2.176 1.00 0.00 101 HIS A C 20
ATOM 28370 O O . HIS A 1 45 ? -14.953 -1.486 -2.457 1.00 0.00 101 HIS A O 20
ATOM 28385 N N . GLY A 1 46 ? -15.319 0.173 -0.979 1.00 0.00 102 GLY A N 20
ATOM 28386 C CA . GLY A 1 46 ? -15.717 -0.740 0.077 1.00 0.00 102 GLY A CA 20
ATOM 28387 C C . GLY A 1 46 ? -14.575 -1.082 1.014 1.00 0.00 102 GLY A C 20
ATOM 28388 O O . GLY A 1 46 ? -14.799 -1.460 2.163 1.00 0.00 102 GLY A O 20
ATOM 28392 N N . GLY A 1 47 ? -13.347 -0.950 0.523 1.00 0.00 103 GLY A N 20
ATOM 28393 C CA . GLY A 1 47 ? -12.186 -1.254 1.338 1.00 0.00 103 GLY A CA 20
ATOM 28394 C C . GLY A 1 47 ? -12.132 -0.427 2.608 1.00 0.00 103 GLY A C 20
ATOM 28395 O O . GLY A 1 47 ? -12.976 0.442 2.827 1.00 0.00 103 GLY A O 20
ATOM 28399 N N . MET A 1 48 ? -11.138 -0.701 3.447 1.00 0.00 104 MET A N 20
ATOM 28400 C CA . MET A 1 48 ? -10.976 0.022 4.704 1.00 0.00 104 MET A CA 20
ATOM 28401 C C . MET A 1 48 ? -10.345 1.391 4.467 1.00 0.00 104 MET A C 20
ATOM 28402 O O . MET A 1 48 ? -10.649 2.355 5.168 1.00 0.00 104 MET A O 20
ATOM 28416 N N . ILE A 1 49 ? -9.464 1.467 3.475 1.00 0.00 105 ILE A N 20
ATOM 28417 C CA . ILE A 1 49 ? -8.791 2.717 3.145 1.00 0.00 105 ILE A CA 20
ATOM 28418 C C . ILE A 1 49 ? -9.753 3.692 2.476 1.00 0.00 105 ILE A C 20
ATOM 28419 O O . ILE A 1 49 ? -9.677 4.902 2.693 1.00 0.00 105 ILE A O 20
ATOM 28435 N N . HIS A 1 50 ? -10.661 3.159 1.665 1.00 0.00 106 HIS A N 20
ATOM 28436 C CA . HIS A 1 50 ? -11.641 3.985 0.968 1.00 0.00 106 HIS A CA 20
ATOM 28437 C C . HIS A 1 50 ? -12.760 4.407 1.915 1.00 0.00 106 HIS A C 20
ATOM 28438 O O . HIS A 1 50 ? -13.204 5.555 1.895 1.00 0.00 106 HIS A O 20
ATOM 28453 N N . ARG A 1 51 ? -13.209 3.471 2.745 1.00 0.00 107 ARG A N 20
ATOM 28454 C CA . ARG A 1 51 ? -14.274 3.745 3.703 1.00 0.00 107 ARG A CA 20
ATOM 28455 C C . ARG A 1 51 ? -13.766 4.632 4.835 1.00 0.00 107 ARG A C 20
ATOM 28456 O O . ARG A 1 51 ? -14.452 5.555 5.272 1.00 0.00 107 ARG A O 20
ATOM 28477 N N . GLN A 1 52 ? -12.556 4.344 5.305 1.00 0.00 108 GLN A N 20
ATOM 28478 C CA . GLN A 1 52 ? -11.951 5.114 6.385 1.00 0.00 108 GLN A CA 20
ATOM 28479 C C . GLN A 1 52 ? -11.280 6.372 5.842 1.00 0.00 108 GLN A C 20
ATOM 28480 O O . GLN A 1 52 ? -11.431 7.458 6.401 1.00 0.00 108 GLN A O 20
ATOM 28494 N N . GLY A 1 53 ? -10.539 6.216 4.749 1.00 0.00 109 GLY A N 20
ATOM 28495 C CA . GLY A 1 53 ? -9.858 7.347 4.148 1.00 0.00 109 GLY A CA 20
ATOM 28496 C C . GLY A 1 53 ? -8.448 7.526 4.678 1.00 0.00 109 GLY A C 20
ATOM 28497 O O . GLY A 1 53 ? -8.206 8.367 5.545 1.00 0.00 109 GLY A O 20
ATOM 28501 N N . SER A 1 54 ? -7.517 6.733 4.160 1.00 0.00 110 SER A N 20
ATOM 28502 C CA . SER A 1 54 ? -6.124 6.806 4.588 1.00 0.00 110 SER A CA 20
ATOM 28503 C C . SER A 1 54 ? -5.212 7.207 3.432 1.00 0.00 110 SER A C 20
ATOM 28504 O O . SER A 1 54 ? -4.197 7.874 3.634 1.00 0.00 110 SER A O 20
ATOM 28512 N N . LEU A 1 55 ? -5.576 6.796 2.221 1.00 0.00 111 LEU A N 20
ATOM 28513 C CA . LEU A 1 55 ? -4.785 7.114 1.036 1.00 0.00 111 LEU A CA 20
ATOM 28514 C C . LEU A 1 55 ? -5.684 7.492 -0.137 1.00 0.00 111 LEU A C 20
ATOM 28515 O O . LEU A 1 55 ? -6.907 7.370 -0.060 1.00 0.00 111 LEU A O 20
ATOM 28531 N N . HIS A 1 56 ? -5.069 7.948 -1.223 1.00 0.00 112 HIS A N 20
ATOM 28532 C CA . HIS A 1 56 ? -5.810 8.344 -2.416 1.00 0.00 112 HIS A CA 20
ATOM 28533 C C . HIS A 1 56 ? -5.114 7.846 -3.677 1.00 0.00 112 HIS A C 20
ATOM 28534 O O . HIS A 1 56 ? -3.887 7.872 -3.770 1.00 0.00 112 HIS A O 20
ATOM 28549 N N . VAL A 1 57 ? -5.908 7.392 -4.647 1.00 0.00 113 VAL A N 20
ATOM 28550 C CA . VAL A 1 57 ? -5.379 6.884 -5.912 1.00 0.00 113 VAL A CA 20
ATOM 28551 C C . VAL A 1 57 ? -4.268 7.775 -6.457 1.00 0.00 113 VAL A C 20
ATOM 28552 O O . VAL A 1 57 ? -4.507 8.923 -6.834 1.00 0.00 113 VAL A O 20
ATOM 28565 N N . GLY A 1 58 ? -3.053 7.239 -6.496 1.00 0.00 114 GLY A N 20
ATOM 28566 C CA . GLY A 1 58 ? -1.923 8.000 -6.998 1.00 0.00 114 GLY A CA 20
ATOM 28567 C C . GLY A 1 58 ? -0.843 8.192 -5.953 1.00 0.00 114 GLY A C 20
ATOM 28568 O O . GLY A 1 58 ? 0.335 8.325 -6.285 1.00 0.00 114 GLY A O 20
ATOM 28572 N N . ASP A 1 59 ? -1.243 8.207 -4.685 1.00 0.00 115 ASP A N 20
ATOM 28573 C CA . ASP A 1 59 ? -0.302 8.381 -3.583 1.00 0.00 115 ASP A CA 20
ATOM 28574 C C . ASP A 1 59 ? 0.875 7.417 -3.718 1.00 0.00 115 ASP A C 20
ATOM 28575 O O . ASP A 1 59 ? 0.687 6.224 -3.959 1.00 0.00 115 ASP A O 20
ATOM 28584 N N . GLU A 1 60 ? 2.089 7.941 -3.574 1.00 0.00 116 GLU A N 20
ATOM 28585 C CA . GLU A 1 60 ? 3.291 7.124 -3.695 1.00 0.00 116 GLU A CA 20
ATOM 28586 C C . GLU A 1 60 ? 3.780 6.637 -2.334 1.00 0.00 116 GLU A C 20
ATOM 28587 O O . GLU A 1 60 ? 4.287 7.419 -1.529 1.00 0.00 116 GLU A O 20
ATOM 28599 N N . ILE A 1 61 ? 3.635 5.338 -2.091 1.00 0.00 117 ILE A N 20
ATOM 28600 C CA . ILE A 1 61 ? 4.071 4.740 -0.834 1.00 0.00 117 ILE A CA 20
ATOM 28601 C C . ILE A 1 61 ? 5.525 4.288 -0.935 1.00 0.00 117 ILE A C 20
ATOM 28602 O O . ILE A 1 61 ? 5.812 3.184 -1.399 1.00 0.00 117 ILE A O 20
ATOM 28618 N N . LEU A 1 62 ? 6.437 5.152 -0.506 1.00 0.00 118 LEU A N 20
ATOM 28619 C CA . LEU A 1 62 ? 7.863 4.849 -0.555 1.00 0.00 118 LEU A CA 20
ATOM 28620 C C . LEU A 1 62 ? 8.221 3.695 0.377 1.00 0.00 118 LEU A C 20
ATOM 28621 O O . LEU A 1 62 ? 9.198 2.983 0.143 1.00 0.00 118 LEU A O 20
ATOM 28637 N N . GLU A 1 63 ? 7.434 3.513 1.433 1.00 0.00 119 GLU A N 20
ATOM 28638 C CA . GLU A 1 63 ? 7.690 2.442 2.390 1.00 0.00 119 GLU A CA 20
ATOM 28639 C C . GLU A 1 63 ? 6.405 1.709 2.758 1.00 0.00 119 GLU A C 20
ATOM 28640 O O . GLU A 1 63 ? 5.403 2.330 3.112 1.00 0.00 119 GLU A O 20
ATOM 28652 N N . ILE A 1 64 ? 6.446 0.383 2.678 1.00 0.00 120 ILE A N 20
ATOM 28653 C CA . ILE A 1 64 ? 5.290 -0.441 3.009 1.00 0.00 120 ILE A CA 20
ATOM 28654 C C . ILE A 1 64 ? 5.553 -1.258 4.269 1.00 0.00 120 ILE A C 20
ATOM 28655 O O . ILE A 1 64 ? 6.202 -2.302 4.220 1.00 0.00 120 ILE A O 20
ATOM 28671 N N . ASN A 1 65 ? 5.052 -0.770 5.400 1.00 0.00 121 ASN A N 20
ATOM 28672 C CA . ASN A 1 65 ? 5.242 -1.452 6.674 1.00 0.00 121 ASN A CA 20
ATOM 28673 C C . ASN A 1 65 ? 6.724 -1.539 7.022 1.00 0.00 121 ASN A C 20
ATOM 28674 O O . ASN A 1 65 ? 7.156 -2.453 7.724 1.00 0.00 121 ASN A O 20
ATOM 28685 N N . GLY A 1 66 ? 7.499 -0.580 6.524 1.00 0.00 122 GLY A N 20
ATOM 28686 C CA . GLY A 1 66 ? 8.926 -0.564 6.791 1.00 0.00 122 GLY A CA 20
ATOM 28687 C C . GLY A 1 66 ? 9.740 -1.203 5.680 1.00 0.00 122 GLY A C 20
ATOM 28688 O O . GLY A 1 66 ? 10.969 -1.231 5.746 1.00 0.00 122 GLY A O 20
ATOM 28692 N N . THR A 1 67 ? 9.060 -1.720 4.659 1.00 0.00 123 THR A N 20
ATOM 28693 C CA . THR A 1 67 ? 9.740 -2.361 3.539 1.00 0.00 123 THR A CA 20
ATOM 28694 C C . THR A 1 67 ? 9.178 -1.883 2.203 1.00 0.00 123 THR A C 20
ATOM 28695 O O . THR A 1 67 ? 7.970 -1.931 1.973 1.00 0.00 123 THR A O 20
ATOM 28706 N N . ASN A 1 68 ? 10.065 -1.430 1.324 1.00 0.00 124 ASN A N 20
ATOM 28707 C CA . ASN A 1 68 ? 9.665 -0.953 0.005 1.00 0.00 124 ASN A CA 20
ATOM 28708 C C . ASN A 1 68 ? 9.554 -2.115 -0.974 1.00 0.00 124 ASN A C 20
ATOM 28709 O O . ASN A 1 68 ? 10.521 -2.841 -1.202 1.00 0.00 124 ASN A O 20
ATOM 28720 N N . VAL A 1 69 ? 8.368 -2.288 -1.548 1.00 0.00 125 VAL A N 20
ATOM 28721 C CA . VAL A 1 69 ? 8.126 -3.365 -2.501 1.00 0.00 125 VAL A CA 20
ATOM 28722 C C . VAL A 1 69 ? 9.191 -3.387 -3.593 1.00 0.00 125 VAL A C 20
ATOM 28723 O O . VAL A 1 69 ? 9.640 -2.339 -4.058 1.00 0.00 125 VAL A O 20
ATOM 28736 N N . THR A 1 70 ? 9.592 -4.587 -3.995 1.00 0.00 126 THR A N 20
ATOM 28737 C CA . THR A 1 70 ? 10.605 -4.745 -5.031 1.00 0.00 126 THR A CA 20
ATOM 28738 C C . THR A 1 70 ? 9.987 -5.271 -6.320 1.00 0.00 126 THR A C 20
ATOM 28739 O O . THR A 1 70 ? 8.976 -5.973 -6.296 1.00 0.00 126 THR A O 20
ATOM 28750 N N . ASN A 1 71 ? 10.602 -4.927 -7.445 1.00 0.00 127 ASN A N 20
ATOM 28751 C CA . ASN A 1 71 ? 10.114 -5.363 -8.747 1.00 0.00 127 ASN A CA 20
ATOM 28752 C C . ASN A 1 71 ? 10.092 -6.886 -8.841 1.00 0.00 127 ASN A C 20
ATOM 28753 O O . ASN A 1 71 ? 9.318 -7.456 -9.611 1.00 0.00 127 ASN A O 20
ATOM 28764 N N . HIS A 1 72 ? 10.941 -7.541 -8.053 1.00 0.00 128 HIS A N 20
ATOM 28765 C CA . HIS A 1 72 ? 11.007 -8.998 -8.053 1.00 0.00 128 HIS A CA 20
ATOM 28766 C C . HIS A 1 72 ? 9.648 -9.594 -7.673 1.00 0.00 128 HIS A C 20
ATOM 28767 O O . HIS A 1 72 ? 8.717 -9.575 -8.478 1.00 0.00 128 HIS A O 20
ATOM 28782 N N . SER A 1 73 ? 9.524 -10.115 -6.451 1.00 0.00 129 SER A N 20
ATOM 28783 C CA . SER A 1 73 ? 8.261 -10.692 -6.009 1.00 0.00 129 SER A CA 20
ATOM 28784 C C . SER A 1 73 ? 7.599 -9.808 -4.957 1.00 0.00 129 SER A C 20
ATOM 28785 O O . SER A 1 73 ? 8.245 -9.358 -4.010 1.00 0.00 129 SER A O 20
ATOM 28793 N N . VAL A 1 74 ? 6.304 -9.571 -5.126 1.00 0.00 130 VAL A N 20
ATOM 28794 C CA . VAL A 1 74 ? 5.539 -8.750 -4.190 1.00 0.00 130 VAL A CA 20
ATOM 28795 C C . VAL A 1 74 ? 4.949 -9.595 -3.074 1.00 0.00 130 VAL A C 20
ATOM 28796 O O . VAL A 1 74 ? 4.591 -9.079 -2.015 1.00 0.00 130 VAL A O 20
ATOM 28809 N N . ASP A 1 75 ? 4.837 -10.899 -3.323 1.00 0.00 131 ASP A N 20
ATOM 28810 C CA . ASP A 1 75 ? 4.277 -11.824 -2.345 1.00 0.00 131 ASP A CA 20
ATOM 28811 C C . ASP A 1 75 ? 4.818 -11.543 -0.944 1.00 0.00 131 ASP A C 20
ATOM 28812 O O . ASP A 1 75 ? 4.151 -11.813 0.054 1.00 0.00 131 ASP A O 20
ATOM 28821 N N . GLN A 1 76 ? 6.026 -10.991 -0.880 1.00 0.00 132 GLN A N 20
ATOM 28822 C CA . GLN A 1 76 ? 6.645 -10.665 0.398 1.00 0.00 132 GLN A CA 20
ATOM 28823 C C . GLN A 1 76 ? 5.819 -9.617 1.138 1.00 0.00 132 GLN A C 20
ATOM 28824 O O . GLN A 1 76 ? 5.586 -9.730 2.342 1.00 0.00 132 GLN A O 20
ATOM 28838 N N . LEU A 1 77 ? 5.375 -8.600 0.405 1.00 0.00 133 LEU A N 20
ATOM 28839 C CA . LEU A 1 77 ? 4.568 -7.534 0.986 1.00 0.00 133 LEU A CA 20
ATOM 28840 C C . LEU A 1 77 ? 3.099 -7.940 1.038 1.00 0.00 133 LEU A C 20
ATOM 28841 O O . LEU A 1 77 ? 2.417 -7.716 2.037 1.00 0.00 133 LEU A O 20
ATOM 28857 N N . GLN A 1 78 ? 2.620 -8.545 -0.044 1.00 0.00 134 GLN A N 20
ATOM 28858 C CA . GLN A 1 78 ? 1.234 -8.992 -0.124 1.00 0.00 134 GLN A CA 20
ATOM 28859 C C . GLN A 1 78 ? 0.932 -9.995 0.987 1.00 0.00 134 GLN A C 20
ATOM 28860 O O . GLN A 1 78 ? -0.063 -9.866 1.702 1.00 0.00 134 GLN A O 20
ATOM 28874 N N . LYS A 1 79 ? 1.799 -10.993 1.127 1.00 0.00 135 LYS A N 20
ATOM 28875 C CA . LYS A 1 79 ? 1.628 -12.018 2.150 1.00 0.00 135 LYS A CA 20
ATOM 28876 C C . LYS A 1 79 ? 1.837 -11.433 3.543 1.00 0.00 135 LYS A C 20
ATOM 28877 O O . LYS A 1 79 ? 1.049 -11.681 4.456 1.00 0.00 135 LYS A O 20
ATOM 28896 N N . ALA A 1 80 ? 2.904 -10.659 3.701 1.00 0.00 136 ALA A N 20
ATOM 28897 C CA . ALA A 1 80 ? 3.218 -10.041 4.983 1.00 0.00 136 ALA A CA 20
ATOM 28898 C C . ALA A 1 80 ? 2.168 -9.006 5.370 1.00 0.00 136 ALA A C 20
ATOM 28899 O O . ALA A 1 80 ? 1.931 -8.761 6.552 1.00 0.00 136 ALA A O 20
ATOM 28906 N N . MET A 1 81 ? 1.543 -8.396 4.367 1.00 0.00 137 MET A N 20
ATOM 28907 C CA . MET A 1 81 ? 0.521 -7.383 4.606 1.00 0.00 137 MET A CA 20
ATOM 28908 C C . MET A 1 81 ? -0.766 -8.012 5.131 1.00 0.00 137 MET A C 20
ATOM 28909 O O . MET A 1 81 ? -1.449 -7.435 5.978 1.00 0.00 137 MET A O 20
ATOM 28923 N N . LYS A 1 82 ? -1.095 -9.195 4.623 1.00 0.00 138 LYS A N 20
ATOM 28924 C CA . LYS A 1 82 ? -2.303 -9.896 5.043 1.00 0.00 138 LYS A CA 20
ATOM 28925 C C . LYS A 1 82 ? -2.028 -10.822 6.225 1.00 0.00 138 LYS A C 20
ATOM 28926 O O . LYS A 1 82 ? -2.943 -11.193 6.959 1.00 0.00 138 LYS A O 20
ATOM 28945 N N . GLU A 1 83 ? -0.764 -11.200 6.402 1.00 0.00 139 GLU A N 20
ATOM 28946 C CA . GLU A 1 83 ? -0.379 -12.086 7.495 1.00 0.00 139 GLU A CA 20
ATOM 28947 C C . GLU A 1 83 ? 0.012 -11.299 8.744 1.00 0.00 139 GLU A C 20
ATOM 28948 O O . GLU A 1 83 ? 0.067 -11.852 9.843 1.00 0.00 139 GLU A O 20
ATOM 28960 N N . THR A 1 84 ? 0.287 -10.008 8.575 1.00 0.00 140 THR A N 20
ATOM 28961 C CA . THR A 1 84 ? 0.675 -9.158 9.698 1.00 0.00 140 THR A CA 20
ATOM 28962 C C . THR A 1 84 ? -0.535 -8.786 10.548 1.00 0.00 140 THR A C 20
ATOM 28963 O O . THR A 1 84 ? -1.671 -8.808 10.076 1.00 0.00 140 THR A O 20
ATOM 28974 N N . LYS A 1 85 ? -0.279 -8.442 11.806 1.00 0.00 141 LYS A N 20
ATOM 28975 C CA . LYS A 1 85 ? -1.344 -8.061 12.728 1.00 0.00 141 LYS A CA 20
ATOM 28976 C C . LYS A 1 85 ? -0.876 -6.951 13.664 1.00 0.00 141 LYS A C 20
ATOM 28977 O O . LYS A 1 85 ? 0.094 -7.119 14.404 1.00 0.00 141 LYS A O 20
ATOM 28996 N N . GLY A 1 86 ? -1.571 -5.819 13.628 1.00 0.00 142 GLY A N 20
ATOM 28997 C CA . GLY A 1 86 ? -1.209 -4.701 14.479 1.00 0.00 142 GLY A CA 20
ATOM 28998 C C . GLY A 1 86 ? -1.206 -3.379 13.735 1.00 0.00 142 GLY A C 20
ATOM 28999 O O . GLY A 1 86 ? -1.818 -3.254 12.675 1.00 0.00 142 GLY A O 20
ATOM 29003 N N . MET A 1 87 ? -0.514 -2.390 14.296 1.00 0.00 143 MET A N 20
ATOM 29004 C CA . MET A 1 87 ? -0.433 -1.068 13.684 1.00 0.00 143 MET A CA 20
ATOM 29005 C C . MET A 1 87 ? 0.548 -1.062 12.516 1.00 0.00 143 MET A C 20
ATOM 29006 O O . MET A 1 87 ? 1.757 -1.191 12.708 1.00 0.00 143 MET A O 20
ATOM 29020 N N . ILE A 1 88 ? 0.020 -0.905 11.306 1.00 0.00 144 ILE A N 20
ATOM 29021 C CA . ILE A 1 88 ? 0.852 -0.877 10.108 1.00 0.00 144 ILE A CA 20
ATOM 29022 C C . ILE A 1 88 ? 1.379 0.530 9.841 1.00 0.00 144 ILE A C 20
ATOM 29023 O O . ILE A 1 88 ? 0.660 1.516 10.007 1.00 0.00 144 ILE A O 20
ATOM 29039 N N . SER A 1 89 ? 2.636 0.614 9.417 1.00 0.00 145 SER A N 20
ATOM 29040 C CA . SER A 1 89 ? 3.258 1.898 9.113 1.00 0.00 145 SER A CA 20
ATOM 29041 C C . SER A 1 89 ? 3.443 2.058 7.610 1.00 0.00 145 SER A C 20
ATOM 29042 O O . SER A 1 89 ? 4.163 1.286 6.976 1.00 0.00 145 SER A O 20
ATOM 29050 N N . LEU A 1 90 ? 2.781 3.059 7.044 1.00 0.00 146 LEU A N 20
ATOM 29051 C CA . LEU A 1 90 ? 2.864 3.315 5.612 1.00 0.00 146 LEU A CA 20
ATOM 29052 C C . LEU A 1 90 ? 3.413 4.709 5.332 1.00 0.00 146 LEU A C 20
ATOM 29053 O O . LEU A 1 90 ? 2.814 5.713 5.720 1.00 0.00 146 LEU A O 20
ATOM 29069 N N . LYS A 1 91 ? 4.546 4.764 4.643 1.00 0.00 147 LYS A N 20
ATOM 29070 C CA . LYS A 1 91 ? 5.166 6.035 4.293 1.00 0.00 147 LYS A CA 20
ATOM 29071 C C . LYS A 1 91 ? 4.748 6.442 2.887 1.00 0.00 147 LYS A C 20
ATOM 29072 O O . LYS A 1 91 ? 5.208 5.867 1.900 1.00 0.00 147 LYS A O 20
ATOM 29091 N N . VAL A 1 92 ? 3.854 7.421 2.803 1.00 0.00 148 VAL A N 20
ATOM 29092 C CA . VAL A 1 92 ? 3.353 7.885 1.516 1.00 0.00 148 VAL A CA 20
ATOM 29093 C C . VAL A 1 92 ? 3.685 9.353 1.275 1.00 0.00 148 VAL A C 20
ATOM 29094 O O . VAL A 1 92 ? 3.860 10.127 2.217 1.00 0.00 148 VAL A O 20
ATOM 29107 N N . ILE A 1 93 ? 3.762 9.728 0.002 1.00 0.00 149 ILE A N 20
ATOM 29108 C CA . ILE A 1 93 ? 4.061 11.101 -0.380 1.00 0.00 149 ILE A CA 20
ATOM 29109 C C . ILE A 1 93 ? 3.057 11.601 -1.418 1.00 0.00 149 ILE A C 20
ATOM 29110 O O . ILE A 1 93 ? 2.751 10.896 -2.381 1.00 0.00 149 ILE A O 20
ATOM 29126 N N . PRO A 1 94 ? 2.526 12.824 -1.239 1.00 0.00 150 PRO A N 20
ATOM 29127 C CA . PRO A 1 94 ? 1.552 13.403 -2.170 1.00 0.00 150 PRO A CA 20
ATOM 29128 C C . PRO A 1 94 ? 2.052 13.395 -3.611 1.00 0.00 150 PRO A C 20
ATOM 29129 O O . PRO A 1 94 ? 3.107 13.952 -3.915 1.00 0.00 150 PRO A O 20
ATOM 29140 N N . ASN A 1 95 ? 1.288 12.761 -4.495 1.00 0.00 151 ASN A N 20
ATOM 29141 C CA . ASN A 1 95 ? 1.653 12.683 -5.905 1.00 0.00 151 ASN A CA 20
ATOM 29142 C C . ASN A 1 95 ? 1.808 14.076 -6.506 1.00 0.00 151 ASN A C 20
ATOM 29143 O O . ASN A 1 95 ? 1.112 15.013 -6.114 1.00 0.00 151 ASN A O 20
ATOM 29154 N N . GLN A 1 96 ? 2.726 14.206 -7.458 1.00 0.00 152 GLN A N 20
ATOM 29155 C CA . GLN A 1 96 ? 2.973 15.486 -8.114 1.00 0.00 152 GLN A CA 20
ATOM 29156 C C . GLN A 1 96 ? 3.457 16.528 -7.110 1.00 0.00 152 GLN A C 20
ATOM 29157 O O . GLN A 1 96 ? 2.657 17.153 -6.414 1.00 0.00 152 GLN A O 20
ATOM 29171 N N . GLN A 1 97 ? 4.771 16.709 -7.041 1.00 0.00 153 GLN A N 20
ATOM 29172 C CA . GLN A 1 97 ? 5.363 17.676 -6.123 1.00 0.00 153 GLN A CA 20
ATOM 29173 C C . GLN A 1 97 ? 5.010 17.340 -4.678 1.00 0.00 153 GLN A C 20
ATOM 29174 O O . GLN A 1 97 ? 5.851 16.720 -3.993 1.00 0.00 153 GLN A O 20
ATOM 29189 N N . ARG B 2 7 ? 5.349 -4.153 -15.880 1.00 0.00 123 ARG B N 20
ATOM 29190 C CA . ARG B 2 7 ? 4.496 -3.337 -14.976 1.00 0.00 123 ARG B CA 20
ATOM 29191 C C . ARG B 2 7 ? 3.318 -4.149 -14.447 1.00 0.00 123 ARG B C 20
ATOM 29192 O O . ARG B 2 7 ? 2.488 -4.632 -15.217 1.00 0.00 123 ARG B O 20
ATOM 29213 N N . LYS B 2 8 ? 3.253 -4.296 -13.128 1.00 0.00 124 LYS B N 20
ATOM 29214 C CA . LYS B 2 8 ? 2.177 -5.050 -12.494 1.00 0.00 124 LYS B CA 20
ATOM 29215 C C . LYS B 2 8 ? 1.491 -4.212 -11.418 1.00 0.00 124 LYS B C 20
ATOM 29216 O O . LYS B 2 8 ? 2.023 -3.192 -10.985 1.00 0.00 124 LYS B O 20
ATOM 29235 N N . GLU B 2 9 ? 0.314 -4.654 -10.987 1.00 0.00 125 GLU B N 20
ATOM 29236 C CA . GLU B 2 9 ? -0.442 -3.962 -9.967 1.00 0.00 125 GLU B CA 20
ATOM 29237 C C . GLU B 2 9 ? -1.089 -4.964 -9.029 1.00 0.00 125 GLU B C 20
ATOM 29238 O O . GLU B 2 9 ? -1.718 -5.931 -9.462 1.00 0.00 125 GLU B O 20
ATOM 29250 N N . TYR B 2 10 ? -0.913 -4.729 -7.748 1.00 0.00 126 TYR B N 20
ATOM 29251 C CA . TYR B 2 10 ? -1.452 -5.606 -6.724 1.00 0.00 126 TYR B CA 20
ATOM 29252 C C . TYR B 2 10 ? -2.494 -4.911 -5.868 1.00 0.00 126 TYR B C 20
ATOM 29253 O O . TYR B 2 10 ? -2.422 -3.705 -5.631 1.00 0.00 126 TYR B O 20
ATOM 29271 N N . CYS B 2 11 ? -3.427 -5.699 -5.357 1.00 0.00 127 CYS B N 20
ATOM 29272 C CA . CYS B 2 11 ? -4.447 -5.186 -4.466 1.00 0.00 127 CYS B CA 20
ATOM 29273 C C . CYS B 2 11 ? -4.171 -5.739 -3.079 1.00 0.00 127 CYS B C 20
ATOM 29274 O O . CYS B 2 11 ? -4.190 -6.952 -2.870 1.00 0.00 127 CYS B O 20
ATOM 29281 N N . ILE B 2 12 ? -3.869 -4.854 -2.145 1.00 0.00 128 ILE B N 20
ATOM 29282 C CA . ILE B 2 12 ? -3.536 -5.272 -0.795 1.00 0.00 128 ILE B CA 20
ATOM 29283 C C . ILE B 2 12 ? -4.035 -4.268 0.241 1.00 0.00 128 ILE B C 20
ATOM 29284 O O . ILE B 2 12 ? -3.404 -4.163 1.314 1.00 0.00 128 ILE B O 20
#